Protein AF-0000000086768590 (afdb_homodimer)

Secondary structure (DSSP, 8-state):
--SSTTTS---HHHHHHHHS-S-SSTT--HHHHHHHHHHHHHHHHHHHH-HHHHHHHHHHHHHHHHHHHH--HHHHHHHHHHHHTS-HHHHHHHHHHHHHHHHHHHHHHHHHHHHHHHHHHHHT----HHHHHHH--HHHHHHHHHHTS---HHHHHHHHHT--EEEEE---S---S-HHHHHHHHHHHHHHHHHT-TT--HHHHHHHHHHHHHHHHHHHTB--S--SPPPHHHHHHHHHHHIIIIIHHHHHHHHHHHHHHHHHTT--SPPPTT--SEEEEE-TTTB-TT-TT--HHHHHHHHHHHHHHHHHHHHHHHHHHHHH--B----HHHHHHHHHHHHH--S--TT-SSS-SPPPTT-HHHHHHHHHHHHHHHHHHHHHHHHHHS--SS-GGGS--SHHHHHHHHHHHHHHHHHTT-HHHIIIIIHHHHHHHHHHTTTSSEEEEEEEHHHHHHHHHHHHHHHTS--GGGS-HHHHHHHHHHHHH--S-S--TT----HHHHHHHHHHHHHHHS-GGGEEEEEEET--SHHHHHHHHHHHHHTT-SSPPEEEEEE-SHHHHHHHHHHHHHHHH-HHHHHHHTT----EE-SHHHHHHH-HHHHHHHHHHHHTTS-THHHHHTS-TTS---HHHHHHHHHHHHHHHHSPPPPPPHHHHHHHHHHHHHHHHHHHHHHTS-TTHHHHHHHHS-TTTGGGG---SS-SBSSTT--TTTB-HHHHHHHHHHTT--HHHHTTHHHHHHHHHHH-THHHHHHHHHHHH-HHHHHHHHHHHHHHHH--HHHHHHHHHHHS-GGGHHHHHHHHHHHHHHHHHHHHHHT-SSTTTT-HHHHHHHHHHHHHHHHHHHHHHHHHHHHH-TT---PPPPP-S--SSSSTTHHHHHGGG-TT-SSSTTHHHHHHHHHHHHHHHHT---/--SSTTTS---HHHHHHHHS-S-SSTT--HHHHHHHHHHHHHHHHHHHH-HHHHHHHHHHHHHHHHHHHH--HHHHHHHHHHHHTS-HHHHHHHHHHHHHHHHHHHHHHHHHHHHHHHHHHHHT----HHHHHHH--HHHHHHHHHHTS---HHHHHHHHHT--EEEEE---S---S-HHHHHHHHHHHHHHHHHT-TT--HHHHHHHHHHHHHHHHHHHTB--S--SPPPHHHHHHHHHHHIIIIIHHHHHHHHHHHHHHHHHTT--SPPPTT--SEEEEE-TTTB-TT-TT--HHHHHHHHHHHHHHHHHHHHHHHHHHHHH--B----HHHHHHHHHHHHH--S--TT-SSS-SPPPTT-HHHHHHHHHHHHHHHHHHHHHHHHHHS--SS-GGGS--SHHHHHHHHHHHHHHHHHTT-HHHIIIIIHHHHHHHHHHTTTSSEEEEEEEHHHHHHHHHHHHHHTTS--GGGS-HHHHHHHHHHHHH--S-S--TT----HHHHHHHHHHHHHHHS-GGGEEEEEEET--SHHHHHHHHHHHHHTT-SSPPEEEEEE-SHHHHHHHHHHHHHHHH-HHHHHHHTT----EE-SHHHHHHH-HHHHHHHHHHHHTTS-THHHHHTS-TTS---HHHHHHHHHHHHHHHHSPPPPPPHHHHHHHHHHHHHHHHHHHHHHTSSTTHHHHHHHHS-STTGGGG---SS-SBSSTT--GGGB-HHHHHHHHHHTT--HHHHTTHHHHHHHHHHH-THHHHHHHHHHHH-HHHHHHHHHHHHHHHH--HHHHHHHHHHHS-GGGHHHHHHHHHHHHHHHHHHHHHHT-SSTTTT-HHHHHHHHHHHHHHHHHHHHHHHHHHHHH-TT---PPPPP-S--SSSSTTHHHHHGGG-TT-SSSTTHHHHHHHHHHHHHHHHT---

InterPro domains:
  IPR015813 Pyruvate/Phosphoenolpyruvate kinase-like domain superfamily [SSF51621] (33-918)
  IPR018129 Phosphoenolpyruvate carboxylase, Lys active site [PS00781] (168-179)
  IPR021135 Phosphoenolpyruvate carboxylase [PF00311] (34-620)
  IPR021135 Phosphoenolpyruvate carboxylase [PF00311] (636-918)
  IPR021135 Phosphoenolpyruvate carboxylase [PR00150] (167-180)
  IPR021135 Phosphoenolpyruvate carboxylase [PR00150] (220-236)
  IPR021135 Phosphoenolpyruvate carboxylase [PR00150] (280-295)
  IPR021135 Phosphoenolpyruvate carboxylase [PR00150] (440-460)
  IPR021135 Phosphoenolpyruvate carboxylase [PR00150] (589-609)
  IPR021135 Phosphoenolpyruvate carboxylase [PTHR30523] (4-619)
  IPR033129 Phosphoenolpyruvate carboxylase, His active site [PS00393] (591-603)

Nearest PDB structures (foldseek):
  8ojy-assembly2_C  TM=9.543E-01  e=1.061E-97  Arabidopsis thaliana
  8oj9-assembly2_C  TM=9.501E-01  e=6.037E-97  Arabidopsis thaliana
  8oj9-assembly1_A  TM=9.467E-01  e=6.816E-97  Arabidopsis thaliana
  5vyj-assembly1_C  TM=9.515E-01  e=1.323E-90  Zea mays
  6v3o-assembly2_F  TM=9.349E-01  e=2.746E-89  Zea mays

Foldseek 3Di:
DVVVVVVPPCDLLVLLCVLFPPDPDPLFCLSVQLRVLLVLVLVVQCVFFNDLLSVLLVVLLVLLSVCLVPVDLVSLVVSLQSLLQADLLSLLLSLLSLLLSLLSSVLSVVLRVVSVLVVCVVVVCPPPVLCCLQPPFLLVLLCCCCPVVVDALVVLLVLLLPDADEAEAEQDLWDLFDPVLVVLSVQLSVLSNQLPDPPADPVNNVVSSVSNSVSSSVNSPDDGFDQDFDALLRSLVVVCVLCVPFVVVQQLVLQVVNCVSSVVSPDNDGRPLLRNSYAYAYARLFACQLFPRSFLVSVLLSQLVLLLVLLVSLLVLLVVVLVLQQDQQWDPVLLVVLVVLLVVDPDQQCPDPPPSDRDDSSRSLNSLSVLLSQQSVLSNVQSVCCNVPVGDPRDCVSHDDWLCVSLVSLVRRLVTCVVRVNNVSSVPSSSSSSSSCSRCPSRRHAHEHEYALVLLQVLVQLLCVVVVNDGSVPDDLVVLVVVLVVLLPDDDASDDPPRDDDPSNCRVLSSLLSLQVDDVRNHEAHEYPQDAALSSQSSLVNSNVNSCRVDDHAYEYEQEAPNRLVCVVVRVVVQCPDPVSCVVCVNDHHYHYHQLNHLLHQFNLLSLLSVCVSCVVQPQQVSLVVNPPVDSDGSRNSSSSSSSSSCCVSPPDDDDDPVVNVLSVVLSVQLRVQVCCQCPVPPCNQVQLVQLWVLVLVVSSSSGSRDQFSDPPDTSNRGDRLSVQLRCLLQLNSCSHQRSQLRSLVVQCVVPVCVLVVLLVCLVPPPSSVVSLLVVLLSLLSGDLSSSLLSCVQGNDPVCNVVSVVSSVSSVSSNVSSCSSPVHPDRPPVPSPSSSSLSSLSSSLSSLSSSLSVLVSVFVPVPDDRNHDDHSTDNVPPPPCDSVVVQVVNPPDPGPGSSSSSNSSSSSSSCSSSVTSD/DVVVVVVVPCDLLVLLCVLFPPDPDPLFCLSVQLVLLLVLVLVVQCVFFNDLLSVLLRVLLVLLSVCLVPVDLVSLVVSLQSQLQADLLSLLLSLLSLLLSLLSSVLSVVLRVVSVLVVCVVVVCPPPVLCCLQPPFLLVLLCCCCPVVVDALVVLLVLLLPDADEAEAEQDLWDLFDPVLVVLSVQLSVLSNQLPDPPADPVNNVVSSVSNSVSSSVNSPDDGFDQDFDALLRSLVVVCVLCVPFVVVQQLVLQVVNCVSSVVSPDNDGRPLLRNSYAYAYARLFACQLFPRSFLVSVLLSQLVLLLVLLVSLLVLLVVVLVLQQDQQWDPVLLVVLVVLLVVDDDQQCPDPPPSDRDDSSRSLNSLSVLLSQQSVLSNVQSVCCNVPVGDPRDCVSHDDWLCVSLVSLVRRLVTCVVRVNNVSSVPSSSSSSSSCSRCPSRRHAHEHEYALVLLLVLVQLLCVVVVNDGSVPDDLVVLVVVLVVLLVDDDASDDPPRDDDPSNCRVLSSLLSLQVDDVRNHEAHEYPQDAALSSQSSLVNSNVNSCRVDDHAYEYEQEAPNRLVCVVVRVVVLCPDPVSCVVCVNDHHYHYHQLNHLLHQFNLLSLLSVCVSCVVPHQQVSLVVNPPPDSDGSRNSSSSSSSNSCCVSPPDDDDDPVVNVLSVVLSVQLRVQVCCQCPVPPCNQVQLVQLWVLVLVVSSSSGSRDQFSDPPDTSNRGDRLSVQLRCLLLLNSCSHQRSQLRSLVVQCVVPVCSLVVLLVCLVPPPSSVVSLLVVLLSLLSHDLSSSLLSCVQGNDPVCSVVSVVSSVSSVSSNVSSCSSPVHPDRPPVPSPSSSSLSSLSSSLSSLSSSLSVLVSVFVPVPDDRNHDDHSTDNVPPPPCDSVVVQVVNPPDPGPGSSSSSNSSSSSSSCSSSVTSD

pLDDT: mean 88.07, std 13.78, range [17.89, 98.38]

Radius of gyration: 39.83 Å; Cα contacts (8 Å, |Δi|>4): 2609; chains: 2; bounding box: 85×125×104 Å

Organism: NCBI:txid165716

Solvent-accessible surface area (backbone atoms only — not comparable to full-atom values): 96717 Å² total; per-residue (Å²): 124,78,72,60,70,62,62,76,57,69,38,78,49,53,55,50,55,69,71,29,78,73,54,90,47,92,84,47,52,45,62,59,46,34,41,51,56,49,52,53,46,51,52,49,43,28,69,56,26,24,64,58,41,44,50,48,53,51,50,47,40,51,36,26,42,50,21,75,72,67,68,42,69,65,37,53,52,52,43,42,54,58,58,51,21,45,38,45,28,56,40,35,51,51,32,45,49,41,29,50,52,42,52,51,43,52,43,25,48,53,53,40,53,54,52,50,50,57,53,36,67,69,67,65,66,66,70,58,59,85,51,26,77,60,57,44,47,46,48,56,48,51,49,41,41,39,63,78,64,63,40,52,59,65,56,53,51,52,52,49,57,70,36,68,45,72,49,67,45,66,64,66,54,59,56,74,71,47,68,56,49,51,52,34,51,50,50,36,43,50,34,56,54,54,68,70,40,90,87,62,45,72,69,56,46,54,52,40,51,52,47,36,53,21,34,53,48,47,46,68,54,29,73,73,70,47,88,60,61,43,48,44,65,51,50,32,53,58,57,48,48,48,40,72,74,39,36,62,67,18,52,45,57,32,53,50,50,50,36,52,38,39,39,75,63,69,38,82,70,65,74,61,53,75,44,52,46,54,40,47,30,28,28,44,32,28,49,33,62,53,21,87,75,48,36,47,67,44,33,52,48,46,48,39,48,31,26,28,51,28,28,49,55,49,39,57,51,46,60,54,45,45,51,67,39,49,36,50,80,60,36,71,70,54,47,53,52,22,52,53,51,58,71,64,58,79,76,72,48,77,85,41,94,67,80,28,56,81,67,56,82,68,27,32,55,31,40,48,47,49,51,52,42,53,26,32,50,42,34,25,51,32,32,50,28,32,70,70,68,69,52,55,91,60,58,68,84,57,26,74,84,47,57,63,72,60,44,47,63,55,49,49,53,38,51,22,28,42,65,66,72,35,41,60,48,30,65,35,68,58,38,39,47,48,28,47,46,58,48,29,43,61,22,42,40,19,38,22,37,30,38,41,39,64,60,54,44,51,40,49,22,49,51,30,47,72,69,67,78,44,53,55,79,75,48,50,70,67,55,45,39,51,51,48,53,55,53,62,74,46,85,72,80,86,75,66,93,80,61,82,64,53,74,70,41,43,47,56,54,48,36,40,40,48,55,35,69,46,67,60,70,38,46,44,42,35,34,26,38,72,31,75,50,51,50,56,58,50,49,53,56,42,49,37,57,72,47,52,28,81,64,67,57,53,68,24,49,25,25,29,42,60,70,28,48,70,43,40,66,59,33,53,51,52,45,60,68,34,67,68,50,40,64,70,45,69,83,57,83,61,75,42,75,44,65,58,48,9,21,73,65,31,16,33,68,33,28,53,50,50,47,50,62,65,31,64,82,73,58,52,53,48,62,40,47,66,41,71,69,88,49,80,63,38,36,63,52,53,33,32,53,50,36,30,48,47,45,34,72,76,52,62,77,82,78,78,52,70,68,57,51,53,48,49,59,52,32,27,55,46,14,25,50,50,27,38,49,46,70,69,61,33,83,59,35,62,60,50,50,57,41,46,26,61,51,84,56,51,69,71,48,27,52,34,62,58,60,66,37,56,46,89,86,50,63,76,85,24,42,36,50,40,57,56,45,29,22,31,48,65,40,24,55,40,52,67,64,53,46,20,52,38,61,17,52,50,49,45,32,72,74,37,66,66,41,47,58,49,47,31,48,37,40,74,70,32,68,70,53,28,52,55,50,50,52,49,43,52,50,56,64,67,36,36,65,70,56,34,47,49,30,38,70,65,48,34,58,78,88,50,48,64,57,53,51,50,52,51,49,50,50,54,51,25,52,54,53,50,30,61,37,71,68,41,93,48,79,52,68,88,36,61,66,61,48,44,55,50,58,70,41,44,30,47,33,47,45,32,42,49,50,35,44,54,47,49,32,47,71,75,32,86,82,58,80,70,68,62,48,80,85,58,62,42,38,71,52,84,62,90,42,56,47,56,46,59,36,60,74,54,79,82,56,95,54,66,76,28,50,60,58,28,41,46,36,18,53,51,25,36,28,60,60,66,70,48,56,77,122,79,71,60,68,63,62,75,54,71,35,78,50,51,54,50,55,69,72,29,79,72,54,90,46,92,83,48,51,43,63,60,44,35,41,52,55,48,52,53,47,51,53,50,43,28,70,57,26,22,62,59,40,44,50,47,55,51,48,46,41,51,35,27,42,51,20,75,72,67,68,41,69,63,36,54,52,54,44,42,54,58,58,50,21,42,38,45,28,55,39,33,50,52,32,48,47,42,29,51,51,42,52,51,42,52,43,25,47,52,53,41,53,54,52,50,49,59,52,36,67,68,67,66,67,67,71,56,60,84,52,26,77,60,57,44,47,45,47,56,47,51,48,39,40,38,63,77,65,62,40,52,58,65,56,52,51,53,53,50,59,70,38,70,45,75,50,67,45,68,63,66,54,59,56,72,69,47,67,56,50,52,53,34,51,50,51,36,43,51,35,54,56,53,67,71,40,89,85,62,45,73,67,54,46,54,53,38,50,51,48,36,52,22,34,54,49,48,48,70,53,28,75,72,72,47,89,60,60,43,49,44,66,51,50,32,54,58,56,48,49,48,39,72,74,38,37,63,67,19,51,44,56,32,52,50,51,50,37,51,37,39,38,74,63,70,38,81,72,64,74,60,52,74,45,52,47,55,40,47,32,29,27,45,34,29,50,32,62,53,20,86,74,46,37,46,68,44,33,52,49,46,47,41,49,31,25,27,51,30,28,49,55,50,39,58,49,47,60,56,44,45,50,68,40,48,36,50,80,62,35,70,70,52,48,54,52,23,50,52,50,57,69,63,58,78,75,72,47,78,84,41,92,68,80,28,54,81,68,54,80,68,27,33,55,31,38,47,48,48,52,51,43,52,26,32,49,43,35,24,51,32,32,48,29,33,73,68,67,69,52,55,91,60,59,68,86,57,26,73,85,46,56,64,71,62,45,46,64,55,48,50,53,39,53,23,28,42,67,65,72,34,41,61,50,31,65,36,69,57,37,40,47,47,29,46,47,57,47,27,45,60,24,43,41,19,37,23,37,29,38,39,39,64,61,55,43,52,39,48,22,48,49,30,46,72,68,67,77,44,54,55,79,76,46,51,71,68,55,46,40,50,50,49,52,55,53,61,73,46,86,73,81,87,75,66,92,80,60,82,66,55,74,70,43,41,45,56,54,46,36,40,40,48,54,35,68,47,68,57,70,38,46,44,39,35,33,25,39,71,28,76,50,50,49,54,57,48,48,53,55,42,50,38,58,72,47,53,29,81,64,68,60,52,70,26,48,24,24,28,43,59,70,27,46,70,42,39,65,59,32,52,50,52,42,60,69,34,66,70,52,40,63,71,44,69,83,57,82,62,75,43,75,44,66,58,48,10,20,74,65,34,15,33,66,34,29,54,50,50,47,50,63,64,29,61,84,73,58,54,53,48,63,41,46,66,43,70,69,87,50,79,64,39,34,65,51,52,33,32,52,49,36,30,47,46,45,34,72,76,52,63,76,81,78,77,53,69,69,57,52,52,49,48,58,53,31,29,54,46,13,25,50,51,28,39,48,44,70,69,60,33,83,60,35,62,60,48,48,58,41,47,27,59,50,83,57,52,71,70,49,27,53,33,60,57,61,66,36,57,45,87,88,50,62,75,86,25,43,38,50,40,57,57,42,28,22,30,47,63,40,24,56,41,50,67,64,54,46,21,51,38,60,17,51,52,50,45,33,71,74,36,67,65,40,47,59,49,47,32,49,38,42,75,73,32,69,69,53,28,51,54,51,51,53,51,44,51,50,57,65,65,36,37,64,70,58,34,48,50,29,37,69,65,47,34,58,78,88,49,48,64,57,53,49,50,51,49,50,50,49,53,52,26,52,54,52,51,31,61,38,70,69,42,95,50,80,52,68,88,36,61,66,61,47,44,55,51,59,69,39,44,29,46,35,47,45,32,44,50,51,35,43,55,47,50,32,46,69,75,31,85,82,60,80,70,68,63,48,80,83,58,61,41,39,71,53,86,62,86,42,56,47,58,47,59,36,60,75,55,78,81,55,94,55,66,74,26,50,61,58,29,40,45,37,19,54,51,25,34,28,59,59,66,70,47,56,75

Sequence (1836 aa):
MANRNLEKLQSIDAQLRLLVPGKVSEDDKLVEYDALLLDRFLDILQDLHGEDLRETVQECYELSAEYEGKHDPNKLDDLGSVLTSLDPGDSIVIAKSFSHMLNLANLAEEVQIAYRRRIKLKKGDFADENSATTESDIEETLKRLVGELKKSPEEVFDALKNQTVDLVFTAHPTQSVRRSLLQKHGRIRNCLTQLYAKDITPDDKQELDEALQREIQAAFRTDEIRRTPPTPQDEMRAGMSYFHETIWKGVPKFLRRVDTALKNIGINERVPYNAPLIQFSSWMGGDRDGNPRVTPEVTRDVCLLARMMASNLYYSQIEDLMFEMSMWRCSDELRVRADELHRSSKRDAKHYIEFWKQVPPSEPYRVILGDVRDKLYQTRERSRHLLANGISDIPEEATFANVEEFLEPLELCYRSLCACGDRPIADGSLLDFLRQVSTFGLSLVRLDIRQESDRHTDVLDAITKHLEIGSFREWSEEHRQEWLLSELSGKRPLFGPDLPKTEEIADVLDTLHVLAELPGDCFGAYIISMATAPSDVLAVELLQRECKVKQPLRVVPLFERLADLEAAPAAVARLFSIDWYRNRINGKQEVMIGYSDSGKDAGRLSAAWQLYKAQRGAHQSRKAIRCEVNHVPRPRTLQRFTAATLEHGMHPPVSPKPEWRALMDEIAVIATEEYRSIVFKEPRFVEYFRLATPELEYGRMNIGSRPSKRKPSGGIESLRAIPWIFAWTQTRFHLPVWLGFGAAFKYAIQKDIKNLHMLQEMYNAWPFFRVTIDLVEMVFAKGDPGIAALYDKLLVSDDLWSFGEHLRTNYEDTKGLLLQIAGHKDLLEGDPYLKQRLRLRDSYITTLNVLQAYTLKRIRDPNYHVKLRPHISKDYLESSKSAAELVKLNPTSEYAPGLEDTLILTMKGVAAGLQNTGMANRNLEKLQSIDAQLRLLVPGKVSEDDKLVEYDALLLDRFLDILQDLHGEDLRETVQECYELSAEYEGKHDPNKLDDLGSVLTSLDPGDSIVIAKSFSHMLNLANLAEEVQIAYRRRIKLKKGDFADENSATTESDIEETLKRLVGELKKSPEEVFDALKNQTVDLVFTAHPTQSVRRSLLQKHGRIRNCLTQLYAKDITPDDKQELDEALQREIQAAFRTDEIRRTPPTPQDEMRAGMSYFHETIWKGVPKFLRRVDTALKNIGINERVPYNAPLIQFSSWMGGDRDGNPRVTPEVTRDVCLLARMMASNLYYSQIEDLMFEMSMWRCSDELRVRADELHRSSKRDAKHYIEFWKQVPPSEPYRVILGDVRDKLYQTRERSRHLLANGISDIPEEATFANVEEFLEPLELCYRSLCACGDRPIADGSLLDFLRQVSTFGLSLVRLDIRQESDRHTDVLDAITKHLEIGSFREWSEEHRQEWLLSELSGKRPLFGPDLPKTEEIADVLDTLHVLAELPGDCFGAYIISMATAPSDVLAVELLQRECKVKQPLRVVPLFERLADLEAAPAAVARLFSIDWYRNRINGKQEVMIGYSDSGKDAGRLSAAWQLYKAQRGAHQSRKAIRCEVNHVPRPRTLQRFTAATLEHGMHPPVSPKPEWRALMDEIAVIATEEYRSIVFKEPRFVEYFRLATPELEYGRMNIGSRPSKRKPSGGIESLRAIPWIFAWTQTRFHLPVWLGFGAAFKYAIQKDIKNLHMLQEMYNAWPFFRVTIDLVEMVFAKGDPGIAALYDKLLVSDDLWSFGEHLRTNYEDTKGLLLQIAGHKDLLEGDPYLKQRLRLRDSYITTLNVLQAYTLKRIRDPNYHVKLRPHISKDYLESSKSAAELVKLNPTSEYAPGLEDTLILTMKGVAAGLQNTG

Structure (mmCIF, N/CA/C/O backbone):
data_AF-0000000086768590-model_v1
#
loop_
_entity.id
_entity.type
_entity.pdbx_description
1 polymer 'phosphoenolpyruvate carboxylase'
#
loop_
_atom_site.group_PDB
_atom_site.id
_atom_site.type_symbol
_atom_site.label_atom_id
_atom_site.label_alt_id
_atom_site.label_comp_id
_atom_site.label_asym_id
_atom_site.label_entity_id
_atom_site.label_seq_id
_atom_site.pdbx_PDB_ins_code
_atom_site.Cartn_x
_atom_site.Cartn_y
_atom_site.Cartn_z
_atom_site.occupancy
_atom_site.B_iso_or_equiv
_atom_site.auth_seq_id
_atom_site.auth_comp_id
_atom_site.auth_asym_id
_atom_site.auth_atom_id
_atom_site.pdbx_PDB_model_num
ATOM 1 N N . MET A 1 1 ? -40.125 22.797 -26.141 1 17.89 1 MET A N 1
ATOM 2 C CA . MET A 1 1 ? -40.125 23.562 -24.891 1 17.89 1 MET A CA 1
ATOM 3 C C . MET A 1 1 ? -38.875 23.234 -24.047 1 17.89 1 MET A C 1
ATOM 5 O O . MET A 1 1 ? -38.781 23.672 -22.906 1 17.89 1 MET A O 1
ATOM 9 N N . ALA A 1 2 ? -38.375 22.141 -24.297 1 23.55 2 ALA A N 1
ATOM 10 C CA . ALA A 1 2 ? -37.25 21.312 -23.812 1 23.55 2 ALA A CA 1
ATOM 11 C C . ALA A 1 2 ? -35.938 22.078 -23.891 1 23.55 2 ALA A C 1
ATOM 13 O O . ALA A 1 2 ? -35 21.781 -23.141 1 23.55 2 ALA A O 1
ATOM 14 N N . ASN A 1 3 ? -35.906 22.938 -24.969 1 23.97 3 ASN A N 1
ATOM 15 C CA . ASN A 1 3 ? -34.781 23.75 -25.391 1 23.97 3 ASN A CA 1
ATOM 16 C C . ASN A 1 3 ? -34.5 24.875 -24.406 1 23.97 3 ASN A C 1
ATOM 18 O O . ASN A 1 3 ? -33.5 25.578 -24.531 1 23.97 3 ASN A O 1
ATOM 22 N N . ARG A 1 4 ? -35.656 25.5 -23.891 1 25.14 4 ARG A N 1
ATOM 23 C CA . ARG A 1 4 ? -35.688 26.781 -23.203 1 25.14 4 ARG A CA 1
ATOM 24 C C . ARG A 1 4 ? -34.938 26.703 -21.875 1 25.14 4 ARG A C 1
ATOM 26 O O . ARG A 1 4 ? -34.531 27.734 -21.328 1 25.14 4 ARG A O 1
ATOM 33 N N . ASN A 1 5 ? -35.344 25.625 -21.234 1 25.42 5 ASN A N 1
ATOM 34 C CA . ASN A 1 5 ? -34.875 25.375 -19.875 1 25.42 5 ASN A CA 1
ATOM 35 C C . ASN A 1 5 ? -33.375 25.219 -19.812 1 25.42 5 ASN A C 1
ATOM 37 O O . ASN A 1 5 ? -32.812 25 -18.734 1 25.42 5 ASN A O 1
ATOM 41 N N . LEU A 1 6 ? -32.719 24.922 -20.922 1 31 6 LEU A N 1
ATOM 42 C CA . LEU A 1 6 ? -31.281 24.812 -21.156 1 31 6 LEU A CA 1
ATOM 43 C C . LEU A 1 6 ? -30.625 26.188 -21.094 1 31 6 LEU A C 1
ATOM 45 O O . LEU A 1 6 ? -29.406 26.281 -20.906 1 31 6 LEU A O 1
ATOM 49 N N . GLU A 1 7 ? -31.391 27.359 -21.5 1 32.66 7 GLU A N 1
ATOM 50 C CA . GLU A 1 7 ? -30.734 28.656 -21.562 1 32.66 7 GLU A CA 1
ATOM 51 C C . GLU A 1 7 ? -30.391 29.156 -20.156 1 32.66 7 GLU A C 1
ATOM 53 O O . GLU A 1 7 ? -29.438 29.938 -19.984 1 32.66 7 GLU A O 1
ATOM 58 N N . LYS A 1 8 ? -31.391 29.156 -19.328 1 35.19 8 LYS A N 1
ATOM 59 C CA . LYS A 1 8 ? -31.391 29.734 -17.984 1 35.19 8 LYS A CA 1
ATOM 60 C C . LYS A 1 8 ? -30.328 29.094 -17.109 1 35.19 8 LYS A C 1
ATOM 62 O O . LYS A 1 8 ? -30.203 29.422 -15.93 1 35.19 8 LYS A O 1
ATOM 67 N N . LEU A 1 9 ? -29.922 27.953 -17.234 1 34.34 9 LEU A N 1
ATOM 68 C CA . LEU A 1 9 ? -28.828 27.328 -16.5 1 34.34 9 LEU A CA 1
ATOM 69 C C . LEU A 1 9 ? -27.516 28.078 -16.734 1 34.34 9 LEU A C 1
ATOM 71 O O . LEU A 1 9 ? -26.594 27.562 -17.375 1 34.34 9 LEU A O 1
ATOM 75 N N . GLN A 1 10 ? -27.484 29.141 -17.062 1 42.28 10 GLN A N 1
ATOM 76 C CA . GLN A 1 10 ? -26.234 29.891 -17 1 42.28 10 GLN A CA 1
ATOM 77 C C . GLN A 1 10 ? -25.5 29.609 -15.703 1 42.28 10 GLN A C 1
ATOM 79 O O . GLN A 1 10 ? -25.828 30.172 -14.656 1 42.28 10 GLN A O 1
ATOM 84 N N . SER A 1 11 ? -25.016 28.344 -15.344 1 56.47 11 SER A N 1
ATOM 85 C CA . SER A 1 11 ? -24.438 27.422 -14.367 1 56.47 11 SER A CA 1
ATOM 86 C C . SER A 1 11 ? -23.266 28.062 -13.625 1 56.47 11 SER A C 1
ATOM 88 O O . SER A 1 11 ? -22.734 29.078 -14.07 1 56.47 11 SER A O 1
ATOM 90 N N . ILE A 1 12 ? -23.281 27.969 -12.266 1 64.88 12 ILE A N 1
ATOM 91 C CA . ILE A 1 12 ? -22.109 28.312 -11.445 1 64.88 12 ILE A CA 1
ATOM 92 C C . ILE A 1 12 ? -20.844 28.234 -12.289 1 64.88 12 ILE A C 1
ATOM 94 O O . ILE A 1 12 ? -19.969 29.094 -12.18 1 64.88 12 ILE A O 1
ATOM 98 N N . ASP A 1 13 ? -21.047 27.5 -13.305 1 62.84 13 ASP A N 1
ATOM 99 C CA . ASP A 1 13 ? -19.906 27.344 -14.195 1 62.84 13 ASP A CA 1
ATOM 100 C C . ASP A 1 13 ? -19.719 28.578 -15.07 1 62.84 13 ASP A C 1
ATOM 102 O O . ASP A 1 13 ? -18.609 29.078 -15.25 1 62.84 13 ASP A O 1
ATOM 106 N N . ALA A 1 14 ? -20.828 29.078 -15.57 1 65.69 14 ALA A N 1
ATOM 107 C CA . ALA A 1 14 ? -20.766 30.25 -16.438 1 65.69 14 ALA A CA 1
ATOM 108 C C . ALA A 1 14 ? -20.266 31.484 -15.68 1 65.69 14 ALA A C 1
ATOM 110 O O . ALA A 1 14 ? -19.469 32.25 -16.203 1 65.69 14 ALA A O 1
ATOM 111 N N . GLN A 1 15 ? -20.688 31.562 -14.523 1 66 15 GLN A N 1
ATOM 112 C CA . GLN A 1 15 ? -20.266 32.719 -13.703 1 66 15 GLN A CA 1
ATOM 113 C C . GLN A 1 15 ? -18.797 32.594 -13.336 1 66 15 GLN A C 1
ATOM 115 O O . GLN A 1 15 ? -18.078 33.625 -13.328 1 66 15 GLN A O 1
ATOM 120 N N . LEU A 1 16 ? -18.422 31.422 -13.055 1 67.81 16 LEU A N 1
ATOM 121 C CA . LEU A 1 16 ? -17.016 31.172 -12.734 1 67.81 16 LEU A CA 1
ATOM 122 C C . LEU A 1 16 ? -16.109 31.594 -13.898 1 67.81 16 LEU A C 1
ATOM 124 O O . LEU A 1 16 ? -15.062 32.219 -13.68 1 67.81 16 LEU A O 1
ATOM 128 N N . ARG A 1 17 ? -16.609 31.375 -15.102 1 67.38 17 ARG A N 1
ATOM 129 C CA . ARG A 1 17 ? -15.797 31.641 -16.281 1 67.38 17 ARG A CA 1
ATOM 130 C C . ARG A 1 17 ? -15.758 33.125 -16.594 1 67.38 17 ARG A C 1
ATOM 132 O O . ARG A 1 17 ? -14.852 33.625 -17.281 1 67.38 17 ARG A O 1
ATOM 139 N N . LEU A 1 18 ? -16.719 33.812 -15.984 1 65.88 18 LEU A N 1
ATOM 140 C CA . LEU A 1 18 ? -16.75 35.25 -16.188 1 65.88 18 LEU A CA 1
ATOM 141 C C . LEU A 1 18 ? -15.867 35.969 -15.172 1 65.88 18 LEU A C 1
ATOM 143 O O . LEU A 1 18 ? -15.352 37.062 -15.445 1 65.88 18 LEU A O 1
ATOM 147 N N . LEU A 1 19 ? -15.68 35.344 -14.094 1 65.56 19 LEU A N 1
ATOM 148 C CA . LEU A 1 19 ? -14.992 36 -13 1 65.56 19 LEU A CA 1
ATOM 149 C C . LEU A 1 19 ? -13.477 35.875 -13.133 1 65.56 19 LEU A C 1
ATOM 151 O O . LEU A 1 19 ? -12.719 36.719 -12.648 1 65.56 19 LEU A O 1
ATOM 155 N N . VAL A 1 20 ? -13.055 34.812 -13.82 1 70 20 VAL A N 1
ATOM 156 C CA . VAL A 1 20 ? -11.625 34.531 -13.852 1 70 20 VAL A CA 1
ATOM 157 C C . VAL A 1 20 ? -11.195 34.188 -15.273 1 70 20 VAL A C 1
ATOM 159 O O . VAL A 1 20 ? -11.992 33.656 -16.062 1 70 20 VAL A O 1
ATOM 162 N N . PRO A 1 21 ? -9.953 34.75 -15.547 1 68.75 21 PRO A N 1
ATOM 163 C CA . PRO A 1 21 ? -9.477 34.312 -16.859 1 68.75 21 PRO A CA 1
ATOM 164 C C . PRO A 1 21 ? -9.477 32.781 -17.016 1 68.75 21 PRO A C 1
ATOM 166 O O . PRO A 1 21 ? -9.109 32.062 -16.078 1 68.75 21 PRO A O 1
ATOM 169 N N . GLY A 1 22 ? -9.953 32.406 -18.078 1 65.56 22 GLY A N 1
ATOM 170 C CA . GLY A 1 22 ? -10.07 30.984 -18.344 1 65.56 22 GLY A CA 1
ATOM 171 C C . GLY A 1 22 ? -8.758 30.234 -18.188 1 65.56 22 GLY A C 1
ATOM 172 O O . GLY A 1 22 ? -8.727 29.125 -17.656 1 65.56 22 GLY A O 1
ATOM 173 N N . LYS A 1 23 ? -7.758 30.703 -18.672 1 73.88 23 LYS A N 1
ATOM 174 C CA . LYS A 1 23 ? -6.43 30.094 -18.578 1 73.88 23 LYS A CA 1
ATOM 175 C C . LYS A 1 23 ? -5.355 31.156 -18.359 1 73.88 23 LYS A C 1
ATOM 177 O O . LYS A 1 23 ? -5.289 32.156 -19.094 1 73.88 23 LYS A O 1
ATOM 182 N N . VAL A 1 24 ? -4.699 30.891 -17.25 1 74.81 24 VAL A N 1
ATOM 183 C CA . VAL A 1 24 ? -3.553 31.75 -16.984 1 74.81 24 VAL A CA 1
ATOM 184 C C . VAL A 1 24 ? -2.352 31.281 -17.812 1 74.81 24 VAL A C 1
ATOM 186 O O . VAL A 1 24 ? -1.525 32.094 -18.234 1 74.81 24 VAL A O 1
ATOM 189 N N . SER A 1 25 ? -2.305 29.938 -17.969 1 78.12 25 SER A N 1
ATOM 190 C CA . SER A 1 25 ? -1.304 29.312 -18.812 1 78.12 25 SER A CA 1
ATOM 191 C C . SER A 1 25 ? -1.91 28.156 -19.625 1 78.12 25 SER A C 1
ATOM 193 O O . SER A 1 25 ? -3.061 27.781 -19.391 1 78.12 25 SER A O 1
ATOM 195 N N . GLU A 1 26 ? -1.205 27.656 -20.516 1 74.5 26 GLU A N 1
ATOM 196 C CA . GLU A 1 26 ? -1.71 26.609 -21.391 1 74.5 26 GLU A CA 1
ATOM 197 C C . GLU A 1 26 ? -2.041 25.328 -20.625 1 74.5 26 GLU A C 1
ATOM 199 O O . GLU A 1 26 ? -2.998 24.625 -20.953 1 74.5 26 GLU A O 1
ATOM 204 N N . ASP A 1 27 ? -1.372 25.172 -19.656 1 78.88 27 ASP A N 1
ATOM 205 C CA . ASP A 1 27 ? -1.537 23.938 -18.906 1 78.88 27 ASP A CA 1
ATOM 206 C C . ASP A 1 27 ? -2.51 24.125 -17.75 1 78.88 27 ASP A C 1
ATOM 208 O O . ASP A 1 27 ? -2.711 23.219 -16.938 1 78.88 27 ASP A O 1
ATOM 212 N N . ASP A 1 28 ? -3.152 25.281 -17.719 1 83.69 28 ASP A N 1
ATOM 213 C CA . ASP A 1 28 ? -4.031 25.594 -16.594 1 83.69 28 ASP A CA 1
ATOM 214 C C . ASP A 1 28 ? -5.402 24.938 -16.766 1 83.69 28 ASP A C 1
ATOM 216 O O . ASP A 1 28 ? -6.121 25.25 -17.719 1 83.69 28 ASP A O 1
ATOM 220 N N . LYS A 1 29 ? -5.746 24 -15.883 1 87.94 29 LYS A N 1
ATOM 221 C CA . LYS A 1 29 ? -7.027 23.297 -15.93 1 87.94 29 LYS A CA 1
ATOM 222 C C . LYS A 1 29 ? -7.836 23.547 -14.656 1 87.94 29 LYS A C 1
ATOM 224 O O . LYS A 1 29 ? -8.75 22.781 -14.344 1 87.94 29 LYS A O 1
ATOM 229 N N . LEU A 1 30 ? -7.547 24.547 -13.906 1 90.31 30 LEU A N 1
ATOM 230 C CA . LEU A 1 30 ? -8.148 24.797 -12.594 1 90.31 30 LEU A CA 1
ATOM 231 C C . LEU A 1 30 ? -9.656 25.016 -12.719 1 90.31 30 LEU A C 1
ATOM 233 O O . LEU A 1 30 ? -10.438 24.406 -11.977 1 90.31 30 LEU A O 1
ATOM 237 N N . VAL A 1 31 ? -10.062 25.844 -13.695 1 89.19 31 VAL A N 1
ATOM 238 C CA . VAL A 1 31 ? -11.477 26.156 -13.875 1 89.19 31 VAL A CA 1
ATOM 239 C C . VAL A 1 31 ? -12.242 24.906 -14.281 1 89.19 31 VAL A C 1
ATOM 241 O O . VAL A 1 31 ? -13.383 24.703 -13.859 1 89.19 31 VAL A O 1
ATOM 244 N N . GLU A 1 32 ? -11.578 24.094 -15.07 1 88.94 32 GLU A N 1
ATOM 245 C CA . GLU A 1 32 ? -12.203 22.844 -15.5 1 88.94 32 GLU A CA 1
ATOM 246 C C . GLU A 1 32 ? -12.414 21.906 -14.312 1 88.94 32 GLU A C 1
ATOM 248 O O . GLU A 1 32 ? -13.477 21.297 -14.195 1 88.94 32 GLU A O 1
ATOM 253 N N . TYR A 1 33 ? -11.375 21.766 -13.469 1 92.25 33 TYR A N 1
ATOM 254 C CA . TYR A 1 33 ? -11.484 20.938 -12.281 1 92.25 33 TYR A CA 1
ATOM 255 C C . TYR A 1 33 ? -12.625 21.422 -11.383 1 92.25 33 TYR A C 1
ATOM 257 O O . TYR A 1 33 ? -13.438 20.625 -10.922 1 92.25 33 TYR A O 1
ATOM 265 N N . ASP A 1 34 ? -12.648 22.703 -11.18 1 91.31 34 ASP A N 1
ATOM 266 C CA . ASP A 1 34 ? -13.625 23.312 -10.281 1 91.31 34 ASP A CA 1
ATOM 267 C C . ASP A 1 34 ? -15.047 23.125 -10.812 1 91.31 34 ASP A C 1
ATOM 269 O O . ASP A 1 34 ? -15.961 22.812 -10.055 1 91.31 34 ASP A O 1
ATOM 273 N N . ALA A 1 35 ? -15.219 23.344 -12.078 1 90.25 35 ALA A N 1
ATOM 274 C CA . ALA A 1 35 ? -16.531 23.188 -12.703 1 90.25 35 ALA A CA 1
ATOM 275 C C . ALA A 1 35 ? -17.031 21.766 -12.602 1 90.25 35 ALA A C 1
ATOM 277 O O . ALA A 1 35 ? -18.219 21.531 -12.336 1 90.25 35 ALA A O 1
ATOM 278 N N . LEU A 1 36 ? -16.156 20.859 -12.789 1 93.12 36 LEU A N 1
ATOM 279 C CA . LEU A 1 36 ? -16.531 19.438 -12.727 1 93.12 36 LEU A CA 1
ATOM 280 C C . LEU A 1 36 ? -16.984 19.062 -11.32 1 93.12 36 LEU A C 1
ATOM 282 O O . LEU A 1 36 ? -18.016 18.422 -11.148 1 93.12 36 LEU A O 1
ATOM 286 N N . LEU A 1 37 ? -16.203 19.438 -10.297 1 95.06 37 LEU A N 1
ATOM 287 C CA . LEU A 1 37 ? -16.531 19.109 -8.914 1 95.06 37 LEU A CA 1
ATOM 288 C C . LEU A 1 37 ? -17.828 19.766 -8.484 1 95.06 37 LEU A C 1
ATOM 290 O O . LEU A 1 37 ? -18.641 19.156 -7.789 1 95.06 37 LEU A O 1
ATOM 294 N N . LEU A 1 38 ? -18.047 21 -8.953 1 93.5 38 LEU A N 1
ATOM 295 C CA . LEU A 1 38 ? -19.25 21.734 -8.602 1 93.5 38 LEU A CA 1
ATOM 296 C C . LEU A 1 38 ? -20.484 21.109 -9.242 1 93.5 38 LEU A C 1
ATOM 298 O O . LEU A 1 38 ? -21.531 21 -8.609 1 93.5 38 LEU A O 1
ATOM 302 N N . ASP A 1 39 ? -20.328 20.719 -10.453 1 92.75 39 ASP A N 1
ATOM 303 C CA . ASP A 1 39 ? -21.438 20.078 -11.156 1 92.75 39 ASP A CA 1
ATOM 304 C C . ASP A 1 39 ? -21.859 18.781 -10.461 1 92.75 39 ASP A C 1
ATOM 306 O O . ASP A 1 39 ? -23.047 18.516 -10.297 1 92.75 39 ASP A O 1
ATOM 310 N N . ARG A 1 40 ? -20.891 18.047 -10.133 1 95 40 ARG A N 1
ATOM 311 C CA . ARG A 1 40 ? -21.172 16.797 -9.445 1 95 40 ARG A CA 1
ATOM 312 C C . ARG A 1 40 ? -21.859 17.031 -8.102 1 95 40 ARG A C 1
ATOM 314 O O . ARG A 1 40 ? -22.781 16.328 -7.734 1 95 40 ARG A O 1
ATOM 321 N N . PHE A 1 41 ? -21.438 18.016 -7.391 1 96.62 41 PHE A N 1
ATOM 322 C CA . PHE A 1 41 ? -22.016 18.297 -6.078 1 96.62 41 PHE A CA 1
ATOM 323 C C . PHE A 1 41 ? -23.453 18.797 -6.215 1 96.62 41 PHE A C 1
ATOM 325 O O . PHE A 1 41 ? -24.328 18.406 -5.441 1 96.62 41 PHE A O 1
ATOM 332 N N . LEU A 1 42 ? -23.672 19.703 -7.145 1 94.69 42 LEU A N 1
ATOM 333 C CA . LEU A 1 42 ? -25.016 20.25 -7.324 1 94.69 42 LEU A CA 1
ATOM 334 C C . LEU A 1 42 ? -26 19.156 -7.688 1 94.69 42 LEU A C 1
ATOM 336 O O . LEU A 1 42 ? -27.172 19.203 -7.285 1 94.69 42 LEU A O 1
ATOM 340 N N . ASP A 1 43 ? -25.516 18.156 -8.414 1 94.06 43 ASP A N 1
ATOM 341 C CA . ASP A 1 43 ? -26.344 16.984 -8.703 1 94.06 43 ASP A CA 1
ATOM 342 C C . ASP A 1 43 ? -26.688 16.234 -7.426 1 94.06 43 ASP A C 1
ATOM 344 O O . ASP A 1 43 ? -27.828 15.789 -7.242 1 94.06 43 ASP A O 1
ATOM 348 N N . ILE A 1 44 ? -25.734 16.094 -6.59 1 95.25 44 ILE A N 1
ATOM 349 C CA . ILE A 1 44 ? -25.922 15.391 -5.32 1 95.25 44 ILE A CA 1
ATOM 350 C C . ILE A 1 44 ? -26.906 16.172 -4.441 1 95.25 44 ILE A C 1
ATOM 352 O O . ILE A 1 44 ? -27.797 15.586 -3.82 1 95.25 44 ILE A O 1
ATOM 356 N N . LEU A 1 45 ? -26.672 17.484 -4.395 1 94.38 45 LEU A N 1
ATOM 357 C CA . LEU A 1 45 ? -27.531 18.344 -3.582 1 94.38 45 LEU A CA 1
ATOM 358 C C . LEU A 1 45 ? -28.984 18.266 -4.043 1 94.38 45 LEU A C 1
ATOM 360 O O . LEU A 1 45 ? -29.891 18.203 -3.221 1 94.38 45 LEU A O 1
ATOM 364 N N . GLN A 1 46 ? -29.172 18.266 -5.348 1 93.06 46 GLN A N 1
ATOM 365 C CA . GLN A 1 46 ? -30.516 18.172 -5.914 1 93.06 46 GLN A CA 1
ATOM 366 C C . GLN A 1 46 ? -31.156 16.828 -5.562 1 93.06 46 GLN A C 1
ATOM 368 O O . GLN A 1 46 ? -32.344 16.781 -5.203 1 93.06 46 GLN A O 1
ATOM 373 N N . ASP A 1 47 ? -30.406 15.789 -5.625 1 91.38 47 ASP A N 1
ATOM 374 C CA . ASP A 1 47 ? -30.922 14.453 -5.34 1 91.38 47 ASP A CA 1
ATOM 375 C C . ASP A 1 47 ? -31.281 14.305 -3.861 1 91.38 47 ASP A C 1
ATOM 377 O O . ASP A 1 47 ? -32.281 13.664 -3.516 1 91.38 47 ASP A O 1
ATOM 381 N N . LEU A 1 48 ? -30.469 14.922 -2.984 1 90.56 48 LEU A N 1
ATOM 382 C CA . LEU A 1 48 ? -30.625 14.734 -1.547 1 90.56 48 LEU A CA 1
ATOM 383 C C . LEU A 1 48 ? -31.672 15.695 -0.987 1 90.56 48 LEU A C 1
ATOM 385 O O . LEU A 1 48 ? -32.438 15.336 -0.091 1 90.56 48 LEU A O 1
ATOM 389 N N . HIS A 1 49 ? -31.688 16.984 -1.508 1 90.44 49 HIS A N 1
ATOM 390 C CA . HIS A 1 49 ? -32.469 18.016 -0.832 1 90.44 49 HIS A CA 1
ATOM 391 C C . HIS A 1 49 ? -33.469 18.656 -1.779 1 90.44 49 HIS A C 1
ATOM 393 O O . HIS A 1 49 ? -34.25 19.5 -1.368 1 90.44 49 HIS A O 1
ATOM 399 N N . GLY A 1 50 ? -33.469 18.328 -3.053 1 89.31 50 GLY A N 1
ATOM 400 C CA . GLY A 1 50 ? -34.469 18.797 -3.986 1 89.31 50 GLY A CA 1
ATOM 401 C C . GLY A 1 50 ? -34 19.953 -4.844 1 89.31 50 GLY A C 1
ATOM 402 O O . GLY A 1 50 ? -32.938 20.531 -4.59 1 89.31 50 GLY A O 1
ATOM 403 N N . GLU A 1 51 ? -34.781 20.344 -5.77 1 90.75 51 GLU A N 1
ATOM 404 C CA . GLU A 1 51 ? -34.438 21.375 -6.754 1 90.75 51 GLU A CA 1
ATOM 405 C C . GLU A 1 51 ? -34.5 22.766 -6.137 1 90.75 51 GLU A C 1
ATOM 407 O O . GLU A 1 51 ? -33.719 23.641 -6.508 1 90.75 51 GLU A O 1
ATOM 412 N N . ASP A 1 52 ? -35.344 22.969 -5.215 1 90 52 ASP A N 1
ATOM 413 C CA . ASP A 1 52 ? -35.5 24.281 -4.609 1 90 52 ASP A CA 1
ATOM 414 C C . ASP A 1 52 ? -34.25 24.688 -3.842 1 90 52 ASP A C 1
ATOM 416 O O . ASP A 1 52 ? -33.844 25.844 -3.889 1 90 52 ASP A O 1
ATOM 420 N N . LEU A 1 53 ? -33.719 23.766 -3.178 1 91.44 53 LEU A N 1
ATOM 421 C CA . LEU A 1 53 ? -32.5 24.078 -2.436 1 91.44 53 LEU A CA 1
ATOM 422 C C . LEU A 1 53 ? -31.344 24.344 -3.387 1 91.44 53 LEU A C 1
ATOM 424 O O . LEU A 1 53 ? -30.516 25.219 -3.127 1 91.44 53 LEU A O 1
ATOM 428 N N . ARG A 1 54 ? -31.266 23.562 -4.426 1 92.81 54 ARG A N 1
ATOM 429 C CA . ARG A 1 54 ? -30.234 23.797 -5.441 1 92.81 54 ARG A CA 1
ATOM 430 C C . ARG A 1 54 ? -30.344 25.188 -6.027 1 92.81 54 ARG A C 1
ATOM 432 O O . ARG A 1 54 ? -29.344 25.875 -6.195 1 92.81 54 ARG A O 1
ATOM 439 N N . GLU A 1 55 ? -31.562 25.594 -6.266 1 92 55 GLU A N 1
ATOM 440 C CA . GLU A 1 55 ? -31.797 26.906 -6.836 1 92 55 GLU A CA 1
ATOM 441 C C . GLU A 1 55 ? -31.438 28.016 -5.84 1 92 55 GLU A C 1
ATOM 443 O O . GLU A 1 55 ? -30.969 29.078 -6.23 1 92 55 GLU A O 1
ATOM 448 N N . THR A 1 56 ? -31.719 27.734 -4.629 1 94 56 THR A N 1
ATOM 449 C CA . THR A 1 56 ? -31.375 28.719 -3.602 1 94 56 THR A CA 1
ATOM 450 C C . THR A 1 56 ? -29.859 28.891 -3.496 1 94 56 THR A C 1
ATOM 452 O O . THR A 1 56 ? -29.375 30 -3.342 1 94 56 THR A O 1
ATOM 455 N N . VAL A 1 57 ? -29.188 27.781 -3.492 1 94.56 57 VAL A N 1
ATOM 456 C CA . VAL A 1 57 ? -27.719 27.828 -3.467 1 94.56 57 VAL A CA 1
ATOM 457 C C . VAL A 1 57 ? -27.203 28.609 -4.676 1 94.56 57 VAL A C 1
ATOM 459 O O . VAL A 1 57 ? -26.297 29.422 -4.551 1 94.56 57 VAL A O 1
ATOM 462 N N . GLN A 1 58 ? -27.812 28.375 -5.816 1 91.38 58 GLN A N 1
ATOM 463 C CA . GLN A 1 58 ? -27.438 29.078 -7.035 1 91.38 58 GLN A CA 1
ATOM 464 C C . GLN A 1 58 ? -27.734 30.578 -6.918 1 91.38 58 GLN A C 1
ATOM 466 O O . GLN A 1 58 ? -26.922 31.406 -7.332 1 91.38 58 GLN A O 1
ATOM 471 N N . GLU A 1 59 ? -28.812 30.844 -6.379 1 93.38 59 GLU A N 1
ATOM 472 C CA . GLU A 1 59 ? -29.203 32.219 -6.195 1 93.38 59 GLU A CA 1
ATOM 473 C C . GLU A 1 59 ? -28.234 32.969 -5.277 1 93.38 59 GLU A C 1
ATOM 475 O O . GLU A 1 59 ? -27.812 34.094 -5.57 1 93.38 59 GLU A O 1
ATOM 480 N N . CYS A 1 60 ? -27.922 32.344 -4.188 1 95.25 60 CYS A N 1
ATOM 481 C CA . CYS A 1 60 ? -26.969 32.938 -3.256 1 95.25 60 CYS A CA 1
ATOM 482 C C . CYS A 1 60 ? -25.625 33.156 -3.928 1 95.25 60 CYS A C 1
ATOM 484 O O . CYS A 1 60 ? -25 34.219 -3.732 1 95.25 60 CYS A O 1
ATOM 486 N N . TYR A 1 61 ? -25.203 32.219 -4.688 1 93.56 61 TYR A N 1
ATOM 487 C CA . TYR A 1 61 ? -23.938 32.344 -5.395 1 93.56 61 TYR A CA 1
ATOM 488 C C . TYR A 1 61 ? -23.953 33.5 -6.371 1 93.56 61 TYR A C 1
ATOM 490 O O . TYR A 1 61 ? -23 34.281 -6.453 1 93.56 61 TYR A O 1
ATOM 498 N N . GLU A 1 62 ? -25.016 33.656 -7.117 1 91.25 62 GLU A N 1
ATOM 499 C CA . GLU A 1 62 ? -25.141 34.719 -8.117 1 91.25 62 GLU A CA 1
ATOM 500 C C . GLU A 1 62 ? -25.141 36.094 -7.473 1 91.25 62 GLU A C 1
ATOM 502 O O . GLU A 1 62 ? -24.5 37.031 -7.973 1 91.25 62 GLU A O 1
ATOM 507 N N . LEU A 1 63 ? -25.828 36.188 -6.422 1 94.31 63 LEU A N 1
ATOM 508 C CA . LEU A 1 63 ? -25.859 37.469 -5.703 1 94.31 63 LEU A CA 1
ATOM 509 C C . LEU A 1 63 ? -24.469 37.812 -5.184 1 94.31 63 LEU A C 1
ATOM 511 O O . LEU A 1 63 ? -24.047 38.969 -5.258 1 94.31 63 LEU A O 1
ATOM 515 N N . SER A 1 64 ? -23.828 36.875 -4.676 1 94.25 64 SER A N 1
ATOM 516 C CA . SER A 1 64 ? -22.469 37.094 -4.188 1 94.25 64 SER A CA 1
ATOM 517 C C . SER A 1 64 ? -21.516 37.438 -5.332 1 94.25 64 SER A C 1
ATOM 519 O O . SER A 1 64 ? -20.641 38.281 -5.172 1 94.25 64 SER A O 1
ATOM 521 N N . ALA A 1 65 ? -21.672 36.75 -6.441 1 91 65 ALA A N 1
ATOM 522 C CA . ALA A 1 65 ? -20.828 37.031 -7.609 1 91 65 ALA A CA 1
ATOM 523 C C . ALA A 1 65 ? -21.062 38.438 -8.117 1 91 65 ALA A C 1
ATOM 525 O O . ALA A 1 65 ? -20.109 39.094 -8.57 1 91 65 ALA A O 1
ATOM 526 N N . GLU A 1 66 ? -22.25 38.875 -8.086 1 90.69 66 GLU A N 1
ATOM 527 C CA . GLU A 1 66 ? -22.578 40.25 -8.5 1 90.69 66 GLU A CA 1
ATOM 528 C C . GLU A 1 66 ? -21.938 41.281 -7.57 1 90.69 66 GLU A C 1
ATOM 530 O O . GLU A 1 66 ? -21.438 42.312 -8.023 1 90.69 66 GLU A O 1
ATOM 535 N N . TYR A 1 67 ? -21.984 40.969 -6.387 1 93.62 67 TYR A N 1
ATOM 536 C CA . TYR A 1 67 ? -21.312 41.844 -5.434 1 93.62 67 TYR A CA 1
ATOM 537 C C . TYR A 1 67 ? -19.812 41.875 -5.715 1 93.62 67 TYR A C 1
ATOM 539 O O . TYR A 1 67 ? -19.219 42.969 -5.711 1 93.62 67 TYR A O 1
ATOM 547 N N . GLU A 1 68 ? -19.188 40.781 -5.918 1 89.19 68 GLU A N 1
ATOM 548 C CA . GLU A 1 68 ? -17.75 40.719 -6.125 1 89.19 68 GLU A CA 1
ATOM 549 C C . GLU A 1 68 ? -17.344 41.406 -7.426 1 89.19 68 GLU A C 1
ATOM 551 O O . GLU A 1 68 ? -16.203 41.875 -7.57 1 89.19 68 GLU A O 1
ATOM 556 N N . GLY A 1 69 ? -18.266 41.531 -8.352 1 84.81 69 GLY A N 1
ATOM 557 C CA . GLY A 1 69 ? -17.984 42.219 -9.594 1 84.81 69 GLY A CA 1
ATOM 558 C C . GLY A 1 69 ? -18.094 43.719 -9.469 1 84.81 69 GLY A C 1
ATOM 559 O O . GLY A 1 69 ? -17.203 44.438 -9.938 1 84.81 69 GLY A O 1
ATOM 560 N N . LYS A 1 70 ? -19.094 44.188 -8.711 1 87.19 70 LYS A N 1
ATOM 561 C CA . LYS A 1 70 ? -19.375 45.625 -8.672 1 87.19 70 LYS A CA 1
ATOM 562 C C . LYS A 1 70 ? -19.141 46.188 -7.281 1 87.19 70 LYS A C 1
ATOM 564 O O . LYS A 1 70 ? -19.031 47.406 -7.117 1 87.19 70 LYS A O 1
ATOM 569 N N . HIS A 1 71 ? -19.078 45.469 -6.289 1 90.31 71 HIS A N 1
ATOM 570 C CA . HIS A 1 71 ? -18.938 45.844 -4.891 1 90.31 71 HIS A CA 1
ATOM 571 C C . HIS A 1 71 ? -20.047 46.781 -4.453 1 90.31 71 HIS A C 1
ATOM 573 O O . HIS A 1 71 ? -19.781 47.812 -3.838 1 90.31 71 HIS A O 1
ATOM 579 N N . ASP A 1 72 ? -21.25 46.344 -4.883 1 91.5 72 ASP A N 1
ATOM 580 C CA . ASP A 1 72 ? -22.453 47.094 -4.496 1 91.5 72 ASP A CA 1
ATOM 581 C C . ASP A 1 72 ? -23.016 46.562 -3.184 1 91.5 72 ASP A C 1
ATOM 583 O O . ASP A 1 72 ? -23.453 45.406 -3.107 1 91.5 72 ASP A O 1
ATOM 587 N N . PRO A 1 73 ? -23.047 47.375 -2.139 1 92.62 73 PRO A N 1
ATOM 588 C CA . PRO A 1 73 ? -23.531 46.906 -0.833 1 92.62 73 PRO A CA 1
ATOM 589 C C . PRO A 1 73 ? -24.984 46.469 -0.868 1 92.62 73 PRO A C 1
ATOM 591 O O . PRO A 1 73 ? -25.406 45.656 -0.028 1 92.62 73 PRO A O 1
ATOM 594 N N . ASN A 1 74 ? -25.734 46.938 -1.865 1 93.38 74 ASN A N 1
ATOM 595 C CA . ASN A 1 74 ? -27.125 46.531 -1.96 1 93.38 74 ASN A CA 1
ATOM 596 C C . ASN A 1 74 ? -27.266 45.031 -2.244 1 93.38 74 ASN A C 1
ATOM 598 O O . ASN A 1 74 ? -28.266 44.406 -1.858 1 93.38 74 ASN A O 1
ATOM 602 N N . LYS A 1 75 ? -26.375 44.562 -2.93 1 94.56 75 LYS A N 1
ATOM 603 C CA . LYS A 1 75 ? -26.406 43.125 -3.24 1 94.56 75 LYS A CA 1
ATOM 604 C C . LYS A 1 75 ? -26.188 42.281 -1.984 1 94.56 75 LYS A C 1
ATOM 606 O O . LYS A 1 75 ? -26.688 41.156 -1.88 1 94.56 75 LYS A O 1
ATOM 611 N N . LEU A 1 76 ? -25.438 42.781 -1.038 1 96.38 76 LEU A N 1
ATOM 612 C CA . LEU A 1 76 ? -25.266 42.094 0.235 1 96.38 76 LEU A CA 1
ATOM 613 C C . LEU A 1 76 ? -26.562 42.094 1.023 1 96.38 76 LEU A C 1
ATOM 615 O O . LEU A 1 76 ? -26.875 41.094 1.68 1 96.38 76 LEU A O 1
ATOM 619 N N . ASP A 1 77 ? -27.328 43.188 0.881 1 94.56 77 ASP A N 1
ATOM 620 C CA . ASP A 1 77 ? -28.625 43.219 1.542 1 94.56 77 ASP A CA 1
ATOM 621 C C . ASP A 1 77 ? -29.609 42.219 0.919 1 94.56 77 ASP A C 1
ATOM 623 O O . ASP A 1 77 ? -30.391 41.594 1.629 1 94.56 77 ASP A O 1
ATOM 627 N N . ASP A 1 78 ? -29.5 42.156 -0.404 1 95.81 78 ASP A N 1
ATOM 628 C CA . ASP A 1 78 ? -30.328 41.188 -1.096 1 95.81 78 ASP A CA 1
ATOM 629 C C . ASP A 1 78 ? -30 39.75 -0.645 1 95.81 78 ASP A C 1
ATOM 631 O O . ASP A 1 78 ? -30.906 38.969 -0.399 1 95.81 78 ASP A O 1
ATOM 635 N N . LEU A 1 79 ? -28.75 39.531 -0.609 1 96.88 79 LEU A N 1
ATOM 636 C CA . LEU A 1 79 ? -28.281 38.219 -0.16 1 96.88 79 LEU A CA 1
ATOM 637 C C . LEU A 1 79 ? -28.719 37.938 1.278 1 96.88 79 LEU A C 1
ATOM 639 O O . LEU A 1 79 ? -29.156 36.844 1.604 1 96.88 79 LEU A O 1
ATOM 643 N N . GLY A 1 80 ? -28.578 38.938 2.156 1 96.31 80 GLY A N 1
ATOM 644 C CA . GLY A 1 80 ? -29.031 38.812 3.535 1 96.31 80 GLY A CA 1
ATOM 645 C C . GLY A 1 80 ? -30.516 38.5 3.654 1 96.31 80 GLY A C 1
ATOM 646 O O . GLY A 1 80 ? -30.906 37.688 4.508 1 96.31 80 GLY A O 1
ATOM 647 N N . SER A 1 81 ? -31.312 39.094 2.809 1 94.81 81 SER A N 1
ATOM 648 C CA . SER A 1 81 ? -32.75 38.844 2.832 1 94.81 81 SER A CA 1
ATOM 649 C C . SER A 1 81 ? -33.094 37.406 2.467 1 94.81 81 SER A C 1
ATOM 651 O O . SER A 1 81 ? -34 36.812 3.041 1 94.81 81 SER A O 1
ATOM 653 N N . VAL A 1 82 ? -32.375 36.906 1.525 1 95.19 82 VAL A N 1
ATOM 654 C CA . VAL A 1 82 ? -32.594 35.531 1.132 1 95.19 82 VAL A CA 1
ATOM 655 C C . VAL A 1 82 ? -32.188 34.594 2.275 1 95.19 82 VAL A C 1
ATOM 657 O O . VAL A 1 82 ? -32.938 33.688 2.641 1 95.19 82 VAL A O 1
ATOM 660 N N . LEU A 1 83 ? -31.109 34.844 2.877 1 95.88 83 LEU A N 1
ATOM 661 C CA . LEU A 1 83 ? -30.531 33.938 3.883 1 95.88 83 LEU A CA 1
ATOM 662 C C . LEU A 1 83 ? -31.328 34 5.18 1 95.88 83 LEU A C 1
ATOM 664 O O . LEU A 1 83 ? -31.469 33 5.875 1 95.88 83 LEU A O 1
ATOM 668 N N . THR A 1 84 ? -31.812 35.125 5.516 1 93.88 84 THR A N 1
ATOM 669 C CA . THR A 1 84 ? -32.562 35.281 6.762 1 93.88 84 THR A CA 1
ATOM 670 C C . THR A 1 84 ? -33.969 34.719 6.629 1 93.88 84 THR A C 1
ATOM 672 O O . THR A 1 84 ? -34.625 34.469 7.633 1 93.88 84 THR A O 1
ATOM 675 N N . SER A 1 85 ? -34.375 34.5 5.449 1 93 85 SER A N 1
ATOM 676 C CA . SER A 1 85 ? -35.719 33.938 5.227 1 93 85 SER A CA 1
ATOM 677 C C . SER A 1 85 ? -35.719 32.438 5.398 1 93 85 SER A C 1
ATOM 679 O O . SER A 1 85 ? -36.781 31.812 5.457 1 93 85 SER A O 1
ATOM 681 N N . LEU A 1 86 ? -34.594 31.875 5.578 1 91.56 86 LEU A N 1
ATOM 682 C CA . LEU A 1 86 ? -34.5 30.422 5.633 1 91.56 86 LEU A CA 1
ATOM 683 C C . LEU A 1 86 ? -34.75 29.906 7.047 1 91.56 86 LEU A C 1
ATOM 685 O O . LEU A 1 86 ? -34.375 30.562 8.023 1 91.56 86 LEU A O 1
ATOM 689 N N . ASP A 1 87 ? -35.375 28.75 7.184 1 88.75 87 ASP A N 1
ATOM 690 C CA . ASP A 1 87 ? -35.5 28.109 8.492 1 88.75 87 ASP A CA 1
ATOM 691 C C . ASP A 1 87 ? -34.156 27.516 8.953 1 88.75 87 ASP A C 1
ATOM 693 O O . ASP A 1 87 ? -33.219 27.375 8.156 1 88.75 87 ASP A O 1
ATOM 697 N N . PRO A 1 88 ? -34.062 27.125 10.234 1 86.69 88 PRO A N 1
ATOM 698 C CA . PRO A 1 88 ? -32.781 26.688 10.797 1 86.69 88 PRO A CA 1
ATOM 699 C C . PRO A 1 88 ? -32.188 25.484 10.062 1 86.69 88 PRO A C 1
ATOM 701 O O . PRO A 1 88 ? -30.984 25.422 9.852 1 86.69 88 PRO A O 1
ATOM 704 N N . GLY A 1 89 ? -33 24.594 9.719 1 88.31 89 GLY A N 1
ATOM 705 C CA . GLY A 1 89 ? -32.531 23.438 8.984 1 88.31 89 GLY A CA 1
ATOM 706 C C . GLY A 1 89 ? -31.938 23.781 7.629 1 88.31 89 GLY A C 1
ATOM 707 O O . GLY A 1 89 ? -30.859 23.312 7.27 1 88.31 89 GLY A O 1
ATOM 708 N N . ASP A 1 90 ? -32.625 24.578 6.91 1 91.19 90 ASP A N 1
ATOM 709 C CA . ASP A 1 90 ? -32.156 25 5.59 1 91.19 90 ASP A CA 1
ATOM 710 C C . ASP A 1 90 ? -30.906 25.875 5.695 1 91.19 90 ASP A C 1
ATOM 712 O O . ASP A 1 90 ? -30.031 25.828 4.828 1 91.19 90 ASP A O 1
ATOM 716 N N . SER A 1 91 ? -30.875 26.641 6.754 1 92.44 91 SER A N 1
ATOM 717 C CA . SER A 1 91 ? -29.703 27.469 6.965 1 92.44 91 SER A CA 1
ATOM 718 C C . SER A 1 91 ? -28.453 26.625 7.16 1 92.44 91 SER A C 1
ATOM 720 O O . SER A 1 91 ? -27.375 26.969 6.66 1 92.44 91 SER A O 1
ATOM 722 N N . ILE A 1 92 ? -28.625 25.594 7.852 1 93.31 92 ILE A N 1
ATOM 723 C CA . ILE A 1 92 ? -27.5 24.672 8.086 1 93.31 92 ILE A CA 1
ATOM 724 C C . ILE A 1 92 ? -27.062 24.047 6.766 1 93.31 92 ILE A C 1
ATOM 726 O O . ILE A 1 92 ? -25.859 23.984 6.473 1 93.31 92 ILE A O 1
ATOM 730 N N . VAL A 1 93 ? -27.984 23.656 5.965 1 93.69 93 VAL A N 1
ATOM 731 C CA . VAL A 1 93 ? -27.672 22.984 4.711 1 93.69 93 VAL A CA 1
ATOM 732 C C . VAL A 1 93 ? -26.984 23.969 3.758 1 93.69 93 VAL A C 1
ATOM 734 O O . VAL A 1 93 ? -26.047 23.594 3.051 1 93.69 93 VAL A O 1
ATOM 737 N N . ILE A 1 94 ? -27.438 25.172 3.729 1 94.81 94 ILE A N 1
ATOM 738 C CA . ILE A 1 94 ? -26.844 26.172 2.855 1 94.81 94 ILE A CA 1
ATOM 739 C C . ILE A 1 94 ? -25.422 26.469 3.299 1 94.81 94 ILE A C 1
ATOM 741 O O . ILE A 1 94 ? -24.5 26.516 2.473 1 94.81 94 ILE A O 1
ATOM 745 N N . ALA A 1 95 ? -25.234 26.641 4.629 1 96.06 95 ALA A N 1
ATOM 746 C CA . ALA A 1 95 ? -23.891 26.875 5.148 1 96.06 95 ALA A CA 1
ATOM 747 C C . ALA A 1 95 ? -22.969 25.703 4.816 1 96.06 95 ALA A C 1
ATOM 749 O O . ALA A 1 95 ? -21.828 25.906 4.383 1 96.06 95 ALA A O 1
ATOM 750 N N . LYS A 1 96 ? -23.484 24.578 5.004 1 95.5 96 LYS A N 1
ATOM 751 C CA . LYS A 1 96 ? -22.719 23.375 4.723 1 95.5 96 LYS A CA 1
ATOM 752 C C . LYS A 1 96 ? -22.391 23.266 3.238 1 95.5 96 LYS A C 1
ATOM 754 O O . LYS A 1 96 ? -21.297 22.828 2.873 1 95.5 96 LYS A O 1
ATOM 759 N N . SER A 1 97 ? -23.312 23.594 2.41 1 96.38 97 SER A N 1
ATOM 760 C CA . SER A 1 97 ? -23.109 23.516 0.966 1 96.38 97 SER A CA 1
ATOM 761 C C . SER A 1 97 ? -21.984 24.438 0.51 1 96.38 97 SER A C 1
ATOM 763 O O . SER A 1 97 ? -21.094 24.016 -0.241 1 96.38 97 SER A O 1
ATOM 765 N N . PHE A 1 98 ? -22.016 25.609 0.961 1 96.94 98 PHE A N 1
ATOM 766 C CA . PHE A 1 98 ? -20.984 26.562 0.543 1 96.94 98 PHE A CA 1
ATOM 767 C C . PHE A 1 98 ? -19.625 26.203 1.144 1 96.94 98 PHE A C 1
ATOM 769 O O . PHE A 1 98 ? -18.594 26.391 0.506 1 96.94 98 PHE A O 1
ATOM 776 N N . SER A 1 99 ? -19.609 25.734 2.383 1 96 99 SER A N 1
ATOM 777 C CA . SER A 1 99 ? -18.375 25.234 2.967 1 96 99 SER A CA 1
ATOM 778 C C . SER A 1 99 ? -17.812 24.062 2.162 1 96 99 SER A C 1
ATOM 780 O O . SER A 1 99 ? -16.609 24 1.897 1 96 99 SER A O 1
ATOM 782 N N . HIS A 1 100 ? -18.672 23.172 1.829 1 96.31 100 HIS A N 1
ATOM 783 C CA . HIS A 1 100 ? -18.281 22.016 1.043 1 96.31 100 HIS A CA 1
ATOM 784 C C . HIS A 1 100 ? -17.75 22.422 -0.327 1 96.31 100 HIS A C 1
ATOM 786 O O . HIS A 1 100 ? -16.75 21.891 -0.791 1 96.31 100 HIS A O 1
ATOM 792 N N . MET A 1 101 ? -18.469 23.344 -0.98 1 95.56 101 MET A N 1
ATOM 793 C CA . MET A 1 101 ? -18.031 23.828 -2.289 1 95.56 101 MET A CA 1
ATOM 794 C C . MET A 1 101 ? -16.656 24.484 -2.207 1 95.56 101 MET A C 1
ATOM 796 O O . MET A 1 101 ? -15.836 24.312 -3.105 1 95.56 101 MET A O 1
ATOM 800 N N . LEU A 1 102 ? -16.469 25.172 -1.193 1 95 102 LEU A N 1
ATOM 801 C CA . LEU A 1 102 ? -15.172 25.797 -0.981 1 95 102 LEU A CA 1
ATOM 802 C C . LEU A 1 102 ? -14.078 24.734 -0.822 1 95 102 LEU A C 1
ATOM 804 O O . LEU A 1 102 ? -12.977 24.891 -1.353 1 95 102 LEU A O 1
ATOM 808 N N . ASN A 1 103 ? -14.273 23.734 -0.05 1 95.06 103 ASN A N 1
ATOM 809 C CA . ASN A 1 103 ? -13.305 22.656 0.111 1 95.06 103 ASN A CA 1
ATOM 810 C C . ASN A 1 103 ? -13.016 21.969 -1.216 1 95.06 103 ASN A C 1
ATOM 812 O O . ASN A 1 103 ? -11.875 21.578 -1.485 1 95.06 103 ASN A O 1
ATOM 816 N N . LEU A 1 104 ? -14.031 21.766 -2.021 1 96.25 104 LEU A N 1
ATOM 817 C CA . LEU A 1 104 ? -13.836 21.172 -3.338 1 96.25 104 LEU A CA 1
ATOM 818 C C . LEU A 1 104 ? -12.953 22.047 -4.211 1 96.25 104 LEU A C 1
ATOM 820 O O . LEU A 1 104 ? -12.102 21.547 -4.949 1 96.25 104 LEU A O 1
ATOM 824 N N . ALA A 1 105 ? -13.164 23.375 -4.102 1 94.12 105 ALA A N 1
ATOM 825 C CA . ALA A 1 105 ? -12.328 24.312 -4.844 1 94.12 105 ALA A CA 1
ATOM 826 C C . ALA A 1 105 ? -10.875 24.219 -4.402 1 94.12 105 ALA A C 1
ATOM 828 O O . ALA A 1 105 ? -9.961 24.297 -5.23 1 94.12 105 ALA A O 1
ATOM 829 N N . ASN A 1 106 ? -10.688 24.094 -3.119 1 93 106 ASN A N 1
ATOM 830 C CA . ASN A 1 106 ? -9.336 23.922 -2.594 1 93 106 ASN A CA 1
ATOM 831 C C . ASN A 1 106 ? -8.68 22.656 -3.139 1 93 106 ASN A C 1
ATOM 833 O O . ASN A 1 106 ? -7.48 22.656 -3.434 1 93 106 ASN A O 1
ATOM 837 N N . LEU A 1 107 ? -9.414 21.609 -3.24 1 94.62 107 LEU A N 1
ATOM 838 C CA . LEU A 1 107 ? -8.883 20.359 -3.76 1 94.62 107 LEU A CA 1
ATOM 839 C C . LEU A 1 107 ? -8.508 20.484 -5.23 1 94.62 107 LEU A C 1
ATOM 841 O O . LEU A 1 107 ? -7.488 19.953 -5.668 1 94.62 107 LEU A O 1
ATOM 845 N N . ALA A 1 108 ? -9.328 21.172 -6 1 94.19 108 ALA A N 1
ATOM 846 C CA . ALA A 1 108 ? -9.016 21.438 -7.402 1 94.19 108 ALA A CA 1
ATOM 847 C C . ALA A 1 108 ? -7.691 22.203 -7.535 1 94.19 108 ALA A C 1
ATOM 849 O O . ALA A 1 108 ? -6.887 21.906 -8.422 1 94.19 108 ALA A O 1
ATOM 850 N N . GLU A 1 109 ? -7.539 23.141 -6.656 1 91.12 109 GLU A N 1
ATOM 851 C CA . GLU A 1 109 ? -6.309 23.922 -6.652 1 91.12 109 GLU A CA 1
ATOM 852 C C . GLU A 1 109 ? -5.094 23.047 -6.359 1 91.12 109 GLU A C 1
ATOM 854 O O . GLU A 1 109 ? -4.047 23.188 -6.992 1 91.12 109 GLU A O 1
ATOM 859 N N . GLU A 1 110 ? -5.234 22.219 -5.426 1 88.88 110 GLU A N 1
ATOM 860 C CA . GLU A 1 110 ? -4.133 21.312 -5.066 1 88.88 110 GLU A CA 1
ATOM 861 C C . GLU A 1 110 ? -3.746 20.422 -6.242 1 88.88 110 GLU A C 1
ATOM 863 O O . GLU A 1 110 ? -2.559 20.203 -6.496 1 88.88 110 GLU A O 1
ATOM 868 N N . VAL A 1 111 ? -4.715 19.906 -6.941 1 91.06 111 VAL A N 1
ATOM 869 C CA . VAL A 1 111 ? -4.461 19.031 -8.086 1 91.06 111 VAL A CA 1
ATOM 870 C C . VAL A 1 111 ? -3.785 19.828 -9.203 1 91.06 111 VAL A C 1
ATOM 872 O O . VAL A 1 111 ? -2.857 19.328 -9.844 1 91.06 111 VAL A O 1
ATOM 875 N N . GLN A 1 112 ? -4.223 21.062 -9.398 1 89.69 112 GLN A N 1
ATOM 876 C CA . GLN A 1 112 ? -3.641 21.922 -10.438 1 89.69 112 GLN A CA 1
ATOM 877 C C . GLN A 1 112 ? -2.186 22.25 -10.125 1 89.69 112 GLN A C 1
ATOM 879 O O . GLN A 1 112 ? -1.339 22.266 -11.023 1 89.69 112 GLN A O 1
ATOM 884 N N . ILE A 1 113 ? -1.924 22.547 -8.906 1 83.94 113 ILE A N 1
ATOM 885 C CA . ILE A 1 113 ? -0.563 22.875 -8.492 1 83.94 113 ILE A CA 1
ATOM 886 C C . ILE A 1 113 ? 0.346 21.672 -8.711 1 83.94 113 ILE A C 1
ATOM 888 O O . ILE A 1 113 ? 1.461 21.797 -9.219 1 83.94 113 ILE A O 1
ATOM 892 N N . ALA A 1 114 ? -0.095 20.516 -8.383 1 80.56 114 ALA A N 1
ATOM 893 C CA . ALA A 1 114 ? 0.678 19.297 -8.578 1 80.56 114 ALA A CA 1
ATOM 894 C C . ALA A 1 114 ? 0.912 19.016 -10.062 1 80.56 114 ALA A C 1
ATOM 896 O O . ALA A 1 114 ? 1.998 18.578 -10.453 1 80.56 114 ALA A O 1
ATOM 897 N N . TYR A 1 115 ? -0.071 19.234 -10.844 1 82.12 115 TYR A N 1
ATOM 898 C CA . TYR A 1 115 ? 0.024 19.031 -12.281 1 82.12 115 TYR A CA 1
ATOM 899 C C . TYR A 1 115 ? 1.055 19.969 -12.898 1 82.12 115 TYR A C 1
ATOM 901 O O . TYR A 1 115 ? 1.88 19.547 -13.711 1 82.12 115 TYR A O 1
ATOM 909 N N . ARG A 1 116 ? 1.031 21.156 -12.547 1 79.5 116 ARG A N 1
ATOM 910 C CA . ARG A 1 116 ? 1.951 22.156 -13.078 1 79.5 116 ARG A CA 1
ATOM 911 C C . ARG A 1 116 ? 3.393 21.828 -12.695 1 79.5 116 ARG A C 1
ATOM 913 O O . ARG A 1 116 ? 4.309 22.031 -13.5 1 79.5 116 ARG A O 1
ATOM 920 N N . ARG A 1 117 ? 3.561 21.422 -11.609 1 73.62 117 ARG A N 1
ATOM 921 C CA . ARG A 1 117 ? 4.895 21.094 -11.125 1 73.62 117 ARG A CA 1
ATOM 922 C C . ARG A 1 117 ? 5.488 19.938 -11.93 1 73.62 117 ARG A C 1
ATOM 924 O O . ARG A 1 117 ? 6.684 19.938 -12.234 1 73.62 117 ARG A O 1
ATOM 931 N N . ARG A 1 118 ? 4.754 19 -12.211 1 71.88 118 ARG A N 1
ATOM 932 C CA . ARG A 1 118 ? 5.219 17.844 -12.977 1 71.88 118 ARG A CA 1
ATOM 933 C C . ARG A 1 118 ? 5.633 18.25 -14.383 1 71.88 118 ARG A C 1
ATOM 935 O O . ARG A 1 118 ? 6.617 17.734 -14.922 1 71.88 118 ARG A O 1
ATOM 942 N N . ILE A 1 119 ? 4.941 19.172 -14.906 1 71.69 119 ILE A N 1
ATOM 943 C CA . ILE A 1 119 ? 5.227 19.625 -16.266 1 71.69 119 ILE A CA 1
ATOM 944 C C . ILE A 1 119 ? 6.492 20.484 -16.266 1 71.69 119 ILE A C 1
ATOM 946 O O . ILE A 1 119 ? 7.324 20.375 -17.172 1 71.69 119 ILE A O 1
ATOM 950 N N . LYS A 1 120 ? 6.637 21.281 -15.211 1 66.75 120 LYS A N 1
ATOM 951 C CA . LYS A 1 120 ? 7.797 22.156 -15.133 1 66.75 120 LYS A CA 1
ATOM 952 C C . LYS A 1 120 ? 9.086 21.359 -14.93 1 66.75 120 LYS A C 1
ATOM 954 O O . LYS A 1 120 ? 10.125 21.703 -15.492 1 66.75 120 LYS A O 1
ATOM 959 N N . LEU A 1 121 ? 9.008 20.516 -14.156 1 60.34 121 LEU A N 1
ATOM 960 C CA . LEU A 1 121 ? 10.18 19.672 -13.906 1 60.34 121 LEU A CA 1
ATOM 961 C C . LEU A 1 121 ? 10.633 18.969 -15.18 1 60.34 121 LEU A C 1
ATOM 963 O O . LEU A 1 121 ? 11.828 18.766 -15.391 1 60.34 121 LEU A O 1
ATOM 967 N N . LYS A 1 122 ? 9.695 18.781 -16.016 1 56.44 122 LYS A N 1
ATOM 968 C CA . LYS A 1 122 ? 10.008 18.141 -17.281 1 56.44 122 LYS A CA 1
ATOM 969 C C . LYS A 1 122 ? 10.672 19.125 -18.25 1 56.44 122 LYS A C 1
ATOM 971 O O . LYS A 1 122 ? 11.609 18.766 -18.953 1 56.44 122 LYS A O 1
ATOM 976 N N . LYS A 1 123 ? 10.203 20.391 -18.141 1 57.84 123 LYS A N 1
ATOM 977 C CA . LYS A 1 123 ? 10.695 21.391 -19.078 1 57.84 123 LYS A CA 1
ATOM 978 C C . LYS A 1 123 ? 11.914 22.125 -18.531 1 57.84 123 LYS A C 1
ATOM 980 O O . LYS A 1 123 ? 12.695 22.703 -19.281 1 57.84 123 LYS A O 1
ATOM 985 N N . GLY A 1 124 ? 12.297 21.984 -17.312 1 52.5 124 GLY A N 1
ATOM 986 C CA . GLY A 1 124 ? 13.43 22.656 -16.703 1 52.5 124 GLY A CA 1
ATOM 987 C C . GLY A 1 124 ? 13.219 24.156 -16.547 1 52.5 124 GLY A C 1
ATOM 988 O O . GLY A 1 124 ? 14.172 24.906 -16.344 1 52.5 124 GLY A O 1
ATOM 989 N N . ASP A 1 125 ? 12.125 24.797 -17 1 46.81 125 ASP A N 1
ATOM 990 C CA . ASP A 1 125 ? 11.93 26.234 -17.094 1 46.81 125 ASP A CA 1
ATOM 991 C C . ASP A 1 125 ? 11.508 26.812 -15.75 1 46.81 125 ASP A C 1
ATOM 993 O O . ASP A 1 125 ? 10.32 26.906 -15.445 1 46.81 125 ASP A O 1
ATOM 997 N N . PHE A 1 126 ? 12.406 26.844 -14.82 1 46.62 126 PHE A N 1
ATOM 998 C CA . PHE A 1 126 ? 12.031 27.469 -13.555 1 46.62 126 PHE A CA 1
ATOM 999 C C . PHE A 1 126 ? 12.273 28.969 -13.617 1 46.62 126 PHE A C 1
ATOM 1001 O O . PHE A 1 126 ? 13.219 29.484 -13.016 1 46.62 126 PHE A O 1
ATOM 1008 N N . ALA A 1 127 ? 12.125 29.625 -14.797 1 40.72 127 ALA A N 1
ATOM 1009 C CA . ALA A 1 127 ? 12.477 31.031 -14.992 1 40.72 127 ALA A CA 1
ATOM 1010 C C . ALA A 1 127 ? 11.875 31.906 -13.906 1 40.72 127 ALA A C 1
ATOM 1012 O O . ALA A 1 127 ? 12.234 33.094 -13.766 1 40.72 127 ALA A O 1
ATOM 1013 N N . ASP A 1 128 ? 10.703 31.781 -13.555 1 37.06 128 ASP A N 1
ATOM 1014 C CA . ASP A 1 128 ? 10.172 32.875 -12.766 1 37.06 128 ASP A CA 1
ATOM 1015 C C . ASP A 1 128 ? 10.805 32.906 -11.375 1 37.06 128 ASP A C 1
ATOM 1017 O O . ASP A 1 128 ? 10.742 31.938 -10.633 1 37.06 128 ASP A O 1
ATOM 1021 N N . GLU A 1 129 ? 11.758 33.719 -11.18 1 36.69 129 GLU A N 1
ATOM 1022 C CA . GLU A 1 129 ? 12.578 34 -10.016 1 36.69 129 GLU A CA 1
ATOM 1023 C C . GLU A 1 129 ? 11.766 33.938 -8.727 1 36.69 129 GLU A C 1
ATOM 1025 O O . GLU A 1 129 ? 12.266 33.469 -7.699 1 36.69 129 GLU A O 1
ATOM 1030 N N . ASN A 1 130 ? 10.766 34.656 -8.758 1 37.09 130 ASN A N 1
ATOM 1031 C CA . ASN A 1 130 ? 10.023 34.781 -7.512 1 37.09 130 ASN A CA 1
ATOM 1032 C C . ASN A 1 130 ? 9.578 33.406 -6.988 1 37.09 130 ASN A C 1
ATOM 1034 O O . ASN A 1 130 ? 9.484 33.188 -5.773 1 37.09 130 ASN A O 1
ATOM 1038 N N . SER A 1 131 ? 9.305 32.562 -7.957 1 41.19 131 SER A N 1
ATOM 1039 C CA . SER A 1 131 ? 8.883 31.203 -7.621 1 41.19 131 SER A CA 1
ATOM 1040 C C . SER A 1 131 ? 10.078 30.266 -7.5 1 41.19 131 SER A C 1
ATOM 1042 O O . SER A 1 131 ? 9.938 29.125 -7.055 1 41.19 131 SER A O 1
ATOM 1044 N N . ALA A 1 132 ? 11.133 30.672 -8.062 1 40.84 132 ALA A N 1
ATOM 1045 C CA . ALA A 1 132 ? 12.336 29.844 -8.125 1 40.84 132 ALA A CA 1
ATOM 1046 C C . ALA A 1 132 ? 12.844 29.5 -6.73 1 40.84 132 ALA A C 1
ATOM 1048 O O . ALA A 1 132 ? 13.219 28.359 -6.465 1 40.84 132 ALA A O 1
ATOM 1049 N N . THR A 1 133 ? 13.148 30.578 -5.973 1 40.56 133 THR A N 1
ATOM 1050 C CA . THR A 1 133 ? 13.703 30.359 -4.641 1 40.56 133 THR A CA 1
ATOM 1051 C C . THR A 1 133 ? 12.781 29.453 -3.824 1 40.56 133 THR A C 1
ATOM 1053 O O . THR A 1 133 ? 13.25 28.719 -2.945 1 40.56 133 THR A O 1
ATOM 1056 N N . THR A 1 134 ? 11.516 29.672 -4.172 1 45.56 134 THR A N 1
ATOM 1057 C CA . THR A 1 134 ? 10.539 28.906 -3.412 1 45.56 134 THR A CA 1
ATOM 1058 C C . THR A 1 134 ? 10.281 27.547 -4.07 1 45.56 134 THR A C 1
ATOM 1060 O O . THR A 1 134 ? 9.695 26.656 -3.457 1 45.56 134 THR A O 1
ATOM 1063 N N . GLU A 1 135 ? 10.734 27.547 -5.27 1 54.94 135 GLU A N 1
ATOM 1064 C CA . GLU A 1 135 ? 10.328 26.344 -5.98 1 54.94 135 GLU A CA 1
ATOM 1065 C C . GLU A 1 135 ? 11.539 25.469 -6.328 1 54.94 135 GLU A C 1
ATOM 1067 O O . GLU A 1 135 ? 11.391 24.391 -6.906 1 54.94 135 GLU A O 1
ATOM 1072 N N . SER A 1 136 ? 12.656 26 -5.789 1 59.97 136 SER A N 1
ATOM 1073 C CA . SER A 1 136 ? 13.805 25.234 -6.262 1 59.97 136 SER A CA 1
ATOM 1074 C C . SER A 1 136 ? 13.922 23.906 -5.531 1 59.97 136 SER A C 1
ATOM 1076 O O . SER A 1 136 ? 13.562 23.797 -4.359 1 59.97 136 SER A O 1
ATOM 1078 N N . ASP A 1 137 ? 14.289 23 -6.316 1 73.69 137 ASP A N 1
ATOM 1079 C CA . ASP A 1 137 ? 14.555 21.656 -5.801 1 73.69 137 ASP A CA 1
ATOM 1080 C C . ASP A 1 137 ? 16.016 21.516 -5.371 1 73.69 137 ASP A C 1
ATOM 1082 O O . ASP A 1 137 ? 16.828 22.422 -5.582 1 73.69 137 ASP A O 1
ATOM 1086 N N . ILE A 1 138 ? 16.391 20.625 -4.535 1 87.12 138 ILE A N 1
ATOM 1087 C CA . ILE A 1 138 ? 17.719 20.406 -3.953 1 87.12 138 ILE A CA 1
ATOM 1088 C C . ILE A 1 138 ? 18.766 20.312 -5.062 1 87.12 138 ILE A C 1
ATOM 1090 O O . ILE A 1 138 ? 19.875 20.797 -4.914 1 87.12 138 ILE A O 1
ATOM 1094 N N . GLU A 1 139 ? 18.375 19.781 -6.223 1 88 139 GLU A N 1
ATOM 1095 C CA . GLU A 1 139 ? 19.297 19.656 -7.336 1 88 139 GLU A CA 1
ATOM 1096 C C . GLU A 1 139 ? 19.672 21.016 -7.91 1 88 139 GLU A C 1
ATOM 1098 O O . GLU A 1 139 ? 20.844 21.297 -8.18 1 88 139 GLU A O 1
ATOM 1103 N N . GLU A 1 140 ? 18.688 21.766 -8.062 1 84.81 140 GLU A N 1
ATOM 1104 C CA . GLU A 1 140 ? 18.922 23.109 -8.602 1 84.81 140 GLU A CA 1
ATOM 1105 C C . GLU A 1 140 ? 19.781 23.938 -7.652 1 84.81 140 GLU A C 1
ATOM 1107 O O . GLU A 1 140 ? 20.625 24.719 -8.094 1 84.81 140 GLU A O 1
ATOM 1112 N N . THR A 1 141 ? 19.484 23.812 -6.398 1 88.38 141 THR A N 1
ATOM 1113 C CA . THR A 1 141 ? 20.234 24.562 -5.402 1 88.38 141 THR A CA 1
ATOM 1114 C C . THR A 1 141 ? 21.703 24.141 -5.402 1 88.38 141 THR A C 1
ATOM 1116 O O . THR A 1 141 ? 22.609 24.984 -5.348 1 88.38 141 THR A O 1
ATOM 1119 N N . LEU A 1 142 ? 21.984 22.891 -5.523 1 93.38 142 LEU A N 1
ATOM 1120 C CA . LEU A 1 142 ? 23.359 22.391 -5.527 1 93.38 142 LEU A CA 1
ATOM 1121 C C . LEU A 1 142 ? 24.094 22.844 -6.785 1 93.38 142 LEU A C 1
ATOM 1123 O O . LEU A 1 142 ? 25.266 23.234 -6.719 1 93.38 142 LEU A O 1
ATOM 1127 N N . LYS A 1 143 ? 23.438 22.844 -7.875 1 90.94 143 LYS A N 1
ATOM 1128 C CA . LYS A 1 143 ? 24.047 23.297 -9.125 1 90.94 143 LYS A CA 1
ATOM 1129 C C . LYS A 1 143 ? 24.375 24.781 -9.07 1 90.94 143 LYS A C 1
ATOM 1131 O O . LYS A 1 143 ? 25.422 25.203 -9.578 1 90.94 143 LYS A O 1
ATOM 1136 N N . ARG A 1 144 ? 23.453 25.453 -8.469 1 88.94 144 ARG A N 1
ATOM 1137 C CA . ARG A 1 144 ? 23.688 26.891 -8.328 1 88.94 144 ARG A CA 1
ATOM 1138 C C . ARG A 1 144 ? 24.859 27.172 -7.402 1 88.94 144 ARG A C 1
ATOM 1140 O O . ARG A 1 144 ? 25.672 28.062 -7.668 1 88.94 144 ARG A O 1
ATOM 1147 N N . LEU A 1 145 ? 25 26.438 -6.328 1 93.19 145 LEU A N 1
ATOM 1148 C CA . LEU A 1 145 ? 26.094 26.609 -5.379 1 93.19 145 LEU A CA 1
ATOM 1149 C C . LEU A 1 145 ? 27.438 26.312 -6.043 1 93.19 145 LEU A C 1
ATOM 1151 O O . LEU A 1 145 ? 28.391 27.062 -5.863 1 93.19 145 LEU A O 1
ATOM 1155 N N . VAL A 1 146 ? 27.469 25.312 -6.867 1 95 146 VAL A N 1
ATOM 1156 C CA . VAL A 1 146 ? 28.719 24.891 -7.5 1 95 146 VAL A CA 1
ATOM 1157 C C . VAL A 1 146 ? 28.969 25.75 -8.742 1 95 146 VAL A C 1
ATOM 1159 O O . VAL A 1 146 ? 30.109 26.141 -9.016 1 95 146 VAL A O 1
ATOM 1162 N N . GLY A 1 147 ? 28.016 26.016 -9.516 1 91.94 147 GLY A N 1
ATOM 1163 C CA . GLY A 1 147 ? 28.156 26.766 -10.758 1 91.94 147 GLY A CA 1
ATOM 1164 C C . GLY A 1 147 ? 28.266 28.266 -10.547 1 91.94 147 GLY A C 1
ATOM 1165 O O . GLY A 1 147 ? 29.344 28.844 -10.758 1 91.94 147 GLY A O 1
ATOM 1166 N N . GLU A 1 148 ? 27.203 28.797 -10.023 1 88.19 148 GLU A N 1
ATOM 1167 C CA . GLU A 1 148 ? 27.125 30.25 -9.922 1 88.19 148 GLU A CA 1
ATOM 1168 C C . GLU A 1 148 ? 27.938 30.766 -8.742 1 88.19 148 GLU A C 1
ATOM 1170 O O . GLU A 1 148 ? 28.578 31.828 -8.844 1 88.19 148 GLU A O 1
ATOM 1175 N N . LEU A 1 149 ? 27.953 30.047 -7.656 1 90.75 149 LEU A N 1
ATOM 1176 C CA . LEU A 1 149 ? 28.609 30.562 -6.457 1 90.75 149 LEU A CA 1
ATOM 1177 C C . LEU A 1 149 ? 30.016 29.969 -6.309 1 90.75 149 LEU A C 1
ATOM 1179 O O . LEU A 1 149 ? 30.719 30.25 -5.336 1 90.75 149 LEU A O 1
ATOM 1183 N N . LYS A 1 150 ? 30.406 29.109 -7.164 1 93 150 LYS A N 1
ATOM 1184 C CA . LYS A 1 150 ? 31.766 28.594 -7.324 1 93 150 LYS A CA 1
ATOM 1185 C C . LYS A 1 150 ? 32.219 27.875 -6.059 1 93 150 LYS A C 1
ATOM 1187 O O . LYS A 1 150 ? 33.375 27.984 -5.66 1 93 150 LYS A O 1
ATOM 1192 N N . LYS A 1 151 ? 31.297 27.312 -5.363 1 95.12 151 LYS A N 1
ATOM 1193 C CA . LYS A 1 151 ? 31.672 26.406 -4.27 1 95.12 151 LYS A CA 1
ATOM 1194 C C . LYS A 1 151 ? 32.125 25.047 -4.801 1 95.12 151 LYS A C 1
ATOM 1196 O O . LYS A 1 151 ? 31.656 24.609 -5.855 1 95.12 151 LYS A O 1
ATOM 1201 N N . SER A 1 152 ? 33.062 24.453 -4.133 1 96.19 152 SER A N 1
ATOM 1202 C CA . SER A 1 152 ? 33.438 23.109 -4.543 1 96.19 152 SER A CA 1
ATOM 1203 C C . SER A 1 152 ? 32.406 22.062 -4.09 1 96.19 152 SER A C 1
ATOM 1205 O O . SER A 1 152 ? 31.75 22.25 -3.066 1 96.19 152 SER A O 1
ATOM 1207 N N . PRO A 1 153 ? 32.25 21.016 -4.859 1 96.38 153 PRO A N 1
ATOM 1208 C CA . PRO A 1 153 ? 31.328 19.953 -4.461 1 96.38 153 PRO A CA 1
ATOM 1209 C C . PRO A 1 153 ? 31.625 19.391 -3.076 1 96.38 153 PRO A C 1
ATOM 1211 O O . PRO A 1 153 ? 30.719 19.062 -2.326 1 96.38 153 PRO A O 1
ATOM 1214 N N . GLU A 1 154 ? 32.844 19.344 -2.723 1 96.38 154 GLU A N 1
ATOM 1215 C CA . GLU A 1 154 ? 33.25 18.812 -1.421 1 96.38 154 GLU A CA 1
ATOM 1216 C C . GLU A 1 154 ? 32.812 19.75 -0.292 1 96.38 154 GLU A C 1
ATOM 1218 O O . GLU A 1 154 ? 32.406 19.281 0.779 1 96.38 154 GLU A O 1
ATOM 1223 N N . GLU A 1 155 ? 32.906 20.984 -0.606 1 95.88 155 GLU A N 1
ATOM 1224 C CA . GLU A 1 155 ? 32.438 21.953 0.377 1 95.88 155 GLU A CA 1
ATOM 1225 C C . GLU A 1 155 ? 30.938 21.844 0.609 1 95.88 155 GLU A C 1
ATOM 1227 O O . GLU A 1 155 ? 30.469 21.953 1.743 1 95.88 155 GLU A O 1
ATOM 1232 N N . VAL A 1 156 ? 30.266 21.688 -0.476 1 95.75 156 VAL A N 1
ATOM 1233 C CA . VAL A 1 156 ? 28.812 21.547 -0.408 1 95.75 156 VAL A CA 1
ATOM 1234 C C . VAL A 1 156 ? 28.453 20.281 0.377 1 95.75 156 VAL A C 1
ATOM 1236 O O . VAL A 1 156 ? 27.562 20.312 1.223 1 95.75 156 VAL A O 1
ATOM 1239 N N . PHE A 1 157 ? 29.141 19.234 0.113 1 96.44 157 PHE A N 1
ATOM 1240 C CA . PHE A 1 157 ? 28.891 17.953 0.782 1 96.44 157 PHE A CA 1
ATOM 1241 C C . PHE A 1 157 ? 29.156 18.078 2.279 1 96.44 157 PHE A C 1
ATOM 1243 O O . PHE A 1 157 ? 28.359 17.594 3.09 1 96.44 157 PHE A O 1
ATOM 1250 N N . ASP A 1 158 ? 30.172 18.719 2.619 1 95.5 158 ASP A N 1
ATOM 1251 C CA . ASP A 1 158 ? 30.547 18.875 4.02 1 95.5 158 ASP A CA 1
ATOM 1252 C C . ASP A 1 158 ? 29.547 19.766 4.754 1 95.5 158 ASP A C 1
ATOM 1254 O O . ASP A 1 158 ? 29.188 19.484 5.902 1 95.5 158 ASP A O 1
ATOM 1258 N N . ALA A 1 159 ? 29.109 20.812 4.082 1 94.62 159 ALA A N 1
ATOM 1259 C CA . ALA A 1 159 ? 28.109 21.688 4.68 1 94.62 159 ALA A CA 1
ATOM 1260 C C . ALA A 1 159 ? 26.797 20.953 4.91 1 94.62 159 ALA A C 1
ATOM 1262 O O . ALA A 1 159 ? 26.141 21.141 5.941 1 94.62 159 ALA A O 1
ATOM 1263 N N . LEU A 1 160 ? 26.5 20.188 3.939 1 94 160 LEU A N 1
ATOM 1264 C CA . LEU A 1 160 ? 25.234 19.453 3.994 1 94 160 LEU A CA 1
ATOM 1265 C C . LEU A 1 160 ? 25.25 18.422 5.125 1 94 160 LEU A C 1
ATOM 1267 O O . LEU A 1 160 ? 24.266 18.281 5.852 1 94 160 LEU A O 1
ATOM 1271 N N . LYS A 1 161 ? 26.281 17.734 5.289 1 92.19 161 LYS A N 1
ATOM 1272 C CA . LYS A 1 161 ? 26.375 16.688 6.289 1 92.19 161 LYS A CA 1
ATOM 1273 C C . LYS A 1 161 ? 26.406 17.25 7.703 1 92.19 161 LYS A C 1
ATOM 1275 O O . LYS A 1 161 ? 26.094 16.562 8.672 1 92.19 161 LYS A O 1
ATOM 1280 N N . ASN A 1 162 ? 26.688 18.531 7.836 1 91.5 162 ASN A N 1
ATOM 1281 C CA . ASN A 1 162 ? 26.844 19.125 9.156 1 91.5 162 ASN A CA 1
ATOM 1282 C C . ASN A 1 162 ? 25.672 20.047 9.508 1 91.5 162 ASN A C 1
ATOM 1284 O O . ASN A 1 162 ? 25.672 20.672 10.562 1 91.5 162 ASN A O 1
ATOM 1288 N N . GLN A 1 163 ? 24.734 20.078 8.648 1 92.56 163 GLN A N 1
ATOM 1289 C CA . GLN A 1 163 ? 23.547 20.859 8.969 1 92.56 163 GLN A CA 1
ATOM 1290 C C . GLN A 1 163 ? 22.422 19.969 9.484 1 92.56 163 GLN A C 1
ATOM 1292 O O . GLN A 1 163 ? 22.406 18.766 9.227 1 92.56 163 GLN A O 1
ATOM 1297 N N . THR A 1 164 ? 21.531 20.609 10.312 1 92.81 164 THR A N 1
ATOM 1298 C CA . THR A 1 164 ? 20.375 19.891 10.812 1 92.81 164 THR A CA 1
ATOM 1299 C C . THR A 1 164 ? 19.109 20.766 10.727 1 92.81 164 THR A C 1
ATOM 1301 O O . THR A 1 164 ? 19.141 21.938 11.086 1 92.81 164 THR A O 1
ATOM 1304 N N . VAL A 1 165 ? 18.094 20.234 10.102 1 91.94 165 VAL A N 1
ATOM 1305 C CA . VAL A 1 165 ? 16.781 20.859 10.125 1 91.94 165 VAL A CA 1
ATOM 1306 C C . VAL A 1 165 ? 15.844 20.062 11.031 1 91.94 165 VAL A C 1
ATOM 1308 O O . VAL A 1 165 ? 15.602 18.875 10.789 1 91.94 165 VAL A O 1
ATOM 1311 N N . ASP A 1 166 ? 15.336 20.672 12.07 1 92.38 166 ASP A N 1
ATOM 1312 C CA . ASP A 1 166 ? 14.398 20.031 12.992 1 92.38 166 ASP A CA 1
ATOM 1313 C C . ASP A 1 166 ? 12.984 20.562 12.789 1 92.38 166 ASP A C 1
ATOM 1315 O O . ASP A 1 166 ? 12.703 21.734 13.047 1 92.38 166 ASP A O 1
ATOM 1319 N N . LEU A 1 167 ? 12.117 19.703 12.273 1 91.56 167 LEU A N 1
ATOM 1320 C CA . LEU A 1 167 ? 10.719 20.078 12.078 1 91.56 167 LEU A CA 1
ATOM 1321 C C . LEU A 1 167 ? 9.891 19.719 13.312 1 91.56 167 LEU A C 1
ATOM 1323 O O . LEU A 1 167 ? 9.844 18.562 13.727 1 91.56 167 LEU A O 1
ATOM 1327 N N . VAL A 1 168 ? 9.281 20.703 13.922 1 92.38 168 VAL A N 1
ATOM 1328 C CA . VAL A 1 168 ? 8.539 20.484 15.164 1 92.38 168 VAL A CA 1
ATOM 1329 C C . VAL A 1 168 ? 7.039 20.547 14.891 1 92.38 168 VAL A C 1
ATOM 1331 O O . VAL A 1 168 ? 6.539 21.562 14.375 1 92.38 168 VAL A O 1
ATOM 1334 N N . PHE A 1 169 ? 6.32 19.484 15.18 1 89.56 169 PHE A N 1
ATOM 1335 C CA . PHE A 1 169 ? 4.863 19.484 15.109 1 89.56 169 PHE A CA 1
ATOM 1336 C C . PHE A 1 169 ? 4.254 20.141 16.344 1 89.56 169 PHE A C 1
ATOM 1338 O O . PHE A 1 169 ? 4.465 19.672 17.469 1 89.56 169 PHE A O 1
ATOM 1345 N N . THR A 1 170 ? 3.492 21.094 15.984 1 83.88 170 THR A N 1
ATOM 1346 C CA . THR A 1 170 ? 2.969 21.844 17.125 1 83.88 170 THR A CA 1
ATOM 1347 C C . THR A 1 170 ? 1.523 21.453 17.406 1 83.88 170 THR A C 1
ATOM 1349 O O . THR A 1 170 ? 0.868 20.828 16.578 1 83.88 170 THR A O 1
ATOM 1352 N N . ALA A 1 171 ? 0.999 21.594 18.562 1 72.38 171 ALA A N 1
ATOM 1353 C CA . ALA A 1 171 ? -0.352 21.266 19 1 72.38 171 ALA A CA 1
ATOM 1354 C C . ALA A 1 171 ? -1.341 22.359 18.625 1 72.38 171 ALA A C 1
ATOM 1356 O O . ALA A 1 171 ? -2.531 22.266 18.922 1 72.38 171 ALA A O 1
ATOM 1357 N N . HIS A 1 172 ? -0.827 23.281 17.781 1 67 172 HIS A N 1
ATOM 1358 C CA . HIS A 1 172 ? -1.643 24.453 17.516 1 67 172 HIS A CA 1
ATOM 1359 C C . HIS A 1 172 ? -2.865 24.094 16.672 1 67 172 HIS A C 1
ATOM 1361 O O . HIS A 1 172 ? -2.791 23.25 15.781 1 67 172 HIS A O 1
ATOM 1367 N N . PRO A 1 173 ? -3.977 24.656 17.094 1 67.06 173 PRO A N 1
ATOM 1368 C CA . PRO A 1 173 ? -5.25 24.391 16.422 1 67.06 173 PRO A CA 1
ATOM 1369 C C . PRO A 1 173 ? -5.34 25.031 15.039 1 67.06 173 PRO A C 1
ATOM 1371 O O . PRO A 1 173 ? -6.184 25.891 14.812 1 67.06 173 PRO A O 1
ATOM 1374 N N . THR A 1 174 ? -4.57 24.5 14.227 1 69.06 174 THR A N 1
ATOM 1375 C CA . THR A 1 174 ? -4.547 25.125 12.906 1 69.06 174 THR A CA 1
ATOM 1376 C C . THR A 1 174 ? -5.242 24.25 11.875 1 69.06 174 THR A C 1
ATOM 1378 O O . THR A 1 174 ? -5.496 24.688 10.75 1 69.06 174 THR A O 1
ATOM 1381 N N . GLN A 1 175 ? -5.641 23.156 12.367 1 75.31 175 GLN A N 1
ATOM 1382 C CA . GLN A 1 175 ? -6.395 22.281 11.469 1 75.31 175 GLN A CA 1
ATOM 1383 C C . GLN A 1 175 ? -7.855 22.188 11.906 1 75.31 175 GLN A C 1
ATOM 1385 O O . GLN A 1 175 ? -8.188 21.406 12.805 1 75.31 175 GLN A O 1
ATOM 1390 N N . SER A 1 176 ? -8.633 22.828 11.172 1 81.81 176 SER A N 1
ATOM 1391 C CA . SER A 1 176 ? -10.031 22.891 11.562 1 81.81 176 SER A CA 1
ATOM 1392 C C . SER A 1 176 ? -10.828 21.734 10.969 1 81.81 176 SER A C 1
ATOM 1394 O O . SER A 1 176 ? -11.938 21.438 11.414 1 81.81 176 SER A O 1
ATOM 1396 N N . VAL A 1 177 ? -10.227 21.047 10.031 1 87.25 177 VAL A N 1
ATOM 1397 C CA . VAL A 1 177 ? -10.953 19.969 9.352 1 87.25 177 VAL A CA 1
ATOM 1398 C C . VAL A 1 177 ? -10.758 18.656 10.109 1 87.25 177 VAL A C 1
ATOM 1400 O O . VAL A 1 177 ? -9.656 18.344 10.547 1 87.25 177 VAL A O 1
ATOM 1403 N N . ARG A 1 178 ? -11.82 17.938 10.289 1 87.94 178 ARG A N 1
ATOM 1404 C CA . ARG A 1 178 ? -11.781 16.641 10.961 1 87.94 178 ARG A CA 1
ATOM 1405 C C . ARG A 1 178 ? -11 15.625 10.133 1 87.94 178 ARG A C 1
ATOM 1407 O O . ARG A 1 178 ? -10.969 15.711 8.906 1 87.94 178 ARG A O 1
ATOM 1414 N N . ARG A 1 179 ? -10.508 14.664 10.828 1 84.69 179 ARG A N 1
ATOM 1415 C CA . ARG A 1 179 ? -9.664 13.656 10.203 1 84.69 179 ARG A CA 1
ATOM 1416 C C . ARG A 1 179 ? -10.445 12.859 9.164 1 84.69 179 ARG A C 1
ATOM 1418 O O . ARG A 1 179 ? -9.93 12.539 8.094 1 84.69 179 ARG A O 1
ATOM 1425 N N . SER A 1 180 ? -11.656 12.461 9.5 1 90.5 180 SER A N 1
ATOM 1426 C CA . SER A 1 180 ? -12.484 11.703 8.57 1 90.5 180 SER A CA 1
ATOM 1427 C C . SER A 1 180 ? -12.688 12.469 7.262 1 90.5 180 SER A C 1
ATOM 1429 O O . SER A 1 180 ? -12.68 11.875 6.184 1 90.5 180 SER A O 1
ATOM 1431 N N . LEU A 1 181 ? -12.836 13.75 7.355 1 93.19 181 LEU A N 1
ATOM 1432 C CA . LEU A 1 181 ? -13.031 14.578 6.168 1 93.19 181 LEU A CA 1
ATOM 1433 C C . LEU A 1 181 ? -11.727 14.727 5.391 1 93.19 181 LEU A C 1
ATOM 1435 O O . LEU A 1 181 ? -11.742 14.781 4.156 1 93.19 181 LEU A O 1
ATOM 1439 N N . LEU A 1 182 ? -10.641 14.82 6.137 1 89.5 182 LEU A N 1
ATOM 1440 C CA . LEU A 1 182 ? -9.352 14.898 5.469 1 89.5 182 LEU A CA 1
ATOM 1441 C C . LEU A 1 182 ? -9.102 13.672 4.605 1 89.5 182 LEU A C 1
ATOM 1443 O O . LEU A 1 182 ? -8.578 13.781 3.494 1 89.5 182 LEU A O 1
ATOM 1447 N N . GLN A 1 183 ? -9.445 12.562 5.109 1 89.88 183 GLN A N 1
ATOM 1448 C CA . GLN A 1 183 ? -9.289 11.328 4.355 1 89.88 183 GLN A CA 1
ATOM 1449 C C . GLN A 1 183 ? -10.172 11.32 3.111 1 89.88 183 GLN A C 1
ATOM 1451 O O . GLN A 1 183 ? -9.742 10.898 2.035 1 89.88 183 GLN A O 1
ATOM 1456 N N . LYS A 1 184 ? -11.406 11.703 3.264 1 95.25 184 LYS A N 1
ATOM 1457 C CA . LYS A 1 184 ? -12.32 11.75 2.127 1 95.25 184 LYS A CA 1
ATOM 1458 C C . LYS A 1 184 ? -11.852 12.766 1.085 1 95.25 184 LYS A C 1
ATOM 1460 O O . LYS A 1 184 ? -11.992 12.531 -0.118 1 95.25 184 LYS A O 1
ATOM 1465 N N . HIS A 1 185 ? -11.328 13.93 1.562 1 95.31 185 HIS A N 1
ATOM 1466 C CA . HIS A 1 185 ? -10.758 14.914 0.645 1 95.31 185 HIS A CA 1
ATOM 1467 C C . HIS A 1 185 ? -9.578 14.336 -0.129 1 95.31 185 HIS A C 1
ATOM 1469 O O . HIS A 1 185 ? -9.414 14.617 -1.317 1 95.31 185 HIS A O 1
ATOM 1475 N N . GLY A 1 186 ? -8.789 13.547 0.611 1 92.81 186 GLY A N 1
ATOM 1476 C CA . GLY A 1 186 ? -7.695 12.867 -0.064 1 92.81 186 GLY A CA 1
ATOM 1477 C C . GLY A 1 186 ? -8.164 11.938 -1.166 1 92.81 186 GLY A C 1
ATOM 1478 O O . GLY A 1 186 ? -7.543 11.867 -2.23 1 92.81 186 GLY A O 1
ATOM 1479 N N . ARG A 1 187 ? -9.211 11.25 -0.99 1 94.94 187 ARG A N 1
ATOM 1480 C CA . ARG A 1 187 ? -9.766 10.344 -1.986 1 94.94 187 ARG A CA 1
ATOM 1481 C C . ARG A 1 187 ? -10.305 11.109 -3.188 1 94.94 187 ARG A C 1
ATOM 1483 O O . ARG A 1 187 ? -10.18 10.656 -4.328 1 94.94 187 ARG A O 1
ATOM 1490 N N . ILE A 1 188 ? -10.953 12.234 -2.938 1 97.06 188 ILE A N 1
ATOM 1491 C CA . ILE A 1 188 ? -11.461 13.07 -4.02 1 97.06 188 ILE A CA 1
ATOM 1492 C C . ILE A 1 188 ? -10.297 13.555 -4.887 1 97.06 188 ILE A C 1
ATOM 1494 O O . ILE A 1 188 ? -10.367 13.492 -6.117 1 97.06 188 ILE A O 1
ATOM 1498 N N . ARG A 1 189 ? -9.273 14 -4.184 1 95.56 189 ARG A N 1
ATOM 1499 C CA . ARG A 1 189 ? -8.086 14.469 -4.906 1 95.56 189 ARG A CA 1
ATOM 1500 C C . ARG A 1 189 ? -7.508 13.359 -5.777 1 95.56 189 ARG A C 1
ATOM 1502 O O . ARG A 1 189 ? -7.16 13.594 -6.938 1 95.56 189 ARG A O 1
ATOM 1509 N N . ASN A 1 190 ? -7.465 12.211 -5.266 1 93.56 190 ASN A N 1
ATOM 1510 C CA . ASN A 1 190 ? -6.918 11.078 -6 1 93.56 190 ASN A CA 1
ATOM 1511 C C . ASN A 1 190 ? -7.785 10.719 -7.207 1 93.56 190 ASN A C 1
ATOM 1513 O O . ASN A 1 190 ? -7.262 10.414 -8.281 1 93.56 190 ASN A O 1
ATOM 1517 N N . CYS A 1 191 ? -9.078 10.695 -7.027 1 95.81 191 CYS A N 1
ATOM 1518 C CA . CYS A 1 191 ? -9.992 10.414 -8.125 1 95.81 191 CYS A CA 1
ATOM 1519 C C . CYS A 1 191 ? -9.828 11.438 -9.25 1 95.81 191 CYS A C 1
ATOM 1521 O O . CYS A 1 191 ? -9.773 11.07 -10.422 1 95.81 191 CYS A O 1
ATOM 1523 N N . LEU A 1 192 ? -9.719 12.695 -8.812 1 95.19 192 LEU A N 1
ATOM 1524 C CA . LEU A 1 192 ? -9.602 13.766 -9.789 1 95.19 192 LEU A CA 1
ATOM 1525 C C . LEU A 1 192 ? -8.289 13.648 -10.57 1 95.19 192 LEU A C 1
ATOM 1527 O O . LEU A 1 192 ? -8.266 13.828 -11.789 1 95.19 192 LEU A O 1
ATOM 1531 N N . THR A 1 193 ? -7.227 13.32 -9.914 1 92.5 193 THR A N 1
ATOM 1532 C CA . THR A 1 193 ? -5.922 13.148 -10.539 1 92.5 193 THR A CA 1
ATOM 1533 C C . THR A 1 193 ? -5.953 12 -11.547 1 92.5 193 THR A C 1
ATOM 1535 O O . THR A 1 193 ? -5.438 12.125 -12.656 1 92.5 193 THR A O 1
ATOM 1538 N N . GLN A 1 194 ? -6.574 10.914 -11.203 1 91.94 194 GLN A N 1
ATOM 1539 C CA . GLN A 1 194 ? -6.637 9.734 -12.055 1 91.94 194 GLN A CA 1
ATOM 1540 C C . GLN A 1 194 ? -7.551 9.977 -13.258 1 91.94 194 GLN A C 1
ATOM 1542 O O . GLN A 1 194 ? -7.312 9.445 -14.344 1 91.94 194 GLN A O 1
ATOM 1547 N N . LEU A 1 195 ? -8.602 10.711 -13.031 1 92.19 195 LEU A N 1
ATOM 1548 C CA . LEU A 1 195 ? -9.57 11 -14.094 1 92.19 195 LEU A CA 1
ATOM 1549 C C . LEU A 1 195 ? -8.914 11.766 -15.234 1 92.19 195 LEU A C 1
ATOM 1551 O O . LEU A 1 195 ? -9.32 11.633 -16.391 1 92.19 195 LEU A O 1
ATOM 1555 N N . TYR A 1 196 ? -7.891 12.555 -14.914 1 86.81 196 TYR A N 1
ATOM 1556 C CA . TYR A 1 196 ? -7.25 13.375 -15.938 1 86.81 196 TYR A CA 1
ATOM 1557 C C . TYR A 1 196 ? -5.91 12.773 -16.359 1 86.81 196 TYR A C 1
ATOM 1559 O O . TYR A 1 196 ? -5.102 13.438 -17.016 1 86.81 196 TYR A O 1
ATOM 1567 N N . ALA A 1 197 ? -5.703 11.492 -16 1 82.69 197 ALA A N 1
ATOM 1568 C CA . ALA A 1 197 ? -4.508 10.797 -16.469 1 82.69 197 ALA A CA 1
ATOM 1569 C C . ALA A 1 197 ? -4.57 10.555 -17.984 1 82.69 197 ALA A C 1
ATOM 1571 O O . ALA A 1 197 ? -5.648 10.336 -18.531 1 82.69 197 ALA A O 1
ATOM 1572 N N . LYS A 1 198 ? -3.482 10.531 -18.656 1 75.94 198 LYS A N 1
ATOM 1573 C CA . LYS A 1 198 ? -3.414 10.469 -20.125 1 75.94 198 LYS A CA 1
ATOM 1574 C C . LYS A 1 198 ? -3.826 9.086 -20.625 1 75.94 198 LYS A C 1
ATOM 1576 O O . LYS A 1 198 ? -4.426 8.969 -21.703 1 75.94 198 LYS A O 1
ATOM 1581 N N . ASP A 1 199 ? -3.553 7.996 -19.922 1 76.5 199 ASP A N 1
ATOM 1582 C CA . ASP A 1 199 ? -3.779 6.645 -20.438 1 76.5 199 ASP A CA 1
ATOM 1583 C C . ASP A 1 199 ? -4.984 6 -19.75 1 76.5 199 ASP A C 1
ATOM 1585 O O . ASP A 1 199 ? -5.055 4.773 -19.641 1 76.5 199 ASP A O 1
ATOM 1589 N N . ILE A 1 200 ? -6.039 6.801 -19.453 1 83.69 200 ILE A N 1
ATOM 1590 C CA . ILE A 1 200 ? -7.188 6.242 -18.766 1 83.69 200 ILE A CA 1
ATOM 1591 C C . ILE A 1 200 ? -8.125 5.566 -19.766 1 83.69 200 ILE A C 1
ATOM 1593 O O . ILE A 1 200 ? -8.305 6.059 -20.875 1 83.69 200 ILE A O 1
ATOM 1597 N N . THR A 1 201 ? -8.641 4.344 -19.5 1 82.62 201 THR A N 1
ATOM 1598 C CA . THR A 1 201 ? -9.594 3.625 -20.344 1 82.62 201 THR A CA 1
ATOM 1599 C C . THR A 1 201 ? -11.016 4.098 -20.062 1 82.62 201 THR A C 1
ATOM 1601 O O . THR A 1 201 ? -11.305 4.645 -19 1 82.62 201 THR A O 1
ATOM 1604 N N . PRO A 1 202 ? -11.883 3.936 -21.016 1 85.81 202 PRO A N 1
ATOM 1605 C CA . PRO A 1 202 ? -13.273 4.367 -20.828 1 85.81 202 PRO A CA 1
ATOM 1606 C C . PRO A 1 202 ? -13.93 3.695 -19.625 1 85.81 202 PRO A C 1
ATOM 1608 O O . PRO A 1 202 ? -14.68 4.34 -18.875 1 85.81 202 PRO A O 1
ATOM 1611 N N . ASP A 1 203 ? -13.648 2.428 -19.391 1 86.75 203 ASP A N 1
ATOM 1612 C CA . ASP A 1 203 ? -14.219 1.725 -18.234 1 86.75 203 ASP A CA 1
ATOM 1613 C C . ASP A 1 203 ? -13.68 2.295 -16.922 1 86.75 203 ASP A C 1
ATOM 1615 O O . ASP A 1 203 ? -14.43 2.467 -15.961 1 86.75 203 ASP A O 1
ATOM 1619 N N . ASP A 1 204 ? -12.398 2.594 -16.984 1 89 204 ASP A N 1
ATOM 1620 C CA . ASP A 1 204 ? -11.797 3.188 -15.789 1 89 204 ASP A CA 1
ATOM 1621 C C . ASP A 1 204 ? -12.398 4.566 -15.5 1 89 204 ASP A C 1
ATOM 1623 O O . ASP A 1 204 ? -12.586 4.938 -14.344 1 89 204 ASP A O 1
ATOM 1627 N N . LYS A 1 205 ? -12.633 5.285 -16.578 1 92.88 205 LYS A N 1
ATOM 1628 C CA . LYS A 1 205 ? -13.211 6.621 -16.438 1 92.88 205 LYS A CA 1
ATOM 1629 C C . LYS A 1 205 ? -14.594 6.559 -15.805 1 92.88 205 LYS A C 1
ATOM 1631 O O . LYS A 1 205 ? -14.914 7.359 -14.922 1 92.88 205 LYS A O 1
ATOM 1636 N N . GLN A 1 206 ? -15.367 5.617 -16.234 1 92.75 206 GLN A N 1
ATOM 1637 C CA . GLN A 1 206 ? -16.719 5.453 -15.695 1 92.75 206 GLN A CA 1
ATOM 1638 C C . GLN A 1 206 ? -16.672 5.07 -14.219 1 92.75 206 GLN A C 1
ATOM 1640 O O . GLN A 1 206 ? -17.438 5.598 -13.414 1 92.75 206 GLN A O 1
ATOM 1645 N N . GLU A 1 207 ? -15.812 4.184 -13.898 1 93.75 207 GLU A N 1
ATOM 1646 C CA . GLU A 1 207 ? -15.688 3.729 -12.516 1 93.75 207 GLU A CA 1
ATOM 1647 C C . GLU A 1 207 ? -15.148 4.836 -11.617 1 93.75 207 GLU A C 1
ATOM 1649 O O . GLU A 1 207 ? -15.57 4.973 -10.469 1 93.75 207 GLU A O 1
ATOM 1654 N N . LEU A 1 208 ? -14.234 5.629 -12.148 1 94.88 208 LEU A N 1
ATOM 1655 C CA . LEU A 1 208 ? -13.664 6.734 -11.391 1 94.88 208 LEU A CA 1
ATOM 1656 C C . LEU A 1 208 ? -14.688 7.844 -11.188 1 94.88 208 LEU A C 1
ATOM 1658 O O . LEU A 1 208 ? -14.688 8.523 -10.156 1 94.88 208 LEU A O 1
ATOM 1662 N N . ASP A 1 209 ? -15.469 8.055 -12.18 1 94.5 209 ASP A N 1
ATOM 1663 C CA . ASP A 1 209 ? -16.531 9.055 -12.062 1 94.5 209 ASP A CA 1
ATOM 1664 C C . ASP A 1 209 ? -17.516 8.664 -10.969 1 94.5 209 ASP A C 1
ATOM 1666 O O . ASP A 1 209 ? -17.969 9.523 -10.195 1 94.5 209 ASP A O 1
ATOM 1670 N N . GLU A 1 210 ? -17.828 7.43 -10.953 1 94.44 210 GLU A N 1
ATOM 1671 C CA . GLU A 1 210 ? -18.719 6.945 -9.906 1 94.44 210 GLU A CA 1
ATOM 1672 C C . GLU A 1 210 ? -18.078 7.086 -8.523 1 94.44 210 GLU A C 1
ATOM 1674 O O . GLU A 1 210 ? -18.75 7.43 -7.551 1 94.44 210 GLU A O 1
ATOM 1679 N N . ALA A 1 211 ? -16.828 6.77 -8.508 1 96.19 211 ALA A N 1
ATOM 1680 C CA . ALA A 1 211 ? -16.094 6.895 -7.25 1 96.19 211 ALA A CA 1
ATOM 1681 C C . ALA A 1 211 ? -16.031 8.352 -6.793 1 96.19 211 ALA A C 1
ATOM 1683 O O . ALA A 1 211 ? -16.172 8.641 -5.602 1 96.19 211 ALA A O 1
ATOM 1684 N N . LEU A 1 212 ? -15.812 9.234 -7.742 1 96.88 212 LEU A N 1
ATOM 1685 C CA . LEU A 1 212 ? -15.75 10.664 -7.438 1 96.88 212 LEU A CA 1
ATOM 1686 C C . LEU A 1 212 ? -17.078 11.148 -6.855 1 96.88 212 LEU A C 1
ATOM 1688 O O . LEU A 1 212 ? -17.094 11.867 -5.852 1 96.88 212 LEU A O 1
ATOM 1692 N N . GLN A 1 213 ? -18.172 10.734 -7.48 1 96.31 213 GLN A N 1
ATOM 1693 C CA . GLN A 1 213 ? -19.484 11.102 -6.992 1 96.31 213 GLN A CA 1
ATOM 1694 C C . GLN A 1 213 ? -19.719 10.578 -5.574 1 96.31 213 GLN A C 1
ATOM 1696 O O . GLN A 1 213 ? -20.25 11.297 -4.723 1 96.31 213 GLN A O 1
ATOM 1701 N N . ARG A 1 214 ? -19.297 9.406 -5.359 1 96.5 214 ARG A N 1
ATOM 1702 C CA . ARG A 1 214 ? -19.453 8.773 -4.055 1 96.5 214 ARG A CA 1
ATOM 1703 C C . ARG A 1 214 ? -18.656 9.516 -2.986 1 96.5 214 ARG A C 1
ATOM 1705 O O . ARG A 1 214 ? -19.188 9.797 -1.903 1 96.5 214 ARG A O 1
ATOM 1712 N N . GLU A 1 215 ? -17.422 9.867 -3.285 1 97 215 GLU A N 1
ATOM 1713 C CA . GLU A 1 215 ? -16.547 10.508 -2.305 1 97 215 GLU A CA 1
ATOM 1714 C C . GLU A 1 215 ? -17.016 11.922 -1.992 1 97 215 GLU A C 1
ATOM 1716 O O . GLU A 1 215 ? -16.922 12.383 -0.853 1 97 215 GLU A O 1
ATOM 1721 N N . ILE A 1 216 ? -17.516 12.633 -3.002 1 97.88 216 ILE A N 1
ATOM 1722 C CA . ILE A 1 216 ? -18.062 13.977 -2.789 1 97.88 216 ILE A CA 1
ATOM 1723 C C . ILE A 1 216 ? -19.281 13.898 -1.876 1 97.88 216 ILE A C 1
ATOM 1725 O O . ILE A 1 216 ? -19.422 14.695 -0.945 1 97.88 216 ILE A O 1
ATOM 1729 N N . GLN A 1 217 ? -20.109 12.961 -2.139 1 97.19 217 GLN A N 1
ATOM 1730 C CA . GLN A 1 217 ? -21.297 12.789 -1.319 1 97.19 217 GLN A CA 1
ATOM 1731 C C . GLN A 1 217 ? -20.938 12.383 0.105 1 97.19 217 GLN A C 1
ATOM 1733 O O . GLN A 1 217 ? -21.531 12.867 1.067 1 97.19 217 GLN A O 1
ATOM 1738 N N . ALA A 1 218 ? -20 11.453 0.18 1 96.56 218 ALA A N 1
ATOM 1739 C CA . ALA A 1 218 ? -19.578 10.992 1.498 1 96.56 218 ALA A CA 1
ATOM 1740 C C . ALA A 1 218 ? -19.031 12.148 2.33 1 96.56 218 ALA A C 1
ATOM 1742 O O . ALA A 1 218 ? -19.297 12.234 3.533 1 96.56 218 ALA A O 1
ATOM 1743 N N . ALA A 1 219 ? -18.281 12.992 1.749 1 96.75 219 ALA A N 1
ATOM 1744 C CA . ALA A 1 219 ? -17.734 14.156 2.449 1 96.75 219 ALA A CA 1
ATOM 1745 C C . ALA A 1 219 ? -18.859 15.094 2.902 1 96.75 219 ALA A C 1
ATOM 1747 O O . ALA A 1 219 ? -18.828 15.594 4.031 1 96.75 219 ALA A O 1
ATOM 1748 N N . PHE A 1 220 ? -19.844 15.305 2.039 1 96.38 220 PHE A N 1
ATOM 1749 C CA . PHE A 1 220 ? -20.953 16.203 2.342 1 96.38 220 PHE A CA 1
ATOM 1750 C C . PHE A 1 220 ? -21.828 15.641 3.445 1 96.38 220 PHE A C 1
ATOM 1752 O O . PHE A 1 220 ? -22.375 16.391 4.262 1 96.38 220 PHE A O 1
ATOM 1759 N N . ARG A 1 221 ? -21.922 14.289 3.449 1 94.19 221 ARG A N 1
ATOM 1760 C CA . ARG A 1 221 ? -22.812 13.617 4.375 1 94.19 221 ARG A CA 1
ATOM 1761 C C . ARG A 1 221 ? -22.141 13.367 5.719 1 94.19 221 ARG A C 1
ATOM 1763 O O . ARG A 1 221 ? -22.75 12.812 6.633 1 94.19 221 ARG A O 1
ATOM 1770 N N . THR A 1 222 ? -20.922 13.766 5.883 1 93.44 222 THR A N 1
ATOM 1771 C CA . THR A 1 222 ? -20.188 13.672 7.137 1 93.44 222 THR A CA 1
ATOM 1772 C C . THR A 1 222 ? -20.344 14.938 7.961 1 93.44 222 THR A C 1
ATOM 1774 O O . THR A 1 222 ? -20.344 16.047 7.418 1 93.44 222 THR A O 1
ATOM 1777 N N . ASP A 1 223 ? -20.531 14.75 9.203 1 91.81 223 ASP A N 1
ATOM 1778 C CA . ASP A 1 223 ? -20.609 15.906 10.094 1 91.81 223 ASP A CA 1
ATOM 1779 C C . ASP A 1 223 ? -19.281 16.656 10.148 1 91.81 223 ASP A C 1
ATOM 1781 O O . ASP A 1 223 ? -18.25 16.094 10.539 1 91.81 223 ASP A O 1
ATOM 1785 N N . GLU A 1 224 ? -19.344 17.875 9.812 1 91.56 224 GLU A N 1
ATOM 1786 C CA . GLU A 1 224 ? -18.125 18.688 9.758 1 91.56 224 GLU A CA 1
ATOM 1787 C C . GLU A 1 224 ? -17.766 19.219 11.141 1 91.56 224 GLU A C 1
ATOM 1789 O O . GLU A 1 224 ? -16.609 19.594 11.383 1 91.56 224 GLU A O 1
ATOM 1794 N N . ILE A 1 225 ? -18.75 19.297 11.984 1 91.31 225 ILE A N 1
ATOM 1795 C CA . ILE A 1 225 ? -18.562 19.953 13.281 1 91.31 225 ILE A CA 1
ATOM 1796 C C . ILE A 1 225 ? -18.031 18.953 14.289 1 91.31 225 ILE A C 1
ATOM 1798 O O . ILE A 1 225 ? -18.562 17.844 14.43 1 91.31 225 ILE A O 1
ATOM 1802 N N . ARG A 1 226 ? -16.938 19.344 14.945 1 88.62 226 ARG A N 1
ATOM 1803 C CA . ARG A 1 226 ? -16.453 18.578 16.094 1 88.62 226 ARG A CA 1
ATOM 1804 C C . ARG A 1 226 ? -17.312 18.812 17.312 1 88.62 226 ARG A C 1
ATOM 1806 O O . ARG A 1 226 ? -17.281 19.891 17.922 1 88.62 226 ARG A O 1
ATOM 1813 N N . ARG A 1 227 ? -17.984 17.828 17.719 1 86.44 227 ARG A N 1
ATOM 1814 C CA . ARG A 1 227 ? -18.969 18 18.781 1 86.44 227 ARG A CA 1
ATOM 1815 C C . ARG A 1 227 ? -18.297 17.953 20.156 1 86.44 227 ARG A C 1
ATOM 1817 O O . ARG A 1 227 ? -18.844 18.484 21.125 1 86.44 227 ARG A O 1
ATOM 1824 N N . THR A 1 228 ? -17.125 17.312 20.188 1 84.5 228 THR A N 1
ATOM 1825 C CA . THR A 1 228 ? -16.375 17.266 21.438 1 84.5 228 THR A CA 1
ATOM 1826 C C . THR A 1 228 ? -14.938 17.734 21.234 1 84.5 228 THR A C 1
ATOM 1828 O O . THR A 1 228 ? -14.312 17.422 20.219 1 84.5 228 THR A O 1
ATOM 1831 N N . PRO A 1 229 ? -14.492 18.531 22.172 1 85.69 229 PRO A N 1
ATOM 1832 C CA . PRO A 1 229 ? -13.102 18.969 22.031 1 85.69 229 PRO A CA 1
ATOM 1833 C C . PRO A 1 229 ? -12.109 17.812 22.094 1 85.69 229 PRO A C 1
ATOM 1835 O O . PRO A 1 229 ? -12.289 16.875 22.875 1 85.69 229 PRO A O 1
ATOM 1838 N N . PRO A 1 230 ? -11.07 17.875 21.375 1 88.19 230 PRO A N 1
ATOM 1839 C CA . PRO A 1 230 ? -10.062 16.812 21.438 1 88.19 230 PRO A CA 1
ATOM 1840 C C . PRO A 1 230 ? -9.211 16.875 22.688 1 88.19 230 PRO A C 1
ATOM 1842 O O . PRO A 1 230 ? -8.961 17.953 23.219 1 88.19 230 PRO A O 1
ATOM 1845 N N . THR A 1 231 ? -8.797 15.734 23.141 1 88.62 231 THR A N 1
ATOM 1846 C CA . THR A 1 231 ? -7.801 15.656 24.203 1 88.62 231 THR A CA 1
ATOM 1847 C C . THR A 1 231 ? -6.387 15.789 23.641 1 88.62 231 THR A C 1
ATOM 1849 O O . THR A 1 231 ? -6.184 15.633 22.438 1 88.62 231 THR A O 1
ATOM 1852 N N . PRO A 1 232 ? -5.441 16.125 24.5 1 90.31 232 PRO A N 1
ATOM 1853 C CA . PRO A 1 232 ? -4.062 16.172 24 1 90.31 232 PRO A CA 1
ATOM 1854 C C . PRO A 1 232 ? -3.6 14.859 23.391 1 90.31 232 PRO A C 1
ATOM 1856 O O . PRO A 1 232 ? -2.814 14.852 22.438 1 90.31 232 PRO A O 1
ATOM 1859 N N . GLN A 1 233 ? -4.109 13.773 23.906 1 87.88 233 GLN A N 1
ATOM 1860 C CA . GLN A 1 233 ? -3.775 12.469 23.344 1 87.88 233 GLN A CA 1
ATOM 1861 C C . GLN A 1 233 ? -4.332 12.32 21.938 1 87.88 233 GLN A C 1
ATOM 1863 O O . GLN A 1 233 ? -3.684 11.734 21.062 1 87.88 233 GLN A O 1
ATOM 1868 N N . ASP A 1 234 ? -5.523 12.852 21.719 1 86.25 234 ASP A N 1
ATOM 1869 C CA . ASP A 1 234 ? -6.125 12.82 20.391 1 86.25 234 ASP A CA 1
ATOM 1870 C C . ASP A 1 234 ? -5.289 13.617 19.391 1 86.25 234 ASP A C 1
ATOM 1872 O O . ASP A 1 234 ? -5.133 13.211 18.25 1 86.25 234 ASP A O 1
ATOM 1876 N N . GLU A 1 235 ? -4.852 14.742 19.922 1 87.62 235 GLU A N 1
ATOM 1877 C CA . GLU A 1 235 ? -4.023 15.594 19.078 1 87.62 235 GLU A CA 1
ATOM 1878 C C . GLU A 1 235 ? -2.738 14.883 18.656 1 87.62 235 GLU A C 1
ATOM 1880 O O . GLU A 1 235 ? -2.316 14.977 17.516 1 87.62 235 GLU A O 1
ATOM 1885 N N . MET A 1 236 ? -2.17 14.242 19.609 1 90.25 236 MET A N 1
ATOM 1886 C CA . MET A 1 236 ? -0.944 13.5 19.328 1 90.25 236 MET A CA 1
ATOM 1887 C C . MET A 1 236 ? -1.203 12.375 18.328 1 90.25 236 MET A C 1
ATOM 1889 O O . MET A 1 236 ? -0.41 12.164 17.406 1 90.25 236 MET A O 1
ATOM 1893 N N . ARG A 1 237 ? -2.254 11.633 18.453 1 85.62 237 ARG A N 1
ATOM 1894 C CA . ARG A 1 237 ? -2.58 10.547 17.531 1 85.62 237 ARG A CA 1
ATOM 1895 C C . ARG A 1 237 ? -2.834 11.078 16.125 1 85.62 237 ARG A C 1
ATOM 1897 O O . ARG A 1 237 ? -2.434 10.453 15.141 1 85.62 237 ARG A O 1
ATOM 1904 N N . ALA A 1 238 ? -3.5 12.188 16.062 1 84.12 238 ALA A N 1
ATOM 1905 C CA . ALA A 1 238 ? -3.73 12.828 14.773 1 84.12 238 ALA A CA 1
ATOM 1906 C C . ALA A 1 238 ? -2.412 13.25 14.125 1 84.12 238 ALA A C 1
ATOM 1908 O O . ALA A 1 238 ? -2.225 13.07 12.922 1 84.12 238 ALA A O 1
ATOM 1909 N N . GLY A 1 239 ? -1.56 13.812 14.93 1 86.44 239 GLY A N 1
ATOM 1910 C CA . GLY A 1 239 ? -0.253 14.203 14.422 1 86.44 239 GLY A CA 1
ATOM 1911 C C . GLY A 1 239 ? 0.583 13.023 13.961 1 86.44 239 GLY A C 1
ATOM 1912 O O . GLY A 1 239 ? 1.282 13.117 12.953 1 86.44 239 GLY A O 1
ATOM 1913 N N . MET A 1 240 ? 0.513 11.938 14.648 1 87.44 240 MET A N 1
ATOM 1914 C CA . MET A 1 240 ? 1.306 10.75 14.328 1 87.44 240 MET A CA 1
ATOM 1915 C C . MET A 1 240 ? 0.807 10.094 13.047 1 87.44 240 MET A C 1
ATOM 1917 O O . MET A 1 240 ? 1.559 9.383 12.375 1 87.44 240 MET A O 1
ATOM 1921 N N . SER A 1 241 ? -0.412 10.273 12.688 1 83.69 241 SER A N 1
ATOM 1922 C CA . SER A 1 241 ? -0.949 9.719 11.453 1 83.69 241 SER A CA 1
ATOM 1923 C C . SER A 1 241 ? -0.187 10.227 10.234 1 83.69 241 SER A C 1
ATOM 1925 O O . SER A 1 241 ? -0.071 9.523 9.234 1 83.69 241 SER A O 1
ATOM 1927 N N . TYR A 1 242 ? 0.385 11.438 10.32 1 85.81 242 TYR A N 1
ATOM 1928 C CA . TYR A 1 242 ? 1.187 11.984 9.227 1 85.81 242 TYR A CA 1
ATOM 1929 C C . TYR A 1 242 ? 2.479 11.188 9.055 1 85.81 242 TYR A C 1
ATOM 1931 O O . TYR A 1 242 ? 2.998 11.07 7.945 1 85.81 242 TYR A O 1
ATOM 1939 N N . PHE A 1 243 ? 2.975 10.68 10.156 1 89.19 243 PHE A N 1
ATOM 1940 C CA . PHE A 1 243 ? 4.184 9.875 10.078 1 89.19 243 PHE A CA 1
ATOM 1941 C C . PHE A 1 243 ? 3.906 8.547 9.375 1 89.19 243 PHE A C 1
ATOM 1943 O O . PHE A 1 243 ? 4.664 8.141 8.492 1 89.19 243 PHE A O 1
ATOM 1950 N N . HIS A 1 244 ? 2.846 8.023 9.711 1 84.81 244 HIS A N 1
ATOM 1951 C CA . HIS A 1 244 ? 2.49 6.723 9.148 1 84.81 244 HIS A CA 1
ATOM 1952 C C . HIS A 1 244 ? 2.164 6.832 7.664 1 84.81 244 HIS A C 1
ATOM 1954 O O . HIS A 1 244 ? 2.559 5.973 6.871 1 84.81 244 HIS A O 1
ATOM 1960 N N . GLU A 1 245 ? 1.537 7.84 7.297 1 80.75 245 GLU A N 1
ATOM 1961 C CA . GLU A 1 245 ? 0.988 7.93 5.949 1 80.75 245 GLU A CA 1
ATOM 1962 C C . GLU A 1 245 ? 2.002 8.531 4.98 1 80.75 245 GLU A C 1
ATOM 1964 O O . GLU A 1 245 ? 2.033 8.172 3.803 1 80.75 245 GLU A O 1
ATOM 1969 N N . THR A 1 246 ? 2.811 9.484 5.477 1 87.12 246 THR A N 1
ATOM 1970 C CA . THR A 1 246 ? 3.582 10.266 4.516 1 87.12 246 THR A CA 1
ATOM 1971 C C . THR A 1 246 ? 5.055 10.312 4.91 1 87.12 246 THR A C 1
ATOM 1973 O O . THR A 1 246 ? 5.93 9.961 4.117 1 87.12 246 THR A O 1
ATOM 1976 N N . ILE A 1 247 ? 5.398 10.625 6.105 1 93.5 247 ILE A N 1
ATOM 1977 C CA . ILE A 1 247 ? 6.758 10.969 6.516 1 93.5 247 ILE A CA 1
ATOM 1978 C C . ILE A 1 247 ? 7.629 9.719 6.52 1 93.5 247 ILE A C 1
ATOM 1980 O O . ILE A 1 247 ? 8.789 9.758 6.117 1 93.5 247 ILE A O 1
ATOM 1984 N N . TRP A 1 248 ? 7.059 8.594 6.945 1 94.62 248 TRP A N 1
ATOM 1985 C CA . TRP A 1 248 ? 7.805 7.352 7.07 1 94.62 248 TRP A CA 1
ATOM 1986 C C . TRP A 1 248 ? 8.406 6.938 5.73 1 94.62 248 TRP A C 1
ATOM 1988 O O . TRP A 1 248 ? 9.594 6.633 5.645 1 94.62 248 TRP A O 1
ATOM 1998 N N . LYS A 1 249 ? 7.648 7.016 4.723 1 92.88 249 LYS A N 1
ATOM 1999 C CA . LYS A 1 249 ? 8.125 6.641 3.395 1 92.88 249 LYS A CA 1
ATOM 2000 C C . LYS A 1 249 ? 8.789 7.828 2.695 1 92.88 249 LYS A C 1
ATOM 2002 O O . LYS A 1 249 ? 9.562 7.648 1.756 1 92.88 249 LYS A O 1
ATOM 2007 N N . GLY A 1 250 ? 8.508 9 3.15 1 93.62 250 GLY A N 1
ATOM 2008 C CA . GLY A 1 250 ? 9.016 10.211 2.527 1 93.62 250 GLY A CA 1
ATOM 2009 C C . GLY A 1 250 ? 10.484 10.477 2.842 1 93.62 250 GLY A C 1
ATOM 2010 O O . GLY A 1 250 ? 11.219 10.984 1.995 1 93.62 250 GLY A O 1
ATOM 2011 N N . VAL A 1 251 ? 10.969 10.055 3.986 1 95 251 VAL A N 1
ATOM 2012 C CA . VAL A 1 251 ? 12.312 10.375 4.434 1 95 251 VAL A CA 1
ATOM 2013 C C . VAL A 1 251 ? 13.336 9.648 3.568 1 95 251 VAL A C 1
ATOM 2015 O O . VAL A 1 251 ? 14.281 10.258 3.055 1 95 251 VAL A O 1
ATOM 2018 N N . PRO A 1 252 ? 13.117 8.32 3.34 1 95.31 252 PRO A N 1
ATOM 2019 C CA . PRO A 1 252 ? 14.078 7.648 2.465 1 95.31 252 PRO A CA 1
ATOM 2020 C C . PRO A 1 252 ? 14.055 8.188 1.037 1 95.31 252 PRO A C 1
ATOM 2022 O O . PRO A 1 252 ? 15.109 8.305 0.401 1 95.31 252 PRO A O 1
ATOM 2025 N N . LYS A 1 253 ? 12.961 8.516 0.496 1 93.75 253 LYS A N 1
ATOM 2026 C CA . LYS A 1 253 ? 12.859 9.078 -0.847 1 93.75 253 LYS A CA 1
ATOM 2027 C C . LYS A 1 253 ? 13.578 10.422 -0.938 1 93.75 253 LYS A C 1
ATOM 2029 O O . LYS A 1 253 ? 14.258 10.703 -1.926 1 93.75 253 LYS A O 1
ATOM 2034 N N . PHE A 1 254 ? 13.383 11.188 0.058 1 93.25 254 PHE A N 1
ATOM 2035 C CA . PHE A 1 254 ? 14.047 12.477 0.156 1 93.25 254 PHE A CA 1
ATOM 2036 C C . PHE A 1 254 ? 15.562 12.305 0.183 1 93.25 254 PHE A C 1
ATOM 2038 O O . PHE A 1 254 ? 16.281 12.945 -0.584 1 93.25 254 PHE A O 1
ATOM 2045 N N . LEU A 1 255 ? 16.078 11.43 1.005 1 95.81 255 LEU A N 1
ATOM 2046 C CA . LEU A 1 255 ? 17.516 11.242 1.161 1 95.81 255 LEU A CA 1
ATOM 2047 C C . LEU A 1 255 ? 18.125 10.656 -0.106 1 95.81 255 LEU A C 1
ATOM 2049 O O . LEU A 1 255 ? 19.266 10.961 -0.449 1 95.81 255 LEU A O 1
ATOM 2053 N N . ARG A 1 256 ? 17.375 9.805 -0.772 1 95.06 256 ARG A N 1
ATOM 2054 C CA . ARG A 1 256 ? 17.844 9.305 -2.061 1 95.06 256 ARG A CA 1
ATOM 2055 C C . ARG A 1 256 ? 17.969 10.43 -3.076 1 95.06 256 ARG A C 1
ATOM 2057 O O . ARG A 1 256 ? 18.922 10.445 -3.873 1 95.06 256 ARG A O 1
ATOM 2064 N N . ARG A 1 257 ? 17.031 11.312 -3.051 1 93.56 257 ARG A N 1
ATOM 2065 C CA . ARG A 1 257 ? 17.078 12.461 -3.947 1 93.56 257 ARG A CA 1
ATOM 2066 C C . ARG A 1 257 ? 18.312 13.328 -3.65 1 93.56 257 ARG A C 1
ATOM 2068 O O . ARG A 1 257 ? 18.906 13.891 -4.566 1 93.56 257 ARG A O 1
ATOM 2075 N N . VAL A 1 258 ? 18.625 13.445 -2.402 1 94.94 258 VAL A N 1
ATOM 2076 C CA . VAL A 1 258 ? 19.812 14.195 -2.002 1 94.94 258 VAL A CA 1
ATOM 2077 C C . VAL A 1 258 ? 21.062 13.516 -2.555 1 94.94 258 VAL A C 1
ATOM 2079 O O . VAL A 1 258 ? 21.953 14.18 -3.098 1 94.94 258 VAL A O 1
ATOM 2082 N N . ASP A 1 259 ? 21.109 12.203 -2.441 1 95.69 259 ASP A N 1
ATOM 2083 C CA . ASP A 1 259 ? 22.234 11.438 -2.975 1 95.69 259 ASP A CA 1
ATOM 2084 C C . ASP A 1 259 ? 22.359 11.648 -4.484 1 95.69 259 ASP A C 1
ATOM 2086 O O . ASP A 1 259 ? 23.469 11.805 -4.996 1 95.69 259 ASP A O 1
ATOM 2090 N N . THR A 1 260 ? 21.25 11.602 -5.129 1 95.12 260 THR A N 1
ATOM 2091 C CA . THR A 1 260 ? 21.234 11.766 -6.578 1 95.12 260 THR A CA 1
ATOM 2092 C C . THR A 1 260 ? 21.734 13.156 -6.969 1 95.12 260 THR A C 1
ATOM 2094 O O . THR A 1 260 ? 22.516 13.305 -7.906 1 95.12 260 THR A O 1
ATOM 2097 N N . ALA A 1 261 ? 21.25 14.148 -6.258 1 94.56 261 ALA A N 1
ATOM 2098 C CA . ALA A 1 261 ? 21.672 15.516 -6.52 1 94.56 261 ALA A CA 1
ATOM 2099 C C . ALA A 1 261 ? 23.188 15.672 -6.297 1 94.56 261 ALA A C 1
ATOM 2101 O O . ALA A 1 261 ? 23.859 16.391 -7.047 1 94.56 261 ALA A O 1
ATOM 2102 N N . LEU A 1 262 ? 23.75 15.055 -5.273 1 96 262 LEU A N 1
ATOM 2103 C CA . LEU A 1 262 ? 25.172 15.102 -4.977 1 96 262 LEU A CA 1
ATOM 2104 C C . LEU A 1 262 ? 25.984 14.414 -6.074 1 96 262 LEU A C 1
ATOM 2106 O O . LEU A 1 262 ? 27.031 14.914 -6.484 1 96 262 LEU A O 1
ATOM 2110 N N . LYS A 1 263 ? 25.5 13.305 -6.527 1 95.12 263 LYS A N 1
ATOM 2111 C CA . LYS A 1 263 ? 26.172 12.586 -7.609 1 95.12 263 LYS A CA 1
ATOM 2112 C C . LYS A 1 263 ? 26.234 13.438 -8.875 1 95.12 263 LYS A C 1
ATOM 2114 O O . LYS A 1 263 ? 27.234 13.406 -9.602 1 95.12 263 LYS A O 1
ATOM 2119 N N . ASN A 1 264 ? 25.219 14.156 -9.102 1 93.56 264 ASN A N 1
ATOM 2120 C CA . ASN A 1 264 ? 25.125 14.969 -10.305 1 93.56 264 ASN A CA 1
ATOM 2121 C C . ASN A 1 264 ? 26.125 16.125 -10.281 1 93.56 264 ASN A C 1
ATOM 2123 O O . ASN A 1 264 ? 26.453 16.688 -11.328 1 93.56 264 ASN A O 1
ATOM 2127 N N . ILE A 1 265 ? 26.609 16.453 -9.125 1 94.88 265 ILE A N 1
ATOM 2128 C CA . ILE A 1 265 ? 27.609 17.516 -9.062 1 94.88 265 ILE A CA 1
ATOM 2129 C C . ILE A 1 265 ? 29 16.906 -8.859 1 94.88 265 ILE A C 1
ATOM 2131 O O . ILE A 1 265 ? 29.969 17.625 -8.594 1 94.88 265 ILE A O 1
ATOM 2135 N N . GLY A 1 266 ? 29.047 15.594 -8.875 1 93.69 266 GLY A N 1
ATOM 2136 C CA . GLY A 1 266 ? 30.344 14.945 -8.906 1 93.69 266 GLY A CA 1
ATOM 2137 C C . GLY A 1 266 ? 30.703 14.258 -7.602 1 93.69 266 GLY A C 1
ATOM 2138 O O . GLY A 1 266 ? 31.828 13.789 -7.43 1 93.69 266 GLY A O 1
ATOM 2139 N N . ILE A 1 267 ? 29.828 14.227 -6.633 1 95.5 267 ILE A N 1
ATOM 2140 C CA . ILE A 1 267 ? 30.078 13.539 -5.371 1 95.5 267 ILE A CA 1
ATOM 2141 C C . ILE A 1 267 ? 29.484 12.141 -5.418 1 95.5 267 ILE A C 1
ATOM 2143 O O . ILE A 1 267 ? 28.266 11.977 -5.414 1 95.5 267 ILE A O 1
ATOM 2147 N N . ASN A 1 268 ? 30.281 11.188 -5.367 1 91 268 ASN A N 1
ATOM 2148 C CA . ASN A 1 268 ? 29.812 9.812 -5.477 1 91 268 ASN A CA 1
ATOM 2149 C C . ASN A 1 268 ? 29.562 9.195 -4.105 1 91 268 ASN A C 1
ATOM 2151 O O . ASN A 1 268 ? 28.906 8.156 -3.998 1 91 268 ASN A O 1
ATOM 2155 N N . GLU A 1 269 ? 30.031 9.898 -3.135 1 91.94 269 GLU A N 1
ATOM 2156 C CA . GLU A 1 269 ? 29.797 9.414 -1.776 1 91.94 269 GLU A CA 1
ATOM 2157 C C . GLU A 1 269 ? 28.375 9.727 -1.319 1 91.94 269 GLU A C 1
ATOM 2159 O O . GLU A 1 269 ? 27.875 10.828 -1.546 1 91.94 269 GLU A O 1
ATOM 2164 N N . ARG A 1 270 ? 27.719 8.742 -0.805 1 93.94 270 ARG A N 1
ATOM 2165 C CA . ARG A 1 270 ? 26.375 8.953 -0.274 1 93.94 270 ARG A CA 1
ATOM 2166 C C . ARG A 1 270 ? 26.422 9.641 1.084 1 93.94 270 ARG A C 1
ATOM 2168 O O . ARG A 1 270 ? 27.422 9.539 1.802 1 93.94 270 ARG A O 1
ATOM 2175 N N . VAL A 1 271 ? 25.344 10.328 1.4 1 94.56 271 VAL A N 1
ATOM 2176 C CA . VAL A 1 271 ? 25.234 10.938 2.723 1 94.56 271 VAL A CA 1
ATOM 2177 C C . VAL A 1 271 ? 25.25 9.844 3.793 1 94.56 271 VAL A C 1
ATOM 2179 O O . VAL A 1 271 ? 24.547 8.836 3.676 1 94.56 271 VAL A O 1
ATOM 2182 N N . PRO A 1 272 ? 26.141 10.055 4.793 1 94.81 272 PRO A N 1
ATOM 2183 C CA . PRO A 1 272 ? 26.125 9.055 5.867 1 94.81 272 PRO A CA 1
ATOM 2184 C C . PRO A 1 272 ? 24.719 8.828 6.441 1 94.81 272 PRO A C 1
ATOM 2186 O O . PRO A 1 272 ? 23.953 9.781 6.609 1 94.81 272 PRO A O 1
ATOM 2189 N N . TYR A 1 273 ? 24.391 7.531 6.715 1 94 273 TYR A N 1
ATOM 2190 C CA . TYR A 1 273 ? 23.031 7.191 7.121 1 94 273 TYR A CA 1
ATOM 2191 C C . TYR A 1 273 ? 22.672 7.871 8.438 1 94 273 TYR A C 1
ATOM 2193 O O . TYR A 1 273 ? 21.484 8.086 8.727 1 94 273 TYR A O 1
ATOM 2201 N N . ASN A 1 274 ? 23.672 8.188 9.242 1 92.56 274 ASN A N 1
ATOM 2202 C CA . ASN A 1 274 ? 23.422 8.758 10.562 1 92.56 274 ASN A CA 1
ATOM 2203 C C . ASN A 1 274 ? 23.547 10.281 10.555 1 92.56 274 ASN A C 1
ATOM 2205 O O . ASN A 1 274 ? 23.578 10.914 11.609 1 92.56 274 ASN A O 1
ATOM 2209 N N . ALA A 1 275 ? 23.719 10.859 9.281 1 92.25 275 ALA A N 1
ATOM 2210 C CA . ALA A 1 275 ? 23.719 12.32 9.203 1 92.25 275 ALA A CA 1
ATOM 2211 C C . ALA A 1 275 ? 22.359 12.883 9.594 1 92.25 275 ALA A C 1
ATOM 2213 O O . ALA A 1 275 ? 21.328 12.445 9.086 1 92.25 275 ALA A O 1
ATOM 2214 N N . PRO A 1 276 ? 22.375 13.75 10.516 1 90.38 276 PRO A N 1
ATOM 2215 C CA . PRO A 1 276 ? 21.094 14.273 11.016 1 90.38 276 PRO A CA 1
ATOM 2216 C C . PRO A 1 276 ? 20.547 15.406 10.148 1 90.38 276 PRO A C 1
ATOM 2218 O O . PRO A 1 276 ? 20.172 16.453 10.672 1 90.38 276 PRO A O 1
ATOM 2221 N N . LEU A 1 277 ? 20.406 15.18 8.812 1 92.38 277 LEU A N 1
ATOM 2222 C CA . LEU A 1 277 ? 19.938 16.219 7.891 1 92.38 277 LEU A CA 1
ATOM 2223 C C . LEU A 1 277 ? 18.547 16.703 8.281 1 92.38 277 LEU A C 1
ATOM 2225 O O . LEU A 1 277 ? 18.25 17.906 8.164 1 92.38 277 LEU A O 1
ATOM 2229 N N . ILE A 1 278 ? 17.703 15.773 8.68 1 93 278 ILE A N 1
ATOM 2230 C CA . ILE A 1 278 ? 16.344 16.109 9.062 1 93 278 ILE A CA 1
ATOM 2231 C C . ILE A 1 278 ? 15.969 15.367 10.344 1 93 278 ILE A C 1
ATOM 2233 O O . ILE A 1 278 ? 16.375 14.211 10.539 1 93 278 ILE A O 1
ATOM 2237 N N . GLN A 1 279 ? 15.367 16.062 11.266 1 93.81 279 GLN A N 1
ATOM 2238 C CA . GLN A 1 279 ? 14.852 15.492 12.508 1 93.81 279 GLN A CA 1
ATOM 2239 C C . GLN A 1 279 ? 13.422 15.969 12.773 1 93.81 279 GLN A C 1
ATOM 2241 O O . GLN A 1 279 ? 12.953 16.922 12.156 1 93.81 279 GLN A O 1
ATOM 2246 N N . PHE A 1 280 ? 12.719 15.195 13.625 1 93.75 280 PHE A N 1
ATOM 2247 C CA . PHE A 1 280 ? 11.328 15.523 13.922 1 93.75 280 PHE A CA 1
ATOM 2248 C C . PHE A 1 280 ? 11.109 15.641 15.43 1 93.75 280 PHE A C 1
ATOM 2250 O O . PHE A 1 280 ? 11.586 14.797 16.188 1 93.75 280 PHE A O 1
ATOM 2257 N N . SER A 1 281 ? 10.523 16.672 15.867 1 95 281 SER A N 1
ATOM 2258 C CA . SER A 1 281 ? 10.125 16.891 17.25 1 95 281 SER A CA 1
ATOM 2259 C C . SER A 1 281 ? 8.641 17.25 17.359 1 95 281 SER A C 1
ATOM 2261 O O . SER A 1 281 ? 7.98 17.453 16.344 1 95 281 SER A O 1
ATOM 2263 N N . SER A 1 282 ? 8.094 17.188 18.562 1 94.94 282 SER A N 1
ATOM 2264 C CA . SER A 1 282 ? 6.668 17.453 18.75 1 94.94 282 SER A CA 1
ATOM 2265 C C . SER A 1 282 ? 6.402 18.203 20.047 1 94.94 282 SER A C 1
ATOM 2267 O O . SER A 1 282 ? 7.145 18.031 21.016 1 94.94 282 SER A O 1
ATOM 2269 N N . TRP A 1 283 ? 5.371 19.031 20 1 94.94 283 TRP A N 1
ATOM 2270 C CA . TRP A 1 283 ? 4.871 19.688 21.203 1 94.94 283 TRP A CA 1
ATOM 2271 C C . TRP A 1 283 ? 3.598 19.016 21.703 1 94.94 283 TRP A C 1
ATOM 2273 O O . TRP A 1 283 ? 3.127 19.297 22.812 1 94.94 283 TRP A O 1
ATOM 2283 N N . MET A 1 284 ? 3.078 18.078 20.969 1 94 284 MET A N 1
ATOM 2284 C CA . MET A 1 284 ? 1.778 17.484 21.25 1 94 284 MET A CA 1
ATOM 2285 C C . MET A 1 284 ? 1.861 16.562 22.469 1 94 284 MET A C 1
ATOM 2287 O O . MET A 1 284 ? 2.312 15.422 22.359 1 94 284 MET A O 1
ATOM 2291 N N . GLY A 1 285 ? 1.342 17.031 23.5 1 94.31 285 GLY A N 1
ATOM 2292 C CA . GLY A 1 285 ? 1.434 16.328 24.766 1 94.31 285 GLY A CA 1
ATOM 2293 C C . GLY A 1 285 ? 2.525 16.859 25.672 1 94.31 285 GLY A C 1
ATOM 2294 O O . GLY A 1 285 ? 2.707 16.375 26.781 1 94.31 285 GLY A O 1
ATOM 2295 N N . GLY A 1 286 ? 3.25 17.875 25.219 1 96.19 286 GLY A N 1
ATOM 2296 C CA . GLY A 1 286 ? 4.312 18.484 26 1 96.19 286 GLY A CA 1
ATOM 2297 C C . GLY A 1 286 ? 4.125 19.984 26.203 1 96.19 286 GLY A C 1
ATOM 2298 O O . GLY A 1 286 ? 4.766 20.578 27.062 1 96.19 286 GLY A O 1
ATOM 2299 N N . ASP A 1 287 ? 3.258 20.547 25.5 1 93.88 287 ASP A N 1
ATOM 2300 C CA . ASP A 1 287 ? 3.016 21.984 25.578 1 93.88 287 ASP A CA 1
ATOM 2301 C C . ASP A 1 287 ? 2.008 22.312 26.672 1 93.88 287 ASP A C 1
ATOM 2303 O O . ASP A 1 287 ? 0.798 22.188 26.484 1 93.88 287 ASP A O 1
ATOM 2307 N N . ARG A 1 288 ? 2.424 22.844 27.781 1 92.81 288 ARG A N 1
ATOM 2308 C CA . ARG A 1 288 ? 1.593 23.141 28.938 1 92.81 288 ARG A CA 1
ATOM 2309 C C . ARG A 1 288 ? 1.363 24.641 29.078 1 92.81 288 ARG A C 1
ATOM 2311 O O . ARG A 1 288 ? 0.656 25.094 29.984 1 92.81 288 ARG A O 1
ATOM 2318 N N . ASP A 1 289 ? 1.863 25.391 28.203 1 88.94 289 ASP A N 1
ATOM 2319 C CA . ASP A 1 289 ? 1.705 26.844 28.297 1 88.94 289 ASP A CA 1
ATOM 2320 C C . ASP A 1 289 ? 0.233 27.234 28.203 1 88.94 289 ASP A C 1
ATOM 2322 O O . ASP A 1 289 ? -0.297 27.422 27.109 1 88.94 289 ASP A O 1
ATOM 2326 N N . GLY A 1 290 ? -0.342 27.438 29.328 1 82.31 290 GLY A N 1
ATOM 2327 C CA . GLY A 1 290 ? -1.733 27.844 29.406 1 82.31 290 GLY A CA 1
ATOM 2328 C C . GLY A 1 290 ? -2.707 26.734 29.094 1 82.31 290 GLY A C 1
ATOM 2329 O O . GLY A 1 290 ? -3.857 26.984 28.719 1 82.31 290 GLY A O 1
ATOM 2330 N N . ASN A 1 291 ? -2.264 25.516 29.094 1 89 291 ASN A N 1
ATOM 2331 C CA . ASN A 1 291 ? -3.131 24.375 28.812 1 89 291 ASN A CA 1
ATOM 2332 C C . ASN A 1 291 ? -3.156 23.406 29.984 1 89 291 ASN A C 1
ATOM 2334 O O . ASN A 1 291 ? -2.299 22.516 30.078 1 89 291 ASN A O 1
ATOM 2338 N N . PRO A 1 292 ? -4.172 23.438 30.781 1 90.31 292 PRO A N 1
ATOM 2339 C CA . PRO A 1 292 ? -4.234 22.562 31.969 1 90.31 292 PRO A CA 1
ATOM 2340 C C . PRO A 1 292 ? -4.5 21.109 31.609 1 90.31 292 PRO A C 1
ATOM 2342 O O . PRO A 1 292 ? -4.355 20.234 32.469 1 90.31 292 PRO A O 1
ATOM 2345 N N . ARG A 1 293 ? -4.812 20.844 30.391 1 91.94 293 ARG A N 1
ATOM 2346 C CA . ARG A 1 293 ? -5.172 19.484 30 1 91.94 293 ARG A CA 1
ATOM 2347 C C . ARG A 1 293 ? -3.928 18.656 29.703 1 91.94 293 ARG A C 1
ATOM 2349 O O . ARG A 1 293 ? -4.004 17.422 29.609 1 91.94 293 ARG A O 1
ATOM 2356 N N . VAL A 1 294 ? -2.857 19.312 29.562 1 95.19 294 VAL A N 1
ATOM 2357 C CA . VAL A 1 294 ? -1.605 18.578 29.391 1 95.19 294 VAL A CA 1
ATOM 2358 C C . VAL A 1 294 ? -0.998 18.266 30.75 1 95.19 294 VAL A C 1
ATOM 2360 O O . VAL A 1 294 ? -0.182 19.031 31.266 1 95.19 294 VAL A O 1
ATOM 2363 N N . THR A 1 295 ? -1.352 17.062 31.234 1 96.06 295 THR A N 1
ATOM 2364 C CA . THR A 1 295 ? -0.907 16.594 32.531 1 96.06 295 THR A CA 1
ATOM 2365 C C . THR A 1 295 ? 0.319 15.703 32.406 1 96.06 295 THR A C 1
ATOM 2367 O O . THR A 1 295 ? 0.683 15.297 31.312 1 96.06 295 THR A O 1
ATOM 2370 N N . PRO A 1 296 ? 0.981 15.477 33.531 1 96.69 296 PRO A N 1
ATOM 2371 C CA . PRO A 1 296 ? 2.115 14.547 33.5 1 96.69 296 PRO A CA 1
ATOM 2372 C C . PRO A 1 296 ? 1.735 13.172 32.938 1 96.69 296 PRO A C 1
ATOM 2374 O O . PRO A 1 296 ? 2.521 12.562 32.219 1 96.69 296 PRO A O 1
ATOM 2377 N N . GLU A 1 297 ? 0.558 12.719 33.281 1 93.88 297 GLU A N 1
ATOM 2378 C CA . GLU A 1 297 ? 0.084 11.438 32.75 1 93.88 297 GLU A CA 1
ATOM 2379 C C . GLU A 1 297 ? -0.054 11.469 31.234 1 93.88 297 GLU A C 1
ATOM 2381 O O . GLU A 1 297 ? 0.255 10.484 30.562 1 93.88 297 GLU A O 1
ATOM 2386 N N . VAL A 1 298 ? -0.535 12.609 30.719 1 94.25 298 VAL A N 1
ATOM 2387 C CA . VAL A 1 298 ? -0.666 12.773 29.281 1 94.25 298 VAL A CA 1
ATOM 2388 C C . VAL A 1 298 ? 0.712 12.703 28.625 1 94.25 298 VAL A C 1
ATOM 2390 O O . VAL A 1 298 ? 0.884 12.039 27.594 1 94.25 298 VAL A O 1
ATOM 2393 N N . THR A 1 299 ? 1.649 13.359 29.172 1 96.81 299 THR A N 1
ATOM 2394 C CA . THR A 1 299 ? 3.01 13.359 28.641 1 96.81 299 THR A CA 1
ATOM 2395 C C . THR A 1 299 ? 3.582 11.945 28.625 1 96.81 299 THR A C 1
ATOM 2397 O O . THR A 1 299 ? 4.207 11.539 27.641 1 96.81 299 THR A O 1
ATOM 2400 N N . ARG A 1 300 ? 3.342 11.219 29.703 1 94.62 300 ARG A N 1
ATOM 2401 C CA . ARG A 1 300 ? 3.787 9.828 29.781 1 94.62 300 ARG A CA 1
ATOM 2402 C C . ARG A 1 300 ? 3.133 8.984 28.688 1 94.62 300 ARG A C 1
ATOM 2404 O O . ARG A 1 300 ? 3.811 8.219 28 1 94.62 300 ARG A O 1
ATOM 2411 N N . ASP A 1 301 ? 1.896 9.164 28.5 1 91.06 301 ASP A N 1
ATOM 2412 C CA . ASP A 1 301 ? 1.122 8.398 27.516 1 91.06 301 ASP A CA 1
ATOM 2413 C C . ASP A 1 301 ? 1.606 8.672 26.094 1 91.06 301 ASP A C 1
ATOM 2415 O O . ASP A 1 301 ? 1.77 7.738 25.312 1 91.06 301 ASP A O 1
ATOM 2419 N N . VAL A 1 302 ? 1.779 9.914 25.781 1 93.5 302 VAL A N 1
ATOM 2420 C CA . VAL A 1 302 ? 2.121 10.289 24.406 1 93.5 302 VAL A CA 1
ATOM 2421 C C . VAL A 1 302 ? 3.514 9.766 24.062 1 93.5 302 VAL A C 1
ATOM 2423 O O . VAL A 1 302 ? 3.762 9.352 22.938 1 93.5 302 VAL A O 1
ATOM 2426 N N . CYS A 1 303 ? 4.395 9.719 25.016 1 95.06 303 CYS A N 1
ATOM 2427 C CA . CYS A 1 303 ? 5.734 9.195 24.781 1 95.06 303 CYS A CA 1
ATOM 2428 C C . CYS A 1 303 ? 5.695 7.691 24.531 1 95.06 303 CYS A C 1
ATOM 2430 O O . CYS A 1 303 ? 6.328 7.191 23.609 1 95.06 303 CYS A O 1
ATOM 2432 N N . LEU A 1 304 ? 4.961 7.004 25.406 1 92.19 304 LEU A N 1
ATOM 2433 C CA . LEU A 1 304 ? 4.859 5.555 25.266 1 92.19 304 LEU A CA 1
ATOM 2434 C C . LEU A 1 304 ? 4.16 5.172 23.969 1 92.19 304 LEU A C 1
ATOM 2436 O O . LEU A 1 304 ? 4.531 4.188 23.328 1 92.19 304 LEU A O 1
ATOM 2440 N N . LEU A 1 305 ? 3.207 5.926 23.641 1 91 305 LEU A N 1
ATOM 2441 C CA . LEU A 1 305 ? 2.508 5.68 22.375 1 91 305 LEU A CA 1
ATOM 2442 C C . LEU A 1 305 ? 3.443 5.867 21.188 1 91 305 LEU A C 1
ATOM 2444 O O . LEU A 1 305 ? 3.406 5.082 20.234 1 91 305 LEU A O 1
ATOM 2448 N N . ALA A 1 306 ? 4.191 6.898 21.188 1 93.06 306 ALA A N 1
ATOM 2449 C CA . ALA A 1 306 ? 5.148 7.148 20.125 1 93.06 306 ALA A CA 1
ATOM 2450 C C . ALA A 1 306 ? 6.152 6.008 20 1 93.06 306 ALA A C 1
ATOM 2452 O O . ALA A 1 306 ? 6.504 5.59 18.891 1 93.06 306 ALA A O 1
ATOM 2453 N N . ARG A 1 307 ? 6.605 5.5 21.094 1 93.31 307 ARG A N 1
ATOM 2454 C CA . ARG A 1 307 ? 7.539 4.379 21.109 1 93.31 307 ARG A CA 1
ATOM 2455 C C . ARG A 1 307 ? 6.895 3.125 20.531 1 93.31 307 ARG A C 1
ATOM 2457 O O . ARG A 1 307 ? 7.52 2.396 19.75 1 93.31 307 ARG A O 1
ATOM 2464 N N . MET A 1 308 ? 5.707 2.904 20.953 1 91.56 308 MET A N 1
ATOM 2465 C CA . MET A 1 308 ? 4.969 1.757 20.438 1 91.56 308 MET A CA 1
ATOM 2466 C C . MET A 1 308 ? 4.797 1.863 18.922 1 91.56 308 MET A C 1
ATOM 2468 O O . MET A 1 308 ? 4.98 0.881 18.203 1 91.56 308 MET A O 1
ATOM 2472 N N . MET A 1 309 ? 4.469 3.043 18.453 1 91.94 309 MET A N 1
ATOM 2473 C CA . MET A 1 309 ? 4.27 3.262 17.016 1 91.94 309 MET A CA 1
ATOM 2474 C C . MET A 1 309 ? 5.574 3.066 16.25 1 91.94 309 MET A C 1
ATOM 2476 O O . MET A 1 309 ? 5.582 2.463 15.18 1 91.94 309 MET A O 1
ATOM 2480 N N . ALA A 1 310 ? 6.625 3.553 16.797 1 94.75 310 ALA A N 1
ATOM 2481 C CA . ALA A 1 310 ? 7.93 3.369 16.156 1 94.75 310 ALA A CA 1
ATOM 2482 C C . ALA A 1 310 ? 8.266 1.887 16.016 1 94.75 310 ALA A C 1
ATOM 2484 O O . ALA A 1 310 ? 8.672 1.435 14.945 1 94.75 310 ALA A O 1
ATOM 2485 N N . SER A 1 311 ? 8.07 1.157 17.094 1 94.75 311 SER A N 1
ATOM 2486 C CA . SER A 1 311 ? 8.375 -0.269 17.078 1 94.75 311 SER A CA 1
ATOM 2487 C C . SER A 1 311 ? 7.52 -1.01 16.062 1 94.75 311 SER A C 1
ATOM 2489 O O . SER A 1 311 ? 7.992 -1.945 15.414 1 94.75 311 SER A O 1
ATOM 2491 N N . ASN A 1 312 ? 6.324 -0.568 15.953 1 91.44 312 ASN A N 1
ATOM 2492 C CA . ASN A 1 312 ? 5.434 -1.179 14.977 1 91.44 312 ASN A CA 1
ATOM 2493 C C . ASN A 1 312 ? 5.918 -0.926 13.547 1 91.44 312 ASN A C 1
ATOM 2495 O O . ASN A 1 312 ? 5.836 -1.812 12.695 1 91.44 312 ASN A O 1
ATOM 2499 N N . LEU A 1 313 ? 6.316 0.277 13.273 1 94.25 313 LEU A N 1
ATOM 2500 C CA . LEU A 1 313 ? 6.828 0.62 11.945 1 94.25 313 LEU A CA 1
ATOM 2501 C C . LEU A 1 313 ? 8.102 -0.162 11.641 1 94.25 313 LEU A C 1
ATOM 2503 O O . LEU A 1 313 ? 8.242 -0.705 10.539 1 94.25 313 LEU A O 1
ATOM 2507 N N . TYR A 1 314 ? 8.961 -0.298 12.641 1 96.88 314 TYR A N 1
ATOM 2508 C CA . TYR A 1 314 ? 10.203 -1.035 12.461 1 96.88 314 TYR A CA 1
ATOM 2509 C C . TYR A 1 314 ? 9.938 -2.52 12.25 1 96.88 314 TYR A C 1
ATOM 2511 O O . TYR A 1 314 ? 10.562 -3.158 11.406 1 96.88 314 TYR A O 1
ATOM 2519 N N . TYR A 1 315 ? 9.016 -2.986 13 1 93.44 315 TYR A N 1
ATOM 2520 C CA . TYR A 1 315 ? 8.641 -4.395 12.898 1 93.44 315 TYR A CA 1
ATOM 2521 C C . TYR A 1 315 ? 8.172 -4.734 11.492 1 93.44 315 TYR A C 1
ATOM 2523 O O . TYR A 1 315 ? 8.617 -5.723 10.906 1 93.44 315 TYR A O 1
ATOM 2531 N N . SER A 1 316 ? 7.367 -3.953 10.969 1 90.69 316 SER A N 1
ATOM 2532 C CA . SER A 1 316 ? 6.848 -4.172 9.625 1 90.69 316 SER A CA 1
ATOM 2533 C C . SER A 1 316 ? 7.957 -4.09 8.586 1 90.69 316 SER A C 1
ATOM 2535 O O . SER A 1 316 ? 7.969 -4.855 7.617 1 90.69 316 SER A O 1
ATOM 2537 N N . GLN A 1 317 ? 8.844 -3.197 8.766 1 94.56 317 GLN A N 1
ATOM 2538 C CA . GLN A 1 317 ? 9.922 -3.01 7.797 1 94.56 317 GLN A CA 1
ATOM 2539 C C . GLN A 1 317 ? 10.906 -4.176 7.844 1 94.56 317 GLN A C 1
ATOM 2541 O O . GLN A 1 317 ? 11.461 -4.559 6.812 1 94.56 317 GLN A O 1
ATOM 2546 N N . ILE A 1 318 ? 11.156 -4.719 8.992 1 95.06 318 ILE A N 1
ATOM 2547 C CA . ILE A 1 318 ? 12.094 -5.828 9.141 1 95.06 318 ILE A CA 1
ATOM 2548 C C . ILE A 1 318 ? 11.547 -7.059 8.414 1 95.06 318 ILE A C 1
ATOM 2550 O O . ILE A 1 318 ? 12.312 -7.836 7.84 1 95.06 318 ILE A O 1
ATOM 2554 N N . GLU A 1 319 ? 10.266 -7.258 8.422 1 88.44 319 GLU A N 1
ATOM 2555 C CA . GLU A 1 319 ? 9.664 -8.383 7.715 1 88.44 319 GLU A CA 1
ATOM 2556 C C . GLU A 1 319 ? 9.898 -8.281 6.211 1 88.44 319 GLU A C 1
ATOM 2558 O O . GLU A 1 319 ? 10.203 -9.281 5.555 1 88.44 319 GLU A O 1
ATOM 2563 N N . ASP A 1 320 ? 9.844 -7.145 5.707 1 89.31 320 ASP A N 1
ATOM 2564 C CA . ASP A 1 320 ? 10.133 -6.926 4.293 1 89.31 320 ASP A CA 1
ATOM 2565 C C . ASP A 1 320 ? 11.609 -7.145 3.992 1 89.31 320 ASP A C 1
ATOM 2567 O O . ASP A 1 320 ? 11.961 -7.734 2.967 1 89.31 320 ASP A O 1
ATOM 2571 N N . LEU A 1 321 ? 12.414 -6.672 4.918 1 94.56 321 LEU A N 1
ATOM 2572 C CA . LEU A 1 321 ? 13.852 -6.789 4.727 1 94.56 321 LEU A CA 1
ATOM 2573 C C . LEU A 1 321 ? 14.281 -8.25 4.734 1 94.56 321 LEU A C 1
ATOM 2575 O O . LEU A 1 321 ? 15.242 -8.625 4.051 1 94.56 321 LEU A O 1
ATOM 2579 N N . MET A 1 322 ? 13.609 -9.062 5.508 1 92.81 322 MET A N 1
ATOM 2580 C CA . MET A 1 322 ? 13.93 -10.484 5.578 1 92.81 322 MET A CA 1
ATOM 2581 C C . MET A 1 322 ? 13.711 -11.156 4.23 1 92.81 322 MET A C 1
ATOM 2583 O O . MET A 1 322 ? 14.414 -12.102 3.877 1 92.81 322 MET A O 1
ATOM 2587 N N . PHE A 1 323 ? 12.805 -10.656 3.406 1 87 323 PHE A N 1
ATOM 2588 C CA . PHE A 1 323 ? 12.594 -11.188 2.068 1 87 323 PHE A CA 1
ATOM 2589 C C . PHE A 1 323 ? 13.68 -10.711 1.113 1 87 323 PHE A C 1
ATOM 2591 O O . PHE A 1 323 ? 14.07 -11.438 0.194 1 87 323 PHE A O 1
ATOM 2598 N N . GLU A 1 324 ? 14.156 -9.617 1.399 1 91.56 324 GLU A N 1
ATOM 2599 C CA . GLU A 1 324 ? 15.117 -9.008 0.487 1 91.56 324 GLU A CA 1
ATOM 2600 C C . GLU A 1 324 ? 16.531 -9.531 0.746 1 91.56 324 GLU A C 1
ATOM 2602 O O . GLU A 1 324 ? 17.328 -9.648 -0.18 1 91.56 324 GLU A O 1
ATOM 2607 N N . MET A 1 325 ? 16.797 -9.836 1.977 1 94.69 325 MET A N 1
ATOM 2608 C CA . MET A 1 325 ? 18.156 -10.234 2.326 1 94.69 325 MET A CA 1
ATOM 2609 C C . MET A 1 325 ? 18.281 -11.758 2.365 1 94.69 325 MET A C 1
ATOM 2611 O O . MET A 1 325 ? 18.578 -12.336 3.414 1 94.69 325 MET A O 1
ATOM 2615 N N . SER A 1 326 ? 18.172 -12.328 1.246 1 92.94 326 SER A N 1
ATOM 2616 C CA . SER A 1 326 ? 18.203 -13.781 1.119 1 92.94 326 SER A CA 1
ATOM 2617 C C . SER A 1 326 ? 19.594 -14.266 0.745 1 92.94 326 SER A C 1
ATOM 2619 O O . SER A 1 326 ? 19.781 -15.438 0.405 1 92.94 326 SER A O 1
ATOM 2621 N N . MET A 1 327 ? 20.625 -13.414 0.807 1 92.88 327 MET A N 1
ATOM 2622 C CA . MET A 1 327 ? 22 -13.781 0.434 1 92.88 327 MET A CA 1
ATOM 2623 C C . MET A 1 327 ? 22.594 -14.75 1.448 1 92.88 327 MET A C 1
ATOM 2625 O O . MET A 1 327 ? 22.297 -14.664 2.641 1 92.88 327 MET A O 1
ATOM 2629 N N . TRP A 1 328 ? 23.469 -15.586 0.982 1 91.25 328 TRP A N 1
ATOM 2630 C CA . TRP A 1 328 ? 24.094 -16.578 1.862 1 91.25 328 TRP A CA 1
ATOM 2631 C C . TRP A 1 328 ? 25.547 -16.234 2.113 1 91.25 328 TRP A C 1
ATOM 2633 O O . TRP A 1 328 ? 26.125 -16.656 3.127 1 91.25 328 TRP A O 1
ATOM 2643 N N . ARG A 1 329 ? 26.203 -15.5 1.129 1 92.25 329 ARG A N 1
ATOM 2644 C CA . ARG A 1 329 ? 27.578 -15.086 1.326 1 92.25 329 ARG A CA 1
ATOM 2645 C C . ARG A 1 329 ? 27.672 -13.953 2.34 1 92.25 329 ARG A C 1
ATOM 2647 O O . ARG A 1 329 ? 26.969 -12.953 2.223 1 92.25 329 ARG A O 1
ATOM 2654 N N . CYS A 1 330 ? 28.438 -14.18 3.355 1 94.69 330 CYS A N 1
ATOM 2655 C CA . CYS A 1 330 ? 28.562 -13.148 4.379 1 94.69 330 CYS A CA 1
ATOM 2656 C C . CYS A 1 330 ? 29.984 -13.117 4.945 1 94.69 330 CYS A C 1
ATOM 2658 O O . CYS A 1 330 ? 30.781 -14.016 4.68 1 94.69 330 CYS A O 1
ATOM 2660 N N . SER A 1 331 ? 30.359 -12.094 5.586 1 95.88 331 SER A N 1
ATOM 2661 C CA . SER A 1 331 ? 31.656 -11.961 6.25 1 95.88 331 SER A CA 1
ATOM 2662 C C . SER A 1 331 ? 31.781 -12.938 7.418 1 95.88 331 SER A C 1
ATOM 2664 O O . SER A 1 331 ? 30.781 -13.484 7.887 1 95.88 331 SER A O 1
ATOM 2666 N N . ASP A 1 332 ? 33 -13.164 7.871 1 95.38 332 ASP A N 1
ATOM 2667 C CA . ASP A 1 332 ? 33.25 -14.062 8.992 1 95.38 332 ASP A CA 1
ATOM 2668 C C . ASP A 1 332 ? 32.594 -13.547 10.273 1 95.38 332 ASP A C 1
ATOM 2670 O O . ASP A 1 332 ? 32.031 -14.328 11.055 1 95.38 332 ASP A O 1
ATOM 2674 N N . GLU A 1 333 ? 32.656 -12.273 10.352 1 96.81 333 GLU A N 1
ATOM 2675 C CA . GLU A 1 333 ? 32.062 -11.664 11.539 1 96.81 333 GLU A CA 1
ATOM 2676 C C . GLU A 1 333 ? 30.562 -11.953 11.617 1 96.81 333 GLU A C 1
ATOM 2678 O O . GLU A 1 333 ? 30.062 -12.344 12.672 1 96.81 333 GLU A O 1
ATOM 2683 N N . LEU A 1 334 ? 29.875 -11.77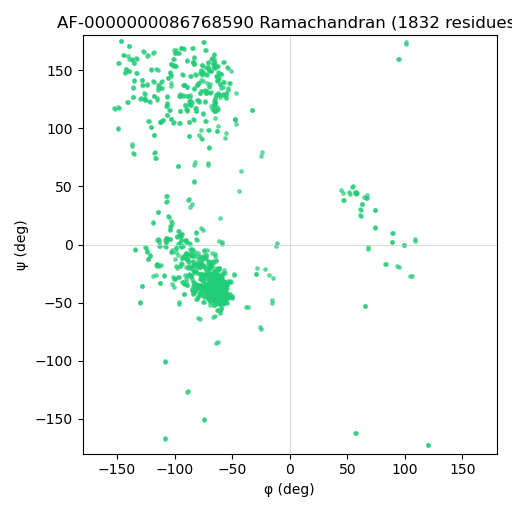3 10.539 1 97.31 334 LEU A N 1
ATOM 2684 C CA . LEU A 1 334 ? 28.438 -12.008 10.492 1 97.31 334 LEU A CA 1
ATOM 2685 C C . LEU A 1 334 ? 28.125 -13.492 10.648 1 97.31 334 LEU A C 1
ATOM 2687 O O . LEU A 1 334 ? 27.156 -13.859 11.312 1 97.31 334 LEU A O 1
ATOM 2691 N N . ARG A 1 335 ? 28.922 -14.344 10.117 1 95.81 335 ARG A N 1
ATOM 2692 C CA . ARG A 1 335 ? 28.734 -15.789 10.211 1 95.81 335 ARG A CA 1
ATOM 2693 C C . ARG A 1 335 ? 28.781 -16.25 11.664 1 95.81 335 ARG A C 1
ATOM 2695 O O . ARG A 1 335 ? 27.938 -17.031 12.094 1 95.81 335 ARG A O 1
ATOM 2702 N N . VAL A 1 336 ? 29.734 -15.766 12.328 1 96.69 336 VAL A N 1
ATOM 2703 C CA . VAL A 1 336 ? 29.891 -16.141 13.727 1 96.69 336 VAL A CA 1
ATOM 2704 C C . VAL A 1 336 ? 28.656 -15.711 14.523 1 96.69 336 VAL A C 1
ATOM 2706 O O . VAL A 1 336 ? 28.125 -16.484 15.312 1 96.69 336 VAL A O 1
ATOM 2709 N N . ARG A 1 337 ? 28.266 -14.508 14.266 1 96.75 337 ARG A N 1
ATOM 2710 C CA . ARG A 1 337 ? 27.094 -13.984 14.969 1 96.75 337 ARG A CA 1
ATOM 2711 C C . ARG A 1 337 ? 25.844 -14.781 14.617 1 96.75 337 ARG A C 1
ATOM 2713 O O . ARG A 1 337 ? 25.031 -15.086 15.492 1 96.75 337 ARG A O 1
ATOM 2720 N N . ALA A 1 338 ? 25.656 -15.055 13.406 1 96.19 338 ALA A N 1
ATOM 2721 C CA . ALA A 1 338 ? 24.5 -15.812 12.945 1 96.19 338 ALA A CA 1
ATOM 2722 C C . ALA A 1 338 ? 24.469 -17.203 13.57 1 96.19 338 ALA A C 1
ATOM 2724 O O . ALA A 1 338 ? 23.406 -17.703 13.969 1 96.19 338 ALA A O 1
ATOM 2725 N N . ASP A 1 339 ? 25.609 -17.828 13.648 1 95.06 339 ASP A N 1
ATOM 2726 C CA . ASP A 1 339 ? 25.688 -19.172 14.219 1 95.06 339 ASP A CA 1
ATOM 2727 C C . ASP A 1 339 ? 25.359 -19.156 15.711 1 95.06 339 ASP A C 1
ATOM 2729 O O . ASP A 1 339 ? 24.688 -20.047 16.219 1 95.06 339 ASP A O 1
ATOM 2733 N N . GLU A 1 340 ? 25.797 -18.172 16.281 1 95.06 340 GLU A N 1
ATOM 2734 C CA . GLU A 1 340 ? 25.5 -18.031 17.703 1 95.06 340 GLU A CA 1
ATOM 2735 C C . GLU A 1 340 ? 24 -17.844 17.938 1 95.06 340 GLU A C 1
ATOM 2737 O O . GLU A 1 340 ? 23.422 -18.484 18.828 1 95.06 340 GLU A O 1
ATOM 2742 N N . LEU A 1 341 ? 23.438 -17.047 17.172 1 93.38 341 LEU A N 1
ATOM 2743 C CA . LEU A 1 341 ? 22.016 -16.766 17.297 1 93.38 341 LEU A CA 1
ATOM 2744 C C . LEU A 1 341 ? 21.188 -18 16.938 1 93.38 341 LEU A C 1
ATOM 2746 O O . LEU A 1 341 ? 20.156 -18.266 17.547 1 93.38 341 LEU A O 1
ATOM 2750 N N . HIS A 1 342 ? 21.656 -18.656 15.93 1 91.06 342 HIS A N 1
ATOM 2751 C CA . HIS A 1 342 ? 20.938 -19.844 15.477 1 91.06 342 HIS A CA 1
ATOM 2752 C C . HIS A 1 342 ? 20.922 -20.922 16.547 1 91.06 342 HIS A C 1
ATOM 2754 O O . HIS A 1 342 ? 19.922 -21.625 16.719 1 91.06 342 HIS A O 1
ATOM 2760 N N . ARG A 1 343 ? 21.906 -21.031 17.281 1 88 343 ARG A N 1
ATOM 2761 C CA . ARG A 1 343 ? 22.031 -22.031 18.344 1 88 343 ARG A CA 1
ATOM 2762 C C . ARG A 1 343 ? 21.156 -21.656 19.547 1 88 343 ARG A C 1
ATOM 2764 O O . ARG A 1 343 ? 20.609 -22.531 20.203 1 88 343 ARG A O 1
ATOM 2771 N N . SER A 1 344 ? 21.031 -20.453 19.672 1 83 344 SER A N 1
ATOM 2772 C CA . SER A 1 344 ? 20.297 -19.969 20.828 1 83 344 SER A CA 1
ATOM 2773 C C . SER A 1 344 ? 18.797 -19.953 20.562 1 83 344 SER A C 1
ATOM 2775 O O . SER A 1 344 ? 17.984 -19.875 21.5 1 83 344 SER A O 1
ATOM 2777 N N . SER A 1 345 ? 18.484 -19.938 19.234 1 71.88 345 SER A N 1
ATOM 2778 C CA . SER A 1 345 ? 17.078 -19.75 18.875 1 71.88 345 SER A CA 1
ATOM 2779 C C . SER A 1 345 ? 16.297 -21.031 19.094 1 71.88 345 SER A C 1
ATOM 2781 O O . SER A 1 345 ? 16.719 -22.109 18.672 1 71.88 345 SER A O 1
ATOM 2783 N N . LYS A 1 346 ? 15.734 -21.188 20.297 1 60.81 346 LYS A N 1
ATOM 2784 C CA . LYS A 1 346 ? 15.023 -22.406 20.688 1 60.81 346 LYS A CA 1
ATOM 2785 C C . LYS A 1 346 ? 13.797 -22.625 19.797 1 60.81 346 LYS A C 1
ATOM 2787 O O . LYS A 1 346 ? 13.547 -23.75 19.359 1 60.81 346 LYS A O 1
ATOM 2792 N N . ARG A 1 347 ? 12.555 -21.969 20.094 1 58.66 347 ARG A N 1
ATOM 2793 C CA . ARG A 1 347 ? 11.195 -22.438 19.844 1 58.66 347 ARG A CA 1
ATOM 2794 C C . ARG A 1 347 ? 10.594 -21.75 18.641 1 58.66 347 ARG A C 1
ATOM 2796 O O . ARG A 1 347 ? 10.977 -20.625 18.297 1 58.66 347 ARG A O 1
ATOM 2803 N N . ASP A 1 348 ? 9.898 -22.562 17.75 1 58.34 348 ASP A N 1
ATOM 2804 C CA . ASP A 1 348 ? 9.016 -22.125 16.672 1 58.34 348 ASP A CA 1
ATOM 2805 C C . ASP A 1 348 ? 8.055 -21.047 17.156 1 58.34 348 ASP A C 1
ATOM 2807 O O . ASP A 1 348 ? 7.348 -21.234 18.141 1 58.34 348 ASP A O 1
ATOM 2811 N N . ALA A 1 349 ? 8.375 -19.75 16.75 1 61.25 349 ALA A N 1
ATOM 2812 C CA . ALA A 1 349 ? 7.484 -18.641 17.094 1 61.25 349 ALA A CA 1
ATOM 2813 C C . ALA A 1 349 ? 6.254 -18.625 16.188 1 61.25 349 ALA A C 1
ATOM 2815 O O . ALA A 1 349 ? 6.355 -18.328 15 1 61.25 349 ALA A O 1
ATOM 2816 N N . LYS A 1 350 ? 5.078 -19.156 16.594 1 61.84 350 LYS A N 1
ATOM 2817 C CA . LYS A 1 350 ? 3.857 -19.328 15.812 1 61.84 350 LYS A CA 1
ATOM 2818 C C . LYS A 1 350 ? 3.107 -18 15.656 1 61.84 350 LYS A C 1
ATOM 2820 O O . LYS A 1 350 ? 2.02 -17.969 15.078 1 61.84 350 LYS A O 1
ATOM 2825 N N . HIS A 1 351 ? 3.875 -16.875 16 1 66.19 351 HIS A N 1
ATOM 2826 C CA . HIS A 1 351 ? 3.125 -15.625 15.961 1 66.19 351 HIS A CA 1
ATOM 2827 C C . HIS A 1 351 ? 3.334 -14.898 14.633 1 66.19 351 HIS A C 1
ATOM 2829 O O . HIS A 1 351 ? 2.689 -13.883 14.375 1 66.19 351 HIS A O 1
ATOM 2835 N N . TYR A 1 352 ? 4.145 -15.539 13.773 1 70.31 352 TYR A N 1
ATOM 2836 C CA . TYR A 1 352 ? 4.449 -14.805 12.547 1 70.31 352 TYR A CA 1
ATOM 2837 C C . TYR A 1 352 ? 3.82 -15.484 11.336 1 70.31 352 TYR A C 1
ATOM 2839 O O . TYR A 1 352 ? 3.752 -16.719 11.273 1 70.31 352 TYR A O 1
ATOM 2847 N N . ILE A 1 353 ? 3.287 -14.625 10.406 1 65.81 353 ILE A N 1
ATOM 2848 C CA . ILE A 1 353 ? 2.715 -15.148 9.172 1 65.81 353 ILE A CA 1
ATOM 2849 C C . ILE A 1 353 ? 3.832 -15.641 8.258 1 65.81 353 ILE A C 1
ATOM 2851 O O . ILE A 1 353 ? 3.748 -16.734 7.699 1 65.81 353 ILE A O 1
ATOM 2855 N N . GLU A 1 354 ? 4.867 -14.773 8.219 1 66.62 354 GLU A N 1
ATOM 2856 C CA . GLU A 1 354 ? 6.023 -15.141 7.398 1 66.62 354 GLU A CA 1
ATOM 2857 C C . GLU A 1 354 ? 7.199 -15.57 8.266 1 66.62 354 GLU A C 1
ATOM 2859 O O . GLU A 1 354 ? 7.387 -15.055 9.367 1 66.62 354 GLU A O 1
ATOM 2864 N N . PHE A 1 355 ? 7.977 -16.531 7.867 1 67.19 355 PHE A N 1
ATOM 2865 C CA . PHE A 1 355 ? 9.188 -17 8.531 1 67.19 355 PHE A CA 1
ATOM 2866 C C . PHE A 1 355 ? 8.883 -17.453 9.953 1 67.19 355 PHE A C 1
ATOM 2868 O O . PHE A 1 355 ? 9.555 -17.047 10.898 1 67.19 355 PHE A O 1
ATOM 2875 N N . TRP A 1 356 ? 7.781 -18.203 10.102 1 70.44 356 TRP A N 1
ATOM 2876 C CA . TRP A 1 356 ? 7.332 -18.656 11.414 1 70.44 356 TRP A CA 1
ATOM 2877 C C . TRP A 1 356 ? 8.195 -19.812 11.922 1 70.44 356 TRP A C 1
ATOM 2879 O O . TRP A 1 356 ? 8.258 -20.062 13.125 1 70.44 356 TRP A O 1
ATOM 2889 N N . LYS A 1 357 ? 8.953 -20.484 10.875 1 75.81 357 LYS A N 1
ATOM 2890 C CA . LYS A 1 357 ? 9.891 -21.531 11.242 1 75.81 357 LYS A CA 1
ATOM 2891 C C . LYS A 1 357 ? 11.289 -20.969 11.461 1 75.81 357 LYS A C 1
ATOM 2893 O O . LYS A 1 357 ? 11.562 -19.812 11.125 1 75.81 357 LYS A O 1
ATOM 2898 N N . GLN A 1 358 ? 12.031 -21.812 12 1 81.69 358 GLN A N 1
ATOM 2899 C CA . GLN A 1 358 ? 13.43 -21.422 12.188 1 81.69 358 GLN A CA 1
ATOM 2900 C C . GLN A 1 358 ? 14.125 -21.203 10.844 1 81.69 358 GLN A C 1
ATOM 2902 O O . GLN A 1 358 ? 14.016 -22.047 9.945 1 81.69 358 GLN A O 1
ATOM 2907 N N . VAL A 1 359 ? 14.758 -20.094 10.688 1 87.88 359 VAL A N 1
ATOM 2908 C CA . VAL A 1 359 ? 15.508 -19.766 9.477 1 87.88 359 VAL A CA 1
ATOM 2909 C C . VAL A 1 359 ? 16.734 -20.656 9.367 1 87.88 359 VAL A C 1
ATOM 2911 O O . VAL A 1 359 ? 17.469 -20.859 10.344 1 87.88 359 VAL A O 1
ATOM 2914 N N . PRO A 1 360 ? 16.938 -21.234 8.258 1 87.06 360 PRO A N 1
ATOM 2915 C CA . PRO A 1 360 ? 18.109 -22.094 8.086 1 87.06 360 PRO A CA 1
ATOM 2916 C C . PRO A 1 360 ? 19.422 -21.328 8.25 1 87.06 360 PRO A C 1
ATOM 2918 O O . PRO A 1 360 ? 19.5 -20.141 7.887 1 87.06 360 PRO A O 1
ATOM 2921 N N . PRO A 1 361 ? 20.438 -22 8.75 1 88.88 361 PRO A N 1
ATOM 2922 C CA . PRO A 1 361 ? 21.734 -21.359 8.953 1 88.88 361 PRO A CA 1
ATOM 2923 C C . PRO A 1 361 ? 22.391 -20.906 7.637 1 88.88 361 PRO A C 1
ATOM 2925 O O . PRO A 1 361 ? 23.281 -20.062 7.641 1 88.88 361 PRO A O 1
ATOM 2928 N N . SER A 1 362 ? 21.891 -21.391 6.512 1 89.31 362 SER A N 1
ATOM 2929 C CA . SER A 1 362 ? 22.438 -21.031 5.211 1 89.31 362 SER A CA 1
ATOM 2930 C C . SER A 1 362 ? 22.031 -19.625 4.809 1 89.31 362 SER A C 1
ATOM 2932 O O . SER A 1 362 ? 22.578 -19.047 3.859 1 89.31 362 SER A O 1
ATOM 2934 N N . GLU A 1 363 ? 21.125 -19.078 5.555 1 92.5 363 GLU A N 1
ATOM 2935 C CA . GLU A 1 363 ? 20.703 -17.703 5.312 1 92.5 363 GLU A CA 1
ATOM 2936 C C . GLU A 1 363 ? 21.031 -16.797 6.5 1 92.5 363 GLU A C 1
ATOM 2938 O O . GLU A 1 363 ? 20.141 -16.359 7.219 1 92.5 363 GLU A O 1
ATOM 2943 N N . PRO A 1 364 ? 22.25 -16.484 6.625 1 95.75 364 PRO A N 1
ATOM 2944 C CA . PRO A 1 364 ? 22.75 -15.82 7.832 1 95.75 364 PRO A CA 1
ATOM 2945 C C . PRO A 1 364 ? 22.125 -14.445 8.062 1 95.75 364 PRO A C 1
ATOM 2947 O O . PRO A 1 364 ? 21.875 -14.07 9.211 1 95.75 364 PRO A O 1
ATOM 2950 N N . TYR A 1 365 ? 21.891 -13.633 7 1 97.12 365 TYR A N 1
ATOM 2951 C CA . TYR A 1 365 ? 21.297 -12.32 7.172 1 97.12 365 TYR A CA 1
ATOM 2952 C C . TYR A 1 365 ? 19.891 -12.43 7.766 1 97.12 365 TYR A C 1
ATOM 2954 O O . TYR A 1 365 ? 19.516 -11.656 8.648 1 97.12 365 TYR A O 1
ATOM 2962 N N . ARG A 1 366 ? 19.094 -13.5 7.328 1 94.88 366 ARG A N 1
ATOM 2963 C CA . ARG A 1 366 ? 17.75 -13.711 7.832 1 94.88 366 ARG A CA 1
ATOM 2964 C C . ARG A 1 366 ? 17.766 -14.148 9.289 1 94.88 366 ARG A C 1
ATOM 2966 O O . ARG A 1 366 ? 16.875 -13.797 10.062 1 94.88 366 ARG A O 1
ATOM 2973 N N . VAL A 1 367 ? 18.781 -14.867 9.633 1 95.25 367 VAL A N 1
ATOM 2974 C CA . VAL A 1 367 ? 18.922 -15.297 11.023 1 95.25 367 VAL A CA 1
ATOM 2975 C C . VAL A 1 367 ? 19.078 -14.07 11.922 1 95.25 367 VAL A C 1
ATOM 2977 O O . VAL A 1 367 ? 18.422 -13.961 12.961 1 95.25 367 VAL A O 1
ATOM 2980 N N . ILE A 1 368 ? 19.922 -13.172 11.477 1 96.88 368 ILE A N 1
ATOM 2981 C CA . ILE A 1 368 ? 20.172 -11.969 12.258 1 96.88 368 ILE A CA 1
ATOM 2982 C C . ILE A 1 368 ? 18.906 -11.109 12.312 1 96.88 368 ILE A C 1
ATOM 2984 O O . ILE A 1 368 ? 18.516 -10.648 13.391 1 96.88 368 ILE A O 1
ATOM 2988 N N . LEU A 1 369 ? 18.281 -10.93 11.18 1 96.19 369 LEU A N 1
ATOM 2989 C CA . LEU A 1 369 ? 17.078 -10.094 11.109 1 96.19 369 LEU A CA 1
ATOM 2990 C C . LEU A 1 369 ? 15.922 -10.734 11.875 1 96.19 369 LEU A C 1
ATOM 2992 O O . LEU A 1 369 ? 15.07 -10.023 12.414 1 96.19 369 LEU A O 1
ATOM 2996 N N . GLY A 1 370 ? 15.906 -12.109 11.883 1 93.12 370 GLY A N 1
ATOM 2997 C CA . GLY A 1 370 ? 14.906 -12.789 12.688 1 93.12 370 GLY A CA 1
ATOM 2998 C C . GLY A 1 370 ? 15 -12.461 14.172 1 93.12 370 GLY A C 1
ATOM 2999 O O . GLY A 1 370 ? 13.984 -12.281 14.844 1 93.12 370 GLY A O 1
ATOM 3000 N N . ASP A 1 371 ? 16.172 -12.375 14.617 1 93.38 371 ASP A N 1
ATOM 3001 C CA . ASP A 1 371 ? 16.391 -12.008 16.016 1 93.38 371 ASP A CA 1
ATOM 3002 C C . ASP A 1 371 ? 15.969 -10.57 16.281 1 93.38 371 ASP A C 1
ATOM 3004 O O . ASP A 1 371 ? 15.375 -10.273 17.312 1 93.38 371 ASP A O 1
ATOM 3008 N N . VAL A 1 372 ? 16.312 -9.68 15.359 1 95.5 372 VAL A N 1
ATOM 3009 C CA . VAL A 1 372 ? 15.914 -8.281 15.477 1 95.5 372 VAL A CA 1
ATOM 3010 C C . VAL A 1 372 ? 14.391 -8.172 15.508 1 95.5 372 VAL A C 1
ATOM 3012 O O . VAL A 1 372 ? 13.828 -7.406 16.297 1 95.5 372 VAL A O 1
ATOM 3015 N N . ARG A 1 373 ? 13.719 -8.906 14.617 1 93.25 373 ARG A N 1
ATOM 3016 C CA . ARG A 1 373 ? 12.266 -8.922 14.562 1 93.25 373 ARG A CA 1
ATOM 3017 C C . ARG A 1 373 ? 11.664 -9.352 15.898 1 93.25 373 ARG A C 1
ATOM 3019 O O . ARG A 1 373 ? 10.703 -8.75 16.375 1 93.25 373 ARG A O 1
ATOM 3026 N N . ASP A 1 374 ? 12.219 -10.367 16.547 1 91.56 374 ASP A N 1
ATOM 3027 C CA . ASP A 1 374 ? 11.727 -10.867 17.828 1 91.56 374 ASP A CA 1
ATOM 3028 C C . ASP A 1 374 ? 11.883 -9.828 18.922 1 91.56 374 ASP A C 1
ATOM 3030 O O . ASP A 1 374 ? 10.969 -9.625 19.734 1 91.56 374 ASP A O 1
ATOM 3034 N N . LYS A 1 375 ? 13.008 -9.219 18.938 1 93.38 375 LYS A N 1
ATOM 3035 C CA . LYS A 1 375 ? 13.25 -8.195 19.938 1 93.38 375 LYS A CA 1
ATOM 3036 C C . LYS A 1 375 ? 12.336 -6.988 19.734 1 93.38 375 LYS A C 1
ATOM 3038 O O . LYS A 1 375 ? 11.898 -6.367 20.719 1 93.38 375 LYS A O 1
ATOM 3043 N N . LEU A 1 376 ? 12.156 -6.621 18.5 1 94.62 376 LEU A N 1
ATOM 3044 C CA . LEU A 1 376 ? 11.242 -5.52 18.188 1 94.62 376 LEU A CA 1
ATOM 3045 C C . LEU A 1 376 ? 9.82 -5.863 18.609 1 94.62 376 LEU A C 1
ATOM 3047 O O . LEU A 1 376 ? 9.086 -4.996 19.094 1 94.62 376 LEU A O 1
ATOM 3051 N N . TYR A 1 377 ? 9.445 -7.121 18.391 1 90.94 377 TYR A N 1
ATOM 3052 C CA . TYR A 1 377 ? 8.133 -7.574 18.828 1 90.94 377 TYR A CA 1
ATOM 3053 C C . TYR A 1 377 ? 7.977 -7.41 20.344 1 90.94 377 TYR A C 1
ATOM 3055 O O . TYR A 1 377 ? 6.949 -6.918 20.812 1 90.94 377 TYR A O 1
ATOM 3063 N N . GLN A 1 378 ? 8.992 -7.777 21.078 1 92.62 378 GLN A N 1
ATOM 3064 C CA . GLN A 1 378 ? 8.969 -7.645 22.516 1 92.62 378 GLN A CA 1
ATOM 3065 C C . GLN A 1 378 ? 8.953 -6.176 22.938 1 92.62 378 GLN A C 1
ATOM 3067 O O . GLN A 1 378 ? 8.297 -5.809 23.922 1 92.62 378 GLN A O 1
ATOM 3072 N N . THR A 1 379 ? 9.711 -5.41 22.219 1 94.06 379 THR A N 1
ATOM 3073 C CA . THR A 1 379 ? 9.742 -3.98 22.5 1 94.06 379 THR A CA 1
ATOM 3074 C C . THR A 1 379 ? 8.352 -3.365 22.328 1 94.06 379 THR A C 1
ATOM 3076 O O . THR A 1 379 ? 7.906 -2.574 23.156 1 94.06 379 THR A O 1
ATOM 3079 N N . ARG A 1 380 ? 7.684 -3.703 21.266 1 90.56 380 ARG A N 1
ATOM 3080 C CA . ARG A 1 380 ? 6.336 -3.221 20.984 1 90.56 380 ARG A CA 1
ATOM 3081 C C . ARG A 1 380 ? 5.355 -3.672 22.062 1 90.56 380 ARG A C 1
ATOM 3083 O O . ARG A 1 380 ? 4.57 -2.869 22.562 1 90.56 380 ARG A O 1
ATOM 3090 N N . GLU A 1 381 ? 5.434 -4.957 22.453 1 88.31 381 GLU A N 1
ATOM 3091 C CA . GLU A 1 381 ? 4.516 -5.516 23.438 1 88.31 381 GLU A CA 1
ATOM 3092 C C . GLU A 1 381 ? 4.742 -4.898 24.812 1 88.31 381 GLU A C 1
ATOM 3094 O O . GLU A 1 381 ? 3.789 -4.652 25.562 1 88.31 381 GLU A O 1
ATOM 3099 N N . ARG A 1 382 ? 5.926 -4.668 25.141 1 91.75 382 ARG A N 1
ATOM 3100 C CA . ARG A 1 382 ? 6.219 -4.035 26.422 1 91.75 382 ARG A CA 1
ATOM 3101 C C . ARG A 1 382 ? 5.602 -2.643 26.5 1 91.75 382 ARG A C 1
ATOM 3103 O O . ARG A 1 382 ? 4.984 -2.285 27.5 1 91.75 382 ARG A O 1
ATOM 3110 N N . SER A 1 383 ? 5.824 -1.85 25.453 1 89.62 383 SER A N 1
ATOM 3111 C CA . SER A 1 383 ? 5.238 -0.514 25.422 1 89.62 383 SER A CA 1
ATOM 3112 C C . SER A 1 383 ? 3.717 -0.575 25.5 1 89.62 383 SER A C 1
ATOM 3114 O O . SER A 1 383 ? 3.094 0.252 26.172 1 89.62 383 SER A O 1
ATOM 3116 N N . ARG A 1 384 ? 3.135 -1.523 24.844 1 86.62 384 ARG A N 1
ATOM 3117 C CA . ARG A 1 384 ? 1.687 -1.697 24.875 1 86.62 384 ARG A CA 1
ATOM 3118 C C . ARG A 1 384 ? 1.204 -2.031 26.281 1 86.62 384 ARG A C 1
ATOM 3120 O O . ARG A 1 384 ? 0.201 -1.485 26.75 1 86.62 384 ARG A O 1
ATOM 3127 N N . HIS A 1 385 ? 1.939 -2.893 27.031 1 87.69 385 HIS A N 1
ATOM 3128 C CA . HIS A 1 385 ? 1.6 -3.264 28.406 1 87.69 385 HIS A CA 1
ATOM 3129 C C . HIS A 1 385 ? 1.679 -2.059 29.328 1 87.69 385 HIS A C 1
ATOM 3131 O O . HIS A 1 385 ? 0.787 -1.85 30.156 1 87.69 385 HIS A O 1
ATOM 3137 N N . LEU A 1 386 ? 2.658 -1.341 29.094 1 88 386 LEU A N 1
ATOM 3138 C CA . LEU A 1 386 ? 2.848 -0.17 29.938 1 88 386 LEU A CA 1
ATOM 3139 C C . LEU A 1 386 ? 1.741 0.854 29.719 1 88 386 LEU A C 1
ATOM 3141 O O . LEU A 1 386 ? 1.268 1.485 30.656 1 88 386 LEU A O 1
ATOM 3145 N N . LEU A 1 387 ? 1.344 1.025 28.5 1 84.12 387 LEU A N 1
ATOM 3146 C CA . LEU A 1 387 ? 0.285 1.966 28.156 1 84.12 387 LEU A CA 1
ATOM 3147 C C . LEU A 1 387 ? -1.062 1.489 28.688 1 84.12 387 LEU A C 1
ATOM 3149 O O . LEU A 1 387 ? -1.863 2.293 29.172 1 84.12 387 LEU A O 1
ATOM 3153 N N . ALA A 1 388 ? -1.272 0.184 28.625 1 79.56 388 ALA A N 1
ATOM 3154 C CA . ALA A 1 388 ? -2.574 -0.368 28.984 1 79.56 388 ALA A CA 1
ATOM 3155 C C . ALA A 1 388 ? -2.68 -0.569 30.5 1 79.56 388 ALA A C 1
ATOM 3157 O O . ALA A 1 388 ? -3.709 -0.256 31.109 1 79.56 388 ALA A O 1
ATOM 3158 N N . ASN A 1 389 ? -1.509 -1.102 31.125 1 82.56 389 ASN A N 1
ATOM 3159 C CA . ASN A 1 389 ? -1.61 -1.55 32.5 1 82.56 389 ASN A CA 1
ATOM 3160 C C . ASN A 1 389 ? -0.632 -0.806 33.406 1 82.56 389 ASN A C 1
ATOM 3162 O O . ASN A 1 389 ? -0.684 -0.943 34.656 1 82.56 389 ASN A O 1
ATOM 3166 N N . GLY A 1 390 ? 0.212 -0.086 32.875 1 84.19 390 GLY A N 1
ATOM 3167 C CA . GLY A 1 390 ? 1.215 0.608 33.656 1 84.19 390 GLY A CA 1
ATOM 3168 C C . GLY A 1 390 ? 2.412 -0.26 34 1 84.19 390 GLY A C 1
ATOM 3169 O O . GLY A 1 390 ? 3.463 0.25 34.406 1 84.19 390 GLY A O 1
ATOM 3170 N N . ILE A 1 391 ? 2.213 -1.661 33.844 1 89.06 391 ILE A N 1
ATOM 3171 C CA . ILE A 1 391 ? 3.289 -2.6 34.125 1 89.06 391 ILE A CA 1
ATOM 3172 C C . ILE A 1 391 ? 3.412 -3.621 33 1 89.06 391 ILE A C 1
ATOM 3174 O O . ILE A 1 391 ? 2.447 -3.873 32.281 1 89.06 391 ILE A O 1
ATOM 3178 N N . SER A 1 392 ? 4.68 -4.02 32.812 1 91 392 SER A N 1
ATOM 3179 C CA . SER A 1 392 ? 4.902 -5.059 31.812 1 91 392 SER A CA 1
ATOM 3180 C C . SER A 1 392 ? 5.715 -6.215 32.375 1 91 392 SER A C 1
ATOM 3182 O O . SER A 1 392 ? 6.652 -6 33.156 1 91 392 SER A O 1
ATOM 3184 N N . ASP A 1 393 ? 5.316 -7.473 31.938 1 90.56 393 ASP A N 1
ATOM 3185 C CA . ASP A 1 393 ? 6.035 -8.672 32.375 1 90.56 393 ASP A CA 1
ATOM 3186 C C . ASP A 1 393 ? 7.238 -8.938 31.469 1 90.56 393 ASP A C 1
ATOM 3188 O O . ASP A 1 393 ? 8.062 -9.805 31.766 1 90.56 393 ASP A O 1
ATOM 3192 N N . ILE A 1 394 ? 7.34 -8.227 30.438 1 92.06 394 ILE A N 1
ATOM 3193 C CA . ILE A 1 394 ? 8.469 -8.398 29.531 1 92.06 394 ILE A CA 1
ATOM 3194 C C . ILE A 1 394 ? 9.688 -7.652 30.078 1 92.06 394 ILE A C 1
ATOM 3196 O O . ILE A 1 394 ? 9.641 -6.438 30.266 1 92.06 394 ILE A O 1
ATOM 3200 N N . PRO A 1 395 ? 10.688 -8.453 30.359 1 91.69 395 PRO A N 1
ATOM 3201 C CA . PRO A 1 395 ? 11.875 -7.797 30.906 1 91.69 395 PRO A CA 1
ATOM 3202 C C . PRO A 1 395 ? 12.508 -6.809 29.938 1 91.69 395 PRO A C 1
ATOM 3204 O O . PRO A 1 395 ? 12.406 -6.98 28.719 1 91.69 395 PRO A O 1
ATOM 3207 N N . GLU A 1 396 ? 13.195 -5.812 30.375 1 88.56 396 GLU A N 1
ATOM 3208 C CA . GLU A 1 396 ? 13.82 -4.77 29.562 1 88.56 396 GLU A CA 1
ATOM 3209 C C . GLU A 1 396 ? 14.961 -5.336 28.719 1 88.56 396 GLU A C 1
ATOM 3211 O O . GLU A 1 396 ? 15.242 -4.836 27.625 1 88.56 396 GLU A O 1
ATOM 3216 N N . GLU A 1 397 ? 15.531 -6.406 29.203 1 89.44 397 GLU A N 1
ATOM 3217 C CA . GLU A 1 397 ? 16.656 -7.012 28.5 1 89.44 397 GLU A CA 1
ATOM 3218 C C . GLU A 1 397 ? 16.219 -7.672 27.203 1 89.44 397 GLU A C 1
ATOM 3220 O O . GLU A 1 397 ? 17.031 -7.852 26.297 1 89.44 397 GLU A O 1
ATOM 3225 N N . ALA A 1 398 ? 15.008 -7.953 27.188 1 91.62 398 ALA A N 1
ATOM 3226 C CA . ALA A 1 398 ? 14.469 -8.617 26 1 91.62 398 ALA A CA 1
ATOM 3227 C C . ALA A 1 398 ? 14.07 -7.594 24.938 1 91.62 398 ALA A C 1
ATOM 3229 O O . ALA A 1 398 ? 13.703 -7.965 23.828 1 91.62 398 ALA A O 1
ATOM 3230 N N . THR A 1 399 ? 14.172 -6.309 25.281 1 94.5 399 THR A N 1
ATOM 3231 C CA . THR A 1 399 ? 13.742 -5.242 24.375 1 94.5 399 THR A CA 1
ATOM 3232 C C . THR A 1 399 ? 14.914 -4.352 23.984 1 94.5 399 THR A C 1
ATOM 3234 O O . THR A 1 399 ? 16.031 -4.527 24.5 1 94.5 399 THR A O 1
ATOM 3237 N N . PHE A 1 400 ? 14.727 -3.574 22.984 1 95.12 400 PHE A N 1
ATOM 3238 C CA . PHE A 1 400 ? 15.711 -2.557 22.656 1 95.12 400 PHE A CA 1
ATOM 3239 C C . PHE A 1 400 ? 15.586 -1.352 23.578 1 95.12 400 PHE A C 1
ATOM 3241 O O . PHE A 1 400 ? 14.539 -0.699 23.609 1 95.12 400 PHE A O 1
ATOM 3248 N N . ALA A 1 401 ? 16.688 -1.06 24.219 1 89.62 401 ALA A N 1
ATOM 3249 C CA . ALA A 1 401 ? 16.688 0.054 25.156 1 89.62 401 ALA A CA 1
ATOM 3250 C C . ALA A 1 401 ? 17.297 1.308 24.531 1 89.62 401 ALA A C 1
ATOM 3252 O O . ALA A 1 401 ? 17 2.426 24.969 1 89.62 401 ALA A O 1
ATOM 3253 N N . ASN A 1 402 ? 18.188 1.124 23.641 1 92.12 402 ASN A N 1
ATOM 3254 C CA . ASN A 1 402 ? 18.828 2.24 22.953 1 92.12 402 ASN A CA 1
ATOM 3255 C C . ASN A 1 402 ? 18.922 1.984 21.453 1 92.12 402 ASN A C 1
ATOM 3257 O O . ASN A 1 402 ? 18.891 0.836 21.016 1 92.12 402 ASN A O 1
ATOM 3261 N N . VAL A 1 403 ? 19.016 3.068 20.75 1 94.12 403 VAL A N 1
ATOM 3262 C CA . VAL A 1 403 ? 18.953 2.998 19.281 1 94.12 403 VAL A CA 1
ATOM 3263 C C . VAL A 1 403 ? 20.219 2.336 18.75 1 94.12 403 VAL A C 1
ATOM 3265 O O . VAL A 1 403 ? 20.188 1.67 17.719 1 94.12 403 VAL A O 1
ATOM 3268 N N . GLU A 1 404 ? 21.344 2.473 19.438 1 95.06 404 GLU A N 1
ATOM 3269 C CA . GLU A 1 404 ? 22.609 1.896 18.984 1 95.06 404 GLU A CA 1
ATOM 3270 C C . GLU A 1 404 ? 22.547 0.372 18.969 1 95.06 404 GLU A C 1
ATOM 3272 O O . GLU A 1 404 ? 23.078 -0.267 18.078 1 95.06 404 GLU A O 1
ATOM 3277 N N . GLU A 1 405 ? 21.828 -0.147 20 1 95.25 405 GLU A N 1
ATOM 3278 C CA . GLU A 1 405 ? 21.641 -1.595 20.047 1 95.25 405 GLU A CA 1
ATOM 3279 C C . GLU A 1 405 ? 20.844 -2.09 18.859 1 95.25 405 GLU A C 1
ATOM 3281 O O . GLU A 1 405 ? 21.047 -3.213 18.391 1 95.25 405 GLU A O 1
ATOM 3286 N N . PHE A 1 406 ? 19.969 -1.307 18.453 1 96.5 406 PHE A N 1
ATOM 3287 C CA . PHE A 1 406 ? 19.109 -1.634 17.328 1 96.5 406 PHE A CA 1
ATOM 3288 C C . PHE A 1 406 ? 19.859 -1.474 16.016 1 96.5 406 PHE A C 1
ATOM 3290 O O . PHE A 1 406 ? 19.672 -2.277 15.094 1 96.5 406 PHE A O 1
ATOM 3297 N N . LEU A 1 407 ? 20.75 -0.475 15.906 1 97.62 407 LEU A N 1
ATOM 3298 C CA . LEU A 1 407 ? 21.484 -0.169 14.68 1 97.62 407 LEU A CA 1
ATOM 3299 C C . LEU A 1 407 ? 22.625 -1.159 14.461 1 97.62 407 LEU A C 1
ATOM 3301 O O . LEU A 1 407 ? 22.969 -1.459 13.32 1 97.62 407 LEU A O 1
ATOM 3305 N N . GLU A 1 408 ? 23.141 -1.707 15.484 1 97.56 408 GLU A N 1
ATOM 3306 C CA . GLU A 1 408 ? 24.359 -2.508 15.422 1 97.56 408 GLU A CA 1
ATOM 3307 C C . GLU A 1 408 ? 24.172 -3.709 14.492 1 97.56 408 GLU A C 1
ATOM 3309 O O . GLU A 1 408 ? 24.969 -3.92 13.578 1 97.56 408 GLU A O 1
ATOM 3314 N N . PRO A 1 409 ? 23.156 -4.551 14.719 1 97.88 409 PRO A N 1
ATOM 3315 C CA . PRO A 1 409 ? 22.984 -5.684 13.805 1 97.88 409 PRO A CA 1
ATOM 3316 C C . PRO A 1 409 ? 22.734 -5.25 12.359 1 97.88 409 PRO A C 1
ATOM 3318 O O . PRO A 1 409 ? 23.156 -5.934 11.43 1 97.88 409 PRO A O 1
ATOM 3321 N N . LEU A 1 410 ? 22.062 -4.168 12.141 1 98.12 410 LEU A N 1
ATOM 3322 C CA . LEU A 1 410 ? 21.797 -3.662 10.797 1 98.12 410 LEU A CA 1
ATOM 3323 C C . LEU A 1 410 ? 23.078 -3.191 10.133 1 98.12 410 LEU A C 1
ATOM 3325 O O . LEU A 1 410 ? 23.297 -3.434 8.945 1 98.12 410 LEU A O 1
ATOM 3329 N N . GLU A 1 411 ? 23.922 -2.559 10.938 1 98.19 411 GLU A N 1
ATOM 3330 C CA . GLU A 1 411 ? 25.219 -2.119 10.438 1 98.19 411 GLU A CA 1
ATOM 3331 C C . GLU A 1 411 ? 26.109 -3.311 10.094 1 98.19 411 GLU A C 1
ATOM 3333 O O . GLU A 1 411 ? 26.875 -3.26 9.125 1 98.19 411 GLU A O 1
ATOM 3338 N N . LEU A 1 412 ? 26.016 -4.285 10.922 1 98.31 412 LEU A N 1
ATOM 3339 C CA . LEU A 1 412 ? 26.75 -5.512 10.641 1 98.31 412 LEU A CA 1
ATOM 3340 C C . LEU A 1 412 ? 26.344 -6.094 9.289 1 98.31 412 LEU A C 1
ATOM 3342 O O . LEU A 1 412 ? 27.219 -6.48 8.492 1 98.31 412 LEU A O 1
ATOM 3346 N N . CYS A 1 413 ? 25.062 -6.191 9.031 1 98.31 413 CYS A N 1
ATOM 3347 C CA . CYS A 1 413 ? 24.562 -6.68 7.75 1 98.31 413 CYS A CA 1
ATOM 3348 C C . CYS A 1 413 ? 25.078 -5.812 6.605 1 98.31 413 CYS A C 1
ATOM 3350 O O . CYS A 1 413 ? 25.5 -6.324 5.566 1 98.31 413 CYS A O 1
ATOM 3352 N N . TYR A 1 414 ? 25.062 -4.469 6.828 1 98.12 414 TYR A N 1
ATOM 3353 C CA . TYR A 1 414 ? 25.5 -3.529 5.805 1 98.12 414 TYR A CA 1
ATOM 3354 C C . TYR A 1 414 ? 26.969 -3.738 5.469 1 98.12 414 TYR A C 1
ATOM 3356 O O . TYR A 1 414 ? 27.344 -3.857 4.297 1 98.12 414 TYR A O 1
ATOM 3364 N N . ARG A 1 415 ? 27.844 -3.834 6.445 1 97.62 415 ARG A N 1
ATOM 3365 C CA . ARG A 1 415 ? 29.281 -4.016 6.25 1 97.62 415 ARG A CA 1
ATOM 3366 C C . ARG A 1 415 ? 29.578 -5.355 5.586 1 97.62 415 ARG A C 1
ATOM 3368 O O . ARG A 1 415 ? 30.438 -5.441 4.711 1 97.62 415 ARG A O 1
ATOM 3375 N N . SER A 1 416 ? 28.844 -6.312 6.031 1 97.88 416 SER A N 1
ATOM 3376 C CA . SER A 1 416 ? 29.047 -7.641 5.465 1 97.88 416 SER A CA 1
ATOM 3377 C C . SER A 1 416 ? 28.688 -7.668 3.98 1 97.88 416 SER A C 1
ATOM 3379 O O . SER A 1 416 ? 29.438 -8.219 3.17 1 97.88 416 SER A O 1
ATOM 3381 N N . LEU A 1 417 ? 27.547 -7.109 3.631 1 97.12 417 LEU A N 1
ATOM 3382 C CA . LEU A 1 417 ? 27.141 -7.066 2.23 1 97.12 417 LEU A CA 1
ATOM 3383 C C . LEU A 1 417 ? 28.172 -6.312 1.392 1 97.12 417 LEU A C 1
ATOM 3385 O O . LEU A 1 417 ? 28.516 -6.75 0.292 1 97.12 417 LEU A O 1
ATOM 3389 N N . CYS A 1 418 ? 28.672 -5.223 1.911 1 95.88 418 CYS A N 1
ATOM 3390 C CA . CYS A 1 418 ? 29.688 -4.449 1.198 1 95.88 418 CYS A CA 1
ATOM 3391 C C . CYS A 1 418 ? 30.969 -5.254 1.025 1 95.88 418 CYS A C 1
ATOM 3393 O O . CYS A 1 418 ? 31.578 -5.246 -0.049 1 95.88 418 CYS A O 1
ATOM 3395 N N . ALA A 1 419 ? 31.344 -5.949 2.076 1 95.19 419 ALA A N 1
ATOM 3396 C CA . ALA A 1 419 ? 32.562 -6.73 2.051 1 95.19 419 ALA A CA 1
ATOM 3397 C C . ALA A 1 419 ? 32.469 -7.883 1.058 1 95.19 419 ALA A C 1
ATOM 3399 O O . ALA A 1 419 ? 33.469 -8.305 0.482 1 95.19 419 ALA A O 1
ATOM 3400 N N . CYS A 1 420 ? 31.281 -8.312 0.832 1 92.94 420 CYS A N 1
ATOM 3401 C CA . CYS A 1 420 ? 31.078 -9.477 -0.024 1 92.94 420 CYS A CA 1
ATOM 3402 C C . CYS A 1 420 ? 30.781 -9.055 -1.459 1 92.94 420 CYS A C 1
ATOM 3404 O O . CYS A 1 420 ? 30.406 -9.883 -2.289 1 92.94 420 CYS A O 1
ATOM 3406 N N . GLY A 1 421 ? 30.891 -7.785 -1.768 1 91.06 421 GLY A N 1
ATOM 3407 C CA . GLY A 1 421 ? 30.688 -7.301 -3.125 1 91.06 421 GLY A CA 1
ATOM 3408 C C . GLY A 1 421 ? 29.25 -6.953 -3.432 1 91.06 421 GLY A C 1
ATOM 3409 O O . GLY A 1 421 ? 28.891 -6.738 -4.59 1 91.06 421 GLY A O 1
ATOM 3410 N N . ASP A 1 422 ? 28.406 -6.914 -2.459 1 95.38 422 ASP A N 1
ATOM 3411 C CA . ASP A 1 422 ? 26.984 -6.637 -2.65 1 95.38 422 ASP A CA 1
ATOM 3412 C C . ASP A 1 422 ? 26.625 -5.234 -2.156 1 95.38 422 ASP A C 1
ATOM 3414 O O . ASP A 1 422 ? 25.578 -5.039 -1.53 1 95.38 422 ASP A O 1
ATOM 3418 N N . ARG A 1 423 ? 27.422 -4.316 -2.426 1 94.62 423 ARG A N 1
ATOM 3419 C CA . ARG A 1 423 ? 27.188 -2.938 -2.006 1 94.62 423 ARG A CA 1
ATOM 3420 C C . ARG A 1 423 ? 25.891 -2.395 -2.586 1 94.62 423 ARG A C 1
ATOM 3422 O O . ARG A 1 423 ? 25.125 -1.724 -1.891 1 94.62 423 ARG A O 1
ATOM 3429 N N . PRO A 1 424 ? 25.578 -2.656 -3.879 1 94.5 424 PRO A N 1
ATOM 3430 C CA . PRO A 1 424 ? 24.297 -2.16 -4.41 1 94.5 424 PRO A CA 1
ATOM 3431 C C . PRO A 1 424 ? 23.094 -2.656 -3.613 1 94.5 424 PRO A C 1
ATOM 3433 O O . PRO A 1 424 ? 22.109 -1.926 -3.455 1 94.5 424 PRO A O 1
ATOM 3436 N N . ILE A 1 425 ? 23.188 -3.854 -3.098 1 96.25 425 ILE A N 1
ATOM 3437 C CA . ILE A 1 425 ? 22.094 -4.414 -2.303 1 96.25 425 ILE A CA 1
ATOM 3438 C C . ILE A 1 425 ? 22.047 -3.723 -0.942 1 96.25 425 ILE A C 1
ATOM 3440 O O . ILE A 1 425 ? 20.953 -3.385 -0.453 1 96.25 425 ILE A O 1
ATOM 3444 N N . ALA A 1 426 ? 23.203 -3.551 -0.365 1 97.12 426 ALA A N 1
ATOM 3445 C CA . ALA A 1 426 ? 23.297 -2.865 0.92 1 97.12 426 ALA A CA 1
ATOM 3446 C C . ALA A 1 426 ? 22.734 -1.451 0.83 1 97.12 426 ALA A C 1
ATOM 3448 O O . ALA A 1 426 ? 22.094 -0.974 1.763 1 97.12 426 ALA A O 1
ATOM 3449 N N . ASP A 1 427 ? 22.922 -0.853 -0.319 1 96.12 427 ASP A N 1
ATOM 3450 C CA . ASP A 1 427 ? 22.516 0.53 -0.537 1 96.12 427 ASP A CA 1
ATOM 3451 C C . ASP A 1 427 ? 21.016 0.614 -0.857 1 96.12 427 ASP A C 1
ATOM 3453 O O . ASP A 1 427 ? 20.5 1.694 -1.149 1 96.12 427 ASP A O 1
ATOM 3457 N N . GLY A 1 428 ? 20.328 -0.482 -0.8 1 95.56 428 GLY A N 1
ATOM 3458 C CA . GLY A 1 428 ? 18.906 -0.5 -1.073 1 95.56 428 GLY A CA 1
ATOM 3459 C C . GLY A 1 428 ? 18.062 -0.257 0.161 1 95.56 428 GLY A C 1
ATOM 3460 O O . GLY A 1 428 ? 18.25 0.737 0.865 1 95.56 428 GLY A O 1
ATOM 3461 N N . SER A 1 429 ? 17.141 -1.124 0.433 1 96.12 429 SER A N 1
ATOM 3462 C CA . SER A 1 429 ? 16.188 -0.981 1.525 1 96.12 429 SER A CA 1
ATOM 3463 C C . SER A 1 429 ? 16.891 -0.973 2.879 1 96.12 429 SER A C 1
ATOM 3465 O O . SER A 1 429 ? 16.422 -0.339 3.824 1 96.12 429 SER A O 1
ATOM 3467 N N . LEU A 1 430 ? 18.016 -1.691 2.961 1 97.81 430 LEU A N 1
ATOM 3468 C CA . LEU A 1 430 ? 18.75 -1.728 4.227 1 97.81 430 LEU A CA 1
ATOM 3469 C C . LEU A 1 430 ? 19.281 -0.344 4.59 1 97.81 430 LEU A C 1
ATOM 3471 O O . LEU A 1 430 ? 19.125 0.101 5.73 1 97.81 430 LEU A O 1
ATOM 3475 N N . LEU A 1 431 ? 19.875 0.298 3.627 1 97.69 431 LEU A N 1
ATOM 3476 C CA . LEU A 1 431 ? 20.359 1.652 3.873 1 97.69 431 LEU A CA 1
ATOM 3477 C C . LEU A 1 431 ? 19.203 2.588 4.207 1 97.69 431 LEU A C 1
ATOM 3479 O O . LEU A 1 431 ? 19.312 3.416 5.117 1 97.69 431 LEU A O 1
ATOM 3483 N N . ASP A 1 432 ? 18.094 2.541 3.414 1 97.12 432 ASP A N 1
ATOM 3484 C CA . ASP A 1 432 ? 16.922 3.342 3.709 1 97.12 432 ASP A CA 1
ATOM 3485 C C . ASP A 1 432 ? 16.438 3.111 5.141 1 97.12 432 ASP A C 1
ATOM 3487 O O . ASP A 1 432 ? 16.047 4.055 5.828 1 97.12 432 ASP A O 1
ATOM 3491 N N . PHE A 1 433 ? 16.453 1.84 5.516 1 97.69 433 PHE A N 1
ATOM 3492 C CA . PHE A 1 433 ? 16 1.489 6.855 1 97.69 433 PHE A CA 1
ATOM 3493 C C . PHE A 1 433 ? 16.953 2.049 7.91 1 97.69 433 PHE A C 1
ATOM 3495 O O . PHE A 1 433 ? 16.516 2.559 8.945 1 97.69 433 PHE A O 1
ATOM 3502 N N . LEU A 1 434 ? 18.25 1.938 7.676 1 98.12 434 LEU A N 1
ATOM 3503 C CA . LEU A 1 434 ? 19.25 2.529 8.57 1 98.12 434 LEU A CA 1
ATOM 3504 C C . LEU A 1 434 ? 19 4.027 8.734 1 98.12 434 LEU A C 1
ATOM 3506 O O . LEU A 1 434 ? 19.062 4.551 9.844 1 98.12 434 LEU A O 1
ATOM 3510 N N . ARG A 1 435 ? 18.703 4.68 7.656 1 97.38 435 ARG A N 1
ATOM 3511 C CA . ARG A 1 435 ? 18.422 6.109 7.672 1 97.38 435 ARG A CA 1
ATOM 3512 C C . ARG A 1 435 ? 17.156 6.41 8.469 1 97.38 435 ARG A C 1
ATOM 3514 O O . ARG A 1 435 ? 17.109 7.379 9.234 1 97.38 435 ARG A O 1
ATOM 3521 N N . GLN A 1 436 ? 16.125 5.609 8.32 1 97.06 436 GLN A N 1
ATOM 3522 C CA . GLN A 1 436 ? 14.875 5.785 9.055 1 97.06 436 GLN A CA 1
ATOM 3523 C C . GLN A 1 436 ? 15.094 5.605 10.555 1 97.06 436 GLN A C 1
ATOM 3525 O O . GLN A 1 436 ? 14.602 6.398 11.359 1 97.06 436 GLN A O 1
ATOM 3530 N N . VAL A 1 437 ? 15.852 4.547 10.93 1 97.31 437 VAL A N 1
ATOM 3531 C CA . VAL A 1 437 ? 16.109 4.285 12.344 1 97.31 437 VAL A CA 1
ATOM 3532 C C . VAL A 1 437 ? 16.906 5.434 12.945 1 97.31 437 VAL A C 1
ATOM 3534 O O . VAL A 1 437 ? 16.656 5.848 14.078 1 97.31 437 VAL A O 1
ATOM 3537 N N . SER A 1 438 ? 17.828 5.926 12.172 1 96.25 438 SER A N 1
ATOM 3538 C CA . SER A 1 438 ? 18.641 7.035 12.656 1 96.25 438 SER A CA 1
ATOM 3539 C C . SER A 1 438 ? 17.812 8.305 12.797 1 96.25 438 SER A C 1
ATOM 3541 O O . SER A 1 438 ? 18.062 9.117 13.695 1 96.25 438 SER A O 1
ATOM 3543 N N . THR A 1 439 ? 16.859 8.516 11.906 1 96.06 439 THR A N 1
ATOM 3544 C CA . THR A 1 439 ? 16.062 9.727 11.898 1 96.06 439 THR A CA 1
ATOM 3545 C C . THR A 1 439 ? 14.984 9.664 12.977 1 96.06 439 THR A C 1
ATOM 3547 O O . THR A 1 439 ? 14.773 10.641 13.711 1 96.06 439 THR A O 1
ATOM 3550 N N . PHE A 1 440 ? 14.312 8.523 13.148 1 96.44 440 PHE A N 1
ATOM 3551 C CA . PHE A 1 440 ? 13.133 8.453 14 1 96.44 440 PHE A CA 1
ATOM 3552 C C . PHE A 1 440 ? 13.484 7.902 15.375 1 96.44 440 PHE A C 1
ATOM 3554 O O . PHE A 1 440 ? 12.742 8.102 16.344 1 96.44 440 PHE A O 1
ATOM 3561 N N . GLY A 1 441 ? 14.633 7.219 15.516 1 95.94 441 GLY A N 1
ATOM 3562 C CA . GLY A 1 441 ? 14.992 6.617 16.781 1 95.94 441 GLY A CA 1
ATOM 3563 C C . GLY A 1 441 ? 13.953 5.648 17.312 1 95.94 441 GLY A C 1
ATOM 3564 O O . GLY A 1 441 ? 13.125 5.145 16.547 1 95.94 441 GLY A O 1
ATOM 3565 N N . LEU A 1 442 ? 14.023 5.328 18.609 1 95.88 442 LEU A N 1
ATOM 3566 C CA . LEU A 1 442 ? 13.07 4.395 19.203 1 95.88 442 LEU A CA 1
ATOM 3567 C C . LEU A 1 442 ? 11.805 5.121 19.656 1 95.88 442 LEU A C 1
ATOM 3569 O O . LEU A 1 442 ? 10.797 4.484 19.953 1 95.88 442 LEU A O 1
ATOM 3573 N N . SER A 1 443 ? 11.883 6.477 19.609 1 94.88 443 SER A N 1
ATOM 3574 C CA . SER A 1 443 ? 10.758 7.262 20.109 1 94.88 443 SER A CA 1
ATOM 3575 C C . SER A 1 443 ? 9.984 7.91 18.953 1 94.88 443 SER A C 1
ATOM 3577 O O . SER A 1 443 ? 9.039 8.656 19.188 1 94.88 443 SER A O 1
ATOM 3579 N N . LEU A 1 444 ? 10.266 7.672 17.688 1 94.12 444 LEU A N 1
ATOM 3580 C CA . LEU A 1 444 ? 9.625 8.188 16.484 1 94.12 444 LEU A CA 1
ATOM 3581 C C . LEU A 1 444 ? 9.82 9.695 16.375 1 94.12 444 LEU A C 1
ATOM 3583 O O . LEU A 1 444 ? 10.219 10.188 15.312 1 94.12 444 LEU A O 1
ATOM 3587 N N . VAL A 1 445 ? 9.461 10.469 17.438 1 94.81 445 VAL A N 1
ATOM 3588 C CA . VAL A 1 445 ? 9.648 11.914 17.547 1 94.81 445 VAL A CA 1
ATOM 3589 C C . VAL A 1 445 ? 10.094 12.273 18.953 1 94.81 445 VAL A C 1
ATOM 3591 O O . VAL A 1 445 ? 9.797 11.555 19.906 1 94.81 445 VAL A O 1
ATOM 3594 N N . ARG A 1 446 ? 10.852 13.32 19.047 1 96.12 446 ARG A N 1
ATOM 3595 C CA . ARG A 1 446 ? 11.227 13.82 20.359 1 96.12 446 ARG A CA 1
ATOM 3596 C C . ARG A 1 446 ? 10.203 14.828 20.891 1 96.12 446 ARG A C 1
ATOM 3598 O O . ARG A 1 446 ? 9.828 15.766 20.172 1 96.12 446 ARG A O 1
ATOM 3605 N N . LEU A 1 447 ? 9.727 14.617 22.062 1 97.38 447 LEU A N 1
ATOM 3606 C CA . LEU A 1 447 ? 8.727 15.492 22.656 1 97.38 447 LEU A CA 1
ATOM 3607 C C . LEU A 1 447 ? 9.383 16.672 23.375 1 97.38 447 LEU A C 1
ATOM 3609 O O . LEU A 1 447 ? 10.219 16.484 24.25 1 97.38 447 LEU A O 1
ATOM 3613 N N . ASP A 1 448 ? 9.078 17.828 22.953 1 97 448 ASP A N 1
ATOM 3614 C CA . ASP A 1 448 ? 9.492 19.031 23.672 1 97 448 ASP A CA 1
ATOM 3615 C C . ASP A 1 448 ? 8.539 19.312 24.844 1 97 448 ASP A C 1
ATOM 3617 O O . ASP A 1 448 ? 7.344 19.031 24.75 1 97 448 ASP A O 1
ATOM 3621 N N . ILE A 1 449 ? 9.141 19.828 25.844 1 97.94 449 ILE A N 1
ATOM 3622 C CA . ILE A 1 449 ? 8.352 20.297 26.984 1 97.94 449 ILE A CA 1
ATOM 3623 C C . ILE A 1 449 ? 8.305 21.812 27 1 97.94 449 ILE A C 1
ATOM 3625 O O . ILE A 1 449 ? 9.336 22.484 26.844 1 97.94 449 ILE A O 1
ATOM 3629 N N . ARG A 1 450 ? 7.113 22.328 27.062 1 96.5 450 ARG A N 1
ATOM 3630 C CA . ARG A 1 450 ? 6.957 23.781 27.062 1 96.5 450 ARG A CA 1
ATOM 3631 C C . ARG A 1 450 ? 6.137 24.25 28.25 1 96.5 450 ARG A C 1
ATOM 3633 O O . ARG A 1 450 ? 5.062 23.719 28.516 1 96.5 450 ARG A O 1
ATOM 3640 N N . GLN A 1 451 ? 6.672 25.188 29.047 1 95.69 451 GLN A N 1
ATOM 3641 C CA . GLN A 1 451 ? 6.02 25.75 30.219 1 95.69 451 GLN A CA 1
ATOM 3642 C C . GLN A 1 451 ? 6.324 27.234 30.344 1 95.69 451 GLN A C 1
ATOM 3644 O O . GLN A 1 451 ? 7.363 27.703 29.875 1 95.69 451 GLN A O 1
ATOM 3649 N N . GLU A 1 452 ? 5.406 27.953 30.938 1 94 452 GLU A N 1
ATOM 3650 C CA . GLU A 1 452 ? 5.562 29.391 31.094 1 94 452 GLU A CA 1
ATOM 3651 C C . GLU A 1 452 ? 6.531 29.719 32.219 1 94 452 GLU A C 1
ATOM 3653 O O . GLU A 1 452 ? 6.582 29.016 33.219 1 94 452 GLU A O 1
ATOM 3658 N N . SER A 1 453 ? 7.258 30.859 32.125 1 95.38 453 SER A N 1
ATOM 3659 C CA . SER A 1 453 ? 8.266 31.266 33.094 1 95.38 453 SER A CA 1
ATOM 3660 C C . SER A 1 453 ? 7.641 31.5 34.469 1 95.38 453 SER A C 1
ATOM 3662 O O . SER A 1 453 ? 8.242 31.172 35.469 1 95.38 453 SER A O 1
ATOM 3664 N N . ASP A 1 454 ? 6.414 31.938 34.5 1 93.25 454 ASP A N 1
ATOM 3665 C CA . ASP A 1 454 ? 5.742 32.25 35.75 1 93.25 454 ASP A CA 1
ATOM 3666 C C . ASP A 1 454 ? 5.496 31 36.562 1 93.25 454 ASP A C 1
ATOM 3668 O O . ASP A 1 454 ? 5.531 31.031 37.812 1 93.25 454 ASP A O 1
ATOM 3672 N N . ARG A 1 455 ? 5.23 29.953 35.938 1 95.38 455 ARG A N 1
ATOM 3673 C CA . ARG A 1 455 ? 4.977 28.703 36.656 1 95.38 455 ARG A CA 1
ATOM 3674 C C . ARG A 1 455 ? 6.23 28.203 37.344 1 95.38 455 ARG A C 1
ATOM 3676 O O . ARG A 1 455 ? 6.148 27.656 38.438 1 95.38 455 ARG A O 1
ATOM 3683 N N . HIS A 1 456 ? 7.375 28.375 36.75 1 97.25 456 HIS A N 1
ATOM 3684 C CA . HIS A 1 456 ? 8.633 28.031 37.406 1 97.25 456 HIS A CA 1
ATOM 3685 C C . HIS A 1 456 ? 8.898 28.953 38.625 1 97.25 456 HIS A C 1
ATOM 3687 O O . HIS A 1 456 ? 9.367 28.484 39.656 1 97.25 456 HIS A O 1
ATOM 3693 N N . THR A 1 457 ? 8.57 30.172 38.406 1 96.94 457 THR A N 1
ATOM 3694 C CA . THR A 1 457 ? 8.719 31.125 39.469 1 96.94 457 THR A CA 1
ATOM 3695 C C . THR A 1 457 ? 7.852 30.75 40.688 1 96.94 457 THR A C 1
ATOM 3697 O O . THR A 1 457 ? 8.281 30.859 41.812 1 96.94 457 THR A O 1
ATOM 3700 N N . ASP A 1 458 ? 6.656 30.297 40.375 1 96.19 458 ASP A N 1
ATOM 3701 C CA . ASP A 1 458 ? 5.75 29.859 41.438 1 96.19 458 ASP A CA 1
ATOM 3702 C C . ASP A 1 458 ? 6.355 28.703 42.219 1 96.19 458 ASP A C 1
ATOM 3704 O O . ASP A 1 458 ? 6.262 28.672 43.469 1 96.19 458 ASP A O 1
ATOM 3708 N N . VAL A 1 459 ? 6.945 27.797 41.562 1 97.19 459 VAL A N 1
ATOM 3709 C CA . VAL A 1 459 ? 7.539 26.625 42.188 1 97.19 459 VAL A CA 1
ATOM 3710 C C . VAL A 1 459 ? 8.711 27.062 43.062 1 97.19 459 VAL A C 1
ATOM 3712 O O . VAL A 1 459 ? 8.812 26.656 44.219 1 97.19 459 VAL A O 1
ATOM 3715 N N . LEU A 1 460 ? 9.602 27.875 42.562 1 97.19 460 LEU A N 1
ATOM 3716 C CA . LEU A 1 460 ? 10.773 28.312 43.312 1 97.19 460 LEU A CA 1
ATOM 3717 C C . LEU A 1 460 ? 10.367 29.188 44.469 1 97.19 460 LEU A C 1
ATOM 3719 O O . LEU A 1 460 ? 11.016 29.172 45.531 1 97.19 460 LEU A O 1
ATOM 3723 N N . ASP A 1 461 ? 9.32 29.969 44.219 1 97.12 461 ASP A N 1
ATOM 3724 C CA . ASP A 1 461 ? 8.805 30.781 45.312 1 97.12 461 ASP A CA 1
ATOM 3725 C C . ASP A 1 461 ? 8.289 29.906 46.469 1 97.12 461 ASP A C 1
ATOM 3727 O O . ASP A 1 461 ? 8.531 30.203 47.625 1 97.12 461 ASP A O 1
ATOM 3731 N N . ALA A 1 462 ? 7.57 28.844 46.156 1 96.62 462 ALA A N 1
ATOM 3732 C CA . ALA A 1 462 ? 7.09 27.906 47.156 1 96.62 462 ALA A CA 1
ATOM 3733 C C . ALA A 1 462 ? 8.25 27.25 47.906 1 96.62 462 ALA A C 1
ATOM 3735 O O . ALA A 1 462 ? 8.188 27.047 49.094 1 96.62 462 ALA A O 1
ATOM 3736 N N . ILE A 1 463 ? 9.273 26.938 47.188 1 96.12 463 ILE A N 1
ATOM 3737 C CA . ILE A 1 463 ? 10.438 26.266 47.781 1 96.12 463 ILE A CA 1
ATOM 3738 C C . ILE A 1 463 ? 11.164 27.234 48.719 1 96.12 463 ILE A C 1
ATOM 3740 O O . ILE A 1 463 ? 11.492 26.875 49.844 1 96.12 463 ILE A O 1
ATOM 3744 N N . THR A 1 464 ? 11.422 28.484 48.25 1 96.44 464 THR A N 1
ATOM 3745 C CA . THR A 1 464 ? 12.164 29.453 49.062 1 96.44 464 THR A CA 1
ATOM 3746 C C . THR A 1 464 ? 11.359 29.844 50.312 1 96.44 464 THR A C 1
ATOM 3748 O O . THR A 1 464 ? 11.938 30.062 51.375 1 96.44 464 THR A O 1
ATOM 3751 N N . LYS A 1 465 ? 10.07 29.891 50.156 1 95.81 465 LYS A N 1
ATOM 3752 C CA . LYS A 1 465 ? 9.227 30.172 51.312 1 95.81 465 LYS A CA 1
ATOM 3753 C C . LYS A 1 465 ? 9.266 29.016 52.281 1 95.81 465 LYS A C 1
ATOM 3755 O O . LYS A 1 465 ? 9.312 29.219 53.5 1 95.81 465 LYS A O 1
ATOM 3760 N N . HIS A 1 466 ? 9.227 27.875 51.75 1 95.06 466 HIS A N 1
ATOM 3761 C CA . HIS A 1 466 ? 9.289 26.688 52.594 1 95.06 466 HIS A CA 1
ATOM 3762 C C . HIS A 1 466 ? 10.617 26.609 53.344 1 95.06 466 HIS A C 1
ATOM 3764 O O . HIS A 1 466 ? 10.664 26.156 54.5 1 95.06 466 HIS A O 1
ATOM 3770 N N . LEU A 1 467 ? 11.719 27.062 52.75 1 93.81 467 LEU A N 1
ATOM 3771 C CA . LEU A 1 467 ? 13.047 27.078 53.344 1 93.81 467 LEU A CA 1
ATOM 3772 C C . LEU A 1 467 ? 13.227 28.281 54.25 1 93.81 467 LEU A C 1
ATOM 3774 O O . LEU A 1 467 ? 14.242 28.406 54.938 1 93.81 467 LEU A O 1
ATOM 3778 N N . GLU A 1 468 ? 12.352 29.203 54.25 1 93.5 468 GLU A N 1
ATOM 3779 C CA . GLU A 1 468 ? 12.336 30.406 55.094 1 93.5 468 GLU A CA 1
ATOM 3780 C C . GLU A 1 468 ? 13.5 31.328 54.75 1 93.5 468 GLU A C 1
ATOM 3782 O O . GLU A 1 468 ? 14.141 31.875 55.656 1 93.5 468 GLU A O 1
ATOM 3787 N N . ILE A 1 469 ? 13.773 31.453 53.5 1 94.56 469 ILE A N 1
ATOM 3788 C CA . ILE A 1 469 ? 14.875 32.312 53.062 1 94.56 469 ILE A CA 1
ATOM 3789 C C . ILE A 1 469 ? 14.32 33.5 52.281 1 94.56 469 ILE A C 1
ATOM 3791 O O . ILE A 1 469 ? 15.086 34.25 51.656 1 94.56 469 ILE A O 1
ATOM 3795 N N . GLY A 1 470 ? 13.008 33.562 52.188 1 94.44 470 GLY A N 1
ATOM 3796 C CA . GLY A 1 470 ? 12.375 34.688 51.5 1 94.44 470 GLY A CA 1
ATOM 3797 C C . GLY A 1 470 ? 11.523 34.25 50.312 1 94.44 470 GLY A C 1
ATOM 3798 O O . GLY A 1 470 ? 11.227 33.062 50.156 1 94.44 470 GLY A O 1
ATOM 3799 N N . SER A 1 471 ? 11.078 35.281 49.594 1 95.81 471 SER A N 1
ATOM 3800 C CA . SER A 1 471 ? 10.227 35.062 48.438 1 95.81 471 SER A CA 1
ATOM 3801 C C . SER A 1 471 ? 11 35.25 47.156 1 95.81 471 SER A C 1
ATOM 3803 O O . SER A 1 471 ? 11.43 36.375 46.844 1 95.81 471 SER A O 1
ATOM 3805 N N . PHE A 1 472 ? 11.148 34.219 46.406 1 96.81 472 PHE A N 1
ATOM 3806 C CA . PHE A 1 472 ? 11.844 34.25 45.125 1 96.81 472 PHE A CA 1
ATOM 3807 C C . PHE A 1 472 ? 11.195 35.281 44.188 1 96.81 472 PHE A C 1
ATOM 3809 O O . PHE A 1 472 ? 11.891 35.938 43.438 1 96.81 472 PHE A O 1
ATOM 3816 N N . ARG A 1 473 ? 9.922 35.438 44.188 1 95.31 473 ARG A N 1
ATOM 3817 C CA . ARG A 1 473 ? 9.156 36.344 43.344 1 95.31 473 ARG A CA 1
ATOM 3818 C C . ARG A 1 473 ? 9.523 37.781 43.594 1 95.31 473 ARG A C 1
ATOM 3820 O O . ARG A 1 473 ? 9.523 38.594 42.656 1 95.31 473 ARG A O 1
ATOM 3827 N N . GLU A 1 474 ? 9.938 38.094 44.781 1 95.19 474 GLU A N 1
ATOM 3828 C CA . GLU A 1 474 ? 10.172 39.469 45.188 1 95.19 474 GLU A CA 1
ATOM 3829 C C . GLU A 1 474 ? 11.648 39.844 45.062 1 95.19 474 GLU A C 1
ATOM 3831 O O . GLU A 1 474 ? 12.016 41 45.156 1 95.19 474 GLU A O 1
ATOM 3836 N N . TRP A 1 475 ? 12.438 38.875 44.812 1 96.56 475 TRP A N 1
ATOM 3837 C CA . TRP A 1 475 ? 13.875 39.125 44.75 1 96.56 475 TRP A CA 1
ATOM 3838 C C . TRP A 1 475 ? 14.234 39.875 43.469 1 96.56 475 TRP A C 1
ATOM 3840 O O . TRP A 1 475 ? 13.508 39.812 42.469 1 96.56 475 TRP A O 1
ATOM 3850 N N . SER A 1 476 ? 15.297 40.594 43.562 1 96 476 SER A N 1
ATOM 3851 C CA . SER A 1 476 ? 15.852 41.188 42.344 1 96 476 SER A CA 1
ATOM 3852 C C . SER A 1 476 ? 16.469 40.156 41.438 1 96 476 SER A C 1
ATOM 3854 O O . SER A 1 476 ? 16.812 39.062 41.875 1 96 476 SER A O 1
ATOM 3856 N N . GLU A 1 477 ? 16.594 40.438 40.125 1 96.38 477 GLU A N 1
ATOM 3857 C CA . GLU A 1 477 ? 17.156 39.531 39.156 1 96.38 477 GLU A CA 1
ATOM 3858 C C . GLU A 1 477 ? 18.578 39.094 39.562 1 96.38 477 GLU A C 1
ATOM 3860 O O . GLU A 1 477 ? 18.938 37.938 39.406 1 96.38 477 GLU A O 1
ATOM 3865 N N . GLU A 1 478 ? 19.344 40.031 40.094 1 95.31 478 GLU A N 1
ATOM 3866 C CA . GLU A 1 478 ? 20.703 39.719 40.531 1 95.31 478 GLU A CA 1
ATOM 3867 C C . GLU A 1 478 ? 20.719 38.719 41.688 1 95.31 478 GLU A C 1
ATOM 3869 O O . GLU A 1 478 ? 21.5 37.75 41.656 1 95.31 478 GLU A O 1
ATOM 3874 N N . HIS A 1 479 ? 19.859 38.938 42.594 1 96.62 479 HIS A N 1
ATOM 3875 C CA . HIS A 1 479 ? 19.766 38.062 43.75 1 96.62 479 HIS A CA 1
ATOM 3876 C C . HIS A 1 479 ? 19.266 36.656 43.312 1 96.62 479 HIS A C 1
ATOM 3878 O O . HIS A 1 479 ? 19.75 35.656 43.844 1 96.62 479 HIS A O 1
ATOM 3884 N N . ARG A 1 480 ? 18.297 36.656 42.469 1 97.5 480 ARG A N 1
ATOM 3885 C CA . ARG A 1 480 ? 17.812 35.375 41.938 1 97.5 480 ARG A CA 1
ATOM 3886 C C . ARG A 1 480 ? 18.953 34.562 41.312 1 97.5 480 ARG A C 1
ATOM 3888 O O . ARG A 1 480 ? 19.109 33.375 41.625 1 97.5 480 ARG A O 1
ATOM 3895 N N . GLN A 1 481 ? 19.719 35.219 40.438 1 97.06 481 GLN A N 1
ATOM 3896 C CA . GLN A 1 481 ? 20.812 34.562 39.75 1 97.06 481 GLN A CA 1
ATOM 3897 C C . GLN A 1 481 ? 21.844 34.031 40.719 1 97.06 481 GLN A C 1
ATOM 3899 O O . GLN A 1 481 ? 22.312 32.906 40.594 1 97.06 481 GLN A O 1
ATOM 3904 N N . GLU A 1 482 ? 22.125 34.812 41.719 1 95.94 482 GLU A N 1
ATOM 3905 C CA . GLU A 1 482 ? 23.141 34.438 42.688 1 95.94 482 GLU A CA 1
ATOM 3906 C C . GLU A 1 482 ? 22.688 33.188 43.469 1 95.94 482 GLU A C 1
ATOM 3908 O O . GLU A 1 482 ? 23.484 32.281 43.688 1 95.94 482 GLU A O 1
ATOM 3913 N N . TRP A 1 483 ? 21.484 33.25 43.906 1 97 483 TRP A N 1
ATOM 3914 C CA . TRP A 1 483 ? 20.969 32.125 44.656 1 97 483 TRP A CA 1
ATOM 3915 C C . TRP A 1 483 ? 20.906 30.875 43.812 1 97 483 TRP A C 1
ATOM 3917 O O . TRP A 1 483 ? 21.297 29.797 44.25 1 97 483 TRP A O 1
ATOM 3927 N N . LEU A 1 484 ? 20.375 30.969 42.594 1 97.62 484 LEU A N 1
ATOM 3928 C CA . LEU A 1 484 ? 20.25 29.828 41.688 1 97.62 484 LEU A CA 1
ATOM 3929 C C . LEU A 1 484 ? 21.609 29.219 41.375 1 97.62 484 LEU A C 1
ATOM 3931 O O . LEU A 1 484 ? 21.75 28 41.375 1 97.62 484 LEU A O 1
ATOM 3935 N N . LEU A 1 485 ? 22.609 30.078 41.188 1 96.5 485 LEU A N 1
ATOM 3936 C CA . LEU A 1 485 ? 23.953 29.609 40.844 1 96.5 485 LEU A CA 1
ATOM 3937 C C . LEU A 1 485 ? 24.609 28.938 42.062 1 96.5 485 LEU A C 1
ATOM 3939 O O . LEU A 1 485 ? 25.328 27.953 41.906 1 96.5 485 LEU A O 1
ATOM 3943 N N . SER A 1 486 ? 24.297 29.469 43.25 1 95.38 486 SER A N 1
ATOM 3944 C CA . SER A 1 486 ? 24.812 28.859 44.469 1 95.38 486 SER A CA 1
ATOM 3945 C C . SER A 1 486 ? 24.25 27.453 44.656 1 95.38 486 SER A C 1
ATOM 3947 O O . SER A 1 486 ? 24.969 26.531 45.031 1 95.38 486 SER A O 1
ATOM 3949 N N . GLU A 1 487 ? 22.953 27.391 44.406 1 95.56 487 GLU A N 1
ATOM 3950 C CA . GLU A 1 487 ? 22.297 26.094 44.562 1 95.56 487 GLU A CA 1
ATOM 3951 C C . GLU A 1 487 ? 22.734 25.109 43.469 1 95.56 487 GLU A C 1
ATOM 3953 O O . GLU A 1 487 ? 22.875 23.922 43.75 1 95.56 487 GLU A O 1
ATOM 3958 N N . LEU A 1 488 ? 22.875 25.531 42.219 1 95.56 488 LEU A N 1
ATOM 3959 C CA . LEU A 1 488 ? 23.266 24.688 41.094 1 95.56 488 LEU A CA 1
ATOM 3960 C C . LEU A 1 488 ? 24.672 24.141 41.312 1 95.56 488 LEU A C 1
ATOM 3962 O O . LEU A 1 488 ? 24.984 23.031 40.844 1 95.56 488 LEU A O 1
ATOM 3966 N N . SER A 1 489 ? 25.469 24.859 42 1 92.12 489 SER A N 1
ATOM 3967 C CA . SER A 1 489 ? 26.844 24.438 42.25 1 92.12 489 SER A CA 1
ATOM 3968 C C . SER A 1 489 ? 26.922 23.469 43.406 1 92.12 489 SER A C 1
ATOM 3970 O O . SER A 1 489 ? 27.891 22.719 43.562 1 92.12 489 SER A O 1
ATOM 3972 N N . GLY A 1 490 ? 25.906 23.453 44.188 1 88.19 490 GLY A N 1
ATOM 3973 C CA . GLY A 1 490 ? 25.891 22.578 45.344 1 88.19 490 GLY A CA 1
ATOM 3974 C C . GLY A 1 490 ? 25.219 21.234 45.094 1 88.19 490 GLY A C 1
ATOM 3975 O O . GLY A 1 490 ? 24.594 21.047 44.031 1 88.19 490 GLY A O 1
ATOM 3976 N N . LYS A 1 491 ? 25.344 20.281 46 1 87.06 491 LYS A N 1
ATOM 3977 C CA . LYS A 1 491 ? 24.797 18.938 45.844 1 87.06 491 LYS A CA 1
ATOM 3978 C C . LYS A 1 491 ? 23.672 18.672 46.844 1 87.06 491 LYS A C 1
ATOM 3980 O O . LYS A 1 491 ? 22.984 17.641 46.75 1 87.06 491 LYS A O 1
ATOM 3985 N N . ARG A 1 492 ? 23.422 19.609 47.625 1 87.19 492 ARG A N 1
ATOM 3986 C CA . ARG A 1 492 ? 22.422 19.422 48.688 1 87.19 492 ARG A CA 1
ATOM 3987 C C . ARG A 1 492 ? 21.016 19.5 48.094 1 87.19 492 ARG A C 1
ATOM 3989 O O . ARG A 1 492 ? 20.703 20.406 47.312 1 87.19 492 ARG A O 1
ATOM 3996 N N . PRO A 1 493 ? 20.141 18.531 48.438 1 89.88 493 PRO A N 1
ATOM 3997 C CA . PRO A 1 493 ? 18.75 18.609 47.969 1 89.88 493 PRO A CA 1
ATOM 3998 C C . PRO A 1 493 ? 18.016 19.844 48.5 1 89.88 493 PRO A C 1
ATOM 4000 O O . PRO A 1 493 ? 18.219 20.234 49.656 1 89.88 493 PRO A O 1
ATOM 4003 N N . LEU A 1 494 ? 17.25 20.375 47.688 1 91.19 494 LEU A N 1
ATOM 4004 C CA . LEU A 1 494 ? 16.578 21.641 48 1 91.19 494 LEU A CA 1
ATOM 4005 C C . LEU A 1 494 ? 15.32 21.391 48.844 1 91.19 494 LEU A C 1
ATOM 4007 O O . LEU A 1 494 ? 14.953 22.234 49.656 1 91.19 494 LEU A O 1
ATOM 4011 N N . PHE A 1 495 ? 14.586 20.297 48.469 1 88.88 495 PHE A N 1
ATOM 4012 C CA . PHE A 1 495 ? 13.344 20.047 49.188 1 88.88 495 PHE A CA 1
ATOM 4013 C C . PHE A 1 495 ? 13.047 18.562 49.281 1 88.88 495 PHE A C 1
ATOM 4015 O O . PHE A 1 495 ? 13.625 17.766 48.531 1 88.88 495 PHE A O 1
ATOM 4022 N N . GLY A 1 496 ? 12.25 18.109 50.281 1 85.81 496 GLY A N 1
ATOM 4023 C CA . GLY A 1 496 ? 11.805 16.734 50.469 1 85.81 496 GLY A CA 1
ATOM 4024 C C . GLY A 1 496 ? 10.328 16.531 50.156 1 85.81 496 GLY A C 1
ATOM 4025 O O . GLY A 1 496 ? 9.711 17.391 49.531 1 85.81 496 GLY A O 1
ATOM 4026 N N . PRO A 1 497 ? 9.781 15.469 50.5 1 86 497 PRO A N 1
ATOM 4027 C CA . PRO A 1 497 ? 8.367 15.164 50.25 1 86 497 PRO A CA 1
ATOM 4028 C C . PRO A 1 497 ? 7.418 16.094 51 1 86 497 PRO A C 1
ATOM 4030 O O . PRO A 1 497 ? 6.227 16.141 50.688 1 86 497 PRO A O 1
ATOM 4033 N N . ASP A 1 498 ? 7.922 16.953 51.969 1 89 498 ASP A N 1
ATOM 4034 C CA . ASP A 1 498 ? 7.086 17.766 52.812 1 89 498 ASP A CA 1
ATOM 4035 C C . ASP A 1 498 ? 6.816 19.141 52.188 1 89 498 ASP A C 1
ATOM 4037 O O . ASP A 1 498 ? 6.137 19.984 52.781 1 89 498 ASP A O 1
ATOM 4041 N N . LEU A 1 499 ? 7.262 19.375 51.031 1 93.12 499 LEU A N 1
ATOM 4042 C CA . LEU A 1 499 ? 7.008 20.641 50.344 1 93.12 499 LEU A CA 1
ATOM 4043 C C . LEU A 1 499 ? 5.52 20.828 50.094 1 93.12 499 LEU A C 1
ATOM 4045 O O . LEU A 1 499 ? 4.875 19.969 49.469 1 93.12 499 LEU A O 1
ATOM 4049 N N . PRO A 1 500 ? 4.914 21.859 50.656 1 92 500 PRO A N 1
ATOM 4050 C CA . PRO A 1 500 ? 3.516 22.125 50.312 1 92 500 PRO A CA 1
ATOM 4051 C C . PRO A 1 500 ? 3.314 22.406 48.812 1 92 500 PRO A C 1
ATOM 4053 O O . PRO A 1 500 ? 4.016 23.25 48.25 1 92 500 PRO A O 1
ATOM 4056 N N . LYS A 1 501 ? 2.424 21.703 48.219 1 93.12 501 LYS A N 1
ATOM 4057 C CA . LYS A 1 501 ? 2.242 21.844 46.781 1 93.12 501 LYS A CA 1
ATOM 4058 C C . LYS A 1 501 ? 0.788 22.156 46.438 1 93.12 501 LYS A C 1
ATOM 4060 O O . LYS A 1 501 ? -0.128 21.516 46.969 1 93.12 501 LYS A O 1
ATOM 4065 N N . THR A 1 502 ? 0.607 23.266 45.719 1 94.06 502 THR A N 1
ATOM 4066 C CA . THR A 1 502 ? -0.669 23.438 45.031 1 94.06 502 THR A CA 1
ATOM 4067 C C . THR A 1 502 ? -0.748 22.531 43.812 1 94.06 502 THR A C 1
ATOM 4069 O O . THR A 1 502 ? 0.227 21.875 43.469 1 94.06 502 THR A O 1
ATOM 4072 N N . GLU A 1 503 ? -1.898 22.5 43.156 1 93.19 503 GLU A N 1
ATOM 4073 C CA . GLU A 1 503 ? -2.066 21.672 41.969 1 93.19 503 GLU A CA 1
ATOM 4074 C C . GLU A 1 503 ? -1.104 22.109 40.844 1 93.19 503 GLU A C 1
ATOM 4076 O O . GLU A 1 503 ? -0.561 21.266 40.125 1 93.19 503 GLU A O 1
ATOM 4081 N N . GLU A 1 504 ? -0.861 23.406 40.781 1 92.88 504 GLU A N 1
ATOM 4082 C CA . GLU A 1 504 ? 0.009 23.938 39.75 1 92.88 504 GLU A CA 1
ATOM 4083 C C . GLU A 1 504 ? 1.472 23.609 40 1 92.88 504 GLU A C 1
ATOM 4085 O O . GLU A 1 504 ? 2.219 23.266 39.094 1 92.88 504 GLU A O 1
ATOM 4090 N N . ILE A 1 505 ? 1.863 23.672 41.281 1 95.44 505 ILE A N 1
ATOM 4091 C CA . ILE A 1 505 ? 3.236 23.359 41.688 1 95.44 505 ILE A CA 1
ATOM 4092 C C . ILE A 1 505 ? 3.502 21.875 41.5 1 95.44 505 ILE A C 1
ATOM 4094 O O . ILE A 1 505 ? 4.551 21.484 40.969 1 95.44 505 ILE A O 1
ATOM 4098 N N . ALA A 1 506 ? 2.508 21.109 41.875 1 95.62 506 ALA A N 1
ATOM 4099 C CA . ALA A 1 506 ? 2.623 19.656 41.75 1 95.62 506 ALA A CA 1
ATOM 4100 C C . ALA A 1 506 ? 2.746 19.266 40.281 1 95.62 506 ALA A C 1
ATOM 4102 O O . ALA A 1 506 ? 3.482 18.344 39.938 1 95.62 506 ALA A O 1
ATOM 4103 N N . ASP A 1 507 ? 2.021 19.922 39.469 1 95.94 507 ASP A N 1
ATOM 4104 C CA . ASP A 1 507 ? 2.029 19.625 38.031 1 95.94 507 ASP A CA 1
ATOM 4105 C C . ASP A 1 507 ? 3.424 19.828 37.438 1 95.94 507 ASP A C 1
ATOM 4107 O O . ASP A 1 507 ? 3.893 19 36.656 1 95.94 507 ASP A O 1
ATOM 4111 N N . VAL A 1 508 ? 4.105 20.875 37.812 1 97 508 VAL A N 1
ATOM 4112 C CA . VAL A 1 508 ? 5.434 21.172 37.281 1 97 508 VAL A CA 1
ATOM 4113 C C . VAL A 1 508 ? 6.43 20.125 37.781 1 97 508 VAL A C 1
ATOM 4115 O O . VAL A 1 508 ? 7.195 19.562 37 1 97 508 VAL A O 1
ATOM 4118 N N . LEU A 1 509 ? 6.383 19.828 39.062 1 96.94 509 LEU A N 1
ATOM 4119 C CA . LEU A 1 509 ? 7.324 18.875 39.656 1 96.94 509 LEU A CA 1
ATOM 4120 C C . LEU A 1 509 ? 7.066 17.469 39.125 1 96.94 509 LEU A C 1
ATOM 4122 O O . LEU A 1 509 ? 8.008 16.719 38.844 1 96.94 509 LEU A O 1
ATOM 4126 N N . ASP A 1 510 ? 5.809 17.094 39.031 1 96.69 510 ASP A N 1
ATOM 4127 C CA . ASP A 1 510 ? 5.465 15.766 38.562 1 96.69 510 ASP A CA 1
ATOM 4128 C C . ASP A 1 510 ? 5.895 15.594 37.094 1 96.69 510 ASP A C 1
ATOM 4130 O O . ASP A 1 510 ? 6.25 14.492 36.688 1 96.69 510 ASP A O 1
ATOM 4134 N N . THR A 1 511 ? 5.746 16.656 36.25 1 97.69 511 THR A N 1
ATOM 4135 C CA . THR A 1 511 ? 6.223 16.609 34.875 1 97.69 511 THR A CA 1
ATOM 4136 C C . THR A 1 511 ? 7.723 16.312 34.844 1 97.69 511 THR A C 1
ATOM 4138 O O . THR A 1 511 ? 8.18 15.5 34.031 1 97.69 511 THR A O 1
ATOM 4141 N N . LEU A 1 512 ? 8.477 16.922 35.719 1 97.75 512 LEU A N 1
ATOM 4142 C CA . LEU A 1 512 ? 9.914 16.688 35.781 1 97.75 512 LEU A CA 1
ATOM 4143 C C . LEU A 1 512 ? 10.211 15.266 36.25 1 97.75 512 LEU A C 1
ATOM 4145 O O . LEU A 1 512 ? 11.195 14.656 35.812 1 97.75 512 LEU A O 1
ATOM 4149 N N . HIS A 1 513 ? 9.367 14.719 37.094 1 96.5 513 HIS A N 1
ATOM 4150 C CA . HIS A 1 513 ? 9.531 13.336 37.5 1 96.5 513 HIS A CA 1
ATOM 4151 C C . HIS A 1 513 ? 9.297 12.375 36.344 1 96.5 513 HIS A C 1
ATOM 4153 O O . HIS A 1 513 ? 9.945 11.328 36.25 1 96.5 513 HIS A O 1
ATOM 4159 N N . VAL A 1 514 ? 8.305 12.734 35.469 1 96.44 514 VAL A N 1
ATOM 4160 C CA . VAL A 1 514 ? 8.07 11.938 34.281 1 96.44 514 VAL A CA 1
ATOM 4161 C C . VAL A 1 514 ? 9.32 11.945 33.375 1 96.44 514 VAL A C 1
ATOM 4163 O O . VAL A 1 514 ? 9.695 10.922 32.812 1 96.44 514 VAL A O 1
ATOM 4166 N N . LEU A 1 515 ? 9.969 13.117 33.344 1 97.38 515 LEU A N 1
ATOM 4167 C CA . LEU A 1 515 ? 11.195 13.242 32.562 1 97.38 515 LEU A CA 1
ATOM 4168 C C . LEU A 1 515 ? 12.281 12.336 33.125 1 97.38 515 LEU A C 1
ATOM 4170 O O . LEU A 1 515 ? 13.109 11.82 32.344 1 97.38 515 LEU A O 1
ATOM 4174 N N . ALA A 1 516 ? 12.273 12.18 34.375 1 96.31 516 ALA A N 1
ATOM 4175 C CA . ALA A 1 516 ? 13.281 11.344 35.031 1 96.31 516 ALA A CA 1
ATOM 4176 C C . ALA A 1 516 ? 12.969 9.867 34.875 1 96.31 516 ALA A C 1
ATOM 4178 O O . ALA A 1 516 ? 13.875 9.031 34.844 1 96.31 516 ALA A O 1
ATOM 4179 N N . GLU A 1 517 ? 11.758 9.578 34.688 1 92.94 517 GLU A N 1
ATOM 4180 C CA . GLU A 1 517 ? 11.289 8.195 34.594 1 92.94 517 GLU A CA 1
ATOM 4181 C C . GLU A 1 517 ? 11.516 7.621 33.219 1 92.94 517 GLU A C 1
ATOM 4183 O O . GLU A 1 517 ? 11.977 6.488 33.062 1 92.94 517 GLU A O 1
ATOM 4188 N N . LEU A 1 518 ? 11.18 8.32 32.188 1 93.12 518 LEU A N 1
ATOM 4189 C CA . LEU A 1 518 ? 11.211 7.828 30.812 1 93.12 518 LEU A CA 1
ATOM 4190 C C . LEU A 1 518 ? 12.609 7.953 30.219 1 93.12 518 LEU A C 1
ATOM 4192 O O . LEU A 1 518 ? 13.414 8.758 30.688 1 93.12 518 LEU A O 1
ATOM 4196 N N . PRO A 1 519 ? 12.867 7.121 29.203 1 92.19 519 PRO A N 1
ATOM 4197 C CA . PRO A 1 519 ? 14.18 7.242 28.562 1 92.19 519 PRO A CA 1
ATOM 4198 C C . PRO A 1 519 ? 14.414 8.625 27.969 1 92.19 519 PRO A C 1
ATOM 4200 O O . PRO A 1 519 ? 13.484 9.25 27.453 1 92.19 519 PRO A O 1
ATOM 4203 N N . GLY A 1 520 ? 15.68 9.086 27.984 1 93.19 520 GLY A N 1
ATOM 4204 C CA . GLY A 1 520 ? 16.047 10.43 27.547 1 93.19 520 GLY A CA 1
ATOM 4205 C C . GLY A 1 520 ? 15.773 10.68 26.078 1 93.19 520 GLY A C 1
ATOM 4206 O O . GLY A 1 520 ? 15.547 11.82 25.672 1 93.19 520 GLY A O 1
ATOM 4207 N N . ASP A 1 521 ? 15.734 9.625 25.281 1 93.81 521 ASP A N 1
ATOM 4208 C CA . ASP A 1 521 ? 15.562 9.797 23.844 1 93.81 521 ASP A CA 1
ATOM 4209 C C . ASP A 1 521 ? 14.117 10.164 23.5 1 93.81 521 ASP A C 1
ATOM 4211 O O . ASP A 1 521 ? 13.82 10.508 22.359 1 93.81 521 ASP A O 1
ATOM 4215 N N . CYS A 1 522 ? 13.227 10.18 24.484 1 95.44 522 CYS A N 1
ATOM 4216 C CA . CYS A 1 522 ? 11.836 10.57 24.266 1 95.44 522 CYS A CA 1
ATOM 4217 C C . CYS A 1 522 ? 11.703 12.086 24.188 1 95.44 522 CYS A C 1
ATOM 4219 O O . CYS A 1 522 ? 10.688 12.594 23.703 1 95.44 522 CYS A O 1
ATOM 4221 N N . PHE A 1 523 ? 12.727 12.75 24.703 1 97.19 523 PHE A N 1
ATOM 4222 C CA . PHE A 1 523 ? 12.523 14.18 24.891 1 97.19 523 PHE A CA 1
ATOM 4223 C C . PHE A 1 523 ? 13.539 14.984 24.094 1 97.19 523 PHE A C 1
ATOM 4225 O O . PHE A 1 523 ? 14.625 14.492 23.781 1 97.19 523 PHE A O 1
ATOM 4232 N N . GLY A 1 524 ? 13.117 16.203 23.688 1 95.75 524 GLY A N 1
ATOM 4233 C CA . GLY A 1 524 ? 13.969 17.156 22.984 1 95.75 524 GLY A CA 1
ATOM 4234 C C . GLY A 1 524 ? 14.344 18.344 23.844 1 95.75 524 GLY A C 1
ATOM 4235 O O . GLY A 1 524 ? 15.141 18.234 24.781 1 95.75 524 GLY A O 1
ATOM 4236 N N . ALA A 1 525 ? 13.656 19.453 23.609 1 96.69 525 ALA A N 1
ATOM 4237 C CA . ALA A 1 525 ? 13.969 20.703 24.297 1 96.69 525 ALA A CA 1
ATOM 4238 C C . ALA A 1 525 ? 12.961 21 25.391 1 96.69 525 ALA A C 1
ATOM 4240 O O . ALA A 1 525 ? 11.844 20.484 25.375 1 96.69 525 ALA A O 1
ATOM 4241 N N . TYR A 1 526 ? 13.445 21.656 26.453 1 98.25 526 TYR A N 1
ATOM 4242 C CA . TYR A 1 526 ? 12.586 22.297 27.438 1 98.25 526 TYR A CA 1
ATOM 4243 C C . TYR A 1 526 ? 12.406 23.781 27.141 1 98.25 526 TYR A C 1
ATOM 4245 O O . TYR A 1 526 ? 13.305 24.578 27.391 1 98.25 526 TYR A O 1
ATOM 4253 N N . ILE A 1 527 ? 11.25 24.172 26.625 1 97.31 527 ILE A N 1
ATOM 4254 C CA . ILE A 1 527 ? 10.992 25.516 26.125 1 97.31 527 ILE A CA 1
ATOM 4255 C C . ILE A 1 527 ? 10.328 26.359 27.203 1 97.31 527 ILE A C 1
ATOM 4257 O O . ILE A 1 527 ? 9.352 25.922 27.828 1 97.31 527 ILE A O 1
ATOM 4261 N N . ILE A 1 528 ? 10.859 27.547 27.5 1 97.88 528 ILE A N 1
ATOM 4262 C CA . ILE A 1 528 ? 10.281 28.484 28.453 1 97.88 528 ILE A CA 1
ATOM 4263 C C . ILE A 1 528 ? 9.523 29.578 27.719 1 97.88 528 ILE A C 1
ATOM 4265 O O . ILE A 1 528 ? 10.125 30.5 27.156 1 97.88 528 ILE A O 1
ATOM 4269 N N . SER A 1 529 ? 8.25 29.469 27.781 1 93.06 529 SER A N 1
ATOM 4270 C CA . SER A 1 529 ? 7.441 30.516 27.156 1 93.06 529 SER A CA 1
ATOM 4271 C C . SER A 1 529 ? 7.492 31.812 27.969 1 93.06 529 SER A C 1
ATOM 4273 O O . SER A 1 529 ? 7.613 31.766 29.203 1 93.06 529 SER A O 1
ATOM 4275 N N . MET A 1 530 ? 7.441 32.938 27.375 1 89.88 530 MET A N 1
ATOM 4276 C CA . MET A 1 530 ? 7.461 34.25 27.969 1 89.88 530 MET A CA 1
ATOM 4277 C C . MET A 1 530 ? 8.711 34.469 28.812 1 89.88 530 MET A C 1
ATOM 4279 O O . MET A 1 530 ? 8.625 34.906 29.969 1 89.88 530 MET A O 1
ATOM 4283 N N . ALA A 1 531 ? 9.82 34.031 28.234 1 94.81 531 ALA A N 1
ATOM 4284 C CA . ALA A 1 531 ? 11.102 34.219 28.906 1 94.81 531 ALA A CA 1
ATOM 4285 C C . ALA A 1 531 ? 11.492 35.688 28.922 1 94.81 531 ALA A C 1
ATOM 4287 O O . ALA A 1 531 ? 11.281 36.406 27.922 1 94.81 531 ALA A O 1
ATOM 4288 N N . THR A 1 532 ? 12 36.156 30 1 93.06 532 THR A N 1
ATOM 4289 C CA . THR A 1 532 ? 12.336 37.594 30.125 1 93.06 532 THR A CA 1
ATOM 4290 C C . THR A 1 532 ? 13.773 37.75 30.609 1 93.06 532 THR A C 1
ATOM 4292 O O . THR A 1 532 ? 14.445 38.719 30.234 1 93.06 532 THR A O 1
ATOM 4295 N N . ALA A 1 533 ? 14.25 36.875 31.469 1 94.56 533 ALA A N 1
ATOM 4296 C CA . ALA A 1 533 ? 15.531 37.062 32.156 1 94.56 533 ALA A CA 1
ATOM 4297 C C . ALA A 1 533 ? 16.312 35.781 32.25 1 94.56 533 ALA A C 1
ATOM 4299 O O . ALA A 1 533 ? 15.758 34.688 32.062 1 94.56 533 ALA A O 1
ATOM 4300 N N . PRO A 1 534 ? 17.672 35.875 32.469 1 96.44 534 PRO A N 1
ATOM 4301 C CA . PRO A 1 534 ? 18.5 34.688 32.625 1 96.44 534 PRO A CA 1
ATOM 4302 C C . PRO A 1 534 ? 18.047 33.75 33.75 1 96.44 534 PRO A C 1
ATOM 4304 O O . PRO A 1 534 ? 18.234 32.531 33.656 1 96.44 534 PRO A O 1
ATOM 4307 N N . SER A 1 535 ? 17.469 34.344 34.812 1 97.5 535 SER A N 1
ATOM 4308 C CA . SER A 1 535 ? 17.016 33.531 35.969 1 97.5 535 SER A CA 1
ATOM 4309 C C . SER A 1 535 ? 15.969 32.5 35.531 1 97.5 535 SER A C 1
ATOM 4311 O O . SER A 1 535 ? 15.852 31.438 36.125 1 97.5 535 SER A O 1
ATOM 4313 N N . ASP A 1 536 ? 15.203 32.812 34.5 1 97.75 536 ASP A N 1
ATOM 4314 C CA . ASP A 1 536 ? 14.211 31.875 33.969 1 97.75 536 ASP A CA 1
ATOM 4315 C C . ASP A 1 536 ? 14.875 30.578 33.5 1 97.75 536 ASP A C 1
ATOM 4317 O O . ASP A 1 536 ? 14.352 29.5 33.719 1 97.75 536 ASP A O 1
ATOM 4321 N N . VAL A 1 537 ? 16 30.75 32.812 1 98 537 VAL A N 1
ATOM 4322 C CA . VAL A 1 537 ? 16.734 29.609 32.281 1 98 537 VAL A CA 1
ATOM 4323 C C . VAL A 1 537 ? 17.391 28.812 33.406 1 98 537 VAL A C 1
ATOM 4325 O O . VAL A 1 537 ? 17.281 27.578 33.469 1 98 537 VAL A O 1
ATOM 4328 N N . LEU A 1 538 ? 18.016 29.516 34.375 1 97.88 538 LEU A N 1
ATOM 4329 C CA . LEU A 1 538 ? 18.703 28.875 35.469 1 97.88 538 LEU A CA 1
ATOM 4330 C C . LEU A 1 538 ? 17.703 28.156 36.375 1 97.88 538 LEU A C 1
ATOM 4332 O O . LEU A 1 538 ? 18.031 27.109 36.969 1 97.88 538 LEU A O 1
ATOM 4336 N N . ALA A 1 539 ? 16.531 28.703 36.5 1 98 539 ALA A N 1
ATOM 4337 C CA . ALA A 1 539 ? 15.484 28.078 37.312 1 98 539 ALA A CA 1
ATOM 4338 C C . ALA A 1 539 ? 15.156 26.672 36.812 1 98 539 ALA A C 1
ATOM 4340 O O . ALA A 1 539 ? 15.047 25.734 37.594 1 98 539 ALA A O 1
ATOM 4341 N N . VAL A 1 540 ? 14.953 26.547 35.5 1 98.25 540 VAL A N 1
ATOM 4342 C CA . VAL A 1 540 ? 14.617 25.266 34.875 1 98.25 540 VAL A CA 1
ATOM 4343 C C . VAL A 1 540 ? 15.781 24.281 35.062 1 98.25 540 VAL A C 1
ATOM 4345 O O . VAL A 1 540 ? 15.57 23.094 35.312 1 98.25 540 VAL A O 1
ATOM 4348 N N . GLU A 1 541 ? 17.031 24.766 34.906 1 97.31 541 GLU A N 1
ATOM 4349 C CA . GLU A 1 541 ? 18.203 23.938 35.125 1 97.31 541 GLU A CA 1
ATOM 4350 C C . GLU A 1 541 ? 18.219 23.375 36.562 1 97.31 541 GLU A C 1
ATOM 4352 O O . GLU A 1 541 ? 18.531 22.203 36.75 1 97.31 541 GLU A O 1
ATOM 4357 N N . LEU A 1 542 ? 17.922 24.203 37.531 1 97.25 542 LEU A N 1
ATOM 4358 C CA . LEU A 1 542 ? 17.922 23.781 38.938 1 97.25 542 LEU A CA 1
ATOM 4359 C C . LEU A 1 542 ? 16.828 22.75 39.188 1 97.25 542 LEU A C 1
ATOM 4361 O O . LEU A 1 542 ? 17.047 21.766 39.875 1 97.25 542 LEU A O 1
ATOM 4365 N N . LEU A 1 543 ? 15.656 23 38.656 1 97.38 543 LEU A N 1
ATOM 4366 C CA . LEU A 1 543 ? 14.539 22.078 38.844 1 97.38 543 LEU A CA 1
ATOM 4367 C C . LEU A 1 543 ? 14.836 20.719 38.25 1 97.38 543 LEU A C 1
ATOM 4369 O O . LEU A 1 543 ? 14.453 19.688 38.812 1 97.38 543 LEU A O 1
ATOM 4373 N N . GLN A 1 544 ? 15.43 20.656 37 1 97.06 544 GLN A N 1
ATOM 4374 C CA . GLN A 1 544 ? 15.812 19.391 36.406 1 97.06 544 GLN A CA 1
ATOM 4375 C C . GLN A 1 544 ? 16.781 18.625 37.312 1 97.06 544 GLN A C 1
ATOM 4377 O O . GLN A 1 544 ? 16.672 17.406 37.438 1 97.06 544 GLN A O 1
ATOM 4382 N N . ARG A 1 545 ? 17.719 19.312 37.875 1 95 545 ARG A N 1
ATOM 4383 C CA . ARG A 1 545 ? 18.672 18.688 38.781 1 95 545 ARG A CA 1
ATOM 4384 C C . ARG A 1 545 ? 17.969 18.156 40.031 1 95 545 ARG A C 1
ATOM 4386 O O . ARG A 1 545 ? 18.219 17.016 40.469 1 95 545 ARG A O 1
ATOM 4393 N N . GLU A 1 546 ? 17.109 18.922 40.594 1 94.31 546 GLU A N 1
ATOM 4394 C CA . GLU A 1 546 ? 16.422 18.578 41.844 1 94.31 546 GLU A CA 1
ATOM 4395 C C . GLU A 1 546 ? 15.516 17.359 41.656 1 94.31 546 GLU A C 1
ATOM 4397 O O . GLU A 1 546 ? 15.312 16.578 42.562 1 94.31 546 GLU A O 1
ATOM 4402 N N . CYS A 1 547 ? 14.922 17.25 40.531 1 95.12 547 CYS A N 1
ATOM 4403 C CA . CYS A 1 547 ? 14.023 16.141 40.25 1 95.12 547 CYS A CA 1
ATOM 4404 C C . CYS A 1 547 ? 14.781 14.969 39.625 1 95.12 547 CYS A C 1
ATOM 4406 O O . CYS A 1 547 ? 14.18 13.992 39.188 1 95.12 547 CYS A O 1
ATOM 4408 N N . LYS A 1 548 ? 16.094 15.008 39.469 1 94.31 548 LYS A N 1
ATOM 4409 C CA . LYS A 1 548 ? 17.016 13.938 39.094 1 94.31 548 LYS A CA 1
ATOM 4410 C C . LYS A 1 548 ? 16.766 13.484 37.656 1 94.31 548 LYS A C 1
ATOM 4412 O O . LYS A 1 548 ? 16.672 12.281 37.375 1 94.31 548 LYS A O 1
ATOM 4417 N N . VAL A 1 549 ? 16.547 14.445 36.781 1 96.06 549 VAL A N 1
ATOM 4418 C CA . VAL A 1 549 ? 16.469 14.117 35.375 1 96.06 549 VAL A CA 1
ATOM 4419 C C . VAL A 1 549 ? 17.828 13.594 34.875 1 96.06 549 VAL A C 1
ATOM 4421 O O . VAL A 1 549 ? 18.828 14.305 34.938 1 96.06 549 VAL A O 1
ATOM 4424 N N . LYS A 1 550 ? 17.891 12.328 34.469 1 92.56 550 LYS A N 1
ATOM 4425 C CA . LYS A 1 550 ? 19.141 11.641 34.156 1 92.56 550 LYS A CA 1
ATOM 4426 C C . LYS A 1 550 ? 19.891 12.375 33.062 1 92.56 550 LYS A C 1
ATOM 4428 O O . LYS A 1 550 ? 21.109 12.578 33.156 1 92.56 550 LYS A O 1
ATOM 4433 N N . GLN A 1 551 ? 19.188 12.695 32 1 92.5 551 GLN A N 1
ATOM 4434 C CA . GLN A 1 551 ? 19.719 13.516 30.906 1 92.5 551 GLN A CA 1
ATOM 4435 C C . GLN A 1 551 ? 18.906 14.812 30.766 1 92.5 551 GLN A C 1
ATOM 4437 O O . GLN A 1 551 ? 17.938 14.859 30.016 1 92.5 551 GLN A O 1
ATOM 4442 N N . PRO A 1 552 ? 19.453 15.844 31.438 1 95 552 PRO A N 1
ATOM 4443 C CA . PRO A 1 552 ? 18.688 17.094 31.406 1 95 552 PRO A CA 1
ATOM 4444 C C . PRO A 1 552 ? 18.438 17.594 29.984 1 95 552 PRO A C 1
ATOM 4446 O O . PRO A 1 552 ? 19.312 17.5 29.125 1 95 552 PRO A O 1
ATOM 4449 N N . LEU A 1 553 ? 17.234 18.094 29.766 1 97.12 553 LEU A N 1
ATOM 4450 C CA . LEU A 1 553 ? 16.828 18.625 28.453 1 97.12 553 LEU A CA 1
ATOM 4451 C C . LEU A 1 553 ? 17.531 19.938 28.156 1 97.12 553 LEU A C 1
ATOM 4453 O O . LEU A 1 553 ? 17.969 20.641 29.078 1 97.12 553 LEU A O 1
ATOM 4457 N N . ARG A 1 554 ? 17.719 20.234 26.859 1 96.12 554 ARG A N 1
ATOM 4458 C CA . ARG A 1 554 ? 18.203 21.562 26.469 1 96.12 554 ARG A CA 1
ATOM 4459 C C . ARG A 1 554 ? 17.188 22.641 26.812 1 96.12 554 ARG A C 1
ATOM 4461 O O . ARG A 1 554 ? 16.031 22.578 26.375 1 96.12 554 ARG A O 1
ATOM 4468 N N . VAL A 1 555 ? 17.562 23.609 27.578 1 97.69 555 VAL A N 1
ATOM 4469 C CA . VAL A 1 555 ? 16.641 24.672 28 1 97.69 555 VAL A CA 1
ATOM 4470 C C . VAL A 1 555 ? 16.625 25.781 26.953 1 97.69 555 VAL A C 1
ATOM 4472 O O . VAL A 1 555 ? 17.672 26.344 26.625 1 97.69 555 VAL A O 1
ATOM 4475 N N . VAL A 1 556 ? 15.5 26.109 26.438 1 96.75 556 VAL A N 1
ATOM 4476 C CA . VAL A 1 556 ? 15.359 27.047 25.328 1 96.75 556 VAL A CA 1
ATOM 4477 C C . VAL A 1 556 ? 14.453 28.203 25.734 1 96.75 556 VAL A C 1
ATOM 4479 O O . VAL A 1 556 ? 13.227 28.031 25.812 1 96.75 556 VAL A O 1
ATOM 4482 N N . PRO A 1 557 ? 15.008 29.375 25.969 1 96.56 557 PRO A N 1
ATOM 4483 C CA . PRO A 1 557 ? 14.148 30.531 26.234 1 96.56 557 PRO A CA 1
ATOM 4484 C C . PRO A 1 557 ? 13.422 31.031 24.984 1 96.56 557 PRO A C 1
ATOM 4486 O O . PRO A 1 557 ? 14.039 31.156 23.922 1 96.56 557 PRO A O 1
ATOM 4489 N N . LEU A 1 558 ? 12.172 31.219 25.062 1 94.44 558 LEU A N 1
ATOM 4490 C CA . LEU A 1 558 ? 11.375 31.797 23.984 1 94.44 558 LEU A CA 1
ATOM 4491 C C . LEU A 1 558 ? 11.031 33.25 24.266 1 94.44 558 LEU A C 1
ATOM 4493 O O . LEU A 1 558 ? 10.242 33.531 25.188 1 94.44 558 LEU A O 1
ATOM 4497 N N . PHE A 1 559 ? 11.656 34.125 23.531 1 91.38 559 PHE A N 1
ATOM 4498 C CA . PHE A 1 559 ? 11.383 35.562 23.625 1 91.38 559 PHE A CA 1
ATOM 4499 C C . PHE A 1 559 ? 10.258 35.969 22.672 1 91.38 559 PHE A C 1
ATOM 4501 O O . PHE A 1 559 ? 10.398 35.844 21.453 1 91.38 559 PHE A O 1
ATOM 4508 N N . GLU A 1 560 ? 9.133 36.438 23.172 1 87.5 560 GLU A N 1
ATOM 4509 C CA . GLU A 1 560 ? 8 36.562 22.266 1 87.5 560 GLU A CA 1
ATOM 4510 C C . GLU A 1 560 ? 7.301 37.906 22.438 1 87.5 560 GLU A C 1
ATOM 4512 O O . GLU A 1 560 ? 6.332 38.188 21.734 1 87.5 560 GLU A O 1
ATOM 4517 N N . ARG A 1 561 ? 7.617 38.781 23.344 1 86.5 561 ARG A N 1
ATOM 4518 C CA . ARG A 1 561 ? 7.156 40.188 23.391 1 86.5 561 ARG A CA 1
ATOM 4519 C C . ARG A 1 561 ? 8.227 41.125 22.859 1 86.5 561 ARG A C 1
ATOM 4521 O O . ARG A 1 561 ? 9.414 40.781 22.859 1 86.5 561 ARG A O 1
ATOM 4528 N N . LEU A 1 562 ? 7.742 42.281 22.359 1 88.56 562 LEU A N 1
ATOM 4529 C CA . LEU A 1 562 ? 8.688 43.219 21.766 1 88.56 562 LEU A CA 1
ATOM 4530 C C . LEU A 1 562 ? 9.805 43.531 22.75 1 88.56 562 LEU A C 1
ATOM 4532 O O . LEU A 1 562 ? 10.984 43.531 22.375 1 88.56 562 LEU A O 1
ATOM 4536 N N . ALA A 1 563 ? 9.469 43.812 24 1 89.12 563 ALA A N 1
ATOM 4537 C CA . ALA A 1 563 ? 10.461 44.156 25.016 1 89.12 563 ALA A CA 1
ATOM 4538 C C . ALA A 1 563 ? 11.43 43 25.234 1 89.12 563 ALA A C 1
ATOM 4540 O O . ALA A 1 563 ? 12.625 43.219 25.453 1 89.12 563 ALA A O 1
ATOM 4541 N N . ASP A 1 564 ? 10.961 41.844 25.234 1 90.81 564 ASP A N 1
ATOM 4542 C CA . ASP A 1 564 ? 11.789 40.656 25.453 1 90.81 564 ASP A CA 1
ATOM 4543 C C . ASP A 1 564 ? 12.727 40.406 24.266 1 90.81 564 ASP A C 1
ATOM 4545 O O . ASP A 1 564 ? 13.859 39.969 24.438 1 90.81 564 ASP A O 1
ATOM 4549 N N . LEU A 1 565 ? 12.18 40.656 23.031 1 89 565 LEU A N 1
ATOM 4550 C CA . LEU A 1 565 ? 13 40.5 21.844 1 89 565 LEU A CA 1
ATOM 4551 C C . LEU A 1 565 ? 14.156 41.5 21.844 1 89 565 LEU A C 1
ATOM 4553 O O . LEU A 1 565 ? 15.273 41.156 21.453 1 89 565 LEU A O 1
ATOM 4557 N N . GLU A 1 566 ? 13.883 42.688 22.266 1 88.25 566 GLU A N 1
ATOM 4558 C CA . GLU A 1 566 ? 14.898 43.719 22.344 1 88.25 566 GLU A CA 1
ATOM 4559 C C . GLU A 1 566 ? 15.945 43.406 23.422 1 88.25 566 GLU A C 1
ATOM 4561 O O . GLU A 1 566 ? 17.125 43.688 23.25 1 88.25 566 GLU A O 1
ATOM 4566 N N . ALA A 1 567 ? 15.508 42.75 24.5 1 90.75 567 ALA A N 1
ATOM 4567 C CA . ALA A 1 567 ? 16.375 42.469 25.641 1 90.75 567 ALA A CA 1
ATOM 4568 C C . ALA A 1 567 ? 17.078 41.125 25.438 1 90.75 567 ALA A C 1
ATOM 4570 O O . ALA A 1 567 ? 18.031 40.781 26.141 1 90.75 567 ALA A O 1
ATOM 4571 N N . ALA A 1 568 ? 16.641 40.375 24.5 1 91.75 568 ALA A N 1
ATOM 4572 C CA . ALA A 1 568 ? 17.078 39 24.312 1 91.75 568 ALA A CA 1
ATOM 4573 C C . ALA A 1 568 ? 18.594 38.906 24.172 1 91.75 568 ALA A C 1
ATOM 4575 O O . ALA A 1 568 ? 19.234 38.062 24.812 1 91.75 568 ALA A O 1
ATOM 4576 N N . PRO A 1 569 ? 19.266 39.812 23.312 1 90.06 569 PRO A N 1
ATOM 4577 C CA . PRO A 1 569 ? 20.719 39.688 23.172 1 90.06 569 PRO A CA 1
ATOM 4578 C C . PRO A 1 569 ? 21.453 39.906 24.484 1 90.06 569 PRO A C 1
ATOM 4580 O O . PRO A 1 569 ? 22.406 39.156 24.781 1 90.06 569 PRO A O 1
ATOM 4583 N N . ALA A 1 570 ? 20.969 40.781 25.281 1 91.94 570 ALA A N 1
ATOM 4584 C CA . ALA A 1 570 ? 21.609 41.062 26.562 1 91.94 570 ALA A CA 1
ATOM 4585 C C . ALA A 1 570 ? 21.406 39.906 27.531 1 91.94 570 ALA A C 1
ATOM 4587 O O . ALA A 1 570 ? 22.328 39.562 28.297 1 91.94 570 ALA A O 1
ATOM 4588 N N . ALA A 1 571 ? 20.266 39.375 27.547 1 93.44 571 ALA A N 1
ATOM 4589 C CA . ALA A 1 571 ? 19.953 38.25 28.438 1 93.44 571 ALA A CA 1
ATOM 4590 C C . ALA A 1 571 ? 20.828 37.062 28.094 1 93.44 571 ALA A C 1
ATOM 4592 O O . ALA A 1 571 ? 21.375 36.406 29 1 93.44 571 ALA A O 1
ATOM 4593 N N . VAL A 1 572 ? 20.969 36.75 26.844 1 93.19 572 VAL A N 1
ATOM 4594 C CA . VAL A 1 572 ? 21.734 35.562 26.422 1 93.19 572 VAL A CA 1
ATOM 4595 C C . VAL A 1 572 ? 23.219 35.812 26.656 1 93.19 572 VAL A C 1
ATOM 4597 O O . VAL A 1 572 ? 23.953 34.906 27.047 1 93.19 572 VAL A O 1
ATOM 4600 N N . ALA A 1 573 ? 23.625 37.062 26.406 1 93.31 573 ALA A N 1
ATOM 4601 C CA . ALA A 1 573 ? 25.016 37.438 26.688 1 93.31 573 ALA A CA 1
ATOM 4602 C C . ALA A 1 573 ? 25.328 37.25 28.156 1 93.31 573 ALA A C 1
ATOM 4604 O O . ALA A 1 573 ? 26.438 36.812 28.516 1 93.31 573 ALA A O 1
ATOM 4605 N N . ARG A 1 574 ? 24.406 37.625 28.984 1 95.38 574 ARG A N 1
ATOM 4606 C CA . ARG A 1 574 ? 24.578 37.469 30.422 1 95.38 574 ARG A CA 1
ATOM 4607 C C . ARG A 1 574 ? 24.703 35.969 30.781 1 95.38 574 ARG A C 1
ATOM 4609 O O . ARG A 1 574 ? 25.562 35.594 31.578 1 95.38 574 ARG A O 1
ATOM 4616 N N . LEU A 1 575 ? 23.922 35.156 30.234 1 95.5 575 LEU A N 1
ATOM 4617 C CA . LEU A 1 575 ? 23.984 33.719 30.453 1 95.5 575 LEU A CA 1
ATOM 4618 C C . LEU A 1 575 ? 25.344 33.156 30.047 1 95.5 575 LEU A C 1
ATOM 4620 O O . LEU A 1 575 ? 25.906 32.312 30.75 1 95.5 575 LEU A O 1
ATOM 4624 N N . PHE A 1 576 ? 25.875 33.688 28.953 1 94.94 576 PHE A N 1
ATOM 4625 C CA . PHE A 1 576 ? 27.156 33.219 28.438 1 94.94 576 PHE A CA 1
ATOM 4626 C C . PHE A 1 576 ? 28.312 33.688 29.328 1 94.94 576 PHE A C 1
ATOM 4628 O O . PHE A 1 576 ? 29.406 33.125 29.266 1 94.94 576 PHE A O 1
ATOM 4635 N N . SER A 1 577 ? 28.078 34.719 30.078 1 94.31 577 SER A N 1
ATOM 4636 C CA . SER A 1 577 ? 29.109 35.219 30.953 1 94.31 577 SER A CA 1
ATOM 4637 C C . SER A 1 577 ? 29.219 34.406 32.219 1 94.31 577 SER A C 1
ATOM 4639 O O . SER A 1 577 ? 30.203 34.531 32.969 1 94.31 577 SER A O 1
ATOM 4641 N N . ILE A 1 578 ? 28.25 33.594 32.438 1 94.44 578 ILE A N 1
ATOM 4642 C CA . ILE A 1 578 ? 28.25 32.75 33.625 1 94.44 578 ILE A CA 1
ATOM 4643 C C . ILE A 1 578 ? 29.031 31.469 33.312 1 94.44 578 ILE A C 1
ATOM 4645 O O . ILE A 1 578 ? 28.625 30.672 32.469 1 94.44 578 ILE A O 1
ATOM 4649 N N . ASP A 1 579 ? 30.047 31.172 34.094 1 92.56 579 ASP A N 1
ATOM 4650 C CA . ASP A 1 579 ? 30.938 30.031 33.812 1 92.56 579 ASP A CA 1
ATOM 4651 C C . ASP A 1 579 ? 30.188 28.703 33.969 1 92.56 579 ASP A C 1
ATOM 4653 O O . ASP A 1 579 ? 30.359 27.797 33.156 1 92.56 579 ASP A O 1
ATOM 4657 N N . TRP A 1 580 ? 29.469 28.609 34.938 1 94.06 580 TRP A N 1
ATOM 4658 C CA . TRP A 1 580 ? 28.703 27.391 35.156 1 94.06 580 TRP A CA 1
ATOM 4659 C C . TRP A 1 580 ? 27.844 27.047 33.969 1 94.06 580 TRP A C 1
ATOM 4661 O O . TRP A 1 580 ? 27.797 25.891 33.531 1 94.06 580 TRP A O 1
ATOM 4671 N N . TYR A 1 581 ? 27.156 28.016 33.469 1 94.94 581 TYR A N 1
ATOM 4672 C CA . TYR A 1 581 ? 26.219 27.812 32.375 1 94.94 581 TYR A CA 1
ATOM 4673 C C . TYR A 1 581 ? 26.953 27.469 31.094 1 94.94 581 TYR A C 1
ATOM 4675 O O . TYR A 1 581 ? 26.516 26.625 30.312 1 94.94 581 TYR A O 1
ATOM 4683 N N . ARG A 1 582 ? 28.031 28.094 30.797 1 93.5 582 ARG A N 1
ATOM 4684 C CA . ARG A 1 582 ? 28.844 27.828 29.609 1 93.5 582 ARG A CA 1
ATOM 4685 C C . ARG A 1 582 ? 29.312 26.375 29.578 1 93.5 582 ARG A C 1
ATOM 4687 O O . ARG A 1 582 ? 29.344 25.75 28.516 1 93.5 582 ARG A O 1
ATOM 4694 N N . ASN A 1 583 ? 29.672 25.938 30.734 1 92.81 583 ASN A N 1
ATOM 4695 C CA . ASN A 1 583 ? 30.109 24.547 30.828 1 92.81 583 ASN A CA 1
ATOM 4696 C C . ASN A 1 583 ? 28.938 23.594 30.641 1 92.81 583 ASN A C 1
ATOM 4698 O O . ASN A 1 583 ? 29.094 22.516 30.062 1 92.81 583 ASN A O 1
ATOM 4702 N N . ARG A 1 584 ? 27.828 24.031 31.156 1 93.06 584 ARG A N 1
ATOM 4703 C CA . ARG A 1 584 ? 26.625 23.203 31.078 1 93.06 584 ARG A CA 1
ATOM 4704 C C . ARG A 1 584 ? 26.188 23.031 29.625 1 93.06 584 ARG A C 1
ATOM 4706 O O . ARG A 1 584 ? 25.812 21.922 29.219 1 93.06 584 ARG A O 1
ATOM 4713 N N . ILE A 1 585 ? 26.219 24.016 28.766 1 93.44 585 ILE A N 1
ATOM 4714 C CA . ILE A 1 585 ? 25.672 23.969 27.406 1 93.44 585 ILE A CA 1
ATOM 4715 C C . ILE A 1 585 ? 26.734 23.484 26.438 1 93.44 585 ILE A C 1
ATOM 4717 O O . ILE A 1 585 ? 26.422 23.156 25.281 1 93.44 585 ILE A O 1
ATOM 4721 N N . ASN A 1 586 ? 27.969 23.328 26.891 1 91.19 586 ASN A N 1
ATOM 4722 C CA . ASN A 1 586 ? 29.078 22.844 26.078 1 91.19 586 ASN A CA 1
ATOM 4723 C C . ASN A 1 586 ? 29.125 23.562 24.734 1 91.19 586 ASN A C 1
ATOM 4725 O O . ASN A 1 586 ? 29.188 22.906 23.688 1 91.19 586 ASN A O 1
ATOM 4729 N N . GLY A 1 587 ? 28.844 24.828 24.75 1 86.81 587 GLY A N 1
ATOM 4730 C CA . GLY A 1 587 ? 29.047 25.672 23.578 1 86.81 587 GLY A CA 1
ATOM 4731 C C . GLY A 1 587 ? 27.844 25.703 22.656 1 86.81 587 GLY A C 1
ATOM 4732 O O . GLY A 1 587 ? 27.891 26.328 21.594 1 86.81 587 GLY A O 1
ATOM 4733 N N . LYS A 1 588 ? 26.766 25.094 22.891 1 90.25 588 LYS A N 1
ATOM 4734 C CA . LYS A 1 588 ? 25.578 25.109 22.031 1 90.25 588 LYS A CA 1
ATOM 4735 C C . LYS A 1 588 ? 24.359 25.641 22.781 1 90.25 588 LYS A C 1
ATOM 4737 O O . LYS A 1 588 ? 24.016 25.141 23.844 1 90.25 588 LYS A O 1
ATOM 4742 N N . GLN A 1 589 ? 23.75 26.703 22.234 1 91.62 589 GLN A N 1
ATOM 4743 C CA . GLN A 1 589 ? 22.547 27.281 22.828 1 91.62 589 GLN A CA 1
ATOM 4744 C C . GLN A 1 589 ? 21.438 27.453 21.781 1 91.62 589 GLN A C 1
ATOM 4746 O O . GLN A 1 589 ? 21.688 27.984 20.703 1 91.62 589 GLN A O 1
ATOM 4751 N N . GLU A 1 590 ? 20.297 26.891 22.109 1 92.31 590 GLU A N 1
ATOM 4752 C CA . GLU A 1 590 ? 19.109 27.078 21.281 1 92.31 590 GLU A CA 1
ATOM 4753 C C . GLU A 1 590 ? 18.234 28.203 21.828 1 92.31 590 GLU A C 1
ATOM 4755 O O . GLU A 1 590 ? 18.031 28.297 23.031 1 92.31 590 GLU A O 1
ATOM 4760 N N . VAL A 1 591 ? 17.891 29.141 20.984 1 92.62 591 VAL A N 1
ATOM 4761 C CA . VAL A 1 591 ? 17.016 30.25 21.344 1 92.62 591 VAL A CA 1
ATOM 4762 C C . VAL A 1 591 ? 15.812 30.281 20.391 1 92.62 591 VAL A C 1
ATOM 4764 O O . VAL A 1 591 ? 15.953 30 19.203 1 92.62 591 VAL A O 1
ATOM 4767 N N . MET A 1 592 ? 14.648 30.5 20.969 1 91.56 592 MET A N 1
ATOM 4768 C CA . MET A 1 592 ? 13.43 30.594 20.172 1 91.56 592 MET A CA 1
ATOM 4769 C C . MET A 1 592 ? 12.883 32.031 20.172 1 91.56 592 MET A C 1
ATOM 4771 O O . MET A 1 592 ? 12.93 32.719 21.203 1 91.56 592 MET A O 1
ATOM 4775 N N . ILE A 1 593 ? 12.531 32.469 19.047 1 89.44 593 ILE A N 1
ATOM 4776 C CA . ILE A 1 593 ? 11.945 33.812 18.891 1 89.44 593 ILE A CA 1
ATOM 4777 C C . ILE A 1 593 ? 10.523 33.688 18.344 1 89.44 593 ILE A C 1
ATOM 4779 O O . ILE A 1 593 ? 10.273 32.938 17.406 1 89.44 593 ILE A O 1
ATOM 4783 N N . GLY A 1 594 ? 9.57 34.312 19 1 84.94 594 GLY A N 1
ATOM 4784 C CA . GLY A 1 594 ? 8.164 34.188 18.656 1 84.94 594 GLY A CA 1
ATOM 4785 C C . GLY A 1 594 ? 7.684 35.25 17.703 1 84.94 594 GLY A C 1
ATOM 4786 O O . GLY A 1 594 ? 7.832 36.438 17.969 1 84.94 594 GLY A O 1
ATOM 4787 N N . TYR A 1 595 ? 7.062 34.844 16.641 1 81 595 TYR A N 1
ATOM 4788 C CA . TYR A 1 595 ? 6.59 35.75 15.586 1 81 595 TYR A CA 1
ATOM 4789 C C . TYR A 1 595 ? 5.16 36.188 15.852 1 81 595 TYR A C 1
ATOM 4791 O O . TYR A 1 595 ? 4.848 37.375 15.742 1 81 595 TYR A O 1
ATOM 4799 N N . SER A 1 596 ? 4.285 35.375 16.25 1 82.88 596 SER A N 1
ATOM 4800 C CA . SER A 1 596 ? 2.855 35.656 16.344 1 82.88 596 SER A CA 1
ATOM 4801 C C . SER A 1 596 ? 2.551 36.562 17.531 1 82.88 596 SER A C 1
ATOM 4803 O O . SER A 1 596 ? 1.807 37.531 17.422 1 82.88 596 SER A O 1
ATOM 4805 N N . ASP A 1 597 ? 3.088 36.312 18.641 1 81.69 597 ASP A N 1
ATOM 4806 C CA . ASP A 1 597 ? 2.811 37.094 19.844 1 81.69 597 ASP A CA 1
ATOM 4807 C C . ASP A 1 597 ? 3.43 38.5 19.75 1 81.69 597 ASP A C 1
ATOM 4809 O O . ASP A 1 597 ? 2.879 39.469 20.281 1 81.69 597 ASP A O 1
ATOM 4813 N N . SER A 1 598 ? 4.555 38.594 19.125 1 85.38 598 SER A N 1
ATOM 4814 C CA . SER A 1 598 ? 5.148 39.906 18.906 1 85.38 598 SER A CA 1
ATOM 4815 C C . SER A 1 598 ? 4.297 40.75 17.984 1 85.38 598 SER A C 1
ATOM 4817 O O . SER A 1 598 ? 4.207 41.969 18.156 1 85.38 598 SER A O 1
ATOM 4819 N N . GLY A 1 599 ? 3.75 40.125 17.047 1 87.75 599 GLY A N 1
ATOM 4820 C CA . GLY A 1 599 ? 2.836 40.812 16.172 1 87.75 599 GLY A CA 1
ATOM 4821 C C . GLY A 1 599 ? 1.613 41.375 16.891 1 87.75 599 GLY A C 1
ATOM 4822 O O . GLY A 1 599 ? 1.152 42.469 16.609 1 87.75 599 GLY A O 1
ATOM 4823 N N . LYS A 1 600 ? 1.072 40.625 17.812 1 89.25 600 LYS A N 1
ATOM 4824 C CA . LYS A 1 600 ? -0.078 41.031 18.594 1 89.25 600 LYS A CA 1
ATOM 4825 C C . LYS A 1 600 ? 0.299 42.188 19.547 1 89.25 600 LYS A C 1
ATOM 4827 O O . LYS A 1 600 ? -0.508 43.062 19.797 1 89.25 600 LYS A O 1
ATOM 4832 N N . ASP A 1 601 ? 1.511 42.125 19.969 1 89.56 601 ASP A N 1
ATOM 4833 C CA . ASP A 1 601 ? 1.987 43.062 20.953 1 89.56 601 ASP A CA 1
ATOM 4834 C C . ASP A 1 601 ? 2.352 44.406 20.297 1 89.56 601 ASP A C 1
ATOM 4836 O O . ASP A 1 601 ? 2.037 45.469 20.844 1 89.56 601 ASP A O 1
ATOM 4840 N N . ALA A 1 602 ? 3.072 44.344 19.141 1 93.06 602 ALA A N 1
ATOM 4841 C CA . ALA A 1 602 ? 3.689 45.562 18.625 1 93.06 602 ALA A CA 1
ATOM 4842 C C . ALA A 1 602 ? 3.268 45.844 17.188 1 93.06 602 ALA A C 1
ATOM 4844 O O . ALA A 1 602 ? 3.582 46.875 16.625 1 93.06 602 ALA A O 1
ATOM 4845 N N . GLY A 1 603 ? 2.521 45 16.609 1 93.12 603 GLY A N 1
ATOM 4846 C CA . GLY A 1 603 ? 2.197 45.125 15.195 1 93.12 603 GLY A CA 1
ATOM 4847 C C . GLY A 1 603 ? 3.115 44.312 14.305 1 93.12 603 GLY A C 1
ATOM 4848 O O . GLY A 1 603 ? 4.27 44.031 14.656 1 93.12 603 GLY A O 1
ATOM 4849 N N . ARG A 1 604 ? 2.672 44.031 13.117 1 93.69 604 ARG A N 1
ATOM 4850 C CA . ARG A 1 604 ? 3.346 43.094 12.234 1 93.69 604 ARG A CA 1
ATOM 4851 C C . ARG A 1 604 ? 4.652 43.688 11.711 1 93.69 604 ARG A C 1
ATOM 4853 O O . ARG A 1 604 ? 5.66 42.969 11.625 1 93.69 604 ARG A O 1
ATOM 4860 N N . LEU A 1 605 ? 4.664 44.906 11.25 1 94.94 605 LEU A N 1
ATOM 4861 C CA . LEU A 1 605 ? 5.863 45.531 10.672 1 94.94 605 LEU A CA 1
ATOM 4862 C C . LEU A 1 605 ? 6.996 45.562 11.688 1 94.94 605 LEU A C 1
ATOM 4864 O O . LEU A 1 605 ? 8.117 45.125 11.391 1 94.94 605 LEU A O 1
ATOM 4868 N N . SER A 1 606 ? 6.73 46.094 12.898 1 93.62 606 SER A N 1
ATOM 4869 C CA . SER A 1 606 ? 7.727 46.188 13.953 1 93.62 606 SER A CA 1
ATOM 4870 C C . SER A 1 606 ? 8.188 44.812 14.414 1 93.62 606 SER A C 1
ATOM 4872 O O . SER A 1 606 ? 9.367 44.594 14.719 1 93.62 606 SER A O 1
ATOM 4874 N N . ALA A 1 607 ? 7.238 43.938 14.547 1 91.81 607 ALA A N 1
ATOM 4875 C CA . ALA A 1 607 ? 7.59 42.562 14.938 1 91.81 607 ALA A CA 1
ATOM 4876 C C . ALA A 1 607 ? 8.516 41.938 13.906 1 91.81 607 ALA A C 1
ATOM 4878 O O . ALA A 1 607 ? 9.523 41.312 14.273 1 91.81 607 ALA A O 1
ATOM 4879 N N . ALA A 1 608 ? 8.164 42 12.609 1 90.38 608 ALA A N 1
ATOM 4880 C CA . ALA A 1 608 ? 8.984 41.438 11.539 1 90.38 608 ALA A CA 1
ATOM 4881 C C . ALA A 1 608 ? 10.391 42.031 11.547 1 90.38 608 ALA A C 1
ATOM 4883 O O . ALA A 1 608 ? 11.375 41.312 11.352 1 90.38 608 ALA A O 1
ATOM 4884 N N . TRP A 1 609 ? 10.477 43.281 11.711 1 91.94 609 TRP A N 1
ATOM 4885 C CA . TRP A 1 609 ? 11.766 43.969 11.711 1 91.94 609 TRP A CA 1
ATOM 4886 C C . TRP A 1 609 ? 12.602 43.562 12.922 1 91.94 609 TRP A C 1
ATOM 4888 O O . TRP A 1 609 ? 13.805 43.312 12.797 1 91.94 609 TRP A O 1
ATOM 4898 N N . GLN A 1 610 ? 11.969 43.531 14.102 1 89.69 610 GLN A N 1
ATOM 4899 C CA . GLN A 1 610 ? 12.695 43.156 15.305 1 89.69 610 GLN A CA 1
ATOM 4900 C C . GLN A 1 610 ? 13.172 41.688 15.211 1 89.69 610 GLN A C 1
ATOM 4902 O O . GLN A 1 610 ? 14.234 41.344 15.727 1 89.69 610 GLN A O 1
ATOM 4907 N N . LEU A 1 611 ? 12.328 40.906 14.688 1 87.88 611 LEU A N 1
ATOM 4908 C CA . LEU A 1 611 ? 12.734 39.5 14.469 1 87.88 611 LEU A CA 1
ATOM 4909 C C . LEU A 1 611 ? 13.938 39.438 13.539 1 87.88 611 LEU A C 1
ATOM 4911 O O . LEU A 1 611 ? 14.844 38.625 13.758 1 87.88 611 LEU A O 1
ATOM 4915 N N . TYR A 1 612 ? 13.867 40.219 12.438 1 86.5 612 TYR A N 1
ATOM 4916 C CA . TYR A 1 612 ? 14.984 40.281 11.508 1 86.5 612 TYR A CA 1
ATOM 4917 C C . TYR A 1 612 ? 16.266 40.688 12.227 1 86.5 612 TYR A C 1
ATOM 4919 O O . TYR A 1 612 ? 17.328 40.062 12.008 1 86.5 612 TYR A O 1
ATOM 4927 N N . LYS A 1 613 ? 16.172 41.594 13.102 1 85.56 613 LYS A N 1
ATOM 4928 C CA . LYS A 1 613 ? 17.328 42.094 13.844 1 85.56 613 LYS A CA 1
ATOM 4929 C C . LYS A 1 613 ? 17.844 41.031 14.82 1 85.56 613 LYS A C 1
ATOM 4931 O O . LYS A 1 613 ? 19.047 40.844 14.977 1 85.56 613 LYS A O 1
ATOM 4936 N N . ALA A 1 614 ? 16.812 40.438 15.406 1 81.62 614 ALA A N 1
ATOM 4937 C CA . ALA A 1 614 ? 17.172 39.438 16.422 1 81.62 614 ALA A CA 1
ATOM 4938 C C . ALA A 1 614 ? 17.797 38.219 15.773 1 81.62 614 ALA A C 1
ATOM 4940 O O . ALA A 1 614 ? 18.672 37.562 16.359 1 81.62 614 ALA A O 1
ATOM 4941 N N . GLN A 1 615 ? 17.219 37.812 14.594 1 74.88 615 GLN A N 1
ATOM 4942 C CA . GLN A 1 615 ? 17.703 36.625 13.906 1 74.88 615 GLN A CA 1
ATOM 4943 C C . GLN A 1 615 ? 19.078 36.875 13.305 1 74.88 615 GLN A C 1
ATOM 4945 O O . GLN A 1 615 ? 19.812 35.938 13.023 1 74.88 615 GLN A O 1
ATOM 4950 N N . ARG A 1 616 ? 19.422 38.219 12.773 1 52.66 616 ARG A N 1
ATOM 4951 C CA . ARG A 1 616 ? 20.641 38.469 12.008 1 52.66 616 ARG A CA 1
ATOM 4952 C C . ARG A 1 616 ? 21.625 37.312 12.148 1 52.66 616 ARG A C 1
ATOM 4954 O O . ARG A 1 616 ? 22.469 37.125 11.266 1 52.66 616 ARG A O 1
ATOM 4961 N N . GLY A 1 617 ? 21.703 36.625 13.062 1 40.06 617 GLY A N 1
ATOM 4962 C CA . GLY A 1 617 ? 22.609 35.594 12.648 1 40.06 617 GLY A CA 1
ATOM 4963 C C . GLY A 1 617 ? 21.922 34.5 11.836 1 40.06 617 GLY A C 1
ATOM 4964 O O . GLY A 1 617 ? 22.594 33.75 11.109 1 40.06 617 GLY A O 1
ATOM 4965 N N . ALA A 1 618 ? 20.703 34 11.992 1 37.31 618 ALA A N 1
ATOM 4966 C CA . ALA A 1 618 ? 20.109 32.75 11.492 1 37.31 618 ALA A CA 1
ATOM 4967 C C . ALA A 1 618 ? 18.984 33.031 10.5 1 37.31 618 ALA A C 1
ATOM 4969 O O . ALA A 1 618 ? 17.828 32.719 10.766 1 37.31 618 ALA A O 1
ATOM 4970 N N . HIS A 1 619 ? 18.766 34.062 9.672 1 35.41 619 HIS A N 1
ATOM 4971 C CA . HIS A 1 619 ? 17.656 34.688 8.961 1 35.41 619 HIS A CA 1
ATOM 4972 C C . HIS A 1 619 ? 17.031 33.719 7.961 1 35.41 619 HIS A C 1
ATOM 4974 O O . HIS A 1 619 ? 15.859 33.844 7.621 1 35.41 619 HIS A O 1
ATOM 4980 N N . GLN A 1 620 ? 17.734 33.156 7.031 1 38.31 620 GLN A N 1
ATOM 4981 C CA . GLN A 1 620 ? 17.406 32.812 5.652 1 38.31 620 GLN A CA 1
ATOM 4982 C C . GLN A 1 620 ? 16.359 31.688 5.598 1 38.31 620 GLN A C 1
ATOM 4984 O O . GLN A 1 620 ? 15.93 31.281 4.516 1 38.31 620 GLN A O 1
ATOM 4989 N N . SER A 1 621 ? 16.016 31.109 6.688 1 38.47 621 SER A N 1
ATOM 4990 C CA . SER A 1 621 ? 15.109 29.969 6.562 1 38.47 621 SER A CA 1
ATOM 4991 C C . SER A 1 621 ? 13.695 30.406 6.211 1 38.47 621 SER A C 1
ATOM 4993 O O . SER A 1 621 ? 12.828 29.578 5.93 1 38.47 621 SER A O 1
ATOM 4995 N N . ARG A 1 622 ? 13.438 31.766 6.316 1 38.31 622 ARG A N 1
ATOM 4996 C CA . ARG A 1 622 ? 12.07 32.25 6.168 1 38.31 622 ARG A CA 1
ATOM 4997 C C . ARG A 1 622 ? 11.594 32.125 4.727 1 38.31 622 ARG A C 1
ATOM 4999 O O . ARG A 1 622 ? 10.414 31.859 4.48 1 38.31 622 ARG A O 1
ATOM 5006 N N . LYS A 1 623 ? 12.594 32.625 3.861 1 37.94 623 LYS A N 1
ATOM 5007 C CA . LYS A 1 623 ? 12.164 32.438 2.479 1 37.94 623 LYS A CA 1
ATOM 5008 C C . LYS A 1 623 ? 11.695 31.016 2.223 1 37.94 623 LYS A C 1
ATOM 5010 O O . LYS A 1 623 ? 10.727 30.797 1.493 1 37.94 623 LYS A O 1
ATOM 5015 N N . ALA A 1 624 ? 12.523 30.188 2.736 1 40.09 624 ALA A N 1
ATOM 5016 C CA . ALA A 1 624 ? 12.203 28.766 2.619 1 40.09 624 ALA A CA 1
ATOM 5017 C C . ALA A 1 624 ? 10.852 28.453 3.256 1 40.09 624 ALA A C 1
ATOM 5019 O O . ALA A 1 624 ? 10.141 27.547 2.816 1 40.09 624 ALA A O 1
ATOM 5020 N N . ILE A 1 625 ? 10.5 29.375 4.23 1 42.03 625 ILE A N 1
ATOM 5021 C CA . ILE A 1 625 ? 9.289 29.219 5.035 1 42.03 625 ILE A CA 1
ATOM 5022 C C . ILE A 1 625 ? 8.078 29.688 4.23 1 42.03 625 ILE A C 1
ATOM 5024 O O . ILE A 1 625 ? 6.941 29.328 4.547 1 42.03 625 ILE A O 1
ATOM 5028 N N . ARG A 1 626 ? 8.398 30.734 3.439 1 40.03 626 ARG A N 1
ATOM 5029 C CA . ARG A 1 626 ? 7.195 31.078 2.697 1 40.03 626 ARG A CA 1
ATOM 5030 C C . ARG A 1 626 ? 6.555 29.859 2.07 1 40.03 626 ARG A C 1
ATOM 5032 O O . ARG A 1 626 ? 5.469 29.938 1.49 1 40.03 626 ARG A O 1
ATOM 5039 N N . CYS A 1 627 ? 7.418 28.922 1.868 1 37.47 627 CYS A N 1
ATOM 5040 C CA . CYS A 1 627 ? 6.801 27.688 1.373 1 37.47 627 CYS A CA 1
ATOM 5041 C C . CYS A 1 627 ? 5.707 27.219 2.318 1 37.47 627 CYS A C 1
ATOM 5043 O O . CYS A 1 627 ? 5.934 27.094 3.525 1 37.47 627 CYS A O 1
ATOM 5045 N N . GLU A 1 628 ? 4.547 27.531 2.068 1 39.31 628 GLU A N 1
ATOM 5046 C CA . GLU A 1 628 ? 3.301 27.188 2.75 1 39.31 628 GLU A CA 1
ATOM 5047 C C . GLU A 1 628 ? 3.428 25.891 3.523 1 39.31 628 GLU A C 1
ATOM 5049 O O . GLU A 1 628 ? 3.549 24.812 2.928 1 39.31 628 GLU A O 1
ATOM 5054 N N . VAL A 1 629 ? 4.023 25.875 4.574 1 41 629 VAL A N 1
ATOM 5055 C CA . VAL A 1 629 ? 4.125 24.906 5.66 1 41 629 VAL A CA 1
ATOM 5056 C C . VAL A 1 629 ? 2.834 24.094 5.742 1 41 629 VAL A C 1
ATOM 5058 O O . VAL A 1 629 ? 2.721 23.188 6.57 1 41 629 VAL A O 1
ATOM 5061 N N . ASN A 1 630 ? 1.769 24.703 5.27 1 42.06 630 ASN A N 1
ATOM 5062 C CA . ASN A 1 630 ? 0.496 24.094 5.641 1 42.06 630 ASN A CA 1
ATOM 5063 C C . ASN A 1 630 ? 0.413 22.641 5.172 1 42.06 630 ASN A C 1
ATOM 5065 O O . ASN A 1 630 ? -0.626 22 5.32 1 42.06 630 ASN A O 1
ATOM 5069 N N . HIS A 1 631 ? 1.619 22.219 4.531 1 50.47 631 HIS A N 1
ATOM 5070 C CA . HIS A 1 631 ? 1.292 20.906 3.965 1 50.47 631 HIS A CA 1
ATOM 5071 C C . HIS A 1 631 ? 2.096 19.812 4.637 1 50.47 631 HIS A C 1
ATOM 5073 O O . HIS A 1 631 ? 3.156 20.062 5.211 1 50.47 631 HIS A O 1
ATOM 5079 N N . VAL A 1 632 ? 1.497 18.812 4.898 1 56.25 632 VAL A N 1
ATOM 5080 C CA . VAL A 1 632 ? 2.105 17.562 5.324 1 56.25 632 VAL A CA 1
ATOM 5081 C C . VAL A 1 632 ? 3.467 17.391 4.656 1 56.25 632 VAL A C 1
ATOM 5083 O O . VAL A 1 632 ? 3.605 17.609 3.449 1 56.25 632 VAL A O 1
ATOM 5086 N N . PRO A 1 633 ? 4.535 17.391 5.598 1 59.81 633 PRO A N 1
ATOM 5087 C CA . PRO A 1 633 ? 5.883 17.234 5.047 1 59.81 633 PRO A CA 1
ATOM 5088 C C . PRO A 1 633 ? 5.98 16.094 4.043 1 59.81 633 PRO A C 1
ATOM 5090 O O . PRO A 1 633 ? 5.824 14.922 4.414 1 59.81 633 PRO A O 1
ATOM 5093 N N . ARG A 1 634 ? 6.105 16.344 2.826 1 76.94 634 ARG A N 1
ATOM 5094 C CA . ARG A 1 634 ? 6.406 15.43 1.734 1 76.94 634 ARG A CA 1
ATOM 5095 C C . ARG A 1 634 ? 7.883 15.492 1.355 1 76.94 634 ARG A C 1
ATOM 5097 O O . ARG A 1 634 ? 8.617 16.359 1.836 1 76.94 634 ARG A O 1
ATOM 5104 N N . PRO A 1 635 ? 8.344 14.539 0.617 1 77 635 PRO A N 1
ATOM 5105 C CA . PRO A 1 635 ? 9.758 14.539 0.253 1 77 635 PRO A CA 1
ATOM 5106 C C . PRO A 1 635 ? 10.211 15.867 -0.355 1 77 635 PRO A C 1
ATOM 5108 O O . PRO A 1 635 ? 11.32 16.328 -0.068 1 77 635 PRO A O 1
ATOM 5111 N N . ARG A 1 636 ? 9.422 16.469 -0.962 1 79.62 636 ARG A N 1
ATOM 5112 C CA . ARG A 1 636 ? 9.781 17.734 -1.587 1 79.62 636 ARG A CA 1
ATOM 5113 C C . ARG A 1 636 ? 9.898 18.844 -0.547 1 79.62 636 ARG A C 1
ATOM 5115 O O . ARG A 1 636 ? 10.727 19.75 -0.684 1 79.62 636 ARG A O 1
ATOM 5122 N N . THR A 1 637 ? 8.984 18.766 0.397 1 83.56 637 THR A N 1
ATOM 5123 C CA . THR A 1 637 ? 9.047 19.734 1.488 1 83.56 637 THR A CA 1
ATOM 5124 C C . THR A 1 637 ? 10.359 19.594 2.258 1 83.56 637 THR A C 1
ATOM 5126 O O . THR A 1 637 ? 10.984 20.594 2.625 1 83.56 637 THR A O 1
ATOM 5129 N N . LEU A 1 638 ? 10.758 18.406 2.451 1 89.19 638 LEU A N 1
ATOM 5130 C CA . LEU A 1 638 ? 12.016 18.156 3.146 1 89.19 638 LEU A CA 1
ATOM 5131 C C . LEU A 1 638 ? 13.203 18.672 2.338 1 89.19 638 LEU A C 1
ATOM 5133 O O . LEU A 1 638 ? 14.141 19.234 2.898 1 89.19 638 LEU A O 1
ATOM 5137 N N . GLN A 1 639 ? 13.117 18.547 0.995 1 88.81 639 GLN A N 1
ATOM 5138 C CA . GLN A 1 639 ? 14.164 19.062 0.105 1 88.81 639 GLN A CA 1
ATOM 5139 C C . GLN A 1 639 ? 14.273 20.578 0.19 1 88.81 639 GLN A C 1
ATOM 5141 O O . GLN A 1 639 ? 15.375 21.125 0.241 1 88.81 639 GLN A O 1
ATOM 5146 N N . ARG A 1 640 ? 13.148 21.172 0.264 1 84.56 640 ARG A N 1
ATOM 5147 C CA . ARG A 1 640 ? 13.117 22.625 0.269 1 84.56 640 ARG A CA 1
ATOM 5148 C C . ARG A 1 640 ? 13.734 23.188 1.548 1 84.56 640 ARG A C 1
ATOM 5150 O O . ARG A 1 640 ? 14.539 24.125 1.5 1 84.56 640 ARG A O 1
ATOM 5157 N N . PHE A 1 641 ? 13.375 22.609 2.682 1 86.62 641 PHE A N 1
ATOM 5158 C CA . PHE A 1 641 ? 13.922 23.078 3.951 1 86.62 641 PHE A CA 1
ATOM 5159 C C . PHE A 1 641 ? 15.422 22.828 4.016 1 86.62 641 PHE A C 1
ATOM 5161 O O . PHE A 1 641 ? 16.188 23.672 4.492 1 86.62 641 PHE A O 1
ATOM 5168 N N . THR A 1 642 ? 15.82 21.719 3.516 1 90.19 642 THR A N 1
ATOM 5169 C CA . THR A 1 642 ? 17.234 21.344 3.535 1 90.19 6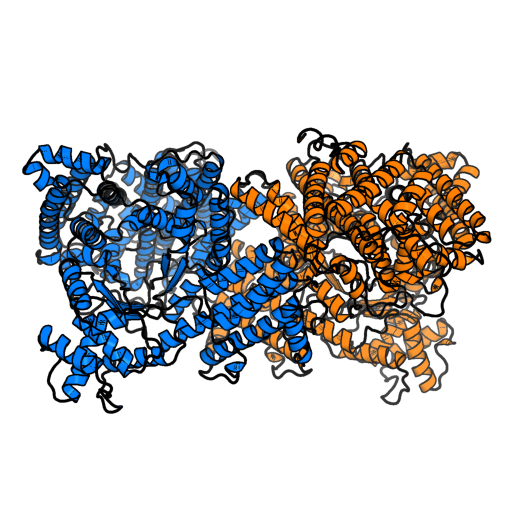42 THR A CA 1
ATOM 5170 C C . THR A 1 642 ? 18.031 22.234 2.598 1 90.19 642 THR A C 1
ATOM 5172 O O . THR A 1 642 ? 19.109 22.719 2.959 1 90.19 642 THR A O 1
ATOM 5175 N N . ALA A 1 643 ? 17.516 22.469 1.397 1 89.31 643 ALA A N 1
ATOM 5176 C CA . ALA A 1 643 ? 18.203 23.297 0.401 1 89.31 643 ALA A CA 1
ATOM 5177 C C . ALA A 1 643 ? 18.281 24.75 0.857 1 89.31 643 ALA A C 1
ATOM 5179 O O . ALA A 1 643 ? 19.312 25.406 0.681 1 89.31 643 ALA A O 1
ATOM 5180 N N . ALA A 1 644 ? 17.156 25.234 1.414 1 84.81 644 ALA A N 1
ATOM 5181 C CA . ALA A 1 644 ? 17.141 26.609 1.886 1 84.81 644 ALA A CA 1
ATOM 5182 C C . ALA A 1 644 ? 18.141 26.828 3.016 1 84.81 644 ALA A C 1
ATOM 5184 O O . ALA A 1 644 ? 18.812 27.859 3.072 1 84.81 644 ALA A O 1
ATOM 5185 N N . THR A 1 645 ? 18.25 25.906 3.963 1 87.81 645 THR A N 1
ATOM 5186 C CA . THR A 1 645 ? 19.203 25.984 5.07 1 87.81 645 THR A CA 1
ATOM 5187 C C . THR A 1 645 ? 20.641 25.938 4.559 1 87.81 645 THR A C 1
ATOM 5189 O O . THR A 1 645 ? 21.5 26.688 5.031 1 87.81 645 THR A O 1
ATOM 5192 N N . LEU A 1 646 ? 20.859 25.109 3.566 1 90.25 646 LEU A N 1
ATOM 5193 C CA . LEU A 1 646 ? 22.188 24.969 2.982 1 90.25 646 LEU A CA 1
ATOM 5194 C C . LEU A 1 646 ? 22.609 26.266 2.275 1 90.25 646 LEU A C 1
ATOM 5196 O O . LEU A 1 646 ? 23.734 26.734 2.469 1 90.25 646 LEU A O 1
ATOM 5200 N N . GLU A 1 647 ? 21.719 26.766 1.486 1 86.12 647 GLU A N 1
ATOM 5201 C CA . GLU A 1 647 ? 22.016 27.984 0.747 1 86.12 647 GLU A CA 1
ATOM 5202 C C . GLU A 1 647 ? 22.297 29.141 1.693 1 86.12 647 GLU A C 1
ATOM 5204 O O . GLU A 1 647 ? 23.234 29.922 1.474 1 86.12 647 GLU A O 1
ATOM 5209 N N . HIS A 1 648 ? 21.516 29.219 2.693 1 82.94 648 HIS A N 1
ATOM 5210 C CA . HIS A 1 648 ? 21.703 30.297 3.666 1 82.94 648 HIS A CA 1
ATOM 5211 C C . HIS A 1 648 ? 23.047 30.156 4.391 1 82.94 648 HIS A C 1
ATOM 5213 O O . HIS A 1 648 ? 23.688 31.141 4.719 1 82.94 648 HIS A O 1
ATOM 5219 N N . GLY A 1 649 ? 23.438 28.984 4.758 1 84.69 649 GLY A N 1
ATOM 5220 C CA . GLY A 1 649 ? 24.688 28.734 5.453 1 84.69 649 GLY A CA 1
ATOM 5221 C C . GLY A 1 649 ? 25.906 28.984 4.594 1 84.69 649 GLY A C 1
ATOM 5222 O O . GLY A 1 649 ? 26.922 29.469 5.082 1 84.69 649 GLY A O 1
ATOM 5223 N N . MET A 1 650 ? 25.781 28.75 3.334 1 89.44 650 MET A N 1
ATOM 5224 C CA . MET A 1 650 ? 26.938 28.828 2.451 1 89.44 650 MET A CA 1
ATOM 5225 C C . MET A 1 650 ? 27.016 30.188 1.756 1 89.44 650 MET A C 1
ATOM 5227 O O . MET A 1 650 ? 28.078 30.609 1.315 1 89.44 650 MET A O 1
ATOM 5231 N N . HIS A 1 651 ? 25.891 30.75 1.591 1 83.88 651 HIS A N 1
ATOM 5232 C CA . HIS A 1 651 ? 25.812 32.062 0.95 1 83.88 651 HIS A CA 1
ATOM 5233 C C . HIS A 1 651 ? 24.859 33 1.703 1 83.88 651 HIS A C 1
ATOM 5235 O O . HIS A 1 651 ? 23.734 33.25 1.242 1 83.88 651 HIS A O 1
ATOM 5241 N N . PRO A 1 652 ? 25.344 33.531 2.781 1 79.88 652 PRO A N 1
ATOM 5242 C CA . PRO A 1 652 ? 24.469 34.406 3.559 1 79.88 652 PRO A CA 1
ATOM 5243 C C . PRO A 1 652 ? 23.984 35.625 2.756 1 79.88 652 PRO A C 1
ATOM 5245 O O . PRO A 1 652 ? 24.734 36.156 1.936 1 79.88 652 PRO A O 1
ATOM 5248 N N . PRO A 1 653 ? 22.719 35.938 2.918 1 76.25 653 PRO A N 1
ATOM 5249 C CA . PRO A 1 653 ? 22.172 37.094 2.16 1 76.25 653 PRO A CA 1
ATOM 5250 C C . PRO A 1 653 ? 22.922 38.375 2.416 1 76.25 653 PRO A C 1
ATOM 5252 O O . PRO A 1 653 ? 23.547 38.531 3.471 1 76.25 653 PRO A O 1
ATOM 5255 N N . VAL A 1 654 ? 22.797 39.281 1.458 1 77.75 654 VAL A N 1
ATOM 5256 C CA . VAL A 1 654 ? 23.469 40.562 1.535 1 77.75 654 VAL A CA 1
ATOM 5257 C C . VAL A 1 654 ? 22.781 41.438 2.568 1 77.75 654 VAL A C 1
ATOM 5259 O O . VAL A 1 654 ? 21.547 41.469 2.631 1 77.75 654 VAL A O 1
ATOM 5262 N N . SER A 1 655 ? 23.625 42.031 3.42 1 83.94 655 SER A N 1
ATOM 5263 C CA . SER A 1 655 ? 23.094 42.969 4.418 1 83.94 655 SER A CA 1
ATOM 5264 C C . SER A 1 655 ? 22.453 44.188 3.762 1 83.94 655 SER A C 1
ATOM 5266 O O . SER A 1 655 ? 22.938 44.656 2.738 1 83.94 655 SER A O 1
ATOM 5268 N N . PRO A 1 656 ? 21.328 44.625 4.352 1 90.06 656 PRO A N 1
ATOM 5269 C CA . PRO A 1 656 ? 20.703 45.812 3.777 1 90.06 656 PRO A CA 1
ATOM 5270 C C . PRO A 1 656 ? 21.578 47.062 3.922 1 90.06 656 PRO A C 1
ATOM 5272 O O . PRO A 1 656 ? 22.438 47.125 4.805 1 90.06 656 PRO A O 1
ATOM 5275 N N . LYS A 1 657 ? 21.344 48.062 3.084 1 93.94 657 LYS A N 1
ATOM 5276 C CA . LYS A 1 657 ? 22.031 49.344 3.176 1 93.94 657 LYS A CA 1
ATOM 5277 C C . LYS A 1 657 ? 21.734 50.031 4.504 1 93.94 657 LYS A C 1
ATOM 5279 O O . LYS A 1 657 ? 20.625 49.938 5.031 1 93.94 657 LYS A O 1
ATOM 5284 N N . PRO A 1 658 ? 22.781 50.688 4.992 1 94.69 658 PRO A N 1
ATOM 5285 C CA . PRO A 1 658 ? 22.578 51.375 6.273 1 94.69 658 PRO A CA 1
ATOM 5286 C C . PRO A 1 658 ? 21.406 52.375 6.234 1 94.69 658 PRO A C 1
ATOM 5288 O O . PRO A 1 658 ? 20.688 52.5 7.227 1 94.69 658 PRO A O 1
ATOM 5291 N N . GLU A 1 659 ? 21.203 52.969 5.086 1 95.12 659 GLU A N 1
ATOM 5292 C CA . GLU A 1 659 ? 20.109 53.938 4.957 1 95.12 659 GLU A CA 1
ATOM 5293 C C . GLU A 1 659 ? 18.75 53.25 5.055 1 95.12 659 GLU A C 1
ATOM 5295 O O . GLU A 1 659 ? 17.797 53.781 5.594 1 95.12 659 GLU A O 1
ATOM 5300 N N . TRP A 1 660 ? 18.766 52.031 4.52 1 95.94 660 TRP A N 1
ATOM 5301 C CA . TRP A 1 660 ? 17.531 51.25 4.578 1 95.94 660 TRP A CA 1
ATOM 5302 C C . TRP A 1 660 ? 17.219 50.844 6.012 1 95.94 660 TRP A C 1
ATOM 5304 O O . TRP A 1 660 ? 16.062 50.906 6.449 1 95.94 660 TRP A O 1
ATOM 5314 N N . ARG A 1 661 ? 18.25 50.438 6.766 1 95.25 661 ARG A N 1
ATOM 5315 C CA . ARG A 1 661 ? 18.094 50.062 8.156 1 95.25 661 ARG A CA 1
ATOM 5316 C C . ARG A 1 661 ? 17.625 51.219 9.016 1 95.25 661 ARG A C 1
ATOM 5318 O O . ARG A 1 661 ? 16.781 51.062 9.898 1 95.25 661 ARG A O 1
ATOM 5325 N N . ALA A 1 662 ? 18.234 52.344 8.727 1 95.81 662 ALA A N 1
ATOM 5326 C CA . ALA A 1 662 ? 17.875 53.531 9.492 1 95.81 662 ALA A CA 1
ATOM 5327 C C . ALA A 1 662 ? 16.422 53.906 9.266 1 95.81 662 ALA A C 1
ATOM 5329 O O . ALA A 1 662 ? 15.719 54.281 10.203 1 95.81 662 ALA A O 1
ATOM 5330 N N . LEU A 1 663 ? 16.031 53.781 8.062 1 96.69 663 LEU A N 1
ATOM 5331 C CA . LEU A 1 663 ? 14.641 54.094 7.754 1 96.69 663 LEU A CA 1
ATOM 5332 C C . LEU A 1 663 ? 13.703 53.094 8.438 1 96.69 663 LEU A C 1
ATOM 5334 O O . LEU A 1 663 ? 12.672 53.5 8.984 1 96.69 663 LEU A O 1
ATOM 5338 N N . MET A 1 664 ? 14.062 51.844 8.398 1 96.5 664 MET A N 1
ATOM 5339 C CA . MET A 1 664 ? 13.234 50.812 9.023 1 96.5 664 MET A CA 1
ATOM 5340 C C . MET A 1 664 ? 13.148 51.031 10.531 1 96.5 664 MET A C 1
ATOM 5342 O O . MET A 1 664 ? 12.094 50.812 11.133 1 96.5 664 MET A O 1
ATOM 5346 N N . ASP A 1 665 ? 14.25 51.406 11.141 1 95.75 665 ASP A N 1
ATOM 5347 C CA . ASP A 1 665 ? 14.266 51.719 12.57 1 95.75 665 ASP A CA 1
ATOM 5348 C C . ASP A 1 665 ? 13.297 52.844 12.914 1 95.75 665 ASP A C 1
ATOM 5350 O O . ASP A 1 665 ? 12.609 52.781 13.938 1 95.75 665 ASP A O 1
ATOM 5354 N N . GLU A 1 666 ? 13.258 53.75 12.062 1 96.38 666 GLU A N 1
ATOM 5355 C CA . GLU A 1 666 ? 12.414 54.906 12.297 1 96.38 666 GLU A CA 1
ATOM 5356 C C . GLU A 1 666 ? 10.938 54.594 12.078 1 96.38 666 GLU A C 1
ATOM 5358 O O . GLU A 1 666 ? 10.094 54.875 12.914 1 96.38 666 GLU A O 1
ATOM 5363 N N . ILE A 1 667 ? 10.703 54 10.984 1 97.25 667 ILE A N 1
ATOM 5364 C CA . ILE A 1 667 ? 9.305 53.812 10.633 1 97.25 667 ILE A CA 1
ATOM 5365 C C . ILE A 1 667 ? 8.703 52.719 11.516 1 97.25 667 ILE A C 1
ATOM 5367 O O . ILE A 1 667 ? 7.484 52.688 11.719 1 97.25 667 ILE A O 1
ATOM 5371 N N . ALA A 1 668 ? 9.492 51.781 12.031 1 96.5 668 ALA A N 1
ATOM 5372 C CA . ALA A 1 668 ? 9 50.719 12.93 1 96.5 668 ALA A CA 1
ATOM 5373 C C . ALA A 1 668 ? 8.43 51.312 14.211 1 96.5 668 ALA A C 1
ATOM 5375 O O . ALA A 1 668 ? 7.43 50.844 14.742 1 96.5 668 ALA A O 1
ATOM 5376 N N . VAL A 1 669 ? 9.047 52.312 14.734 1 96.25 669 VAL A N 1
ATOM 5377 C CA . VAL A 1 669 ? 8.586 53 15.953 1 96.25 669 VAL A CA 1
ATOM 5378 C C . VAL A 1 669 ? 7.227 53.625 15.711 1 96.25 669 VAL A C 1
ATOM 5380 O O . VAL A 1 669 ? 6.32 53.531 16.531 1 96.25 669 VAL A O 1
ATOM 5383 N N . ILE A 1 670 ? 7.102 54.25 14.57 1 97.44 670 ILE A N 1
ATOM 5384 C CA . ILE A 1 670 ? 5.855 54.906 14.211 1 97.44 670 ILE A CA 1
ATOM 5385 C C . ILE A 1 670 ? 4.746 53.875 14.039 1 97.44 670 ILE A C 1
ATOM 5387 O O . ILE A 1 670 ? 3.615 54.094 14.484 1 97.44 670 ILE A O 1
ATOM 5391 N N . ALA A 1 671 ? 5.082 52.875 13.383 1 97.62 671 ALA A N 1
ATOM 5392 C CA . ALA A 1 671 ? 4.105 51.812 13.172 1 97.62 671 ALA A CA 1
ATOM 5393 C C . ALA A 1 671 ? 3.604 51.25 14.5 1 97.62 671 ALA A C 1
ATOM 5395 O O . ALA A 1 671 ? 2.408 51 14.656 1 97.62 671 ALA A O 1
ATOM 5396 N N . THR A 1 672 ? 4.484 51 15.461 1 97 672 THR A N 1
ATOM 5397 C CA . THR A 1 672 ? 4.121 50.469 16.766 1 97 672 THR A CA 1
ATOM 5398 C C . THR A 1 672 ? 3.225 51.438 17.516 1 97 672 THR A C 1
ATOM 5400 O O . THR A 1 672 ? 2.246 51.031 18.156 1 97 672 THR A O 1
ATOM 5403 N N . GLU A 1 673 ? 3.57 52.625 17.469 1 96.81 673 GLU A N 1
ATOM 5404 C CA . GLU A 1 673 ? 2.783 53.656 18.156 1 96.81 673 GLU A CA 1
ATOM 5405 C C . GLU A 1 673 ? 1.361 53.719 17.609 1 96.81 673 GLU A C 1
ATOM 5407 O O . GLU A 1 673 ? 0.399 53.812 18.375 1 96.81 673 GLU A O 1
ATOM 5412 N N . GLU A 1 674 ? 1.289 53.688 16.312 1 96.94 674 GLU A N 1
ATOM 5413 C CA . GLU A 1 674 ? -0.032 53.688 15.695 1 96.94 674 GLU A CA 1
ATOM 5414 C C . GLU A 1 674 ? -0.821 52.438 16.062 1 96.94 674 GLU A C 1
ATOM 5416 O O . GLU A 1 674 ? -2.002 52.531 16.406 1 96.94 674 GLU A O 1
ATOM 5421 N N . TYR A 1 675 ? -0.218 51.375 15.961 1 96.75 675 TYR A N 1
ATOM 5422 C CA . TYR A 1 675 ? -0.854 50.125 16.312 1 96.75 675 TYR A CA 1
ATOM 5423 C C . TYR A 1 675 ? -1.352 50.125 17.75 1 96.75 675 TYR A C 1
ATOM 5425 O O . TYR A 1 675 ? -2.512 49.812 18.016 1 96.75 675 TYR A O 1
ATOM 5433 N N . ARG A 1 676 ? -0.502 50.531 18.719 1 95.94 676 ARG A N 1
ATOM 5434 C CA . ARG A 1 676 ? -0.836 50.531 20.141 1 95.94 676 ARG A CA 1
ATOM 5435 C C . ARG A 1 676 ? -1.867 51.594 20.469 1 95.94 676 ARG A C 1
ATOM 5437 O O . ARG A 1 676 ? -2.66 51.438 21.406 1 95.94 676 ARG A O 1
ATOM 5444 N N . SER A 1 677 ? -1.825 52.688 19.734 1 96.56 677 SER A N 1
ATOM 5445 C CA . SER A 1 677 ? -2.795 53.75 19.938 1 96.56 677 SER A CA 1
ATOM 5446 C C . SER A 1 677 ? -4.219 53.25 19.703 1 96.56 677 SER A C 1
ATOM 5448 O O . SER A 1 677 ? -5.16 53.75 20.344 1 96.56 677 SER A O 1
ATOM 5450 N N . ILE A 1 678 ? -4.352 52.281 18.875 1 96.19 678 ILE A N 1
ATOM 5451 C CA . ILE A 1 678 ? -5.676 51.75 18.531 1 96.19 678 ILE A CA 1
ATOM 5452 C C . ILE A 1 678 ? -5.988 50.531 19.391 1 96.19 678 ILE A C 1
ATOM 5454 O O . ILE A 1 678 ? -7.016 50.5 20.062 1 96.19 678 ILE A O 1
ATOM 5458 N N . VAL A 1 679 ? -5.137 49.594 19.453 1 94.88 679 VAL A N 1
ATOM 5459 C CA . VAL A 1 679 ? -5.398 48.281 20.031 1 94.88 679 VAL A CA 1
ATOM 5460 C C . VAL A 1 679 ? -5.363 48.375 21.562 1 94.88 679 VAL A C 1
ATOM 5462 O O . VAL A 1 679 ? -6.16 47.719 22.234 1 94.88 679 VAL A O 1
ATOM 5465 N N . PHE A 1 680 ? -4.438 49.219 22.172 1 92.69 680 PHE A N 1
ATOM 5466 C CA . PHE A 1 680 ? -4.266 49.188 23.609 1 92.69 680 PHE A CA 1
ATOM 5467 C C . PHE A 1 680 ? -4.746 50.469 24.234 1 92.69 680 PHE A C 1
ATOM 5469 O O . PHE A 1 680 ? -5.277 50.5 25.344 1 92.69 680 PHE A O 1
ATOM 5476 N N . LYS A 1 681 ? -4.598 51.562 23.531 1 93.69 681 LYS A N 1
ATOM 5477 C CA . LYS A 1 681 ? -4.863 52.875 24.141 1 93.69 681 LYS A CA 1
ATOM 5478 C C . LYS A 1 681 ? -6.305 53.312 23.906 1 93.69 681 LYS A C 1
ATOM 5480 O O . LYS A 1 681 ? -6.871 54.062 24.719 1 93.69 681 LYS A O 1
ATOM 5485 N N . GLU A 1 682 ? -6.816 52.906 22.766 1 94.19 682 GLU A N 1
ATOM 5486 C CA . GLU A 1 682 ? -8.227 53.219 22.547 1 94.19 682 GLU A CA 1
ATOM 5487 C C . GLU A 1 682 ? -9.117 52.5 23.531 1 94.19 682 GLU A C 1
ATOM 5489 O O . GLU A 1 682 ? -9.211 51.25 23.484 1 94.19 682 GLU A O 1
ATOM 5494 N N . PRO A 1 683 ? -9.82 53.156 24.406 1 92 683 PRO A N 1
ATOM 5495 C CA . PRO A 1 683 ? -10.547 52.531 25.5 1 92 683 PRO A CA 1
ATOM 5496 C C . PRO A 1 683 ? -11.688 51.625 25.031 1 92 683 PRO A C 1
ATOM 5498 O O . PRO A 1 683 ? -12.016 50.625 25.688 1 92 683 PRO A O 1
ATOM 5501 N N . ARG A 1 684 ? -12.234 51.938 23.922 1 93.12 684 ARG A N 1
ATOM 5502 C CA . ARG A 1 684 ? -13.406 51.188 23.5 1 93.12 684 ARG A CA 1
ATOM 5503 C C . ARG A 1 684 ? -13.062 50.188 22.406 1 93.12 684 ARG A C 1
ATOM 5505 O O . ARG A 1 684 ? -13.945 49.625 21.766 1 93.12 684 ARG A O 1
ATOM 5512 N N . PHE A 1 685 ? -11.836 49.969 22.203 1 94.88 685 PHE A N 1
ATOM 5513 C CA . PHE A 1 685 ? -11.406 49.062 21.156 1 94.88 685 PHE A CA 1
ATOM 5514 C C . PHE A 1 685 ? -11.867 47.656 21.453 1 94.88 685 PHE A C 1
ATOM 5516 O O . PHE A 1 685 ? -12.336 46.938 20.562 1 94.88 685 PHE A O 1
ATOM 5523 N N . VAL A 1 686 ? -11.648 47.188 22.703 1 93.12 686 VAL A N 1
ATOM 5524 C CA . VAL A 1 686 ? -11.992 45.844 23.094 1 93.12 686 VAL A CA 1
ATOM 5525 C C . VAL A 1 686 ? -13.492 45.594 22.891 1 93.12 686 VAL A C 1
ATOM 5527 O O . VAL A 1 686 ? -13.906 44.531 22.453 1 93.12 686 VAL A O 1
ATOM 5530 N N . GLU A 1 687 ? -14.266 46.562 23.266 1 94.19 687 GLU A N 1
ATOM 5531 C CA . GLU A 1 687 ? -15.711 46.469 23.031 1 94.19 687 GLU A CA 1
ATOM 5532 C C . GLU A 1 687 ? -16.031 46.344 21.547 1 94.19 687 GLU A C 1
ATOM 5534 O O . GLU A 1 687 ? -16.828 45.5 21.156 1 94.19 687 GLU A O 1
ATOM 5539 N N . TYR A 1 688 ? -15.422 47.188 20.75 1 96.31 688 TYR A N 1
ATOM 5540 C CA . TYR A 1 688 ? -15.602 47.094 19.297 1 96.31 688 TYR A CA 1
ATOM 5541 C C . TYR A 1 688 ? -15.195 45.75 18.766 1 96.31 688 TYR A C 1
ATOM 5543 O O . TYR A 1 688 ? -15.922 45.125 17.969 1 96.31 688 TYR A O 1
ATOM 5551 N N . PHE A 1 689 ? -14.047 45.281 19.203 1 95.19 689 PHE A N 1
ATOM 5552 C CA . PHE A 1 689 ? -13.492 44 18.781 1 95.19 689 PHE A CA 1
ATOM 5553 C C . PHE A 1 689 ? -14.453 42.875 19.078 1 95.19 689 PHE A C 1
ATOM 5555 O O . PHE A 1 689 ? -14.734 42.031 18.219 1 95.19 689 PHE A O 1
ATOM 5562 N N . ARG A 1 690 ? -14.953 42.781 20.234 1 94.12 690 ARG A N 1
ATOM 5563 C CA . ARG A 1 690 ? -15.836 41.688 20.688 1 94.12 690 ARG A CA 1
ATOM 5564 C C . ARG A 1 690 ? -17.172 41.75 19.953 1 94.12 690 ARG A C 1
ATOM 5566 O O . ARG A 1 690 ? -17.781 40.719 19.688 1 94.12 690 ARG A O 1
ATOM 5573 N N . LEU A 1 691 ? -17.578 42.906 19.594 1 96 691 LEU A N 1
ATOM 5574 C CA . LEU A 1 691 ? -18.844 43.062 18.891 1 96 691 LEU A CA 1
ATOM 5575 C C . LEU A 1 691 ? -18.688 42.781 17.406 1 96 691 LEU A C 1
ATOM 5577 O O . LEU A 1 691 ? -19.516 42.094 16.797 1 96 691 LEU A O 1
ATOM 5581 N N . ALA A 1 692 ? -17.609 43.219 16.875 1 96.62 692 ALA A N 1
ATOM 5582 C CA . ALA A 1 692 ? -17.438 43.188 15.422 1 96.62 692 ALA A CA 1
ATOM 5583 C C . ALA A 1 692 ? -17 41.812 14.922 1 96.62 692 ALA A C 1
ATOM 5585 O O . ALA A 1 692 ? -17.156 41.5 13.742 1 96.62 692 ALA A O 1
ATOM 5586 N N . THR A 1 693 ? -16.391 40.969 15.758 1 96.38 693 THR A N 1
ATOM 5587 C CA . THR A 1 693 ? -15.82 39.719 15.32 1 96.38 693 THR A CA 1
ATOM 5588 C C . THR A 1 693 ? -16.422 38.531 16.125 1 96.38 693 THR A C 1
ATOM 5590 O O . THR A 1 693 ? -17.016 38.75 17.172 1 96.38 693 THR A O 1
ATOM 5593 N N . PRO A 1 694 ? -16.281 37.312 15.602 1 95.38 694 PRO A N 1
ATOM 5594 C CA . PRO A 1 694 ? -16.766 36.156 16.344 1 95.38 694 PRO A CA 1
ATOM 5595 C C . PRO A 1 694 ? -15.734 35.594 17.312 1 95.38 694 PRO A C 1
ATOM 5597 O O . PRO A 1 694 ? -15.609 34.375 17.453 1 95.38 694 PRO A O 1
ATOM 5600 N N . GLU A 1 695 ? -15 36.406 17.953 1 92.25 695 GLU A N 1
ATOM 5601 C CA . GLU A 1 695 ? -13.977 35.969 18.891 1 92.25 695 GLU A CA 1
ATOM 5602 C C . GLU A 1 695 ? -14.578 35.188 20.047 1 92.25 695 GLU A C 1
ATOM 5604 O O . GLU A 1 695 ? -14.023 34.188 20.484 1 92.25 695 GLU A O 1
ATOM 5609 N N . LEU A 1 696 ? -15.703 35.562 20.547 1 89.44 696 LEU A N 1
ATOM 5610 C CA . LEU A 1 696 ? -16.344 34.938 21.703 1 89.44 696 LEU A CA 1
ATOM 5611 C C . LEU A 1 696 ? -16.859 33.562 21.359 1 89.44 696 LEU A C 1
ATOM 5613 O O . LEU A 1 696 ? -17 32.719 22.234 1 89.44 696 LEU A O 1
ATOM 5617 N N . GLU A 1 697 ? -17.125 33.406 20.094 1 91.81 697 GLU A N 1
ATOM 5618 C CA . GLU A 1 697 ? -17.703 32.156 19.641 1 91.81 697 GLU A CA 1
ATOM 5619 C C . GLU A 1 697 ? -16.609 31.188 19.141 1 91.81 697 GLU A C 1
ATOM 5621 O O . GLU A 1 697 ? -16.906 30.047 18.797 1 91.81 697 GLU A O 1
ATOM 5626 N N . TYR A 1 698 ? -15.406 31.609 19.156 1 90.56 698 TYR A N 1
ATOM 5627 C CA . TYR A 1 698 ? -14.289 30.828 18.641 1 90.56 698 TYR A CA 1
ATOM 5628 C C . TYR A 1 698 ? -14.188 29.469 19.344 1 90.56 698 TYR A C 1
ATOM 5630 O O . TYR A 1 698 ? -13.938 28.453 18.703 1 90.56 698 TYR A O 1
ATOM 5638 N N . GLY A 1 699 ? -14.367 29.406 20.641 1 86.69 699 GLY A N 1
ATOM 5639 C CA . GLY A 1 699 ? -14.227 28.203 21.438 1 86.69 699 GLY A CA 1
ATOM 5640 C C . GLY A 1 699 ? -15.203 27.109 21.031 1 86.69 699 GLY A C 1
ATOM 5641 O O . GLY A 1 699 ? -14.938 25.922 21.25 1 86.69 699 GLY A O 1
ATOM 5642 N N . ARG A 1 700 ? -16.234 27.5 20.375 1 88.31 700 ARG A N 1
ATOM 5643 C CA . ARG A 1 700 ? -17.297 26.547 20.031 1 88.31 700 ARG A CA 1
ATOM 5644 C C . ARG A 1 700 ? -16.875 25.672 18.859 1 88.31 700 ARG A C 1
ATOM 5646 O O . ARG A 1 700 ? -17.469 24.625 18.609 1 88.31 700 ARG A O 1
ATOM 5653 N N . MET A 1 701 ? -15.844 25.984 18.188 1 89.5 701 MET A N 1
ATOM 5654 C CA . MET A 1 701 ? -15.375 25.234 17.031 1 89.5 701 MET A CA 1
ATOM 5655 C C . MET A 1 701 ? -14.633 23.969 17.469 1 89.5 701 MET A C 1
ATOM 5657 O O . MET A 1 701 ? -14.438 23.047 16.672 1 89.5 701 MET A O 1
ATOM 5661 N N . ASN A 1 702 ? -14.18 23.875 18.672 1 87.94 702 ASN A N 1
ATOM 5662 C CA . ASN A 1 702 ? -13.508 22.703 19.219 1 87.94 702 ASN A CA 1
ATOM 5663 C C . ASN A 1 702 ? -12.32 22.266 18.359 1 87.94 702 ASN A C 1
ATOM 5665 O O . ASN A 1 702 ? -12.195 21.094 18 1 87.94 702 ASN A O 1
ATOM 5669 N N . ILE A 1 703 ? -11.453 23.172 18.016 1 84.62 703 ILE A N 1
ATOM 5670 C CA . ILE A 1 703 ? -10.352 22.891 17.094 1 84.62 703 ILE A CA 1
ATOM 5671 C C . ILE A 1 703 ? -9.211 22.234 17.859 1 84.62 703 ILE A C 1
ATOM 5673 O O . ILE A 1 703 ? -8.484 21.391 17.312 1 84.62 703 ILE A O 1
ATOM 5677 N N . GLY A 1 704 ? -9.016 22.594 19.094 1 83.62 704 GLY A N 1
ATOM 5678 C CA . GLY A 1 704 ? -7.914 22.062 19.875 1 83.62 704 GLY A CA 1
ATOM 5679 C C . GLY A 1 704 ? -8.25 21.906 21.344 1 83.62 704 GLY A C 1
ATOM 5680 O O . GLY A 1 704 ? -9.336 22.281 21.781 1 83.62 704 GLY A O 1
ATOM 5681 N N . SER A 1 705 ? -7.285 21.328 22 1 83.44 705 SER A N 1
ATOM 5682 C CA . SER A 1 705 ? -7.473 21.094 23.438 1 83.44 705 SER A CA 1
ATOM 5683 C C . SER A 1 705 ? -7.195 22.344 24.25 1 83.44 705 SER A C 1
ATOM 5685 O O . SER A 1 705 ? -7.609 22.438 25.406 1 83.44 705 SER A O 1
ATOM 5687 N N . ARG A 1 706 ? -6.52 23.297 23.609 1 84.38 706 ARG A N 1
ATOM 5688 C CA . ARG A 1 706 ? -6.105 24.5 24.312 1 84.38 706 ARG A CA 1
ATOM 5689 C C . ARG A 1 706 ? -7.258 25.5 24.422 1 84.38 706 ARG A C 1
ATOM 5691 O O . ARG A 1 706 ? -8 25.703 23.469 1 84.38 706 ARG A O 1
ATOM 5698 N N . PRO A 1 707 ? -7.371 26.062 25.578 1 80.19 707 PRO A N 1
ATOM 5699 C CA . PRO A 1 707 ? -8.328 27.156 25.688 1 80.19 707 PRO A CA 1
ATOM 5700 C C . PRO A 1 707 ? -7.93 28.375 24.844 1 80.19 707 PRO A C 1
ATOM 5702 O O . PRO A 1 707 ? -6.75 28.547 24.531 1 80.19 707 PRO A O 1
ATOM 5705 N N . SER A 1 708 ? -8.867 29.156 24.469 1 79.69 708 SER A N 1
ATOM 5706 C CA . SER A 1 708 ? -8.625 30.328 23.625 1 79.69 708 SER A CA 1
ATOM 5707 C C . SER A 1 708 ? -7.875 31.406 24.375 1 79.69 708 SER A C 1
ATOM 5709 O O . SER A 1 708 ? -7.238 32.281 23.766 1 79.69 708 SER A O 1
ATOM 5711 N N . LYS A 1 709 ? -8.055 31.422 25.703 1 77.56 709 LYS A N 1
ATOM 5712 C CA . LYS A 1 709 ? -7.363 32.406 26.547 1 77.56 709 LYS A CA 1
ATOM 5713 C C . LYS A 1 709 ? -6.438 31.703 27.547 1 77.56 709 LYS A C 1
ATOM 5715 O O . LYS A 1 709 ? -6.766 30.625 28.062 1 77.56 709 LYS A O 1
ATOM 5720 N N . ARG A 1 710 ? -5.348 32.438 27.594 1 72.44 710 ARG A N 1
ATOM 5721 C CA . ARG A 1 710 ? -4.406 31.906 28.578 1 72.44 710 ARG A CA 1
ATOM 5722 C C . ARG A 1 710 ? -4.977 32.031 30 1 72.44 710 ARG A C 1
ATOM 5724 O O . ARG A 1 710 ? -4.898 31.062 30.766 1 72.44 710 ARG A O 1
ATOM 5731 N N . LYS A 1 711 ? -5.426 33.281 30.359 1 71.38 711 LYS A N 1
ATOM 5732 C CA . LYS A 1 711 ? -6.105 33.562 31.609 1 71.38 711 LYS A CA 1
ATOM 5733 C C . LYS A 1 711 ? -7.547 34 31.375 1 71.38 711 LYS A C 1
ATOM 5735 O O . LYS A 1 711 ? -7.801 34.938 30.609 1 71.38 711 LYS A O 1
ATOM 5740 N N . PRO A 1 712 ? -8.516 33.438 31.938 1 66.69 712 PRO A N 1
ATOM 5741 C CA . PRO A 1 712 ? -9.93 33.719 31.688 1 66.69 712 PRO A CA 1
ATOM 5742 C C . PRO A 1 712 ? -10.312 35.188 31.938 1 66.69 712 PRO A C 1
ATOM 5744 O O . PRO A 1 712 ? -11.164 35.719 31.234 1 66.69 712 PRO A O 1
ATOM 5747 N N . SER A 1 713 ? -9.742 35.812 32.844 1 61.22 713 SER A N 1
ATOM 5748 C CA . SER A 1 713 ? -10.172 37.156 33.25 1 61.22 713 SER A CA 1
ATOM 5749 C C . SER A 1 713 ? -9.383 38.219 32.531 1 61.22 713 SER A C 1
ATOM 5751 O O . SER A 1 713 ? -9.688 39.406 32.656 1 61.22 713 SER A O 1
ATOM 5753 N N . GLY A 1 714 ? -8.602 37.938 31.578 1 65.06 714 GLY A N 1
ATOM 5754 C CA . GLY A 1 714 ? -7.707 38.969 31.047 1 65.06 714 GLY A CA 1
ATOM 5755 C C . GLY A 1 714 ? -8.219 39.594 29.766 1 65.06 714 GLY A C 1
ATOM 5756 O O . GLY A 1 714 ? -9.211 39.156 29.203 1 65.06 714 GLY A O 1
ATOM 5757 N N . GLY A 1 715 ? -7.754 40.812 29.375 1 72.62 715 GLY A N 1
ATOM 5758 C CA . GLY A 1 715 ? -8.055 41.531 28.156 1 72.62 715 GLY A CA 1
ATOM 5759 C C . GLY A 1 715 ? -7.355 40.938 26.938 1 72.62 715 GLY A C 1
ATOM 5760 O O . GLY A 1 715 ? -7.227 39.719 26.812 1 72.62 715 GLY A O 1
ATOM 5761 N N . ILE A 1 716 ? -7.043 41.719 25.953 1 82.38 716 ILE A N 1
ATOM 5762 C CA . ILE A 1 716 ? -6.387 41.312 24.703 1 82.38 716 ILE A CA 1
ATOM 5763 C C . ILE A 1 716 ? -5.039 40.688 25.016 1 82.38 716 ILE A C 1
ATOM 5765 O O . ILE A 1 716 ? -4.594 39.781 24.281 1 82.38 716 ILE A O 1
ATOM 5769 N N . GLU A 1 717 ? -4.484 41.094 26.078 1 78.94 717 GLU A N 1
ATOM 5770 C CA . GLU A 1 717 ? -3.172 40.562 26.453 1 78.94 717 GLU A CA 1
ATOM 5771 C C . GLU A 1 717 ? -3.25 39.094 26.797 1 78.94 717 GLU A C 1
ATOM 5773 O O . GLU A 1 717 ? -2.291 38.344 26.578 1 78.94 717 GLU A O 1
ATOM 5778 N N . SER A 1 718 ? -4.383 38.656 27.188 1 80.31 718 SER A N 1
ATOM 5779 C CA . SER A 1 718 ? -4.543 37.281 27.594 1 80.31 718 SER A CA 1
ATOM 5780 C C . SER A 1 718 ? -5.035 36.406 26.438 1 80.31 718 SER A C 1
ATOM 5782 O O . SER A 1 718 ? -4.949 35.188 26.484 1 80.31 718 SER A O 1
ATOM 5784 N N . LEU A 1 719 ? -5.512 37.094 25.453 1 85.5 719 LEU A N 1
ATOM 5785 C CA . LEU A 1 719 ? -5.988 36.375 24.266 1 85.5 719 LEU A CA 1
ATOM 5786 C C . LEU A 1 719 ? -4.816 35.812 23.469 1 85.5 719 LEU A C 1
ATOM 5788 O O . LEU A 1 719 ? -3.824 36.5 23.25 1 85.5 719 LEU A O 1
ATOM 5792 N N . ARG A 1 720 ? -4.91 34.594 23.125 1 84.75 720 ARG A N 1
ATOM 5793 C CA . ARG A 1 720 ? -3.854 33.969 22.344 1 84.75 720 ARG A CA 1
ATOM 5794 C C . ARG A 1 720 ? -3.801 34.531 20.938 1 84.75 720 ARG A C 1
ATOM 5796 O O . ARG A 1 720 ? -4.789 35.094 20.438 1 84.75 720 ARG A O 1
ATOM 5803 N N . ALA A 1 721 ? -2.666 34.375 20.266 1 85.44 721 ALA A N 1
ATOM 5804 C CA . ALA A 1 721 ? -2.414 35 18.953 1 85.44 721 ALA A CA 1
ATOM 5805 C C . ALA A 1 721 ? -3.32 34.375 17.891 1 85.44 721 ALA A C 1
ATOM 5807 O O . ALA A 1 721 ? -3.818 35.094 17.016 1 85.44 721 ALA A O 1
ATOM 5808 N N . ILE A 1 722 ? -3.551 33.094 17.953 1 86.88 722 ILE A N 1
ATOM 5809 C CA . ILE A 1 722 ? -4.27 32.438 16.891 1 86.88 722 ILE A CA 1
ATOM 5810 C C . ILE A 1 722 ? -5.727 32.875 16.875 1 86.88 722 ILE A C 1
ATOM 5812 O O . ILE A 1 722 ? -6.238 33.312 15.844 1 86.88 722 ILE A O 1
ATOM 5816 N N . PRO A 1 723 ? -6.492 32.906 18.016 1 89.5 723 PRO A N 1
ATOM 5817 C CA . PRO A 1 723 ? -7.867 33.406 18 1 89.5 723 PRO A CA 1
ATOM 5818 C C . PRO A 1 723 ? -7.945 34.875 17.641 1 89.5 723 PRO A C 1
ATOM 5820 O O . PRO A 1 723 ? -8.922 35.312 17.031 1 89.5 723 PRO A O 1
ATOM 5823 N N . TRP A 1 724 ? -6.891 35.688 18.016 1 92.12 724 TRP A N 1
ATOM 5824 C CA . TRP A 1 724 ? -6.824 37.094 17.688 1 92.12 724 TRP A CA 1
ATOM 5825 C C . TRP A 1 724 ? -6.812 37.312 16.188 1 92.12 724 TRP A C 1
ATOM 5827 O O . TRP A 1 724 ? -7.609 38.094 15.648 1 92.12 724 TRP A O 1
ATOM 5837 N N . ILE A 1 725 ? -5.957 36.656 15.508 1 91.44 725 ILE A N 1
ATOM 5838 C CA . ILE A 1 725 ? -5.836 36.75 14.062 1 91.44 725 ILE A CA 1
ATOM 5839 C C . ILE A 1 725 ? -7.055 36.125 13.391 1 91.44 725 ILE A C 1
ATOM 5841 O O . ILE A 1 725 ? -7.59 36.688 12.422 1 91.44 725 ILE A O 1
ATOM 5845 N N . PHE A 1 726 ? -7.527 35.031 13.969 1 92.31 726 PHE A N 1
ATOM 5846 C CA . PHE A 1 726 ? -8.656 34.281 13.406 1 92.31 726 PHE A CA 1
ATOM 5847 C C . PHE A 1 726 ? -9.906 35.156 13.367 1 92.31 726 PHE A C 1
ATOM 5849 O O . PHE A 1 726 ? -10.602 35.219 12.352 1 92.31 726 PHE A O 1
ATOM 5856 N N . ALA A 1 727 ? -10.172 35.844 14.43 1 94.44 727 ALA A N 1
ATOM 5857 C CA . ALA A 1 727 ? -11.375 36.656 14.555 1 94.44 727 ALA A CA 1
ATOM 5858 C C . ALA A 1 727 ? -11.414 37.75 13.484 1 94.44 727 ALA A C 1
ATOM 5860 O O . ALA A 1 727 ? -12.445 37.969 12.844 1 94.44 727 ALA A O 1
ATOM 5861 N N . TRP A 1 728 ? -10.273 38.375 13.227 1 95.38 728 TRP A N 1
ATOM 5862 C CA . TRP A 1 728 ? -10.211 39.469 12.242 1 95.38 728 TRP A CA 1
ATOM 5863 C C . TRP A 1 728 ? -10.219 38.906 10.828 1 95.38 728 TRP A C 1
ATOM 5865 O O . TRP A 1 728 ? -10.68 39.562 9.891 1 95.38 728 TRP A O 1
ATOM 5875 N N . THR A 1 729 ? -9.695 37.688 10.711 1 94 729 THR A N 1
ATOM 5876 C CA . THR A 1 729 ? -9.711 37.031 9.414 1 94 729 THR A CA 1
ATOM 5877 C C . THR A 1 729 ? -11.141 36.656 9.008 1 94 729 THR A C 1
ATOM 5879 O O . THR A 1 729 ? -11.5 36.75 7.832 1 94 729 THR A O 1
ATOM 5882 N N . GLN A 1 730 ? -11.938 36.312 9.961 1 95.75 730 GLN A N 1
ATOM 5883 C CA . GLN A 1 730 ? -13.32 35.938 9.703 1 95.75 730 GLN A CA 1
ATOM 5884 C C . GLN A 1 730 ? -14.102 37.094 9.102 1 95.75 730 GLN A C 1
ATOM 5886 O O . GLN A 1 730 ? -14.984 36.906 8.266 1 95.75 730 GLN A O 1
ATOM 5891 N N . THR A 1 731 ? -13.766 38.312 9.461 1 96.88 731 THR A N 1
ATOM 5892 C CA . THR A 1 731 ? -14.5 39.469 8.984 1 96.88 731 THR A CA 1
ATOM 5893 C C . THR A 1 731 ? -13.836 40.062 7.746 1 96.88 731 THR A C 1
ATOM 5895 O O . THR A 1 731 ? -14.227 41.156 7.277 1 96.88 731 THR A O 1
ATOM 5898 N N . ARG A 1 732 ? -12.789 39.469 7.254 1 96.38 732 ARG A N 1
ATOM 5899 C CA . ARG A 1 732 ? -12.039 39.875 6.074 1 96.38 732 ARG A CA 1
ATOM 5900 C C . ARG A 1 732 ? -11.43 41.25 6.262 1 96.38 732 ARG A C 1
ATOM 5902 O O . ARG A 1 732 ? -11.297 42 5.301 1 96.38 732 ARG A O 1
ATOM 5909 N N . PHE A 1 733 ? -11.219 41.625 7.449 1 96.75 733 PHE A N 1
ATOM 5910 C CA . PHE A 1 733 ? -10.641 42.906 7.746 1 96.75 733 PHE A CA 1
ATOM 5911 C C . PHE A 1 733 ? -9.156 42.812 8.055 1 96.75 733 PHE A C 1
ATOM 5913 O O . PHE A 1 733 ? -8.391 43.719 7.816 1 96.75 733 PHE A O 1
ATOM 5920 N N . HIS A 1 734 ? -8.633 41.75 8.578 1 95.38 734 HIS A N 1
ATOM 5921 C CA . HIS A 1 734 ? -7.242 41.406 8.867 1 95.38 734 HIS A CA 1
ATOM 5922 C C . HIS A 1 734 ? -6.516 42.531 9.547 1 95.38 734 HIS A C 1
ATOM 5924 O O . HIS A 1 734 ? -5.379 42.875 9.188 1 95.38 734 HIS A O 1
ATOM 5930 N N . LEU A 1 735 ? -7.129 43.125 10.484 1 96.19 735 LEU A N 1
ATOM 5931 C CA . LEU A 1 735 ? -6.66 44.344 11.133 1 96.19 735 LEU A CA 1
ATOM 5932 C C . LEU A 1 735 ? -5.254 44.156 11.688 1 96.19 735 LEU A C 1
ATOM 5934 O O . LEU A 1 735 ? -4.383 45 11.469 1 96.19 735 LEU A O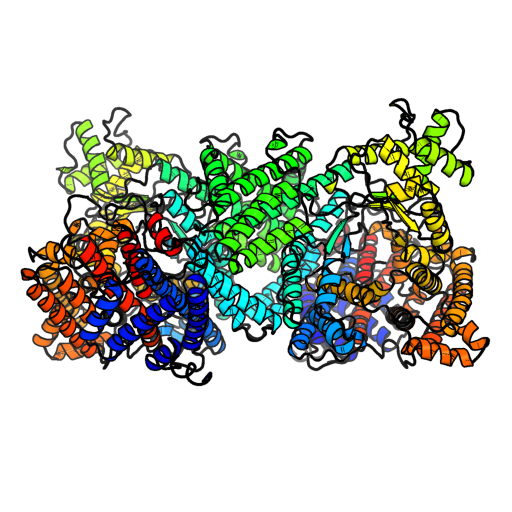 1
ATOM 5938 N N . PRO A 1 736 ? -4.965 43.062 12.352 1 93.56 736 PRO A N 1
ATOM 5939 C CA . PRO A 1 736 ? -3.654 42.938 12.992 1 93.56 736 PRO A CA 1
ATOM 5940 C C . PRO A 1 736 ? -2.506 42.875 11.992 1 93.56 736 PRO A C 1
ATOM 5942 O O . PRO A 1 736 ? -1.352 43.125 12.352 1 93.56 736 PRO A O 1
ATOM 5945 N N . VAL A 1 737 ? -2.785 42.625 10.781 1 93.25 737 VAL A N 1
ATOM 5946 C CA . VAL A 1 737 ? -1.73 42.344 9.812 1 93.25 737 VAL A CA 1
ATOM 5947 C C . VAL A 1 737 ? -1.28 43.656 9.141 1 93.25 737 VAL A C 1
ATOM 5949 O O . VAL A 1 737 ? -0.1 43.812 8.828 1 93.25 737 VAL A O 1
ATOM 5952 N N . TRP A 1 738 ? -2.178 44.562 8.945 1 96.38 738 TRP A N 1
ATOM 5953 C CA . TRP A 1 738 ? -1.793 45.719 8.156 1 96.38 738 TRP A CA 1
ATOM 5954 C C . TRP A 1 738 ? -1.752 47 9.016 1 96.38 738 TRP A C 1
ATOM 5956 O O . TRP A 1 738 ? -1.182 48 8.617 1 96.38 738 TRP A O 1
ATOM 5966 N N . LEU A 1 739 ? -2.414 46.969 10.219 1 97.25 739 LEU A N 1
ATOM 5967 C CA . LEU A 1 739 ? -2.482 48.156 11.047 1 97.25 739 LEU A CA 1
ATOM 5968 C C . LEU A 1 739 ? -1.085 48.656 11.406 1 97.25 739 LEU A C 1
ATOM 5970 O O . LEU A 1 739 ? -0.246 47.875 11.867 1 97.25 739 LEU A O 1
ATOM 5974 N N . GLY A 1 740 ? -0.789 49.875 11.227 1 97 740 GLY A N 1
ATOM 5975 C CA . GLY A 1 740 ? 0.499 50.5 11.523 1 97 740 GLY A CA 1
ATOM 5976 C C . GLY A 1 740 ? 1.329 50.781 10.281 1 97 740 GLY A C 1
ATOM 5977 O O . GLY A 1 740 ? 2.162 51.688 10.273 1 97 740 GLY A O 1
ATOM 5978 N N . PHE A 1 741 ? 1.159 50 9.172 1 97.69 741 PHE A N 1
ATOM 5979 C CA . PHE A 1 741 ? 1.92 50.156 7.938 1 97.69 741 PHE A CA 1
ATOM 5980 C C . PHE A 1 741 ? 1.653 51.531 7.309 1 97.69 741 PHE A C 1
ATOM 5982 O O . PHE A 1 741 ? 2.588 52.219 6.902 1 97.69 741 PHE A O 1
ATOM 5989 N N . GLY A 1 742 ? 0.371 51.844 7.207 1 97.31 742 GLY A N 1
ATOM 5990 C CA . GLY A 1 742 ? -0.009 53.125 6.586 1 97.31 742 GLY A CA 1
ATOM 5991 C C . GLY A 1 742 ? 0.613 54.312 7.258 1 97.31 742 GLY A C 1
ATOM 5992 O O . GLY A 1 742 ? 1.148 55.219 6.586 1 97.31 742 GLY A O 1
ATOM 5993 N N . ALA A 1 743 ? 0.541 54.375 8.555 1 97.5 743 ALA A N 1
ATOM 5994 C CA . ALA A 1 743 ? 1.12 55.469 9.32 1 97.5 743 ALA A CA 1
ATOM 5995 C C . ALA A 1 743 ? 2.631 55.531 9.125 1 97.5 743 ALA A C 1
ATOM 5997 O O . ALA A 1 743 ? 3.201 56.625 9.008 1 97.5 743 ALA A O 1
ATOM 5998 N N . ALA A 1 744 ? 3.26 54.406 9.117 1 98.06 744 ALA A N 1
ATOM 5999 C CA . ALA A 1 744 ? 4.707 54.344 8.938 1 98.06 744 ALA A CA 1
ATOM 6000 C C . ALA A 1 744 ? 5.117 54.875 7.562 1 98.06 744 ALA A C 1
ATOM 6002 O O . ALA A 1 744 ? 6.051 55.656 7.449 1 98.06 744 ALA A O 1
ATOM 6003 N N . PHE A 1 745 ? 4.461 54.5 6.512 1 97.88 745 PHE A N 1
ATOM 6004 C CA . PHE A 1 745 ? 4.781 54.906 5.148 1 97.88 745 PHE A CA 1
ATOM 6005 C C . PHE A 1 745 ? 4.488 56.375 4.949 1 97.88 745 PHE A C 1
ATOM 6007 O O . PHE A 1 745 ? 5.27 57.094 4.309 1 97.88 745 PHE A O 1
ATOM 6014 N N . LYS A 1 746 ? 3.346 56.812 5.43 1 96.69 746 LYS A N 1
ATOM 6015 C CA . LYS A 1 746 ? 2.984 58.219 5.32 1 96.69 746 LYS A CA 1
ATOM 6016 C C . LYS A 1 746 ? 4.031 59.094 5.988 1 96.69 746 LYS A C 1
ATOM 6018 O O . LYS A 1 746 ? 4.422 60.125 5.434 1 96.69 746 LYS A O 1
ATOM 6023 N N . TYR A 1 747 ? 4.465 58.656 7.141 1 97.06 747 TYR A N 1
ATOM 6024 C CA . TYR A 1 747 ? 5.496 59.406 7.859 1 97.06 747 TYR A CA 1
ATOM 6025 C C . TYR A 1 747 ? 6.781 59.5 7.043 1 97.06 747 TYR A C 1
ATOM 6027 O O . TYR A 1 747 ? 7.379 60.562 6.914 1 97.06 747 TYR A O 1
ATOM 6035 N N . ALA A 1 748 ? 7.199 58.375 6.512 1 97.25 748 ALA A N 1
ATOM 6036 C CA . ALA A 1 748 ? 8.445 58.312 5.742 1 97.25 748 ALA A CA 1
ATOM 6037 C C . ALA A 1 748 ? 8.367 59.219 4.516 1 97.25 748 ALA A C 1
ATOM 6039 O O . ALA A 1 748 ? 9.32 59.938 4.207 1 97.25 748 ALA A O 1
ATOM 6040 N N . ILE A 1 749 ? 7.289 59.219 3.852 1 95.75 749 ILE A N 1
ATOM 6041 C CA . ILE A 1 749 ? 7.133 59.969 2.615 1 95.75 749 ILE A CA 1
ATOM 6042 C C . ILE A 1 749 ? 6.996 61.469 2.936 1 95.75 749 ILE A C 1
ATOM 6044 O O . ILE A 1 749 ? 7.516 62.312 2.207 1 95.75 749 ILE A O 1
ATOM 6048 N N . GLN A 1 750 ? 6.27 61.844 3.982 1 95.5 750 GLN A N 1
ATOM 6049 C CA . GLN A 1 750 ? 6.074 63.219 4.367 1 95.5 750 GLN A CA 1
ATOM 6050 C C . GLN A 1 750 ? 7.375 63.844 4.875 1 95.5 750 GLN A C 1
ATOM 6052 O O . GLN A 1 750 ? 7.613 65.062 4.684 1 95.5 750 GLN A O 1
ATOM 6057 N N . LYS A 1 751 ? 8.117 63.031 5.52 1 95.44 751 LYS A N 1
ATOM 6058 C CA . LYS A 1 751 ? 9.406 63.5 6.008 1 95.44 751 LYS A CA 1
ATOM 6059 C C . LYS A 1 751 ? 10.32 63.875 4.848 1 95.44 751 LYS A C 1
ATOM 6061 O O . LYS A 1 751 ? 10.977 64.938 4.887 1 95.44 751 LYS A O 1
ATOM 6066 N N . ASP A 1 752 ? 10.461 63 3.906 1 94.38 752 ASP A N 1
ATOM 6067 C CA . ASP A 1 752 ? 11.258 63.25 2.701 1 94.38 752 ASP A CA 1
ATOM 6068 C C . ASP A 1 752 ? 10.672 62.5 1.507 1 94.38 752 ASP A C 1
ATOM 6070 O O . ASP A 1 752 ? 10.586 61.281 1.521 1 94.38 752 ASP A O 1
ATOM 6074 N N . ILE A 1 753 ? 10.266 63.219 0.572 1 90.88 753 ILE A N 1
ATOM 6075 C CA . ILE A 1 753 ? 9.633 62.656 -0.608 1 90.88 753 ILE A CA 1
ATOM 6076 C C . ILE A 1 753 ? 10.578 61.656 -1.258 1 90.88 753 ILE A C 1
ATOM 6078 O O . ILE A 1 753 ? 10.133 60.688 -1.919 1 90.88 753 ILE A O 1
ATOM 6082 N N . LYS A 1 754 ? 11.828 61.75 -1.016 1 94.12 754 LYS A N 1
ATOM 6083 C CA . LYS A 1 754 ? 12.828 60.844 -1.562 1 94.12 754 LYS A CA 1
ATOM 6084 C C . LYS A 1 754 ? 12.688 59.469 -0.953 1 94.12 754 LYS A C 1
ATOM 6086 O O . LYS A 1 754 ? 13.164 58.469 -1.522 1 94.12 754 LYS A O 1
ATOM 6091 N N . ASN A 1 755 ? 11.969 59.438 0.083 1 96.06 755 ASN A N 1
ATOM 6092 C CA . ASN A 1 755 ? 11.789 58.156 0.767 1 96.06 755 ASN A CA 1
ATOM 6093 C C . ASN A 1 755 ? 10.875 57.219 -0.02 1 96.06 755 ASN A C 1
ATOM 6095 O O . ASN A 1 755 ? 10.953 56 0.134 1 96.06 755 ASN A O 1
ATOM 6099 N N . LEU A 1 756 ? 10.031 57.75 -0.791 1 96.31 756 LEU A N 1
ATOM 6100 C CA . LEU A 1 756 ? 9.211 56.906 -1.639 1 96.31 756 LEU A CA 1
ATOM 6101 C C . LEU A 1 756 ? 10.078 56.125 -2.611 1 96.31 756 LEU A C 1
ATOM 6103 O O . LEU A 1 756 ? 9.867 54.906 -2.803 1 96.31 756 LEU A O 1
ATOM 6107 N N . HIS A 1 757 ? 11.008 56.812 -3.168 1 95.69 757 HIS A N 1
ATOM 6108 C CA . HIS A 1 757 ? 11.938 56.156 -4.07 1 95.69 757 HIS A CA 1
ATOM 6109 C C . HIS A 1 757 ? 12.797 55.125 -3.324 1 95.69 757 HIS A C 1
ATOM 6111 O O . HIS A 1 757 ? 13.141 54.094 -3.873 1 95.69 757 HIS A O 1
ATOM 6117 N N . MET A 1 758 ? 13.109 55.5 -2.178 1 96.88 758 MET A N 1
ATOM 6118 C CA . MET A 1 758 ? 13.906 54.562 -1.362 1 96.88 758 MET A CA 1
ATOM 6119 C C . MET A 1 758 ? 13.117 53.312 -1.041 1 96.88 758 MET A C 1
ATOM 6121 O O . MET A 1 758 ? 13.648 52.219 -1.104 1 96.88 758 MET A O 1
ATOM 6125 N N . LEU A 1 759 ? 11.875 53.469 -0.733 1 97.69 759 LEU A N 1
ATOM 6126 C CA . LEU A 1 759 ? 11.016 52.344 -0.435 1 97.69 759 LEU A CA 1
ATOM 6127 C C . LEU A 1 759 ? 10.828 51.469 -1.669 1 97.69 759 LEU A C 1
ATOM 6129 O O . LEU A 1 759 ? 10.789 50.219 -1.564 1 97.69 759 LEU A O 1
ATOM 6133 N N . GLN A 1 760 ? 10.727 52.031 -2.781 1 97.19 760 GLN A N 1
ATOM 6134 C CA . GLN A 1 760 ? 10.617 51.281 -4.031 1 97.19 760 GLN A CA 1
ATOM 6135 C C . GLN A 1 760 ? 11.906 50.531 -4.34 1 97.19 760 GLN A C 1
ATOM 6137 O O . GLN A 1 760 ? 11.867 49.406 -4.828 1 97.19 760 GLN A O 1
ATOM 6142 N N . GLU A 1 761 ? 12.992 51.125 -4.043 1 95.88 761 GLU A N 1
ATOM 6143 C CA . GLU A 1 761 ? 14.281 50.469 -4.199 1 95.88 761 GLU A CA 1
ATOM 6144 C C . GLU A 1 761 ? 14.414 49.281 -3.244 1 95.88 761 GLU A C 1
ATOM 6146 O O . GLU A 1 761 ? 14.93 48.219 -3.623 1 95.88 761 GLU A O 1
ATOM 6151 N N . MET A 1 762 ? 13.969 49.5 -2.047 1 95.81 762 MET A N 1
ATOM 6152 C CA . MET A 1 762 ? 13.992 48.406 -1.062 1 95.81 762 MET A CA 1
ATOM 6153 C C . MET A 1 762 ? 13.156 47.219 -1.532 1 95.81 762 MET A C 1
ATOM 6155 O O . MET A 1 762 ? 13.57 46.062 -1.398 1 95.81 762 MET A O 1
ATOM 6159 N N . TYR A 1 763 ? 12.039 47.469 -2.109 1 94.31 763 TYR A N 1
ATOM 6160 C CA . TYR A 1 763 ? 11.156 46.406 -2.594 1 94.31 763 TYR A CA 1
ATOM 6161 C C . TYR A 1 763 ? 11.812 45.625 -3.727 1 94.31 763 TYR A C 1
ATOM 6163 O O . TYR A 1 763 ? 11.68 44.406 -3.799 1 94.31 763 TYR A O 1
ATOM 6171 N N . ASN A 1 764 ? 12.516 46.25 -4.492 1 92.06 764 ASN A N 1
ATOM 6172 C CA . ASN A 1 764 ? 13.086 45.594 -5.672 1 92.06 764 ASN A CA 1
ATOM 6173 C C . ASN A 1 764 ? 14.391 44.875 -5.34 1 92.06 764 ASN A C 1
ATOM 6175 O O . ASN A 1 764 ? 14.719 43.875 -5.953 1 92.06 764 ASN A O 1
ATOM 6179 N N . ALA A 1 765 ? 15.07 45.438 -4.348 1 90.62 765 ALA A N 1
ATOM 6180 C CA . ALA A 1 765 ? 16.453 44.938 -4.199 1 90.62 765 ALA A CA 1
ATOM 6181 C C . ALA A 1 765 ? 16.625 44.219 -2.875 1 90.62 765 ALA A C 1
ATOM 6183 O O . ALA A 1 765 ? 17.609 43.5 -2.691 1 90.62 765 ALA A O 1
ATOM 6184 N N . TRP A 1 766 ? 15.734 44.406 -1.953 1 89.94 766 TRP A N 1
ATOM 6185 C CA . TRP A 1 766 ? 15.883 43.781 -0.636 1 89.94 766 TRP A CA 1
ATOM 6186 C C . TRP A 1 766 ? 14.852 42.688 -0.422 1 89.94 766 TRP A C 1
ATOM 6188 O O . TRP A 1 766 ? 13.688 42.969 -0.135 1 89.94 766 TRP A O 1
ATOM 6198 N N . PRO A 1 767 ? 15.289 41.406 -0.462 1 84.31 767 PRO A N 1
ATOM 6199 C CA . PRO A 1 767 ? 14.352 40.281 -0.397 1 84.31 767 PRO A CA 1
ATOM 6200 C C . PRO A 1 767 ? 13.469 40.312 0.849 1 84.31 767 PRO A C 1
ATOM 6202 O O . PRO A 1 767 ? 12.281 39.969 0.781 1 84.31 767 PRO A O 1
ATOM 6205 N N . PHE A 1 768 ? 14.023 40.688 1.999 1 86.25 768 PHE A N 1
ATOM 6206 C CA . PHE A 1 768 ? 13.234 40.75 3.223 1 86.25 768 PHE A CA 1
ATOM 6207 C C . PHE A 1 768 ? 12.055 41.688 3.061 1 86.25 768 PHE A C 1
ATOM 6209 O O . PHE A 1 768 ? 10.922 41.344 3.402 1 86.25 768 PHE A O 1
ATOM 6216 N N . PHE A 1 769 ? 12.352 42.875 2.566 1 92.44 769 PHE A N 1
ATOM 6217 C CA . PHE A 1 769 ? 11.32 43.875 2.4 1 92.44 769 PHE A CA 1
ATOM 6218 C C . PHE A 1 769 ? 10.305 43.469 1.343 1 92.44 769 PHE A C 1
ATOM 6220 O O . PHE A 1 769 ? 9.102 43.656 1.512 1 92.44 769 PHE A O 1
ATOM 6227 N N . ARG A 1 770 ? 10.789 42.938 0.358 1 89.5 770 ARG A N 1
ATOM 6228 C CA . ARG A 1 770 ? 9.906 42.469 -0.708 1 89.5 770 ARG A CA 1
ATOM 6229 C C . ARG A 1 770 ? 8.914 41.438 -0.181 1 89.5 770 ARG A C 1
ATOM 6231 O O . ARG A 1 770 ? 7.711 41.531 -0.448 1 89.5 770 ARG A O 1
ATOM 6238 N N . VAL A 1 771 ? 9.398 40.469 0.549 1 85.38 771 VAL A N 1
ATOM 6239 C CA . VAL A 1 771 ? 8.539 39.406 1.07 1 85.38 771 VAL A CA 1
ATOM 6240 C C . VAL A 1 771 ? 7.52 40 2.041 1 85.38 771 VAL A C 1
ATOM 6242 O O . VAL A 1 771 ? 6.367 39.562 2.072 1 85.38 771 VAL A O 1
ATOM 6245 N N . THR A 1 772 ? 7.906 40.875 2.861 1 90.56 772 THR A N 1
ATOM 6246 C CA . THR A 1 772 ? 7 41.5 3.812 1 90.56 772 THR A CA 1
ATOM 6247 C C . THR A 1 772 ? 5.867 42.219 3.086 1 90.56 772 THR A C 1
ATOM 6249 O O . THR A 1 772 ? 4.699 42.062 3.445 1 90.56 772 THR A O 1
ATOM 6252 N N . ILE A 1 773 ? 6.273 42.938 2.045 1 92.56 773 ILE A N 1
ATOM 6253 C CA . ILE A 1 773 ? 5.285 43.719 1.289 1 92.56 773 ILE A CA 1
ATOM 6254 C C . ILE A 1 773 ? 4.367 42.75 0.528 1 92.56 773 ILE A C 1
ATOM 6256 O O . ILE A 1 773 ? 3.152 42.969 0.481 1 92.56 773 ILE A O 1
ATOM 6260 N N . ASP A 1 774 ? 4.949 41.781 -0.029 1 88.69 774 ASP A N 1
ATOM 6261 C CA . ASP A 1 774 ? 4.16 40.812 -0.775 1 88.69 774 ASP A CA 1
ATOM 6262 C C . ASP A 1 774 ? 3.15 40.125 0.133 1 88.69 774 ASP A C 1
ATOM 6264 O O . ASP A 1 774 ? 2.027 39.844 -0.286 1 88.69 774 ASP A O 1
ATOM 6268 N N . LEU A 1 775 ? 3.537 39.812 1.305 1 88.75 775 LEU A N 1
ATOM 6269 C CA . LEU A 1 775 ? 2.646 39.125 2.254 1 88.75 775 LEU A CA 1
ATOM 6270 C C . LEU A 1 775 ? 1.474 40.031 2.617 1 88.75 775 LEU A C 1
ATOM 6272 O O . LEU A 1 775 ? 0.33 39.594 2.688 1 88.75 775 LEU A O 1
ATOM 6276 N N . VAL A 1 776 ? 1.76 41.25 2.852 1 93.56 776 VAL A N 1
ATOM 6277 C CA . VAL A 1 776 ? 0.702 42.188 3.217 1 93.56 776 VAL A CA 1
ATOM 6278 C C . VAL A 1 776 ? -0.215 42.438 2.018 1 93.56 776 VAL A C 1
ATOM 6280 O O . VAL A 1 776 ? -1.428 42.594 2.178 1 93.56 776 VAL A O 1
ATOM 6283 N N . GLU A 1 777 ? 0.424 42.5 0.84 1 93.69 777 GLU A N 1
ATOM 6284 C CA . GLU A 1 777 ? -0.377 42.625 -0.372 1 93.69 777 GLU A CA 1
ATOM 6285 C C . GLU A 1 777 ? -1.347 41.469 -0.531 1 93.69 777 GLU A C 1
ATOM 6287 O O . GLU A 1 777 ? -2.504 41.656 -0.91 1 93.69 777 GLU A O 1
ATOM 6292 N N . MET A 1 778 ? -0.897 40.312 -0.268 1 91.44 778 MET A N 1
ATOM 6293 C CA . MET A 1 778 ? -1.742 39.125 -0.326 1 91.44 778 MET A CA 1
ATOM 6294 C C . MET A 1 778 ? -2.896 39.219 0.665 1 91.44 778 MET A C 1
ATOM 6296 O O . MET A 1 778 ? -4.023 38.812 0.356 1 91.44 778 MET A O 1
ATOM 6300 N N . VAL A 1 779 ? -2.611 39.75 1.811 1 92.38 779 VAL A N 1
ATOM 6301 C CA . VAL A 1 779 ? -3.637 39.906 2.84 1 92.38 779 VAL A CA 1
ATOM 6302 C C . VAL A 1 779 ? -4.688 40.906 2.379 1 92.38 779 VAL A C 1
ATOM 6304 O O . VAL A 1 779 ? -5.883 40.719 2.605 1 92.38 779 VAL A O 1
ATOM 6307 N N . PHE A 1 780 ? -4.23 41.969 1.721 1 95.56 780 PHE A N 1
ATOM 6308 C CA . PHE A 1 780 ? -5.172 42.938 1.188 1 95.56 780 PHE A CA 1
ATOM 6309 C C . PHE A 1 780 ? -6.023 42.344 0.084 1 95.56 780 PHE A C 1
ATOM 6311 O O . PHE A 1 780 ? -7.188 42.688 -0.085 1 95.56 780 PHE A O 1
ATOM 6318 N N . ALA A 1 781 ? -5.445 41.406 -0.644 1 93.5 781 ALA A N 1
ATOM 6319 C CA . ALA A 1 781 ? -6.195 40.719 -1.692 1 93.5 781 ALA A CA 1
ATOM 6320 C C . ALA A 1 781 ? -7.285 39.844 -1.097 1 93.5 781 ALA A C 1
ATOM 6322 O O . ALA A 1 781 ? -8.352 39.656 -1.698 1 93.5 781 ALA A O 1
ATOM 6323 N N . LYS A 1 782 ? -7.078 39.312 0.056 1 93.94 782 LYS A N 1
ATOM 6324 C CA . LYS A 1 782 ? -8.047 38.469 0.742 1 93.94 782 LYS A CA 1
ATOM 6325 C C . LYS A 1 782 ? -9.062 39.312 1.51 1 93.94 782 LYS A C 1
ATOM 6327 O O . LYS A 1 782 ? -10.133 38.812 1.888 1 93.94 782 LYS A O 1
ATOM 6332 N N . GLY A 1 783 ? -8.727 40.531 1.734 1 94.5 783 GLY A N 1
ATOM 6333 C CA . GLY A 1 783 ? -9.562 41.406 2.537 1 94.5 783 GLY A CA 1
ATOM 6334 C C . GLY A 1 783 ? -10.688 42.062 1.741 1 94.5 783 GLY A C 1
ATOM 6335 O O . GLY A 1 783 ? -10.625 42.125 0.512 1 94.5 783 GLY A O 1
ATOM 6336 N N . ASP A 1 784 ? -11.812 42.5 2.482 1 95.56 784 ASP A N 1
ATOM 6337 C CA . ASP A 1 784 ? -12.969 43.188 1.897 1 95.56 784 ASP A CA 1
ATOM 6338 C C . ASP A 1 784 ? -13.594 44.156 2.891 1 95.56 784 ASP A C 1
ATOM 6340 O O . ASP A 1 784 ? -14.422 43.75 3.715 1 95.56 784 ASP A O 1
ATOM 6344 N N . PRO A 1 785 ? -13.258 45.406 2.721 1 94.94 785 PRO A N 1
ATOM 6345 C CA . PRO A 1 785 ? -13.797 46.406 3.656 1 94.94 785 PRO A CA 1
ATOM 6346 C C . PRO A 1 785 ? -15.32 46.5 3.598 1 94.94 785 PRO A C 1
ATOM 6348 O O . PRO A 1 785 ? -15.961 46.875 4.578 1 94.94 785 PRO A O 1
ATOM 6351 N N . GLY A 1 786 ? -15.914 46.156 2.389 1 95.31 786 GLY A N 1
ATOM 6352 C CA . GLY A 1 786 ? -17.359 46.125 2.299 1 95.31 786 GLY A CA 1
ATOM 6353 C C . GLY A 1 786 ? -18 45.094 3.221 1 95.31 786 GLY A C 1
ATOM 6354 O O . GLY A 1 786 ? -19.031 45.344 3.832 1 95.31 786 GLY A O 1
ATOM 6355 N N . ILE A 1 787 ? -17.438 44 3.307 1 96.94 787 ILE A N 1
ATOM 6356 C CA . ILE A 1 787 ? -17.922 42.938 4.199 1 96.94 787 ILE A CA 1
ATOM 6357 C C . ILE A 1 787 ? -17.719 43.375 5.652 1 96.94 787 ILE A C 1
ATOM 6359 O O . ILE A 1 787 ? -18.594 43.156 6.496 1 96.94 787 ILE A O 1
ATOM 6363 N N . ALA A 1 788 ? -16.547 43.969 5.973 1 97.06 788 ALA A N 1
ATOM 6364 C CA . ALA A 1 788 ? -16.312 44.469 7.32 1 97.06 788 ALA A CA 1
ATOM 6365 C C . ALA A 1 788 ? -17.375 45.5 7.719 1 97.06 788 ALA A C 1
ATOM 6367 O O . ALA A 1 788 ? -17.797 45.531 8.875 1 97.06 788 ALA A O 1
ATOM 6368 N N . ALA A 1 789 ? -17.734 46.312 6.801 1 97.06 789 ALA A N 1
ATOM 6369 C CA . ALA A 1 789 ? -18.766 47.312 7.043 1 97.06 789 ALA A CA 1
ATOM 6370 C C . ALA A 1 789 ? -20.109 46.656 7.371 1 97.06 789 ALA A C 1
ATOM 6372 O O . ALA A 1 789 ? -20.875 47.188 8.188 1 97.06 789 ALA A O 1
ATOM 6373 N N . LEU A 1 790 ? -20.391 45.594 6.684 1 96.81 790 LEU A N 1
ATOM 6374 C CA . LEU A 1 790 ? -21.625 44.875 6.965 1 96.81 790 LEU A CA 1
ATOM 6375 C C . LEU A 1 790 ? -21.641 44.344 8.398 1 96.81 790 LEU A C 1
ATOM 6377 O O . LEU A 1 790 ? -22.656 44.438 9.086 1 96.81 790 LEU A O 1
ATOM 6381 N N . TYR A 1 791 ? -20.562 43.781 8.867 1 97.94 791 TYR A N 1
ATOM 6382 C CA . TYR A 1 791 ? -20.469 43.312 10.242 1 97.94 791 TYR A CA 1
ATOM 6383 C C . TYR A 1 791 ? -20.688 44.469 11.227 1 97.94 791 TYR A C 1
ATOM 6385 O O . TYR A 1 791 ? -21.375 44.281 12.242 1 97.94 791 TYR A O 1
ATOM 6393 N N . ASP A 1 792 ? -20.109 45.625 10.922 1 96.81 792 ASP A N 1
ATOM 6394 C CA . ASP A 1 792 ? -20.266 46.781 11.773 1 96.81 792 ASP A CA 1
ATOM 6395 C C . ASP A 1 792 ? -21.734 47.188 11.852 1 96.81 792 ASP A C 1
ATOM 6397 O O . ASP A 1 792 ? -22.266 47.438 12.945 1 96.81 792 ASP A O 1
ATOM 6401 N N . LYS A 1 793 ? -22.328 47.219 10.75 1 95.69 793 LYS A N 1
ATOM 6402 C CA . LYS A 1 793 ? -23.719 47.688 10.656 1 95.69 793 LYS A CA 1
ATOM 6403 C C . LYS A 1 793 ? -24.641 46.781 11.445 1 95.69 793 LYS A C 1
ATOM 6405 O O . LYS A 1 793 ? -25.562 47.25 12.125 1 95.69 793 LYS A O 1
ATOM 6410 N N . LEU A 1 794 ? -24.375 45.531 11.406 1 96 794 LEU A N 1
ATOM 6411 C CA . LEU A 1 794 ? -25.312 44.562 11.984 1 96 794 LEU A CA 1
ATOM 6412 C C . LEU A 1 794 ? -24.984 44.312 13.461 1 96 794 LEU A C 1
ATOM 6414 O O . LEU A 1 794 ? -25.891 44.062 14.258 1 96 794 LEU A O 1
ATOM 6418 N N . LEU A 1 795 ? -23.734 44.375 13.852 1 97.25 795 LEU A N 1
ATOM 6419 C CA . LEU A 1 795 ? -23.359 43.812 15.141 1 97.25 795 LEU A CA 1
ATOM 6420 C C . LEU A 1 795 ? -22.844 44.875 16.094 1 97.25 795 LEU A C 1
ATOM 6422 O O . LEU A 1 795 ? -22.875 44.719 17.312 1 97.25 795 LEU A O 1
ATOM 6426 N N . VAL A 1 796 ? -22.312 45.938 15.547 1 97.19 796 VAL A N 1
ATOM 6427 C CA . VAL A 1 796 ? -21.672 46.938 16.375 1 97.19 796 VAL A CA 1
ATOM 6428 C C . VAL A 1 796 ? -22.672 48.031 16.734 1 97.19 796 VAL A C 1
ATOM 6430 O O . VAL A 1 796 ? -23.547 48.375 15.93 1 97.19 796 VAL A O 1
ATOM 6433 N N . SER A 1 797 ? -22.562 48.625 17.938 1 95 797 SER A N 1
ATOM 6434 C CA . SER A 1 797 ? -23.422 49.688 18.391 1 95 797 SER A CA 1
ATOM 6435 C C . SER A 1 797 ? -23.219 50.969 17.547 1 95 797 SER A C 1
ATOM 6437 O O . SER A 1 797 ? -22.094 51.219 17.109 1 95 797 SER A O 1
ATOM 6439 N N . ASP A 1 798 ? -24.219 51.781 17.453 1 93.88 798 ASP A N 1
ATOM 6440 C CA . ASP A 1 798 ? -24.203 52.938 16.578 1 93.88 798 ASP A CA 1
ATOM 6441 C C . ASP A 1 798 ? -23.141 53.938 17.016 1 93.88 798 ASP A C 1
ATOM 6443 O O . ASP A 1 798 ? -22.562 54.656 16.172 1 93.88 798 ASP A O 1
ATOM 6447 N N . ASP A 1 799 ? -22.875 54 18.25 1 94.44 799 ASP A N 1
ATOM 6448 C CA . ASP A 1 799 ? -21.906 54.969 18.766 1 94.44 799 ASP A CA 1
ATOM 6449 C C . ASP A 1 799 ? -20.484 54.625 18.344 1 94.44 799 ASP A C 1
ATOM 6451 O O . ASP A 1 799 ? -19.594 55.469 18.391 1 94.44 799 ASP A O 1
ATOM 6455 N N . LEU A 1 800 ? -20.281 53.406 17.875 1 96.75 800 LEU A N 1
ATOM 6456 C CA . LEU A 1 800 ? -18.938 52.969 17.516 1 96.75 800 LEU A CA 1
ATOM 6457 C C . LEU A 1 800 ? -18.797 52.875 15.992 1 96.75 800 LEU A C 1
ATOM 6459 O O . LEU A 1 800 ? -17.734 52.5 15.492 1 96.75 800 LEU A O 1
ATOM 6463 N N . TRP A 1 801 ? -19.766 53.281 15.227 1 96.38 801 TRP A N 1
ATOM 6464 C CA . TRP A 1 801 ? -19.734 53.219 13.766 1 96.38 801 TRP A CA 1
ATOM 6465 C C . TRP A 1 801 ? -18.641 54.125 13.203 1 96.38 801 TRP A C 1
ATOM 6467 O O . TRP A 1 801 ? -17.984 53.812 12.219 1 96.38 801 TRP A O 1
ATOM 6477 N N . SER A 1 802 ? -18.531 55.281 13.836 1 95.88 802 SER A N 1
ATOM 6478 C CA . SER A 1 802 ? -17.531 56.219 13.383 1 95.88 802 SER A CA 1
ATOM 6479 C C . SER A 1 802 ? -16.125 55.656 13.531 1 95.88 802 SER A C 1
ATOM 6481 O O . SER A 1 802 ? -15.25 55.906 12.695 1 95.88 802 SER A O 1
ATOM 6483 N N . PHE A 1 803 ? -15.992 54.938 14.594 1 96.69 803 PHE A N 1
ATOM 6484 C CA . PHE A 1 803 ? -14.711 54.281 14.82 1 96.69 803 PHE A CA 1
ATOM 6485 C C . PHE A 1 803 ? -14.422 53.25 13.734 1 96.69 803 PHE A C 1
ATOM 6487 O O . PHE A 1 803 ? -13.32 53.219 13.195 1 96.69 803 PHE A O 1
ATOM 6494 N N . GLY A 1 804 ? -15.383 52.438 13.391 1 97.06 804 GLY A N 1
ATOM 6495 C CA . GLY A 1 804 ? -15.242 51.469 12.312 1 97.06 804 GLY A CA 1
ATOM 6496 C C . GLY A 1 804 ? -14.945 52.125 10.969 1 97.06 804 GLY A C 1
ATOM 6497 O O . GLY A 1 804 ? -14.141 51.594 10.195 1 97.06 804 GLY A O 1
ATOM 6498 N N . GLU A 1 805 ? -15.578 53.156 10.711 1 96.81 805 GLU A N 1
ATOM 6499 C CA . GLU A 1 805 ? -15.352 53.906 9.469 1 96.81 805 GLU A CA 1
ATOM 6500 C C . GLU A 1 805 ? -13.938 54.438 9.398 1 96.81 805 GLU A C 1
ATOM 6502 O O . GLU A 1 805 ? -13.32 54.469 8.336 1 96.81 805 GLU A O 1
ATOM 6507 N N . HIS A 1 806 ? -13.469 54.906 10.5 1 96.56 806 HIS A N 1
ATOM 6508 C CA . HIS A 1 806 ? -12.102 55.406 10.578 1 96.56 806 HIS A CA 1
ATOM 6509 C C . HIS A 1 806 ? -11.102 54.312 10.25 1 96.56 806 HIS A C 1
ATOM 6511 O O . HIS A 1 806 ? -10.141 54.531 9.508 1 96.56 806 HIS A O 1
ATOM 6517 N N . LEU A 1 807 ? -11.352 53.188 10.797 1 97.5 807 LEU A N 1
ATOM 6518 C CA . LEU A 1 807 ? -10.461 52.062 10.539 1 97.5 807 LEU A CA 1
ATOM 6519 C C . LEU A 1 807 ? -10.516 51.625 9.078 1 97.5 807 LEU A C 1
ATOM 6521 O O . LEU A 1 807 ? -9.484 51.312 8.484 1 97.5 807 LEU A O 1
ATOM 6525 N N . ARG A 1 808 ? -11.688 51.594 8.453 1 97.5 808 ARG A N 1
ATOM 6526 C CA . ARG A 1 808 ? -11.828 51.219 7.051 1 97.5 808 ARG A CA 1
ATOM 6527 C C . ARG A 1 808 ? -11.172 52.25 6.133 1 97.5 808 ARG A C 1
ATOM 6529 O O . ARG A 1 808 ? -10.625 51.875 5.086 1 97.5 808 ARG A O 1
ATOM 6536 N N . THR A 1 809 ? -11.219 53.5 6.516 1 97.12 809 THR A N 1
ATOM 6537 C CA . THR A 1 809 ? -10.523 54.531 5.762 1 97.12 809 THR A CA 1
ATOM 6538 C C . THR A 1 809 ? -9.008 54.312 5.844 1 97.12 809 THR A C 1
ATOM 6540 O O . THR A 1 809 ? -8.305 54.438 4.836 1 97.12 809 THR A O 1
ATOM 6543 N N . ASN A 1 810 ? -8.555 54.062 7.043 1 97.12 810 ASN A N 1
ATOM 6544 C CA . ASN A 1 810 ? -7.141 53.75 7.227 1 97.12 810 ASN A CA 1
ATOM 6545 C C . ASN A 1 810 ? -6.719 52.562 6.371 1 97.12 810 ASN A C 1
ATOM 6547 O O . ASN A 1 810 ? -5.605 52.531 5.84 1 97.12 810 ASN A O 1
ATOM 6551 N N . TYR A 1 811 ? -7.633 51.562 6.273 1 97.44 811 TYR A N 1
ATOM 6552 C CA . TYR A 1 811 ? -7.41 50.375 5.449 1 97.44 811 TYR A CA 1
ATOM 6553 C C . TYR A 1 811 ? -7.16 50.781 3.998 1 97.44 811 TYR A C 1
ATOM 6555 O O . TYR A 1 811 ? -6.184 50.344 3.391 1 97.44 811 TYR A O 1
ATOM 6563 N N . GLU A 1 812 ? -7.949 51.594 3.43 1 96.88 812 GLU A N 1
ATOM 6564 C CA . GLU A 1 812 ? -7.848 52 2.029 1 96.88 812 GLU A CA 1
ATOM 6565 C C . GLU A 1 812 ? -6.617 52.875 1.789 1 96.88 812 GLU A C 1
ATOM 6567 O O . GLU A 1 812 ? -5.965 52.75 0.749 1 96.88 812 GLU A O 1
ATOM 6572 N N . ASP A 1 813 ? -6.312 53.688 2.744 1 96.75 813 ASP A N 1
ATOM 6573 C CA . ASP A 1 813 ? -5.117 54.531 2.639 1 96.75 813 ASP A CA 1
ATOM 6574 C C . ASP A 1 813 ? -3.852 53.688 2.631 1 96.75 813 ASP A C 1
ATOM 6576 O O . ASP A 1 813 ? -2.938 53.938 1.841 1 96.75 813 ASP A O 1
ATOM 6580 N N . THR A 1 814 ? -3.838 52.75 3.561 1 97.81 814 THR A N 1
ATOM 6581 C CA . THR A 1 814 ? -2.682 51.875 3.652 1 97.81 814 THR A CA 1
ATOM 6582 C C . THR A 1 814 ? -2.516 51.062 2.369 1 97.81 814 THR A C 1
ATOM 6584 O O . THR A 1 814 ? -1.399 50.875 1.878 1 97.81 814 THR A O 1
ATOM 6587 N N . LYS A 1 815 ? -3.609 50.562 1.832 1 97.25 815 LYS A N 1
ATOM 6588 C CA . LYS A 1 815 ? -3.607 49.812 0.581 1 97.25 815 LYS A CA 1
ATOM 6589 C C . LYS A 1 815 ? -3.035 50.625 -0.561 1 97.25 815 LYS A C 1
ATOM 6591 O O . LYS A 1 815 ? -2.205 50.156 -1.334 1 97.25 815 LYS A O 1
ATOM 6596 N N . GLY A 1 816 ? -3.443 51.875 -0.657 1 96.56 816 GLY A N 1
ATOM 6597 C CA . GLY A 1 816 ? -2.949 52.75 -1.696 1 96.56 816 GLY A CA 1
ATOM 6598 C C . GLY A 1 816 ? -1.455 53 -1.607 1 96.56 816 GLY A C 1
ATOM 6599 O O . GLY A 1 816 ? -0.755 53 -2.623 1 96.56 816 GLY A O 1
ATOM 6600 N N . LEU A 1 817 ? -0.964 53.25 -0.414 1 96.88 817 LEU A N 1
ATOM 6601 C CA . LEU A 1 817 ? 0.458 53.469 -0.202 1 96.88 817 LEU A CA 1
ATOM 6602 C C . LEU A 1 817 ? 1.279 52.25 -0.542 1 96.88 817 LEU A C 1
ATOM 6604 O O . LEU A 1 817 ? 2.355 52.344 -1.134 1 96.88 817 LEU A O 1
ATOM 6608 N N . LEU A 1 818 ? 0.749 51.094 -0.114 1 96.81 818 LEU A N 1
ATOM 6609 C CA . LEU A 1 818 ? 1.435 49.844 -0.384 1 96.81 818 LEU A CA 1
ATOM 6610 C C . LEU A 1 818 ? 1.584 49.594 -1.885 1 96.81 818 LEU A C 1
ATOM 6612 O O . LEU A 1 818 ? 2.645 49.188 -2.352 1 96.81 818 LEU A O 1
ATOM 6616 N N . LEU A 1 819 ? 0.557 49.875 -2.709 1 96.75 819 LEU A N 1
ATOM 6617 C CA . LEU A 1 819 ? 0.589 49.688 -4.156 1 96.75 819 LEU A CA 1
ATOM 6618 C C . LEU A 1 819 ? 1.587 50.656 -4.797 1 96.75 819 LEU A C 1
ATOM 6620 O O . LEU A 1 819 ? 2.279 50.281 -5.75 1 96.75 819 LEU A O 1
ATOM 6624 N N . GLN A 1 820 ? 1.704 51.781 -4.23 1 95.5 820 GLN A N 1
ATOM 6625 C CA . GLN A 1 820 ? 2.664 52.75 -4.734 1 95.5 820 GLN A CA 1
ATOM 6626 C C . GLN A 1 820 ? 4.098 52.281 -4.5 1 95.5 820 GLN A C 1
ATOM 6628 O O . GLN A 1 820 ? 4.957 52.438 -5.367 1 95.5 820 GLN A O 1
ATOM 6633 N N . ILE A 1 821 ? 4.27 51.75 -3.387 1 96.44 821 ILE A N 1
ATOM 6634 C CA . ILE A 1 821 ? 5.602 51.281 -3.025 1 96.44 821 ILE A CA 1
ATOM 6635 C C . ILE A 1 821 ? 5.973 50.062 -3.879 1 96.44 821 ILE A C 1
ATOM 6637 O O . ILE A 1 821 ? 7.105 49.969 -4.355 1 96.44 821 ILE A O 1
ATOM 6641 N N . ALA A 1 822 ? 5.094 49.156 -4.062 1 95.19 822 ALA A N 1
ATOM 6642 C CA . ALA A 1 822 ? 5.336 47.938 -4.855 1 95.19 822 ALA A CA 1
ATOM 6643 C C . ALA A 1 822 ? 5.359 48.25 -6.348 1 95.19 822 ALA A C 1
ATOM 6645 O O . ALA A 1 822 ? 5.871 47.469 -7.148 1 95.19 822 ALA A O 1
ATOM 6646 N N . GLY A 1 823 ? 4.84 49.312 -6.762 1 93.44 823 GLY A N 1
ATOM 6647 C CA . GLY A 1 823 ? 4.73 49.688 -8.164 1 93.44 823 GLY A CA 1
ATOM 6648 C C . GLY A 1 823 ? 3.66 48.906 -8.898 1 93.44 823 GLY A C 1
ATOM 6649 O O . GLY A 1 823 ? 3.809 48.594 -10.086 1 93.44 823 GLY A O 1
ATOM 6650 N N . HIS A 1 824 ? 2.652 48.5 -8.211 1 93.81 824 HIS A N 1
ATOM 6651 C CA . HIS A 1 824 ? 1.573 47.719 -8.805 1 93.81 824 HIS A CA 1
ATOM 6652 C C . HIS A 1 824 ? 0.339 48.562 -9.055 1 93.81 824 HIS A C 1
ATOM 6654 O O . HIS A 1 824 ? 0.031 49.469 -8.266 1 93.81 824 HIS A O 1
ATOM 6660 N N . LYS A 1 825 ? -0.377 48.281 -10.133 1 92.06 825 LYS A N 1
ATOM 6661 C CA . LYS A 1 825 ? -1.63 48.969 -10.422 1 92.06 825 LYS A CA 1
ATOM 6662 C C . LYS A 1 825 ? -2.793 48.344 -9.664 1 92.06 825 LYS A C 1
ATOM 6664 O O . LYS A 1 825 ? -3.77 49.031 -9.336 1 92.06 825 LYS A O 1
ATOM 6669 N N . ASP A 1 826 ? -2.617 47.062 -9.602 1 91.75 826 ASP A N 1
ATOM 6670 C CA . ASP A 1 826 ? -3.641 46.312 -8.891 1 91.75 826 ASP A CA 1
ATOM 6671 C C . ASP A 1 826 ? -3.012 45.25 -7.98 1 91.75 826 ASP A C 1
ATOM 6673 O O . ASP A 1 826 ? -1.829 44.938 -8.117 1 91.75 826 ASP A O 1
ATOM 6677 N N . LEU A 1 827 ? -3.844 44.875 -7.016 1 92.38 827 LEU A N 1
ATOM 6678 C CA . LEU A 1 827 ? -3.355 43.875 -6.066 1 92.38 827 LEU A CA 1
ATOM 6679 C C . LEU A 1 827 ? -2.945 42.594 -6.781 1 92.38 827 LEU A C 1
ATOM 6681 O O . LEU A 1 827 ? -3.639 42.125 -7.691 1 92.38 827 LEU A O 1
ATOM 6685 N N . LEU A 1 828 ? -1.84 42 -6.461 1 90.19 828 LEU A N 1
ATOM 6686 C CA . LEU A 1 828 ? -1.291 40.719 -6.922 1 90.19 828 LEU A CA 1
ATOM 6687 C C . LEU A 1 828 ? -1.02 40.75 -8.422 1 90.19 828 LEU A C 1
ATOM 6689 O O . LEU A 1 828 ? -1.239 39.75 -9.117 1 90.19 828 LEU A O 1
ATOM 6693 N N . GLU A 1 829 ? -0.648 41.781 -8.898 1 86.88 829 GLU A N 1
ATOM 6694 C CA . GLU A 1 829 ? -0.257 41.938 -10.305 1 86.88 829 GLU A CA 1
ATOM 6695 C C . GLU A 1 829 ? 0.92 41 -10.633 1 86.88 829 GLU A C 1
ATOM 6697 O O . GLU A 1 829 ? 1.022 40.5 -11.75 1 86.88 829 GLU A O 1
ATOM 6702 N N . GLY A 1 830 ? 1.669 40.781 -9.719 1 78.88 830 GLY A N 1
ATOM 6703 C CA . GLY A 1 830 ? 2.85 39.938 -9.914 1 78.88 830 GLY A CA 1
ATOM 6704 C C . GLY A 1 830 ? 2.568 38.469 -9.789 1 78.88 830 GLY A C 1
ATOM 6705 O O . GLY A 1 830 ? 3.426 37.625 -10.102 1 78.88 830 GLY A O 1
ATOM 6706 N N . ASP A 1 831 ? 1.422 38.062 -9.367 1 85.12 831 ASP A N 1
ATOM 6707 C CA . ASP A 1 831 ? 1.056 36.656 -9.172 1 85.12 831 ASP A CA 1
ATOM 6708 C C . ASP A 1 831 ? -0.351 36.406 -9.695 1 85.12 831 ASP A C 1
ATOM 6710 O O . ASP A 1 831 ? -1.283 36.188 -8.914 1 85.12 831 ASP A O 1
ATOM 6714 N N . PRO A 1 832 ? -0.405 36.125 -10.977 1 85.5 832 PRO A N 1
ATOM 6715 C CA . PRO A 1 832 ? -1.726 35.969 -11.578 1 85.5 832 PRO A CA 1
ATOM 6716 C C . PRO A 1 832 ? -2.395 34.656 -11.164 1 85.5 832 PRO A C 1
ATOM 6718 O O . PRO A 1 832 ? -3.625 34.562 -11.125 1 85.5 832 PRO A O 1
ATOM 6721 N N . TYR A 1 833 ? -1.575 33.625 -10.844 1 83.69 833 TYR A N 1
ATOM 6722 C CA . TYR A 1 833 ? -2.15 32.375 -10.43 1 83.69 833 TYR A CA 1
ATOM 6723 C C . TYR A 1 833 ? -2.867 32.5 -9.094 1 83.69 833 TYR A C 1
ATOM 6725 O O . TYR A 1 833 ? -3.988 32 -8.93 1 83.69 833 TYR A O 1
ATOM 6733 N N . LEU A 1 834 ? -2.189 33.188 -8.188 1 86.12 834 LEU A N 1
ATOM 6734 C CA . LEU A 1 834 ? -2.812 33.406 -6.887 1 86.12 834 LEU A CA 1
ATOM 6735 C C . LEU A 1 834 ? -4.059 34.281 -7.023 1 86.12 834 LEU A C 1
ATOM 6737 O O . LEU A 1 834 ? -5.062 34.031 -6.344 1 86.12 834 LEU A O 1
ATOM 6741 N N . LYS A 1 835 ? -3.967 35.281 -7.859 1 88.69 835 LYS A N 1
ATOM 6742 C CA . LYS A 1 835 ? -5.105 36.156 -8.109 1 88.69 835 LYS A CA 1
ATOM 6743 C C . LYS A 1 835 ? -6.305 35.375 -8.633 1 88.69 835 LYS A C 1
ATOM 6745 O O . LYS A 1 835 ? -7.438 35.594 -8.203 1 88.69 835 LYS A O 1
ATOM 6750 N N . GLN A 1 836 ? -6.082 34.406 -9.539 1 89.12 836 GLN A N 1
ATOM 6751 C CA . GLN A 1 836 ? -7.145 33.594 -10.094 1 89.12 836 GLN A CA 1
ATOM 6752 C C . GLN A 1 836 ? -7.781 32.719 -9.016 1 89.12 836 GLN A C 1
ATOM 6754 O O . GLN A 1 836 ? -9.008 32.594 -8.938 1 89.12 836 GLN A O 1
ATOM 6759 N N . ARG A 1 837 ? -6.973 32.156 -8.195 1 88.94 837 ARG A N 1
ATOM 6760 C CA . ARG A 1 837 ? -7.449 31.266 -7.148 1 88.94 837 ARG A CA 1
ATOM 6761 C C . ARG A 1 837 ? -8.32 32 -6.141 1 88.94 837 ARG A C 1
ATOM 6763 O O . ARG A 1 837 ? -9.367 31.5 -5.73 1 88.94 837 ARG A O 1
ATOM 6770 N N . LEU A 1 838 ? -7.902 33.188 -5.781 1 90.06 838 LEU A N 1
ATOM 6771 C CA . LEU A 1 838 ? -8.641 33.969 -4.793 1 90.06 838 LEU A CA 1
ATOM 6772 C C . LEU A 1 838 ? -9.977 34.406 -5.359 1 90.06 838 LEU A C 1
ATOM 6774 O O . LEU A 1 838 ? -11 34.375 -4.664 1 90.06 838 LEU A O 1
ATOM 6778 N N . ARG A 1 839 ? -9.977 34.812 -6.582 1 89.31 839 ARG A N 1
ATOM 6779 C CA . ARG A 1 839 ? -11.195 35.281 -7.219 1 89.31 839 ARG A CA 1
ATOM 6780 C C . ARG A 1 839 ? -12.227 34.156 -7.344 1 89.31 839 ARG A C 1
ATOM 6782 O O . ARG A 1 839 ? -13.43 34.406 -7.254 1 89.31 839 ARG A O 1
ATOM 6789 N N . LEU A 1 840 ? -11.75 33 -7.551 1 88.75 840 LEU A N 1
ATOM 6790 C CA . LEU A 1 840 ? -12.641 31.859 -7.688 1 88.75 840 LEU A CA 1
ATOM 6791 C C . LEU A 1 840 ? -13.328 31.547 -6.363 1 88.75 840 LEU A C 1
ATOM 6793 O O . LEU A 1 840 ? -14.461 31.047 -6.348 1 88.75 840 LEU A O 1
ATOM 6797 N N . ARG A 1 841 ? -12.742 31.906 -5.234 1 91.69 841 ARG A N 1
ATOM 6798 C CA . ARG A 1 841 ? -13.266 31.547 -3.922 1 91.69 841 ARG A CA 1
ATOM 6799 C C . ARG A 1 841 ? -14.133 32.656 -3.35 1 91.69 841 ARG A C 1
ATOM 6801 O O . ARG A 1 841 ? -14.945 32.406 -2.451 1 91.69 841 ARG A O 1
ATOM 6808 N N . ASP A 1 842 ? -13.984 33.812 -3.863 1 92.19 842 ASP A N 1
ATOM 6809 C CA . ASP A 1 842 ? -14.547 35 -3.242 1 92.19 842 ASP A CA 1
ATOM 6810 C C . ASP A 1 842 ? -16.062 34.875 -3.066 1 92.19 842 ASP A C 1
ATOM 6812 O O . ASP A 1 842 ? -16.594 35.219 -2.008 1 92.19 842 ASP A O 1
ATOM 6816 N N . SER A 1 843 ? -16.688 34.344 -4.086 1 91.75 843 SER A N 1
ATOM 6817 C CA . SER A 1 843 ? -18.156 34.281 -4.035 1 91.75 843 SER A CA 1
ATOM 6818 C C . SER A 1 843 ? -18.625 33.312 -2.953 1 91.75 843 SER A C 1
ATOM 6820 O O . SER A 1 843 ? -19.641 33.531 -2.312 1 91.75 843 SER A O 1
ATOM 6822 N N . TYR A 1 844 ? -17.891 32.25 -2.783 1 94.5 844 TYR A N 1
ATOM 6823 C CA . TYR A 1 844 ? -18.219 31.297 -1.729 1 94.5 844 TYR A CA 1
ATOM 6824 C C . TYR A 1 844 ? -18.047 31.922 -0.352 1 94.5 844 TYR A C 1
ATOM 6826 O O . TYR A 1 844 ? -18.906 31.797 0.517 1 94.5 844 TYR A O 1
ATOM 6834 N N . ILE A 1 845 ? -16.969 32.656 -0.178 1 96.56 845 ILE A N 1
ATOM 6835 C CA . ILE A 1 845 ? -16.625 33.219 1.111 1 96.56 845 ILE A CA 1
ATOM 6836 C C . ILE A 1 845 ? -17.625 34.344 1.466 1 96.56 845 ILE A C 1
ATOM 6838 O O . ILE A 1 845 ? -18.062 34.438 2.611 1 96.56 845 ILE A O 1
ATOM 6842 N N . THR A 1 846 ? -17.969 35.094 0.454 1 97.06 846 THR A N 1
ATOM 6843 C CA . THR A 1 846 ? -18.891 36.219 0.668 1 97.06 846 THR A CA 1
ATOM 6844 C C . THR A 1 846 ? -20.234 35.688 1.185 1 97.06 846 THR A C 1
ATOM 6846 O O . THR A 1 846 ? -20.797 36.25 2.123 1 97.06 846 THR A O 1
ATOM 6849 N N . THR A 1 847 ? -20.688 34.656 0.594 1 97.56 847 THR A N 1
ATOM 6850 C CA . THR A 1 847 ? -21.953 34.062 1.03 1 97.56 847 THR A CA 1
ATOM 6851 C C . THR A 1 847 ? -21.875 33.625 2.488 1 97.56 847 THR A C 1
ATOM 6853 O O . THR A 1 847 ? -22.797 33.844 3.271 1 97.56 847 THR A O 1
ATOM 6856 N N . LEU A 1 848 ? -20.812 33.031 2.818 1 98 848 LEU A N 1
ATOM 6857 C CA . LEU A 1 848 ? -20.625 32.531 4.176 1 98 848 LEU A CA 1
ATOM 6858 C C . LEU A 1 848 ? -20.469 33.688 5.16 1 98 848 LEU A C 1
ATOM 6860 O O . LEU A 1 848 ? -20.938 33.625 6.297 1 98 848 LEU A O 1
ATOM 6864 N N . ASN A 1 849 ? -19.812 34.75 4.715 1 98.12 849 ASN A N 1
ATOM 6865 C CA . ASN A 1 849 ? -19.641 35.906 5.574 1 98.12 849 ASN A CA 1
ATOM 6866 C C . ASN A 1 849 ? -20.984 36.562 5.898 1 98.12 849 ASN A C 1
ATOM 6868 O O . ASN A 1 849 ? -21.25 36.938 7.047 1 98.12 849 ASN A O 1
ATOM 6872 N N . VAL A 1 850 ? -21.812 36.719 4.887 1 98.19 850 VAL A N 1
ATOM 6873 C CA . VAL A 1 850 ? -23.125 37.344 5.082 1 98.19 850 VAL A CA 1
ATOM 6874 C C . VAL A 1 850 ? -23.969 36.469 6.008 1 98.19 850 VAL A C 1
ATOM 6876 O O . VAL A 1 850 ? -24.609 37 6.934 1 98.19 850 VAL A O 1
ATOM 6879 N N . LEU A 1 851 ? -23.906 35.219 5.742 1 97.94 851 LEU A N 1
ATOM 6880 C CA . LEU A 1 851 ? -24.656 34.281 6.594 1 97.94 851 LEU A CA 1
ATOM 6881 C C . LEU A 1 851 ? -24.141 34.344 8.031 1 97.94 851 LEU A C 1
ATOM 6883 O O . LEU A 1 851 ? -24.938 34.312 8.977 1 97.94 851 LEU A O 1
ATOM 6887 N N . GLN A 1 852 ? -22.875 34.406 8.234 1 98.06 852 GLN A N 1
ATOM 6888 C CA . GLN A 1 852 ? -22.25 34.469 9.555 1 98.06 852 GLN A CA 1
ATOM 6889 C C . GLN A 1 852 ? -22.688 35.75 10.289 1 98.06 852 GLN A C 1
ATOM 6891 O O . GLN A 1 852 ? -23.047 35.688 11.469 1 98.06 852 GLN A O 1
ATOM 6896 N N . ALA A 1 853 ? -22.688 36.875 9.602 1 97.75 853 ALA A N 1
ATOM 6897 C CA . ALA A 1 853 ? -23.047 38.156 10.203 1 97.75 853 ALA A CA 1
ATOM 6898 C C . ALA A 1 853 ? -24.5 38.156 10.672 1 97.75 853 ALA A C 1
ATOM 6900 O O . ALA A 1 853 ? -24.797 38.562 11.797 1 97.75 853 ALA A O 1
ATOM 6901 N N . TYR A 1 854 ? -25.406 37.688 9.867 1 96.5 854 TYR A N 1
ATOM 6902 C CA . TYR A 1 854 ? -26.828 37.656 10.211 1 96.5 854 TYR A CA 1
ATOM 6903 C C . TYR A 1 854 ? -27.109 36.625 11.305 1 96.5 854 TYR A C 1
ATOM 6905 O O . TYR A 1 854 ? -27.984 36.844 12.148 1 96.5 854 TYR A O 1
ATOM 6913 N N . THR A 1 855 ? -26.375 35.531 11.25 1 96 855 THR A N 1
ATOM 6914 C CA . THR A 1 855 ? -26.531 34.531 12.305 1 96 855 THR A CA 1
ATOM 6915 C C . THR A 1 855 ? -26.062 35.094 13.648 1 96 855 THR A C 1
ATOM 6917 O O . THR A 1 855 ? -26.719 34.875 14.672 1 96 855 THR A O 1
ATOM 6920 N N . LEU A 1 856 ? -24.938 35.781 13.664 1 96.75 856 LEU A N 1
ATOM 6921 C CA . LEU A 1 856 ? -24.453 36.406 14.883 1 96.75 856 LEU A CA 1
ATOM 6922 C C . LEU A 1 856 ? -25.453 37.438 15.406 1 96.75 856 LEU A C 1
ATOM 6924 O O . LEU A 1 856 ? -25.656 37.562 16.609 1 96.75 856 LEU A O 1
ATOM 6928 N N . LYS A 1 857 ? -26.031 38.219 14.492 1 96.38 857 LYS A N 1
ATOM 6929 C CA . LYS A 1 857 ? -27.047 39.188 14.883 1 96.38 857 LYS A CA 1
ATOM 6930 C C . LYS A 1 857 ? -28.219 38.531 15.586 1 96.38 857 LYS A C 1
ATOM 6932 O O . LYS A 1 857 ? -28.688 39 16.625 1 96.38 857 LYS A O 1
ATOM 6937 N N . ARG A 1 858 ? -28.609 37.406 15.094 1 93.25 858 ARG A N 1
ATOM 6938 C CA . ARG A 1 858 ? -29.734 36.656 15.68 1 93.25 858 ARG A CA 1
ATOM 6939 C C . ARG A 1 858 ? -29.359 36.125 17.047 1 93.25 858 ARG A C 1
ATOM 6941 O O . ARG A 1 858 ? -30.203 36.031 17.938 1 93.25 858 ARG A O 1
ATOM 6948 N N . ILE A 1 859 ? -28.172 35.719 17.203 1 92.94 859 ILE A N 1
ATOM 6949 C CA . ILE A 1 859 ? -27.703 35.125 18.453 1 92.94 859 ILE A CA 1
ATOM 6950 C C . ILE A 1 859 ? -27.547 36.219 19.516 1 92.94 859 ILE A C 1
ATOM 6952 O O . ILE A 1 859 ? -27.938 36.031 20.672 1 92.94 859 ILE A O 1
ATOM 6956 N N . ARG A 1 860 ? -27.047 37.344 19.188 1 93.75 860 ARG A N 1
ATOM 6957 C CA . ARG A 1 860 ? -26.641 38.375 20.141 1 93.75 860 ARG A CA 1
ATOM 6958 C C . ARG A 1 860 ? -27.797 39.312 20.453 1 93.75 860 ARG A C 1
ATOM 6960 O O . ARG A 1 860 ? -27.844 39.906 21.547 1 93.75 860 ARG A O 1
ATOM 6967 N N . ASP A 1 861 ? -28.703 39.438 19.5 1 92.38 861 ASP A N 1
ATOM 6968 C CA . ASP A 1 861 ? -29.844 40.344 19.688 1 92.38 861 ASP A CA 1
ATOM 6969 C C . ASP A 1 861 ? -31.141 39.562 19.797 1 92.38 861 ASP A C 1
ATOM 6971 O O . ASP A 1 861 ? -31.766 39.25 18.781 1 92.38 861 ASP A O 1
ATOM 6975 N N . PRO A 1 862 ? -31.688 39.438 20.922 1 86.38 862 PRO A N 1
ATOM 6976 C CA . PRO A 1 862 ? -32.938 38.688 21.094 1 86.38 862 PRO A CA 1
ATOM 6977 C C . PRO A 1 862 ? -34.125 39.375 20.438 1 86.38 862 PRO A C 1
ATOM 6979 O O . PRO A 1 862 ? -35.156 38.719 20.188 1 86.38 862 PRO A O 1
ATOM 6982 N N . ASN A 1 863 ? -34 40.625 20.141 1 86.88 863 ASN A N 1
ATOM 6983 C CA . ASN A 1 863 ? -35.125 41.375 19.578 1 86.88 863 ASN A CA 1
ATOM 6984 C C . ASN A 1 863 ? -35.094 41.375 18.062 1 86.88 863 ASN A C 1
ATOM 6986 O O . ASN A 1 863 ? -35.969 41.938 17.406 1 86.88 863 ASN A O 1
ATOM 6990 N N . TYR A 1 864 ? -34.094 40.75 17.562 1 89.69 864 TYR A N 1
ATOM 6991 C CA . TYR A 1 864 ? -34 40.656 16.109 1 89.69 864 TYR A CA 1
ATOM 6992 C C . TYR A 1 864 ? -34.812 39.5 15.57 1 89.69 864 TYR A C 1
ATOM 6994 O O . TYR A 1 864 ? -34.5 38.344 15.82 1 89.69 864 TYR A O 1
ATOM 7002 N N . HIS A 1 865 ? -35.969 39.844 14.891 1 84.94 865 HIS A N 1
ATOM 7003 C CA . HIS A 1 865 ? -36.875 38.812 14.375 1 84.94 865 HIS A CA 1
ATOM 7004 C C . HIS A 1 865 ? -36.906 38.844 12.852 1 84.94 865 HIS A C 1
ATOM 7006 O O . HIS A 1 865 ? -36.875 39.906 12.234 1 84.94 865 HIS A O 1
ATOM 7012 N N . VAL A 1 866 ? -36.812 37.656 12.312 1 84.56 866 VAL A N 1
ATOM 7013 C CA . VAL A 1 866 ? -36.812 37.531 10.859 1 84.56 866 VAL A CA 1
ATOM 7014 C C . VAL A 1 866 ? -38.062 36.75 10.422 1 84.56 866 VAL A C 1
ATOM 7016 O O . VAL A 1 866 ? -38.594 35.938 11.188 1 84.56 866 VAL A O 1
ATOM 7019 N N . LYS A 1 867 ? -38.531 37.031 9.234 1 84.5 867 LYS A N 1
ATOM 7020 C CA . LYS A 1 867 ? -39.656 36.281 8.641 1 84.5 867 LYS A CA 1
ATOM 7021 C C . LYS A 1 867 ? -39.125 35.062 7.891 1 84.5 867 LYS A C 1
ATOM 7023 O O . LYS A 1 867 ? -38.344 35.188 6.938 1 84.5 867 LYS A O 1
ATOM 7028 N N . LEU A 1 868 ? -39.594 33.969 8.352 1 85.75 868 LEU A N 1
ATOM 7029 C CA . LEU A 1 868 ? -39.094 32.719 7.758 1 85.75 868 LEU A CA 1
ATOM 7030 C C . LEU A 1 868 ? -40 32.281 6.609 1 85.75 868 LEU A C 1
ATOM 7032 O O . LEU A 1 868 ? -41.219 32.438 6.684 1 85.75 868 LEU A O 1
ATOM 7036 N N . ARG A 1 869 ? -39.438 31.859 5.57 1 84.62 869 ARG A N 1
ATOM 7037 C CA . ARG A 1 869 ? -40.188 31.219 4.496 1 84.62 869 ARG A CA 1
ATOM 7038 C C . ARG A 1 869 ? -40.406 29.734 4.781 1 84.62 869 ARG A C 1
ATOM 7040 O O . ARG A 1 869 ? -39.781 29.188 5.699 1 84.62 869 ARG A O 1
ATOM 7047 N N . PRO A 1 870 ? -41.281 29.109 3.971 1 76.88 870 PRO A N 1
ATOM 7048 C CA . PRO A 1 870 ? -41.5 27.672 4.176 1 76.88 870 PRO A CA 1
ATOM 7049 C C . PRO A 1 870 ? -40.25 26.844 3.893 1 76.88 870 PRO A C 1
ATOM 7051 O O . PRO A 1 870 ? -39.438 27.234 3.074 1 76.88 870 PRO A O 1
ATOM 7054 N N . HIS A 1 871 ? -40.219 25.719 4.582 1 79.75 871 HIS A N 1
ATOM 7055 C CA . HIS A 1 871 ? -39.125 24.781 4.438 1 79.75 871 HIS A CA 1
ATOM 7056 C C . HIS A 1 871 ? -38.938 24.359 2.982 1 79.75 871 HIS A C 1
ATOM 7058 O O . HIS A 1 871 ? -39.906 23.953 2.332 1 79.75 871 HIS A O 1
ATOM 7064 N N . ILE A 1 872 ? -37.688 24.453 2.469 1 77 872 ILE A N 1
ATOM 7065 C CA . ILE A 1 872 ? -37.438 24.281 1.043 1 77 872 ILE A CA 1
ATOM 7066 C C . ILE A 1 872 ? -36.906 22.875 0.784 1 77 872 ILE A C 1
ATOM 7068 O O . ILE A 1 872 ? -37.156 22.297 -0.279 1 77 872 ILE A O 1
ATOM 7072 N N . SER A 1 873 ? -36.125 22.281 1.574 1 71.69 873 SER A N 1
ATOM 7073 C CA . SER A 1 873 ? -35.469 21 1.337 1 71.69 873 SER A CA 1
ATOM 7074 C C . SER A 1 873 ? -36.5 19.859 1.27 1 71.69 873 SER A C 1
ATOM 7076 O O . SER A 1 873 ? -37.469 19.844 2.016 1 71.69 873 SER A O 1
ATOM 7078 N N . LYS A 1 874 ? -36.531 19.078 -0.069 1 64.06 874 LYS A N 1
ATOM 7079 C CA . LYS A 1 874 ? -37.375 17.906 -0.234 1 64.06 874 LYS A CA 1
ATOM 7080 C C . LYS A 1 874 ? -36.906 16.75 0.638 1 64.06 874 LYS A C 1
ATOM 7082 O O . LYS A 1 874 ? -35.688 16.562 0.818 1 64.06 874 LYS A O 1
ATOM 7087 N N . ASP A 1 875 ? -37.625 16.297 1.555 1 50 875 ASP A N 1
ATOM 7088 C CA . ASP A 1 875 ? -37.219 15.203 2.418 1 50 875 ASP A CA 1
ATOM 7089 C C . ASP A 1 875 ? -37.188 13.883 1.648 1 50 875 ASP A C 1
ATOM 7091 O O . ASP A 1 875 ? -38.188 13.492 1.029 1 50 875 ASP A O 1
ATOM 7095 N N . TYR A 1 876 ? -36.156 13.516 0.927 1 43.94 876 TYR A N 1
ATOM 7096 C CA . TYR A 1 876 ? -36.188 12.211 0.279 1 43.94 876 TYR A CA 1
ATOM 7097 C C . TYR A 1 876 ? -37.094 11.242 1.023 1 43.94 876 TYR A C 1
ATOM 7099 O O . TYR A 1 876 ? -37.812 10.453 0.402 1 43.94 876 TYR A O 1
ATOM 7107 N N . LEU A 1 877 ? -36.75 10.75 2.213 1 43.59 877 LEU A N 1
ATOM 7108 C CA . LEU A 1 877 ? -37.688 9.898 2.928 1 43.59 877 LEU A CA 1
ATOM 7109 C C . LEU A 1 877 ? -38.938 10.68 3.338 1 43.59 877 LEU A C 1
ATOM 7111 O O . LEU A 1 877 ? -38.844 11.891 3.564 1 43.59 877 LEU A O 1
ATOM 7115 N N . GLU A 1 878 ? -40.156 10.344 2.943 1 38.12 878 GLU A N 1
ATOM 7116 C CA . GLU A 1 878 ? -41.438 10.922 3.375 1 38.12 878 GLU A CA 1
ATOM 7117 C C . GLU A 1 878 ? -41.25 11.742 4.648 1 38.12 878 GLU A C 1
ATOM 7119 O O . GLU A 1 878 ? -42.219 12.336 5.152 1 38.12 878 GLU A O 1
ATOM 7124 N N . SER A 1 879 ? -40.688 11.352 5.629 1 35.25 879 SER A N 1
ATOM 7125 C CA . SER A 1 879 ? -40.812 12.117 6.863 1 35.25 879 SER A CA 1
ATOM 7126 C C . SER A 1 879 ? -40.156 13.5 6.711 1 35.25 879 SER A C 1
ATOM 7128 O O . SER A 1 879 ? -39.094 13.641 6.113 1 35.25 879 SER A O 1
ATOM 7130 N N . SER A 1 880 ? -40.781 14.75 6.633 1 37.12 880 SER A N 1
ATOM 7131 C CA . SER A 1 880 ? -40.625 16.188 6.836 1 37.12 880 SER A CA 1
ATOM 7132 C C . SER A 1 880 ? -39.344 16.5 7.578 1 37.12 880 SER A C 1
ATOM 7134 O O . SER A 1 880 ? -39.094 17.641 7.984 1 37.12 880 SER A O 1
ATOM 7136 N N . LYS A 1 881 ? -38.375 15.531 8.008 1 45.78 881 LYS A N 1
ATOM 7137 C CA . LYS A 1 881 ? -37.406 15.656 9.109 1 45.78 881 LYS A CA 1
ATOM 7138 C C . LYS A 1 881 ? -36.031 16.016 8.602 1 45.78 881 LYS A C 1
ATOM 7140 O O . LYS A 1 881 ? -35.094 16.234 9.391 1 45.78 881 LYS A O 1
ATOM 7145 N N . SER A 1 882 ? -35.656 15.977 7.301 1 54.81 882 SER A N 1
ATOM 7146 C CA . SER A 1 882 ? -34.25 15.805 7.031 1 54.81 882 SER A CA 1
ATOM 7147 C C . SER A 1 882 ? -33.438 17.016 7.496 1 54.81 882 SER A C 1
ATOM 7149 O O . SER A 1 882 ? -32.5 16.891 8.305 1 54.81 882 SER A O 1
ATOM 7151 N N . ALA A 1 883 ? -33.688 18.125 6.949 1 54.97 883 ALA A N 1
ATOM 7152 C CA . ALA A 1 883 ? -32.906 19.281 7.414 1 54.97 883 ALA A CA 1
ATOM 7153 C C . ALA A 1 883 ? -33.219 19.594 8.875 1 54.97 883 ALA A C 1
ATOM 7155 O O . ALA A 1 883 ? -32.375 20.062 9.609 1 54.97 883 ALA A O 1
ATOM 7156 N N . ALA A 1 884 ? -34.406 19.188 9.188 1 58.53 884 ALA A N 1
ATOM 7157 C CA . ALA A 1 884 ? -34.844 19.422 10.57 1 58.53 884 ALA A CA 1
ATOM 7158 C C . ALA A 1 884 ? -34.062 18.531 11.531 1 58.53 884 ALA A C 1
ATOM 7160 O O . ALA A 1 884 ? -33.844 18.891 12.695 1 58.53 884 ALA A O 1
ATOM 7161 N N . GLU A 1 885 ? -33.5 17.484 10.875 1 72.12 885 GLU A N 1
ATOM 7162 C CA . GLU A 1 885 ? -32.75 16.547 11.719 1 72.12 885 GLU A CA 1
ATOM 7163 C C . GLU A 1 885 ? -31.375 17.094 12.062 1 72.12 885 GLU A C 1
ATOM 7165 O O . GLU A 1 885 ? -30.797 16.703 13.078 1 72.12 885 GLU A O 1
ATOM 7170 N N . LEU A 1 886 ? -31 18.016 11.258 1 74.56 886 LEU A N 1
ATOM 7171 C CA . LEU A 1 886 ? -29.672 18.562 11.477 1 74.56 886 LEU A CA 1
ATOM 7172 C C . LEU A 1 886 ? -29.625 19.344 12.789 1 74.56 886 LEU A C 1
ATOM 7174 O O . LEU A 1 886 ? -28.578 19.391 13.453 1 74.56 886 LEU A O 1
ATOM 7178 N N . VAL A 1 887 ? -30.781 19.828 13.07 1 74 887 VAL A N 1
ATOM 7179 C CA . VAL A 1 887 ? -30.875 20.656 14.273 1 74 887 VAL A CA 1
ATOM 7180 C C . VAL A 1 887 ? -30.719 19.766 15.516 1 74 887 VAL A C 1
ATOM 7182 O O . VAL A 1 887 ? -30.281 20.234 16.562 1 74 887 VAL A O 1
ATOM 7185 N N . LYS A 1 888 ? -30.938 18.516 15.281 1 71.06 888 LYS A N 1
ATOM 7186 C CA . LYS A 1 888 ? -30.922 17.594 16.406 1 71.06 888 LYS A CA 1
ATOM 7187 C C . LYS A 1 888 ? -29.5 17.141 16.734 1 71.06 888 LYS A C 1
ATOM 7189 O O . LYS A 1 888 ? -29.266 16.531 17.766 1 71.06 888 LYS A O 1
ATOM 7194 N N . LEU A 1 889 ? -28.625 17.531 15.977 1 74.75 889 LEU A N 1
ATOM 7195 C CA . LEU A 1 889 ? -27.234 17.094 16.172 1 74.75 889 LEU A CA 1
ATOM 7196 C C . LEU A 1 889 ? -26.609 17.844 17.344 1 74.75 889 LEU A C 1
ATOM 7198 O O . LEU A 1 889 ? -25.609 17.391 17.906 1 74.75 889 LEU A O 1
ATOM 7202 N N . ASN A 1 890 ? -27.125 19.031 17.625 1 76.06 890 ASN A N 1
ATOM 7203 C CA . ASN A 1 890 ? -26.594 19.828 18.734 1 76.06 890 ASN A CA 1
ATOM 7204 C C . ASN A 1 890 ? -27.641 20.047 19.812 1 76.06 890 ASN A C 1
ATOM 7206 O O . ASN A 1 890 ? -28.219 21.141 19.922 1 76.06 890 ASN A O 1
ATOM 7210 N N . PRO A 1 891 ? -27.859 19.125 20.625 1 69.12 891 PRO A N 1
ATOM 7211 C CA . PRO A 1 891 ? -28.953 19.25 21.594 1 69.12 891 PRO A CA 1
ATOM 7212 C C . PRO A 1 891 ? -28.594 20.172 22.75 1 69.12 891 PRO A C 1
ATOM 7214 O O . PRO A 1 891 ? -29.484 20.688 23.438 1 69.12 891 PRO A O 1
ATOM 7217 N N . THR A 1 892 ? -27.406 20.438 22.938 1 69.56 892 THR A N 1
ATOM 7218 C CA . THR A 1 892 ? -26.984 21.125 24.156 1 69.56 892 THR A CA 1
ATOM 7219 C C . THR A 1 892 ? -26.703 22.594 23.875 1 69.56 892 THR A C 1
ATOM 7221 O O . THR A 1 892 ? -26.156 23.297 24.734 1 69.56 892 THR A O 1
ATOM 7224 N N . SER A 1 893 ? -27.25 23.062 22.797 1 75.75 893 SER A N 1
ATOM 7225 C CA . SER A 1 893 ? -26.906 24.453 22.484 1 75.75 893 SER A CA 1
ATOM 7226 C C . SER A 1 893 ? -27.719 25.438 23.328 1 75.75 893 SER A C 1
ATOM 7228 O O . SER A 1 893 ? -28.891 25.188 23.625 1 75.75 893 SER A O 1
ATOM 7230 N N . GLU A 1 894 ? -27.031 26.484 23.781 1 76.25 894 GLU A N 1
ATOM 7231 C CA . GLU A 1 894 ? -27.672 27.547 24.562 1 76.25 894 GLU A CA 1
ATOM 7232 C C . GLU A 1 894 ? -28.438 28.5 23.641 1 76.25 894 GLU A C 1
ATOM 7234 O O . GLU A 1 894 ? -29.266 29.297 24.125 1 76.25 894 GLU A O 1
ATOM 7239 N N . TYR A 1 895 ? -28.234 28.328 22.375 1 82.5 895 TYR A N 1
ATOM 7240 C CA . TYR A 1 895 ? -28.875 29.203 21.391 1 82.5 895 TYR A CA 1
ATOM 7241 C C . TYR A 1 895 ? -30.094 28.547 20.766 1 82.5 895 TYR A C 1
ATOM 7243 O O . TYR A 1 895 ? -30.344 27.359 21 1 82.5 895 TYR A O 1
ATOM 7251 N N . ALA A 1 896 ? -30.875 29.391 20.062 1 81.38 896 ALA A N 1
ATOM 7252 C CA . ALA A 1 896 ? -32 28.812 19.344 1 81.38 896 ALA A CA 1
ATOM 7253 C C . ALA A 1 896 ? -31.531 27.688 18.406 1 81.38 896 ALA A C 1
ATOM 7255 O O . ALA A 1 896 ? -30.391 27.672 17.969 1 81.38 896 ALA A O 1
ATOM 7256 N N . PRO A 1 897 ? -32.438 26.812 18.188 1 83 897 PRO A N 1
ATOM 7257 C CA . PRO A 1 897 ? -32.062 25.625 17.422 1 83 897 PRO A CA 1
ATOM 7258 C C . PRO A 1 897 ? -31.453 25.969 16.062 1 83 897 PRO A C 1
ATOM 7260 O O . PRO A 1 897 ? -31.984 26.812 15.336 1 83 897 PRO A O 1
ATOM 7263 N N . GLY A 1 898 ? -30.219 25.406 15.766 1 89.19 898 GLY A N 1
ATOM 7264 C CA . GLY A 1 898 ? -29.578 25.484 14.461 1 89.19 898 GLY A CA 1
ATOM 7265 C C . GLY A 1 898 ? -28.625 26.656 14.328 1 89.19 898 GLY A C 1
ATOM 7266 O O . GLY A 1 898 ? -27.766 26.672 13.445 1 89.19 898 GLY A O 1
ATOM 7267 N N . LEU A 1 899 ? -28.734 27.641 15.164 1 90.94 899 LEU A N 1
ATOM 7268 C CA . LEU A 1 899 ? -27.922 28.844 15.039 1 90.94 899 LEU A CA 1
ATOM 7269 C C . LEU A 1 899 ? -26.453 28.547 15.328 1 90.94 899 LEU A C 1
ATOM 7271 O O . LEU A 1 899 ? -25.578 29 14.609 1 90.94 899 LEU A O 1
ATOM 7275 N N . GLU A 1 900 ? -26.234 27.766 16.344 1 92.62 900 GLU A N 1
ATOM 7276 C CA . GLU A 1 900 ? -24.859 27.453 16.703 1 92.62 900 GLU A CA 1
ATOM 7277 C C . GLU A 1 900 ? -24.156 26.672 15.602 1 92.62 900 GLU A C 1
ATOM 7279 O O . GLU A 1 900 ? -23.016 26.969 15.25 1 92.62 900 GLU A O 1
ATOM 7284 N N . ASP A 1 901 ? -24.844 25.734 15.094 1 93.5 901 ASP A N 1
ATOM 7285 C CA . ASP A 1 901 ? -24.266 24.922 14.031 1 93.5 901 ASP A CA 1
ATOM 7286 C C . ASP A 1 901 ? -24 25.766 12.781 1 93.5 901 ASP A C 1
ATOM 7288 O O . ASP A 1 901 ? -22.953 25.609 12.141 1 93.5 901 ASP A O 1
ATOM 7292 N N . THR A 1 902 ? -24.969 26.594 12.453 1 95.25 902 THR A N 1
ATOM 7293 C CA . THR A 1 902 ? -24.797 27.469 11.305 1 95.25 902 THR A CA 1
ATOM 7294 C C . THR A 1 902 ? -23.578 28.375 11.5 1 95.25 902 THR A C 1
ATOM 7296 O O . THR A 1 902 ? -22.781 28.547 10.578 1 95.25 902 THR A O 1
ATOM 7299 N N . LEU A 1 903 ? -23.484 28.844 12.68 1 95.75 903 LEU A N 1
ATOM 7300 C CA . LEU A 1 903 ? -22.359 29.734 12.992 1 95.75 903 LEU A CA 1
ATOM 7301 C C . LEU A 1 903 ? -21.031 28.984 12.852 1 95.75 903 LEU A C 1
ATOM 7303 O O . LEU A 1 903 ? -20.094 29.484 12.219 1 95.75 903 LEU A O 1
ATOM 7307 N N . ILE A 1 904 ? -20.922 27.812 13.383 1 94.75 904 ILE A N 1
ATOM 7308 C CA . ILE A 1 904 ? -19.688 27.031 13.352 1 94.75 904 ILE A CA 1
ATOM 7309 C C . ILE A 1 904 ? -19.328 26.688 11.906 1 94.75 904 ILE A C 1
ATOM 7311 O O . ILE A 1 904 ? -18.172 26.781 11.508 1 94.75 904 ILE A O 1
ATOM 7315 N N . LEU A 1 905 ? -20.297 26.344 11.141 1 95.81 905 LEU A N 1
ATOM 7316 C CA . LEU A 1 905 ? -20.078 25.984 9.742 1 95.81 905 LEU A CA 1
ATOM 7317 C C . LEU A 1 905 ? -19.562 27.188 8.945 1 95.81 905 LEU A C 1
ATOM 7319 O O . LEU A 1 905 ? -18.688 27.047 8.094 1 95.81 905 LEU A O 1
ATOM 7323 N N . THR A 1 906 ? -20.156 28.328 9.219 1 97.19 906 THR A N 1
ATOM 7324 C CA . THR A 1 906 ? -19.703 29.531 8.523 1 97.19 906 THR A CA 1
ATOM 7325 C C . THR A 1 906 ? -18.266 29.891 8.93 1 97.19 906 THR A C 1
ATOM 7327 O O . THR A 1 906 ? -17.469 30.312 8.102 1 97.19 906 THR A O 1
ATOM 7330 N N . MET A 1 907 ? -17.984 29.719 10.203 1 95.75 907 MET A N 1
ATOM 7331 C CA . MET A 1 907 ? -16.625 30 10.664 1 95.75 907 MET A CA 1
ATOM 7332 C C . MET A 1 907 ? -15.617 29.062 10 1 95.75 907 MET A C 1
ATOM 7334 O O . MET A 1 907 ? -14.562 29.5 9.539 1 95.75 907 MET A O 1
ATOM 7338 N N . LYS A 1 908 ? -15.938 27.844 9.914 1 94 908 LYS A N 1
ATOM 7339 C CA . LYS A 1 908 ? -15.07 26.859 9.273 1 94 908 LYS A CA 1
ATOM 7340 C C . LYS A 1 908 ? -14.945 27.109 7.777 1 94 908 LYS A C 1
ATOM 7342 O O . LYS A 1 908 ? -13.859 26.984 7.207 1 94 908 LYS A O 1
ATOM 7347 N N . GLY A 1 909 ? -16.047 27.438 7.215 1 95.25 909 GLY A N 1
ATOM 7348 C CA . GLY A 1 909 ? -16.031 27.703 5.785 1 95.25 909 GLY A CA 1
ATOM 7349 C C . GLY A 1 909 ? -15.18 28.906 5.406 1 95.25 909 GLY A C 1
ATOM 7350 O O . GLY A 1 909 ? -14.406 28.844 4.449 1 95.25 909 GLY A O 1
ATOM 7351 N N . VAL A 1 910 ? -15.344 29.984 6.148 1 96 910 VAL A N 1
ATOM 7352 C CA . VAL A 1 910 ? -14.562 31.188 5.879 1 96 910 VAL A CA 1
ATOM 7353 C C . VAL A 1 910 ? -13.078 30.891 6.082 1 96 910 VAL A C 1
ATOM 7355 O O . VAL A 1 910 ? -12.242 31.328 5.289 1 96 910 VAL A O 1
ATOM 7358 N N . ALA A 1 911 ? -12.781 30.172 7.125 1 92.19 911 ALA A N 1
ATOM 7359 C CA . ALA A 1 911 ? -11.391 29.797 7.375 1 92.19 911 ALA A CA 1
ATOM 7360 C C . ALA A 1 911 ? -10.828 28.969 6.223 1 92.19 911 ALA A C 1
ATOM 7362 O O . ALA A 1 911 ? -9.68 29.156 5.812 1 92.19 911 ALA A O 1
ATOM 7363 N N . ALA A 1 912 ? -11.578 28.062 5.746 1 90.81 912 ALA A N 1
ATOM 7364 C CA . ALA A 1 912 ? -11.156 27.219 4.625 1 90.81 912 ALA A CA 1
ATOM 7365 C C . ALA A 1 912 ? -10.961 28.047 3.361 1 90.81 912 ALA A C 1
ATOM 7367 O O . ALA A 1 912 ? -10.039 27.797 2.582 1 90.81 912 ALA A O 1
ATOM 7368 N N . GLY A 1 913 ? -11.852 29 3.174 1 92.44 913 GLY A N 1
ATOM 7369 C CA . GLY A 1 913 ? -11.758 29.844 2 1 92.44 913 GLY A CA 1
ATOM 7370 C C . GLY A 1 913 ? -10.539 30.75 2.006 1 92.44 913 GLY A C 1
ATOM 7371 O O . GLY A 1 913 ? -9.906 30.953 0.966 1 92.44 913 GLY A O 1
ATOM 7372 N N . LEU A 1 914 ? -10.266 31.172 3.123 1 92 914 LEU A N 1
ATOM 7373 C CA . LEU A 1 914 ? -9.117 32.062 3.25 1 92 914 LEU A CA 1
ATOM 7374 C C . LEU A 1 914 ? -7.84 31.266 3.496 1 92 914 LEU A C 1
ATOM 7376 O O . LEU A 1 914 ? -6.738 31.828 3.436 1 92 914 LEU A O 1
ATOM 7380 N N . GLN A 1 915 ? -7.973 29.953 3.719 1 84.12 915 GLN A N 1
ATOM 7381 C CA . GLN A 1 915 ? -6.875 29.031 3.988 1 84.12 915 GLN A CA 1
ATOM 7382 C C . GLN A 1 915 ? -5.984 29.547 5.117 1 84.12 915 GLN A C 1
ATOM 7384 O O . GLN A 1 915 ? -4.762 29.594 4.98 1 84.12 915 GLN A O 1
ATOM 7389 N N . ASN A 1 916 ? -6.617 29.984 6.098 1 78.25 916 ASN A N 1
ATOM 7390 C CA . ASN A 1 916 ? -5.93 30.531 7.258 1 78.25 916 ASN A CA 1
ATOM 7391 C C . ASN A 1 916 ? -6.766 30.375 8.531 1 78.25 916 ASN A C 1
ATOM 7393 O O . ASN A 1 916 ? -7.883 30.891 8.609 1 78.25 916 ASN A O 1
ATOM 7397 N N . THR A 1 917 ? -6.273 29.672 9.414 1 68 917 THR A N 1
ATOM 7398 C CA . THR A 1 917 ? -6.973 29.516 10.68 1 68 917 THR A CA 1
ATOM 7399 C C . THR A 1 917 ? -6.285 30.312 11.781 1 68 917 THR A C 1
ATOM 7401 O O . THR A 1 917 ? -6.473 30.031 12.969 1 68 917 THR A O 1
ATOM 7404 N N . GLY A 1 918 ? -5.539 31.375 11.344 1 72.31 918 GLY A N 1
ATOM 7405 C CA . GLY A 1 918 ? -4.887 32.25 12.32 1 72.31 918 GLY A CA 1
ATOM 7406 C C . GLY A 1 918 ? -3.432 31.875 12.547 1 72.31 918 GLY A C 1
ATOM 7407 O O . GLY A 1 918 ? -2.602 32.75 12.812 1 72.31 918 GLY A O 1
ATOM 7408 N N . MET B 1 1 ? 43.188 3.564 -28.797 1 18.05 1 MET B N 1
ATOM 7409 C CA . MET B 1 1 ? 43.094 2.121 -28.594 1 18.05 1 MET B CA 1
ATOM 7410 C C . MET B 1 1 ? 41.719 1.741 -28.062 1 18.05 1 MET B C 1
ATOM 7412 O O . MET B 1 1 ? 41.469 0.583 -27.719 1 18.05 1 MET B O 1
ATOM 7416 N N . ALA B 1 2 ? 41.125 2.664 -27.469 1 24.22 2 ALA B N 1
ATOM 7417 C CA . ALA B 1 2 ? 39.844 2.844 -26.766 1 24.22 2 ALA B CA 1
ATOM 7418 C C . ALA B 1 2 ? 38.688 2.461 -27.656 1 24.22 2 ALA B C 1
ATOM 7420 O O . ALA B 1 2 ? 37.594 2.201 -27.172 1 24.22 2 ALA B O 1
ATOM 7421 N N . ASN B 1 3 ? 38.969 2.754 -28.984 1 24.81 3 ASN B N 1
ATOM 7422 C CA . ASN B 1 3 ? 38 2.615 -30.078 1 24.81 3 ASN B CA 1
ATOM 7423 C C . ASN B 1 3 ? 37.688 1.149 -30.375 1 24.81 3 ASN B C 1
ATOM 7425 O O . ASN B 1 3 ? 36.812 0.845 -31.172 1 24.81 3 ASN B O 1
ATOM 7429 N N . ARG B 1 4 ? 38.844 0.324 -30.312 1 25.73 4 ARG B N 1
ATOM 7430 C CA . ARG B 1 4 ? 38.875 -1.029 -30.859 1 25.73 4 ARG B CA 1
ATOM 7431 C C . ARG B 1 4 ? 37.969 -1.96 -30.094 1 25.73 4 ARG B C 1
ATOM 7433 O O . ARG B 1 4 ? 37.562 -3.016 -30.594 1 25.73 4 ARG B O 1
ATOM 7440 N N . ASN B 1 5 ? 38.094 -1.731 -28.797 1 25.69 5 ASN B N 1
ATOM 7441 C CA . ASN B 1 5 ? 37.406 -2.574 -27.828 1 25.69 5 ASN B CA 1
ATOM 7442 C C . ASN B 1 5 ? 35.906 -2.445 -27.938 1 25.69 5 ASN B C 1
ATOM 7444 O O . ASN B 1 5 ? 35.156 -3.1 -27.188 1 25.69 5 ASN B O 1
ATOM 7448 N N . LEU B 1 6 ? 35.375 -1.382 -28.531 1 31.75 6 LEU B N 1
ATOM 7449 C CA . LEU B 1 6 ? 33.969 -1.069 -28.844 1 31.75 6 LEU B CA 1
ATOM 7450 C C . LEU B 1 6 ? 33.469 -1.98 -29.953 1 31.75 6 LEU B C 1
ATOM 7452 O O . LEU B 1 6 ? 32.25 -2.184 -30.078 1 31.75 6 LEU B O 1
ATOM 7456 N N . GLU B 1 7 ? 34.438 -2.43 -30.969 1 33.25 7 GLU B N 1
ATOM 7457 C CA . GLU B 1 7 ? 33.938 -3.225 -32.094 1 33.25 7 GLU B CA 1
ATOM 7458 C C . GLU B 1 7 ? 33.469 -4.609 -31.625 1 33.25 7 GLU B C 1
ATOM 7460 O O . GLU B 1 7 ? 32.656 -5.242 -32.281 1 33.25 7 GLU B O 1
ATOM 7465 N N . LYS B 1 8 ? 34.344 -5.184 -30.875 1 35.38 8 LYS B N 1
ATOM 7466 C CA . LYS B 1 8 ? 34.219 -6.562 -30.422 1 35.38 8 LYS B CA 1
ATOM 7467 C C . LYS B 1 8 ? 32.969 -6.734 -29.547 1 35.38 8 LYS B C 1
ATOM 7469 O O . LYS B 1 8 ? 32.719 -7.832 -29.047 1 35.38 8 LYS B O 1
ATOM 7474 N N . LEU B 1 9 ? 32.406 -5.824 -28.984 1 35.16 9 LEU B N 1
ATOM 7475 C CA . LEU B 1 9 ? 31.109 -5.793 -28.297 1 35.16 9 LEU B CA 1
ATOM 7476 C C . LEU B 1 9 ? 29.969 -6.113 -29.25 1 35.16 9 LEU B C 1
ATOM 7478 O O . LEU B 1 9 ? 28.844 -5.637 -29.062 1 35.16 9 LEU B O 1
ATOM 7482 N N . GLN B 1 10 ? 30.141 -6.379 -30.312 1 42.19 10 GLN B N 1
ATOM 7483 C CA . GLN B 1 10 ? 29.109 -6.93 -31.172 1 42.19 10 GLN B CA 1
ATOM 7484 C C . GLN B 1 10 ? 28.312 -8.008 -30.453 1 42.19 10 GLN B C 1
ATOM 7486 O O . GLN B 1 10 ? 28.688 -9.18 -30.469 1 42.19 10 GLN B O 1
ATOM 7491 N N . SER B 1 11 ? 27.797 -7.82 -29.062 1 55.31 11 SER B N 1
ATOM 7492 C CA . SER B 1 11 ? 27.25 -8.18 -27.75 1 55.31 11 SER B CA 1
ATOM 7493 C C . SER B 1 11 ? 26.016 -9.047 -27.891 1 55.31 11 SER B C 1
ATOM 7495 O O . SER B 1 11 ? 25.469 -9.188 -29 1 55.31 11 SER B O 1
ATOM 7497 N N . ILE B 1 12 ? 25.812 -9.914 -26.922 1 64.62 12 ILE B N 1
ATOM 7498 C CA . ILE B 1 12 ? 24.594 -10.711 -26.797 1 64.62 12 ILE B CA 1
ATOM 7499 C C . ILE B 1 12 ? 23.422 -9.953 -27.406 1 64.62 12 ILE B C 1
ATOM 7501 O O . ILE B 1 12 ? 22.578 -10.547 -28.094 1 64.62 12 ILE B O 1
ATOM 7505 N N . ASP B 1 13 ? 23.672 -8.695 -27.484 1 62.28 13 ASP B N 1
ATOM 7506 C CA . ASP B 1 13 ? 22.609 -7.871 -28.062 1 62.28 13 ASP B CA 1
ATOM 7507 C C . ASP B 1 13 ? 22.594 -7.988 -29.578 1 62.28 13 ASP B C 1
ATOM 7509 O O . ASP B 1 13 ? 21.516 -8.109 -30.188 1 62.28 13 ASP B O 1
ATOM 7513 N N . ALA B 1 14 ? 23.781 -7.965 -30.172 1 65.62 14 ALA B N 1
ATOM 7514 C CA . ALA B 1 14 ? 23.859 -8.047 -31.625 1 65.62 14 ALA B CA 1
ATOM 7515 C C . ALA B 1 14 ? 23.359 -9.398 -32.125 1 65.62 14 ALA B C 1
ATOM 7517 O O . ALA B 1 14 ? 22.672 -9.469 -33.156 1 65.62 14 ALA B O 1
ATOM 7518 N N . GLN B 1 15 ? 23.672 -10.367 -31.391 1 66.19 15 GLN B N 1
ATOM 7519 C CA . GLN B 1 15 ? 23.234 -11.703 -31.781 1 66.19 15 GLN B CA 1
ATOM 7520 C C . GLN B 1 15 ? 21.719 -11.852 -31.625 1 66.19 15 GLN B C 1
ATOM 7522 O O . GLN B 1 15 ? 21.062 -12.469 -32.469 1 66.19 15 GLN B O 1
ATOM 7527 N N . LEU B 1 16 ? 21.25 -11.273 -30.578 1 67.94 16 LEU B N 1
ATOM 7528 C CA . LEU B 1 16 ? 19.812 -11.305 -30.344 1 67.94 16 LEU B CA 1
ATOM 7529 C C . LEU B 1 16 ? 19.062 -10.648 -31.5 1 67.94 16 LEU B C 1
ATOM 7531 O O . LEU B 1 16 ? 18.047 -11.164 -31.953 1 67.94 16 LEU B O 1
ATOM 7535 N N . ARG B 1 17 ? 19.656 -9.594 -32.031 1 67.62 17 ARG B N 1
ATOM 7536 C CA . ARG B 1 17 ? 19 -8.828 -33.094 1 67.62 17 ARG B CA 1
ATOM 7537 C C . ARG B 1 17 ? 19.062 -9.57 -34.438 1 67.62 17 ARG B C 1
ATOM 7539 O O . ARG B 1 17 ? 18.25 -9.32 -35.344 1 67.62 17 ARG B O 1
ATOM 7546 N N . LEU B 1 18 ? 20 -10.523 -34.469 1 66.5 18 LEU B N 1
ATOM 7547 C CA . LEU B 1 18 ? 20.141 -11.312 -35.688 1 66.5 18 LEU B CA 1
ATOM 7548 C C . LEU B 1 18 ? 19.172 -12.5 -35.656 1 66.5 18 LEU B C 1
ATOM 7550 O O . LEU B 1 18 ? 18.75 -12.969 -36.719 1 66.5 18 LEU B O 1
ATOM 7554 N N . LEU B 1 19 ? 18.844 -12.891 -34.5 1 66.19 19 LEU B N 1
ATOM 7555 C CA . LEU B 1 19 ? 18.078 -14.125 -34.375 1 66.19 19 LEU B CA 1
ATOM 7556 C C . LEU B 1 19 ? 16.578 -13.844 -34.5 1 66.19 19 LEU B C 1
ATOM 7558 O O . LEU B 1 19 ? 15.812 -14.719 -34.906 1 66.19 19 LEU B O 1
ATOM 7562 N N . VAL B 1 20 ? 16.203 -12.609 -34.156 1 69.81 20 VAL B N 1
ATOM 7563 C CA . VAL B 1 20 ? 14.766 -12.336 -34.094 1 69.81 20 VAL B CA 1
ATOM 7564 C C . VAL B 1 20 ? 14.469 -11 -34.781 1 69.81 20 VAL B C 1
ATOM 7566 O O . VAL B 1 20 ? 15.312 -10.109 -34.781 1 69.81 20 VAL B O 1
ATOM 7569 N N . PRO B 1 21 ? 13.289 -11.07 -35.5 1 69.38 21 PRO B N 1
ATOM 7570 C CA . PRO B 1 21 ? 12.922 -9.766 -36.031 1 69.38 21 PRO B CA 1
ATOM 7571 C C . PRO B 1 21 ? 12.867 -8.672 -34.969 1 69.38 21 PRO B C 1
ATOM 7573 O O . PRO B 1 21 ? 12.383 -8.906 -33.875 1 69.38 21 PRO B O 1
ATOM 7576 N N . GLY B 1 22 ? 13.445 -7.637 -35.312 1 67.12 22 GLY B N 1
ATOM 7577 C CA . GLY B 1 22 ? 13.516 -6.523 -34.406 1 67.12 22 GLY B CA 1
ATOM 7578 C C . GLY B 1 22 ? 12.164 -6.098 -33.875 1 67.12 22 GLY B C 1
ATOM 7579 O O . GLY B 1 22 ? 12.023 -5.793 -32.688 1 67.12 22 GLY B O 1
ATOM 7580 N N . LYS B 1 23 ? 11.234 -5.992 -34.625 1 74 23 LYS B N 1
ATOM 7581 C CA . LYS B 1 23 ? 9.883 -5.605 -34.25 1 74 23 LYS B CA 1
ATOM 7582 C C . LYS B 1 23 ? 8.844 -6.406 -35.031 1 74 23 LYS B C 1
ATOM 7584 O O . LYS B 1 23 ? 8.906 -6.484 -36.25 1 74 23 LYS B O 1
ATOM 7589 N N . VAL B 1 24 ? 8.055 -7.039 -34.188 1 75.31 24 VAL B N 1
ATOM 7590 C CA . VAL B 1 24 ? 6.926 -7.738 -34.812 1 75.31 24 VAL B CA 1
ATOM 7591 C C . VAL B 1 24 ? 5.797 -6.754 -35.094 1 75.31 24 VAL B C 1
ATOM 7593 O O . VAL B 1 24 ? 5.062 -6.906 -36.062 1 75.31 24 VAL B O 1
ATOM 7596 N N . SER B 1 25 ? 5.688 -5.777 -34.188 1 78.38 25 SER B N 1
ATOM 7597 C CA . SER B 1 25 ? 4.754 -4.668 -34.344 1 78.38 25 SER B CA 1
ATOM 7598 C C . SER B 1 25 ? 5.387 -3.348 -33.906 1 78.38 25 SER B C 1
ATOM 7600 O O . SER B 1 25 ? 6.488 -3.332 -33.344 1 78.38 25 SER B O 1
ATOM 7602 N N . GLU B 1 26 ? 4.75 -2.301 -34.156 1 74.81 26 GLU B N 1
ATOM 7603 C CA . GLU B 1 26 ? 5.293 -0.978 -33.875 1 74.81 26 GLU B CA 1
ATOM 7604 C C . GLU B 1 26 ? 5.48 -0.772 -32.375 1 74.81 26 GLU B C 1
ATOM 7606 O O . GLU B 1 26 ? 6.434 -0.119 -31.938 1 74.81 26 GLU B O 1
ATOM 7611 N N . ASP B 1 27 ? 4.707 -1.369 -31.688 1 78.81 27 ASP B N 1
ATOM 7612 C CA . ASP B 1 27 ? 4.734 -1.157 -30.25 1 78.81 27 ASP B CA 1
ATOM 7613 C C . ASP B 1 27 ? 5.59 -2.213 -29.562 1 78.81 27 ASP B C 1
ATOM 7615 O O . ASP B 1 27 ? 5.664 -2.25 -28.328 1 78.81 27 ASP B O 1
ATOM 7619 N N . ASP B 1 28 ? 6.281 -3.02 -30.375 1 83.81 28 ASP B N 1
ATOM 7620 C CA . ASP B 1 28 ? 7.055 -4.121 -29.797 1 83.81 28 ASP B CA 1
ATOM 7621 C C . ASP B 1 28 ? 8.398 -3.629 -29.281 1 83.81 28 ASP B C 1
ATOM 7623 O O . ASP B 1 28 ? 9.227 -3.125 -30.047 1 83.81 28 ASP B O 1
ATOM 7627 N N . LYS B 1 29 ? 8.609 -3.709 -27.953 1 87.88 29 LYS B N 1
ATOM 7628 C CA . LYS B 1 29 ? 9.852 -3.287 -27.312 1 87.88 29 LYS B CA 1
ATOM 7629 C C . LYS B 1 29 ? 10.539 -4.457 -26.609 1 87.88 29 LYS B C 1
ATOM 7631 O O . LYS B 1 29 ? 11.367 -4.254 -25.719 1 87.88 29 LYS B O 1
ATOM 7636 N N . LEU B 1 30 ? 10.219 -5.676 -26.938 1 90.25 30 LEU B N 1
ATOM 7637 C CA . LEU B 1 30 ? 10.695 -6.863 -26.234 1 90.25 30 LEU B CA 1
ATOM 7638 C C . LEU B 1 30 ? 12.211 -6.977 -26.328 1 90.25 30 LEU B C 1
ATOM 7640 O O . LEU B 1 30 ? 12.883 -7.191 -25.312 1 90.25 30 LEU B O 1
ATOM 7644 N N . VAL B 1 31 ? 12.766 -6.781 -27.531 1 89.19 31 VAL B N 1
ATOM 7645 C CA . VAL B 1 31 ? 14.203 -6.918 -27.734 1 89.19 31 VAL B CA 1
ATOM 7646 C C . VAL B 1 31 ? 14.945 -5.836 -26.953 1 89.19 31 VAL B C 1
ATOM 7648 O O . VAL B 1 31 ? 16.031 -6.086 -26.422 1 89.19 31 VAL B O 1
ATOM 7651 N N . GLU B 1 32 ? 14.328 -4.684 -26.906 1 88.88 32 GLU B N 1
ATOM 7652 C CA . GLU B 1 32 ? 14.93 -3.586 -26.156 1 88.88 32 GLU B CA 1
ATOM 7653 C C . GLU B 1 32 ? 14.977 -3.898 -24.672 1 88.88 32 GLU B C 1
ATOM 7655 O O . GLU B 1 32 ? 15.984 -3.646 -24 1 88.88 32 GLU B O 1
ATOM 7660 N N . TYR B 1 33 ? 13.844 -4.406 -24.125 1 92.19 33 TYR B N 1
ATOM 7661 C CA . TYR B 1 33 ? 13.797 -4.789 -22.719 1 92.19 33 TYR B CA 1
ATOM 7662 C C . TYR B 1 33 ? 14.852 -5.84 -22.406 1 92.19 33 TYR B C 1
ATOM 7664 O O . TYR B 1 33 ? 15.57 -5.723 -21.406 1 92.19 33 TYR B O 1
ATOM 7672 N N . ASP B 1 34 ? 14.914 -6.816 -23.266 1 91.38 34 ASP B N 1
ATOM 7673 C CA . ASP B 1 34 ? 15.82 -7.941 -23.047 1 91.38 34 ASP B CA 1
ATOM 7674 C C . ASP B 1 34 ? 17.281 -7.484 -23.094 1 91.38 34 ASP B C 1
ATOM 7676 O O . ASP B 1 34 ? 18.094 -7.906 -22.281 1 91.38 34 ASP B O 1
ATOM 7680 N N . ALA B 1 35 ? 17.594 -6.668 -24.047 1 90.19 35 ALA B N 1
ATOM 7681 C CA . ALA B 1 35 ? 18.953 -6.156 -24.203 1 90.19 35 ALA B CA 1
ATOM 7682 C C . ALA B 1 35 ? 19.375 -5.34 -22.984 1 90.19 35 ALA B C 1
ATOM 7684 O O . ALA B 1 35 ? 20.516 -5.449 -22.516 1 90.19 35 ALA B O 1
ATOM 7685 N N . LEU B 1 36 ? 18.484 -4.562 -22.5 1 93.06 36 LEU B N 1
ATOM 7686 C CA . LEU B 1 36 ? 18.781 -3.727 -21.344 1 93.06 36 LEU B CA 1
ATOM 7687 C C . LEU B 1 36 ? 19.062 -4.582 -20.109 1 93.06 36 LEU B C 1
ATOM 7689 O O . LEU B 1 36 ? 20.047 -4.352 -19.406 1 93.06 36 LEU B O 1
ATOM 7693 N N . LEU B 1 37 ? 18.203 -5.559 -19.828 1 95.06 37 LEU B N 1
ATOM 7694 C CA . LEU B 1 37 ? 18.359 -6.422 -18.656 1 95.06 37 LEU B CA 1
ATOM 7695 C C . LEU B 1 37 ? 19.641 -7.238 -18.75 1 95.06 37 LEU B C 1
ATOM 7697 O O . LEU B 1 37 ? 20.344 -7.414 -17.766 1 95.06 37 LEU B O 1
ATOM 7701 N N . LEU B 1 38 ? 19.969 -7.68 -19.969 1 93.5 38 LEU B N 1
ATOM 7702 C CA . LEU B 1 38 ? 21.172 -8.477 -20.188 1 93.5 38 LEU B CA 1
ATOM 7703 C C . LEU B 1 38 ? 22.422 -7.641 -19.984 1 93.5 38 LEU B C 1
ATOM 7705 O O . LEU B 1 38 ? 23.391 -8.102 -19.391 1 93.5 38 LEU B O 1
ATOM 7709 N N . ASP B 1 39 ? 22.375 -6.461 -20.469 1 92.81 39 ASP B N 1
ATOM 7710 C CA . ASP B 1 39 ? 23.531 -5.566 -20.312 1 92.81 39 ASP B CA 1
ATOM 7711 C C . ASP B 1 39 ? 23.797 -5.289 -18.828 1 92.81 39 ASP B C 1
ATOM 7713 O O . ASP B 1 39 ? 24.953 -5.305 -18.406 1 92.81 39 ASP B O 1
ATOM 7717 N N . ARG B 1 40 ? 22.781 -5.031 -18.172 1 95 40 ARG B N 1
ATOM 7718 C CA . ARG B 1 40 ? 22.922 -4.762 -16.75 1 95 40 ARG B CA 1
ATOM 7719 C C . ARG B 1 40 ? 23.469 -5.98 -16.016 1 95 40 ARG B C 1
ATOM 7721 O O . ARG B 1 40 ? 24.328 -5.855 -15.133 1 95 40 ARG B O 1
ATOM 7728 N N . PHE B 1 41 ? 23.031 -7.141 -16.344 1 96.62 41 PHE B N 1
ATOM 7729 C CA . PHE B 1 41 ? 23.484 -8.352 -15.672 1 96.62 41 PHE B CA 1
ATOM 7730 C C . PHE B 1 41 ? 24.953 -8.641 -15.992 1 96.62 41 PHE B C 1
ATOM 7732 O O . PHE B 1 41 ? 25.719 -9.023 -15.109 1 96.62 41 PHE B O 1
ATOM 7739 N N . LEU B 1 42 ? 25.297 -8.516 -17.25 1 94.69 42 LEU B N 1
ATOM 7740 C CA . LEU B 1 42 ? 26.688 -8.797 -17.641 1 94.69 42 LEU B CA 1
ATOM 7741 C C . LEU B 1 42 ? 27.656 -7.859 -16.938 1 94.69 42 LEU B C 1
ATOM 7743 O O . LEU B 1 42 ? 28.766 -8.258 -16.594 1 94.69 42 LEU B O 1
ATOM 7747 N N . ASP B 1 43 ? 27.203 -6.637 -16.688 1 94.12 43 ASP B N 1
ATOM 7748 C CA . ASP B 1 43 ? 28 -5.715 -15.891 1 94.12 43 ASP B CA 1
ATOM 7749 C C . ASP B 1 43 ? 28.172 -6.223 -14.461 1 94.12 43 ASP B C 1
ATOM 7751 O O . ASP B 1 43 ? 29.25 -6.141 -13.891 1 94.12 43 ASP B O 1
ATOM 7755 N N . ILE B 1 44 ? 27.125 -6.727 -13.922 1 95.31 44 ILE B N 1
ATOM 7756 C CA . ILE B 1 44 ? 27.141 -7.262 -12.562 1 95.31 44 ILE B CA 1
ATOM 7757 C C . ILE B 1 44 ? 28.062 -8.484 -12.5 1 95.31 44 ILE B C 1
ATOM 7759 O O . ILE B 1 44 ? 28.859 -8.617 -11.57 1 95.31 44 ILE B O 1
ATOM 7763 N N . LEU B 1 45 ? 27.906 -9.344 -13.508 1 94.5 45 LEU B N 1
ATOM 7764 C CA . LEU B 1 45 ? 28.703 -10.562 -13.562 1 94.5 45 LEU B CA 1
ATOM 7765 C C . LEU B 1 45 ? 30.188 -10.227 -13.648 1 94.5 45 LEU B C 1
ATOM 7767 O O . LEU B 1 45 ? 31.016 -10.859 -12.984 1 94.5 45 LEU B O 1
ATOM 7771 N N . GLN B 1 46 ? 30.516 -9.234 -14.461 1 93.12 46 GLN B N 1
ATOM 7772 C CA . GLN B 1 46 ? 31.906 -8.805 -14.602 1 93.12 46 GLN B CA 1
ATOM 7773 C C . GLN B 1 46 ? 32.438 -8.25 -13.289 1 93.12 46 GLN B C 1
ATOM 7775 O O . GLN B 1 46 ? 33.594 -8.547 -12.906 1 93.12 46 GLN B O 1
ATOM 7780 N N . ASP B 1 47 ? 31.672 -7.5 -12.602 1 91.5 47 ASP B N 1
ATOM 7781 C CA . ASP B 1 47 ? 32.062 -6.883 -11.344 1 91.5 47 ASP B CA 1
ATOM 7782 C C . ASP B 1 47 ? 32.281 -7.938 -10.25 1 91.5 47 ASP B C 1
ATOM 7784 O O . ASP B 1 47 ? 33.188 -7.84 -9.438 1 91.5 47 ASP B O 1
ATOM 7788 N N . LEU B 1 48 ? 31.406 -8.961 -10.25 1 90.81 48 LEU B N 1
ATOM 7789 C CA . LEU B 1 48 ? 31.422 -9.953 -9.18 1 90.81 48 LEU B CA 1
ATOM 7790 C C . LEU B 1 48 ? 32.438 -11.047 -9.461 1 90.81 48 LEU B C 1
ATOM 7792 O O . LEU B 1 48 ? 33.094 -11.547 -8.539 1 90.81 48 LEU B O 1
ATOM 7796 N N . HIS B 1 49 ? 32.562 -11.469 -10.781 1 90.69 49 HIS B N 1
ATOM 7797 C CA . HIS B 1 49 ? 33.312 -12.688 -11.062 1 90.69 49 HIS B CA 1
ATOM 7798 C C . HIS B 1 49 ? 34.438 -12.422 -12.047 1 90.69 49 HIS B C 1
ATOM 7800 O O . HIS B 1 49 ? 35.219 -13.328 -12.359 1 90.69 49 HIS B O 1
ATOM 7806 N N . GLY B 1 50 ? 34.531 -11.242 -12.602 1 89.44 50 GLY B N 1
ATOM 7807 C CA . GLY B 1 50 ? 35.656 -10.883 -13.453 1 89.44 50 GLY B CA 1
ATOM 7808 C C . GLY B 1 50 ? 35.344 -10.945 -14.93 1 89.44 50 GLY B C 1
ATOM 7809 O O . GLY B 1 50 ? 34.2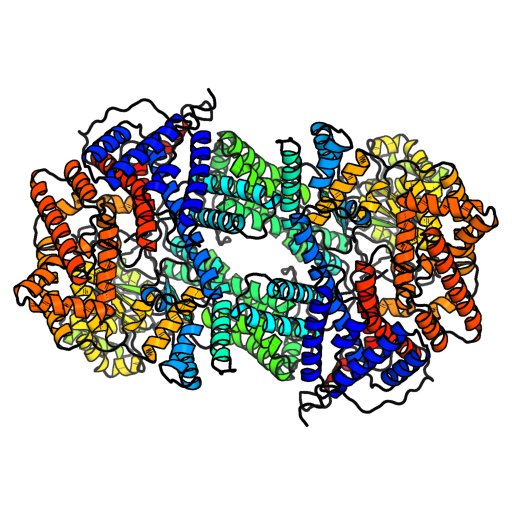81 -11.461 -15.32 1 89.44 50 GLY B O 1
ATOM 7810 N N . GLU B 1 51 ? 36.219 -10.516 -15.734 1 90.94 51 GLU B N 1
ATOM 7811 C CA . GLU B 1 51 ? 36.031 -10.406 -17.172 1 90.94 51 GLU B CA 1
ATOM 7812 C C . GLU B 1 51 ? 36.094 -11.773 -17.844 1 90.94 51 GLU B C 1
ATOM 7814 O O . GLU B 1 51 ? 35.406 -12.016 -18.844 1 90.94 51 GLU B O 1
ATOM 7819 N N . ASP B 1 52 ? 36.875 -12.648 -17.328 1 90.12 52 ASP B N 1
ATOM 7820 C CA . ASP B 1 52 ? 37.031 -13.969 -17.938 1 90.12 52 ASP B CA 1
ATOM 7821 C C . ASP B 1 52 ? 35.719 -14.758 -17.891 1 90.12 52 ASP B C 1
ATOM 7823 O O . ASP B 1 52 ? 35.375 -15.445 -18.859 1 90.12 52 ASP B O 1
ATOM 7827 N N . LEU B 1 53 ? 35.094 -14.648 -16.828 1 91.56 53 LEU B N 1
ATOM 7828 C CA . LEU B 1 53 ? 33.812 -15.352 -16.719 1 91.56 53 LEU B CA 1
ATOM 7829 C C . LEU B 1 53 ? 32.75 -14.734 -17.641 1 91.56 53 LEU B C 1
ATOM 7831 O O . LEU B 1 53 ? 31.953 -15.453 -18.234 1 91.56 53 LEU B O 1
ATOM 7835 N N . ARG B 1 54 ? 32.75 -13.438 -17.719 1 92.88 54 ARG B N 1
ATOM 7836 C CA . ARG B 1 54 ? 31.844 -12.758 -18.641 1 92.88 54 ARG B CA 1
ATOM 7837 C C . ARG B 1 54 ? 32.094 -13.211 -20.078 1 92.88 54 ARG B C 1
ATOM 7839 O O . ARG B 1 54 ? 31.141 -13.477 -20.812 1 92.88 54 ARG B O 1
ATOM 7846 N N . GLU B 1 55 ? 33.344 -13.344 -20.406 1 92.12 55 GLU B N 1
ATOM 7847 C CA . GLU B 1 55 ? 33.688 -13.766 -21.75 1 92.12 55 GLU B CA 1
ATOM 7848 C C . GLU B 1 55 ? 33.281 -15.219 -22 1 92.12 55 GLU B C 1
ATOM 7850 O O . GLU B 1 55 ? 32.906 -15.578 -23.109 1 92.12 55 GLU B O 1
ATOM 7855 N N . THR B 1 56 ? 33.438 -15.984 -21 1 94.06 56 THR B N 1
ATOM 7856 C CA . THR B 1 56 ? 33.031 -17.391 -21.125 1 94.06 56 THR B CA 1
ATOM 7857 C C . THR B 1 56 ? 31.516 -17.5 -21.344 1 94.06 56 THR B C 1
ATOM 7859 O O . THR B 1 56 ? 31.062 -18.312 -22.156 1 94.06 56 THR B O 1
ATOM 7862 N N . VAL B 1 57 ? 30.797 -16.75 -20.562 1 94.56 57 VAL B N 1
ATOM 7863 C CA . VAL B 1 57 ? 29.344 -16.734 -20.734 1 94.56 57 VAL B CA 1
ATOM 7864 C C . VAL B 1 57 ? 29 -16.281 -22.156 1 94.56 57 VAL B C 1
ATOM 7866 O O . VAL B 1 57 ? 28.125 -16.859 -22.797 1 94.56 57 VAL B O 1
ATOM 7869 N N . GLN B 1 58 ? 29.703 -15.281 -22.625 1 91.44 58 GLN B N 1
ATOM 7870 C CA . GLN B 1 58 ? 29.484 -14.789 -23.984 1 91.44 58 GLN B CA 1
ATOM 7871 C C . GLN B 1 58 ? 29.844 -15.844 -25.016 1 91.44 58 GLN B C 1
ATOM 7873 O O . GLN B 1 58 ? 29.125 -16.031 -26.016 1 91.44 58 GLN B O 1
ATOM 7878 N N . GLU B 1 59 ? 30.875 -16.484 -24.766 1 93.38 59 GLU B N 1
ATOM 7879 C CA . GLU B 1 59 ? 31.312 -17.547 -25.688 1 93.38 59 GLU B CA 1
ATOM 7880 C C . GLU B 1 59 ? 30.281 -18.672 -25.766 1 93.38 59 GLU B C 1
ATOM 7882 O O . GLU B 1 59 ? 29.938 -19.125 -26.844 1 93.38 59 GLU B O 1
ATOM 7887 N N . CYS B 1 60 ? 29.828 -19.078 -24.609 1 95.19 60 CYS B N 1
ATOM 7888 C CA . CYS B 1 60 ? 28.812 -20.125 -24.578 1 95.19 60 CYS B CA 1
ATOM 7889 C C . CYS B 1 60 ? 27.562 -19.703 -25.328 1 95.19 60 CYS B C 1
ATOM 7891 O O . CYS B 1 60 ? 26.969 -20.484 -26.062 1 95.19 60 CYS B O 1
ATOM 7893 N N . TYR B 1 61 ? 27.172 -18.484 -25.125 1 93.5 61 TYR B N 1
ATOM 7894 C CA . TYR B 1 61 ? 25.984 -17.969 -25.797 1 93.5 61 TYR B CA 1
ATOM 7895 C C . TYR B 1 61 ? 26.172 -17.969 -27.297 1 93.5 61 TYR B C 1
ATOM 7897 O O . TYR B 1 61 ? 25.266 -18.344 -28.047 1 93.5 61 TYR B O 1
ATOM 7905 N N . GLU B 1 62 ? 27.312 -17.547 -27.781 1 91.25 62 GLU B N 1
ATOM 7906 C CA . GLU B 1 62 ? 27.594 -17.453 -29.219 1 91.25 62 GLU B CA 1
ATOM 7907 C C . GLU B 1 62 ? 27.594 -18.828 -29.859 1 91.25 62 GLU B C 1
ATOM 7909 O O . GLU B 1 62 ? 27.062 -19.016 -30.953 1 91.25 62 GLU B O 1
ATOM 7914 N N . LEU B 1 63 ? 28.172 -19.734 -29.203 1 94.31 63 LEU B N 1
ATOM 7915 C CA . LEU B 1 63 ? 28.188 -21.109 -29.703 1 94.31 63 LEU B CA 1
ATOM 7916 C C . LEU B 1 63 ? 26.766 -21.672 -29.797 1 94.31 63 LEU B C 1
ATOM 7918 O O . LEU B 1 63 ? 26.406 -22.328 -30.781 1 94.31 63 LEU B O 1
ATOM 7922 N N . SER B 1 64 ? 26.016 -21.406 -28.812 1 94.25 64 SER B N 1
ATOM 7923 C CA . SER B 1 64 ? 24.625 -21.859 -28.812 1 94.25 64 SER B CA 1
ATOM 7924 C C . SER B 1 64 ? 23.828 -21.172 -29.906 1 94.25 64 SER B C 1
ATOM 7926 O O . SER B 1 64 ? 22.984 -21.797 -30.547 1 94.25 64 SER B O 1
ATOM 7928 N N . ALA B 1 65 ? 24.062 -19.875 -30.062 1 90.94 65 ALA B N 1
ATOM 7929 C CA . ALA B 1 65 ? 23.359 -19.125 -31.109 1 90.94 65 ALA B CA 1
ATOM 7930 C C . ALA B 1 65 ? 23.703 -19.656 -32.5 1 90.94 65 ALA B C 1
ATOM 7932 O O . ALA B 1 65 ? 22.844 -19.688 -33.375 1 90.94 65 ALA B O 1
ATOM 7933 N N . GLU B 1 66 ? 24.906 -20.016 -32.688 1 90.75 66 GLU B N 1
ATOM 7934 C CA . GLU B 1 66 ? 25.344 -20.594 -33.969 1 90.75 66 GLU B CA 1
ATOM 7935 C C . GLU B 1 66 ? 24.656 -21.938 -34.219 1 90.75 66 GLU B C 1
ATOM 7937 O O . GLU B 1 66 ? 24.266 -22.219 -35.344 1 90.75 66 GLU B O 1
ATOM 7942 N N . TYR B 1 67 ? 24.578 -22.641 -33.219 1 93.69 67 TYR B N 1
ATOM 7943 C CA . TYR B 1 67 ? 23.844 -23.891 -33.344 1 93.69 67 TYR B CA 1
ATOM 7944 C C . TYR B 1 67 ? 22.391 -23.641 -33.719 1 93.69 67 TYR B C 1
ATOM 7946 O O . TYR B 1 67 ? 21.844 -24.312 -34.625 1 93.69 67 TYR B O 1
ATOM 7954 N N . GLU B 1 68 ? 21.734 -22.75 -33.062 1 89.31 68 GLU B N 1
ATOM 7955 C CA . GLU B 1 68 ? 20.312 -22.484 -33.312 1 89.31 68 GLU B CA 1
ATOM 7956 C C . GLU B 1 68 ? 20.094 -21.906 -34.688 1 89.31 68 GLU B C 1
ATOM 7958 O O . GLU B 1 68 ? 19 -22.016 -35.25 1 89.31 68 GLU B O 1
ATOM 7963 N N . GLY B 1 69 ? 21.109 -21.297 -35.281 1 84.94 69 GLY B N 1
ATOM 7964 C CA . GLY B 1 69 ? 21 -20.781 -36.625 1 84.94 69 GLY B CA 1
ATOM 7965 C C . GLY B 1 69 ? 21.156 -21.844 -37.688 1 84.94 69 GLY B C 1
ATOM 7966 O O . GLY B 1 69 ? 20.359 -21.906 -38.625 1 84.94 69 GLY B O 1
ATOM 7967 N N . LYS B 1 70 ? 22.109 -22.781 -37.469 1 87.31 70 LYS B N 1
ATOM 7968 C CA . LYS B 1 70 ? 22.453 -23.734 -38.5 1 87.31 70 LYS B CA 1
ATOM 7969 C C . LYS B 1 70 ? 22.109 -25.156 -38.094 1 87.31 70 LYS B C 1
ATOM 7971 O O . LYS B 1 70 ? 22.047 -26.062 -38.938 1 87.31 70 LYS B O 1
ATOM 7976 N N . HIS B 1 71 ? 21.891 -25.438 -36.906 1 90.38 71 HIS B N 1
ATOM 7977 C CA . HIS B 1 71 ? 21.609 -26.75 -36.344 1 90.38 71 HIS B CA 1
ATOM 7978 C C . HIS B 1 71 ? 22.719 -27.75 -36.656 1 90.38 71 HIS B C 1
ATOM 7980 O O . HIS B 1 71 ? 22.453 -28.875 -37.094 1 90.38 71 HIS B O 1
ATOM 7986 N N . ASP B 1 72 ? 23.938 -27.203 -36.469 1 91.5 72 ASP B N 1
ATOM 7987 C CA . ASP B 1 72 ? 25.141 -28.031 -36.656 1 91.5 72 ASP B CA 1
ATOM 7988 C C . ASP B 1 72 ? 25.531 -28.719 -35.375 1 91.5 72 ASP B C 1
ATOM 7990 O O . ASP B 1 72 ? 25.906 -28.062 -34.406 1 91.5 72 ASP B O 1
ATOM 7994 N N . PRO B 1 73 ? 25.5 -30.047 -35.344 1 92.62 73 PRO B N 1
ATOM 7995 C CA . PRO B 1 73 ? 25.812 -30.781 -34.094 1 92.62 73 PRO B CA 1
ATOM 7996 C C . PRO B 1 73 ? 27.25 -30.531 -33.625 1 92.62 73 PRO B C 1
ATOM 7998 O O . PRO B 1 73 ? 27.531 -30.688 -32.438 1 92.62 73 PRO B O 1
ATOM 8001 N N . ASN B 1 74 ? 28.125 -30.094 -34.531 1 93.44 74 ASN B N 1
ATOM 8002 C CA . ASN B 1 74 ? 29.5 -29.844 -34.156 1 93.44 74 ASN B CA 1
ATOM 8003 C C . ASN B 1 74 ? 29.594 -28.672 -33.156 1 93.44 74 ASN B C 1
ATOM 8005 O O . ASN B 1 74 ? 30.516 -28.625 -32.344 1 93.44 74 ASN B O 1
ATOM 8009 N N . LYS B 1 75 ? 28.75 -27.797 -33.344 1 94.62 75 LYS B N 1
ATOM 8010 C CA . LYS B 1 75 ? 28.734 -26.656 -32.438 1 94.62 75 LYS B CA 1
ATOM 8011 C C . LYS B 1 75 ? 28.359 -27.062 -31.016 1 94.62 75 LYS B C 1
ATOM 8013 O O . LYS B 1 75 ? 28.797 -26.453 -30.047 1 94.62 75 LYS B O 1
ATOM 8018 N N . LEU B 1 76 ? 27.547 -28.078 -30.875 1 96.38 76 LEU B N 1
ATOM 8019 C CA . LEU B 1 76 ? 27.203 -28.594 -29.562 1 96.38 76 LEU B CA 1
ATOM 8020 C C . LEU B 1 76 ? 28.422 -29.25 -28.906 1 96.38 76 LEU B C 1
ATOM 8022 O O . LEU B 1 76 ? 28.609 -29.125 -27.688 1 96.38 76 LEU B O 1
ATOM 8026 N N . ASP B 1 77 ? 29.25 -29.875 -29.75 1 94.62 77 ASP B N 1
ATOM 8027 C CA . ASP B 1 77 ? 30.469 -30.484 -29.234 1 94.62 77 ASP B CA 1
ATOM 8028 C C . ASP B 1 77 ? 31.453 -29.422 -28.766 1 94.62 77 ASP B C 1
ATOM 8030 O O . ASP B 1 77 ? 32.125 -29.594 -27.75 1 94.62 77 ASP B O 1
ATOM 8034 N N . ASP B 1 78 ? 31.484 -28.359 -29.578 1 95.81 78 ASP B N 1
ATOM 8035 C CA . ASP B 1 78 ? 32.344 -27.234 -29.172 1 95.81 78 ASP B CA 1
ATOM 8036 C C . ASP B 1 78 ? 31.891 -26.656 -27.828 1 95.81 78 ASP B C 1
ATOM 8038 O O . ASP B 1 78 ? 32.719 -26.375 -26.969 1 95.81 78 ASP B O 1
ATOM 8042 N N . LEU B 1 79 ? 30.625 -26.469 -27.766 1 96.88 79 LEU B N 1
ATOM 8043 C CA . LEU B 1 79 ? 30.047 -25.953 -26.516 1 96.88 79 LEU B CA 1
ATOM 8044 C C . LEU B 1 79 ? 30.312 -26.906 -25.359 1 96.88 79 LEU B C 1
ATOM 8046 O O . LEU B 1 79 ? 30.672 -26.469 -24.266 1 96.88 79 LEU B O 1
ATOM 8050 N N . GLY B 1 80 ? 30.156 -28.203 -25.578 1 96.31 80 GLY B N 1
ATOM 8051 C CA . GLY B 1 80 ? 30.453 -29.203 -24.562 1 96.31 80 GLY B CA 1
ATOM 8052 C C . GLY B 1 80 ? 31.891 -29.156 -24.078 1 96.31 80 GLY B C 1
ATOM 8053 O O . GLY B 1 80 ? 32.156 -29.328 -22.891 1 96.31 80 GLY B O 1
ATOM 8054 N N . SER B 1 81 ? 32.812 -28.938 -24.984 1 94.81 81 SER B N 1
ATOM 8055 C CA . SER B 1 81 ? 34.219 -28.875 -24.641 1 94.81 81 SER B CA 1
ATOM 8056 C C . SER B 1 81 ? 34.531 -27.688 -23.734 1 94.81 81 SER B C 1
ATOM 8058 O O . SER B 1 81 ? 35.312 -27.781 -22.812 1 94.81 81 SER B O 1
ATOM 8060 N N . VAL B 1 82 ? 33.906 -26.609 -24.031 1 95.25 82 VAL B N 1
ATOM 8061 C CA . VAL B 1 82 ? 34.062 -25.422 -23.188 1 95.25 82 VAL B CA 1
ATOM 8062 C C . VAL B 1 82 ? 33.5 -25.688 -21.797 1 95.25 82 VAL B C 1
ATOM 8064 O O . VAL B 1 82 ? 34.156 -25.422 -20.781 1 95.25 82 VAL B O 1
ATOM 8067 N N . LEU B 1 83 ? 32.375 -26.25 -21.719 1 95.94 83 LEU B N 1
ATOM 8068 C CA . LEU B 1 83 ? 31.672 -26.422 -20.453 1 95.94 83 LEU B CA 1
ATOM 8069 C C . LEU B 1 83 ? 32.312 -27.5 -19.594 1 95.94 83 LEU B C 1
ATOM 8071 O O . LEU B 1 83 ? 32.344 -27.391 -18.375 1 95.94 83 LEU B O 1
ATOM 8075 N N . THR B 1 84 ? 32.812 -28.5 -20.203 1 94 84 THR B N 1
ATOM 8076 C CA . THR B 1 84 ? 33.438 -29.578 -19.453 1 94 84 THR B CA 1
ATOM 8077 C C . THR B 1 84 ? 34.812 -29.188 -18.938 1 94 84 THR B C 1
ATOM 8079 O O . THR B 1 84 ? 35.375 -29.828 -18.047 1 94 84 THR B O 1
ATOM 8082 N N . SER B 1 85 ? 35.344 -28.172 -19.5 1 93.12 85 SER B N 1
ATOM 8083 C CA . SER B 1 85 ? 36.656 -27.703 -19.078 1 93.12 85 SER B CA 1
ATOM 8084 C C . SER B 1 85 ? 36.562 -26.859 -17.797 1 93.12 85 SER B C 1
ATOM 8086 O O . SER B 1 85 ? 37.594 -26.562 -17.188 1 93.12 85 SER B O 1
ATOM 8088 N N . LEU B 1 86 ? 35.438 -26.578 -17.375 1 91.69 86 LEU B N 1
ATOM 8089 C CA . LEU B 1 86 ? 35.25 -25.688 -16.234 1 91.69 86 LEU B CA 1
ATOM 8090 C C . LEU B 1 86 ? 35.344 -26.453 -14.914 1 91.69 86 LEU B C 1
ATOM 8092 O O . LEU B 1 86 ? 34.875 -27.594 -14.836 1 91.69 86 LEU B O 1
ATOM 8096 N N . ASP B 1 87 ? 35.875 -25.844 -13.875 1 88.81 87 ASP B N 1
ATOM 8097 C CA . ASP B 1 87 ? 35.844 -26.438 -12.547 1 88.81 87 ASP B CA 1
ATOM 8098 C C . ASP B 1 87 ? 34.438 -26.359 -11.938 1 88.81 87 ASP B C 1
ATOM 8100 O O . ASP B 1 87 ? 33.594 -25.609 -12.43 1 88.81 87 ASP B O 1
ATOM 8104 N N . PRO B 1 88 ? 34.188 -27.078 -10.836 1 86.94 88 PRO B N 1
ATOM 8105 C CA . PRO B 1 88 ? 32.844 -27.156 -10.273 1 86.94 88 PRO B CA 1
ATOM 8106 C C . PRO B 1 88 ? 32.281 -25.797 -9.883 1 86.94 88 PRO B C 1
ATOM 8108 O O . PRO B 1 88 ? 31.094 -25.531 -10.094 1 86.94 88 PRO B O 1
ATOM 8111 N N . GLY B 1 89 ? 33.062 -25 -9.344 1 88.38 89 GLY B N 1
ATOM 8112 C CA . GLY B 1 89 ? 32.625 -23.672 -8.969 1 88.38 89 GLY B CA 1
ATOM 8113 C C . GLY B 1 89 ? 32.188 -22.828 -10.156 1 88.38 89 GLY B C 1
ATOM 8114 O O . GLY B 1 89 ? 31.125 -22.203 -10.133 1 88.38 89 GLY B O 1
ATOM 8115 N N . ASP B 1 90 ? 32.969 -22.844 -11.172 1 91.31 90 ASP B N 1
ATOM 8116 C CA . ASP B 1 90 ? 32.688 -22.078 -12.383 1 91.31 90 ASP B CA 1
ATOM 8117 C C . ASP B 1 90 ? 31.453 -22.656 -13.109 1 91.31 90 ASP B C 1
ATOM 8119 O O . ASP B 1 90 ? 30.672 -21.906 -13.703 1 91.31 90 ASP B O 1
ATOM 8123 N N . SER B 1 91 ? 31.344 -23.953 -13.016 1 92.56 91 SER B N 1
ATOM 8124 C CA . SER B 1 91 ? 30.203 -24.594 -13.641 1 92.56 91 SER B CA 1
ATOM 8125 C C . SER B 1 91 ? 28.891 -24.141 -12.992 1 92.56 91 SER B C 1
ATOM 8127 O O . SER B 1 91 ? 27.906 -23.906 -13.688 1 92.56 91 SER B O 1
ATOM 8129 N N . ILE B 1 92 ? 28.953 -24 -11.742 1 93.38 92 ILE B N 1
ATOM 8130 C CA . ILE B 1 92 ? 27.766 -23.547 -11.008 1 93.38 92 ILE B CA 1
ATOM 8131 C C . ILE B 1 92 ? 27.438 -22.109 -11.414 1 93.38 92 ILE B C 1
ATOM 8133 O O . ILE B 1 92 ? 26.281 -21.781 -11.688 1 93.38 92 ILE B O 1
ATOM 8137 N N . VAL B 1 93 ? 28.438 -21.281 -11.523 1 93.69 93 VAL B N 1
ATOM 8138 C CA . VAL B 1 93 ? 28.219 -19.875 -11.844 1 93.69 93 VAL B CA 1
ATOM 8139 C C . VAL B 1 93 ? 27.672 -19.75 -13.266 1 93.69 93 VAL B C 1
ATOM 8141 O O . VAL B 1 93 ? 26.797 -18.922 -13.523 1 93.69 93 VAL B O 1
ATOM 8144 N N . ILE B 1 94 ? 28.188 -20.516 -14.164 1 94.88 94 ILE B N 1
ATOM 8145 C CA . ILE B 1 94 ? 27.734 -20.469 -15.547 1 94.88 94 ILE B CA 1
ATOM 8146 C C . ILE B 1 94 ? 26.281 -20.922 -15.633 1 94.88 94 ILE B C 1
ATOM 8148 O O . ILE B 1 94 ? 25.469 -20.281 -16.297 1 94.88 94 ILE B O 1
ATOM 8152 N N . ALA B 1 95 ? 25.969 -22.047 -14.945 1 96.12 95 ALA B N 1
ATOM 8153 C CA . ALA B 1 95 ? 24.594 -22.531 -14.93 1 96.12 95 ALA B CA 1
ATOM 8154 C C . ALA B 1 95 ? 23.656 -21.484 -14.336 1 96.12 95 ALA B C 1
ATOM 8156 O O . ALA B 1 95 ? 22.578 -21.219 -14.891 1 96.12 95 ALA B O 1
ATOM 8157 N N . LYS B 1 96 ? 24.094 -20.922 -13.305 1 95.56 96 LYS B N 1
ATOM 8158 C CA . LYS B 1 96 ? 23.312 -19.891 -12.633 1 95.56 96 LYS B CA 1
ATOM 8159 C C . LYS B 1 96 ? 23.125 -18.672 -13.531 1 95.56 96 LYS B C 1
ATOM 8161 O O . LYS B 1 96 ? 22.062 -18.062 -13.539 1 95.56 96 LYS B O 1
ATOM 8166 N N . SER B 1 97 ? 24.141 -18.297 -14.219 1 96.44 97 SER B N 1
ATOM 8167 C CA . SER B 1 97 ? 24.094 -17.141 -15.086 1 96.44 97 SER B CA 1
ATOM 8168 C C . SER B 1 97 ? 23.062 -17.312 -16.203 1 96.44 97 SER B C 1
ATOM 8170 O O . SER B 1 97 ? 22.25 -16.438 -16.453 1 96.44 97 SER B O 1
ATOM 8172 N N . PHE B 1 98 ? 23.094 -18.422 -16.812 1 97 98 PHE B N 1
ATOM 8173 C CA . PHE B 1 98 ? 22.172 -18.656 -17.922 1 97 98 PHE B CA 1
ATOM 8174 C C . PHE B 1 98 ? 20.75 -18.812 -17.391 1 97 98 PHE B C 1
ATOM 8176 O O . PHE B 1 98 ? 19.797 -18.391 -18.047 1 97 98 PHE B O 1
ATOM 8183 N N . SER B 1 99 ? 20.578 -19.484 -16.25 1 96.06 99 SER B N 1
ATOM 8184 C CA . SER B 1 99 ? 19.266 -19.547 -15.633 1 96.06 99 SER B CA 1
ATOM 8185 C C . SER B 1 99 ? 18.734 -18.156 -15.297 1 96.06 99 SER B C 1
ATOM 8187 O O . SER B 1 99 ? 17.562 -17.844 -15.547 1 96.06 99 SER B O 1
ATOM 8189 N N . HIS B 1 100 ? 19.578 -17.359 -14.742 1 96.31 100 HIS B N 1
ATOM 8190 C CA . HIS B 1 100 ? 19.219 -15.992 -14.391 1 96.31 100 HIS B CA 1
ATOM 8191 C C . HIS B 1 100 ? 18.859 -15.18 -15.625 1 96.31 100 HIS B C 1
ATOM 8193 O O . HIS B 1 100 ? 17.875 -14.438 -15.617 1 96.31 100 HIS B O 1
ATOM 8199 N N . MET B 1 101 ? 19.672 -15.312 -16.672 1 95.56 101 MET B N 1
ATOM 8200 C CA . MET B 1 101 ? 19.406 -14.594 -17.922 1 95.56 101 MET B CA 1
ATOM 8201 C C . MET B 1 101 ? 18.062 -15.008 -18.516 1 95.56 101 MET B C 1
ATOM 8203 O O . MET B 1 101 ? 17.328 -14.172 -19.031 1 95.56 101 MET B O 1
ATOM 8207 N N . LEU B 1 102 ? 17.797 -16.219 -18.406 1 95 102 LEU B N 1
ATOM 8208 C CA . LEU B 1 102 ? 16.516 -16.719 -18.891 1 95 102 LEU B CA 1
ATOM 8209 C C . LEU B 1 102 ? 15.367 -16.109 -18.094 1 95 102 LEU B C 1
ATOM 8211 O O . LEU B 1 102 ? 14.336 -15.75 -18.672 1 95 102 LEU B O 1
ATOM 8215 N N . ASN B 1 103 ? 15.43 -16.062 -16.828 1 95.12 103 ASN B N 1
ATOM 8216 C CA . ASN B 1 103 ? 14.398 -15.453 -15.992 1 95.12 103 ASN B CA 1
ATOM 8217 C C . ASN B 1 103 ? 14.219 -13.977 -16.328 1 95.12 103 ASN B C 1
ATOM 8219 O O . ASN B 1 103 ? 13.094 -13.469 -16.328 1 95.12 103 ASN B O 1
ATOM 8223 N N . LEU B 1 104 ? 15.297 -13.281 -16.594 1 96.31 104 LEU B N 1
ATOM 8224 C CA . LEU B 1 104 ? 15.211 -11.883 -16.984 1 96.31 104 LEU B CA 1
ATOM 8225 C C . LEU B 1 104 ? 14.469 -11.734 -18.312 1 96.31 104 LEU B C 1
ATOM 8227 O O . LEU B 1 104 ? 13.672 -10.812 -18.484 1 96.31 104 LEU B O 1
ATOM 8231 N N . ALA B 1 105 ? 14.734 -12.688 -19.234 1 94.19 105 ALA B N 1
ATOM 8232 C CA . ALA B 1 105 ? 14.023 -12.68 -20.5 1 94.19 105 ALA B CA 1
ATOM 8233 C C . ALA B 1 105 ? 12.523 -12.891 -20.297 1 94.19 105 ALA B C 1
ATOM 8235 O O . ALA B 1 105 ? 11.711 -12.266 -20.984 1 94.19 105 ALA B O 1
ATOM 8236 N N . ASN B 1 106 ? 12.203 -13.773 -19.406 1 93.06 106 ASN B N 1
ATOM 8237 C CA . ASN B 1 106 ? 10.797 -14 -19.094 1 93.06 106 ASN B CA 1
ATOM 8238 C C . ASN B 1 106 ? 10.141 -12.742 -18.531 1 93.06 106 ASN B C 1
ATOM 8240 O O . ASN B 1 106 ? 8.984 -12.453 -18.844 1 93.06 106 ASN B O 1
ATOM 8244 N N . LEU B 1 107 ? 10.828 -12.023 -17.719 1 94.56 107 LEU B N 1
ATOM 8245 C CA . LEU B 1 107 ? 10.305 -10.797 -17.141 1 94.56 107 LEU B CA 1
ATOM 8246 C C . LEU B 1 107 ? 10.086 -9.742 -18.219 1 94.56 107 LEU B C 1
ATOM 8248 O O . LEU B 1 107 ? 9.094 -9.016 -18.188 1 94.56 107 LEU B O 1
ATOM 8252 N N . ALA B 1 108 ? 11.008 -9.633 -19.156 1 94.19 108 ALA B N 1
ATOM 8253 C CA . ALA B 1 108 ? 10.852 -8.719 -20.281 1 94.19 108 ALA B CA 1
ATOM 8254 C C . ALA B 1 108 ? 9.594 -9.039 -21.078 1 94.19 108 ALA B C 1
ATOM 8256 O O . ALA B 1 108 ? 8.875 -8.133 -21.5 1 94.19 108 ALA B O 1
ATOM 8257 N N . GLU B 1 109 ? 9.398 -10.305 -21.25 1 91.19 109 GLU B N 1
ATOM 8258 C CA . GLU B 1 109 ? 8.211 -10.75 -21.984 1 91.19 109 GLU B CA 1
ATOM 8259 C C . GLU B 1 109 ? 6.938 -10.352 -21.25 1 91.19 109 GLU B C 1
ATOM 8261 O O . GLU B 1 109 ? 5.969 -9.906 -21.859 1 91.19 109 GLU B O 1
ATOM 8266 N N . GLU B 1 110 ? 6.934 -10.547 -20 1 88.81 110 GLU B N 1
ATOM 8267 C CA . GLU B 1 110 ? 5.766 -10.195 -19.203 1 88.81 110 GLU B CA 1
ATOM 8268 C C . GLU B 1 110 ? 5.453 -8.703 -19.312 1 88.81 110 GLU B C 1
ATOM 8270 O O . GLU B 1 110 ? 4.289 -8.312 -19.422 1 88.81 110 GLU B O 1
ATOM 8275 N N . VAL B 1 111 ? 6.465 -7.879 -19.25 1 91.12 111 VAL B N 1
ATOM 8276 C CA . VAL B 1 111 ? 6.285 -6.434 -19.328 1 91.12 111 VAL B CA 1
ATOM 8277 C C . VAL B 1 111 ? 5.77 -6.051 -20.719 1 91.12 111 VAL B C 1
ATOM 8279 O O . VAL B 1 111 ? 4.887 -5.199 -20.844 1 91.12 111 VAL B O 1
ATOM 8282 N N . GLN B 1 112 ? 6.281 -6.715 -21.75 1 89.75 112 GLN B N 1
ATOM 8283 C CA . GLN B 1 112 ? 5.855 -6.434 -23.125 1 89.75 112 GLN B CA 1
ATOM 8284 C C . GLN B 1 112 ? 4.391 -6.816 -23.328 1 89.75 112 GLN B C 1
ATOM 8286 O O . GLN B 1 112 ? 3.645 -6.098 -23.984 1 89.75 112 GLN B O 1
ATOM 8291 N N . ILE B 1 113 ? 4.02 -7.938 -22.797 1 84.06 113 ILE B N 1
ATOM 8292 C CA . ILE B 1 113 ? 2.641 -8.398 -22.938 1 84.06 113 ILE B CA 1
ATOM 8293 C C . ILE B 1 113 ? 1.702 -7.41 -22.234 1 84.06 113 ILE B C 1
ATOM 8295 O O . ILE B 1 113 ? 0.656 -7.055 -22.781 1 84.06 113 ILE B O 1
ATOM 8299 N N . ALA B 1 114 ? 2.055 -6.949 -21.109 1 80.38 114 ALA B N 1
ATOM 8300 C CA . ALA B 1 114 ? 1.248 -5.98 -20.375 1 80.38 114 ALA B CA 1
ATOM 8301 C C . ALA B 1 114 ? 1.153 -4.656 -21.125 1 80.38 114 ALA B C 1
ATOM 8303 O O . ALA B 1 114 ? 0.094 -4.027 -21.156 1 80.38 114 ALA B O 1
ATOM 8304 N N . TYR B 1 115 ? 2.217 -4.246 -21.688 1 81.88 115 TYR B N 1
ATOM 8305 C CA . TYR B 1 115 ? 2.258 -3.008 -22.453 1 81.88 115 TYR B CA 1
ATOM 8306 C C . TYR B 1 115 ? 1.34 -3.086 -23.672 1 81.88 115 TYR B C 1
ATOM 8308 O O . TYR B 1 115 ? 0.583 -2.152 -23.953 1 81.88 115 TYR B O 1
ATOM 8316 N N . ARG B 1 116 ? 1.375 -4.121 -24.344 1 79.38 116 ARG B N 1
ATOM 8317 C CA . ARG B 1 116 ? 0.563 -4.312 -25.547 1 79.38 116 ARG B CA 1
ATOM 8318 C C . ARG B 1 116 ? -0.922 -4.332 -25.203 1 79.38 116 ARG B C 1
ATOM 8320 O O . ARG B 1 116 ? -1.743 -3.789 -25.953 1 79.38 116 ARG B O 1
ATOM 8327 N N . ARG B 1 117 ? -1.216 -4.895 -24.219 1 73.56 117 ARG B N 1
ATOM 8328 C CA . ARG B 1 117 ? -2.605 -4.98 -23.781 1 73.56 117 ARG B CA 1
ATOM 8329 C C . ARG B 1 117 ? -3.17 -3.602 -23.469 1 73.56 117 ARG B C 1
ATOM 8331 O O . ARG B 1 117 ? -4.324 -3.307 -23.781 1 73.56 117 ARG B O 1
ATOM 8338 N N . ARG B 1 118 ? -2.455 -2.816 -22.844 1 71.94 118 ARG B N 1
ATOM 8339 C CA . ARG B 1 118 ? -2.893 -1.469 -22.5 1 71.94 118 ARG B CA 1
ATOM 8340 C C . ARG B 1 118 ? -3.139 -0.629 -23.75 1 71.94 118 ARG B C 1
ATOM 8342 O O . ARG B 1 118 ? -4.09 0.156 -23.797 1 71.94 118 ARG B O 1
ATOM 8349 N N . ILE B 1 119 ? -2.355 -0.852 -24.719 1 71.31 119 ILE B N 1
ATOM 8350 C CA . ILE B 1 119 ? -2.479 -0.091 -25.953 1 71.31 119 ILE B CA 1
ATOM 8351 C C . ILE B 1 119 ? -3.697 -0.575 -26.734 1 71.31 119 ILE B C 1
ATOM 8353 O O . ILE B 1 119 ? -4.438 0.23 -27.312 1 71.31 119 ILE B O 1
ATOM 8357 N N . LYS B 1 120 ? -3.918 -1.879 -26.703 1 66.69 120 LYS B N 1
ATOM 8358 C CA . LYS B 1 120 ? -5.035 -2.453 -27.453 1 66.69 120 LYS B CA 1
ATOM 8359 C C . LYS B 1 120 ? -6.371 -2.033 -26.844 1 66.69 120 LYS B C 1
ATOM 8361 O O . LYS B 1 120 ? -7.336 -1.771 -27.562 1 66.69 120 LYS B O 1
ATOM 8366 N N . LEU B 1 121 ? -6.422 -2.072 -25.688 1 60.25 121 LEU B N 1
ATOM 8367 C CA . LEU B 1 121 ? -7.648 -1.667 -25 1 60.25 121 LEU B CA 1
ATOM 8368 C C . LEU B 1 121 ? -7.996 -0.217 -25.328 1 60.25 121 LEU B C 1
ATOM 8370 O O . LEU B 1 121 ? -9.172 0.139 -25.422 1 60.25 121 LEU B O 1
ATOM 8374 N N . LYS B 1 122 ? -6.98 0.495 -25.609 1 56.41 122 LYS B N 1
ATOM 8375 C CA . LYS B 1 122 ? -7.188 1.897 -25.953 1 56.41 122 LYS B CA 1
ATOM 8376 C C . LYS B 1 122 ? -7.695 2.041 -27.391 1 56.41 122 LYS B C 1
ATOM 8378 O O . LYS B 1 122 ? -8.57 2.865 -27.656 1 56.41 122 LYS B O 1
ATOM 8383 N N . LYS B 1 123 ? -7.184 1.128 -28.25 1 57.97 123 LYS B N 1
ATOM 8384 C CA . LYS B 1 123 ? -7.52 1.243 -29.656 1 57.97 123 LYS B CA 1
ATOM 8385 C C . LYS B 1 123 ? -8.75 0.413 -30 1 57.97 123 LYS B C 1
ATOM 8387 O O . LYS B 1 123 ? -9.422 0.669 -31 1 57.97 123 LYS B O 1
ATOM 8392 N N . GLY B 1 124 ? -9.273 -0.423 -29.172 1 52.44 124 GLY B N 1
ATOM 8393 C CA . GLY B 1 124 ? -10.43 -1.267 -29.422 1 52.44 124 GLY B CA 1
ATOM 8394 C C . GLY B 1 124 ? -10.164 -2.35 -30.453 1 52.44 124 GLY B C 1
ATOM 8395 O O . GLY B 1 124 ? -11.102 -2.943 -30.984 1 52.44 124 GLY B O 1
ATOM 8396 N N . ASP B 1 125 ? -8.984 -2.492 -31.109 1 46.97 125 ASP B N 1
ATOM 8397 C CA . ASP B 1 125 ? -8.711 -3.35 -32.25 1 46.97 125 ASP B CA 1
ATOM 8398 C C . ASP B 1 125 ? -8.414 -4.781 -31.812 1 46.97 125 ASP B C 1
ATOM 8400 O O . ASP B 1 125 ? -7.254 -5.133 -31.578 1 46.97 125 ASP B O 1
ATOM 8404 N N . PHE B 1 126 ? -9.391 -5.453 -31.312 1 46.66 126 PHE B N 1
ATOM 8405 C CA . PHE B 1 126 ? -9.117 -6.844 -30.969 1 46.66 126 PHE B CA 1
ATOM 8406 C C . PHE B 1 126 ? -9.289 -7.746 -32.188 1 46.66 126 PHE B C 1
ATOM 8408 O O . PHE B 1 126 ? -10.273 -8.484 -32.281 1 46.66 126 PHE B O 1
ATOM 8415 N N . ALA B 1 127 ? -8.961 -7.309 -33.438 1 40.59 127 ALA B N 1
ATOM 8416 C CA . ALA B 1 127 ? -9.234 -8.023 -34.688 1 40.59 127 ALA B CA 1
ATOM 8417 C C . ALA B 1 127 ? -8.711 -9.461 -34.625 1 40.59 127 ALA B C 1
ATOM 8419 O O . ALA B 1 127 ? -9.016 -10.281 -35.469 1 40.59 127 ALA B O 1
ATOM 8420 N N . ASP B 1 128 ? -7.574 -9.68 -34.125 1 37.44 128 ASP B N 1
ATOM 8421 C CA . ASP B 1 128 ? -7.074 -11.016 -34.406 1 37.44 128 ASP B CA 1
ATOM 8422 C C . ASP B 1 128 ? -7.855 -12.07 -33.625 1 37.44 128 ASP B C 1
ATOM 8424 O O . ASP B 1 128 ? -7.938 -12.016 -32.406 1 37.44 128 ASP B O 1
ATOM 8428 N N . GLU B 1 129 ? -8.766 -12.688 -34.219 1 36.69 129 GLU B N 1
ATOM 8429 C CA . GLU B 1 129 ? -9.688 -13.734 -33.812 1 36.69 129 GLU B CA 1
ATOM 8430 C C . GLU B 1 129 ? -9.016 -14.719 -32.844 1 36.69 129 GLU B C 1
ATOM 8432 O O . GLU B 1 129 ? -9.633 -15.195 -31.906 1 36.69 129 GLU B O 1
ATOM 8437 N N . ASN B 1 130 ? -7.965 -15.18 -33.312 1 37.28 130 ASN B N 1
ATOM 8438 C CA . ASN B 1 130 ? -7.348 -16.25 -32.531 1 37.28 130 ASN B CA 1
ATOM 8439 C C . ASN B 1 130 ? -7.031 -15.789 -31.094 1 37.28 130 ASN B C 1
ATOM 8441 O O . ASN B 1 130 ? -7.094 -16.594 -30.156 1 37.28 130 ASN B O 1
ATOM 8445 N N . SER B 1 131 ? -6.684 -14.523 -31.047 1 41.72 131 SER B N 1
ATOM 8446 C CA . SER B 1 131 ? -6.371 -13.93 -29.75 1 41.72 131 SER B CA 1
ATOM 8447 C C . SER B 1 131 ? -7.625 -13.367 -29.078 1 41.72 131 SER B C 1
ATOM 8449 O O . SER B 1 131 ? -7.594 -12.984 -27.906 1 41.72 131 SER B O 1
ATOM 8451 N N . ALA B 1 132 ? -8.594 -13.141 -29.875 1 41.12 132 ALA B N 1
ATOM 8452 C CA . ALA B 1 132 ? -9.82 -12.5 -29.406 1 41.12 132 ALA B CA 1
ATOM 8453 C C . ALA B 1 132 ? -10.5 -13.312 -28.312 1 41.12 132 ALA B C 1
ATOM 8455 O O . ALA B 1 132 ? -10.961 -12.766 -27.312 1 41.12 132 ALA B O 1
ATOM 8456 N N . THR B 1 133 ? -10.812 -14.586 -28.688 1 40.72 133 THR B N 1
ATOM 8457 C CA . THR B 1 133 ? -11.508 -15.43 -27.734 1 40.72 133 THR B CA 1
ATOM 8458 C C . THR B 1 133 ? -10.734 -15.5 -26.422 1 40.72 133 THR B C 1
ATOM 8460 O O . THR B 1 133 ? -11.32 -15.68 -25.344 1 40.72 133 THR B O 1
ATOM 8463 N N . THR B 1 134 ? -9.422 -15.453 -26.656 1 45.78 134 THR B N 1
ATOM 8464 C CA . THR B 1 134 ? -8.57 -15.586 -25.484 1 45.78 134 THR B CA 1
ATOM 8465 C C . THR B 1 134 ? -8.32 -14.227 -24.844 1 45.78 134 THR B C 1
ATOM 8467 O O . THR B 1 134 ? -7.859 -14.141 -23.703 1 45.78 134 THR B O 1
ATOM 8470 N N . GLU B 1 135 ? -8.672 -13.281 -25.641 1 55.09 135 GLU B N 1
ATOM 8471 C CA . GLU B 1 135 ? -8.266 -11.977 -25.141 1 55.09 135 GLU B CA 1
ATOM 8472 C C . GLU B 1 135 ? -9.477 -11.109 -24.812 1 55.09 135 GLU B C 1
ATOM 8474 O O . GLU B 1 135 ? -9.328 -9.977 -24.328 1 55.09 135 GLU B O 1
ATOM 8479 N N . SER B 1 136 ? -10.602 -11.812 -25 1 60.47 136 SER B N 1
ATOM 8480 C CA . SER B 1 136 ? -11.742 -10.922 -24.828 1 60.47 136 SER B CA 1
ATOM 8481 C C . SER B 1 136 ? -11.992 -10.617 -23.359 1 60.47 136 SER B C 1
ATOM 8483 O O . SER B 1 136 ? -11.758 -11.461 -22.484 1 60.47 136 SER B O 1
ATOM 8485 N N . ASP B 1 137 ? -12.32 -9.422 -23.203 1 73.69 137 ASP B N 1
ATOM 8486 C CA . ASP B 1 137 ? -12.695 -8.945 -21.875 1 73.69 137 ASP B CA 1
ATOM 8487 C C . ASP B 1 137 ? -14.195 -9.117 -21.641 1 73.69 137 ASP B C 1
ATOM 8489 O O . ASP B 1 137 ? -14.938 -9.5 -22.547 1 73.69 137 ASP B O 1
ATOM 8493 N N . ILE B 1 138 ? -14.703 -9.156 -20.453 1 87.12 138 ILE B N 1
ATOM 8494 C CA . ILE B 1 138 ? -16.078 -9.406 -20.062 1 87.12 138 ILE B CA 1
ATOM 8495 C C . ILE B 1 138 ? -17.016 -8.445 -20.797 1 87.12 138 ILE B C 1
ATOM 8497 O O . ILE B 1 138 ? -18.125 -8.82 -21.188 1 87.12 138 ILE B O 1
ATOM 8501 N N . GLU B 1 139 ? -16.531 -7.238 -21.094 1 88 139 GLU B N 1
ATOM 8502 C CA . GLU B 1 139 ? -17.359 -6.262 -21.797 1 88 139 GLU B CA 1
ATOM 8503 C C . GLU B 1 139 ? -17.594 -6.68 -23.25 1 88 139 GLU B C 1
ATOM 8505 O O . GLU B 1 139 ? -18.719 -6.594 -23.75 1 88 139 GLU B O 1
ATOM 8510 N N . GLU B 1 140 ? -16.562 -7.09 -23.812 1 84.94 140 GLU B N 1
ATOM 8511 C CA . GLU B 1 140 ? -16.688 -7.527 -25.203 1 84.94 140 GLU B CA 1
ATOM 8512 C C . GLU B 1 140 ? -17.594 -8.75 -25.328 1 84.94 140 GLU B C 1
ATOM 8514 O O . GLU B 1 140 ? -18.344 -8.875 -26.281 1 84.94 140 GLU B O 1
ATOM 8519 N N . THR B 1 141 ? -17.438 -9.633 -24.406 1 88.44 141 THR B N 1
ATOM 8520 C CA . THR B 1 141 ? -18.25 -10.844 -24.422 1 88.44 141 THR B CA 1
ATOM 8521 C C . THR B 1 141 ? -19.734 -10.5 -24.25 1 88.44 141 THR B C 1
ATOM 8523 O O . THR B 1 141 ? -20.578 -11.039 -24.953 1 88.44 141 THR B O 1
ATOM 8526 N N . LEU B 1 142 ? -20.062 -9.594 -23.391 1 93.38 142 LEU B N 1
ATOM 8527 C CA . LEU B 1 142 ? -21.453 -9.211 -23.156 1 93.38 142 LEU B CA 1
ATOM 8528 C C . LEU B 1 142 ? -22.031 -8.5 -24.375 1 93.38 142 LEU B C 1
ATOM 8530 O O . LEU B 1 142 ? -23.172 -8.75 -24.75 1 93.38 142 LEU B O 1
ATOM 8534 N N . LYS B 1 143 ? -21.266 -7.691 -25 1 91 143 LYS B N 1
ATOM 8535 C CA . LYS B 1 143 ? -21.719 -6.996 -26.203 1 91 143 LYS B CA 1
ATOM 8536 C C . LYS B 1 143 ? -21.969 -7.98 -27.344 1 91 143 LYS B C 1
ATOM 8538 O O . LYS B 1 143 ? -22.938 -7.82 -28.094 1 91 143 LYS B O 1
ATOM 8543 N N . ARG B 1 144 ? -21.078 -8.914 -27.375 1 89 144 ARG B N 1
ATOM 8544 C CA . ARG B 1 144 ? -21.25 -9.938 -28.406 1 89 144 ARG B CA 1
ATOM 8545 C C . ARG B 1 144 ? -22.5 -10.766 -28.156 1 89 144 ARG B C 1
ATOM 8547 O O . ARG B 1 144 ? -23.234 -11.102 -29.094 1 89 144 ARG B O 1
ATOM 8554 N N . LEU B 1 145 ? -22.781 -11.109 -26.938 1 93.25 145 LEU B N 1
ATOM 8555 C CA . LEU B 1 145 ? -23.969 -11.891 -26.578 1 93.25 145 LEU B CA 1
ATOM 8556 C C . LEU B 1 145 ? -25.25 -11.133 -26.922 1 93.25 145 LEU B C 1
ATOM 8558 O O . LEU B 1 145 ? -26.172 -11.703 -27.484 1 93.25 145 LEU B O 1
ATOM 8562 N N . VAL B 1 146 ? -25.234 -9.852 -26.672 1 95.06 146 VAL B N 1
ATOM 8563 C CA . VAL B 1 146 ? -26.438 -9.039 -26.891 1 95.06 146 VAL B CA 1
ATOM 8564 C C . VAL B 1 146 ? -26.516 -8.625 -28.359 1 95.06 146 VAL B C 1
ATOM 8566 O O . VAL B 1 146 ? -27.609 -8.617 -28.938 1 95.06 146 VAL B O 1
ATOM 8569 N N . GLY B 1 147 ? -25.469 -8.266 -28.953 1 92.12 147 GLY B N 1
ATOM 8570 C CA . GLY B 1 147 ? -25.453 -7.785 -30.328 1 92.12 147 GLY B CA 1
ATOM 8571 C C . GLY B 1 147 ? -25.5 -8.906 -31.359 1 92.12 147 GLY B C 1
ATOM 8572 O O . GLY B 1 147 ? -26.516 -9.078 -32.031 1 92.12 147 GLY B O 1
ATOM 8573 N N . GLU B 1 148 ? -24.484 -9.695 -31.328 1 88.19 148 GLU B N 1
ATOM 8574 C CA . GLU B 1 148 ? -24.328 -10.719 -32.344 1 88.19 148 GLU B CA 1
ATOM 8575 C C . GLU B 1 148 ? -25.25 -11.906 -32.094 1 88.19 148 GLU B C 1
ATOM 8577 O O . GLU B 1 148 ? -25.828 -12.469 -33.031 1 88.19 148 GLU B O 1
ATOM 8582 N N . LEU B 1 149 ? -25.406 -12.273 -30.859 1 90.81 149 LEU B N 1
ATOM 8583 C CA . LEU B 1 149 ? -26.156 -13.484 -30.547 1 90.81 149 LEU B CA 1
ATOM 8584 C C . LEU B 1 149 ? -27.594 -13.156 -30.141 1 90.81 149 LEU B C 1
ATOM 8586 O O . LEU B 1 149 ? -28.375 -14.047 -29.828 1 90.81 149 LEU B O 1
ATOM 8590 N N . LYS B 1 150 ? -27.938 -11.93 -30.062 1 93.06 150 LYS B N 1
ATOM 8591 C CA . LYS B 1 150 ? -29.297 -11.406 -29.906 1 93.06 150 LYS B CA 1
ATOM 8592 C C . LYS B 1 150 ? -29.922 -11.891 -28.609 1 93.06 150 LYS B C 1
ATOM 8594 O O . LYS B 1 150 ? -31.109 -12.219 -28.562 1 93.06 150 LYS B O 1
ATOM 8599 N N . LYS B 1 151 ? -29.109 -12.109 -27.641 1 95.25 151 LYS B N 1
ATOM 8600 C CA . LYS B 1 151 ? -29.641 -12.352 -26.297 1 95.25 151 LYS B CA 1
ATOM 8601 C C . LYS B 1 151 ? -30.094 -11.047 -25.641 1 95.25 151 LYS B C 1
ATOM 8603 O O . LYS B 1 151 ? -29.547 -9.984 -25.922 1 95.25 151 LYS B O 1
ATOM 8608 N N . SER B 1 152 ? -31.094 -11.125 -24.844 1 96.12 152 SER B N 1
ATOM 8609 C CA . SER B 1 152 ? -31.516 -9.93 -24.125 1 96.12 152 SER B CA 1
ATOM 8610 C C . SER B 1 152 ? -30.594 -9.656 -22.938 1 96.12 152 SER B C 1
ATOM 8612 O O . SER B 1 152 ? -30.031 -10.586 -22.359 1 96.12 152 SER B O 1
ATOM 8614 N N . PRO B 1 153 ? -30.406 -8.406 -22.609 1 96.44 153 PRO B N 1
ATOM 8615 C CA . PRO B 1 153 ? -29.578 -8.07 -21.438 1 96.44 153 PRO B CA 1
ATOM 8616 C C . PRO B 1 153 ? -30.047 -8.758 -20.172 1 96.44 153 PRO B C 1
ATOM 8618 O O . PRO B 1 153 ? -29.234 -9.164 -19.344 1 96.44 153 PRO B O 1
ATOM 8621 N N . GLU B 1 154 ? -31.297 -8.93 -20.016 1 96.44 154 GLU B N 1
ATOM 8622 C CA . GLU B 1 154 ? -31.844 -9.57 -18.828 1 96.44 154 GLU B CA 1
ATOM 8623 C C . GLU B 1 154 ? -31.484 -11.055 -18.781 1 96.44 154 GLU B C 1
ATOM 8625 O O . GLU B 1 154 ? -31.219 -11.602 -17.719 1 96.44 154 GLU B O 1
ATOM 8630 N N . GLU B 1 155 ? -31.484 -11.609 -19.938 1 95.88 155 GLU B N 1
ATOM 8631 C CA . GLU B 1 155 ? -31.078 -13.008 -20.016 1 95.88 155 GLU B CA 1
ATOM 8632 C C . GLU B 1 155 ? -29.625 -13.188 -19.625 1 95.88 155 GLU B C 1
ATOM 8634 O O . GLU B 1 155 ? -29.266 -14.148 -18.938 1 95.88 155 GLU B O 1
ATOM 8639 N N . VAL B 1 156 ? -28.859 -12.273 -20.125 1 95.75 156 VAL B N 1
ATOM 8640 C CA . VAL B 1 156 ? -27.422 -12.312 -19.828 1 95.75 156 VAL B CA 1
ATOM 8641 C C . VAL B 1 156 ? -27.203 -12.117 -18.328 1 95.75 156 VAL B C 1
ATOM 8643 O O . VAL B 1 156 ? -26.406 -12.828 -17.719 1 95.75 156 VAL B O 1
ATOM 8646 N N . PHE B 1 157 ? -27.922 -11.211 -17.75 1 96.44 157 PHE B N 1
ATOM 8647 C CA . PHE B 1 157 ? -27.812 -10.922 -16.328 1 96.44 157 PHE B CA 1
ATOM 8648 C C . PHE B 1 157 ? -28.219 -12.133 -15.5 1 96.44 157 PHE B C 1
ATOM 8650 O O . PHE B 1 157 ? -27.531 -12.484 -14.531 1 96.44 157 PHE B O 1
ATOM 8657 N N . ASP B 1 158 ? -29.234 -12.742 -15.883 1 95.5 158 ASP B N 1
ATOM 8658 C CA . ASP B 1 158 ? -29.734 -13.906 -15.156 1 95.5 158 ASP B CA 1
ATOM 8659 C C . ASP B 1 158 ? -28.766 -15.086 -15.266 1 95.5 158 ASP B C 1
ATOM 8661 O O . ASP B 1 158 ? -28.547 -15.805 -14.289 1 95.5 158 ASP B O 1
ATOM 8665 N N . ALA B 1 159 ? -28.219 -15.266 -16.438 1 94.69 159 ALA B N 1
ATOM 8666 C CA . ALA B 1 159 ? -27.25 -16.328 -16.625 1 94.69 159 ALA B CA 1
ATOM 8667 C C . ALA B 1 159 ? -26 -16.109 -15.773 1 94.69 159 ALA B C 1
ATOM 8669 O O . ALA B 1 159 ? -25.453 -17.047 -15.195 1 94.69 159 ALA B O 1
ATOM 8670 N N . LEU B 1 160 ? -25.641 -14.875 -15.781 1 94 160 LEU B N 1
ATOM 8671 C CA . LEU B 1 160 ? -24.438 -14.508 -15.047 1 94 160 LEU B CA 1
ATOM 8672 C C . LEU B 1 160 ? -24.625 -14.711 -13.547 1 94 160 LEU B C 1
ATOM 8674 O O . LEU B 1 160 ? -23.719 -15.219 -12.875 1 94 160 LEU B O 1
ATOM 8678 N N . LYS B 1 161 ? -25.688 -14.359 -13.023 1 92 161 LYS B N 1
ATOM 8679 C CA . LYS B 1 161 ? -25.938 -14.445 -11.586 1 92 161 LYS B CA 1
ATOM 8680 C C . LYS B 1 161 ? -26.078 -15.891 -11.133 1 92 161 LYS B C 1
ATOM 8682 O O . LYS B 1 161 ? -25.906 -16.203 -9.953 1 92 161 LYS B O 1
ATOM 8687 N N . ASN B 1 162 ? -26.312 -16.797 -12.055 1 91.5 162 ASN B N 1
ATOM 8688 C CA . ASN B 1 162 ? -26.578 -18.188 -11.695 1 91.5 162 ASN B CA 1
ATOM 8689 C C . ASN B 1 162 ? -25.406 -19.094 -12.039 1 91.5 162 ASN B C 1
ATOM 8691 O O . ASN B 1 162 ? -25.484 -20.297 -11.836 1 91.5 162 ASN B O 1
ATOM 8695 N N . GLN B 1 163 ? -24.391 -18.5 -12.516 1 92.56 163 GLN B N 1
ATOM 8696 C CA . GLN B 1 163 ? -23.203 -19.312 -12.797 1 92.56 163 GLN B CA 1
ATOM 8697 C C . GLN B 1 163 ? -22.188 -19.188 -11.672 1 92.56 163 GLN B C 1
ATOM 8699 O O . GLN B 1 163 ? -22.203 -18.219 -10.914 1 92.56 163 GLN B O 1
ATOM 8704 N N . THR B 1 164 ? -21.359 -20.281 -11.547 1 92.81 164 THR B N 1
ATOM 8705 C CA . THR B 1 164 ? -20.281 -20.25 -10.555 1 92.81 164 THR B CA 1
ATOM 8706 C C . THR B 1 164 ? -18.984 -20.797 -11.148 1 92.81 164 THR B C 1
ATOM 8708 O O . THR B 1 164 ? -19 -21.844 -11.812 1 92.81 164 THR B O 1
ATOM 8711 N N . VAL B 1 165 ? -17.938 -20.031 -11.031 1 91.94 165 VAL B N 1
ATOM 8712 C CA . VAL B 1 165 ? -16.609 -20.516 -11.367 1 91.94 165 VAL B CA 1
ATOM 8713 C C . VAL B 1 165 ? -15.805 -20.734 -10.086 1 91.94 165 VAL B C 1
ATOM 8715 O O . VAL B 1 165 ? -15.609 -19.812 -9.289 1 91.94 165 VAL B O 1
ATOM 8718 N N . ASP B 1 166 ? -15.375 -21.953 -9.844 1 92.38 166 ASP B N 1
ATOM 8719 C CA . ASP B 1 166 ? -14.57 -22.297 -8.68 1 92.38 166 ASP B CA 1
ATOM 8720 C C . ASP B 1 166 ? -13.117 -22.547 -9.07 1 92.38 166 ASP B C 1
ATOM 8722 O O . ASP B 1 166 ? -12.805 -23.5 -9.773 1 92.38 166 ASP B O 1
ATOM 8726 N N . LEU B 1 167 ? -12.25 -21.656 -8.641 1 91.5 167 LEU B N 1
ATOM 8727 C CA . LEU B 1 167 ? -10.82 -21.812 -8.898 1 91.5 167 LEU B CA 1
ATOM 8728 C C . LEU B 1 167 ? -10.141 -22.562 -7.762 1 91.5 167 LEU B C 1
ATOM 8730 O O . LEU B 1 167 ? -10.188 -22.125 -6.605 1 91.5 167 LEU B O 1
ATOM 8734 N N . VAL B 1 168 ? -9.547 -23.688 -8.055 1 92.31 168 VAL B N 1
ATOM 8735 C CA . VAL B 1 168 ? -8.953 -24.531 -7.027 1 92.31 168 VAL B CA 1
ATOM 8736 C C . VAL B 1 168 ? -7.43 -24.438 -7.094 1 92.31 168 VAL B C 1
ATOM 8738 O O . VAL B 1 168 ? -6.832 -24.719 -8.141 1 92.31 168 VAL B O 1
ATOM 8741 N N . PHE B 1 169 ? -6.801 -24.031 -6.023 1 89.56 169 PHE B N 1
ATOM 8742 C CA . PHE B 1 169 ? -5.348 -24.031 -5.914 1 89.56 169 PHE B CA 1
ATOM 8743 C C . PHE B 1 169 ? -4.836 -25.422 -5.57 1 89.56 169 PHE B C 1
ATOM 8745 O O . PHE B 1 169 ? -5.191 -25.984 -4.531 1 89.56 169 PHE B O 1
ATOM 8752 N N . THR B 1 170 ? -3.994 -25.781 -6.441 1 83.88 170 THR B N 1
ATOM 8753 C CA . THR B 1 170 ? -3.553 -27.156 -6.25 1 83.88 170 THR B CA 1
ATOM 8754 C C . THR B 1 170 ? -2.166 -27.203 -5.617 1 83.88 170 THR B C 1
ATOM 8756 O O . THR B 1 170 ? -1.464 -26.188 -5.582 1 83.88 170 THR B O 1
ATOM 8759 N N . ALA B 1 171 ? -1.754 -28.219 -4.93 1 72.81 171 ALA B N 1
ATOM 8760 C CA . ALA B 1 171 ? -0.475 -28.406 -4.254 1 72.81 171 ALA B CA 1
ATOM 8761 C C . ALA B 1 171 ? 0.602 -28.859 -5.234 1 72.81 171 ALA B C 1
ATOM 8763 O O . ALA B 1 171 ? 1.748 -29.094 -4.844 1 72.81 171 ALA B O 1
ATOM 8764 N N . HIS B 1 172 ? 0.211 -28.781 -6.535 1 67.25 172 HIS B N 1
ATOM 8765 C CA . HIS B 1 172 ? 1.106 -29.375 -7.523 1 67.25 172 HIS B CA 1
ATOM 8766 C C . HIS B 1 172 ? 2.391 -28.562 -7.656 1 67.25 172 HIS B C 1
ATOM 8768 O O . HIS B 1 172 ? 2.365 -27.328 -7.578 1 67.25 172 HIS B O 1
ATOM 8774 N N . PRO B 1 173 ? 3.482 -29.312 -7.695 1 67.12 173 PRO B N 1
ATOM 8775 C CA . PRO B 1 173 ? 4.801 -28.672 -7.781 1 67.12 173 PRO B CA 1
ATOM 8776 C C . PRO B 1 173 ? 5.062 -28.031 -9.141 1 67.12 173 PRO B C 1
ATOM 8778 O O . PRO B 1 173 ? 5.941 -28.484 -9.883 1 67.12 173 PRO B O 1
ATOM 8781 N N . THR B 1 174 ? 4.359 -27.016 -9.344 1 69.31 174 THR B N 1
ATOM 8782 C CA . THR B 1 174 ? 4.504 -26.422 -10.664 1 69.31 174 THR B CA 1
ATOM 8783 C C . THR B 1 174 ? 5.258 -25.094 -10.578 1 69.31 174 THR B C 1
ATOM 8785 O O . THR B 1 174 ? 5.652 -24.531 -11.602 1 69.31 174 THR B O 1
ATOM 8788 N N . GLN B 1 175 ? 5.559 -24.797 -9.383 1 75.44 175 GLN B N 1
ATOM 8789 C CA . GLN B 1 175 ? 6.355 -23.594 -9.211 1 75.44 175 GLN B CA 1
ATOM 8790 C C . GLN B 1 175 ? 7.754 -23.922 -8.695 1 75.44 175 GLN B C 1
ATOM 8792 O O . GLN B 1 175 ? 7.949 -24.141 -7.5 1 75.44 175 GLN B O 1
ATOM 8797 N N . SER B 1 176 ? 8.625 -23.812 -9.578 1 81.62 176 SER B N 1
ATOM 8798 C CA . SER B 1 176 ? 9.984 -24.219 -9.234 1 81.62 176 SER B CA 1
ATOM 8799 C C . SER B 1 176 ? 10.773 -23.062 -8.641 1 81.62 176 SER B C 1
ATOM 8801 O O . SER B 1 176 ? 11.82 -23.266 -8.023 1 81.62 176 SER B O 1
ATOM 8803 N N . VAL B 1 177 ? 10.25 -21.875 -8.766 1 87.31 177 VAL B N 1
ATOM 8804 C CA . VAL B 1 177 ? 10.984 -20.703 -8.305 1 87.31 177 VAL B CA 1
ATOM 8805 C C . VAL B 1 177 ? 10.648 -20.422 -6.836 1 87.31 177 VAL B C 1
ATOM 8807 O O . VAL B 1 177 ? 9.492 -20.5 -6.43 1 87.31 177 VAL B O 1
ATOM 8810 N N . ARG B 1 178 ? 11.648 -20.141 -6.059 1 88.06 178 ARG B N 1
ATOM 8811 C CA . ARG B 1 178 ? 11.477 -19.828 -4.648 1 88.06 178 ARG B CA 1
ATOM 8812 C C . ARG B 1 178 ? 10.734 -18.5 -4.473 1 88.06 178 ARG B C 1
ATOM 8814 O O . ARG B 1 178 ? 10.828 -17.609 -5.32 1 88.06 178 ARG B O 1
ATOM 8821 N N . ARG B 1 179 ? 10.125 -18.391 -3.355 1 84.94 179 ARG B N 1
ATOM 8822 C CA . ARG B 1 179 ? 9.305 -17.219 -3.07 1 84.94 179 ARG B CA 1
ATOM 8823 C C . ARG B 1 179 ? 10.156 -15.961 -3.031 1 84.94 179 ARG B C 1
ATOM 8825 O O . ARG B 1 179 ? 9.734 -14.906 -3.521 1 84.94 179 ARG B O 1
ATOM 8832 N N . SER B 1 180 ? 11.305 -16.016 -2.389 1 90.62 180 SER B N 1
ATOM 8833 C CA . SER B 1 180 ? 12.188 -14.859 -2.316 1 90.62 180 SER B CA 1
ATOM 8834 C C . SER B 1 180 ? 12.562 -14.367 -3.709 1 90.62 180 SER B C 1
ATOM 8836 O O . SER B 1 180 ? 12.641 -13.156 -3.939 1 90.62 180 SER B O 1
ATOM 8838 N N . LEU B 1 181 ? 12.758 -15.266 -4.621 1 93.25 181 LEU B N 1
ATOM 8839 C CA . LEU B 1 181 ? 13.117 -14.898 -5.992 1 93.25 181 LEU B CA 1
ATOM 8840 C C . LEU B 1 181 ? 11.906 -14.336 -6.73 1 93.25 181 LEU B C 1
ATOM 8842 O O . LEU B 1 181 ? 12.047 -13.43 -7.555 1 93.25 181 LEU B O 1
ATOM 8846 N N . LEU B 1 182 ? 10.758 -14.914 -6.441 1 89.62 182 LEU B N 1
ATOM 8847 C CA . LEU B 1 182 ? 9.547 -14.391 -7.062 1 89.62 182 LEU B CA 1
ATOM 8848 C C . LEU B 1 182 ? 9.328 -12.93 -6.695 1 89.62 182 LEU B C 1
ATOM 8850 O O . LEU B 1 182 ? 8.93 -12.125 -7.539 1 89.62 182 LEU B O 1
ATOM 8854 N N . GLN B 1 183 ? 9.57 -12.625 -5.492 1 89.94 183 GLN B N 1
ATOM 8855 C CA . GLN B 1 183 ? 9.43 -11.242 -5.039 1 89.94 183 GLN B CA 1
ATOM 8856 C C . GLN B 1 183 ? 10.438 -10.336 -5.73 1 89.94 183 GLN B C 1
ATOM 8858 O O . GLN B 1 183 ? 10.102 -9.219 -6.141 1 89.94 183 GLN B O 1
ATOM 8863 N N . LYS B 1 184 ? 11.664 -10.758 -5.809 1 95.31 184 LYS B N 1
ATOM 8864 C CA . LYS B 1 184 ? 12.695 -9.961 -6.473 1 95.31 184 LYS B CA 1
ATOM 8865 C C . LYS B 1 184 ? 12.383 -9.789 -7.957 1 95.31 184 LYS B C 1
ATOM 8867 O O . LYS B 1 184 ? 12.633 -8.727 -8.531 1 95.31 184 LYS B O 1
ATOM 8872 N N . HIS B 1 185 ? 11.867 -10.875 -8.602 1 95.38 185 HIS B N 1
ATOM 8873 C CA . HIS B 1 185 ? 11.445 -10.781 -9.992 1 95.38 185 HIS B CA 1
ATOM 8874 C C . HIS B 1 185 ? 10.328 -9.758 -10.164 1 95.38 185 HIS B C 1
ATOM 8876 O O . HIS B 1 185 ? 10.305 -9.016 -11.148 1 95.38 185 HIS B O 1
ATOM 8882 N N . GLY B 1 186 ? 9.422 -9.781 -9.172 1 92.88 186 GLY B N 1
ATOM 8883 C CA . GLY B 1 186 ? 8.375 -8.781 -9.188 1 92.88 186 GLY B CA 1
ATOM 8884 C C . GLY B 1 186 ? 8.906 -7.359 -9.125 1 92.88 186 GLY B C 1
ATOM 8885 O O . GLY B 1 186 ? 8.398 -6.473 -9.812 1 92.88 186 GLY B O 1
ATOM 8886 N N . ARG B 1 187 ? 9.898 -7.105 -8.383 1 95.06 187 ARG B N 1
ATOM 8887 C CA . ARG B 1 187 ? 10.508 -5.785 -8.258 1 95.06 187 ARG B CA 1
ATOM 8888 C C . ARG B 1 187 ? 11.203 -5.383 -9.555 1 95.06 187 ARG B C 1
ATOM 8890 O O . ARG B 1 187 ? 11.172 -4.215 -9.945 1 95.06 187 ARG B O 1
ATOM 8897 N N . ILE B 1 188 ? 11.875 -6.328 -10.188 1 97.19 188 ILE B N 1
ATOM 8898 C CA . ILE B 1 188 ? 12.531 -6.062 -11.461 1 97.19 188 ILE B CA 1
ATOM 8899 C C . ILE B 1 188 ? 11.492 -5.648 -12.5 1 97.19 188 ILE B C 1
ATOM 8901 O O . ILE B 1 188 ? 11.688 -4.672 -13.227 1 97.19 188 ILE B O 1
ATOM 8905 N N . ARG B 1 189 ? 10.422 -6.426 -12.508 1 95.62 189 ARG B N 1
ATOM 8906 C CA . ARG B 1 189 ? 9.344 -6.113 -13.445 1 95.62 189 ARG B CA 1
ATOM 8907 C C . ARG B 1 189 ? 8.805 -4.707 -13.211 1 95.62 189 ARG B C 1
ATOM 8909 O O . ARG B 1 189 ? 8.594 -3.951 -14.164 1 95.62 189 ARG B O 1
ATOM 8916 N N . ASN B 1 190 ? 8.648 -4.355 -12.008 1 93.56 190 ASN B N 1
ATOM 8917 C CA . ASN B 1 190 ? 8.133 -3.039 -11.656 1 93.56 190 ASN B CA 1
ATOM 8918 C C . ASN B 1 190 ? 9.102 -1.931 -12.062 1 93.56 190 ASN B C 1
ATOM 8920 O O . ASN B 1 190 ? 8.68 -0.885 -12.562 1 93.56 190 ASN B O 1
ATOM 8924 N N . CYS B 1 191 ? 10.359 -2.115 -11.797 1 95.94 191 CYS B N 1
ATOM 8925 C CA . CYS B 1 191 ? 11.375 -1.138 -12.188 1 95.94 191 CYS B CA 1
ATOM 8926 C C . CYS B 1 191 ? 11.375 -0.928 -13.695 1 95.94 191 CYS B C 1
ATOM 8928 O O . CYS B 1 191 ? 11.43 0.209 -14.172 1 95.94 191 CYS B O 1
ATOM 8930 N N . LEU B 1 192 ? 11.289 -2.068 -14.398 1 95.19 192 LEU B N 1
ATOM 8931 C CA . LEU B 1 192 ? 11.32 -1.997 -15.852 1 95.19 192 LEU B CA 1
ATOM 8932 C C . LEU B 1 192 ? 10.094 -1.263 -16.391 1 95.19 192 LEU B C 1
ATOM 8934 O O . LEU B 1 192 ? 10.211 -0.446 -17.297 1 95.19 192 LEU B O 1
ATOM 8938 N N . THR B 1 193 ? 8.953 -1.498 -15.828 1 92.44 193 THR B N 1
ATOM 8939 C CA . THR B 1 193 ? 7.711 -0.842 -16.234 1 92.44 193 THR B CA 1
ATOM 8940 C C . THR B 1 193 ? 7.789 0.662 -15.984 1 92.44 193 THR B C 1
ATOM 8942 O O . THR B 1 193 ? 7.402 1.457 -16.844 1 92.44 193 THR B O 1
ATOM 8945 N N . GLN B 1 194 ? 8.328 1.055 -14.875 1 91.88 194 GLN B N 1
ATOM 8946 C CA . GLN B 1 194 ? 8.422 2.465 -14.508 1 91.88 194 GLN B CA 1
ATOM 8947 C C . GLN B 1 194 ? 9.461 3.184 -15.359 1 91.88 194 GLN B C 1
ATOM 8949 O O . GLN B 1 194 ? 9.312 4.371 -15.664 1 91.88 194 GLN B O 1
ATOM 8954 N N . LEU B 1 195 ? 10.523 2.486 -15.68 1 92.25 195 LEU B N 1
ATOM 8955 C CA . LEU B 1 195 ? 11.602 3.066 -16.469 1 92.25 195 LEU B CA 1
ATOM 8956 C C . LEU B 1 195 ? 11.102 3.484 -17.844 1 92.25 195 LEU B C 1
ATOM 8958 O O . LEU B 1 195 ? 11.625 4.43 -18.438 1 92.25 195 LEU B O 1
ATOM 8962 N N . TYR B 1 196 ? 10.094 2.787 -18.359 1 86.88 196 TYR B N 1
ATOM 8963 C CA . TYR B 1 196 ? 9.594 3.074 -19.688 1 86.88 196 TYR B CA 1
ATOM 8964 C C . TYR B 1 196 ? 8.281 3.844 -19.641 1 86.88 196 TYR B C 1
ATOM 8966 O O . TYR B 1 196 ? 7.574 3.953 -20.641 1 86.88 196 TYR B O 1
ATOM 8974 N N . ALA B 1 197 ? 7.977 4.41 -18.453 1 82.62 197 ALA B N 1
ATOM 8975 C CA . ALA B 1 197 ? 6.805 5.277 -18.344 1 82.62 197 ALA B CA 1
ATOM 8976 C C . ALA B 1 197 ? 7.008 6.578 -19.109 1 82.62 197 ALA B C 1
ATOM 8978 O O . ALA B 1 197 ? 8.125 7.094 -19.172 1 82.62 197 ALA B O 1
ATOM 8979 N N . LYS B 1 198 ? 6.004 7.176 -19.641 1 75.81 198 LYS B N 1
ATOM 8980 C CA . LYS B 1 198 ? 6.086 8.336 -20.516 1 75.81 198 LYS B CA 1
ATOM 8981 C C . LYS B 1 198 ? 6.484 9.586 -19.734 1 75.81 198 LYS B C 1
ATOM 8983 O O . LYS B 1 198 ? 7.188 10.453 -20.266 1 75.81 198 LYS B O 1
ATOM 8988 N N . ASP B 1 199 ? 6.082 9.773 -18.5 1 76.44 199 ASP B N 1
ATOM 8989 C CA . ASP B 1 199 ? 6.301 11.016 -17.766 1 76.44 199 ASP B CA 1
ATOM 8990 C C . ASP B 1 199 ? 7.395 10.852 -16.703 1 76.44 199 ASP B C 1
ATOM 8992 O O . ASP B 1 199 ? 7.391 11.547 -15.695 1 76.44 199 ASP B O 1
ATOM 8996 N N . ILE B 1 200 ? 8.453 10.062 -17.031 1 83.62 200 ILE B N 1
ATOM 8997 C CA . ILE B 1 200 ? 9.5 9.828 -16.047 1 83.62 200 ILE B CA 1
ATOM 8998 C C . ILE B 1 200 ? 10.5 10.977 -16.062 1 83.62 200 ILE B C 1
ATOM 9000 O O . ILE B 1 200 ? 10.82 11.508 -17.125 1 83.62 200 ILE B O 1
ATOM 9004 N N . THR B 1 201 ? 10.922 11.531 -14.898 1 82.5 201 THR B N 1
ATOM 9005 C CA . THR B 1 201 ? 11.922 12.594 -14.789 1 82.5 201 THR B CA 1
ATOM 9006 C C . THR B 1 201 ? 13.336 12.016 -14.828 1 82.5 201 THR B C 1
ATOM 9008 O O . THR B 1 201 ? 13.531 10.828 -14.539 1 82.5 201 THR B O 1
ATOM 9011 N N . PRO B 1 202 ? 14.281 12.805 -15.227 1 85.81 202 PRO B N 1
ATOM 9012 C CA . PRO B 1 202 ? 15.656 12.305 -15.289 1 85.81 202 PRO B CA 1
ATOM 9013 C C . PRO B 1 202 ? 16.156 11.781 -13.945 1 85.81 202 PRO B C 1
ATOM 9015 O O . PRO B 1 202 ? 16.844 10.766 -13.891 1 85.81 202 PRO B O 1
ATOM 9018 N N . ASP B 1 203 ? 15.789 12.43 -12.844 1 86.81 203 ASP B N 1
ATOM 9019 C CA . ASP B 1 203 ? 16.188 11.977 -11.516 1 86.81 203 ASP B CA 1
ATOM 9020 C C . ASP B 1 203 ? 15.555 10.633 -11.18 1 86.81 203 ASP B C 1
ATOM 9022 O O . ASP B 1 203 ? 16.203 9.75 -10.625 1 86.81 203 ASP B O 1
ATOM 9026 N N . ASP B 1 204 ? 14.305 10.539 -11.578 1 89.12 204 ASP B N 1
ATOM 9027 C CA . ASP B 1 204 ? 13.617 9.281 -11.336 1 89.12 204 ASP B CA 1
ATOM 9028 C C . ASP B 1 204 ? 14.242 8.148 -12.148 1 89.12 204 ASP B C 1
ATOM 9030 O O . ASP B 1 204 ? 14.328 7.012 -11.68 1 89.12 204 ASP B O 1
ATOM 9034 N N . LYS B 1 205 ? 14.617 8.5 -13.359 1 92.94 205 LYS B N 1
ATOM 9035 C CA . LYS B 1 205 ? 15.242 7.508 -14.234 1 92.94 205 LYS B CA 1
ATOM 9036 C C . LYS B 1 205 ? 16.547 6.992 -13.641 1 92.94 205 LYS B C 1
ATOM 9038 O O . LYS B 1 205 ? 16.812 5.785 -13.656 1 92.94 205 LYS B O 1
ATOM 9043 N N . GLN B 1 206 ? 17.328 7.895 -13.109 1 92.81 206 GLN B N 1
ATOM 9044 C CA . GLN B 1 206 ? 18.594 7.516 -12.5 1 92.81 206 GLN B CA 1
ATOM 9045 C C . GLN B 1 206 ? 18.375 6.629 -11.281 1 92.81 206 GLN B C 1
ATOM 9047 O O . GLN B 1 206 ? 19.078 5.641 -11.086 1 92.81 206 GLN B O 1
ATOM 9052 N N . GLU B 1 207 ? 17.453 6.992 -10.484 1 93.88 207 GLU B N 1
ATOM 9053 C CA . GLU B 1 207 ? 17.172 6.234 -9.273 1 93.88 207 GLU B CA 1
ATOM 9054 C C . GLU B 1 207 ? 16.578 4.863 -9.602 1 93.88 207 GLU B C 1
ATOM 9056 O O . GLU B 1 207 ? 16.891 3.873 -8.938 1 93.88 207 GLU B O 1
ATOM 9061 N N . LEU B 1 208 ? 15.773 4.801 -10.641 1 94.94 208 LEU B N 1
ATOM 9062 C CA . LEU B 1 208 ? 15.18 3.539 -11.07 1 94.94 208 LEU B CA 1
ATOM 9063 C C . LEU B 1 208 ? 16.234 2.625 -11.68 1 94.94 208 LEU B C 1
ATOM 9065 O O . LEU B 1 208 ? 16.156 1.401 -11.539 1 94.94 208 LEU B O 1
ATOM 9069 N N . ASP B 1 209 ? 17.125 3.211 -12.391 1 94.56 209 ASP B N 1
ATOM 9070 C CA . ASP B 1 209 ? 18.203 2.43 -12.969 1 94.56 209 ASP B CA 1
ATOM 9071 C C . ASP B 1 209 ? 19.062 1.789 -11.875 1 94.56 209 ASP B C 1
ATOM 9073 O O . ASP B 1 209 ? 19.453 0.628 -11.992 1 94.56 209 ASP B O 1
ATOM 9077 N N . GLU B 1 210 ? 19.312 2.559 -10.891 1 94.44 210 GLU B N 1
ATOM 9078 C CA . GLU B 1 210 ? 20.062 2.021 -9.758 1 94.44 210 GLU B CA 1
ATOM 9079 C C . GLU B 1 210 ? 19.281 0.911 -9.055 1 94.44 210 GLU B C 1
ATOM 9081 O O . GLU B 1 210 ? 19.859 -0.093 -8.641 1 94.44 210 GLU B O 1
ATOM 9086 N N . ALA B 1 211 ? 18.031 1.158 -8.93 1 96.25 211 ALA B N 1
ATOM 9087 C CA . ALA B 1 211 ? 17.172 0.154 -8.305 1 96.25 211 ALA B CA 1
ATOM 9088 C C . ALA B 1 211 ? 17.141 -1.126 -9.133 1 96.25 211 ALA B C 1
ATOM 9090 O O . ALA B 1 211 ? 17.156 -2.23 -8.586 1 96.25 211 ALA B O 1
ATOM 9091 N N . LEU B 1 212 ? 17.047 -0.958 -10.445 1 97 212 LEU B N 1
ATOM 9092 C CA . LEU B 1 212 ? 17.031 -2.105 -11.344 1 97 212 LEU B CA 1
ATOM 9093 C C . LEU B 1 212 ? 18.312 -2.928 -11.211 1 97 212 LEU B C 1
ATOM 9095 O O . LEU B 1 212 ? 18.25 -4.156 -11.117 1 97 212 LEU B O 1
ATOM 9099 N N . GLN B 1 213 ? 19.438 -2.236 -11.18 1 96.38 213 GLN B N 1
ATOM 9100 C CA . GLN B 1 213 ? 20.719 -2.91 -11.008 1 96.38 213 GLN B CA 1
ATOM 9101 C C . GLN B 1 213 ? 20.766 -3.672 -9.688 1 96.38 213 GLN B C 1
ATOM 9103 O O . GLN B 1 213 ? 21.25 -4.809 -9.633 1 96.38 213 GLN B O 1
ATOM 9108 N N . ARG B 1 214 ? 20.281 -3.061 -8.695 1 96.5 214 ARG B N 1
ATOM 9109 C CA . ARG B 1 214 ? 20.266 -3.658 -7.363 1 96.5 214 ARG B CA 1
ATOM 9110 C C . ARG B 1 214 ? 19.406 -4.914 -7.336 1 96.5 214 ARG B C 1
ATOM 9112 O O . ARG B 1 214 ? 19.828 -5.949 -6.812 1 96.5 214 ARG B O 1
ATOM 9119 N N . GLU B 1 215 ? 18.219 -4.855 -7.926 1 97 215 GLU B N 1
ATOM 9120 C CA . GLU B 1 215 ? 17.281 -5.977 -7.887 1 97 215 GLU B CA 1
ATOM 9121 C C . GLU B 1 215 ? 17.781 -7.148 -8.719 1 97 215 GLU B C 1
ATOM 9123 O O . GLU B 1 215 ? 17.594 -8.312 -8.359 1 97 215 GLU B O 1
ATOM 9128 N N . ILE B 1 216 ? 18.422 -6.848 -9.852 1 97.94 216 ILE B N 1
ATOM 9129 C CA . ILE B 1 216 ? 19 -7.898 -10.688 1 97.94 216 ILE B CA 1
ATOM 9130 C C . ILE B 1 216 ? 20.109 -8.609 -9.922 1 97.94 216 ILE B C 1
ATOM 9132 O O . ILE B 1 216 ? 20.188 -9.836 -9.922 1 97.94 216 ILE B O 1
ATOM 9136 N N . GLN B 1 217 ? 20.922 -7.848 -9.281 1 97.25 217 GLN B N 1
ATOM 9137 C CA . GLN B 1 217 ? 22.016 -8.422 -8.508 1 97.25 217 GLN B CA 1
ATOM 9138 C C . GLN B 1 217 ? 21.484 -9.234 -7.328 1 97.25 217 GLN B C 1
ATOM 9140 O O . GLN B 1 217 ? 22 -10.312 -7.031 1 97.25 217 GLN B O 1
ATOM 9145 N N . ALA B 1 218 ? 20.5 -8.641 -6.668 1 96.62 218 ALA B N 1
ATOM 9146 C CA . ALA B 1 218 ? 19.922 -9.336 -5.523 1 96.62 218 ALA B CA 1
ATOM 9147 C C . ALA B 1 218 ? 19.344 -10.688 -5.938 1 96.62 218 ALA B C 1
ATOM 9149 O O . ALA B 1 218 ? 19.5 -11.68 -5.219 1 96.62 218 ALA B O 1
ATOM 9150 N N . ALA B 1 219 ? 18.703 -10.758 -7.035 1 96.81 219 ALA B N 1
ATOM 9151 C CA . ALA B 1 219 ? 18.141 -12.008 -7.535 1 96.81 219 ALA B CA 1
ATOM 9152 C C . ALA B 1 219 ? 19.25 -13.008 -7.848 1 96.81 219 ALA B C 1
ATOM 9154 O O . ALA B 1 219 ? 19.141 -14.195 -7.508 1 96.81 219 ALA B O 1
ATOM 9155 N N . PHE B 1 220 ? 20.344 -12.539 -8.461 1 96.44 220 PHE B N 1
ATOM 9156 C CA . PHE B 1 220 ? 21.453 -13.406 -8.852 1 96.44 220 PHE B CA 1
ATOM 9157 C C . PHE B 1 220 ? 22.188 -13.922 -7.621 1 96.44 220 PHE B C 1
ATOM 9159 O O . PHE B 1 220 ? 22.672 -15.055 -7.621 1 96.44 220 PHE B O 1
ATOM 9166 N N . ARG B 1 221 ? 22.203 -13.062 -6.578 1 94.31 221 ARG B N 1
ATOM 9167 C CA . ARG B 1 221 ? 22.969 -13.383 -5.383 1 94.31 221 ARG B CA 1
ATOM 9168 C C . ARG B 1 221 ? 22.141 -14.219 -4.406 1 94.31 221 ARG B C 1
ATOM 9170 O O . ARG B 1 221 ? 22.625 -14.586 -3.334 1 94.31 221 ARG B O 1
ATOM 9177 N N . THR B 1 222 ? 20.938 -14.547 -4.727 1 93.56 222 THR B N 1
ATOM 9178 C CA . THR B 1 222 ? 20.062 -15.414 -3.934 1 93.56 222 THR B CA 1
ATOM 9179 C C . THR B 1 222 ? 20.203 -16.875 -4.367 1 93.56 222 THR B C 1
ATOM 9181 O O . THR B 1 222 ? 20.312 -17.156 -5.562 1 93.56 222 THR B O 1
ATOM 9184 N N . ASP B 1 223 ? 20.25 -17.703 -3.416 1 91.81 223 ASP B N 1
ATOM 9185 C CA . ASP B 1 223 ? 20.297 -19.125 -3.719 1 91.81 223 ASP B CA 1
ATOM 9186 C C . ASP B 1 223 ? 19 -19.578 -4.398 1 91.81 223 ASP B C 1
ATOM 9188 O O . ASP B 1 223 ? 17.922 -19.469 -3.82 1 91.81 223 ASP B O 1
ATOM 9192 N N . GLU B 1 224 ? 19.156 -20.109 -5.547 1 91.62 224 GLU B N 1
ATOM 9193 C CA . GLU B 1 224 ? 18 -20.531 -6.32 1 91.62 224 GLU B CA 1
ATOM 9194 C C . GLU B 1 224 ? 17.516 -21.922 -5.895 1 91.62 224 GLU B C 1
ATOM 9196 O O . GLU B 1 224 ? 16.359 -22.297 -6.145 1 91.62 224 GLU B O 1
ATOM 9201 N N . ILE B 1 225 ? 18.406 -22.656 -5.312 1 91.38 225 ILE B N 1
ATOM 9202 C CA . ILE B 1 225 ? 18.141 -24.047 -5.008 1 91.38 225 ILE B CA 1
ATOM 9203 C C . ILE B 1 225 ? 17.453 -24.156 -3.65 1 91.38 225 ILE B C 1
ATOM 9205 O O . ILE B 1 225 ? 17.906 -23.594 -2.664 1 91.38 225 ILE B O 1
ATOM 9209 N N . ARG B 1 226 ? 16.312 -24.859 -3.648 1 88.75 226 ARG B N 1
ATOM 9210 C CA . ARG B 1 226 ? 15.672 -25.219 -2.387 1 88.75 226 ARG B CA 1
ATOM 9211 C C . ARG B 1 226 ? 16.422 -26.359 -1.701 1 88.75 226 ARG B C 1
ATOM 9213 O O . ARG B 1 226 ? 16.375 -27.5 -2.16 1 88.75 226 ARG B O 1
ATOM 9220 N N . ARG B 1 227 ? 17 -26.062 -0.626 1 86.56 227 ARG B N 1
ATOM 9221 C CA . ARG B 1 227 ? 17.875 -27.031 0.023 1 86.56 227 ARG B CA 1
ATOM 9222 C C . ARG B 1 227 ? 17.078 -28.031 0.848 1 86.56 227 ARG B C 1
ATOM 9224 O O . ARG B 1 227 ? 17.547 -29.141 1.11 1 86.56 227 ARG B O 1
ATOM 9231 N N . THR B 1 228 ? 15.867 -27.594 1.242 1 84.56 228 THR B N 1
ATOM 9232 C CA . THR B 1 228 ? 14.984 -28.484 1.995 1 84.56 228 THR B CA 1
ATOM 9233 C C . THR B 1 228 ? 13.609 -28.562 1.347 1 84.56 228 THR B C 1
ATOM 9235 O O . THR B 1 228 ? 13.078 -27.547 0.884 1 84.56 228 THR B O 1
ATOM 9238 N N . PRO B 1 229 ? 13.109 -29.766 1.299 1 85.81 229 PRO B N 1
ATOM 9239 C CA . PRO B 1 229 ? 11.766 -29.875 0.727 1 85.81 229 PRO B CA 1
ATOM 9240 C C . PRO B 1 229 ? 10.711 -29.141 1.549 1 85.81 229 PRO B C 1
ATOM 9242 O O . PRO B 1 229 ? 10.773 -29.141 2.781 1 85.81 229 PRO B O 1
ATOM 9245 N N . PRO B 1 230 ? 9.766 -28.578 0.945 1 88.31 230 PRO B N 1
ATOM 9246 C CA . PRO B 1 230 ? 8.711 -27.875 1.686 1 88.31 230 PRO B CA 1
ATOM 9247 C C . PRO B 1 230 ? 7.73 -28.844 2.355 1 88.31 230 PRO B C 1
ATOM 9249 O O . PRO B 1 230 ? 7.484 -29.938 1.84 1 88.31 230 PRO B O 1
ATOM 9252 N N . THR B 1 231 ? 7.223 -28.438 3.467 1 88.81 231 THR B N 1
ATOM 9253 C CA . THR B 1 231 ? 6.121 -29.156 4.098 1 88.81 231 THR B CA 1
ATOM 9254 C C . THR B 1 231 ? 4.781 -28.734 3.494 1 88.81 231 THR B C 1
ATOM 9256 O O . THR B 1 231 ? 4.695 -27.703 2.822 1 88.81 231 THR B O 1
ATOM 9259 N N . PRO B 1 232 ? 3.768 -29.547 3.678 1 90.44 232 PRO B N 1
ATOM 9260 C CA . PRO B 1 232 ? 2.449 -29.141 3.188 1 90.44 232 PRO B CA 1
ATOM 9261 C C . PRO B 1 232 ? 1.993 -27.812 3.768 1 90.44 232 PRO B C 1
ATOM 9263 O O . PRO B 1 232 ? 1.315 -27.031 3.086 1 90.44 232 PRO B O 1
ATOM 9266 N N . GLN B 1 233 ? 2.389 -27.531 4.977 1 87.94 233 GLN B N 1
ATOM 9267 C CA . GLN B 1 233 ? 2.055 -26.25 5.586 1 87.94 233 GLN B CA 1
ATOM 9268 C C . GLN B 1 233 ? 2.748 -25.094 4.863 1 87.94 233 GLN B C 1
ATOM 9270 O O . GLN B 1 233 ? 2.168 -24.016 4.695 1 87.94 233 GLN B O 1
ATOM 9275 N N . ASP B 1 234 ? 3.977 -25.328 4.438 1 86.38 234 ASP B N 1
ATOM 9276 C CA . ASP B 1 234 ? 4.711 -24.328 3.678 1 86.38 234 ASP B CA 1
ATOM 9277 C C . ASP B 1 234 ? 4.023 -24.031 2.346 1 86.38 234 ASP B C 1
ATOM 9279 O O . ASP B 1 234 ? 3.967 -22.891 1.91 1 86.38 234 ASP B O 1
ATOM 9283 N N . GLU B 1 235 ? 3.586 -25.141 1.78 1 87.81 235 GLU B N 1
ATOM 9284 C CA . GLU B 1 235 ? 2.895 -25 0.502 1 87.81 235 GLU B CA 1
ATOM 9285 C C . GLU B 1 235 ? 1.626 -24.156 0.651 1 87.81 235 GLU B C 1
ATOM 9287 O O . GLU B 1 235 ? 1.331 -23.312 -0.196 1 87.81 235 GLU B O 1
ATOM 9292 N N . MET B 1 236 ? 0.929 -24.453 1.681 1 90.38 236 MET B N 1
ATOM 9293 C CA . MET B 1 236 ? -0.295 -23.703 1.946 1 90.38 236 MET B CA 1
ATOM 9294 C C . MET B 1 236 ? 0.012 -22.219 2.191 1 90.38 236 MET B C 1
ATOM 9296 O O . MET B 1 236 ? -0.69 -21.344 1.688 1 90.38 236 MET B O 1
ATOM 9300 N N . ARG B 1 237 ? 1.005 -21.891 2.941 1 85.69 237 ARG B N 1
ATOM 9301 C CA . ARG B 1 237 ? 1.372 -20.5 3.225 1 85.69 237 ARG B CA 1
ATOM 9302 C C . ARG B 1 237 ? 1.797 -19.781 1.951 1 85.69 237 ARG B C 1
ATOM 9304 O O . ARG B 1 237 ? 1.473 -18.609 1.761 1 85.69 237 ARG B O 1
ATOM 9311 N N . ALA B 1 238 ? 2.518 -20.484 1.137 1 84.31 238 ALA B N 1
ATOM 9312 C CA . ALA B 1 238 ? 2.91 -19.922 -0.15 1 84.31 238 ALA B CA 1
ATOM 9313 C C . ALA B 1 238 ? 1.688 -19.625 -1.019 1 84.31 238 ALA B C 1
ATOM 9315 O O . ALA B 1 238 ? 1.616 -18.594 -1.671 1 84.31 238 ALA B O 1
ATOM 9316 N N . GLY B 1 239 ? 0.79 -20.562 -1.026 1 86.56 239 GLY B N 1
ATOM 9317 C CA . GLY B 1 239 ? -0.439 -20.375 -1.778 1 86.56 239 GLY B CA 1
ATOM 9318 C C . GLY B 1 239 ? -1.277 -19.219 -1.258 1 86.56 239 GLY B C 1
ATOM 9319 O O . GLY B 1 239 ? -1.857 -18.453 -2.039 1 86.56 239 GLY B O 1
ATOM 9320 N N . MET B 1 240 ? -1.33 -19.031 0.02 1 87.56 240 MET B N 1
ATOM 9321 C CA . MET B 1 240 ? -2.143 -18 0.643 1 87.56 240 MET B CA 1
ATOM 9322 C C . MET B 1 240 ? -1.548 -16.609 0.384 1 87.56 240 MET B C 1
ATOM 9324 O O . MET B 1 240 ? -2.262 -15.609 0.42 1 87.56 240 MET B O 1
ATOM 9328 N N . SER B 1 241 ? -0.288 -16.516 0.137 1 83.81 241 SER B N 1
ATOM 9329 C CA . SER B 1 241 ? 0.344 -15.242 -0.161 1 83.81 241 SER B CA 1
ATOM 9330 C C . SER B 1 241 ? -0.264 -14.602 -1.404 1 83.81 241 SER B C 1
ATOM 9332 O O . SER B 1 241 ? -0.314 -13.375 -1.516 1 83.81 241 SER B O 1
ATOM 9334 N N . TYR B 1 242 ? -0.783 -15.406 -2.334 1 85.88 242 TYR B N 1
ATOM 9335 C CA . TYR B 1 242 ? -1.44 -14.883 -3.525 1 85.88 242 TYR B CA 1
ATOM 9336 C C . TYR B 1 242 ? -2.744 -14.18 -3.162 1 85.88 242 TYR B C 1
ATOM 9338 O O . TYR B 1 242 ? -3.15 -13.227 -3.83 1 85.88 242 TYR B O 1
ATOM 9346 N N . PHE B 1 243 ? -3.381 -14.68 -2.127 1 89.19 243 PHE B N 1
ATOM 9347 C CA . PHE B 1 243 ? -4.613 -14.039 -1.679 1 89.19 243 PHE B CA 1
ATOM 9348 C C . PHE B 1 243 ? -4.324 -12.664 -1.084 1 89.19 243 PHE B C 1
ATOM 9350 O O . PHE B 1 243 ? -5.004 -11.688 -1.409 1 89.19 243 PHE B O 1
ATOM 9357 N N . HIS B 1 244 ? -3.334 -12.633 -0.36 1 84.88 244 HIS B N 1
ATOM 9358 C CA . HIS B 1 244 ? -2.988 -11.391 0.318 1 84.88 244 HIS B CA 1
ATOM 9359 C C . HIS B 1 244 ? -2.504 -10.336 -0.675 1 84.88 244 HIS B C 1
ATOM 9361 O O . HIS B 1 244 ? -2.854 -9.164 -0.56 1 84.88 244 HIS B O 1
ATOM 9367 N N . GLU B 1 245 ? -1.793 -10.734 -1.621 1 81 245 GLU B N 1
ATOM 9368 C CA . GLU B 1 245 ? -1.104 -9.789 -2.492 1 81 245 GLU B CA 1
ATOM 9369 C C . GLU B 1 245 ? -1.982 -9.383 -3.674 1 81 245 GLU B C 1
ATOM 9371 O O . GLU B 1 245 ? -1.908 -8.25 -4.152 1 81 245 GLU B O 1
ATOM 9376 N N . THR B 1 246 ? -2.795 -10.336 -4.168 1 87.19 246 THR B N 1
ATOM 9377 C CA . THR B 1 246 ? -3.424 -10.062 -5.457 1 87.19 246 THR B CA 1
ATOM 9378 C C . THR B 1 246 ? -4.926 -10.32 -5.387 1 87.19 246 THR B C 1
ATOM 9380 O O . THR B 1 246 ? -5.727 -9.445 -5.711 1 87.19 246 THR B O 1
ATOM 9383 N N . ILE B 1 247 ? -5.379 -11.414 -4.91 1 93.5 247 ILE B N 1
ATOM 9384 C CA . ILE B 1 247 ? -6.75 -11.883 -5.051 1 93.5 247 ILE B CA 1
ATOM 9385 C C . ILE B 1 247 ? -7.676 -11.039 -4.176 1 93.5 247 ILE B C 1
ATOM 9387 O O . ILE B 1 247 ? -8.789 -10.703 -4.586 1 93.5 247 ILE B O 1
ATOM 9391 N N . TRP B 1 248 ? -7.203 -10.672 -2.998 1 94.62 248 TRP B N 1
ATOM 9392 C CA . TRP B 1 248 ? -8.023 -9.93 -2.041 1 94.62 248 TRP B CA 1
ATOM 9393 C C . TRP B 1 248 ? -8.5 -8.609 -2.639 1 94.62 248 TRP B C 1
ATOM 9395 O O . TRP B 1 248 ? -9.688 -8.297 -2.592 1 94.62 248 TRP B O 1
ATOM 9405 N N . LYS B 1 249 ? -7.637 -7.93 -3.256 1 92.94 249 LYS B N 1
ATOM 9406 C CA . LYS B 1 249 ? -7.996 -6.652 -3.863 1 92.94 249 LYS B CA 1
ATOM 9407 C C . LYS B 1 249 ? -8.516 -6.848 -5.281 1 92.94 249 LYS B C 1
ATOM 9409 O O . LYS B 1 249 ? -9.203 -5.973 -5.82 1 92.94 249 LYS B O 1
ATOM 9414 N N . GLY B 1 250 ? -8.234 -7.961 -5.863 1 93.62 250 GLY B N 1
ATOM 9415 C CA . GLY B 1 250 ? -8.617 -8.242 -7.238 1 93.62 250 GLY B CA 1
ATOM 9416 C C . GLY B 1 250 ? -10.086 -8.578 -7.391 1 93.62 250 GLY B C 1
ATOM 9417 O O . GLY B 1 250 ? -10.711 -8.219 -8.391 1 93.62 250 GLY B O 1
ATOM 9418 N N . VAL B 1 251 ? -10.703 -9.164 -6.395 1 95.06 251 VAL B N 1
ATOM 9419 C CA . VAL B 1 251 ? -12.078 -9.648 -6.492 1 95.06 251 VAL B CA 1
ATOM 9420 C C . VAL B 1 251 ? -13.039 -8.469 -6.586 1 95.06 251 VAL B C 1
ATOM 9422 O O . VAL B 1 251 ? -13.891 -8.422 -7.48 1 95.06 251 VAL B O 1
ATOM 9425 N N . PRO B 1 252 ? -12.859 -7.453 -5.688 1 95.38 252 PRO B N 1
ATOM 9426 C CA . PRO B 1 252 ? -13.766 -6.309 -5.828 1 95.38 252 PRO B CA 1
ATOM 9427 C C . PRO B 1 252 ? -13.57 -5.562 -7.148 1 95.38 252 PRO B C 1
ATOM 9429 O O . PRO B 1 252 ? -14.539 -5.102 -7.75 1 95.38 252 PRO B O 1
ATOM 9432 N N . LYS B 1 253 ? -12.406 -5.418 -7.633 1 93.81 253 LYS B N 1
ATOM 9433 C CA . LYS B 1 253 ? -12.133 -4.754 -8.906 1 93.81 253 LYS B CA 1
ATOM 9434 C C . LYS B 1 253 ? -12.773 -5.512 -10.062 1 93.81 253 LYS B C 1
ATOM 9436 O O . LYS B 1 253 ? -13.336 -4.902 -10.977 1 93.81 253 LYS B O 1
ATOM 9441 N N . PHE B 1 254 ? -12.648 -6.77 -9.992 1 93.31 254 PHE B N 1
ATOM 9442 C CA . PHE B 1 254 ? -13.258 -7.641 -10.992 1 93.31 254 PHE B CA 1
ATOM 9443 C C . PHE B 1 254 ? -14.773 -7.477 -11 1 93.31 254 PHE B C 1
ATOM 9445 O O . PHE B 1 254 ? -15.375 -7.266 -12.047 1 93.31 254 PHE B O 1
ATOM 9452 N N . LEU B 1 255 ? -15.406 -7.523 -9.859 1 95.88 255 LEU B N 1
ATOM 9453 C CA . LEU B 1 255 ? -16.859 -7.453 -9.766 1 95.88 255 LEU B CA 1
ATOM 9454 C C . LEU B 1 255 ? -17.359 -6.078 -10.18 1 95.88 255 LEU B C 1
ATOM 9456 O O . LEU B 1 255 ? -18.453 -5.957 -10.758 1 95.88 255 LEU B O 1
ATOM 9460 N N . ARG B 1 256 ? -16.594 -5.059 -9.883 1 95.06 256 ARG B N 1
ATOM 9461 C CA . ARG B 1 256 ? -16.953 -3.725 -10.359 1 95.06 256 ARG B CA 1
ATOM 9462 C C . ARG B 1 256 ? -16.922 -3.662 -11.883 1 95.06 256 ARG B C 1
ATOM 9464 O O . ARG B 1 256 ? -17.766 -3.018 -12.5 1 95.06 256 ARG B O 1
ATOM 9471 N N . ARG B 1 257 ? -15.945 -4.297 -12.445 1 93.62 257 ARG B N 1
ATOM 9472 C CA . ARG B 1 257 ? -15.852 -4.344 -13.898 1 93.62 257 ARG B CA 1
ATOM 9473 C C . ARG B 1 257 ? -17.047 -5.066 -14.5 1 93.62 257 ARG B C 1
ATOM 9475 O O . ARG B 1 257 ? -17.531 -4.695 -15.578 1 93.62 257 ARG B O 1
ATOM 9482 N N . VAL B 1 258 ? -17.5 -6.078 -13.828 1 95 258 VAL B N 1
ATOM 9483 C CA . VAL B 1 258 ? -18.672 -6.805 -14.273 1 95 258 VAL B CA 1
ATOM 9484 C C . VAL B 1 258 ? -19.891 -5.887 -14.234 1 95 258 VAL B C 1
ATOM 9486 O O . VAL B 1 258 ? -20.688 -5.852 -15.18 1 95 258 VAL B O 1
ATOM 9489 N N . ASP B 1 259 ? -20.016 -5.137 -13.164 1 95.69 259 ASP B N 1
ATOM 9490 C CA . ASP B 1 259 ? -21.109 -4.184 -13.031 1 95.69 259 ASP B CA 1
ATOM 9491 C C . ASP B 1 259 ? -21.094 -3.156 -14.164 1 95.69 259 ASP B C 1
ATOM 9493 O O . ASP B 1 259 ? -22.125 -2.816 -14.727 1 95.69 259 ASP B O 1
ATOM 9497 N N . THR B 1 260 ? -19.906 -2.686 -14.422 1 95.12 260 THR B N 1
ATOM 9498 C CA . THR B 1 260 ? -19.75 -1.682 -15.469 1 95.12 260 THR B CA 1
ATOM 9499 C C . THR B 1 260 ? -20.125 -2.254 -16.828 1 95.12 260 THR B C 1
ATOM 9501 O O . THR B 1 260 ? -20.812 -1.593 -17.625 1 95.12 260 THR B O 1
ATOM 9504 N N . ALA B 1 261 ? -19.672 -3.451 -17.094 1 94.56 261 ALA B N 1
ATOM 9505 C CA . ALA B 1 261 ? -20 -4.109 -18.359 1 94.56 261 ALA B CA 1
ATOM 9506 C C . ALA B 1 261 ? -21.516 -4.309 -18.484 1 94.56 261 ALA B C 1
ATOM 9508 O O . ALA B 1 261 ? -22.078 -4.152 -19.578 1 94.56 261 ALA B O 1
ATOM 9509 N N . LEU B 1 262 ? -22.203 -4.672 -17.422 1 96.06 262 LEU B N 1
ATOM 9510 C CA . LEU B 1 262 ? -23.641 -4.859 -17.422 1 96.06 262 LEU B CA 1
ATOM 9511 C C . LEU B 1 262 ? -24.375 -3.541 -17.672 1 96.06 262 LEU B C 1
ATOM 9513 O O . LEU B 1 262 ? -25.344 -3.496 -18.422 1 96.06 262 LEU B O 1
ATOM 9517 N N . LYS B 1 263 ? -23.906 -2.508 -17.047 1 95.19 263 LYS B N 1
ATOM 9518 C CA . LYS B 1 263 ? -24.5 -1.187 -17.25 1 95.19 263 LYS B CA 1
ATOM 9519 C C . LYS B 1 263 ? -24.391 -0.759 -18.719 1 95.19 263 LYS B C 1
ATOM 9521 O O . LYS B 1 263 ? -25.312 -0.135 -19.25 1 95.19 263 LYS B O 1
ATOM 9526 N N . ASN B 1 264 ? -23.312 -1.093 -19.297 1 93.69 264 ASN B N 1
ATOM 9527 C CA . ASN B 1 264 ? -23.062 -0.697 -20.688 1 93.69 264 ASN B CA 1
ATOM 9528 C C . ASN B 1 264 ? -24 -1.408 -21.656 1 93.69 264 ASN B C 1
ATOM 9530 O O . ASN B 1 264 ? -24.188 -0.957 -22.781 1 93.69 264 ASN B O 1
ATOM 9534 N N . ILE B 1 265 ? -24.594 -2.482 -21.234 1 94.88 265 ILE B N 1
ATOM 9535 C CA . ILE B 1 265 ? -25.531 -3.164 -22.109 1 94.88 265 ILE B CA 1
ATOM 9536 C C . ILE B 1 265 ? -26.969 -2.865 -21.656 1 94.88 265 ILE B C 1
ATOM 9538 O O . ILE B 1 265 ? -27.922 -3.484 -22.141 1 94.88 265 ILE B O 1
ATOM 9542 N N . GLY B 1 266 ? -27.062 -2.012 -20.672 1 93.75 266 GLY B N 1
ATOM 9543 C CA . GLY B 1 266 ? -28.391 -1.512 -20.328 1 93.75 266 GLY B CA 1
ATOM 9544 C C . GLY B 1 266 ? -28.906 -2.053 -19 1 93.75 266 GLY B C 1
ATOM 9545 O O . GLY B 1 266 ? -30.078 -1.82 -18.656 1 93.75 266 GLY B O 1
ATOM 9546 N N . ILE B 1 267 ? -28.156 -2.816 -18.281 1 95.56 267 ILE B N 1
ATOM 9547 C CA . ILE B 1 267 ? -28.578 -3.33 -16.984 1 95.56 267 ILE B CA 1
ATOM 9548 C C . ILE B 1 267 ? -28.047 -2.42 -15.875 1 95.56 267 ILE B C 1
ATOM 9550 O O . ILE B 1 267 ? -26.844 -2.383 -15.617 1 95.56 267 ILE B O 1
ATOM 9554 N N . ASN B 1 268 ? -28.875 -1.81 -15.195 1 91.19 268 ASN B N 1
ATOM 9555 C CA . ASN B 1 268 ? -28.469 -0.866 -14.164 1 91.19 268 ASN B CA 1
ATOM 9556 C C . ASN B 1 268 ? -28.391 -1.533 -12.789 1 91.19 268 ASN B C 1
ATOM 9558 O O . ASN B 1 268 ? -27.797 -0.982 -11.859 1 91.19 268 ASN B O 1
ATOM 9562 N N . GLU B 1 269 ? -28.922 -2.705 -12.766 1 92 269 GLU B N 1
ATOM 9563 C CA . GLU B 1 269 ? -28.859 -3.449 -11.508 1 92 269 GLU B CA 1
ATOM 9564 C C . GLU B 1 269 ? -27.469 -4.066 -11.305 1 92 269 GLU B C 1
ATOM 9566 O O . GLU B 1 269 ? -26.891 -4.629 -12.242 1 92 269 GLU B O 1
ATOM 9571 N N . ARG B 1 270 ? -26.922 -3.857 -10.164 1 93.94 270 ARG B N 1
ATOM 9572 C CA . ARG B 1 270 ? -25.641 -4.465 -9.844 1 93.94 270 ARG B CA 1
ATOM 9573 C C . ARG B 1 270 ? -25.797 -5.945 -9.516 1 93.94 270 ARG B C 1
ATOM 9575 O O . ARG B 1 270 ? -26.859 -6.379 -9.078 1 93.94 270 ARG B O 1
ATOM 9582 N N . VAL B 1 271 ? -24.719 -6.676 -9.727 1 94.62 271 VAL B N 1
ATOM 9583 C CA . VAL B 1 271 ? -24.719 -8.086 -9.336 1 94.62 271 VAL B CA 1
ATOM 9584 C C . VAL B 1 271 ? -24.906 -8.203 -7.828 1 94.62 271 VAL B C 1
ATOM 9586 O O . VAL B 1 271 ? -24.25 -7.496 -7.059 1 94.62 271 VAL B O 1
ATOM 9589 N N . PRO B 1 272 ? -25.859 -9.055 -7.441 1 94.81 272 PRO B N 1
ATOM 9590 C CA . PRO B 1 272 ? -26.016 -9.242 -5.996 1 94.81 272 PRO B CA 1
ATOM 9591 C C . PRO B 1 272 ? -24.688 -9.602 -5.312 1 94.81 272 PRO B C 1
ATOM 9593 O O . PRO B 1 272 ? -23.891 -10.375 -5.855 1 94.81 272 PRO B O 1
ATOM 9596 N N . TYR B 1 273 ? -24.469 -8.992 -4.117 1 94 273 TYR B N 1
ATOM 9597 C CA . TYR B 1 273 ? -23.172 -9.148 -3.459 1 94 273 TYR B CA 1
ATOM 9598 C C . TYR B 1 273 ? -22.906 -10.609 -3.105 1 94 273 TYR B C 1
ATOM 9600 O O . TYR B 1 273 ? -21.75 -11.016 -2.961 1 94 273 TYR B O 1
ATOM 9608 N N . ASN B 1 274 ? -23.969 -11.383 -2.936 1 92.56 274 ASN B N 1
ATOM 9609 C CA . ASN B 1 274 ? -23.828 -12.766 -2.508 1 92.56 274 ASN B CA 1
ATOM 9610 C C . ASN B 1 274 ? -23.875 -13.727 -3.691 1 92.56 274 ASN B C 1
ATOM 9612 O O . ASN B 1 274 ? -23.984 -14.945 -3.508 1 92.56 274 ASN B O 1
ATOM 9616 N N . ALA B 1 275 ? -23.891 -13.125 -4.957 1 92.31 275 ALA B N 1
ATOM 9617 C CA . ALA B 1 275 ? -23.812 -14 -6.125 1 92.31 275 ALA B CA 1
ATOM 9618 C C . ALA B 1 275 ? -22.469 -14.727 -6.168 1 92.31 275 ALA B C 1
ATOM 9620 O O . ALA B 1 275 ? -21.406 -14.102 -6.047 1 92.31 275 ALA B O 1
ATOM 9621 N N . PRO B 1 276 ? -22.531 -15.992 -6.246 1 90.44 276 PRO B N 1
ATOM 9622 C CA . PRO B 1 276 ? -21.297 -16.766 -6.203 1 90.44 276 PRO B CA 1
ATOM 9623 C C . PRO B 1 276 ? -20.609 -16.859 -7.562 1 90.44 276 PRO B C 1
ATOM 9625 O O . PRO B 1 276 ? -20.234 -17.953 -7.996 1 90.44 276 PRO B O 1
ATOM 9628 N N . LEU B 1 277 ? -20.328 -15.695 -8.219 1 92.38 277 LEU B N 1
ATOM 9629 C CA . LEU B 1 277 ? -19.734 -15.664 -9.547 1 92.38 277 LEU B CA 1
ATOM 9630 C C . LEU B 1 277 ? -18.375 -16.359 -9.539 1 92.38 277 LEU B C 1
ATOM 9632 O O . LEU B 1 277 ? -18.016 -17.047 -10.5 1 92.38 277 LEU B O 1
ATOM 9636 N N . ILE B 1 278 ? -17.625 -16.109 -8.484 1 92.94 278 ILE B N 1
ATOM 9637 C CA . ILE B 1 278 ? -16.297 -16.688 -8.359 1 92.94 278 ILE B CA 1
ATOM 9638 C C . ILE B 1 278 ? -16.094 -17.203 -6.941 1 92.94 278 ILE B C 1
ATOM 9640 O O . ILE B 1 278 ? -16.562 -16.609 -5.977 1 92.94 278 ILE B O 1
ATOM 9644 N N . GLN B 1 279 ? -15.547 -18.375 -6.824 1 93.75 279 GLN B N 1
ATOM 9645 C CA . GLN B 1 279 ? -15.195 -18.984 -5.547 1 93.75 279 GLN B CA 1
ATOM 9646 C C . GLN B 1 279 ? -13.781 -19.562 -5.594 1 93.75 279 GLN B C 1
ATOM 9648 O O . GLN B 1 279 ? -13.211 -19.734 -6.672 1 93.75 279 GLN B O 1
ATOM 9653 N N . PHE B 1 280 ? -13.203 -19.766 -4.391 1 93.69 280 PHE B N 1
ATOM 9654 C CA . PHE B 1 280 ? -11.844 -20.266 -4.312 1 93.69 280 PHE B CA 1
ATOM 9655 C C . PHE B 1 280 ? -11.773 -21.5 -3.418 1 93.69 280 PHE B C 1
ATOM 9657 O O . PHE B 1 280 ? -12.367 -21.516 -2.338 1 93.69 280 PHE B O 1
ATOM 9664 N N . SER B 1 281 ? -11.172 -22.531 -3.865 1 94.94 281 SER B N 1
ATOM 9665 C CA . SER B 1 281 ? -10.914 -23.75 -3.111 1 94.94 281 SER B CA 1
ATOM 9666 C C . SER B 1 281 ? -9.438 -24.125 -3.164 1 94.94 281 SER B C 1
ATOM 9668 O O . SER B 1 281 ? -8.656 -23.516 -3.906 1 94.94 281 SER B O 1
ATOM 9670 N N . SER B 1 282 ? -9.023 -25.047 -2.291 1 95 282 SER B N 1
ATOM 9671 C CA . SER B 1 282 ? -7.617 -25.422 -2.238 1 95 282 SER B CA 1
ATOM 9672 C C . SER B 1 282 ? -7.453 -26.906 -1.953 1 95 282 SER B C 1
ATOM 9674 O O . SER B 1 282 ? -8.297 -27.516 -1.294 1 95 282 SER B O 1
ATOM 9676 N N . TRP B 1 283 ? -6.379 -27.453 -2.512 1 94.94 283 TRP B N 1
ATOM 9677 C CA . TRP B 1 283 ? -5.973 -28.812 -2.195 1 94.94 283 TRP B CA 1
ATOM 9678 C C . TRP B 1 283 ? -4.793 -28.828 -1.23 1 94.94 283 TRP B C 1
ATOM 9680 O O . TRP B 1 283 ? -4.422 -29.875 -0.699 1 94.94 283 TRP B O 1
ATOM 9690 N N . MET B 1 284 ? -4.246 -27.703 -0.931 1 94.06 284 MET B N 1
ATOM 9691 C CA . MET B 1 284 ? -3.016 -27.609 -0.153 1 94.06 284 MET B CA 1
ATOM 9692 C C . MET B 1 284 ? -3.268 -27.938 1.312 1 94.06 284 MET B C 1
ATOM 9694 O O . MET B 1 284 ? -3.764 -27.109 2.07 1 94.06 284 MET B O 1
ATOM 9698 N N . GLY B 1 285 ? -2.836 -29.047 1.657 1 94.44 285 GLY B N 1
ATOM 9699 C CA . GLY B 1 285 ? -3.092 -29.562 2.992 1 94.44 285 GLY B CA 1
ATOM 9700 C C . GLY B 1 285 ? -4.242 -30.547 3.039 1 94.44 285 GLY B C 1
ATOM 9701 O O . GLY B 1 285 ? -4.57 -31.078 4.102 1 94.44 285 GLY B O 1
ATOM 9702 N N . GLY B 1 286 ? -4.863 -30.812 1.905 1 96.25 286 GLY B N 1
ATOM 9703 C CA . GLY B 1 286 ? -5.969 -31.75 1.823 1 96.25 286 GLY B CA 1
ATOM 9704 C C . GLY B 1 286 ? -5.727 -32.875 0.829 1 96.25 286 GLY B C 1
ATOM 9705 O O . GLY B 1 286 ? -6.43 -33.875 0.844 1 96.25 286 GLY B O 1
ATOM 9706 N N . ASP B 1 287 ? -4.77 -32.75 0.046 1 93.94 287 ASP B N 1
ATOM 9707 C CA . ASP B 1 287 ? -4.461 -33.75 -0.984 1 93.94 287 ASP B CA 1
ATOM 9708 C C . ASP B 1 287 ? -3.561 -34.844 -0.436 1 93.94 287 ASP B C 1
ATOM 9710 O O . ASP B 1 287 ? -2.342 -34.688 -0.352 1 93.94 287 ASP B O 1
ATOM 9714 N N . ARG B 1 288 ? -4.062 -36 -0.19 1 92.88 288 ARG B N 1
ATOM 9715 C CA . ARG B 1 288 ? -3.34 -37.125 0.405 1 92.88 288 ARG B CA 1
ATOM 9716 C C . ARG B 1 288 ? -3.059 -38.219 -0.633 1 92.88 288 ARG B C 1
ATOM 9718 O O . ARG B 1 288 ? -2.434 -39.219 -0.324 1 92.88 288 ARG B O 1
ATOM 9725 N N . ASP B 1 289 ? -3.426 -38 -1.801 1 89 289 ASP B N 1
ATOM 9726 C CA . ASP B 1 289 ? -3.209 -39 -2.84 1 89 289 ASP B CA 1
ATOM 9727 C C . ASP B 1 289 ? -1.719 -39.25 -3.055 1 89 289 ASP B C 1
ATOM 9729 O O . ASP B 1 289 ? -1.072 -38.562 -3.846 1 89 289 ASP B O 1
ATOM 9733 N N . GLY B 1 290 ? -1.26 -40.281 -2.434 1 82.56 290 GLY B N 1
ATOM 9734 C CA . GLY B 1 290 ? 0.135 -40.656 -2.561 1 82.56 290 GLY B CA 1
ATOM 9735 C C . GLY B 1 290 ? 1.082 -39.75 -1.803 1 82.56 290 GLY B C 1
ATOM 9736 O O . GLY B 1 290 ? 2.273 -39.688 -2.111 1 82.56 290 GLY B O 1
ATOM 9737 N N . ASN B 1 291 ? 0.582 -38.938 -0.917 1 89.12 291 ASN B N 1
ATOM 9738 C CA . ASN B 1 291 ? 1.416 -38.062 -0.129 1 89.12 291 ASN B CA 1
ATOM 9739 C C . ASN B 1 291 ? 1.273 -38.312 1.366 1 89.12 291 ASN B C 1
ATOM 9741 O O . ASN B 1 291 ? 0.363 -37.781 2.012 1 89.12 291 ASN B O 1
ATOM 9745 N N . PRO B 1 292 ? 2.203 -39 1.963 1 90.5 292 PRO B N 1
ATOM 9746 C CA . PRO B 1 292 ? 2.1 -39.344 3.381 1 90.5 292 PRO B CA 1
ATOM 9747 C C . PRO B 1 292 ? 2.33 -38.156 4.305 1 90.5 292 PRO B C 1
ATOM 9749 O O . PRO B 1 292 ? 2.061 -38.25 5.504 1 90.5 292 PRO B O 1
ATOM 9752 N N . ARG B 1 293 ? 2.754 -37.062 3.764 1 92.06 293 ARG B N 1
ATOM 9753 C CA . ARG B 1 293 ? 3.09 -35.906 4.578 1 92.06 293 ARG B CA 1
ATOM 9754 C C . ARG B 1 293 ? 1.844 -35.094 4.902 1 92.06 293 ARG B C 1
ATOM 9756 O O . ARG B 1 293 ? 1.873 -34.219 5.781 1 92.06 293 ARG B O 1
ATOM 9763 N N . VAL B 1 294 ? 0.819 -35.344 4.203 1 95.19 294 VAL B N 1
ATOM 9764 C CA . VAL B 1 294 ? -0.441 -34.688 4.523 1 95.19 294 VAL B CA 1
ATOM 9765 C C . VAL B 1 294 ? -1.201 -35.5 5.57 1 95.19 294 VAL B C 1
ATOM 9767 O O . VAL B 1 294 ? -2.018 -36.344 5.23 1 95.19 294 VAL B O 1
ATOM 9770 N N . THR B 1 295 ? -0.952 -35.094 6.824 1 96.12 295 THR B N 1
ATOM 9771 C CA . THR B 1 295 ? -1.548 -35.781 7.961 1 96.12 295 THR B CA 1
ATOM 9772 C C . THR B 1 295 ? -2.797 -35.062 8.445 1 96.12 295 THR B C 1
ATOM 9774 O O . THR B 1 295 ? -3.07 -33.938 8.008 1 96.12 295 THR B O 1
ATOM 9777 N N . PRO B 1 296 ? -3.586 -35.75 9.266 1 96.69 296 PRO B N 1
ATOM 9778 C CA . PRO B 1 296 ? -4.754 -35.094 9.836 1 96.69 296 PRO B CA 1
ATOM 9779 C C . PRO B 1 296 ? -4.391 -33.781 10.578 1 96.69 296 PRO B C 1
ATOM 9781 O O . PRO B 1 296 ? -5.125 -32.812 10.5 1 96.69 296 PRO B O 1
ATOM 9784 N N . GLU B 1 297 ? -3.271 -33.781 11.242 1 93.94 297 GLU B N 1
ATOM 9785 C CA . GLU B 1 297 ? -2.811 -32.594 11.945 1 93.94 297 GLU B CA 1
ATOM 9786 C C . GLU B 1 297 ? -2.514 -31.469 10.969 1 93.94 297 GLU B C 1
ATOM 9788 O O . GLU B 1 297 ? -2.799 -30.297 11.266 1 93.94 297 GLU B O 1
ATOM 9793 N N . VAL B 1 298 ? -1.934 -31.828 9.828 1 94.25 298 VAL B N 1
ATOM 9794 C CA . VAL B 1 298 ? -1.646 -30.844 8.797 1 94.25 298 VAL B CA 1
ATOM 9795 C C . VAL B 1 298 ? -2.949 -30.219 8.289 1 94.25 298 VAL B C 1
ATOM 9797 O O . VAL B 1 298 ? -3.047 -29 8.125 1 94.25 298 VAL B O 1
ATOM 9800 N N . THR B 1 299 ? -3.902 -31.016 8.047 1 96.81 299 THR B N 1
ATOM 9801 C CA . THR B 1 299 ? -5.199 -30.547 7.574 1 96.81 299 THR B CA 1
ATOM 9802 C C . THR B 1 299 ? -5.836 -29.609 8.586 1 96.81 299 THR B C 1
ATOM 9804 O O . THR B 1 299 ? -6.371 -28.562 8.211 1 96.81 299 THR B O 1
ATOM 9807 N N . ARG B 1 300 ? -5.742 -29.969 9.852 1 94.62 300 ARG B N 1
ATOM 9808 C CA . ARG B 1 300 ? -6.258 -29.109 10.914 1 94.62 300 ARG B CA 1
ATOM 9809 C C . ARG B 1 300 ? -5.539 -27.766 10.938 1 94.62 300 ARG B C 1
ATOM 9811 O O . ARG B 1 300 ? -6.176 -26.719 11.016 1 94.62 300 ARG B O 1
ATOM 9818 N N . ASP B 1 301 ? -4.277 -27.797 10.805 1 91.06 301 ASP B N 1
ATOM 9819 C CA . ASP B 1 301 ? -3.445 -26.609 10.852 1 91.06 301 ASP B CA 1
ATOM 9820 C C . ASP B 1 301 ? -3.768 -25.656 9.695 1 91.06 301 ASP B C 1
ATOM 9822 O O . ASP B 1 301 ? -3.893 -24.453 9.891 1 91.06 301 ASP B O 1
ATOM 9826 N N . VAL B 1 302 ? -3.844 -26.203 8.516 1 93.62 302 VAL B N 1
ATOM 9827 C CA . VAL B 1 302 ? -4.023 -25.375 7.324 1 93.62 302 VAL B CA 1
ATOM 9828 C C . VAL B 1 302 ? -5.395 -24.719 7.363 1 93.62 302 VAL B C 1
ATOM 9830 O O . VAL B 1 302 ? -5.543 -23.562 6.938 1 93.62 302 VAL B O 1
ATOM 9833 N N . CYS B 1 303 ? -6.367 -25.359 7.906 1 95.06 303 CYS B N 1
ATOM 9834 C CA . CYS B 1 303 ? -7.699 -24.781 8.023 1 95.06 303 CYS B CA 1
ATOM 9835 C C . CYS B 1 303 ? -7.711 -23.641 9.023 1 95.06 303 CYS B C 1
ATOM 9837 O O . CYS B 1 303 ? -8.266 -22.562 8.75 1 95.06 303 CYS B O 1
ATOM 9839 N N . LEU B 1 304 ? -7.102 -23.891 10.172 1 92.19 304 LEU B N 1
ATOM 9840 C CA . LEU B 1 304 ? -7.059 -22.875 11.211 1 92.19 304 LEU B CA 1
ATOM 9841 C C . LEU B 1 304 ? -6.246 -21.656 10.758 1 92.19 304 LEU B C 1
ATOM 9843 O O . LEU B 1 304 ? -6.598 -20.516 11.062 1 92.19 304 LEU B O 1
ATOM 9847 N N . LEU B 1 305 ? -5.23 -21.938 10.062 1 91.06 305 LEU B N 1
ATOM 9848 C CA . LEU B 1 305 ? -4.418 -20.844 9.523 1 91.06 305 LEU B CA 1
ATOM 9849 C C . LEU B 1 305 ? -5.211 -20.016 8.531 1 91.06 305 LEU B C 1
ATOM 9851 O O . LEU B 1 305 ? -5.113 -18.781 8.531 1 91.06 305 LEU B O 1
ATOM 9855 N N . ALA B 1 306 ? -5.906 -20.641 7.664 1 93.12 306 ALA B N 1
ATOM 9856 C CA . ALA B 1 306 ? -6.73 -19.938 6.688 1 93.12 306 ALA B CA 1
ATOM 9857 C C . ALA B 1 306 ? -7.773 -19.062 7.383 1 93.12 306 ALA B C 1
ATOM 9859 O O . ALA B 1 306 ? -8.023 -17.922 6.961 1 93.12 306 ALA B O 1
ATOM 9860 N N . ARG B 1 307 ? -8.359 -19.547 8.422 1 93.31 307 ARG B N 1
ATOM 9861 C CA . ARG B 1 307 ? -9.344 -18.797 9.188 1 93.31 307 ARG B CA 1
ATOM 9862 C C . ARG B 1 307 ? -8.703 -17.578 9.844 1 93.31 307 ARG B C 1
ATOM 9864 O O . ARG B 1 307 ? -9.281 -16.484 9.844 1 93.31 307 ARG B O 1
ATOM 9871 N N . MET B 1 308 ? -7.574 -17.828 10.414 1 91.56 308 MET B N 1
ATOM 9872 C CA . MET B 1 308 ? -6.844 -16.719 11.039 1 91.56 308 MET B CA 1
ATOM 9873 C C . MET B 1 308 ? -6.512 -15.641 10.016 1 91.56 308 MET B C 1
ATOM 9875 O O . MET B 1 308 ? -6.668 -14.453 10.289 1 91.56 308 MET B O 1
ATOM 9879 N N . MET B 1 309 ? -6.086 -16.062 8.844 1 91.94 309 MET B N 1
ATOM 9880 C CA . MET B 1 309 ? -5.73 -15.109 7.785 1 91.94 309 MET B CA 1
ATOM 9881 C C . MET B 1 309 ? -6.953 -14.336 7.312 1 91.94 309 MET B C 1
ATOM 9883 O O . MET B 1 309 ? -6.879 -13.125 7.09 1 91.94 309 MET B O 1
ATOM 9887 N N . ALA B 1 310 ? -8.039 -15 7.172 1 94.75 310 ALA B N 1
ATOM 9888 C CA . ALA B 1 310 ? -9.273 -14.336 6.781 1 94.75 310 ALA B CA 1
ATOM 9889 C C . ALA B 1 310 ? -9.664 -13.266 7.793 1 94.75 310 ALA B C 1
ATOM 9891 O O . ALA B 1 310 ? -9.977 -12.133 7.414 1 94.75 310 ALA B O 1
ATOM 9892 N N . SER B 1 311 ? -9.617 -13.625 9.055 1 94.69 311 SER B N 1
ATOM 9893 C CA . SER B 1 311 ? -9.984 -12.688 10.109 1 94.69 311 SER B CA 1
ATOM 9894 C C . SER B 1 311 ? -9.062 -11.469 10.117 1 94.69 311 SER B C 1
ATOM 9896 O O . SER B 1 311 ? -9.508 -10.352 10.367 1 94.69 311 SER B O 1
ATOM 9898 N N . ASN B 1 312 ? -7.84 -11.727 9.828 1 91.5 312 ASN B N 1
ATOM 9899 C CA . ASN B 1 312 ? -6.883 -10.633 9.766 1 91.5 312 ASN B CA 1
ATOM 9900 C C . ASN B 1 312 ? -7.207 -9.68 8.617 1 91.5 312 ASN B C 1
ATOM 9902 O O . ASN B 1 312 ? -7.094 -8.461 8.766 1 91.5 312 ASN B O 1
ATOM 9906 N N . LEU B 1 313 ? -7.523 -10.219 7.484 1 94.25 313 LEU B N 1
ATOM 9907 C CA . LEU B 1 313 ? -7.879 -9.406 6.328 1 94.25 313 LEU B CA 1
ATOM 9908 C C . LEU B 1 313 ? -9.148 -8.602 6.602 1 94.25 313 LEU B C 1
ATOM 9910 O O . LEU B 1 313 ? -9.203 -7.406 6.309 1 94.25 313 LEU B O 1
ATOM 9914 N N . TYR B 1 314 ? -10.109 -9.242 7.25 1 96.94 314 TYR B N 1
ATOM 9915 C CA . TYR B 1 314 ? -11.367 -8.57 7.57 1 96.94 314 TYR B CA 1
ATOM 9916 C C . TYR B 1 314 ? -11.148 -7.469 8.602 1 96.94 314 TYR B C 1
ATOM 9918 O O . TYR B 1 314 ? -11.711 -6.383 8.492 1 96.94 314 TYR B O 1
ATOM 9926 N N . TYR B 1 315 ? -10.336 -7.785 9.531 1 93.44 315 TYR B N 1
ATOM 9927 C CA . TYR B 1 315 ? -10.016 -6.828 10.586 1 93.44 315 TYR B CA 1
ATOM 9928 C C . TYR B 1 315 ? -9.422 -5.551 10 1 93.44 315 TYR B C 1
ATOM 9930 O O . TYR B 1 315 ? -9.852 -4.445 10.336 1 93.44 315 TYR B O 1
ATOM 9938 N N . SER B 1 316 ? -8.531 -5.699 9.148 1 90.69 316 SER B N 1
ATOM 9939 C CA . SER B 1 316 ? -7.887 -4.555 8.516 1 90.69 316 SER B CA 1
ATOM 9940 C C . SER B 1 316 ? -8.875 -3.756 7.676 1 90.69 316 SER B C 1
ATOM 9942 O O . SER B 1 316 ? -8.828 -2.523 7.648 1 90.69 316 SER B O 1
ATOM 9944 N N . GLN B 1 317 ? -9.742 -4.422 7.02 1 94.62 317 GLN B N 1
ATOM 9945 C CA . GLN B 1 317 ? -10.711 -3.756 6.156 1 94.62 317 GLN B CA 1
ATOM 9946 C C . GLN B 1 317 ? -11.742 -2.992 6.977 1 94.62 317 GLN B C 1
ATOM 9948 O O . GLN B 1 317 ? -12.219 -1.932 6.559 1 94.62 317 GLN B O 1
ATOM 9953 N N . ILE B 1 318 ? -12.133 -3.5 8.102 1 95.06 318 ILE B N 1
ATOM 9954 C CA . ILE B 1 318 ? -13.125 -2.852 8.945 1 95.06 318 ILE B CA 1
ATOM 9955 C C . ILE B 1 318 ? -12.57 -1.535 9.484 1 95.06 318 ILE B C 1
ATOM 9957 O O . ILE B 1 318 ? -13.305 -0.559 9.641 1 95.06 318 ILE B O 1
ATOM 9961 N N . GLU B 1 319 ? -11.312 -1.476 9.758 1 88.5 319 GLU B N 1
ATOM 9962 C CA . GLU B 1 319 ? -10.688 -0.243 10.234 1 88.5 319 GLU B CA 1
ATOM 9963 C C . GLU B 1 319 ? -10.766 0.855 9.172 1 88.5 319 GLU B C 1
ATOM 9965 O O . GLU B 1 319 ? -11.039 2.014 9.492 1 88.5 319 GLU B O 1
ATOM 9970 N N . ASP B 1 320 ? -10.617 0.503 7.988 1 89.44 320 ASP B N 1
ATOM 9971 C CA . ASP B 1 320 ? -10.742 1.457 6.891 1 89.44 320 ASP B CA 1
ATOM 9972 C C . ASP B 1 320 ? -12.195 1.901 6.719 1 89.44 320 ASP B C 1
ATOM 9974 O O . ASP B 1 320 ? -12.469 3.08 6.484 1 89.44 320 ASP B O 1
ATOM 9978 N N . LEU B 1 321 ? -13.062 0.927 6.871 1 94.69 321 LEU B N 1
ATOM 9979 C CA . LEU B 1 321 ? -14.477 1.219 6.691 1 94.69 321 LEU B CA 1
ATOM 9980 C C . LEU B 1 321 ? -14.977 2.172 7.773 1 94.69 321 LEU B C 1
ATOM 9982 O O . LEU B 1 321 ? -15.875 2.979 7.527 1 94.69 321 LEU B O 1
ATOM 9986 N N . MET B 1 322 ? -14.422 2.068 8.953 1 92.88 322 MET B N 1
ATOM 9987 C CA . MET B 1 322 ? -14.82 2.941 10.055 1 92.88 322 MET B CA 1
ATOM 9988 C C . MET B 1 322 ? -14.492 4.395 9.742 1 92.88 322 MET B C 1
ATOM 9990 O O . MET B 1 322 ? -15.203 5.305 10.172 1 92.88 322 MET B O 1
ATOM 9994 N N . PHE B 1 323 ? -13.484 4.664 8.914 1 87.12 323 PHE B N 1
ATOM 9995 C CA . PHE B 1 323 ? -13.164 6.02 8.492 1 87.12 323 PHE B CA 1
ATOM 9996 C C . PHE B 1 323 ? -14.125 6.492 7.406 1 87.12 323 PHE B C 1
ATOM 9998 O O . PHE B 1 323 ? -14.445 7.68 7.328 1 87.12 323 PHE B O 1
ATOM 10005 N N . GLU B 1 324 ? -14.562 5.59 6.703 1 91.69 324 GLU B N 1
ATOM 10006 C CA . GLU B 1 324 ? -15.398 5.938 5.559 1 91.69 324 GLU B CA 1
ATOM 10007 C C . GLU B 1 324 ? -16.844 6.145 5.977 1 91.69 324 GLU B C 1
ATOM 10009 O O . GLU B 1 324 ? -17.562 6.969 5.395 1 91.69 324 GLU B O 1
ATOM 10014 N N . MET B 1 325 ? -17.266 5.418 6.961 1 94.81 325 MET B N 1
ATOM 10015 C CA . MET B 1 325 ? -18.672 5.477 7.348 1 94.81 325 MET B CA 1
ATOM 10016 C C . MET B 1 325 ? -18.875 6.426 8.523 1 94.81 325 MET B C 1
ATOM 10018 O O . MET B 1 325 ? -19.297 6.004 9.602 1 94.81 325 MET B O 1
ATOM 10022 N N . SER B 1 326 ? -18.672 7.641 8.258 1 93 326 SER B N 1
ATOM 10023 C CA . SER B 1 326 ? -18.766 8.672 9.289 1 93 326 SER B CA 1
ATOM 10024 C C . SER B 1 326 ? -20.141 9.336 9.289 1 93 326 SER B C 1
ATOM 10026 O O . SER B 1 326 ? -20.344 10.352 9.953 1 93 326 SER B O 1
ATOM 10028 N N . MET B 1 327 ? -21.125 8.789 8.57 1 92.88 327 MET B N 1
ATOM 10029 C CA . MET B 1 327 ? -22.469 9.367 8.469 1 92.88 327 MET B CA 1
ATOM 10030 C C . MET B 1 327 ? -23.219 9.242 9.789 1 92.88 327 MET B C 1
ATOM 10032 O O . MET B 1 327 ? -23.031 8.273 10.523 1 92.88 327 MET B O 1
ATOM 10036 N N . TRP B 1 328 ? -24.078 10.18 10.039 1 91.25 328 TRP B N 1
ATOM 10037 C CA . TRP B 1 328 ? -24.828 10.172 11.289 1 91.25 328 TRP B CA 1
ATOM 10038 C C . TRP B 1 328 ? -26.297 9.836 11.047 1 91.25 328 TRP B C 1
ATOM 10040 O O . TRP B 1 328 ? -26.984 9.344 11.938 1 91.25 328 TRP B O 1
ATOM 10050 N N . ARG B 1 329 ? -26.797 10.156 9.789 1 92.19 329 ARG B N 1
ATOM 10051 C CA . ARG B 1 329 ? -28.188 9.805 9.461 1 92.19 329 ARG B CA 1
ATOM 10052 C C . ARG B 1 329 ? -28.328 8.305 9.227 1 92.19 329 ARG B C 1
ATOM 10054 O O . ARG B 1 329 ? -27.562 7.719 8.445 1 92.19 329 ARG B O 1
ATOM 10061 N N . CYS B 1 330 ? -29.188 7.707 9.977 1 94.69 330 CYS B N 1
ATOM 10062 C CA . CYS B 1 330 ? -29.375 6.27 9.82 1 94.69 330 CYS B CA 1
ATOM 10063 C C . CYS B 1 330 ? -30.844 5.883 10.016 1 94.69 330 CYS B C 1
ATOM 10065 O O . CYS B 1 330 ? -31.641 6.699 10.461 1 94.69 330 CYS B O 1
ATOM 10067 N N . SER B 1 331 ? -31.219 4.754 9.602 1 95.88 331 SER B N 1
ATOM 10068 C CA . SER B 1 331 ? -32.562 4.223 9.789 1 95.88 331 SER B CA 1
ATOM 10069 C C . SER B 1 331 ? -32.875 3.961 11.266 1 95.88 331 SER B C 1
ATOM 10071 O O . SER B 1 331 ? -31.938 3.902 12.078 1 95.88 331 SER B O 1
ATOM 10073 N N . ASP B 1 332 ? -34.125 3.803 11.586 1 95.38 332 ASP B N 1
ATOM 10074 C CA . ASP B 1 332 ? -34.531 3.533 12.961 1 95.38 332 ASP B CA 1
ATOM 10075 C C . ASP B 1 332 ? -33.969 2.195 13.453 1 95.38 332 ASP B C 1
ATOM 10077 O O . ASP B 1 332 ? -33.562 2.076 14.602 1 95.38 332 ASP B O 1
ATOM 10081 N N . GLU B 1 333 ? -34 1.323 12.523 1 96.81 333 GLU B N 1
ATOM 10082 C CA . GLU B 1 333 ? -33.5 -0.002 12.867 1 96.81 333 GLU B CA 1
ATOM 10083 C C . GLU B 1 333 ? -32.031 0.059 13.297 1 96.81 333 GLU B C 1
ATOM 10085 O O . GLU B 1 333 ? -31.656 -0.521 14.32 1 96.81 333 GLU B O 1
ATOM 10090 N N . LEU B 1 334 ? -31.234 0.73 12.539 1 97.38 334 LEU B N 1
ATOM 10091 C CA . LEU B 1 334 ? -29.812 0.847 12.844 1 97.38 334 LEU B CA 1
ATOM 10092 C C . LEU B 1 334 ? -29.594 1.665 14.109 1 97.38 334 LEU B C 1
ATOM 10094 O O . LEU B 1 334 ? -28.719 1.35 14.914 1 97.38 334 LEU B O 1
ATOM 10098 N N . ARG B 1 335 ? -30.375 2.658 14.344 1 95.88 335 ARG B N 1
ATOM 10099 C CA . ARG B 1 335 ? -30.266 3.504 15.523 1 95.88 335 ARG B CA 1
ATOM 10100 C C . ARG B 1 335 ? -30.484 2.695 16.797 1 95.88 335 ARG B C 1
ATOM 10102 O O . ARG B 1 335 ? -29.734 2.82 17.766 1 95.88 335 ARG B O 1
ATOM 10109 N N . VAL B 1 336 ? -31.469 1.911 16.75 1 96.75 336 VAL B N 1
ATOM 10110 C CA . VAL B 1 336 ? -31.781 1.093 17.906 1 96.75 336 VAL B CA 1
ATOM 10111 C C . VAL B 1 336 ? -30.625 0.145 18.219 1 96.75 336 VAL B C 1
ATOM 10113 O O . VAL B 1 336 ? -30.219 0.01 19.359 1 96.75 336 VAL B O 1
ATOM 10116 N N . ARG B 1 337 ? -30.141 -0.446 17.172 1 96.75 337 ARG B N 1
ATOM 10117 C CA . ARG B 1 337 ? -29.031 -1.37 17.344 1 96.75 337 ARG B CA 1
ATOM 10118 C C . ARG B 1 337 ? -27.797 -0.647 17.859 1 96.75 337 ARG B C 1
ATOM 10120 O O . ARG B 1 337 ? -27.094 -1.161 18.734 1 96.75 337 ARG B O 1
ATOM 10127 N N . ALA B 1 338 ? -27.5 0.447 17.312 1 96.19 338 ALA B N 1
ATOM 10128 C CA . ALA B 1 338 ? -26.344 1.23 17.719 1 96.19 338 ALA B CA 1
ATOM 10129 C C . ALA B 1 338 ? -26.453 1.653 19.188 1 96.19 338 ALA B C 1
ATOM 10131 O O . ALA B 1 338 ? -25.453 1.614 19.922 1 96.19 338 ALA B O 1
ATOM 10132 N N . ASP B 1 339 ? -27.609 2.033 19.594 1 95.06 339 ASP B N 1
ATOM 10133 C CA . ASP B 1 339 ? -27.828 2.459 20.969 1 95.06 339 ASP B CA 1
ATOM 10134 C C . ASP B 1 339 ? -27.641 1.295 21.938 1 95.06 339 ASP B C 1
ATOM 10136 O O . ASP B 1 339 ? -27.062 1.46 23.016 1 95.06 339 ASP B O 1
ATOM 10140 N N . GLU B 1 340 ? -28.094 0.241 21.516 1 95.06 340 GLU B N 1
ATOM 10141 C CA . GLU B 1 340 ? -27.922 -0.953 22.344 1 95.06 340 GLU B CA 1
ATOM 10142 C C . GLU B 1 340 ? -26.453 -1.312 22.5 1 95.06 340 GLU B C 1
ATOM 10144 O O . GLU B 1 340 ? -26 -1.611 23.609 1 95.06 340 GLU B O 1
ATOM 10149 N N . LEU B 1 341 ? -25.781 -1.27 21.453 1 93.44 341 LEU B N 1
ATOM 10150 C CA . LEU B 1 341 ? -24.359 -1.609 21.469 1 93.44 341 LEU B CA 1
ATOM 10151 C C . LEU B 1 341 ? -23.562 -0.576 22.266 1 93.44 341 LEU B C 1
ATOM 10153 O O . LEU B 1 341 ? -22.625 -0.925 22.969 1 93.44 341 LEU B O 1
ATOM 10157 N N . HIS B 1 342 ? -23.969 0.643 22.078 1 91.19 342 HIS B N 1
ATOM 10158 C CA . HIS B 1 342 ? -23.266 1.717 22.781 1 91.19 342 HIS B CA 1
ATOM 10159 C C . HIS B 1 342 ? -23.422 1.584 24.297 1 91.19 342 HIS B C 1
ATOM 10161 O O . HIS B 1 342 ? -22.484 1.854 25.047 1 91.19 342 HIS B O 1
ATOM 10167 N N . ARG B 1 343 ? -24.469 1.142 24.75 1 88.19 343 ARG B N 1
ATOM 10168 C CA . ARG B 1 343 ? -24.734 0.972 26.172 1 88.19 343 ARG B CA 1
ATOM 10169 C C . ARG B 1 343 ? -23.984 -0.223 26.734 1 88.19 343 ARG B C 1
ATOM 10171 O O . ARG B 1 343 ? -23.547 -0.199 27.891 1 88.19 343 ARG B O 1
ATOM 10178 N N . SER B 1 344 ? -23.797 -1.098 25.906 1 83.06 344 SER B N 1
ATOM 10179 C CA . SER B 1 344 ? -23.156 -2.328 26.344 1 83.06 344 SER B CA 1
ATOM 10180 C C . SER B 1 344 ? -21.641 -2.207 26.312 1 83.06 344 SER B C 1
ATOM 10182 O O . SER B 1 344 ? -20.938 -3.002 26.938 1 83.06 344 SER B O 1
ATOM 10184 N N . SER B 1 345 ? -21.203 -1.214 25.5 1 71.94 345 SER B N 1
ATOM 10185 C CA . SER B 1 345 ? -19.766 -1.115 25.266 1 71.94 345 SER B CA 1
ATOM 10186 C C . SER B 1 345 ? -19.062 -0.487 26.469 1 71.94 345 SER B C 1
ATOM 10188 O O . SER B 1 345 ? -19.516 0.537 27 1 71.94 345 SER B O 1
ATOM 10190 N N . LYS B 1 346 ? -18.609 -1.305 27.391 1 61.16 346 LYS B N 1
ATOM 10191 C CA . LYS B 1 346 ? -18.016 -0.829 28.625 1 61.16 346 LYS B CA 1
ATOM 10192 C C . LYS B 1 346 ? -16.719 -0.053 28.344 1 61.16 346 LYS B C 1
ATOM 10194 O O . LYS B 1 346 ? -16.5 1.021 28.906 1 61.16 346 LYS B O 1
ATOM 10199 N N . ARG B 1 347 ? -15.477 -0.764 28.188 1 59.38 347 ARG B N 1
ATOM 10200 C CA . ARG B 1 347 ? -14.141 -0.306 28.547 1 59.38 347 ARG B CA 1
ATOM 10201 C C . ARG B 1 347 ? -13.375 0.136 27.297 1 59.38 347 ARG B C 1
ATOM 10203 O O . ARG B 1 347 ? -13.664 -0.309 26.188 1 59.38 347 ARG B O 1
ATOM 10210 N N . ASP B 1 348 ? -12.609 1.295 27.422 1 58.75 348 ASP B N 1
ATOM 10211 C CA . ASP B 1 348 ? -11.609 1.788 26.484 1 58.75 348 ASP B CA 1
ATOM 10212 C C . ASP B 1 348 ? -10.656 0.669 26.062 1 58.75 348 ASP B C 1
ATOM 10214 O O . ASP B 1 348 ? -10.102 -0.039 26.906 1 58.75 348 ASP B O 1
ATOM 10218 N N . ALA B 1 349 ? -10.828 0.207 24.766 1 61.31 349 ALA B N 1
ATOM 10219 C CA . ALA B 1 349 ? -9.938 -0.815 24.203 1 61.31 349 ALA B CA 1
ATOM 10220 C C . ALA B 1 349 ? -8.609 -0.21 23.766 1 61.31 349 ALA B C 1
ATOM 10222 O O . ALA B 1 349 ? -8.523 0.417 22.719 1 61.31 349 ALA B O 1
ATOM 10223 N N . LYS B 1 350 ? -7.527 -0.212 24.594 1 61.62 350 LYS B N 1
ATOM 10224 C CA . LYS B 1 350 ? -6.246 0.447 24.359 1 61.62 350 LYS B CA 1
ATOM 10225 C C . LYS B 1 350 ? -5.406 -0.315 23.344 1 61.62 350 LYS B C 1
ATOM 10227 O O . LYS B 1 350 ? -4.273 0.072 23.047 1 61.62 350 LYS B O 1
ATOM 10232 N N . HIS B 1 351 ? -6.129 -1.309 22.656 1 66 351 HIS B N 1
ATOM 10233 C CA . HIS B 1 351 ? -5.301 -2.104 21.75 1 66 351 HIS B CA 1
ATOM 10234 C C . HIS B 1 351 ? -5.379 -1.581 20.328 1 66 351 HIS B C 1
ATOM 10236 O O . HIS B 1 351 ? -4.68 -2.078 19.438 1 66 351 HIS B O 1
ATOM 10242 N N . TYR B 1 352 ? -6.152 -0.501 20.156 1 70.94 352 TYR B N 1
ATOM 10243 C CA . TYR B 1 352 ? -6.305 -0.026 18.781 1 70.94 352 TYR B CA 1
ATOM 10244 C C . TYR B 1 352 ? -5.602 1.311 18.594 1 70.94 352 TYR B C 1
ATOM 10246 O O . TYR B 1 352 ? -5.586 2.15 19.484 1 70.94 352 TYR B O 1
ATOM 10254 N N . ILE B 1 353 ? -4.941 1.453 17.391 1 66.06 353 ILE B N 1
ATOM 10255 C CA . ILE B 1 353 ? -4.281 2.711 17.062 1 66.06 353 ILE B CA 1
ATOM 10256 C C . ILE B 1 353 ? -5.332 3.775 16.75 1 66.06 353 ILE B C 1
ATOM 10258 O O . ILE B 1 353 ? -5.25 4.902 17.234 1 66.06 353 ILE B O 1
ATOM 10262 N N . GLU B 1 354 ? -6.309 3.297 15.945 1 67.31 354 GLU B N 1
ATOM 10263 C CA . GLU B 1 354 ? -7.398 4.203 15.578 1 67.31 354 GLU B CA 1
ATOM 10264 C C . GLU B 1 354 ? -8.68 3.859 16.344 1 67.31 354 GLU B C 1
ATOM 10266 O O . GLU B 1 354 ? -8.938 2.689 16.625 1 67.31 354 GLU B O 1
ATOM 10271 N N . PHE B 1 355 ? -9.461 4.812 16.734 1 67.31 355 PHE B N 1
ATOM 10272 C CA . PHE B 1 355 ? -10.75 4.645 17.391 1 67.31 355 PHE B CA 1
ATOM 10273 C C . PHE B 1 355 ? -10.609 3.83 18.672 1 67.31 355 PHE B C 1
ATOM 10275 O O . PHE B 1 355 ? -11.344 2.865 18.891 1 67.31 355 PHE B O 1
ATOM 10282 N N . TRP B 1 356 ? -9.57 4.172 19.453 1 70.81 356 TRP B N 1
ATOM 10283 C CA . TRP B 1 356 ? -9.266 3.438 20.672 1 70.81 356 TRP B CA 1
ATOM 10284 C C . TRP B 1 356 ? -10.227 3.818 21.797 1 70.81 356 TRP B C 1
ATOM 10286 O O . TRP B 1 356 ? -10.414 3.062 22.75 1 70.81 356 TRP B O 1
ATOM 10296 N N . LYS B 1 357 ? -10.914 5.078 21.578 1 76.19 357 LYS B N 1
ATOM 10297 C CA . LYS B 1 357 ? -11.938 5.508 22.531 1 76.19 357 LYS B CA 1
ATOM 10298 C C . LYS B 1 357 ? -13.32 5.047 22.094 1 76.19 357 LYS B C 1
ATOM 10300 O O . LYS B 1 357 ? -13.5 4.578 20.969 1 76.19 357 LYS B O 1
ATOM 10305 N N . GLN B 1 358 ? -14.164 5.219 23.016 1 82.19 358 GLN B N 1
ATOM 10306 C CA . GLN B 1 358 ? -15.547 4.891 22.688 1 82.19 358 GLN B CA 1
ATOM 10307 C C . GLN B 1 358 ? -16.094 5.812 21.594 1 82.19 358 GLN B C 1
ATOM 10309 O O . GLN B 1 358 ? -15.93 7.035 21.672 1 82.19 358 GLN B O 1
ATOM 10314 N N . VAL B 1 359 ? -16.656 5.242 20.578 1 88 359 VAL B N 1
ATOM 10315 C CA . VAL B 1 359 ? -17.25 5.988 19.469 1 88 359 VAL B CA 1
ATOM 10316 C C . VAL B 1 359 ? -18.516 6.711 19.953 1 88 359 VAL B C 1
ATOM 10318 O O . VAL B 1 359 ? -19.344 6.121 20.656 1 88 359 VAL B O 1
ATOM 10321 N N . PRO B 1 360 ? -18.609 7.941 19.672 1 87.19 360 PRO B N 1
ATOM 10322 C CA . PRO B 1 360 ? -19.812 8.68 20.094 1 87.19 360 PRO B CA 1
ATOM 10323 C C . PRO B 1 360 ? -21.094 8.125 19.469 1 87.19 360 PRO B C 1
ATOM 10325 O O . PRO B 1 360 ? -21.078 7.652 18.344 1 87.19 360 PRO B O 1
ATOM 10328 N N . PRO B 1 361 ? -22.188 8.227 20.219 1 88.94 361 PRO B N 1
ATOM 10329 C CA . PRO B 1 361 ? -23.469 7.723 19.703 1 88.94 361 PRO B CA 1
ATOM 10330 C C . PRO B 1 361 ? -23.953 8.477 18.469 1 88.94 361 PRO B C 1
ATOM 10332 O O . PRO B 1 361 ? -24.797 7.969 17.719 1 88.94 361 PRO B O 1
ATOM 10335 N N . SER B 1 362 ? -23.375 9.609 18.172 1 89.44 362 SER B N 1
ATOM 10336 C CA . SER B 1 362 ? -23.766 10.398 17.016 1 89.44 362 SER B CA 1
ATOM 10337 C C . SER B 1 362 ? -23.234 9.781 15.719 1 89.44 362 SER B C 1
ATOM 10339 O O . SER B 1 362 ? -23.656 10.164 14.625 1 89.44 362 SER B O 1
ATOM 10341 N N . GLU B 1 363 ? -22.391 8.82 15.867 1 92.56 363 GLU B N 1
ATOM 10342 C CA . GLU B 1 363 ? -21.859 8.102 14.711 1 92.56 363 GLU B CA 1
ATOM 10343 C C . GLU B 1 363 ? -22.281 6.629 14.742 1 92.56 363 GLU B C 1
ATOM 10345 O O . GLU B 1 363 ? -21.438 5.75 14.945 1 92.56 363 GLU B O 1
ATOM 10350 N N . PRO B 1 364 ? -23.484 6.395 14.445 1 95.81 364 PRO B N 1
ATOM 10351 C CA . PRO B 1 364 ? -24.078 5.07 14.656 1 95.81 364 PRO B CA 1
ATOM 10352 C C . PRO B 1 364 ? -23.406 3.984 13.812 1 95.81 364 PRO B C 1
ATOM 10354 O O . PRO B 1 364 ? -23.25 2.852 14.273 1 95.81 364 PRO B O 1
ATOM 10357 N N . TYR B 1 365 ? -23.031 4.262 12.539 1 97.19 365 TYR B N 1
ATOM 10358 C CA . TYR B 1 365 ? -22.391 3.256 11.703 1 97.19 365 TYR B CA 1
ATOM 10359 C C . TYR B 1 365 ? -21.062 2.809 12.312 1 97.19 365 TYR B C 1
ATOM 10361 O O . TYR B 1 365 ? -20.75 1.616 12.32 1 97.19 365 TYR B O 1
ATOM 10369 N N . ARG B 1 366 ? -20.281 3.795 12.93 1 94.94 366 ARG B N 1
ATOM 10370 C CA . ARG B 1 366 ? -19 3.482 13.547 1 94.94 366 ARG B CA 1
ATOM 10371 C C . ARG B 1 366 ? -19.188 2.646 14.812 1 94.94 366 ARG B C 1
ATOM 10373 O O . ARG B 1 366 ? -18.359 1.79 15.125 1 94.94 366 ARG B O 1
ATOM 10380 N N . VAL B 1 367 ? -20.266 2.885 15.477 1 95.31 367 VAL B N 1
ATOM 10381 C CA . VAL B 1 367 ? -20.562 2.102 16.672 1 95.31 367 VAL B CA 1
ATOM 10382 C C . VAL B 1 367 ? -20.766 0.637 16.297 1 95.31 367 VAL B C 1
ATOM 10384 O O . VAL B 1 367 ? -20.203 -0.258 16.938 1 95.31 367 VAL B O 1
ATOM 10387 N N . ILE B 1 368 ? -21.516 0.446 15.234 1 96.88 368 ILE B N 1
ATOM 10388 C CA . ILE B 1 368 ? -21.781 -0.915 14.789 1 96.88 368 ILE B CA 1
ATOM 10389 C C . ILE B 1 368 ? -20.484 -1.565 14.297 1 96.88 368 ILE B C 1
ATOM 10391 O O . ILE B 1 368 ? -20.188 -2.701 14.664 1 96.88 368 ILE B O 1
ATOM 10395 N N . LEU B 1 369 ? -19.734 -0.85 13.5 1 96.25 369 LEU B N 1
ATOM 10396 C CA . LEU B 1 369 ? -18.5 -1.383 12.938 1 96.25 369 LEU B CA 1
ATOM 10397 C C . LEU B 1 369 ? -17.469 -1.618 14.031 1 96.25 369 LEU B C 1
ATOM 10399 O O . LEU B 1 369 ? -16.625 -2.521 13.922 1 96.25 369 LEU B O 1
ATOM 10403 N N . GLY B 1 370 ? -17.516 -0.741 15.094 1 93.25 370 GLY B N 1
ATOM 10404 C CA . GLY B 1 370 ? -16.641 -0.969 16.234 1 93.25 370 GLY B CA 1
ATOM 10405 C C . GLY B 1 370 ? -16.875 -2.305 16.906 1 93.25 370 GLY B C 1
ATOM 10406 O O . GLY B 1 370 ? -15.922 -2.984 17.297 1 93.25 370 GLY B O 1
ATOM 10407 N N . ASP B 1 371 ? -18.078 -2.643 17 1 93.38 371 ASP B N 1
ATOM 10408 C CA . ASP B 1 371 ? -18.422 -3.936 17.594 1 93.38 371 ASP B CA 1
ATOM 10409 C C . ASP B 1 371 ? -17.953 -5.082 16.703 1 93.38 371 ASP B C 1
ATOM 10411 O O . ASP B 1 371 ? -17.453 -6.094 17.188 1 93.38 371 ASP B O 1
ATOM 10415 N N . VAL B 1 372 ? -18.141 -4.941 15.406 1 95.5 372 VAL B N 1
ATOM 10416 C CA . VAL B 1 372 ? -17.688 -5.949 14.445 1 95.5 372 VAL B CA 1
ATOM 10417 C C . VAL B 1 372 ? -16.172 -6.113 14.547 1 95.5 372 VAL B C 1
ATOM 10419 O O . VAL B 1 372 ? -15.664 -7.238 14.516 1 95.5 372 VAL B O 1
ATOM 10422 N N . ARG B 1 373 ? -15.461 -4.988 14.609 1 93.31 373 ARG B N 1
ATOM 10423 C CA . ARG B 1 373 ? -14.008 -5 14.734 1 93.31 373 ARG B CA 1
ATOM 10424 C C . ARG B 1 373 ? -13.57 -5.777 15.969 1 93.31 373 ARG B C 1
ATOM 10426 O O . ARG B 1 373 ? -12.641 -6.578 15.906 1 93.31 373 ARG B O 1
ATOM 10433 N N . ASP B 1 374 ? -14.234 -5.598 17.109 1 91.56 374 ASP B N 1
ATOM 10434 C CA . ASP B 1 374 ? -13.898 -6.277 18.344 1 91.56 374 ASP B CA 1
ATOM 10435 C C . ASP B 1 374 ? -14.117 -7.785 18.234 1 91.56 374 ASP B C 1
ATOM 10437 O O . ASP B 1 374 ? -13.289 -8.578 18.688 1 91.56 374 ASP B O 1
ATOM 10441 N N . LYS B 1 375 ? -15.211 -8.133 17.656 1 93.38 375 LYS B N 1
ATOM 10442 C CA . LYS B 1 375 ? -15.508 -9.547 17.5 1 93.38 375 LYS B CA 1
ATOM 10443 C C . LYS B 1 375 ? -14.523 -10.211 16.547 1 93.38 375 LYS B C 1
ATOM 10445 O O . LYS B 1 375 ? -14.156 -11.375 16.734 1 93.38 375 LYS B O 1
ATOM 10450 N N . LEU B 1 376 ? -14.195 -9.516 15.484 1 94.62 376 LEU B N 1
ATOM 10451 C CA . LEU B 1 376 ? -13.211 -10.031 14.547 1 94.62 376 LEU B CA 1
ATOM 10452 C C . LEU B 1 376 ? -11.852 -10.203 15.227 1 94.62 376 LEU B C 1
ATOM 10454 O O . LEU B 1 376 ? -11.133 -11.164 14.945 1 94.62 376 LEU B O 1
ATOM 10458 N N . TYR B 1 377 ? -11.516 -9.234 16.078 1 90.94 377 TYR B N 1
ATOM 10459 C CA . TYR B 1 377 ? -10.281 -9.344 16.844 1 90.94 377 TYR B CA 1
ATOM 10460 C C . TYR B 1 377 ? -10.273 -10.609 17.688 1 90.94 377 TYR B C 1
ATOM 10462 O O . TYR B 1 377 ? -9.273 -11.336 17.719 1 90.94 377 TYR B O 1
ATOM 10470 N N . GLN B 1 378 ? -11.375 -10.891 18.328 1 92.62 378 GLN B N 1
ATOM 10471 C CA . GLN B 1 378 ? -11.492 -12.086 19.156 1 92.62 378 GLN B CA 1
ATOM 10472 C C . GLN B 1 378 ? -11.453 -13.352 18.297 1 92.62 378 GLN B C 1
ATOM 10474 O O . GLN B 1 378 ? -10.883 -14.367 18.703 1 92.62 378 GLN B O 1
ATOM 10479 N N . THR B 1 379 ? -12.094 -13.258 17.172 1 94.06 379 THR B N 1
ATOM 10480 C CA . THR B 1 379 ? -12.078 -14.391 16.266 1 94.06 379 THR B CA 1
ATOM 10481 C C . THR B 1 379 ? -10.656 -14.719 15.82 1 94.06 379 THR B C 1
ATOM 10483 O O . THR B 1 379 ? -10.258 -15.891 15.797 1 94.06 379 THR B O 1
ATOM 10486 N N . ARG B 1 380 ? -9.898 -13.727 15.477 1 90.5 380 ARG B N 1
ATOM 10487 C CA . ARG B 1 380 ? -8.5 -13.883 15.062 1 90.5 380 ARG B CA 1
ATOM 10488 C C . ARG B 1 380 ? -7.66 -14.461 16.203 1 90.5 380 ARG B C 1
ATOM 10490 O O . ARG B 1 380 ? -6.902 -15.406 15.992 1 90.5 380 ARG B O 1
ATOM 10497 N N . GLU B 1 381 ? -7.848 -13.93 17.422 1 88.12 381 GLU B N 1
ATOM 10498 C CA . GLU B 1 381 ? -7.062 -14.367 18.562 1 88.12 381 GLU B CA 1
ATOM 10499 C C . GLU B 1 381 ? -7.402 -15.805 18.953 1 88.12 381 GLU B C 1
ATOM 10501 O O . GLU B 1 381 ? -6.52 -16.578 19.328 1 88.12 381 GLU B O 1
ATOM 10506 N N . ARG B 1 382 ? -8.602 -16.141 18.844 1 91.56 382 ARG B N 1
ATOM 10507 C CA . ARG B 1 382 ? -8.992 -17.516 19.156 1 91.56 382 ARG B CA 1
ATOM 10508 C C . ARG B 1 382 ? -8.32 -18.5 18.203 1 91.56 382 ARG B C 1
ATOM 10510 O O . ARG B 1 382 ? -7.785 -19.531 18.625 1 91.56 382 ARG B O 1
ATOM 10517 N N . SER B 1 383 ? -8.391 -18.219 16.922 1 89.56 383 SER B N 1
ATOM 10518 C CA . SER B 1 383 ? -7.738 -19.062 15.93 1 89.56 383 SER B CA 1
ATOM 10519 C C . SER B 1 383 ? -6.238 -19.172 16.188 1 89.56 383 SER B C 1
ATOM 10521 O O . SER B 1 383 ? -5.648 -20.234 16.047 1 89.56 383 SER B O 1
ATOM 10523 N N . ARG B 1 384 ? -5.648 -18.094 16.562 1 86.31 384 ARG B N 1
ATOM 10524 C CA . ARG B 1 384 ? -4.219 -18.078 16.859 1 86.31 384 ARG B CA 1
ATOM 10525 C C . ARG B 1 384 ? -3.904 -18.953 18.062 1 86.31 384 ARG B C 1
ATOM 10527 O O . ARG B 1 384 ? -2.93 -19.719 18.047 1 86.31 384 ARG B O 1
ATOM 10534 N N . HIS B 1 385 ? -4.758 -18.938 19.125 1 87.56 385 HIS B N 1
ATOM 10535 C CA . HIS B 1 385 ? -4.582 -19.766 20.312 1 87.56 385 HIS B CA 1
ATOM 10536 C C . HIS B 1 385 ? -4.699 -21.25 19.969 1 87.56 385 HIS B C 1
ATOM 10538 O O . HIS B 1 385 ? -3.893 -22.047 20.438 1 87.56 385 HIS B O 1
ATOM 10544 N N . LEU B 1 386 ? -5.605 -21.469 19.156 1 87.88 386 LEU B N 1
ATOM 10545 C CA . LEU B 1 386 ? -5.824 -22.859 18.781 1 87.88 386 LEU B CA 1
ATOM 10546 C C . LEU B 1 386 ? -4.648 -23.391 17.969 1 87.88 386 LEU B C 1
ATOM 10548 O O . LEU B 1 386 ? -4.242 -24.547 18.141 1 87.88 386 LEU B O 1
ATOM 10552 N N . LEU B 1 387 ? -4.113 -22.609 17.125 1 84.12 387 LEU B N 1
ATOM 10553 C CA . LEU B 1 387 ? -2.979 -23 16.297 1 84.12 387 LEU B CA 1
ATOM 10554 C C . LEU B 1 387 ? -1.719 -23.156 17.141 1 84.12 387 LEU B C 1
ATOM 10556 O O . LEU B 1 387 ? -0.939 -24.094 16.922 1 84.12 387 LEU B O 1
ATOM 10560 N N . ALA B 1 388 ? -1.57 -22.281 18.109 1 79.31 388 ALA B N 1
ATOM 10561 C CA . ALA B 1 388 ? -0.342 -22.266 18.906 1 79.31 388 ALA B CA 1
ATOM 10562 C C . ALA B 1 388 ? -0.403 -23.297 20.031 1 79.31 388 ALA B C 1
ATOM 10564 O O . ALA B 1 388 ? 0.571 -24 20.266 1 79.31 388 ALA B O 1
ATOM 10565 N N . ASN B 1 389 ? -1.655 -23.391 20.719 1 82.5 389 ASN B N 1
ATOM 10566 C CA . ASN B 1 389 ? -1.722 -24.172 21.953 1 82.5 389 ASN B CA 1
ATOM 10567 C C . ASN B 1 389 ? -2.748 -25.297 21.844 1 82.5 389 ASN B C 1
ATOM 10569 O O . ASN B 1 389 ? -2.828 -26.141 22.734 1 82.5 389 ASN B O 1
ATOM 10573 N N . GLY B 1 390 ? -3.498 -25.297 20.859 1 84.06 390 GLY B N 1
ATOM 10574 C CA . GLY B 1 390 ? -4.539 -26.297 20.719 1 84.06 390 GLY B CA 1
ATOM 10575 C C . GLY B 1 390 ? -5.812 -25.938 21.469 1 84.06 390 GLY B C 1
ATOM 10576 O O . GLY B 1 390 ? -6.867 -26.531 21.219 1 84.06 390 GLY B O 1
ATOM 10577 N N . ILE B 1 391 ? -5.652 -24.922 22.453 1 89 391 ILE B N 1
ATOM 10578 C CA . ILE B 1 391 ? -6.801 -24.484 23.25 1 89 391 ILE B CA 1
ATOM 10579 C C . ILE B 1 391 ? -6.859 -22.969 23.297 1 89 391 ILE B C 1
ATOM 10581 O O . ILE B 1 391 ? -5.84 -22.297 23.125 1 89 391 ILE B O 1
ATOM 10585 N N . SER B 1 392 ? -8.125 -22.516 23.359 1 90.94 392 SER B N 1
ATOM 10586 C CA . SER B 1 392 ? -8.289 -21.062 23.5 1 90.94 392 SER B CA 1
ATOM 10587 C C . SER B 1 392 ? -9.211 -20.719 24.656 1 90.94 392 SER B C 1
ATOM 10589 O O . SER B 1 392 ? -10.211 -21.406 24.891 1 90.94 392 SER B O 1
ATOM 10591 N N . ASP B 1 393 ? -8.82 -19.594 25.375 1 90.56 393 ASP B N 1
ATOM 10592 C CA . ASP B 1 393 ? -9.641 -19.109 26.484 1 90.56 393 ASP B CA 1
ATOM 10593 C C . ASP B 1 393 ? -10.758 -18.188 26 1 90.56 393 ASP B C 1
ATOM 10595 O O . ASP B 1 393 ? -11.641 -17.828 26.766 1 90.56 393 ASP B O 1
ATOM 10599 N N . ILE B 1 394 ? -10.719 -17.859 24.797 1 92 394 ILE B N 1
ATOM 10600 C CA . ILE B 1 394 ? -11.758 -17 24.234 1 92 394 ILE B CA 1
ATOM 10601 C C . ILE B 1 394 ? -12.984 -17.844 23.875 1 92 394 ILE B C 1
ATOM 10603 O O . ILE B 1 394 ? -12.906 -18.766 23.078 1 92 394 ILE B O 1
ATOM 10607 N N . PRO B 1 395 ? -14.039 -17.484 24.562 1 91.75 395 PRO B N 1
ATOM 10608 C CA . PRO B 1 395 ? -15.242 -18.266 24.281 1 91.75 395 PRO B CA 1
ATOM 10609 C C . PRO B 1 395 ? -15.719 -18.125 22.844 1 91.75 395 PRO B C 1
ATOM 10611 O O . PRO B 1 395 ? -15.508 -17.094 22.219 1 91.75 395 PRO B O 1
ATOM 10614 N N . GLU B 1 396 ? -16.406 -19.078 22.281 1 88.56 396 GLU B N 1
ATOM 10615 C CA . GLU B 1 396 ? -16.891 -19.094 20.906 1 88.56 396 GLU B CA 1
ATOM 10616 C C . GLU B 1 396 ? -17.969 -18.031 20.688 1 88.56 396 GLU B C 1
ATOM 10618 O O . GLU B 1 396 ? -18.109 -17.5 19.578 1 88.56 396 GLU B O 1
ATOM 10623 N N . GLU B 1 397 ? -18.641 -17.688 21.75 1 89.38 397 GLU B N 1
ATOM 10624 C CA . GLU B 1 397 ? -19.719 -16.703 21.656 1 89.38 397 GLU B CA 1
ATOM 10625 C C . GLU B 1 397 ? -19.188 -15.305 21.391 1 89.38 397 GLU B C 1
ATOM 10627 O O . GLU B 1 397 ? -19.906 -14.453 20.859 1 89.38 397 GLU B O 1
ATOM 10632 N N . ALA B 1 398 ? -17.984 -15.172 21.719 1 91.69 398 ALA B N 1
ATOM 10633 C CA . ALA B 1 398 ? -17.359 -13.867 21.516 1 91.69 398 ALA B CA 1
ATOM 10634 C C . ALA B 1 398 ? -16.797 -13.727 20.109 1 91.69 398 ALA B C 1
ATOM 10636 O O . ALA B 1 398 ? -16.344 -12.648 19.719 1 91.69 398 ALA B O 1
ATOM 10637 N N . THR B 1 399 ? -16.891 -14.805 19.328 1 94.5 399 THR B N 1
ATOM 10638 C CA . THR B 1 399 ? -16.312 -14.82 17.984 1 94.5 399 THR B CA 1
ATOM 10639 C C . THR B 1 399 ? -17.406 -15.039 16.938 1 94.5 399 THR B C 1
ATOM 10641 O O . THR B 1 399 ? -18.562 -15.273 17.281 1 94.5 399 THR B O 1
ATOM 10644 N N . PHE B 1 400 ? -17.062 -14.773 15.727 1 95.06 400 PHE B N 1
ATOM 10645 C CA . PHE B 1 400 ? -17.953 -15.117 14.633 1 95.06 400 PHE B CA 1
ATOM 10646 C C . PHE B 1 400 ? -17.859 -16.609 14.305 1 95.06 400 PHE B C 1
ATOM 10648 O O . PHE B 1 400 ? -16.797 -17.109 13.938 1 95.06 400 PHE B O 1
ATOM 10655 N N . ALA B 1 401 ? -19.016 -17.234 14.383 1 89.56 401 ALA B N 1
ATOM 10656 C CA . ALA B 1 401 ? -19.047 -18.672 14.133 1 89.56 401 ALA B CA 1
ATOM 10657 C C . ALA B 1 401 ? -19.531 -18.969 12.719 1 89.56 401 ALA B C 1
ATOM 10659 O O . ALA B 1 401 ? -19.234 -20.031 12.164 1 89.56 401 ALA B O 1
ATOM 10660 N N . ASN B 1 402 ? -20.344 -18.125 12.203 1 92.12 402 ASN B N 1
ATOM 10661 C CA . ASN B 1 402 ? -20.859 -18.281 10.852 1 92.12 402 ASN B CA 1
ATOM 10662 C C . ASN B 1 402 ? -20.812 -16.969 10.078 1 92.12 402 ASN B C 1
ATOM 10664 O O . ASN B 1 402 ? -20.781 -15.898 10.68 1 92.12 402 ASN B O 1
ATOM 10668 N N . VAL B 1 403 ? -20.781 -17.125 8.789 1 94.19 403 VAL B N 1
ATOM 10669 C CA . VAL B 1 403 ? -20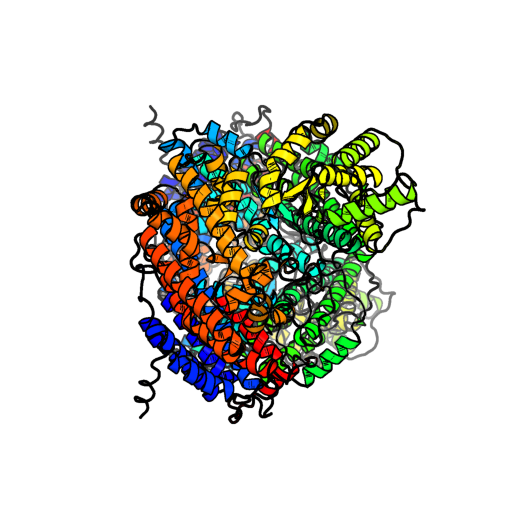.578 -15.977 7.918 1 94.19 403 VAL B CA 1
ATOM 10670 C C . VAL B 1 403 ? -21.812 -15.078 7.953 1 94.19 403 VAL B C 1
ATOM 10672 O O . VAL B 1 403 ? -21.703 -13.852 7.809 1 94.19 403 VAL B O 1
ATOM 10675 N N . GLU B 1 404 ? -22.984 -15.625 8.172 1 95.06 404 GLU B N 1
ATOM 10676 C CA . GLU B 1 404 ? -24.219 -14.859 8.195 1 95.06 404 GLU B CA 1
ATOM 10677 C C . GLU B 1 404 ? -24.234 -13.867 9.359 1 95.06 404 GLU B C 1
ATOM 10679 O O . GLU B 1 404 ? -24.703 -12.742 9.219 1 95.06 404 GLU B O 1
ATOM 10684 N N . GLU B 1 405 ? -23.656 -14.352 10.477 1 95.25 405 GLU B N 1
ATOM 10685 C CA . GLU B 1 405 ? -23.531 -13.469 11.641 1 95.25 405 GLU B CA 1
ATOM 10686 C C . GLU B 1 405 ? -22.641 -12.273 11.336 1 95.25 405 GLU B C 1
ATOM 10688 O O . GLU B 1 405 ? -22.844 -11.188 11.883 1 95.25 405 GLU B O 1
ATOM 10693 N N . PHE B 1 406 ? -21.703 -12.523 10.578 1 96.5 406 PHE B N 1
ATOM 10694 C CA . PHE B 1 406 ? -20.75 -11.492 10.203 1 96.5 406 PHE B CA 1
ATOM 10695 C C . PHE B 1 406 ? -21.344 -10.547 9.164 1 96.5 406 PHE B C 1
ATOM 10697 O O . PHE B 1 406 ? -21.109 -9.336 9.211 1 96.5 406 PHE B O 1
ATOM 10704 N N . LEU B 1 407 ? -22.172 -11.062 8.242 1 97.62 407 LEU B N 1
ATOM 10705 C CA . LEU B 1 407 ? -22.766 -10.281 7.152 1 97.62 407 LEU B CA 1
ATOM 10706 C C . LEU B 1 407 ? -23.922 -9.43 7.656 1 97.62 407 LEU B C 1
ATOM 10708 O O . LEU B 1 407 ? -24.172 -8.344 7.125 1 97.62 407 LEU B O 1
ATOM 10712 N N . GLU B 1 408 ? -24.562 -9.836 8.672 1 97.56 408 GLU B N 1
ATOM 10713 C CA . GLU B 1 408 ? -25.797 -9.211 9.117 1 97.56 408 GLU B CA 1
ATOM 10714 C C . GLU B 1 408 ? -25.594 -7.746 9.469 1 97.56 408 GLU B C 1
ATOM 10716 O O . GLU B 1 408 ? -26.297 -6.871 8.961 1 97.56 408 GLU B O 1
ATOM 10721 N N . PRO B 1 409 ? -24.641 -7.426 10.359 1 97.88 409 PRO B N 1
ATOM 10722 C CA . PRO B 1 409 ? -24.438 -6.008 10.672 1 97.88 409 PRO B CA 1
ATOM 10723 C C . PRO B 1 409 ? -24.016 -5.191 9.445 1 97.88 409 PRO B C 1
ATOM 10725 O O . PRO B 1 409 ? -24.375 -4.016 9.328 1 97.88 409 PRO B O 1
ATOM 10728 N N . LEU B 1 410 ? -23.266 -5.75 8.547 1 98.19 410 LEU B N 1
ATOM 10729 C CA . LEU B 1 410 ? -22.844 -5.059 7.332 1 98.19 410 LEU B CA 1
ATOM 10730 C C . LEU B 1 410 ? -24.031 -4.793 6.414 1 98.19 410 LEU B C 1
ATOM 10732 O O . LEU B 1 410 ? -24.141 -3.717 5.82 1 98.19 410 LEU B O 1
ATOM 10736 N N . GLU B 1 411 ? -24.922 -5.766 6.355 1 98.19 411 GLU B N 1
ATOM 10737 C CA . GLU B 1 411 ? -26.141 -5.605 5.57 1 98.19 411 GLU B CA 1
ATOM 10738 C C . GLU B 1 411 ? -27.047 -4.531 6.168 1 98.19 411 GLU B C 1
ATOM 10740 O O . GLU B 1 411 ? -27.703 -3.785 5.438 1 98.19 411 GLU B O 1
ATOM 10745 N N . LEU B 1 412 ? -27.078 -4.555 7.453 1 98.38 412 LEU B N 1
ATOM 10746 C CA . LEU B 1 412 ? -27.844 -3.52 8.141 1 98.38 412 LEU B CA 1
ATOM 10747 C C . LEU B 1 412 ? -27.328 -2.131 7.766 1 98.38 412 LEU B C 1
ATOM 10749 O O . LEU B 1 412 ? -28.125 -1.233 7.469 1 98.38 412 LEU B O 1
ATOM 10753 N N . CYS B 1 413 ? -26.016 -1.933 7.809 1 98.38 413 CYS B N 1
ATOM 10754 C CA . CYS B 1 413 ? -25.422 -0.661 7.418 1 98.38 413 CYS B CA 1
ATOM 10755 C C . CYS B 1 413 ? -25.766 -0.319 5.973 1 98.38 413 CYS B C 1
ATOM 10757 O O . CYS B 1 413 ? -26.109 0.826 5.664 1 98.38 413 CYS B O 1
ATOM 10759 N N . TYR B 1 414 ? -25.719 -1.349 5.094 1 98.12 414 TYR B N 1
ATOM 10760 C CA . TYR B 1 414 ? -26 -1.149 3.676 1 98.12 414 TYR B CA 1
ATOM 10761 C C . TYR B 1 414 ? -27.438 -0.691 3.471 1 98.12 414 TYR B C 1
ATOM 10763 O O . TYR B 1 414 ? -27.688 0.301 2.781 1 98.12 414 TYR B O 1
ATOM 10771 N N . ARG B 1 415 ? -28.422 -1.348 4.07 1 97.62 415 ARG B N 1
ATOM 10772 C CA . ARG B 1 415 ? -29.828 -1.015 3.939 1 97.62 415 ARG B CA 1
ATOM 10773 C C . ARG B 1 415 ? -30.125 0.368 4.512 1 97.62 415 ARG B C 1
ATOM 10775 O O . ARG B 1 415 ? -30.891 1.134 3.932 1 97.62 415 ARG B O 1
ATOM 10782 N N . SER B 1 416 ? -29.469 0.615 5.598 1 97.88 416 SER B N 1
ATOM 10783 C CA . SER B 1 416 ? -29.688 1.911 6.234 1 97.88 416 SER B CA 1
ATOM 10784 C C . SER B 1 416 ? -29.188 3.049 5.352 1 97.88 416 SER B C 1
ATOM 10786 O O . SER B 1 416 ? -29.875 4.059 5.18 1 97.88 416 SER B O 1
ATOM 10788 N N . LEU B 1 417 ? -27.984 2.902 4.82 1 97.19 417 LEU B N 1
ATOM 10789 C CA . LEU B 1 417 ? -27.438 3.928 3.941 1 97.19 417 LEU B CA 1
ATOM 10790 C C . LEU B 1 417 ? -28.344 4.137 2.725 1 97.19 417 LEU B C 1
ATOM 10792 O O . LEU B 1 417 ? -28.594 5.273 2.324 1 97.19 417 LEU B O 1
ATOM 10796 N N . CYS B 1 418 ? -28.844 3.07 2.17 1 95.88 418 CYS B N 1
ATOM 10797 C CA . CYS B 1 418 ? -29.734 3.166 1.021 1 95.88 418 CYS B CA 1
ATOM 10798 C C . CYS B 1 418 ? -31.031 3.875 1.393 1 95.88 418 CYS B C 1
ATOM 10800 O O . CYS B 1 418 ? -31.516 4.719 0.641 1 95.88 418 CYS B O 1
ATOM 10802 N N . ALA B 1 419 ? -31.547 3.535 2.551 1 95.19 419 ALA B N 1
ATOM 10803 C CA . ALA B 1 419 ? -32.812 4.113 3.004 1 95.19 419 ALA B CA 1
ATOM 10804 C C . ALA B 1 419 ? -32.656 5.609 3.266 1 95.19 419 ALA B C 1
ATOM 10806 O O . ALA B 1 419 ? -33.625 6.371 3.117 1 95.19 419 ALA B O 1
ATOM 10807 N N . CYS B 1 420 ? -31.469 6 3.58 1 92.94 420 CYS B N 1
ATOM 10808 C CA . CYS B 1 420 ? -31.234 7.391 3.949 1 92.94 420 CYS B CA 1
ATOM 10809 C C . CYS B 1 420 ? -30.781 8.211 2.746 1 92.94 420 CYS B C 1
ATOM 10811 O O . CYS B 1 420 ? -30.359 9.359 2.893 1 92.94 420 CYS B O 1
ATOM 10813 N N . GLY B 1 421 ? -30.781 7.633 1.561 1 91 421 GLY B N 1
ATOM 10814 C CA . GLY B 1 421 ? -30.438 8.359 0.35 1 91 421 GLY B CA 1
ATOM 10815 C C . GLY B 1 421 ? -28.953 8.305 0.039 1 91 421 GLY B C 1
ATOM 10816 O O . GLY B 1 421 ? -28.453 9.031 -0.826 1 91 421 GLY B O 1
ATOM 10817 N N . ASP B 1 422 ? -28.203 7.496 0.711 1 95.31 422 ASP B N 1
ATOM 10818 C CA . ASP B 1 422 ? -26.766 7.398 0.523 1 95.31 422 ASP B CA 1
ATOM 10819 C C . ASP B 1 422 ? -26.391 6.105 -0.197 1 95.31 422 ASP B C 1
ATOM 10821 O O . ASP B 1 422 ? -25.406 5.453 0.16 1 95.31 422 ASP B O 1
ATOM 10825 N N . ARG B 1 423 ? -27.109 5.762 -1.155 1 94.62 423 ARG B N 1
ATOM 10826 C CA . ARG B 1 423 ? -26.859 4.543 -1.92 1 94.62 423 ARG B CA 1
ATOM 10827 C C . ARG B 1 423 ? -25.484 4.578 -2.568 1 94.62 423 ARG B C 1
ATOM 10829 O O . ARG B 1 423 ? -24.766 3.576 -2.562 1 94.62 423 ARG B O 1
ATOM 10836 N N . PRO B 1 424 ? -25.031 5.711 -3.156 1 94.5 424 PRO B N 1
ATOM 10837 C CA . PRO B 1 424 ? -23.703 5.734 -3.74 1 94.5 424 PRO B CA 1
ATOM 10838 C C . PRO B 1 424 ? -22.609 5.383 -2.73 1 94.5 424 PRO B C 1
ATOM 10840 O O . PRO B 1 424 ? -21.609 4.746 -3.086 1 94.5 424 PRO B O 1
ATOM 10843 N N . ILE B 1 425 ? -22.797 5.77 -1.494 1 96.25 425 ILE B N 1
ATOM 10844 C CA . ILE B 1 425 ? -21.828 5.469 -0.447 1 96.25 425 ILE B CA 1
ATOM 10845 C C . ILE B 1 425 ? -21.875 3.982 -0.105 1 96.25 425 ILE B C 1
ATOM 10847 O O . ILE B 1 425 ? -20.844 3.34 0.061 1 96.25 425 ILE B O 1
ATOM 10851 N N . ALA B 1 426 ? -23.094 3.492 0.002 1 97.19 426 ALA B N 1
ATOM 10852 C CA . ALA B 1 426 ? -23.281 2.072 0.285 1 97.19 426 ALA B CA 1
ATOM 10853 C C . ALA B 1 426 ? -22.641 1.207 -0.796 1 97.19 426 ALA B C 1
ATOM 10855 O O . ALA B 1 426 ? -22.062 0.156 -0.5 1 97.19 426 ALA B O 1
ATOM 10856 N N . ASP B 1 427 ? -22.688 1.697 -2 1 96.19 427 ASP B N 1
ATOM 10857 C CA . ASP B 1 427 ? -22.188 0.955 -3.152 1 96.19 427 ASP B CA 1
ATOM 10858 C C . ASP B 1 427 ? -20.672 1.072 -3.266 1 96.19 427 ASP B C 1
ATOM 10860 O O . ASP B 1 427 ? -20.062 0.571 -4.219 1 96.19 427 ASP B O 1
ATOM 10864 N N . GLY B 1 428 ? -20.031 1.713 -2.33 1 95.69 428 GLY B N 1
ATOM 10865 C CA . GLY B 1 428 ? -18.594 1.867 -2.342 1 95.69 428 GLY B CA 1
ATOM 10866 C C . GLY B 1 428 ? -17.859 0.725 -1.657 1 95.69 428 GLY B C 1
ATOM 10867 O O . GLY B 1 428 ? -18.078 -0.442 -1.994 1 95.69 428 GLY B O 1
ATOM 10868 N N . SER B 1 429 ? -17.031 1.026 -0.724 1 96.19 429 SER B N 1
ATOM 10869 C CA . SER B 1 429 ? -16.188 0.053 -0.041 1 96.19 429 SER B CA 1
ATOM 10870 C C . SER B 1 429 ? -17.016 -0.957 0.737 1 96.19 429 SER B C 1
ATOM 10872 O O . SER B 1 429 ? -16.625 -2.111 0.897 1 96.19 429 SER B O 1
ATOM 10874 N N . LEU B 1 430 ? -18.188 -0.501 1.227 1 97.88 430 LEU B N 1
ATOM 10875 C CA . LEU B 1 430 ? -19.031 -1.413 1.981 1 97.88 430 LEU B CA 1
ATOM 10876 C C . LEU B 1 430 ? -19.531 -2.553 1.098 1 97.88 430 LEU B C 1
ATOM 10878 O O . LEU B 1 430 ? -19.484 -3.719 1.495 1 97.88 430 LEU B O 1
ATOM 10882 N N . LEU B 1 431 ? -20 -2.199 -0.064 1 97.75 431 LEU B N 1
ATOM 10883 C CA . LEU B 1 431 ? -20.438 -3.234 -0.994 1 97.75 431 LEU B CA 1
ATOM 10884 C C . LEU B 1 431 ? -19.281 -4.148 -1.374 1 97.75 431 LEU B C 1
ATOM 10886 O O . LEU B 1 431 ? -19.438 -5.367 -1.44 1 97.75 431 LEU B O 1
ATOM 10890 N N . ASP B 1 432 ? -18.109 -3.57 -1.736 1 97.12 432 ASP B N 1
ATOM 10891 C CA . ASP B 1 432 ? -16.922 -4.371 -2.041 1 97.12 432 ASP B CA 1
ATOM 10892 C C . ASP B 1 432 ? -16.609 -5.34 -0.906 1 97.12 432 ASP B C 1
ATOM 10894 O O . ASP B 1 432 ? -16.25 -6.492 -1.149 1 97.12 432 ASP B O 1
ATOM 10898 N N . PHE B 1 433 ? -16.719 -4.801 0.314 1 97.69 433 PHE B N 1
ATOM 10899 C CA . PHE B 1 433 ? -16.438 -5.625 1.48 1 97.69 433 PHE B CA 1
ATOM 10900 C C . PHE B 1 433 ? -17.453 -6.746 1.622 1 97.69 433 PHE B C 1
ATOM 10902 O O . PHE B 1 433 ? -17.094 -7.883 1.934 1 97.69 433 PHE B O 1
ATOM 10909 N N . LEU B 1 434 ? -18.734 -6.426 1.42 1 98.12 434 LEU B N 1
ATOM 10910 C CA . LEU B 1 434 ? -19.766 -7.441 1.435 1 98.12 434 LEU B CA 1
ATOM 10911 C C . LEU B 1 434 ? -19.484 -8.539 0.415 1 98.12 434 LEU B C 1
ATOM 10913 O O . LEU B 1 434 ? -19.625 -9.727 0.714 1 98.12 434 LEU B O 1
ATOM 10917 N N . ARG B 1 435 ? -19.047 -8.156 -0.739 1 97.38 435 ARG B N 1
ATOM 10918 C CA . ARG B 1 435 ? -18.688 -9.094 -1.795 1 97.38 435 ARG B CA 1
ATOM 10919 C C . ARG B 1 435 ? -17.5 -9.961 -1.384 1 97.38 435 ARG B C 1
ATOM 10921 O O . ARG B 1 435 ? -17.5 -11.172 -1.635 1 97.38 435 ARG B O 1
ATOM 10928 N N . GLN B 1 436 ? -16.5 -9.375 -0.763 1 97.06 436 GLN B N 1
ATOM 10929 C CA . GLN B 1 436 ? -15.336 -10.117 -0.298 1 97.06 436 GLN B CA 1
ATOM 10930 C C . GLN B 1 436 ? -15.711 -11.141 0.767 1 97.06 436 GLN B C 1
ATOM 10932 O O . GLN B 1 436 ? -15.266 -12.289 0.72 1 97.06 436 GLN B O 1
ATOM 10937 N N . VAL B 1 437 ? -16.547 -10.703 1.739 1 97.31 437 VAL B N 1
ATOM 10938 C CA . VAL B 1 437 ? -16.969 -11.602 2.809 1 97.31 437 VAL B CA 1
ATOM 10939 C C . VAL B 1 437 ? -17.766 -12.766 2.227 1 97.31 437 VAL B C 1
ATOM 10941 O O . VAL B 1 437 ? -17.609 -13.914 2.656 1 97.31 437 VAL B O 1
ATOM 10944 N N . SER B 1 438 ? -18.578 -12.453 1.268 1 96.19 438 SER B N 1
ATOM 10945 C CA . SER B 1 438 ? -19.375 -13.492 0.639 1 96.19 438 SER B CA 1
ATOM 10946 C C . SER B 1 438 ? -18.516 -14.461 -0.159 1 96.19 438 SER B C 1
ATOM 10948 O O . SER B 1 438 ? -18.797 -15.656 -0.227 1 96.19 438 SER B O 1
ATOM 10950 N N . THR B 1 439 ? -17.469 -13.961 -0.785 1 96 439 THR B N 1
ATOM 10951 C CA . THR B 1 439 ? -16.594 -14.766 -1.634 1 96 439 THR B CA 1
ATOM 10952 C C . THR B 1 439 ? -15.648 -15.609 -0.789 1 96 439 THR B C 1
ATOM 10954 O O . THR B 1 439 ? -15.477 -16.812 -1.045 1 96 439 THR B O 1
ATOM 10957 N N . PHE B 1 440 ? -15.055 -15.039 0.26 1 96.44 440 PHE B N 1
ATOM 10958 C CA . PHE B 1 440 ? -13.977 -15.695 0.977 1 96.44 440 PHE B CA 1
ATOM 10959 C C . PHE B 1 440 ? -14.492 -16.391 2.234 1 96.44 440 PHE B C 1
ATOM 10961 O O . PHE B 1 440 ? -13.852 -17.297 2.768 1 96.44 440 PHE B O 1
ATOM 10968 N N . GLY B 1 441 ? -15.672 -15.992 2.738 1 95.94 441 GLY B N 1
ATOM 10969 C CA . GLY B 1 441 ? -16.203 -16.562 3.969 1 95.94 441 GLY B CA 1
ATOM 10970 C C . GLY B 1 441 ? -15.266 -16.391 5.152 1 95.94 441 GLY B C 1
ATOM 10971 O O . GLY B 1 441 ? -14.391 -15.523 5.141 1 95.94 441 GLY B O 1
ATOM 10972 N N . LEU B 1 442 ? -15.492 -17.188 6.207 1 95.88 442 LEU B N 1
ATOM 10973 C CA . LEU B 1 442 ? -14.648 -17.094 7.398 1 95.88 442 LEU B CA 1
ATOM 10974 C C . LEU B 1 442 ? -13.406 -17.953 7.254 1 95.88 442 LEU B C 1
ATOM 10976 O O . LEU B 1 442 ? -12.469 -17.844 8.047 1 95.88 442 LEU B O 1
ATOM 10980 N N . SER B 1 443 ? -13.406 -18.797 6.188 1 94.88 443 SER B N 1
ATOM 10981 C CA . SER B 1 443 ? -12.305 -19.734 6.016 1 94.88 443 SER B CA 1
ATOM 10982 C C . SER B 1 443 ? -11.391 -19.297 4.871 1 94.88 443 SER B C 1
ATOM 10984 O O . SER B 1 443 ? -10.43 -20 4.543 1 94.88 443 SER B O 1
ATOM 10986 N N . LEU B 1 444 ? -11.547 -18.172 4.227 1 94.12 444 LEU B N 1
ATOM 10987 C CA . LEU B 1 444 ? -10.758 -17.609 3.137 1 94.12 444 LEU B CA 1
ATOM 10988 C C . LEU B 1 444 ? -10.867 -18.484 1.886 1 94.12 444 LEU B C 1
ATOM 10990 O O . LEU B 1 444 ? -11.141 -17.969 0.796 1 94.12 444 LEU B O 1
ATOM 10994 N N . VAL B 1 445 ? -10.586 -19.797 2.01 1 94.75 445 VAL B N 1
ATOM 10995 C CA . VAL B 1 445 ? -10.703 -20.797 0.954 1 94.75 445 VAL B CA 1
ATOM 10996 C C . VAL B 1 445 ? -11.281 -22.094 1.528 1 94.75 445 VAL B C 1
ATOM 10998 O O . VAL B 1 445 ? -11.109 -22.375 2.715 1 94.75 445 VAL B O 1
ATOM 11001 N N . ARG B 1 446 ? -11.992 -22.797 0.707 1 96.06 446 ARG B N 1
ATOM 11002 C CA . ARG B 1 446 ? -12.484 -24.109 1.114 1 96.06 446 ARG B CA 1
ATOM 11003 C C . ARG B 1 446 ? -11.469 -25.203 0.776 1 96.06 446 ARG B C 1
ATOM 11005 O O . ARG B 1 446 ? -10.977 -25.266 -0.35 1 96.06 446 ARG B O 1
ATOM 11012 N N . LEU B 1 447 ? -11.133 -26 1.74 1 97.38 447 LEU B N 1
ATOM 11013 C CA . LEU B 1 447 ? -10.156 -27.062 1.54 1 97.38 447 LEU B CA 1
ATOM 11014 C C . LEU B 1 447 ? -10.828 -28.328 1.022 1 97.38 447 LEU B C 1
ATOM 11016 O O . LEU B 1 447 ? -11.758 -28.844 1.647 1 97.38 447 LEU B O 1
ATOM 11020 N N . ASP B 1 448 ? -10.422 -28.766 -0.103 1 97 448 ASP B N 1
ATOM 11021 C CA . ASP B 1 448 ? -10.852 -30.062 -0.596 1 97 448 ASP B CA 1
ATOM 11022 C C . ASP B 1 448 ? -10.008 -31.188 0.018 1 97 448 ASP B C 1
ATOM 11024 O O . ASP B 1 448 ? -8.828 -31 0.309 1 97 448 ASP B O 1
ATOM 11028 N N . ILE B 1 449 ? -10.68 -32.281 0.204 1 97.94 449 ILE B N 1
ATOM 11029 C CA . ILE B 1 449 ? -9.992 -33.469 0.654 1 97.94 449 ILE B CA 1
ATOM 11030 C C . ILE B 1 449 ? -9.875 -34.469 -0.503 1 97.94 449 ILE B C 1
ATOM 11032 O O . ILE B 1 449 ? -10.852 -34.719 -1.211 1 97.94 449 ILE B O 1
ATOM 11036 N N . ARG B 1 450 ? -8.68 -34.906 -0.734 1 96.5 450 ARG B N 1
ATOM 11037 C CA . ARG B 1 450 ? -8.453 -35.844 -1.836 1 96.5 450 ARG B CA 1
ATOM 11038 C C . ARG B 1 450 ? -7.734 -37.094 -1.353 1 96.5 450 ARG B C 1
ATOM 11040 O O . ARG B 1 450 ? -6.719 -37 -0.657 1 96.5 450 ARG B O 1
ATOM 11047 N N . GLN B 1 451 ? -8.305 -38.25 -1.614 1 95.75 451 GLN B N 1
ATOM 11048 C CA . GLN B 1 451 ? -7.758 -39.562 -1.232 1 95.75 451 GLN B CA 1
ATOM 11049 C C . GLN B 1 451 ? -8 -40.594 -2.32 1 95.75 451 GLN B C 1
ATOM 11051 O O . GLN B 1 451 ? -8.969 -40.5 -3.082 1 95.75 451 GLN B O 1
ATOM 11056 N N . GLU B 1 452 ? -7.105 -41.562 -2.398 1 94 452 GLU B N 1
ATOM 11057 C CA . GLU B 1 452 ? -7.211 -42.594 -3.416 1 94 452 GLU B CA 1
ATOM 11058 C C . GLU B 1 452 ? -8.273 -43.625 -3.047 1 94 452 GLU B C 1
ATOM 11060 O O . GLU B 1 452 ? -8.461 -43.938 -1.868 1 94 452 GLU B O 1
ATOM 11065 N N . SER B 1 453 ? -8.93 -44.219 -4.055 1 95.38 453 SER B N 1
ATOM 11066 C CA . SER B 1 453 ? -10.008 -45.188 -3.861 1 95.38 453 SER B CA 1
ATOM 11067 C C . SER B 1 453 ? -9.523 -46.406 -3.105 1 95.38 453 SER B C 1
ATOM 11069 O O . SER B 1 453 ? -10.242 -46.969 -2.258 1 95.38 453 SER B O 1
ATOM 11071 N N . ASP B 1 454 ? -8.289 -46.781 -3.293 1 93.38 454 ASP B N 1
ATOM 11072 C CA . ASP B 1 454 ? -7.738 -48 -2.664 1 93.38 454 ASP B CA 1
ATOM 11073 C C . ASP B 1 454 ? -7.637 -47.812 -1.15 1 93.38 454 ASP B C 1
ATOM 11075 O O . ASP B 1 454 ? -7.801 -48.781 -0.401 1 93.38 454 ASP B O 1
ATOM 11079 N N . ARG B 1 455 ? -7.355 -46.688 -0.732 1 95.44 455 ARG B N 1
ATOM 11080 C CA . ARG B 1 455 ? -7.234 -46.438 0.699 1 95.44 455 ARG B CA 1
ATOM 11081 C C . ARG B 1 455 ? -8.578 -46.594 1.399 1 95.44 455 ARG B C 1
ATOM 11083 O O . ARG B 1 455 ? -8.641 -47.094 2.529 1 95.44 455 ARG B O 1
ATOM 11090 N N . HIS B 1 456 ? -9.648 -46.188 0.777 1 97.25 456 HIS B N 1
ATOM 11091 C CA . HIS B 1 456 ? -10.984 -46.406 1.321 1 97.25 456 HIS B CA 1
ATOM 11092 C C . HIS B 1 456 ? -11.328 -47.906 1.363 1 97.25 456 HIS B C 1
ATOM 11094 O O . HIS B 1 456 ? -11.914 -48.375 2.336 1 97.25 456 HIS B O 1
ATOM 11100 N N . THR B 1 457 ? -10.906 -48.531 0.323 1 96.94 457 THR B N 1
ATOM 11101 C CA . THR B 1 457 ? -11.125 -49.969 0.26 1 96.94 457 THR B CA 1
ATOM 11102 C C . THR B 1 457 ? -10.406 -50.688 1.404 1 96.94 457 THR B C 1
ATOM 11104 O O . THR B 1 457 ? -10.945 -51.594 2.006 1 96.94 457 THR B O 1
ATOM 11107 N N . ASP B 1 458 ? -9.211 -50.219 1.681 1 96.25 458 ASP B N 1
ATOM 11108 C CA . ASP B 1 458 ? -8.438 -50.781 2.785 1 96.25 458 ASP B CA 1
ATOM 11109 C C . ASP B 1 458 ? -9.18 -50.625 4.109 1 96.25 458 ASP B C 1
ATOM 11111 O O . ASP B 1 458 ? -9.211 -51.562 4.93 1 96.25 458 ASP B O 1
ATOM 11115 N N . VAL B 1 459 ? -9.742 -49.5 4.312 1 97.19 459 VAL B N 1
ATOM 11116 C CA . VAL B 1 459 ? -10.453 -49.219 5.551 1 97.19 459 VAL B CA 1
ATOM 11117 C C . VAL B 1 459 ? -11.695 -50.094 5.656 1 97.19 459 VAL B C 1
ATOM 11119 O O . VAL B 1 459 ? -11.93 -50.719 6.695 1 97.19 459 VAL B O 1
ATOM 11122 N N . LEU B 1 460 ? -12.484 -50.188 4.613 1 97.25 460 LEU B N 1
ATOM 11123 C CA . LEU B 1 460 ? -13.703 -51 4.629 1 97.25 460 LEU B CA 1
ATOM 11124 C C . LEU B 1 460 ? -13.383 -52.469 4.75 1 97.25 460 LEU B C 1
ATOM 11126 O O . LEU B 1 460 ? -14.125 -53.219 5.375 1 97.25 460 LEU B O 1
ATOM 11130 N N . ASP B 1 461 ? -12.273 -52.812 4.109 1 97.12 461 ASP B N 1
ATOM 11131 C CA . ASP B 1 461 ? -11.828 -54.219 4.234 1 97.12 461 ASP B CA 1
ATOM 11132 C C . ASP B 1 461 ? -11.484 -54.531 5.684 1 97.12 461 ASP B C 1
ATOM 11134 O O . ASP B 1 461 ? -11.836 -55.625 6.176 1 97.12 461 ASP B O 1
ATOM 11138 N N . ALA B 1 462 ? -10.789 -53.656 6.363 1 96.69 462 ALA B N 1
ATOM 11139 C CA . ALA B 1 462 ? -10.461 -53.844 7.773 1 96.69 462 ALA B CA 1
ATOM 11140 C C . ALA B 1 462 ? -11.727 -53.938 8.625 1 96.69 462 ALA B C 1
ATOM 11142 O O . ALA B 1 462 ? -11.797 -54.75 9.547 1 96.69 462 ALA B O 1
ATOM 11143 N N . ILE B 1 463 ? -12.688 -53.156 8.32 1 96.12 463 ILE B N 1
ATOM 11144 C CA . ILE B 1 463 ? -13.938 -53.125 9.07 1 96.12 463 ILE B CA 1
ATOM 11145 C C . ILE B 1 463 ? -14.703 -54.406 8.852 1 96.12 463 ILE B C 1
ATOM 11147 O O . ILE B 1 463 ? -15.156 -55.031 9.812 1 96.12 463 ILE B O 1
ATOM 11151 N N . THR B 1 464 ? -14.852 -54.844 7.578 1 96.44 464 THR B N 1
ATOM 11152 C CA . THR B 1 464 ? -15.625 -56.062 7.281 1 96.44 464 THR B CA 1
ATOM 11153 C C . THR B 1 464 ? -14.938 -57.281 7.844 1 96.44 464 THR B C 1
ATOM 11155 O O . THR B 1 464 ? -15.602 -58.219 8.297 1 96.44 464 THR B O 1
ATOM 11158 N N . LYS B 1 465 ? -13.633 -57.25 7.836 1 95.88 465 LYS B N 1
ATOM 11159 C CA . LYS B 1 465 ? -12.898 -58.375 8.453 1 95.88 465 LYS B CA 1
ATOM 11160 C C . LYS B 1 465 ? -13.094 -58.375 9.969 1 95.88 465 LYS B C 1
ATOM 11162 O O . LYS B 1 465 ? -13.25 -59.438 10.57 1 95.88 465 LYS B O 1
ATOM 11167 N N . HIS B 1 466 ? -13.055 -57.219 10.508 1 95.12 466 HIS B N 1
ATOM 11168 C CA . HIS B 1 466 ? -13.266 -57.125 11.945 1 95.12 466 HIS B CA 1
ATOM 11169 C C . HIS B 1 466 ? -14.664 -57.562 12.336 1 95.12 466 HIS B C 1
ATOM 11171 O O . HIS B 1 466 ? -14.852 -58.156 13.406 1 95.12 466 HIS B O 1
ATOM 11177 N N . LEU B 1 467 ? -15.672 -57.375 11.484 1 93.81 467 LEU B N 1
ATOM 11178 C CA . LEU B 1 467 ? -17.062 -57.75 11.719 1 93.81 467 LEU B CA 1
ATOM 11179 C C . LEU B 1 467 ? -17.266 -59.219 11.352 1 93.81 467 LEU B C 1
ATOM 11181 O O . LEU B 1 467 ? -18.344 -59.781 11.578 1 93.81 467 LEU B O 1
ATOM 11185 N N . GLU B 1 468 ? -16.359 -59.875 10.75 1 93.56 468 GLU B N 1
ATOM 11186 C CA . GLU B 1 468 ? -16.359 -61.281 10.359 1 93.56 468 GLU B CA 1
ATOM 11187 C C . GLU B 1 468 ? -17.438 -61.562 9.32 1 93.56 468 GLU B C 1
ATOM 11189 O O . GLU B 1 468 ? -18.141 -62.562 9.398 1 93.56 468 GLU B O 1
ATOM 11194 N N . ILE B 1 469 ? -17.578 -60.656 8.383 1 94.62 469 ILE B N 1
ATOM 11195 C CA . ILE B 1 469 ? -18.578 -60.844 7.344 1 94.62 469 ILE B CA 1
ATOM 11196 C C . ILE B 1 469 ? -17.891 -61.031 5.992 1 94.62 469 ILE B C 1
ATOM 11198 O O . ILE B 1 469 ? -18.547 -61 4.945 1 94.62 469 ILE B O 1
ATOM 11202 N N . GLY B 1 470 ? -16.578 -61.062 6.031 1 94.44 470 GLY B N 1
ATOM 11203 C CA . GLY B 1 470 ? -15.82 -61.281 4.809 1 94.44 470 GLY B CA 1
ATOM 11204 C C . GLY B 1 470 ? -14.883 -60.125 4.477 1 94.44 470 GLY B C 1
ATOM 11205 O O . GLY B 1 470 ? -14.648 -59.25 5.309 1 94.44 470 GLY B O 1
ATOM 11206 N N . SER B 1 471 ? -14.305 -60.281 3.258 1 95.88 471 SER B N 1
ATOM 11207 C CA . SER B 1 471 ? -13.359 -59.281 2.789 1 95.88 471 SER B CA 1
ATOM 11208 C C . SER B 1 471 ? -13.984 -58.375 1.735 1 95.88 471 SER B C 1
ATOM 11210 O O . SER B 1 471 ? -14.32 -58.812 0.641 1 95.88 471 SER B O 1
ATOM 11212 N N . PHE B 1 472 ? -14.102 -57.125 2.043 1 96.88 472 PHE B N 1
ATOM 11213 C CA . PHE B 1 472 ? -14.664 -56.125 1.131 1 96.88 472 PHE B CA 1
ATOM 11214 C C . PHE B 1 472 ? -13.883 -56.094 -0.177 1 96.88 472 PHE B C 1
ATOM 11216 O O . PHE B 1 472 ? -14.469 -55.938 -1.25 1 96.88 472 PHE B O 1
ATOM 11223 N N . ARG B 1 473 ? -12.602 -56.281 -0.175 1 95.38 473 ARG B N 1
ATOM 11224 C CA . ARG B 1 473 ? -11.711 -56.219 -1.326 1 95.38 473 ARG B CA 1
ATOM 11225 C C . ARG B 1 473 ? -12.031 -57.344 -2.324 1 95.38 473 ARG B C 1
ATOM 11227 O O . ARG B 1 473 ? -11.898 -57.156 -3.535 1 95.38 473 ARG B O 1
ATOM 11234 N N . GLU B 1 474 ? -12.562 -58.438 -1.824 1 95.25 474 GLU B N 1
ATOM 11235 C CA . GLU B 1 474 ? -12.773 -59.594 -2.66 1 95.25 474 GLU B CA 1
ATOM 11236 C C . GLU B 1 474 ? -14.211 -59.688 -3.158 1 95.25 474 GLU B C 1
ATOM 11238 O O . GLU B 1 474 ? -14.531 -60.469 -4.039 1 95.25 474 GLU B O 1
ATOM 11243 N N . TRP B 1 475 ? -15.016 -58.844 -2.674 1 96.56 475 TRP B N 1
ATOM 11244 C CA . TRP B 1 475 ? -16.422 -58.844 -3.053 1 96.56 475 TRP B CA 1
ATOM 11245 C C . TRP B 1 475 ? -16.609 -58.344 -4.477 1 96.56 475 TRP B C 1
ATOM 11247 O O . TRP B 1 475 ? -15.789 -57.562 -4.98 1 96.56 475 TRP B O 1
ATOM 11257 N N . SER B 1 476 ? -17.625 -58.812 -5.066 1 96.06 476 SER B N 1
ATOM 11258 C CA . SER B 1 476 ? -18.031 -58.281 -6.359 1 96.06 476 SER B CA 1
ATOM 11259 C C . SER B 1 476 ? -18.594 -56.875 -6.207 1 96.06 476 SER B C 1
ATOM 11261 O O . SER B 1 476 ? -19.031 -56.5 -5.121 1 96.06 476 SER B O 1
ATOM 11263 N N . GLU B 1 477 ? -18.562 -56.062 -7.273 1 96.38 477 GLU B N 1
ATOM 11264 C CA . GLU B 1 477 ? -19.078 -54.688 -7.246 1 96.38 477 GLU B CA 1
ATOM 11265 C C . GLU B 1 477 ? -20.547 -54.656 -6.82 1 96.38 477 GLU B C 1
ATOM 11267 O O . GLU B 1 477 ? -20.953 -53.781 -6.051 1 96.38 477 GLU B O 1
ATOM 11272 N N . GLU B 1 478 ? -21.328 -55.625 -7.254 1 95.31 478 GLU B N 1
ATOM 11273 C CA . GLU B 1 478 ? -22.734 -55.688 -6.891 1 95.31 478 GLU B CA 1
ATOM 11274 C C . GLU B 1 478 ? -22.906 -55.938 -5.395 1 95.31 478 GLU B C 1
ATOM 11276 O O . GLU B 1 478 ? -23.734 -55.281 -4.75 1 95.31 478 GLU B O 1
ATOM 11281 N N . HIS B 1 479 ? -22.141 -56.844 -4.895 1 96.62 479 HIS B N 1
ATOM 11282 C CA . HIS B 1 479 ? -22.203 -57.125 -3.471 1 96.62 479 HIS B CA 1
ATOM 11283 C C . HIS B 1 479 ? -21.734 -55.938 -2.635 1 96.62 479 HIS B C 1
ATOM 11285 O O . HIS B 1 479 ? -22.312 -55.656 -1.579 1 96.62 479 HIS B O 1
ATOM 11291 N N . ARG B 1 480 ? -20.688 -55.312 -3.064 1 97.5 480 ARG B N 1
ATOM 11292 C CA . ARG B 1 480 ? -20.219 -54.125 -2.375 1 97.5 480 ARG B CA 1
ATOM 11293 C C . ARG B 1 480 ? -21.328 -53.062 -2.27 1 97.5 480 ARG B C 1
ATOM 11295 O O . ARG B 1 480 ? -21.578 -52.531 -1.187 1 97.5 480 ARG B O 1
ATOM 11302 N N . GLN B 1 481 ? -21.969 -52.781 -3.404 1 97.06 481 GLN B N 1
ATOM 11303 C CA . GLN B 1 481 ? -23.016 -51.781 -3.449 1 97.06 481 GLN B CA 1
ATOM 11304 C C . GLN B 1 481 ? -24.172 -52.156 -2.523 1 97.06 481 GLN B C 1
ATOM 11306 O O . GLN B 1 481 ? -24.672 -51.281 -1.782 1 97.06 481 GLN B O 1
ATOM 11311 N N . GLU B 1 482 ? -24.5 -53.406 -2.535 1 95.94 482 GLU B N 1
ATOM 11312 C CA . GLU B 1 482 ? -25.625 -53.844 -1.712 1 95.94 482 GLU B CA 1
ATOM 11313 C C . GL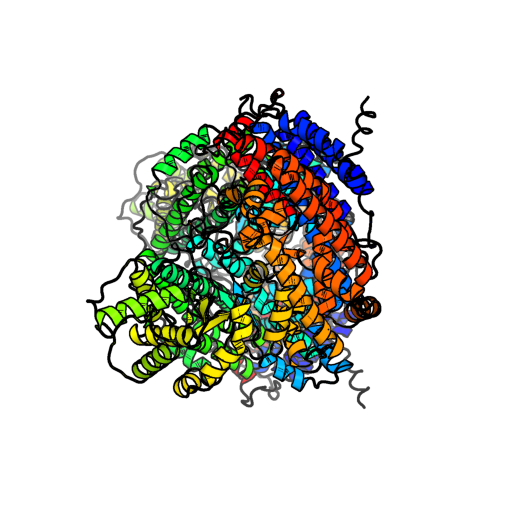U B 1 482 ? -25.312 -53.688 -0.226 1 95.94 482 GLU B C 1
ATOM 11315 O O . GLU B 1 482 ? -26.172 -53.188 0.529 1 95.94 482 GLU B O 1
ATOM 11320 N N . TRP B 1 483 ? -24.172 -54.094 0.104 1 97 483 TRP B N 1
ATOM 11321 C CA . TRP B 1 483 ? -23.797 -54 1.509 1 97 483 TRP B CA 1
ATOM 11322 C C . TRP B 1 483 ? -23.703 -52.531 1.938 1 97 483 TRP B C 1
ATOM 11324 O O . TRP B 1 483 ? -24.188 -52.156 3.012 1 97 483 TRP B O 1
ATOM 11334 N N . LEU B 1 484 ? -23.047 -51.688 1.163 1 97.62 484 LEU B N 1
ATOM 11335 C CA . LEU B 1 484 ? -22.875 -50.281 1.466 1 97.62 484 LEU B CA 1
ATOM 11336 C C . LEU B 1 484 ? -24.219 -49.594 1.598 1 97.62 484 LEU B C 1
ATOM 11338 O O . LEU B 1 484 ? -24.438 -48.781 2.518 1 97.62 484 LEU B O 1
ATOM 11342 N N . LEU B 1 485 ? -25.172 -49.906 0.709 1 96.5 485 LEU B N 1
ATOM 11343 C CA . LEU B 1 485 ? -26.484 -49.312 0.727 1 96.5 485 LEU B CA 1
ATOM 11344 C C . LEU B 1 485 ? -27.281 -49.781 1.938 1 96.5 485 LEU B C 1
ATOM 11346 O O . LEU B 1 485 ? -28.047 -49 2.523 1 96.5 485 LEU B O 1
ATOM 11350 N N . SER B 1 486 ? -27.078 -51.031 2.314 1 95.44 486 SER B N 1
ATOM 11351 C CA . SER B 1 486 ? -27.734 -51.562 3.506 1 95.44 486 SER B CA 1
ATOM 11352 C C . SER B 1 486 ? -27.25 -50.844 4.762 1 95.44 486 SER B C 1
ATOM 11354 O O . SER B 1 486 ? -28.047 -50.469 5.633 1 95.44 486 SER B O 1
ATOM 11356 N N . GLU B 1 487 ? -25.953 -50.656 4.785 1 95.62 487 GLU B N 1
ATOM 11357 C CA . GLU B 1 487 ? -25.375 -49.969 5.941 1 95.62 487 GLU B CA 1
ATOM 11358 C C . GLU B 1 487 ? -25.75 -48.5 5.953 1 95.62 487 GLU B C 1
ATOM 11360 O O . GLU B 1 487 ? -25.984 -47.906 7.016 1 95.62 487 GLU B O 1
ATOM 11365 N N . LEU B 1 488 ? -25.734 -47.812 4.844 1 95.56 488 LEU B N 1
ATOM 11366 C CA . LEU B 1 488 ? -26.047 -46.375 4.734 1 95.56 488 LEU B CA 1
ATOM 11367 C C . LEU B 1 488 ? -27.5 -46.125 5.133 1 95.56 488 LEU B C 1
ATOM 11369 O O . LEU B 1 488 ? -27.812 -45.031 5.656 1 95.56 488 LEU B O 1
ATOM 11373 N N . SER B 1 489 ? -28.328 -47.062 4.93 1 92.12 489 SER B N 1
ATOM 11374 C CA . SER B 1 489 ? -29.75 -46.906 5.273 1 92.12 489 SER B CA 1
ATOM 11375 C C . SER B 1 489 ? -29.984 -47.188 6.754 1 92.12 489 SER B C 1
ATOM 11377 O O . SER B 1 489 ? -31 -46.781 7.312 1 92.12 489 SER B O 1
ATOM 11379 N N . GLY B 1 490 ? -29.047 -47.812 7.363 1 88.31 490 GLY B N 1
ATOM 11380 C CA . GLY B 1 490 ? -29.188 -48.156 8.773 1 88.31 490 GLY B CA 1
ATOM 11381 C C . GLY B 1 490 ? -28.562 -47.125 9.695 1 88.31 490 GLY B C 1
ATOM 11382 O O . GLY B 1 490 ? -27.844 -46.25 9.242 1 88.31 490 GLY B O 1
ATOM 11383 N N . LYS B 1 491 ? -28.828 -47.219 11.008 1 87.12 491 LYS B N 1
ATOM 11384 C CA . LYS B 1 491 ? -28.328 -46.25 11.992 1 87.12 491 LYS B CA 1
ATOM 11385 C C . LYS B 1 491 ? -27.328 -46.906 12.938 1 87.12 491 LYS B C 1
ATOM 11387 O O . LYS B 1 491 ? -26.703 -46.219 13.75 1 87.12 491 LYS B O 1
ATOM 11392 N N . ARG B 1 492 ? -27.125 -48.125 12.75 1 87.19 492 ARG B N 1
ATOM 11393 C CA . ARG B 1 492 ? -26.25 -48.844 13.664 1 87.19 492 ARG B CA 1
ATOM 11394 C C . ARG B 1 492 ? -24.781 -48.531 13.375 1 87.19 492 ARG B C 1
ATOM 11396 O O . ARG B 1 492 ? -24.359 -48.531 12.219 1 87.19 492 ARG B O 1
ATOM 11403 N N . PRO B 1 493 ? -24 -48.219 14.422 1 89.94 493 PRO B N 1
ATOM 11404 C CA . PRO B 1 493 ? -22.578 -47.969 14.211 1 89.94 493 PRO B CA 1
ATOM 11405 C C . PRO B 1 493 ? -21.844 -49.188 13.68 1 89.94 493 PRO B C 1
ATOM 11407 O O . PRO B 1 493 ? -22.141 -50.312 14.078 1 89.94 493 PRO B O 1
ATOM 11410 N N . LEU B 1 494 ? -20.953 -48.969 12.844 1 91.12 494 LEU B N 1
ATOM 11411 C CA . LEU B 1 494 ? -20.266 -50.031 12.156 1 91.12 494 LEU B CA 1
ATOM 11412 C C . LEU B 1 494 ? -19.109 -50.594 13.008 1 91.12 494 LEU B C 1
ATOM 11414 O O . LEU B 1 494 ? -18.812 -51.781 12.953 1 91.12 494 LEU B O 1
ATOM 11418 N N . PHE B 1 495 ? -18.391 -49.625 13.703 1 88.94 495 PHE B N 1
ATOM 11419 C CA . PHE B 1 495 ? -17.234 -50.094 14.469 1 88.94 495 PHE B CA 1
ATOM 11420 C C . PHE B 1 495 ? -17.031 -49.219 15.695 1 88.94 495 PHE B C 1
ATOM 11422 O O . PHE B 1 495 ? -17.562 -48.094 15.773 1 88.94 495 PHE B O 1
ATOM 11429 N N . GLY B 1 496 ? -16.375 -49.719 16.75 1 86 496 GLY B N 1
ATOM 11430 C CA . GLY B 1 496 ? -16.016 -48.969 17.953 1 86 496 GLY B CA 1
ATOM 11431 C C . GLY B 1 496 ? -14.531 -48.688 18.062 1 86 496 GLY B C 1
ATOM 11432 O O . GLY B 1 496 ? -13.805 -48.75 17.062 1 86 496 GLY B O 1
ATOM 11433 N N . PRO B 1 497 ? -14.07 -48.281 19.172 1 86.06 497 PRO B N 1
ATOM 11434 C CA . PRO B 1 497 ? -12.656 -47.969 19.375 1 86.06 497 PRO B CA 1
ATOM 11435 C C . PRO B 1 497 ? -11.742 -49.188 19.25 1 86.06 497 PRO B C 1
ATOM 11437 O O . PRO B 1 497 ? -10.523 -49.062 19.125 1 86.06 497 PRO B O 1
ATOM 11440 N N . ASP B 1 498 ? -12.305 -50.438 19.141 1 89.06 498 ASP B N 1
ATOM 11441 C CA . ASP B 1 498 ? -11.523 -51.688 19.141 1 89.06 498 ASP B CA 1
ATOM 11442 C C . ASP B 1 498 ? -11.125 -52.094 17.719 1 89.06 498 ASP B C 1
ATOM 11444 O O . ASP B 1 498 ? -10.477 -53.125 17.516 1 89.06 498 ASP B O 1
ATOM 11448 N N . LEU B 1 499 ? -11.438 -51.344 16.75 1 93.06 499 LEU B N 1
ATOM 11449 C CA . LEU B 1 499 ? -11.055 -51.625 15.375 1 93.06 499 LEU B CA 1
ATOM 11450 C C . LEU B 1 499 ? -9.539 -51.625 15.211 1 93.06 499 LEU B C 1
ATOM 11452 O O . LEU B 1 499 ? -8.875 -50.625 15.555 1 93.06 499 LEU B O 1
ATOM 11456 N N . PRO B 1 500 ? -8.945 -52.75 14.844 1 92 500 PRO B N 1
ATOM 11457 C CA . PRO B 1 500 ? -7.508 -52.719 14.57 1 92 500 PRO B CA 1
ATOM 11458 C C . PRO B 1 500 ? -7.141 -51.781 13.43 1 92 500 PRO B C 1
ATOM 11460 O O . PRO B 1 500 ? -7.746 -51.844 12.352 1 92 500 PRO B O 1
ATOM 11463 N N . LYS B 1 501 ? -6.23 -50.938 13.68 1 93.12 501 LYS B N 1
ATOM 11464 C CA . LYS B 1 501 ? -5.895 -49.906 12.672 1 93.12 501 LYS B CA 1
ATOM 11465 C C . LYS B 1 501 ? -4.402 -49.938 12.367 1 93.12 501 LYS B C 1
ATOM 11467 O O . LYS B 1 501 ? -3.576 -49.938 13.289 1 93.12 501 LYS B O 1
ATOM 11472 N N . THR B 1 502 ? -4.086 -50.094 11.078 1 94.12 502 THR B N 1
ATOM 11473 C CA . THR B 1 502 ? -2.74 -49.75 10.648 1 94.12 502 THR B CA 1
ATOM 11474 C C . THR B 1 502 ? -2.58 -48.219 10.562 1 94.12 502 THR B C 1
ATOM 11476 O O . THR B 1 502 ? -3.545 -47.5 10.75 1 94.12 502 THR B O 1
ATOM 11479 N N . GLU B 1 503 ? -1.374 -47.75 10.297 1 93.25 503 GLU B N 1
ATOM 11480 C CA . GLU B 1 503 ? -1.122 -46.312 10.18 1 93.25 503 GLU B CA 1
ATOM 11481 C C . GLU B 1 503 ? -1.944 -45.688 9.047 1 93.25 503 GLU B C 1
ATOM 11483 O O . GLU B 1 503 ? -2.453 -44.594 9.18 1 93.25 503 GLU B O 1
ATOM 11488 N N . GLU B 1 504 ? -2.113 -46.469 7.988 1 92.88 504 GLU B N 1
ATOM 11489 C CA . GLU B 1 504 ? -2.846 -45.969 6.824 1 92.88 504 GLU B CA 1
ATOM 11490 C C . GLU B 1 504 ? -4.344 -45.906 7.105 1 92.88 504 GLU B C 1
ATOM 11492 O O . GLU B 1 504 ? -5.008 -44.938 6.703 1 92.88 504 GLU B O 1
ATOM 11497 N N . ILE B 1 505 ? -4.863 -46.906 7.82 1 95.5 505 ILE B N 1
ATOM 11498 C CA . ILE B 1 505 ? -6.281 -46.938 8.164 1 95.5 505 ILE B CA 1
ATOM 11499 C C . ILE B 1 505 ? -6.598 -45.812 9.156 1 95.5 505 ILE B C 1
ATOM 11501 O O . ILE B 1 505 ? -7.598 -45.125 9.016 1 95.5 505 ILE B O 1
ATOM 11505 N N . ALA B 1 506 ? -5.688 -45.688 10.109 1 95.69 506 ALA B N 1
ATOM 11506 C CA . ALA B 1 506 ? -5.855 -44.625 11.109 1 95.69 506 ALA B CA 1
ATOM 11507 C C . ALA B 1 506 ? -5.844 -43.25 10.461 1 95.69 506 ALA B C 1
ATOM 11509 O O . ALA B 1 506 ? -6.59 -42.344 10.875 1 95.69 506 ALA B O 1
ATOM 11510 N N . ASP B 1 507 ? -5.008 -43.094 9.523 1 96 507 ASP B N 1
ATOM 11511 C CA . ASP B 1 507 ? -4.883 -41.812 8.844 1 96 507 ASP B CA 1
ATOM 11512 C C . ASP B 1 507 ? -6.195 -41.406 8.172 1 96 507 ASP B C 1
ATOM 11514 O O . ASP B 1 507 ? -6.621 -40.25 8.258 1 96 507 ASP B O 1
ATOM 11518 N N . VAL B 1 508 ? -6.863 -42.312 7.527 1 97.06 508 VAL B N 1
ATOM 11519 C CA . VAL B 1 508 ? -8.117 -42.062 6.832 1 97.06 508 VAL B CA 1
ATOM 11520 C C . VAL B 1 508 ? -9.203 -41.719 7.844 1 97.06 508 VAL B C 1
ATOM 11522 O O . VAL B 1 508 ? -9.914 -40.719 7.691 1 97.06 508 VAL B O 1
ATOM 11525 N N . LEU B 1 509 ? -9.297 -42.5 8.891 1 97 509 LEU B N 1
ATOM 11526 C CA . LEU B 1 509 ? -10.336 -42.312 9.891 1 97 509 LEU B CA 1
ATOM 11527 C C . LEU B 1 509 ? -10.094 -41.031 10.672 1 97 509 LEU B C 1
ATOM 11529 O O . LEU B 1 509 ? -11.039 -40.281 10.953 1 97 509 LEU B O 1
ATOM 11533 N N . ASP B 1 510 ? -8.859 -40.781 11.031 1 96.75 510 ASP B N 1
ATOM 11534 C CA . ASP B 1 510 ? -8.531 -39.562 11.766 1 96.75 510 ASP B CA 1
ATOM 11535 C C . ASP B 1 510 ? -8.812 -38.312 10.93 1 96.75 510 ASP B C 1
ATOM 11537 O O . ASP B 1 510 ? -9.18 -37.281 11.469 1 96.75 510 ASP B O 1
ATOM 11541 N N . THR B 1 511 ? -8.539 -38.375 9.594 1 97.69 511 THR B N 1
ATOM 11542 C CA . THR B 1 511 ? -8.875 -37.25 8.719 1 97.69 511 THR B CA 1
ATOM 11543 C C . THR B 1 511 ? -10.375 -36.969 8.758 1 97.69 511 THR B C 1
ATOM 11545 O O . THR B 1 511 ? -10.781 -35.812 8.828 1 97.69 511 THR B O 1
ATOM 11548 N N . LEU B 1 512 ? -11.18 -37.969 8.781 1 97.75 512 LEU B N 1
ATOM 11549 C CA . LEU B 1 512 ? -12.625 -37.812 8.852 1 97.75 512 LEU B CA 1
ATOM 11550 C C . LEU B 1 512 ? -13.039 -37.25 10.211 1 97.75 512 LEU B C 1
ATOM 11552 O O . LEU B 1 512 ? -14 -36.469 10.305 1 97.75 512 LEU B O 1
ATOM 11556 N N . HIS B 1 513 ? -12.312 -37.562 11.242 1 96.5 513 HIS B N 1
ATOM 11557 C CA . HIS B 1 513 ? -12.586 -37 12.547 1 96.5 513 HIS B CA 1
ATOM 11558 C C . HIS B 1 513 ? -12.281 -35.5 12.57 1 96.5 513 HIS B C 1
ATOM 11560 O O . HIS B 1 513 ? -12.961 -34.75 13.25 1 96.5 513 HIS B O 1
ATOM 11566 N N . VAL B 1 514 ? -11.188 -35.125 11.844 1 96.38 514 VAL B N 1
ATOM 11567 C CA . VAL B 1 514 ? -10.875 -33.688 11.719 1 96.38 514 VAL B CA 1
ATOM 11568 C C . VAL B 1 514 ? -12.016 -32.969 11.016 1 96.38 514 VAL B C 1
ATOM 11570 O O . VAL B 1 514 ? -12.383 -31.859 11.398 1 96.38 514 VAL B O 1
ATOM 11573 N N . LEU B 1 515 ? -12.594 -33.656 10.023 1 97.44 515 LEU B N 1
ATOM 11574 C CA . LEU B 1 515 ? -13.727 -33.062 9.305 1 97.44 515 LEU B CA 1
ATOM 11575 C C . LEU B 1 515 ? -14.914 -32.875 10.242 1 97.44 515 LEU B C 1
ATOM 11577 O O . LEU B 1 515 ? -15.688 -31.922 10.07 1 97.44 515 LEU B O 1
ATOM 11581 N N . ALA B 1 516 ? -15.039 -33.75 11.172 1 96.31 516 ALA B N 1
ATOM 11582 C CA . ALA B 1 516 ? -16.156 -33.656 12.117 1 96.31 516 ALA B CA 1
ATOM 11583 C C . ALA B 1 516 ? -15.898 -32.594 13.172 1 96.31 516 ALA B C 1
ATOM 11585 O O . ALA B 1 516 ? -16.844 -32 13.711 1 96.31 516 ALA B O 1
ATOM 11586 N N . GLU B 1 517 ? -14.688 -32.344 13.406 1 92.88 517 GLU B N 1
ATOM 11587 C CA . GLU B 1 517 ? -14.281 -31.406 14.453 1 92.88 517 GLU B CA 1
ATOM 11588 C C . GLU B 1 517 ? -14.391 -29.953 13.984 1 92.88 517 GLU B C 1
ATOM 11590 O O . GLU B 1 517 ? -14.891 -29.094 14.719 1 92.88 517 GLU B O 1
ATOM 11595 N N . LEU B 1 518 ? -13.914 -29.641 12.836 1 93.06 518 LEU B N 1
ATOM 11596 C CA . LEU B 1 518 ? -13.828 -28.266 12.328 1 93.06 518 LEU B CA 1
ATOM 11597 C C . LEU B 1 518 ? -15.156 -27.828 11.711 1 93.06 518 LEU B C 1
ATOM 11599 O O . LEU B 1 518 ? -15.969 -28.672 11.32 1 93.06 518 LEU B O 1
ATOM 11603 N N . PRO B 1 519 ? -15.344 -26.5 11.688 1 92.19 519 PRO B N 1
ATOM 11604 C CA . PRO B 1 519 ? -16.578 -26.016 11.055 1 92.19 519 PRO B CA 1
ATOM 11605 C C . PRO B 1 519 ? -16.688 -26.438 9.586 1 92.19 519 PRO B C 1
ATOM 11607 O O . PRO B 1 519 ? -15.672 -26.484 8.875 1 92.19 519 PRO B O 1
ATOM 11610 N N . GLY B 1 520 ? -17.922 -26.688 9.117 1 93.12 520 GLY B N 1
ATOM 11611 C CA . GLY B 1 520 ? -18.172 -27.203 7.781 1 93.12 520 GLY B CA 1
ATOM 11612 C C . GLY B 1 520 ? -17.75 -26.25 6.68 1 93.12 520 GLY B C 1
ATOM 11613 O O . GLY B 1 520 ? -17.422 -26.672 5.57 1 93.12 520 GLY B O 1
ATOM 11614 N N . ASP B 1 521 ? -17.672 -24.969 6.988 1 93.81 521 ASP B N 1
ATOM 11615 C CA . ASP B 1 521 ? -17.344 -23.984 5.961 1 93.81 521 ASP B CA 1
ATOM 11616 C C . ASP B 1 521 ? -15.867 -24.031 5.605 1 93.81 521 ASP B C 1
ATOM 11618 O O . ASP B 1 521 ? -15.438 -23.391 4.641 1 93.81 521 ASP B O 1
ATOM 11622 N N . CYS B 1 522 ? -15.078 -24.828 6.297 1 95.44 522 CYS B N 1
ATOM 11623 C CA . CYS B 1 522 ? -13.656 -24.984 6.008 1 95.44 522 CYS B CA 1
ATOM 11624 C C . CYS B 1 522 ? -13.438 -25.891 4.812 1 95.44 522 CYS B C 1
ATOM 11626 O O . CYS B 1 522 ? -12.359 -25.906 4.219 1 95.44 522 CYS B O 1
ATOM 11628 N N . PHE B 1 523 ? -14.477 -26.672 4.52 1 97.19 523 PHE B N 1
ATOM 11629 C CA . PHE B 1 523 ? -14.227 -27.75 3.572 1 97.19 523 PHE B CA 1
ATOM 11630 C C . PHE B 1 523 ? -15.117 -27.609 2.342 1 97.19 523 PHE B C 1
ATOM 11632 O O . PHE B 1 523 ? -16.188 -27.016 2.414 1 97.19 523 PHE B O 1
ATOM 11639 N N . GLY B 1 524 ? -14.586 -28.094 1.188 1 95.75 524 GLY B N 1
ATOM 11640 C CA . GLY B 1 524 ? -15.32 -28.125 -0.068 1 95.75 524 GLY B CA 1
ATOM 11641 C C . GLY B 1 524 ? -15.719 -29.531 -0.483 1 95.75 524 GLY B C 1
ATOM 11642 O O . GLY B 1 524 ? -16.609 -30.125 0.124 1 95.75 524 GLY B O 1
ATOM 11643 N N . ALA B 1 525 ? -14.953 -30.094 -1.399 1 96.69 525 ALA B N 1
ATOM 11644 C CA . ALA B 1 525 ? -15.281 -31.406 -1.957 1 96.69 525 ALA B CA 1
ATOM 11645 C C . ALA B 1 525 ? -14.375 -32.5 -1.377 1 96.69 525 ALA B C 1
ATOM 11647 O O . ALA B 1 525 ? -13.289 -32.188 -0.88 1 96.69 525 ALA B O 1
ATOM 11648 N N . TYR B 1 526 ? -14.938 -33.688 -1.258 1 98.25 526 TYR B N 1
ATOM 11649 C CA . TYR B 1 526 ? -14.156 -34.906 -1.026 1 98.25 526 TYR B CA 1
ATOM 11650 C C . TYR B 1 526 ? -13.875 -35.625 -2.336 1 98.25 526 TYR B C 1
ATOM 11652 O O . TYR B 1 526 ? -14.758 -36.281 -2.881 1 98.25 526 TYR B O 1
ATOM 11660 N N . ILE B 1 527 ? -12.656 -35.531 -2.842 1 97.31 527 ILE B N 1
ATOM 11661 C CA . ILE B 1 527 ? -12.289 -36.031 -4.164 1 97.31 527 ILE B CA 1
ATOM 11662 C C . ILE B 1 527 ? -11.695 -37.438 -4.051 1 97.31 527 ILE B C 1
ATOM 11664 O O . ILE B 1 527 ? -10.812 -37.688 -3.227 1 97.31 527 ILE B O 1
ATOM 11668 N N . ILE B 1 528 ? -12.195 -38.375 -4.836 1 97.88 528 ILE B N 1
ATOM 11669 C CA . ILE B 1 528 ? -11.672 -39.75 -4.887 1 97.88 528 ILE B CA 1
ATOM 11670 C C . ILE B 1 528 ? -10.789 -39.938 -6.117 1 97.88 528 ILE B C 1
ATOM 11672 O O . ILE B 1 528 ? -11.289 -40.031 -7.238 1 97.88 528 ILE B O 1
ATOM 11676 N N . SER B 1 529 ? -9.539 -39.969 -5.863 1 93.19 529 SER B N 1
ATOM 11677 C CA . SER B 1 529 ? -8.625 -40.219 -6.973 1 93.19 529 SER B CA 1
ATOM 11678 C C . SER B 1 529 ? -8.695 -41.656 -7.453 1 93.19 529 SER B C 1
ATOM 11680 O O . SER B 1 529 ? -8.953 -42.562 -6.66 1 93.19 529 SER B O 1
ATOM 11682 N N . MET B 1 530 ? -8.531 -41.906 -8.688 1 89.94 530 MET B N 1
ATOM 11683 C CA . MET B 1 530 ? -8.547 -43.219 -9.328 1 89.94 530 MET B CA 1
ATOM 11684 C C . MET B 1 530 ? -9.875 -43.938 -9.062 1 89.94 530 MET B C 1
ATOM 11686 O O . MET B 1 530 ? -9.883 -45.094 -8.656 1 89.94 530 MET B O 1
ATOM 11690 N N . ALA B 1 531 ? -10.938 -43.156 -9.227 1 94.81 531 ALA B N 1
ATOM 11691 C CA . ALA B 1 531 ? -12.266 -43.75 -9.078 1 94.81 531 ALA B CA 1
ATOM 11692 C C . ALA B 1 531 ? -12.586 -44.656 -10.242 1 94.81 531 ALA B C 1
ATOM 11694 O O . ALA B 1 531 ? -12.242 -44.375 -11.391 1 94.81 531 ALA B O 1
ATOM 11695 N N . THR B 1 532 ? -13.188 -45.781 -9.961 1 93 532 THR B N 1
ATOM 11696 C CA . THR B 1 532 ? -13.469 -46.781 -10.992 1 93 532 THR B CA 1
ATOM 11697 C C . THR B 1 532 ? -14.938 -47.188 -10.969 1 93 532 THR B C 1
ATOM 11699 O O . THR B 1 532 ? -15.516 -47.469 -12.016 1 93 532 THR B O 1
ATOM 11702 N N . ALA B 1 533 ? -15.531 -47.25 -9.789 1 94.56 533 ALA B N 1
ATOM 11703 C CA . ALA B 1 533 ? -16.859 -47.812 -9.656 1 94.56 533 ALA B CA 1
ATOM 11704 C C . ALA B 1 533 ? -17.719 -47.031 -8.68 1 94.56 533 ALA B C 1
ATOM 11706 O O . ALA B 1 533 ? -17.203 -46.219 -7.898 1 94.56 533 ALA B O 1
ATOM 11707 N N . PRO B 1 534 ? -19.078 -47.219 -8.742 1 96.44 534 PRO B N 1
ATOM 11708 C CA . PRO B 1 534 ? -19.984 -46.5 -7.824 1 96.44 534 PRO B CA 1
ATOM 11709 C C . PRO B 1 534 ? -19.688 -46.812 -6.355 1 96.44 534 PRO B C 1
ATOM 11711 O O . PRO B 1 534 ? -19.922 -45.969 -5.492 1 96.44 534 PRO B O 1
ATOM 11714 N N . SER B 1 535 ? -19.188 -48.031 -6.051 1 97.56 535 SER B N 1
ATOM 11715 C CA . SER B 1 535 ? -18.891 -48.406 -4.672 1 97.56 535 SER B CA 1
ATOM 11716 C C . SER B 1 535 ? -17.844 -47.469 -4.059 1 97.56 535 SER B C 1
ATOM 11718 O O . SER B 1 535 ? -17.844 -47.25 -2.846 1 97.56 535 SER B O 1
ATOM 11720 N N . ASP B 1 536 ? -16.984 -46.906 -4.875 1 97.75 536 ASP B N 1
ATOM 11721 C CA . ASP B 1 536 ? -15.992 -45.969 -4.383 1 97.75 536 ASP B CA 1
ATOM 11722 C C . ASP B 1 536 ? -16.672 -44.75 -3.764 1 97.75 536 ASP B C 1
ATOM 11724 O O . ASP B 1 536 ? -16.219 -44.219 -2.736 1 97.75 536 ASP B O 1
ATOM 11728 N N . VAL B 1 537 ? -17.719 -44.281 -4.43 1 98.06 537 VAL B N 1
ATOM 11729 C CA . VAL B 1 537 ? -18.438 -43.094 -3.975 1 98.06 537 VAL B CA 1
ATOM 11730 C C . VAL B 1 537 ? -19.234 -43.438 -2.715 1 98.06 537 VAL B C 1
ATOM 11732 O O . VAL B 1 537 ? -19.203 -42.688 -1.734 1 98.06 537 VAL B O 1
ATOM 11735 N N . LEU B 1 538 ? -19.906 -44.562 -2.709 1 97.94 538 LEU B N 1
ATOM 11736 C CA . LEU B 1 538 ? -20.734 -44.969 -1.581 1 97.94 538 LEU B CA 1
ATOM 11737 C C . LEU B 1 538 ? -19.891 -45.25 -0.35 1 97.94 538 LEU B C 1
ATOM 11739 O O . LEU B 1 538 ? -20.312 -45.031 0.78 1 97.94 538 LEU B O 1
ATOM 11743 N N . ALA B 1 539 ? -18.703 -45.75 -0.578 1 98.06 539 ALA B N 1
ATOM 11744 C CA . ALA B 1 539 ? -17.781 -46.031 0.519 1 98.06 539 ALA B CA 1
ATOM 11745 C C . ALA B 1 539 ? -17.469 -44.75 1.308 1 98.06 539 ALA B C 1
ATOM 11747 O O . ALA B 1 539 ? -17.484 -44.781 2.541 1 98.06 539 ALA B O 1
ATOM 11748 N N . VAL B 1 540 ? -17.141 -43.688 0.591 1 98.25 540 VAL B N 1
ATOM 11749 C CA . VAL B 1 540 ? -16.797 -42.406 1.229 1 98.25 540 VAL B CA 1
ATOM 11750 C C . VAL B 1 540 ? -18.016 -41.844 1.966 1 98.25 540 VAL B C 1
ATOM 11752 O O . VAL B 1 540 ? -17.891 -41.312 3.062 1 98.25 540 VAL B O 1
ATOM 11755 N N . GLU B 1 541 ? -19.219 -42 1.374 1 97.38 541 GLU B N 1
ATOM 11756 C CA . GLU B 1 541 ? -20.453 -41.562 2.033 1 97.38 541 GLU B CA 1
ATOM 11757 C C . GLU B 1 541 ? -20.641 -42.281 3.361 1 97.38 541 GLU B C 1
ATOM 11759 O O . GLU B 1 541 ? -21.031 -41.688 4.363 1 97.38 541 GLU B O 1
ATOM 11764 N N . LEU B 1 542 ? -20.406 -43.594 3.371 1 97.25 542 LEU B N 1
ATOM 11765 C CA . LEU B 1 542 ? -20.562 -44.375 4.586 1 97.25 542 LEU B CA 1
ATOM 11766 C C . LEU B 1 542 ? -19.547 -43.969 5.648 1 97.25 542 LEU B C 1
ATOM 11768 O O . LEU B 1 542 ? -19.891 -43.875 6.828 1 97.25 542 LEU B O 1
ATOM 11772 N N . LEU B 1 543 ? -18.328 -43.781 5.25 1 97.38 543 LEU B N 1
ATOM 11773 C CA . LEU B 1 543 ? -17.281 -43.406 6.191 1 97.38 543 LEU B CA 1
ATOM 11774 C C . LEU B 1 543 ? -17.578 -42.062 6.824 1 97.38 543 LEU B C 1
ATOM 11776 O O . LEU B 1 543 ? -17.312 -41.844 8.008 1 97.38 543 LEU B O 1
ATOM 11780 N N . GLN B 1 544 ? -18.047 -41.031 6.016 1 97.06 544 GLN B N 1
ATOM 11781 C CA . GLN B 1 544 ? -18.422 -39.75 6.566 1 97.06 544 GLN B CA 1
ATOM 11782 C C . GLN B 1 544 ? -19.516 -39.906 7.617 1 97.06 544 GLN B C 1
ATOM 11784 O O . GLN B 1 544 ? -19.484 -39.219 8.656 1 97.06 544 GLN B O 1
ATOM 11789 N N . ARG B 1 545 ? -20.469 -40.719 7.367 1 95 545 ARG B N 1
ATOM 11790 C CA . ARG B 1 545 ? -21.547 -40.969 8.328 1 95 545 ARG B CA 1
ATOM 11791 C C . ARG B 1 545 ? -21 -41.625 9.602 1 95 545 ARG B C 1
ATOM 11793 O O . ARG B 1 545 ? -21.359 -41.219 10.703 1 95 545 ARG B O 1
ATOM 11800 N N . GLU B 1 546 ? -20.156 -42.594 9.453 1 94.31 546 GLU B N 1
ATOM 11801 C CA . GLU B 1 546 ? -19.625 -43.344 10.586 1 94.31 546 GLU B CA 1
ATOM 11802 C C . GLU B 1 546 ? -18.766 -42.469 11.477 1 94.31 546 GLU B C 1
ATOM 11804 O O . GLU B 1 546 ? -18.688 -42.656 12.695 1 94.31 546 GLU B O 1
ATOM 11809 N N . CYS B 1 547 ? -18.062 -41.562 10.906 1 95.12 547 CYS B N 1
ATOM 11810 C CA . CYS B 1 547 ? -17.203 -40.688 11.672 1 95.12 547 CYS B CA 1
ATOM 11811 C C . CYS B 1 547 ? -17.953 -39.406 12.109 1 95.12 547 CYS B C 1
ATOM 11813 O O . CYS B 1 547 ? -17.344 -38.469 12.633 1 95.12 547 CYS B O 1
ATOM 11815 N N . LYS B 1 548 ? -19.234 -39.25 11.836 1 94.31 548 LYS B N 1
ATOM 11816 C CA . LYS B 1 548 ? -20.156 -38.219 12.328 1 94.31 548 LYS B CA 1
ATOM 11817 C C . LYS B 1 548 ? -19.797 -36.844 11.789 1 94.31 548 LYS B C 1
ATOM 11819 O O . LYS B 1 548 ? -19.719 -35.875 12.547 1 94.31 548 LYS B O 1
ATOM 11824 N N . VAL B 1 549 ? -19.422 -36.844 10.523 1 96.06 549 VAL B N 1
ATOM 11825 C CA . VAL B 1 549 ? -19.234 -35.531 9.875 1 96.06 549 VAL B CA 1
ATOM 11826 C C . VAL B 1 549 ? -20.547 -34.781 9.836 1 96.06 549 VAL B C 1
ATOM 11828 O O . VAL B 1 549 ? -21.516 -35.219 9.219 1 96.06 549 VAL B O 1
ATOM 11831 N N . LYS B 1 550 ? -20.641 -33.625 10.547 1 92.56 550 LYS B N 1
ATOM 11832 C CA . LYS B 1 550 ? -21.875 -32.875 10.727 1 92.56 550 LYS B CA 1
ATOM 11833 C C . LYS B 1 550 ? -22.469 -32.469 9.383 1 92.56 550 LYS B C 1
ATOM 11835 O O . LYS B 1 550 ? -23.672 -32.625 9.164 1 92.56 550 LYS B O 1
ATOM 11840 N N . GLN B 1 551 ? -21.656 -31.906 8.539 1 92.5 551 GLN B N 1
ATOM 11841 C CA . GLN B 1 551 ? -22.016 -31.578 7.168 1 92.5 551 GLN B CA 1
ATOM 11842 C C . GLN B 1 551 ? -21.141 -32.344 6.172 1 92.5 551 GLN B C 1
ATOM 11844 O O . GLN B 1 551 ? -20.078 -31.859 5.773 1 92.5 551 GLN B O 1
ATOM 11849 N N . PRO B 1 552 ? -21.703 -33.5 5.754 1 95 552 PRO B N 1
ATOM 11850 C CA . PRO B 1 552 ? -20.875 -34.312 4.855 1 95 552 PRO B CA 1
ATOM 11851 C C . PRO B 1 552 ? -20.453 -33.562 3.6 1 95 552 PRO B C 1
ATOM 11853 O O . PRO B 1 552 ? -21.234 -32.781 3.041 1 95 552 PRO B O 1
ATOM 11856 N N . LEU B 1 553 ? -19.219 -33.75 3.186 1 97.19 553 LEU B N 1
ATOM 11857 C CA . LEU B 1 553 ? -18.656 -33.125 2 1 97.19 553 LEU B CA 1
ATOM 11858 C C . LEU B 1 553 ? -19.266 -33.688 0.729 1 97.19 553 LEU B C 1
ATOM 11860 O O . LEU B 1 553 ? -19.766 -34.812 0.739 1 97.19 553 LEU B O 1
ATOM 11864 N N . ARG B 1 554 ? -19.297 -32.875 -0.343 1 96.12 554 ARG B N 1
ATOM 11865 C CA . ARG B 1 554 ? -19.672 -33.406 -1.651 1 96.12 554 ARG B CA 1
ATOM 11866 C C . ARG B 1 554 ? -18.641 -34.406 -2.156 1 96.12 554 ARG B C 1
ATOM 11868 O O . ARG B 1 554 ? -17.453 -34.094 -2.277 1 96.12 554 ARG B O 1
ATOM 11875 N N . VAL B 1 555 ? -19.062 -35.594 -2.453 1 97.69 555 VAL B N 1
ATOM 11876 C CA . VAL B 1 555 ? -18.141 -36.656 -2.902 1 97.69 555 VAL B CA 1
ATOM 11877 C C . VAL B 1 555 ? -17.969 -36.562 -4.418 1 97.69 555 VAL B C 1
ATOM 11879 O O . VAL B 1 555 ? -18.953 -36.625 -5.164 1 97.69 555 VAL B O 1
ATOM 11882 N N . VAL B 1 556 ? -16.781 -36.438 -4.883 1 96.81 556 VAL B N 1
ATOM 11883 C CA . VAL B 1 556 ? -16.469 -36.188 -6.289 1 96.81 556 VAL B CA 1
ATOM 11884 C C . VAL B 1 556 ? -15.562 -37.281 -6.816 1 96.81 556 VAL B C 1
ATOM 11886 O O . VAL B 1 556 ? -14.359 -37.312 -6.52 1 96.81 556 VAL B O 1
ATOM 11889 N N . PRO B 1 557 ? -16.062 -38.188 -7.637 1 96.62 557 PRO B N 1
ATOM 11890 C CA . PRO B 1 557 ? -15.188 -39.188 -8.266 1 96.62 557 PRO B CA 1
ATOM 11891 C C . PRO B 1 557 ? -14.32 -38.562 -9.367 1 96.62 557 PRO B C 1
ATOM 11893 O O . PRO B 1 557 ? -14.82 -37.812 -10.211 1 96.62 557 PRO B O 1
ATOM 11896 N N . LEU B 1 558 ? -13.078 -38.812 -9.336 1 94.44 558 LEU B N 1
ATOM 11897 C CA . LEU B 1 558 ? -12.148 -38.406 -10.375 1 94.44 558 LEU B CA 1
ATOM 11898 C C . LEU B 1 558 ? -11.773 -39.562 -11.273 1 94.44 558 LEU B C 1
ATOM 11900 O O . LEU B 1 558 ? -11.078 -40.5 -10.844 1 94.44 558 LEU B O 1
ATOM 11904 N N . PHE B 1 559 ? -12.273 -39.531 -12.484 1 91.56 559 PHE B N 1
ATOM 11905 C CA . PHE B 1 559 ? -11.945 -40.531 -13.492 1 91.56 559 PHE B CA 1
ATOM 11906 C C . PHE B 1 559 ? -10.711 -40.125 -14.289 1 91.56 559 PHE B C 1
ATOM 11908 O O . PHE B 1 559 ? -10.734 -39.094 -14.977 1 91.56 559 PHE B O 1
ATOM 11915 N N . GLU B 1 560 ? -9.617 -40.844 -14.211 1 87.69 560 GLU B N 1
ATOM 11916 C CA . GLU B 1 560 ? -8.398 -40.281 -14.773 1 87.69 560 GLU B CA 1
ATOM 11917 C C . GLU B 1 560 ? -7.648 -41.312 -15.617 1 87.69 560 GLU B C 1
ATOM 11919 O O . GLU B 1 560 ? -6.602 -41 -16.188 1 87.69 560 GLU B O 1
ATOM 11924 N N . ARG B 1 561 ? -8.016 -42.562 -15.758 1 86.88 561 ARG B N 1
ATOM 11925 C CA . ARG B 1 561 ? -7.496 -43.5 -16.734 1 86.88 561 ARG B CA 1
ATOM 11926 C C . ARG B 1 561 ? -8.461 -43.656 -17.906 1 86.88 561 ARG B C 1
ATOM 11928 O O . ARG B 1 561 ? -9.648 -43.375 -17.781 1 86.88 561 ARG B O 1
ATOM 11935 N N . LEU B 1 562 ? -7.871 -44.031 -19.062 1 88.81 562 LEU B N 1
ATOM 11936 C CA . LEU B 1 562 ? -8.695 -44.156 -20.25 1 88.81 562 LEU B CA 1
ATOM 11937 C C . LEU B 1 562 ? -9.898 -45.062 -20 1 88.81 562 LEU B C 1
ATOM 11939 O O . LEU B 1 562 ? -11.031 -44.719 -20.328 1 88.81 562 LEU B O 1
ATOM 11943 N N . ALA B 1 563 ? -9.688 -46.188 -19.375 1 89.5 563 ALA B N 1
ATOM 11944 C CA . ALA B 1 563 ? -10.758 -47.156 -19.094 1 89.5 563 ALA B CA 1
ATOM 11945 C C . ALA B 1 563 ? -11.805 -46.531 -18.156 1 89.5 563 ALA B C 1
ATOM 11947 O O . ALA B 1 563 ? -13 -46.781 -18.312 1 89.5 563 ALA B O 1
ATOM 11948 N N . ASP B 1 564 ? -11.391 -45.812 -17.219 1 91 564 ASP B N 1
ATOM 11949 C CA . ASP B 1 564 ? -12.289 -45.188 -16.266 1 91 564 ASP B CA 1
ATOM 11950 C C . ASP B 1 564 ? -13.109 -44.062 -16.938 1 91 564 ASP B C 1
ATOM 11952 O O . ASP B 1 564 ? -14.281 -43.875 -16.609 1 91 564 ASP B O 1
ATOM 11956 N N . LEU B 1 565 ? -12.43 -43.312 -17.844 1 89.25 565 LEU B N 1
ATOM 11957 C CA . LEU B 1 565 ? -13.133 -42.281 -18.562 1 89.25 565 LEU B CA 1
ATOM 11958 C C . LEU B 1 565 ? -14.227 -42.875 -19.453 1 89.25 565 LEU B C 1
ATOM 11960 O O . LEU B 1 565 ? -15.312 -42.281 -19.562 1 89.25 565 LEU B O 1
ATOM 11964 N N . GLU B 1 566 ? -13.938 -43.969 -20.062 1 88.56 566 GLU B N 1
ATOM 11965 C CA . GLU B 1 566 ? -14.906 -44.625 -20.922 1 88.56 566 GLU B CA 1
ATOM 11966 C C . GLU B 1 566 ? -16.062 -45.188 -20.094 1 88.56 566 GLU B C 1
ATOM 11968 O O . GLU B 1 566 ? -17.219 -45.188 -20.547 1 88.56 566 GLU B O 1
ATOM 11973 N N . ALA B 1 567 ? -15.781 -45.625 -18.875 1 90.88 567 ALA B N 1
ATOM 11974 C CA . ALA B 1 567 ? -16.781 -46.25 -18.016 1 90.88 567 ALA B CA 1
ATOM 11975 C C . ALA B 1 567 ? -17.516 -45.219 -17.172 1 90.88 567 ALA B C 1
ATOM 11977 O O . ALA B 1 567 ? -18.547 -45.5 -16.578 1 90.88 567 ALA B O 1
ATOM 11978 N N . ALA B 1 568 ? -17.031 -44.062 -17.156 1 91.75 568 ALA B N 1
ATOM 11979 C CA . ALA B 1 568 ? -17.5 -43 -16.266 1 91.75 568 ALA B CA 1
ATOM 11980 C C . ALA B 1 568 ? -19 -42.75 -16.438 1 91.75 568 ALA B C 1
ATOM 11982 O O . ALA B 1 568 ? -19.734 -42.688 -15.453 1 91.75 568 ALA B O 1
ATOM 11983 N N . PRO B 1 569 ? -19.547 -42.656 -17.734 1 90.19 569 PRO B N 1
ATOM 11984 C CA . PRO B 1 569 ? -20.984 -42.406 -17.891 1 90.19 569 PRO B CA 1
ATOM 11985 C C . PRO B 1 569 ? -21.844 -43.5 -17.281 1 90.19 569 PRO B C 1
ATOM 11987 O O . PRO B 1 569 ? -22.844 -43.219 -16.641 1 90.19 569 PRO B O 1
ATOM 11990 N N . ALA B 1 570 ? -21.375 -44.719 -17.422 1 92 570 ALA B N 1
ATOM 11991 C CA . ALA B 1 570 ? -22.125 -45.844 -16.891 1 92 570 ALA B CA 1
ATOM 11992 C C . ALA B 1 570 ? -22.094 -45.844 -15.359 1 92 570 ALA B C 1
ATOM 11994 O O . ALA B 1 570 ? -23.094 -46.156 -14.703 1 92 570 ALA B O 1
ATOM 11995 N N . ALA B 1 571 ? -20.969 -45.562 -14.836 1 93.38 571 ALA B N 1
ATOM 11996 C CA . ALA B 1 571 ? -20.812 -45.531 -13.383 1 93.38 571 ALA B CA 1
ATOM 11997 C C . ALA B 1 571 ? -21.703 -44.469 -12.758 1 93.38 571 ALA B C 1
ATOM 11999 O O . ALA B 1 571 ? -22.375 -44.719 -11.75 1 93.38 571 ALA B O 1
ATOM 12000 N N . VAL B 1 572 ? -21.734 -43.312 -13.32 1 93.25 572 VAL B N 1
ATOM 12001 C CA . VAL B 1 572 ? -22.5 -42.188 -12.789 1 93.25 572 VAL B CA 1
ATOM 12002 C C . VAL B 1 572 ? -24 -42.469 -12.977 1 93.25 572 VAL B C 1
ATOM 12004 O O . VAL B 1 572 ? -24.812 -42.156 -12.102 1 93.25 572 VAL B O 1
ATOM 12007 N N . ALA B 1 573 ? -24.312 -43.031 -14.125 1 93.31 573 ALA B N 1
ATOM 12008 C CA . ALA B 1 573 ? -25.703 -43.406 -14.359 1 93.31 573 ALA B CA 1
ATOM 12009 C C . ALA B 1 573 ? -26.188 -44.438 -13.32 1 93.31 573 ALA B C 1
ATOM 12011 O O . ALA B 1 573 ? -27.328 -44.344 -12.867 1 93.31 573 ALA B O 1
ATOM 12012 N N . ARG B 1 574 ? -25.328 -45.344 -13.008 1 95.44 574 ARG B N 1
ATOM 12013 C CA . ARG B 1 574 ? -25.656 -46.344 -11.969 1 95.44 574 ARG B CA 1
ATOM 12014 C C . ARG B 1 574 ? -25.891 -45.656 -10.625 1 95.44 574 ARG B C 1
ATOM 12016 O O . ARG B 1 574 ? -26.844 -45.969 -9.914 1 95.44 574 ARG B O 1
ATOM 12023 N N . LEU B 1 575 ? -25.094 -44.75 -10.258 1 95.5 575 LEU B N 1
ATOM 12024 C CA . LEU B 1 575 ? -25.25 -44 -9.016 1 95.5 575 LEU B CA 1
ATOM 12025 C C . LEU B 1 575 ? -26.578 -43.25 -8.992 1 95.5 575 LEU B C 1
ATOM 12027 O O . LEU B 1 575 ? -27.266 -43.219 -7.961 1 95.5 575 LEU B O 1
ATOM 12031 N N . PHE B 1 576 ? -26.984 -42.719 -10.156 1 94.94 576 PHE B N 1
ATOM 12032 C CA . PHE B 1 576 ? -28.219 -41.969 -10.25 1 94.94 576 PHE B CA 1
ATOM 12033 C C . PHE B 1 576 ? -29.438 -42.875 -10.164 1 94.94 576 PHE B C 1
ATOM 12035 O O . PHE B 1 576 ? -30.547 -42.438 -9.883 1 94.94 576 PHE B O 1
ATOM 12042 N N . SER B 1 577 ? -29.219 -44.125 -10.445 1 94.31 577 SER B N 1
ATOM 12043 C CA . SER B 1 577 ? -30.312 -45.094 -10.391 1 94.31 577 SER B CA 1
ATOM 12044 C C . SER B 1 577 ? -30.594 -45.531 -8.961 1 94.31 577 SER B C 1
ATOM 12046 O O . SER B 1 577 ? -31.641 -46.125 -8.68 1 94.31 577 SER B O 1
ATOM 12048 N N . ILE B 1 578 ? -29.688 -45.25 -8.109 1 94.38 578 ILE B N 1
ATOM 12049 C CA . ILE B 1 578 ? -29.859 -45.594 -6.699 1 94.38 578 ILE B CA 1
ATOM 12050 C C . ILE B 1 578 ? -30.656 -44.5 -5.992 1 94.38 578 ILE B C 1
ATOM 12052 O O . ILE B 1 578 ? -30.203 -43.344 -5.891 1 94.38 578 ILE B O 1
ATOM 12056 N N . ASP B 1 579 ? -31.766 -44.844 -5.383 1 92.56 579 ASP B N 1
ATOM 12057 C CA . ASP B 1 579 ? -32.688 -43.875 -4.77 1 92.56 579 ASP B CA 1
ATOM 12058 C C . ASP B 1 579 ? -32 -43.156 -3.586 1 92.56 579 ASP B C 1
ATOM 12060 O O . ASP B 1 579 ? -32.125 -41.938 -3.428 1 92.56 579 ASP B O 1
ATOM 12064 N N . TRP B 1 580 ? -31.391 -43.906 -2.818 1 94.06 580 TRP B N 1
ATOM 12065 C CA . TRP B 1 580 ? -30.719 -43.312 -1.662 1 94.06 580 TRP B CA 1
ATOM 12066 C C . TRP B 1 580 ? -29.75 -42.219 -2.092 1 94.06 580 TRP B C 1
ATOM 12068 O O . TRP B 1 580 ? -29.719 -41.125 -1.491 1 94.06 580 TRP B O 1
ATOM 12078 N N . TYR B 1 581 ? -28.969 -42.5 -3.059 1 94.94 581 TYR B N 1
ATOM 12079 C CA . TYR B 1 581 ? -27.938 -41.562 -3.51 1 94.94 581 TYR B CA 1
ATOM 12080 C C . TYR B 1 581 ? -28.562 -40.344 -4.148 1 94.94 581 TYR B C 1
ATOM 12082 O O . TYR B 1 581 ? -28.078 -39.219 -3.955 1 94.94 581 TYR B O 1
ATOM 12090 N N . ARG B 1 582 ? -29.578 -40.438 -4.922 1 93.5 582 ARG B N 1
ATOM 12091 C CA . ARG B 1 582 ? -30.281 -39.344 -5.555 1 93.5 582 ARG B CA 1
ATOM 12092 C C . ARG B 1 582 ? -30.812 -38.344 -4.512 1 93.5 582 ARG B C 1
ATOM 12094 O O . ARG B 1 582 ? -30.75 -37.156 -4.719 1 93.5 582 ARG B O 1
ATOM 12101 N N . ASN B 1 583 ? -31.297 -38.938 -3.477 1 92.75 583 ASN B N 1
ATOM 12102 C CA . ASN B 1 583 ? -31.812 -38.094 -2.402 1 92.75 583 ASN B CA 1
ATOM 12103 C C . ASN B 1 583 ? -30.672 -37.406 -1.665 1 92.75 583 ASN B C 1
ATOM 12105 O O . ASN B 1 583 ? -30.812 -36.25 -1.23 1 92.75 583 ASN B O 1
ATOM 12109 N N . ARG B 1 584 ? -29.609 -38.125 -1.561 1 93.06 584 ARG B N 1
ATOM 12110 C CA . ARG B 1 584 ? -28.438 -37.594 -0.865 1 93.06 584 ARG B CA 1
ATOM 12111 C C . ARG B 1 584 ? -27.859 -36.406 -1.602 1 93.06 584 ARG B C 1
ATOM 12113 O O . ARG B 1 584 ? -27.5 -35.406 -0.979 1 93.06 584 ARG B O 1
ATOM 12120 N N . ILE B 1 585 ? -27.766 -36.375 -2.914 1 93.38 585 ILE B N 1
ATOM 12121 C CA . ILE B 1 585 ? -27.094 -35.344 -3.68 1 93.38 585 ILE B CA 1
ATOM 12122 C C . ILE B 1 585 ? -28.078 -34.219 -4.031 1 93.38 585 ILE B C 1
ATOM 12124 O O . ILE B 1 585 ? -27.672 -33.156 -4.484 1 93.38 585 ILE B O 1
ATOM 12128 N N . ASN B 1 586 ? -29.344 -34.406 -3.75 1 91.12 586 ASN B N 1
ATOM 12129 C CA . ASN B 1 586 ? -30.375 -33.438 -4.008 1 91.12 586 ASN B CA 1
ATOM 12130 C C . ASN B 1 586 ? -30.266 -32.844 -5.414 1 91.12 586 ASN B C 1
ATOM 12132 O O . ASN B 1 586 ? -30.266 -31.625 -5.582 1 91.12 586 ASN B O 1
ATOM 12136 N N . GLY B 1 587 ? -29.922 -33.688 -6.344 1 86.88 587 GLY B N 1
ATOM 12137 C CA . GLY B 1 587 ? -29.953 -33.312 -7.75 1 86.88 587 GLY B CA 1
ATOM 12138 C C . GLY B 1 587 ? -28.672 -32.688 -8.242 1 86.88 587 GLY B C 1
ATOM 12139 O O . GLY B 1 587 ? -28.578 -32.25 -9.391 1 86.88 587 GLY B O 1
ATOM 12140 N N . LYS B 1 588 ? -27.641 -32.531 -7.527 1 90.25 588 LYS B N 1
ATOM 12141 C CA . LYS B 1 588 ? -26.391 -31.938 -7.957 1 90.25 588 LYS B CA 1
ATOM 12142 C C . LYS B 1 588 ? -25.219 -32.906 -7.77 1 90.25 588 LYS B C 1
ATOM 12144 O O . LYS B 1 588 ? -25.016 -33.438 -6.668 1 90.25 588 LYS B O 1
ATOM 12149 N N . GLN B 1 589 ? -24.5 -33.188 -8.859 1 91.69 589 GLN B N 1
ATOM 12150 C CA . GLN B 1 589 ? -23.344 -34.062 -8.805 1 91.69 589 GLN B CA 1
ATOM 12151 C C . GLN B 1 589 ? -22.125 -33.438 -9.484 1 91.69 589 GLN B C 1
ATOM 12153 O O . GLN B 1 589 ? -22.234 -32.938 -10.602 1 91.69 589 GLN B O 1
ATOM 12158 N N . GLU B 1 590 ? -21.062 -33.375 -8.734 1 92.31 590 GLU B N 1
ATOM 12159 C CA . GLU B 1 590 ? -19.781 -32.938 -9.289 1 92.31 590 GLU B CA 1
ATOM 12160 C C . GLU B 1 590 ? -18.922 -34.125 -9.711 1 92.31 590 GLU B C 1
ATOM 12162 O O . GLU B 1 590 ? -18.828 -35.125 -8.992 1 92.31 590 GLU B O 1
ATOM 12167 N N . VAL B 1 591 ? -18.453 -34.094 -10.922 1 92.62 591 VAL B N 1
ATOM 12168 C CA . VAL B 1 591 ? -17.547 -35.125 -11.453 1 92.62 591 VAL B CA 1
ATOM 12169 C C . VAL B 1 591 ? -16.266 -34.469 -11.953 1 92.62 591 VAL B C 1
ATOM 12171 O O . VAL B 1 591 ? -16.297 -33.375 -12.531 1 92.62 591 VAL B O 1
ATOM 12174 N N . MET B 1 592 ? -15.156 -35.125 -11.633 1 91.56 592 MET B N 1
ATOM 12175 C CA . MET B 1 592 ? -13.859 -34.625 -12.094 1 91.56 592 MET B CA 1
ATOM 12176 C C . MET B 1 592 ? -13.25 -35.562 -13.125 1 91.56 592 MET B C 1
ATOM 12178 O O . MET B 1 592 ? -13.367 -36.781 -13 1 91.56 592 MET B O 1
ATOM 12182 N N . ILE B 1 593 ? -12.758 -35 -14.148 1 89.56 593 ILE B N 1
ATOM 12183 C CA . ILE B 1 593 ? -12.102 -35.75 -15.203 1 89.56 593 ILE B CA 1
ATOM 12184 C C . ILE B 1 593 ? -10.641 -35.312 -15.312 1 89.56 593 ILE B C 1
ATOM 12186 O O . ILE B 1 593 ? -10.328 -34.125 -15.305 1 89.56 593 ILE B O 1
ATOM 12190 N N . GLY B 1 594 ? -9.734 -36.281 -15.281 1 85.19 594 GLY B N 1
ATOM 12191 C CA . GLY B 1 594 ? -8.305 -36 -15.25 1 85.19 594 GLY B CA 1
ATOM 12192 C C . GLY B 1 594 ? -7.676 -35.969 -16.625 1 85.19 594 GLY B C 1
ATOM 12193 O O . GLY B 1 594 ? -7.793 -36.938 -17.391 1 85.19 594 GLY B O 1
ATOM 12194 N N . TYR B 1 595 ? -6.961 -34.938 -16.938 1 81.38 595 TYR B N 1
ATOM 12195 C CA . TYR B 1 595 ? -6.344 -34.75 -18.234 1 81.38 595 TYR B CA 1
ATOM 12196 C C . TYR B 1 595 ? -4.922 -35.312 -18.266 1 81.38 595 TYR B C 1
ATOM 12198 O O . TYR B 1 595 ? -4.539 -36 -19.203 1 81.38 595 TYR B O 1
ATOM 12206 N N . SER B 1 596 ? -4.141 -35.125 -17.297 1 83.12 596 SER B N 1
ATOM 12207 C CA . SER B 1 596 ? -2.715 -35.438 -17.297 1 83.12 596 SER B CA 1
ATOM 12208 C C . SER B 1 596 ? -2.49 -36.938 -17.188 1 83.12 596 SER B C 1
ATOM 12210 O O . SER B 1 596 ? -1.689 -37.5 -17.938 1 83.12 596 SER B O 1
ATOM 12212 N N . ASP B 1 597 ? -3.156 -37.625 -16.359 1 81.88 597 ASP B N 1
ATOM 12213 C CA . ASP B 1 597 ? -2.963 -39.062 -16.172 1 81.88 597 ASP B CA 1
ATOM 12214 C C . ASP B 1 597 ? -3.498 -39.844 -17.359 1 81.88 597 ASP B C 1
ATOM 12216 O O . ASP B 1 597 ? -2.955 -40.875 -17.719 1 81.88 597 ASP B O 1
ATOM 12220 N N . SER B 1 598 ? -4.543 -39.344 -17.938 1 85.44 598 SER B N 1
ATOM 12221 C CA . SER B 1 598 ? -5.047 -40 -19.141 1 85.44 598 SER B CA 1
ATOM 12222 C C . SER B 1 598 ? -4.062 -39.875 -20.297 1 85.44 598 SER B C 1
ATOM 12224 O O . SER B 1 598 ? -3.93 -40.781 -21.109 1 85.44 598 SER B O 1
ATOM 12226 N N . GLY B 1 599 ? -3.453 -38.781 -20.344 1 87.94 599 GLY B N 1
ATOM 12227 C CA . GLY B 1 599 ? -2.42 -38.625 -21.359 1 87.94 599 GLY B CA 1
ATOM 12228 C C . GLY B 1 599 ? -1.255 -39.594 -21.172 1 87.94 599 GLY B C 1
ATOM 12229 O O . GLY B 1 599 ? -0.716 -40.094 -22.156 1 87.94 599 GLY B O 1
ATOM 12230 N N . LYS B 1 600 ? -0.844 -39.812 -19.969 1 89.44 600 LYS B N 1
ATOM 12231 C CA . LYS B 1 600 ? 0.237 -40.75 -19.688 1 89.44 600 LYS B CA 1
ATOM 12232 C C . LYS B 1 600 ? -0.182 -42.188 -19.984 1 89.44 600 LYS B C 1
ATOM 12234 O O . LYS B 1 600 ? 0.638 -43 -20.422 1 89.44 600 LYS B O 1
ATOM 12239 N N . ASP B 1 601 ? -1.44 -42.406 -19.781 1 89.69 601 ASP B N 1
ATOM 12240 C CA . ASP B 1 601 ? -1.971 -43.75 -19.938 1 89.69 601 ASP B CA 1
ATOM 12241 C C . ASP B 1 601 ? -2.199 -44.094 -21.406 1 89.69 601 ASP B C 1
ATOM 12243 O O . ASP B 1 601 ? -1.875 -45.219 -21.859 1 89.69 601 ASP B O 1
ATOM 12247 N N . ALA B 1 602 ? -2.801 -43.125 -22.188 1 93.12 602 ALA B N 1
ATOM 12248 C CA . ALA B 1 602 ? -3.303 -43.5 -23.516 1 93.12 602 ALA B CA 1
ATOM 12249 C C . ALA B 1 602 ? -2.719 -42.594 -24.578 1 93.12 602 ALA B C 1
ATOM 12251 O O . ALA B 1 602 ? -2.928 -42.812 -25.781 1 93.12 602 ALA B O 1
ATOM 12252 N N . GLY B 1 603 ? -1.959 -41.656 -24.219 1 93.25 603 GLY B N 1
ATOM 12253 C CA . GLY B 1 603 ? -1.484 -40.656 -25.188 1 93.25 603 GLY B CA 1
ATOM 12254 C C . GLY B 1 603 ? -2.344 -39.406 -25.234 1 93.25 603 GLY B C 1
ATOM 12255 O O . GLY B 1 603 ? -3.537 -39.469 -24.938 1 93.25 603 GLY B O 1
ATOM 12256 N N . ARG B 1 604 ? -1.784 -38.375 -25.734 1 93.75 604 ARG B N 1
ATOM 12257 C CA . ARG B 1 604 ? -2.406 -37.031 -25.641 1 93.75 604 ARG B CA 1
ATOM 12258 C C . ARG B 1 604 ? -3.625 -36.938 -26.562 1 93.75 604 ARG B C 1
ATOM 12260 O O . ARG B 1 604 ? -4.652 -36.375 -26.172 1 93.75 604 ARG B O 1
ATOM 12267 N N . LEU B 1 605 ? -3.531 -37.406 -27.797 1 95 605 LEU B N 1
ATOM 12268 C CA . LEU B 1 605 ? -4.633 -37.281 -28.75 1 95 605 LEU B CA 1
ATOM 12269 C C . LEU B 1 605 ? -5.863 -38.031 -28.25 1 95 605 LEU B C 1
ATOM 12271 O O . LEU B 1 605 ? -6.965 -37.469 -28.234 1 95 605 LEU B O 1
ATOM 12275 N N . SER B 1 606 ? -5.699 -39.312 -27.859 1 93.81 606 SER B N 1
ATOM 12276 C CA . SER B 1 606 ? -6.793 -40.125 -27.375 1 93.81 606 SER B CA 1
ATOM 12277 C C . SER B 1 606 ? -7.371 -39.562 -26.062 1 93.81 606 SER B C 1
ATOM 12279 O O . SER B 1 606 ? -8.578 -39.625 -25.859 1 93.81 606 SER B O 1
ATOM 12281 N N . ALA B 1 607 ? -6.48 -39.156 -25.219 1 91.94 607 ALA B N 1
ATOM 12282 C CA . ALA B 1 607 ? -6.934 -38.562 -23.969 1 91.94 607 ALA B CA 1
ATOM 12283 C C . ALA B 1 607 ? -7.781 -37.312 -24.219 1 91.94 607 ALA B C 1
ATOM 12285 O O . ALA B 1 607 ? -8.852 -37.156 -23.625 1 91.94 607 ALA B O 1
ATOM 12286 N N . ALA B 1 608 ? -7.293 -36.406 -25.062 1 90.44 608 ALA B N 1
ATOM 12287 C CA . ALA B 1 608 ? -8.023 -35.156 -25.391 1 90.44 608 ALA B CA 1
ATOM 12288 C C . ALA B 1 608 ? -9.391 -35.5 -25.984 1 90.44 608 ALA B C 1
ATOM 12290 O O . ALA B 1 608 ? -10.383 -34.844 -25.672 1 90.44 608 ALA B O 1
ATOM 12291 N N . TRP B 1 609 ? -9.438 -36.406 -26.859 1 91.94 609 TRP B N 1
ATOM 12292 C CA . TRP B 1 609 ? -10.68 -36.781 -27.531 1 91.94 609 TRP B CA 1
ATOM 12293 C C . TRP B 1 609 ? -11.648 -37.406 -26.531 1 91.94 609 TRP B C 1
ATOM 12295 O O . TRP B 1 609 ? -12.844 -37.094 -26.547 1 91.94 609 TRP B O 1
ATOM 12305 N N . GLN B 1 610 ? -11.148 -38.344 -25.688 1 89.88 610 GLN B N 1
ATOM 12306 C CA . GLN B 1 610 ? -12.016 -38.969 -24.703 1 89.88 610 GLN B CA 1
ATOM 12307 C C . GLN B 1 610 ? -12.547 -37.969 -23.703 1 89.88 610 GLN B C 1
ATOM 12309 O O . GLN B 1 610 ? -13.68 -38.094 -23.234 1 89.88 610 GLN B O 1
ATOM 12314 N N . LEU B 1 611 ? -11.703 -37.062 -23.328 1 88 611 LEU B N 1
ATOM 12315 C CA . LEU B 1 611 ? -12.141 -36 -22.453 1 88 611 LEU B CA 1
ATOM 12316 C C . LEU B 1 611 ? -13.242 -35.188 -23.109 1 88 611 LEU B C 1
ATOM 12318 O O . LEU B 1 611 ? -14.211 -34.781 -22.438 1 88 611 LEU B O 1
ATOM 12322 N N . TYR B 1 612 ? -13.016 -34.844 -24.406 1 86.69 612 TYR B N 1
ATOM 12323 C CA . TYR B 1 612 ? -14.031 -34.125 -25.172 1 86.69 612 TYR B CA 1
ATOM 12324 C C . TYR B 1 612 ? -15.367 -34.844 -25.141 1 86.69 612 TYR B C 1
ATOM 12326 O O . TYR B 1 612 ? -16.422 -34.25 -24.922 1 86.69 612 TYR B O 1
ATOM 12334 N N . LYS B 1 613 ? -15.312 -36.125 -25.281 1 85.75 613 LYS B N 1
ATOM 12335 C CA . LYS B 1 613 ? -16.516 -36.938 -25.312 1 85.75 613 LYS B CA 1
ATOM 12336 C C . LYS B 1 613 ? -17.172 -37 -23.922 1 85.75 613 LYS B C 1
ATOM 12338 O O . LYS B 1 613 ? -18.391 -36.938 -23.812 1 85.75 613 LYS B O 1
ATOM 12343 N N . ALA B 1 614 ? -16.25 -37.125 -23 1 82.06 614 ALA B N 1
ATOM 12344 C CA . ALA B 1 614 ? -16.75 -37.25 -21.641 1 82.06 614 ALA B CA 1
ATOM 12345 C C . ALA B 1 614 ? -17.359 -35.906 -21.156 1 82.06 614 ALA B C 1
ATOM 12347 O O . ALA B 1 614 ? -18.328 -35.906 -20.375 1 82.06 614 ALA B O 1
ATOM 12348 N N . GLN B 1 615 ? -16.672 -34.781 -21.547 1 75.12 615 GLN B N 1
ATOM 12349 C CA . GLN B 1 615 ? -17.156 -33.469 -21.125 1 75.12 615 GLN B CA 1
ATOM 12350 C C . GLN B 1 615 ? -18.453 -33.094 -21.828 1 75.12 615 GLN B C 1
ATOM 12352 O O . GLN B 1 615 ? -19.219 -32.281 -21.344 1 75.12 615 GLN B O 1
ATOM 12357 N N . ARG B 1 616 ? -18.656 -33.469 -23.234 1 52.88 616 ARG B N 1
ATOM 12358 C CA . ARG B 1 616 ? -19.781 -33 -24.031 1 52.88 616 ARG B CA 1
ATOM 12359 C C . ARG B 1 616 ? -20.891 -32.469 -23.141 1 52.88 616 ARG B C 1
ATOM 12361 O O . ARG B 1 616 ? -21.656 -31.578 -23.562 1 52.88 616 ARG B O 1
ATOM 12368 N N . GLY B 1 617 ? -21.078 -32.781 -22.078 1 40.03 617 GLY B N 1
ATOM 12369 C CA . GLY B 1 617 ? -22.016 -31.766 -21.594 1 40.03 617 GLY B CA 1
ATOM 12370 C C . GLY B 1 617 ? -21.344 -30.469 -21.203 1 40.03 617 GLY B C 1
ATOM 12371 O O . GLY B 1 617 ? -22 -29.422 -21.141 1 40.03 617 GLY B O 1
ATOM 12372 N N . ALA B 1 618 ? -20.125 -30.312 -20.594 1 37.34 618 ALA B N 1
ATOM 12373 C CA . ALA B 1 618 ? -19.547 -29.172 -19.891 1 37.34 618 ALA B CA 1
ATOM 12374 C C . ALA B 1 618 ? -18.328 -28.625 -20.641 1 37.34 618 ALA B C 1
ATOM 12376 O O . ALA B 1 618 ? -17.203 -28.703 -20.141 1 37.34 618 ALA B O 1
ATOM 12377 N N . HIS B 1 619 ? -18 -28.641 -21.938 1 35.38 619 HIS B N 1
ATOM 12378 C CA . HIS B 1 619 ? -16.797 -28.547 -22.766 1 35.38 619 HIS B CA 1
ATOM 12379 C C . HIS B 1 619 ? -16.109 -27.188 -22.594 1 35.38 619 HIS B C 1
ATOM 12381 O O . HIS B 1 619 ? -14.883 -27.094 -22.734 1 35.38 619 HIS B O 1
ATOM 12387 N N . GLN B 1 620 ? -16.703 -26.047 -22.797 1 38.53 620 GLN B N 1
ATOM 12388 C CA . GLN B 1 620 ? -16.234 -24.797 -23.391 1 38.53 620 GLN B CA 1
ATOM 12389 C C . GLN B 1 620 ? -15.25 -24.094 -22.453 1 38.53 620 GLN B C 1
ATOM 12391 O O . GLN B 1 620 ? -14.711 -23.047 -22.797 1 38.53 620 GLN B O 1
ATOM 12396 N N . SER B 1 621 ? -15.016 -24.578 -21.297 1 38.59 621 SER B N 1
ATOM 12397 C CA . SER B 1 621 ? -14.156 -23.797 -20.406 1 38.59 621 SER B CA 1
ATOM 12398 C C . SER B 1 621 ? -12.695 -23.859 -20.844 1 38.59 621 SER B C 1
ATOM 12400 O O . SER B 1 621 ? -11.844 -23.156 -20.297 1 38.59 621 SER B O 1
ATOM 12402 N N . ARG B 1 622 ? -12.383 -24.797 -21.812 1 38.44 622 ARG B N 1
ATOM 12403 C CA . ARG B 1 622 ? -10.984 -25.047 -22.141 1 38.44 622 ARG B CA 1
ATOM 12404 C C . ARG B 1 622 ? -10.383 -23.859 -22.891 1 38.44 622 ARG B C 1
ATOM 12406 O O . ARG B 1 622 ? -9.203 -23.547 -22.719 1 38.44 622 ARG B O 1
ATOM 12413 N N . LYS B 1 623 ? -11.273 -23.438 -23.906 1 38.34 623 LYS B N 1
ATOM 12414 C CA . LYS B 1 623 ? -10.719 -22.281 -24.594 1 38.34 623 LYS B CA 1
ATOM 12415 C C . LYS B 1 623 ? -10.281 -21.203 -23.594 1 38.34 623 LYS B C 1
ATOM 12417 O O . LYS B 1 623 ? -9.25 -20.562 -23.781 1 38.34 623 LYS B O 1
ATOM 12422 N N . ALA B 1 624 ? -11.172 -21.047 -22.703 1 40.28 624 ALA B N 1
ATOM 12423 C CA . ALA B 1 624 ? -10.891 -20.078 -21.641 1 40.28 624 ALA B CA 1
ATOM 12424 C C . ALA B 1 624 ? -9.609 -20.453 -20.891 1 40.28 624 ALA B C 1
ATOM 12426 O O . ALA B 1 624 ? -8.898 -19.578 -20.406 1 40.28 624 ALA B O 1
ATOM 12427 N N . ILE B 1 625 ? -9.328 -21.797 -20.969 1 42.12 625 ILE B N 1
ATOM 12428 C CA . ILE B 1 625 ? -8.203 -22.391 -20.25 1 42.12 625 ILE B CA 1
ATOM 12429 C C . ILE B 1 625 ? -6.902 -22.109 -20.984 1 42.12 625 ILE B C 1
ATOM 12431 O O . ILE B 1 625 ? -5.82 -22.156 -20.406 1 42.12 625 ILE B O 1
ATOM 12435 N N . ARG B 1 626 ? -7.105 -22.141 -22.328 1 40.16 626 ARG B N 1
ATOM 12436 C CA . ARG B 1 626 ? -5.82 -21.859 -22.953 1 40.16 626 ARG B CA 1
ATOM 12437 C C . ARG B 1 626 ? -5.168 -20.625 -22.328 1 40.16 626 ARG B C 1
ATOM 12439 O O . ARG B 1 626 ? -4.023 -20.297 -22.641 1 40.16 626 ARG B O 1
ATOM 12446 N N . CYS B 1 627 ? -6.039 -19.828 -21.828 1 37.66 627 CYS B N 1
ATOM 12447 C CA . CYS B 1 627 ? -5.426 -18.703 -21.125 1 37.66 627 CYS B CA 1
ATOM 12448 C C . CYS B 1 627 ? -4.477 -19.188 -20.047 1 37.66 627 CYS B C 1
ATOM 12450 O O . CYS B 1 627 ? -4.859 -20 -19.188 1 37.66 627 CYS B O 1
ATOM 12452 N N . GLU B 1 628 ? -3.293 -19.344 -20.328 1 39.69 628 GLU B N 1
ATOM 12453 C CA . GLU B 1 628 ? -2.158 -19.75 -19.516 1 39.69 628 GLU B CA 1
ATOM 12454 C C . GLU B 1 628 ? -2.408 -19.453 -18.031 1 39.69 628 GLU B C 1
ATOM 12456 O O . GLU B 1 628 ? -2.508 -18.297 -17.641 1 39.69 628 GLU B O 1
ATOM 12461 N N . VAL B 1 629 ? -3.1 -20.219 -17.375 1 41.03 629 VAL B N 1
ATOM 12462 C CA . VAL B 1 629 ? -3.348 -20.406 -15.953 1 41.03 629 VAL B CA 1
ATOM 12463 C C . VAL B 1 629 ? -2.119 -19.984 -15.148 1 41.03 629 VAL B C 1
ATOM 12465 O O . VAL B 1 629 ? -2.129 -20.031 -13.922 1 41.03 629 VAL B O 1
ATOM 12468 N N . ASN B 1 630 ? -0.988 -20.047 -15.812 1 42.12 630 ASN B N 1
ATOM 12469 C CA . ASN B 1 630 ? 0.207 -19.969 -14.977 1 42.12 630 ASN B CA 1
ATOM 12470 C C . ASN B 1 630 ? 0.25 -18.688 -14.164 1 42.12 630 ASN B C 1
ATOM 12472 O O . ASN B 1 630 ? 1.229 -18.422 -13.469 1 42.12 630 ASN B O 1
ATOM 12476 N N . HIS B 1 631 ? -0.891 -17.859 -14.391 1 50.12 631 HIS B N 1
ATOM 12477 C CA . HIS B 1 631 ? -0.582 -16.609 -13.727 1 50.12 631 HIS B CA 1
ATOM 12478 C C . HIS B 1 631 ? -1.5 -16.375 -12.539 1 50.12 631 HIS B C 1
ATOM 12480 O O . HIS B 1 631 ? -2.598 -16.922 -12.469 1 50.12 631 HIS B O 1
ATOM 12486 N N . VAL B 1 632 ? -0.982 -15.953 -11.547 1 56.19 632 VAL B N 1
ATOM 12487 C CA . VAL B 1 632 ? -1.687 -15.438 -10.383 1 56.19 632 VAL B CA 1
ATOM 12488 C C . VAL B 1 632 ? -2.979 -14.75 -10.812 1 56.19 632 VAL B C 1
ATOM 12490 O O . VAL B 1 632 ? -2.982 -13.969 -11.766 1 56.19 632 VAL B O 1
ATOM 12493 N N . PRO B 1 633 ? -4.125 -15.422 -10.32 1 59.84 633 PRO B N 1
ATOM 12494 C CA . PRO B 1 633 ? -5.418 -14.836 -10.688 1 59.84 633 PRO B CA 1
ATOM 12495 C C . PRO B 1 633 ? -5.465 -13.328 -10.453 1 59.84 633 PRO B C 1
ATOM 12497 O O . PRO B 1 633 ? -5.418 -12.875 -9.312 1 59.84 633 PRO B O 1
ATOM 12500 N N . ARG B 1 634 ? -5.449 -12.547 -11.445 1 76.81 634 ARG B N 1
ATOM 12501 C CA . ARG B 1 634 ? -5.68 -11.102 -11.461 1 76.81 634 ARG B CA 1
ATOM 12502 C C . ARG B 1 634 ? -7.105 -10.781 -11.906 1 76.81 634 ARG B C 1
ATOM 12504 O O . ARG B 1 634 ? -7.84 -11.672 -12.336 1 76.81 634 ARG B O 1
ATOM 12511 N N . PRO B 1 635 ? -7.531 -9.594 -11.68 1 77.06 635 PRO B N 1
ATOM 12512 C CA . PRO B 1 635 ? -8.906 -9.242 -12.062 1 77.06 635 PRO B CA 1
ATOM 12513 C C . PRO B 1 635 ? -9.227 -9.609 -13.508 1 77.06 635 PRO B C 1
ATOM 12515 O O . PRO B 1 635 ? -10.328 -10.078 -13.805 1 77.06 635 PRO B O 1
ATOM 12518 N N . ARG B 1 636 ? -8.352 -9.562 -14.281 1 79.75 636 ARG B N 1
ATOM 12519 C CA . ARG B 1 636 ? -8.578 -9.883 -15.688 1 79.75 636 ARG B CA 1
ATOM 12520 C C . ARG B 1 636 ? -8.75 -11.383 -15.891 1 79.75 636 ARG B C 1
ATOM 12522 O O . ARG B 1 636 ? -9.516 -11.82 -16.75 1 79.75 636 ARG B O 1
ATOM 12529 N N . THR B 1 637 ? -7.934 -12.109 -15.141 1 83.44 637 THR B N 1
ATOM 12530 C CA . THR B 1 637 ? -8.07 -13.555 -15.203 1 83.44 637 THR B CA 1
ATOM 12531 C C . THR B 1 637 ? -9.453 -13.992 -14.734 1 83.44 637 THR B C 1
ATOM 12533 O O . THR B 1 637 ? -10.07 -14.883 -15.328 1 83.44 637 THR B O 1
ATOM 12536 N N . LEU B 1 638 ? -9.93 -13.359 -13.742 1 89.06 638 LEU B N 1
ATOM 12537 C CA . LEU B 1 638 ? -11.266 -13.672 -13.234 1 89.06 638 LEU B CA 1
ATOM 12538 C C . LEU B 1 638 ? -12.336 -13.328 -14.266 1 89.06 638 LEU B C 1
ATOM 12540 O O . LEU B 1 638 ? -13.297 -14.07 -14.438 1 89.06 638 LEU B O 1
ATOM 12544 N N . GLN B 1 639 ? -12.117 -12.219 -15.008 1 88.75 639 GLN B N 1
ATOM 12545 C CA . GLN B 1 639 ? -13.039 -11.805 -16.062 1 88.75 639 GLN B CA 1
ATOM 12546 C C . GLN B 1 639 ? -13.086 -12.844 -17.188 1 88.75 639 GLN B C 1
ATOM 12548 O O . GLN B 1 639 ? -14.164 -13.18 -17.688 1 88.75 639 GLN B O 1
ATOM 12553 N N . ARG B 1 640 ? -11.945 -13.336 -17.484 1 84.44 640 ARG B N 1
ATOM 12554 C CA . ARG B 1 640 ? -11.852 -14.281 -18.594 1 84.44 640 ARG B CA 1
ATOM 12555 C C . ARG B 1 640 ? -12.57 -15.586 -18.281 1 84.44 640 ARG B C 1
ATOM 12557 O O . ARG B 1 640 ? -13.32 -16.109 -19.094 1 84.44 640 ARG B O 1
ATOM 12564 N N . PHE B 1 641 ? -12.367 -16.109 -17.078 1 86.5 641 PHE B N 1
ATOM 12565 C CA . PHE B 1 641 ? -13.016 -17.344 -16.672 1 86.5 641 PHE B CA 1
ATOM 12566 C C . PHE B 1 641 ? -14.531 -17.172 -16.594 1 86.5 641 PHE B C 1
ATOM 12568 O O . PHE B 1 641 ? -15.289 -18.047 -17.031 1 86.5 641 PHE B O 1
ATOM 12575 N N . THR B 1 642 ? -14.922 -16.047 -16.109 1 90.12 642 THR B N 1
ATOM 12576 C CA . THR B 1 642 ? -16.344 -15.758 -15.961 1 90.12 642 THR B CA 1
ATOM 12577 C C . THR B 1 642 ? -17 -15.578 -17.328 1 90.12 642 THR B C 1
ATOM 12579 O O . THR B 1 642 ? -18.094 -16.109 -17.578 1 90.12 642 THR B O 1
ATOM 12582 N N . ALA B 1 643 ? -16.359 -14.828 -18.219 1 89.25 643 ALA B N 1
ATOM 12583 C CA . ALA B 1 643 ? -16.891 -14.562 -19.562 1 89.25 643 ALA B CA 1
ATOM 12584 C C . ALA B 1 643 ? -16.938 -15.836 -20.391 1 89.25 643 ALA B C 1
ATOM 12586 O O . ALA B 1 643 ? -17.922 -16.078 -21.109 1 89.25 643 ALA B O 1
ATOM 12587 N N . ALA B 1 644 ? -15.859 -16.625 -20.281 1 84.75 644 ALA B N 1
ATOM 12588 C CA . ALA B 1 644 ? -15.82 -17.875 -21.047 1 84.75 644 ALA B CA 1
ATOM 12589 C C . ALA B 1 644 ? -16.922 -18.828 -20.594 1 84.75 644 ALA B C 1
ATOM 12591 O O . ALA B 1 644 ? -17.547 -19.5 -21.422 1 84.75 644 ALA B O 1
ATOM 12592 N N . THR B 1 645 ? -17.172 -18.953 -19.297 1 87.81 645 THR B N 1
ATOM 12593 C CA . THR B 1 645 ? -18.234 -19.812 -18.75 1 87.81 645 THR B CA 1
ATOM 12594 C C . THR B 1 645 ? -19.609 -19.312 -19.188 1 87.81 645 THR B C 1
ATOM 12596 O O . THR B 1 645 ? -20.469 -20.125 -19.547 1 87.81 645 THR B O 1
ATOM 12599 N N . LEU B 1 646 ? -19.766 -18.016 -19.203 1 90.25 646 LEU B N 1
ATOM 12600 C CA . LEU B 1 646 ? -21.031 -17.422 -19.609 1 90.25 646 LEU B CA 1
ATOM 12601 C C . LEU B 1 646 ? -21.312 -17.672 -21.078 1 90.25 646 LEU B C 1
ATOM 12603 O O . LEU B 1 646 ? -22.422 -18.078 -21.438 1 90.25 646 LEU B O 1
ATOM 12607 N N . GLU B 1 647 ? -20.328 -17.438 -21.891 1 86.19 647 GLU B N 1
ATOM 12608 C CA . GLU B 1 647 ? -20.484 -17.641 -23.328 1 86.19 647 GLU B CA 1
ATOM 12609 C C . GLU B 1 647 ? -20.812 -19.094 -23.641 1 86.19 647 GLU B C 1
ATOM 12611 O O . GLU B 1 647 ? -21.672 -19.391 -24.469 1 86.19 647 GLU B O 1
ATOM 12616 N N . HIS B 1 648 ? -20.125 -19.953 -22.984 1 83.06 648 HIS B N 1
ATOM 12617 C CA . HIS B 1 648 ? -20.359 -21.375 -23.203 1 83.06 648 HIS B CA 1
ATOM 12618 C C . HIS B 1 648 ? -21.766 -21.781 -22.781 1 83.06 648 HIS B C 1
ATOM 12620 O O . HIS B 1 648 ? -22.391 -22.625 -23.406 1 83.06 648 HIS B O 1
ATOM 12626 N N . GLY B 1 649 ? -22.234 -21.297 -21.688 1 84.69 649 GLY B N 1
ATOM 12627 C CA . GLY B 1 649 ? -23.562 -21.609 -21.188 1 84.69 649 GLY B CA 1
ATOM 12628 C C . GLY B 1 649 ? -24.688 -21.062 -22.047 1 84.69 649 GLY B C 1
ATOM 12629 O O . GLY B 1 649 ? -25.719 -21.703 -22.219 1 84.69 649 GLY B O 1
ATOM 12630 N N . MET B 1 650 ? -24.453 -19.938 -22.656 1 89.44 650 MET B N 1
ATOM 12631 C CA . MET B 1 650 ? -25.5 -19.266 -23.391 1 89.44 650 MET B CA 1
ATOM 12632 C C . MET B 1 650 ? -25.438 -19.594 -24.875 1 89.44 650 MET B C 1
ATOM 12634 O O . MET B 1 650 ? -26.438 -19.469 -25.594 1 89.44 650 MET B O 1
ATOM 12638 N N . HIS B 1 651 ? -24.266 -19.891 -25.312 1 84 651 HIS B N 1
ATOM 12639 C CA . HIS B 1 651 ? -24.062 -20.234 -26.703 1 84 651 HIS B CA 1
ATOM 12640 C C . HIS B 1 651 ? -23.141 -21.453 -26.828 1 84 651 HIS B C 1
ATOM 12642 O O . HIS B 1 651 ? -21.984 -21.328 -27.203 1 84 651 HIS B O 1
ATOM 12648 N N . PRO B 1 652 ? -23.719 -22.609 -26.609 1 79.88 652 PRO B N 1
ATOM 12649 C CA . PRO B 1 652 ? -22.891 -23.812 -26.703 1 79.88 652 PRO B CA 1
ATOM 12650 C C . PRO B 1 652 ? -22.266 -24 -28.078 1 79.88 652 PRO B C 1
ATOM 12652 O O . PRO B 1 652 ? -22.891 -23.672 -29.094 1 79.88 652 PRO B O 1
ATOM 12655 N N . PRO B 1 653 ? -21.016 -24.391 -28.109 1 76.31 653 PRO B N 1
ATOM 12656 C CA . PRO B 1 653 ? -20.328 -24.547 -29.391 1 76.31 653 PRO B CA 1
ATOM 12657 C C . PRO B 1 653 ? -21.031 -25.547 -30.312 1 76.31 653 PRO B C 1
ATOM 12659 O O . PRO B 1 653 ? -21.75 -26.438 -29.828 1 76.31 653 PRO B O 1
ATOM 12662 N N . VAL B 1 654 ? -20.766 -25.391 -31.578 1 77.88 654 VAL B N 1
ATOM 12663 C CA . VAL B 1 654 ? -21.375 -26.25 -32.594 1 77.88 654 VAL B CA 1
ATOM 12664 C C . VAL B 1 654 ? -20.75 -27.641 -32.531 1 77.88 654 VAL B C 1
ATOM 12666 O O . VAL B 1 654 ? -19.531 -27.781 -32.375 1 77.88 654 VAL B O 1
ATOM 12669 N N . SER B 1 655 ? -21.656 -28.625 -32.531 1 83.94 655 SER B N 1
ATOM 12670 C CA . SER B 1 655 ? -21.188 -30 -32.562 1 83.94 655 SER B CA 1
ATOM 12671 C C . SER B 1 655 ? -20.422 -30.328 -33.844 1 83.94 655 SER B C 1
ATOM 12673 O O . SER B 1 655 ? -20.781 -29.812 -34.906 1 83.94 655 SER B O 1
ATOM 12675 N N . PRO B 1 656 ? -19.359 -31.125 -33.688 1 90.06 656 PRO B N 1
ATOM 12676 C CA . PRO B 1 656 ? -18.625 -31.484 -34.906 1 90.06 656 PRO B CA 1
ATOM 12677 C C . PRO B 1 656 ? -19.453 -32.344 -35.844 1 90.06 656 PRO B C 1
ATOM 12679 O O . PRO B 1 656 ? -20.391 -33 -35.406 1 90.06 656 PRO B O 1
ATOM 12682 N N . LYS B 1 657 ? -19.078 -32.375 -37.125 1 93.94 657 LYS B N 1
ATOM 12683 C CA . LYS B 1 657 ? -19.719 -33.219 -38.125 1 93.94 657 LYS B CA 1
ATOM 12684 C C . LYS B 1 657 ? -19.531 -34.688 -37.781 1 93.94 657 LYS B C 1
ATOM 12686 O O . LYS B 1 657 ? -18.5 -35.094 -37.25 1 93.94 657 LYS B O 1
ATOM 12691 N N . PRO B 1 658 ? -20.578 -35.438 -38.094 1 94.81 658 PRO B N 1
ATOM 12692 C CA . PRO B 1 658 ? -20.484 -36.875 -37.781 1 94.81 658 PRO B CA 1
ATOM 12693 C C . PRO B 1 658 ? -19.266 -37.531 -38.438 1 94.81 658 PRO B C 1
ATOM 12695 O O . PRO B 1 658 ? -18.656 -38.406 -37.844 1 94.81 658 PRO B O 1
ATOM 12698 N N . GLU B 1 659 ? -18.922 -37.062 -39.625 1 95.19 659 GLU B N 1
ATOM 12699 C CA . GLU B 1 659 ? -17.766 -37.625 -40.312 1 95.19 659 GLU B CA 1
ATOM 12700 C C . GLU B 1 659 ? -16.469 -37.312 -39.562 1 95.19 659 GLU B C 1
ATOM 12702 O O . GLU B 1 659 ? -15.547 -38.125 -39.562 1 95.19 659 GLU B O 1
ATOM 12707 N N . TRP B 1 660 ? -16.469 -36.125 -39 1 95.94 660 TRP B N 1
ATOM 12708 C CA . TRP B 1 660 ? -15.297 -35.719 -38.219 1 95.94 660 TRP B CA 1
ATOM 12709 C C . TRP B 1 660 ? -15.156 -36.562 -36.969 1 95.94 660 TRP B C 1
ATOM 12711 O O . TRP B 1 660 ? -14.055 -37 -36.625 1 95.94 660 TRP B O 1
ATOM 12721 N N . ARG B 1 661 ? -16.281 -36.844 -36.312 1 95.38 661 ARG B N 1
ATOM 12722 C CA . ARG B 1 661 ? -16.281 -37.656 -35.094 1 95.38 661 ARG B CA 1
ATOM 12723 C C . ARG B 1 661 ? -15.859 -39.094 -35.406 1 95.38 661 ARG B C 1
ATOM 12725 O O . ARG B 1 661 ? -15.109 -39.719 -34.625 1 95.38 661 ARG B O 1
ATOM 12732 N N . ALA B 1 662 ? -16.375 -39.562 -36.469 1 95.94 662 ALA B N 1
ATOM 12733 C CA . ALA B 1 662 ? -16.031 -40.938 -36.875 1 95.94 662 ALA B CA 1
ATOM 12734 C C . ALA B 1 662 ? -14.547 -41.062 -37.156 1 95.94 662 ALA B C 1
ATOM 12736 O O . ALA B 1 662 ? -13.93 -42.062 -36.781 1 95.94 662 ALA B O 1
ATOM 12737 N N . LEU B 1 663 ? -14.047 -40.094 -37.812 1 96.75 663 LEU B N 1
ATOM 12738 C CA . LEU B 1 663 ? -12.617 -40.125 -38.094 1 96.75 663 LEU B CA 1
ATOM 12739 C C . LEU B 1 663 ? -11.805 -40.062 -36.781 1 96.75 663 LEU B C 1
ATOM 12741 O O . LEU B 1 663 ? -10.82 -40.781 -36.625 1 96.75 663 LEU B O 1
ATOM 12745 N N . MET B 1 664 ? -12.227 -39.188 -35.906 1 96.56 664 MET B N 1
ATOM 12746 C CA . MET B 1 664 ? -11.523 -39.062 -34.625 1 96.56 664 MET B CA 1
ATOM 12747 C C . MET B 1 664 ? -11.578 -40.344 -33.812 1 96.56 664 MET B C 1
ATOM 12749 O O . MET B 1 664 ? -10.609 -40.719 -33.156 1 96.56 664 MET B O 1
ATOM 12753 N N . ASP B 1 665 ? -12.719 -41 -33.844 1 95.81 665 ASP B N 1
ATOM 12754 C CA . ASP B 1 665 ? -12.867 -42.281 -33.156 1 95.81 665 ASP B CA 1
ATOM 12755 C C . ASP B 1 665 ? -11.883 -43.312 -33.688 1 95.81 665 ASP B C 1
ATOM 12757 O O . ASP B 1 665 ? -11.305 -44.094 -32.938 1 95.81 665 ASP B O 1
ATOM 12761 N N . GLU B 1 666 ? -11.711 -43.281 -34.938 1 96.5 666 GLU B N 1
ATOM 12762 C CA . GLU B 1 666 ? -10.836 -44.25 -35.594 1 96.5 666 GLU B CA 1
ATOM 12763 C C . GLU B 1 666 ? -9.367 -43.938 -35.344 1 96.5 666 GLU B C 1
ATOM 12765 O O . GLU B 1 666 ? -8.594 -44.812 -34.938 1 96.5 666 GLU B O 1
ATOM 12770 N N . ILE B 1 667 ? -9.047 -42.719 -35.562 1 97.31 667 ILE B N 1
ATOM 12771 C CA . ILE B 1 667 ? -7.629 -42.406 -35.469 1 97.31 667 ILE B CA 1
ATOM 12772 C C . ILE B 1 667 ? -7.176 -42.406 -34.031 1 97.31 667 ILE B C 1
ATOM 12774 O O . ILE B 1 667 ? -5.992 -42.594 -33.719 1 97.31 667 ILE B O 1
ATOM 12778 N N . ALA B 1 668 ? -8.062 -42.156 -33.062 1 96.56 668 ALA B N 1
ATOM 12779 C CA . ALA B 1 668 ? -7.723 -42.188 -31.625 1 96.56 668 ALA B CA 1
ATOM 12780 C C . ALA B 1 668 ? -7.266 -43.594 -31.203 1 96.56 668 ALA B C 1
ATOM 12782 O O . ALA B 1 668 ? -6.344 -43.719 -30.406 1 96.56 668 ALA B O 1
ATOM 12783 N N . VAL B 1 669 ? -7.875 -44.594 -31.719 1 96.31 669 VAL B N 1
ATOM 12784 C CA . VAL B 1 669 ? -7.516 -45.969 -31.391 1 96.31 669 VAL B CA 1
ATOM 12785 C C . VAL B 1 669 ? -6.109 -46.25 -31.906 1 96.31 669 VAL B C 1
ATOM 12787 O O . VAL B 1 669 ? -5.301 -46.875 -31.203 1 96.31 669 VAL B O 1
ATOM 12790 N N . ILE B 1 670 ? -5.836 -45.812 -33.094 1 97.44 670 ILE B N 1
ATOM 12791 C CA . ILE B 1 670 ? -4.527 -46.031 -33.688 1 97.44 670 ILE B CA 1
ATOM 12792 C C . ILE B 1 670 ? -3.459 -45.281 -32.906 1 97.44 670 ILE B C 1
ATOM 12794 O O . ILE B 1 670 ? -2.373 -45.812 -32.656 1 97.44 670 ILE B O 1
ATOM 12798 N N . ALA B 1 671 ? -3.777 -44.094 -32.562 1 97.62 671 ALA B N 1
ATOM 12799 C CA . ALA B 1 671 ? -2.84 -43.312 -31.797 1 97.62 671 ALA B CA 1
ATOM 12800 C C . ALA B 1 671 ? -2.504 -44 -30.469 1 97.62 671 ALA B C 1
ATOM 12802 O O . ALA B 1 671 ? -1.345 -44 -30.047 1 97.62 671 ALA B O 1
ATOM 12803 N N . THR B 1 672 ? -3.494 -44.5 -29.75 1 97.06 672 THR B N 1
ATOM 12804 C CA . THR B 1 672 ? -3.297 -45.188 -28.484 1 97.06 672 THR B CA 1
ATOM 12805 C C . THR B 1 672 ? -2.436 -46.438 -28.656 1 97.06 672 THR B C 1
ATOM 12807 O O . THR B 1 672 ? -1.544 -46.719 -27.859 1 97.06 672 THR B O 1
ATOM 12810 N N . GLU B 1 673 ? -2.711 -47.156 -29.656 1 96.88 673 GLU B N 1
ATOM 12811 C CA . GLU B 1 673 ? -1.951 -48.375 -29.906 1 96.88 673 GLU B CA 1
ATOM 12812 C C . GLU B 1 673 ? -0.479 -48.062 -30.156 1 96.88 673 GLU B C 1
ATOM 12814 O O . GLU B 1 673 ? 0.403 -48.75 -29.641 1 96.88 673 GLU B O 1
ATOM 12819 N N . GLU B 1 674 ? -0.275 -47.062 -30.953 1 97 674 GLU B N 1
ATOM 12820 C CA . GLU B 1 674 ? 1.103 -46.656 -31.219 1 97 674 GLU B CA 1
ATOM 12821 C C . GLU B 1 674 ? 1.788 -46.156 -29.938 1 97 674 GLU B C 1
ATOM 12823 O O . GLU B 1 674 ? 2.932 -46.531 -29.672 1 97 674 GLU B O 1
ATOM 12828 N N . TYR B 1 675 ? 1.145 -45.375 -29.25 1 96.81 675 TYR B N 1
ATOM 12829 C CA . TYR B 1 675 ? 1.68 -44.875 -28 1 96.81 675 TYR B CA 1
ATOM 12830 C C . TYR B 1 675 ? 2.025 -46 -27.047 1 96.81 675 TYR B C 1
ATOM 12832 O O . TYR B 1 675 ? 3.137 -46.062 -26.516 1 96.81 675 TYR B O 1
ATOM 12840 N N . ARG B 1 676 ? 1.104 -46.938 -26.812 1 96 676 ARG B N 1
ATOM 12841 C CA . ARG B 1 676 ? 1.289 -48.031 -25.859 1 96 676 ARG B CA 1
ATOM 12842 C C . ARG B 1 676 ? 2.332 -49.031 -26.375 1 96 676 ARG B C 1
ATOM 12844 O O . ARG B 1 676 ? 3.018 -49.688 -25.578 1 96 676 ARG B O 1
ATOM 12851 N N . SER B 1 677 ? 2.416 -49.156 -27.672 1 96.56 677 SER B N 1
ATOM 12852 C CA . SER B 1 677 ? 3.408 -50.062 -28.25 1 96.56 677 SER B CA 1
ATOM 12853 C C . SER B 1 677 ? 4.824 -49.625 -27.875 1 96.56 677 SER B C 1
ATOM 12855 O O . SER B 1 677 ? 5.715 -50.469 -27.75 1 96.56 677 SER B O 1
ATOM 12857 N N . ILE B 1 678 ? 4.996 -48.375 -27.656 1 96.19 678 ILE B N 1
ATOM 12858 C CA . ILE B 1 678 ? 6.32 -47.844 -27.344 1 96.19 678 ILE B CA 1
ATOM 12859 C C . ILE B 1 678 ? 6.484 -47.719 -25.828 1 96.19 678 ILE B C 1
ATOM 12861 O O . ILE B 1 678 ? 7.434 -48.281 -25.25 1 96.19 678 ILE B O 1
ATOM 12865 N N . VAL B 1 679 ? 5.59 -47.156 -25.156 1 94.88 679 VAL B N 1
ATOM 12866 C CA . VAL B 1 679 ? 5.73 -46.75 -23.75 1 94.88 679 VAL B CA 1
ATOM 12867 C C . VAL B 1 679 ? 5.543 -47.969 -22.844 1 94.88 679 VAL B C 1
ATOM 12869 O O . VAL B 1 679 ? 6.23 -48.125 -21.844 1 94.88 679 VAL B O 1
ATOM 12872 N N . PHE B 1 680 ? 4.598 -48.938 -23.203 1 92.69 680 PHE B N 1
ATOM 12873 C CA . PHE B 1 680 ? 4.281 -50.031 -22.281 1 92.69 680 PHE B CA 1
ATOM 12874 C C . PHE B 1 680 ? 4.754 -51.344 -22.844 1 92.69 680 PHE B C 1
ATOM 12876 O O . PHE B 1 680 ? 5.164 -52.25 -22.078 1 92.69 680 PHE B O 1
ATOM 12883 N N . LYS B 1 681 ? 4.734 -51.5 -24.141 1 93.62 681 LYS B N 1
ATOM 12884 C CA . LYS B 1 681 ? 4.996 -52.812 -24.703 1 93.62 681 LYS B CA 1
ATOM 12885 C C . LYS B 1 681 ? 6.473 -52.969 -25.047 1 93.62 681 LYS B C 1
ATOM 12887 O O . LYS B 1 681 ? 6.996 -54.094 -25.047 1 93.62 681 LYS B O 1
ATOM 12892 N N . GLU B 1 682 ? 7.078 -51.875 -25.422 1 94.19 682 GLU B N 1
ATOM 12893 C CA . GLU B 1 682 ? 8.516 -51.969 -25.672 1 94.19 682 GLU B CA 1
ATOM 12894 C C . GLU B 1 682 ? 9.273 -52.281 -24.375 1 94.19 682 GLU B C 1
ATOM 12896 O O . GLU B 1 682 ? 9.312 -51.469 -23.453 1 94.19 682 GLU B O 1
ATOM 12901 N N . PRO B 1 683 ? 9.906 -53.438 -24.266 1 92 683 PRO B N 1
ATOM 12902 C CA . PRO B 1 683 ? 10.484 -53.906 -23 1 92 683 PRO B CA 1
ATOM 12903 C C . PRO B 1 683 ? 11.617 -53.031 -22.5 1 92 683 PRO B C 1
ATOM 12905 O O . PRO B 1 683 ? 11.836 -52.906 -21.297 1 92 683 PRO B O 1
ATOM 12908 N N . ARG B 1 684 ? 12.297 -52.406 -23.391 1 93.25 684 ARG B N 1
ATOM 12909 C CA . ARG B 1 684 ? 13.469 -51.656 -22.953 1 93.25 684 ARG B CA 1
ATOM 12910 C C . ARG B 1 684 ? 13.188 -50.156 -22.922 1 93.25 684 ARG B C 1
ATOM 12912 O O . ARG B 1 684 ? 14.109 -49.344 -22.828 1 93.25 684 ARG B O 1
ATOM 12919 N N . PHE B 1 685 ? 11.984 -49.812 -23.016 1 94.88 685 PHE B N 1
ATOM 12920 C CA . PHE B 1 685 ? 11.625 -48.375 -23.031 1 94.88 685 PHE B CA 1
ATOM 12921 C C . PHE B 1 685 ? 11.977 -47.719 -21.703 1 94.88 685 PHE B C 1
ATOM 12923 O O . PHE B 1 685 ? 12.5 -46.625 -21.672 1 94.88 685 PHE B O 1
ATOM 12930 N N . VAL B 1 686 ? 11.609 -48.406 -20.594 1 93.12 686 VAL B N 1
ATOM 12931 C CA . VAL B 1 686 ? 11.836 -47.844 -19.266 1 93.12 686 VAL B CA 1
ATOM 12932 C C . VAL B 1 686 ? 13.336 -47.594 -19.047 1 93.12 686 VAL B C 1
ATOM 12934 O O . VAL B 1 686 ? 13.734 -46.594 -18.469 1 93.12 686 VAL B O 1
ATOM 12937 N N . GLU B 1 687 ? 14.109 -48.562 -19.484 1 94.19 687 GLU B N 1
ATOM 12938 C CA . GLU B 1 687 ? 15.562 -48.375 -19.406 1 94.19 687 GLU B CA 1
ATOM 12939 C C . GLU B 1 687 ? 16.031 -47.188 -20.219 1 94.19 687 GLU B C 1
ATOM 12941 O O . GLU B 1 687 ? 16.828 -46.375 -19.734 1 94.19 687 GLU B O 1
ATOM 12946 N N . TYR B 1 688 ? 15.562 -47.062 -21.422 1 96.31 688 TYR B N 1
ATOM 12947 C CA . TYR B 1 688 ? 15.883 -45.938 -22.266 1 96.31 688 TYR B CA 1
ATOM 12948 C C . TYR B 1 688 ? 15.469 -44.625 -21.609 1 96.31 688 TYR B C 1
ATOM 12950 O O . TYR B 1 688 ? 16.25 -43.656 -21.562 1 96.31 688 TYR B O 1
ATOM 12958 N N . PHE B 1 689 ? 14.258 -44.625 -21.094 1 95.12 689 PHE B N 1
ATOM 12959 C CA . PHE B 1 689 ? 13.688 -43.438 -20.453 1 95.12 689 PHE B CA 1
ATOM 12960 C C . PHE B 1 689 ? 14.562 -43 -19.281 1 95.12 689 PHE B C 1
ATOM 12962 O O . PHE B 1 689 ? 14.898 -41.812 -19.172 1 95.12 689 PHE B O 1
ATOM 12969 N N . ARG B 1 690 ? 14.93 -43.844 -18.422 1 94.12 690 ARG B N 1
ATOM 12970 C CA . ARG B 1 690 ? 15.703 -43.531 -17.219 1 94.12 690 ARG B CA 1
ATOM 12971 C C . ARG B 1 690 ? 17.109 -43.062 -17.594 1 94.12 690 ARG B C 1
ATOM 12973 O O . ARG B 1 690 ? 17.688 -42.219 -16.891 1 94.12 690 ARG B O 1
ATOM 12980 N N . LEU B 1 691 ? 17.609 -43.562 -18.672 1 95.94 691 LEU B N 1
ATOM 12981 C CA . LEU B 1 691 ? 18.953 -43.188 -19.094 1 95.94 691 LEU B CA 1
ATOM 12982 C C . LEU B 1 691 ? 18.922 -41.875 -19.844 1 95.94 691 LEU B C 1
ATOM 12984 O O . LEU B 1 691 ? 19.781 -41 -19.609 1 95.94 691 LEU B O 1
ATOM 12988 N N . ALA B 1 692 ? 17.938 -41.688 -20.625 1 96.69 692 ALA B N 1
ATOM 12989 C CA . ALA B 1 692 ? 17.906 -40.562 -21.562 1 96.69 692 ALA B CA 1
ATOM 12990 C C . ALA B 1 692 ? 17.469 -39.281 -20.859 1 96.69 692 ALA B C 1
ATOM 12992 O O . ALA B 1 692 ? 17.734 -38.156 -21.359 1 96.69 692 ALA B O 1
ATOM 12993 N N . THR B 1 693 ? 16.734 -39.344 -19.75 1 96.44 693 THR B N 1
ATOM 12994 C CA . THR B 1 693 ? 16.156 -38.156 -19.109 1 96.44 693 THR B CA 1
ATOM 12995 C C . THR B 1 693 ? 16.609 -38.031 -17.656 1 96.44 693 THR B C 1
ATOM 12997 O O . THR B 1 693 ? 17.094 -39.031 -17.094 1 96.44 693 THR B O 1
ATOM 13000 N N . PRO B 1 694 ? 16.453 -36.844 -17.062 1 95.38 694 PRO B N 1
ATOM 13001 C CA . PRO B 1 694 ? 16.812 -36.688 -15.656 1 95.38 694 PRO B CA 1
ATOM 13002 C C . PRO B 1 694 ? 15.664 -37.031 -14.711 1 95.38 694 PRO B C 1
ATOM 13004 O O . PRO B 1 694 ? 15.469 -36.344 -13.703 1 95.38 694 PRO B O 1
ATOM 13007 N N . GLU B 1 695 ? 14.906 -38.031 -15.016 1 92.31 695 GLU B N 1
ATOM 13008 C CA . GLU B 1 695 ? 13.766 -38.406 -14.188 1 92.31 695 GLU B CA 1
ATOM 13009 C C . GLU B 1 695 ? 14.211 -38.844 -12.789 1 92.31 695 GLU B C 1
ATOM 13011 O O . GLU B 1 695 ? 13.562 -38.5 -11.797 1 92.31 695 GLU B O 1
ATOM 13016 N N . LEU B 1 696 ? 15.305 -39.5 -12.648 1 89.56 696 LEU B N 1
ATOM 13017 C CA . LEU B 1 696 ? 15.781 -40 -11.375 1 89.56 696 LEU B CA 1
ATOM 13018 C C . LEU B 1 696 ? 16.266 -38.875 -10.477 1 89.56 696 LEU B C 1
ATOM 13020 O O . LEU B 1 696 ? 16.266 -39 -9.25 1 89.56 696 LEU B O 1
ATOM 13024 N N . GLU B 1 697 ? 16.656 -37.812 -11.125 1 91.94 697 GLU B N 1
ATOM 13025 C CA . GLU B 1 697 ? 17.219 -36.688 -10.391 1 91.94 697 GLU B CA 1
ATOM 13026 C C . GLU B 1 697 ? 16.141 -35.656 -10.086 1 91.94 697 GLU B C 1
ATOM 13028 O O . GLU B 1 697 ? 16.422 -34.656 -9.406 1 91.94 697 GLU B O 1
ATOM 13033 N N . TYR B 1 698 ? 14.953 -35.875 -10.516 1 90.69 698 TYR B N 1
ATOM 13034 C CA . TYR B 1 698 ? 13.859 -34.906 -10.359 1 90.69 698 TYR B CA 1
ATOM 13035 C C . TYR B 1 698 ? 13.625 -34.594 -8.891 1 90.69 698 TYR B C 1
ATOM 13037 O O . TYR B 1 698 ? 13.391 -33.438 -8.539 1 90.69 698 TYR B O 1
ATOM 13045 N N . GLY B 1 699 ? 13.672 -35.531 -8.008 1 87 699 GLY B N 1
ATOM 13046 C CA . GLY B 1 699 ? 13.391 -35.375 -6.586 1 87 699 GLY B CA 1
ATOM 13047 C C . GLY B 1 699 ? 14.352 -34.406 -5.902 1 87 699 GLY B C 1
ATOM 13048 O O . GLY B 1 699 ? 14.008 -33.812 -4.883 1 87 699 GLY B O 1
ATOM 13049 N N . ARG B 1 700 ? 15.469 -34.219 -6.52 1 88.5 700 ARG B N 1
ATOM 13050 C CA . ARG B 1 700 ? 16.5 -33.375 -5.918 1 88.5 700 ARG B CA 1
ATOM 13051 C C . ARG B 1 700 ? 16.156 -31.891 -6.035 1 88.5 700 ARG B C 1
ATOM 13053 O O . ARG B 1 700 ? 16.734 -31.062 -5.332 1 88.5 700 ARG B O 1
ATOM 13060 N N . MET B 1 701 ? 15.219 -31.547 -6.801 1 89.69 701 MET B N 1
ATOM 13061 C CA . MET B 1 701 ? 14.836 -30.156 -7.004 1 89.69 701 MET B CA 1
ATOM 13062 C C . MET B 1 701 ? 13.992 -29.641 -5.836 1 89.69 701 MET B C 1
ATOM 13064 O O . MET B 1 701 ? 13.828 -28.438 -5.664 1 89.69 701 MET B O 1
ATOM 13068 N N . ASN B 1 702 ? 13.414 -30.469 -5.047 1 88.06 702 ASN B N 1
ATOM 13069 C CA . ASN B 1 702 ? 12.641 -30.109 -3.869 1 88.06 702 ASN B CA 1
ATOM 13070 C C . ASN B 1 702 ? 11.531 -29.125 -4.211 1 88.06 702 ASN B C 1
ATOM 13072 O O . ASN B 1 702 ? 11.383 -28.094 -3.547 1 88.06 702 ASN B O 1
ATOM 13076 N N . ILE B 1 703 ? 10.734 -29.406 -5.207 1 84.94 703 ILE B N 1
ATOM 13077 C CA . ILE B 1 703 ? 9.727 -28.469 -5.68 1 84.94 703 ILE B CA 1
ATOM 13078 C C . ILE B 1 703 ? 8.477 -28.578 -4.805 1 84.94 703 ILE B C 1
ATOM 13080 O O . ILE B 1 703 ? 7.773 -27.578 -4.594 1 84.94 703 ILE B O 1
ATOM 13084 N N . GLY B 1 704 ? 8.18 -29.734 -4.328 1 83.94 704 GLY B N 1
ATOM 13085 C CA . GLY B 1 704 ? 6.977 -29.938 -3.537 1 83.94 704 GLY B CA 1
ATOM 13086 C C . GLY B 1 704 ? 7.145 -30.984 -2.451 1 83.94 704 GLY B C 1
ATOM 13087 O O . GLY B 1 704 ? 8.203 -31.609 -2.346 1 83.94 704 GLY B O 1
ATOM 13088 N N . SER B 1 705 ? 6.094 -31.078 -1.687 1 83.62 705 SER B N 1
ATOM 13089 C CA . SER B 1 705 ? 6.117 -32.031 -0.575 1 83.62 705 SER B CA 1
ATOM 13090 C C . SER B 1 705 ? 5.82 -33.438 -1.048 1 83.62 705 SER B C 1
ATOM 13092 O O . SER B 1 705 ? 6.117 -34.406 -0.348 1 83.62 705 SER B O 1
ATOM 13094 N N . ARG B 1 706 ? 5.262 -33.531 -2.252 1 84.44 706 ARG B N 1
ATOM 13095 C CA . ARG B 1 706 ? 4.836 -34.812 -2.773 1 84.44 706 ARG B CA 1
ATOM 13096 C C . ARG B 1 706 ? 6.02 -35.594 -3.34 1 84.44 706 ARG B C 1
ATOM 13098 O O . ARG B 1 706 ? 6.863 -35.031 -4.039 1 84.44 706 ARG B O 1
ATOM 13105 N N . PRO B 1 707 ? 6.039 -36.844 -3.031 1 80.12 707 PRO B N 1
ATOM 13106 C CA . PRO B 1 707 ? 7.035 -37.688 -3.709 1 80.12 707 PRO B CA 1
ATOM 13107 C C . PRO B 1 707 ? 6.785 -37.781 -5.211 1 80.12 707 PRO B C 1
ATOM 13109 O O . PRO B 1 707 ? 5.656 -37.594 -5.668 1 80.12 707 PRO B O 1
ATOM 13112 N N . SER B 1 708 ? 7.793 -38.062 -5.945 1 79.88 708 SER B N 1
ATOM 13113 C CA . SER B 1 708 ? 7.691 -38.125 -7.402 1 79.88 708 SER B CA 1
ATOM 13114 C C . SER B 1 708 ? 6.922 -39.375 -7.836 1 79.88 708 SER B C 1
ATOM 13116 O O . SER B 1 708 ? 6.402 -39.438 -8.953 1 79.88 708 SER B O 1
ATOM 13118 N N . LYS B 1 709 ? 6.961 -40.406 -6.973 1 77.88 709 LYS B N 1
ATOM 13119 C CA . LYS B 1 709 ? 6.234 -41.625 -7.25 1 77.88 709 LYS B CA 1
ATOM 13120 C C . LYS B 1 709 ? 5.176 -41.906 -6.184 1 77.88 709 LYS B C 1
ATOM 13122 O O . LYS B 1 709 ? 5.402 -41.656 -5 1 77.88 709 LYS B O 1
ATOM 13127 N N . ARG B 1 710 ? 4.117 -42.375 -6.832 1 72.62 710 ARG B N 1
ATOM 13128 C CA . ARG B 1 710 ? 3.055 -42.75 -5.902 1 72.62 710 ARG B CA 1
ATOM 13129 C C . ARG B 1 710 ? 3.48 -43.938 -5.027 1 72.62 710 ARG B C 1
ATOM 13131 O O . ARG B 1 710 ? 3.285 -43.906 -3.811 1 72.62 710 ARG B O 1
ATOM 13138 N N . LYS B 1 711 ? 3.965 -45.031 -5.707 1 72.06 711 LYS B N 1
ATOM 13139 C CA . LYS B 1 711 ? 4.523 -46.219 -5.07 1 72.06 711 LYS B CA 1
ATOM 13140 C C . LYS B 1 711 ? 6.004 -46.375 -5.406 1 72.06 711 LYS B C 1
ATOM 13142 O O . LYS B 1 711 ? 6.379 -46.406 -6.582 1 72.06 711 LYS B O 1
ATOM 13147 N N . PRO B 1 712 ? 6.91 -46.469 -4.523 1 66.94 712 PRO B N 1
ATOM 13148 C CA . PRO B 1 712 ? 8.352 -46.5 -4.754 1 66.94 712 PRO B CA 1
ATOM 13149 C C . PRO B 1 712 ? 8.781 -47.656 -5.664 1 66.94 712 PRO B C 1
ATOM 13151 O O . PRO B 1 712 ? 9.727 -47.531 -6.441 1 66.94 712 PRO B O 1
ATOM 13154 N N . SER B 1 713 ? 8.148 -48.75 -5.625 1 61.66 713 SER B N 1
ATOM 13155 C CA . SER B 1 713 ? 8.609 -49.938 -6.34 1 61.66 713 SER B CA 1
ATOM 13156 C C . SER B 1 713 ? 7.949 -50.031 -7.711 1 61.66 713 SER B C 1
ATOM 13158 O O . SER B 1 713 ? 8.289 -50.938 -8.5 1 61.66 713 SER B O 1
ATOM 13160 N N . GLY B 1 714 ? 7.254 -49.094 -8.195 1 65.12 714 GLY B N 1
ATOM 13161 C CA . GLY B 1 714 ? 6.465 -49.312 -9.398 1 65.12 714 GLY B CA 1
ATOM 13162 C C . GLY B 1 714 ? 7.125 -48.75 -10.648 1 65.12 714 GLY B C 1
ATOM 13163 O O . GLY B 1 714 ? 8.141 -48.062 -10.562 1 65.12 714 GLY B O 1
ATOM 13164 N N . GLY B 1 715 ? 6.754 -49.219 -11.859 1 72.88 715 GLY B N 1
ATOM 13165 C CA . GLY B 1 715 ? 7.207 -48.75 -13.156 1 72.88 715 GLY B CA 1
ATOM 13166 C C . GLY B 1 715 ? 6.609 -47.438 -13.562 1 72.88 715 GLY B C 1
ATOM 13167 O O . GLY B 1 715 ? 6.434 -46.531 -12.727 1 72.88 715 GLY B O 1
ATOM 13168 N N . ILE B 1 716 ? 6.43 -47.156 -14.789 1 82.5 716 ILE B N 1
ATOM 13169 C CA . ILE B 1 716 ? 5.891 -45.906 -15.359 1 82.5 716 ILE B CA 1
ATOM 13170 C C . ILE B 1 716 ? 4.492 -45.656 -14.805 1 82.5 716 ILE B C 1
ATOM 13172 O O . ILE B 1 716 ? 4.086 -44.5 -14.625 1 82.5 716 ILE B O 1
ATOM 13176 N N . GLU B 1 717 ? 3.846 -46.719 -14.492 1 78.94 717 GLU B N 1
ATOM 13177 C CA . GLU B 1 717 ? 2.482 -46.594 -13.984 1 78.94 717 GLU B CA 1
ATOM 13178 C C . GLU B 1 717 ? 2.455 -45.906 -12.625 1 78.94 717 GLU B C 1
ATOM 13180 O O . GLU B 1 717 ? 1.489 -45.219 -12.281 1 78.94 717 GLU B O 1
ATOM 13185 N N . SER B 1 718 ? 3.52 -46 -11.938 1 80.44 718 SER B N 1
ATOM 13186 C CA . SER B 1 718 ? 3.576 -45.438 -10.602 1 80.44 718 SER B CA 1
ATOM 13187 C C . SER B 1 718 ? 4.137 -44 -10.633 1 80.44 718 SER B C 1
ATOM 13189 O O . SER B 1 718 ? 3.986 -43.25 -9.664 1 80.44 718 SER B O 1
ATOM 13191 N N . LEU B 1 719 ? 4.746 -43.719 -11.734 1 85.5 719 LEU B N 1
ATOM 13192 C CA . LEU B 1 719 ? 5.301 -42.375 -11.891 1 85.5 719 LEU B CA 1
ATOM 13193 C C . LEU B 1 719 ? 4.191 -41.344 -12.086 1 85.5 719 LEU B C 1
ATOM 13195 O O . LEU B 1 719 ? 3.262 -41.562 -12.867 1 85.5 719 LEU B O 1
ATOM 13199 N N . ARG B 1 720 ? 4.258 -40.312 -11.359 1 84.94 720 ARG B N 1
ATOM 13200 C CA . ARG B 1 720 ? 3.256 -39.25 -11.492 1 84.94 720 ARG B CA 1
ATOM 13201 C C . ARG B 1 720 ? 3.377 -38.562 -12.836 1 84.94 720 ARG B C 1
ATOM 13203 O O . ARG B 1 720 ? 4.438 -38.562 -13.461 1 84.94 720 ARG B O 1
ATOM 13210 N N . ALA B 1 721 ? 2.309 -37.875 -13.242 1 85.62 721 ALA B N 1
ATOM 13211 C CA . ALA B 1 721 ? 2.221 -37.25 -14.57 1 85.62 721 ALA B CA 1
ATOM 13212 C C . ALA B 1 721 ? 3.203 -36.094 -14.703 1 85.62 721 ALA B C 1
ATOM 13214 O O . ALA B 1 721 ? 3.834 -35.906 -15.742 1 85.62 721 ALA B O 1
ATOM 13215 N N . ILE B 1 722 ? 3.363 -35.344 -13.656 1 87.06 722 ILE B N 1
ATOM 13216 C CA . ILE B 1 722 ? 4.152 -34.125 -13.742 1 87.06 722 ILE B CA 1
ATOM 13217 C C . ILE B 1 722 ? 5.625 -34.469 -13.945 1 87.06 722 ILE B C 1
ATOM 13219 O O . ILE B 1 722 ? 6.258 -34 -14.898 1 87.06 722 ILE B O 1
ATOM 13223 N N . PRO B 1 723 ? 6.281 -35.375 -13.156 1 89.56 723 PRO B N 1
ATOM 13224 C CA . PRO B 1 723 ? 7.672 -35.781 -13.406 1 89.56 723 PRO B CA 1
ATOM 13225 C C . PRO B 1 723 ? 7.859 -36.438 -14.766 1 89.56 723 PRO B C 1
ATOM 13227 O O . PRO B 1 723 ? 8.914 -36.312 -15.383 1 89.56 723 PRO B O 1
ATOM 13230 N N . TRP B 1 724 ? 6.797 -37.188 -15.234 1 92.12 724 TRP B N 1
ATOM 13231 C CA . TRP B 1 724 ? 6.832 -37.844 -16.547 1 92.12 724 TRP B CA 1
ATOM 13232 C C . TRP B 1 724 ? 6.988 -36.844 -17.656 1 92.12 724 TRP B C 1
ATOM 13234 O O . TRP B 1 724 ? 7.879 -36.969 -18.5 1 92.12 724 TRP B O 1
ATOM 13244 N N . ILE B 1 725 ? 6.18 -35.844 -17.672 1 91.44 725 ILE B N 1
ATOM 13245 C CA . ILE B 1 725 ? 6.219 -34.812 -18.688 1 91.44 725 ILE B CA 1
ATOM 13246 C C . ILE B 1 725 ? 7.469 -33.938 -18.5 1 91.44 725 ILE B C 1
ATOM 13248 O O . ILE B 1 725 ? 8.125 -33.594 -19.484 1 91.44 725 ILE B O 1
ATOM 13252 N N . PHE B 1 726 ? 7.828 -33.719 -17.234 1 92.25 726 PHE B N 1
ATOM 13253 C CA . PHE B 1 726 ? 8.969 -32.875 -16.922 1 92.25 726 PHE B CA 1
ATOM 13254 C C . PHE B 1 726 ? 10.258 -33.438 -17.484 1 92.25 726 PHE B C 1
ATOM 13256 O O . PHE B 1 726 ? 11.055 -32.75 -18.094 1 92.25 726 PHE B O 1
ATOM 13263 N N . ALA B 1 727 ? 10.445 -34.719 -17.312 1 94.5 727 ALA B N 1
ATOM 13264 C CA . ALA B 1 727 ? 11.672 -35.406 -17.734 1 94.5 727 ALA B CA 1
ATOM 13265 C C . ALA B 1 727 ? 11.867 -35.281 -19.25 1 94.5 727 ALA B C 1
ATOM 13267 O O . ALA B 1 727 ? 12.969 -34.969 -19.719 1 94.5 727 ALA B O 1
ATOM 13268 N N . TRP B 1 728 ? 10.797 -35.438 -20 1 95.44 728 TRP B N 1
ATOM 13269 C CA . TRP B 1 728 ? 10.891 -35.344 -21.453 1 95.44 728 TRP B CA 1
ATOM 13270 C C . TRP B 1 728 ? 11.016 -33.906 -21.922 1 95.44 728 TRP B C 1
ATOM 13272 O O . TRP B 1 728 ? 11.586 -33.656 -22.984 1 95.44 728 TRP B O 1
ATOM 13282 N N . THR B 1 729 ? 10.438 -33.031 -21.125 1 94 729 THR B N 1
ATOM 13283 C CA . THR B 1 729 ? 10.562 -31.609 -21.438 1 94 729 THR B CA 1
ATOM 13284 C C . THR B 1 729 ? 12.008 -31.141 -21.281 1 94 729 THR B C 1
ATOM 13286 O O . THR B 1 729 ? 12.484 -30.328 -22.062 1 94 729 THR B O 1
ATOM 13289 N N . GLN B 1 730 ? 12.68 -31.688 -20.328 1 95.81 730 GLN B N 1
ATOM 13290 C CA . GLN B 1 730 ? 14.062 -31.312 -20.062 1 95.81 730 GLN B CA 1
ATOM 13291 C C . GLN B 1 730 ? 14.961 -31.641 -21.25 1 95.81 730 GLN B C 1
ATOM 13293 O O . GLN B 1 730 ? 15.914 -30.922 -21.531 1 95.81 730 GLN B O 1
ATOM 13298 N N . THR B 1 731 ? 14.648 -32.688 -21.984 1 96.94 731 THR B N 1
ATOM 13299 C CA . THR B 1 731 ? 15.484 -33.094 -23.094 1 96.94 731 THR B CA 1
ATOM 13300 C C . THR B 1 731 ? 14.984 -32.5 -24.406 1 96.94 731 THR B C 1
ATOM 13302 O O . THR B 1 731 ? 15.469 -32.844 -25.484 1 96.94 731 THR B O 1
ATOM 13305 N N . ARG B 1 732 ? 13.969 -31.672 -24.359 1 96.38 732 ARG B N 1
ATOM 13306 C CA . ARG B 1 732 ? 13.359 -30.984 -25.5 1 96.38 732 ARG B CA 1
ATOM 13307 C C . ARG B 1 732 ? 12.805 -31.984 -26.5 1 96.38 732 ARG B C 1
ATOM 13309 O O . ARG B 1 732 ? 12.82 -31.734 -27.719 1 96.38 732 ARG B O 1
ATOM 13316 N N . PHE B 1 733 ? 12.484 -33.125 -26.047 1 96.75 733 PHE B N 1
ATOM 13317 C CA . PHE B 1 733 ? 11.945 -34.156 -26.922 1 96.75 733 PHE B CA 1
ATOM 13318 C C . PHE B 1 733 ? 10.43 -34.25 -26.781 1 96.75 733 PHE B C 1
ATOM 13320 O O . PHE B 1 733 ? 9.734 -34.625 -27.734 1 96.75 733 PHE B O 1
ATOM 13327 N N . HIS B 1 734 ? 9.797 -33.938 -25.703 1 95.44 734 HIS B N 1
ATOM 13328 C CA . HIS B 1 734 ? 8.375 -33.875 -25.391 1 95.44 734 HIS B CA 1
ATOM 13329 C C . HIS B 1 734 ? 7.637 -35.094 -25.922 1 95.44 734 HIS B C 1
ATOM 13331 O O . HIS B 1 734 ? 6.562 -34.969 -26.516 1 95.44 734 HIS B O 1
ATOM 13337 N N . LEU B 1 735 ? 8.18 -36.219 -25.688 1 96.19 735 LEU B N 1
ATOM 13338 C CA . LEU B 1 735 ? 7.711 -37.469 -26.266 1 96.19 735 LEU B CA 1
ATOM 13339 C C . LEU B 1 735 ? 6.246 -37.719 -25.922 1 96.19 735 LEU B C 1
ATOM 13341 O O . LEU B 1 735 ? 5.445 -38.062 -26.797 1 96.19 735 LEU B O 1
ATOM 13345 N N . PRO B 1 736 ? 5.84 -37.5 -24.688 1 93.56 736 PRO B N 1
ATOM 13346 C CA . PRO B 1 736 ? 4.465 -37.844 -24.328 1 93.56 736 PRO B CA 1
ATOM 13347 C C . PRO B 1 736 ? 3.426 -37 -25.031 1 93.56 736 PRO B C 1
ATOM 13349 O O . PRO B 1 736 ? 2.254 -37.375 -25.125 1 93.56 736 PRO B O 1
ATOM 13352 N N . VAL B 1 737 ? 3.809 -35.938 -25.594 1 93.25 737 VAL B N 1
ATOM 13353 C CA . VAL B 1 737 ? 2.85 -34.938 -26.094 1 93.25 737 VAL B CA 1
ATOM 13354 C C . VAL B 1 737 ? 2.533 -35.25 -27.562 1 93.25 737 VAL B C 1
ATOM 13356 O O . VAL B 1 737 ? 1.399 -35.062 -28.016 1 93.25 737 VAL B O 1
ATOM 13359 N N . TRP B 1 738 ? 3.5 -35.75 -28.297 1 96.38 738 TRP B N 1
ATOM 13360 C CA . TRP B 1 738 ? 3.254 -35.844 -29.734 1 96.38 738 TRP B CA 1
ATOM 13361 C C . TRP B 1 738 ? 3.186 -37.312 -30.141 1 96.38 738 TRP B C 1
ATOM 13363 O O . TRP B 1 738 ? 2.713 -37.625 -31.234 1 96.38 738 TRP B O 1
ATOM 13373 N N . LEU B 1 739 ? 3.715 -38.25 -29.297 1 97.25 739 LEU B N 1
ATOM 13374 C CA . LEU B 1 739 ? 3.754 -39.656 -29.672 1 97.25 739 LEU B CA 1
ATOM 13375 C C . LEU B 1 739 ? 2.354 -40.188 -29.969 1 97.25 739 LEU B C 1
ATOM 13377 O O . LEU B 1 739 ? 1.435 -40 -29.172 1 97.25 739 LEU B O 1
ATOM 13381 N N . GLY B 1 740 ? 2.137 -40.812 -31.062 1 97 740 GLY B N 1
ATOM 13382 C CA . GLY B 1 740 ? 0.855 -41.375 -31.469 1 97 740 GLY B CA 1
ATOM 13383 C C . GLY B 1 740 ? 0.173 -40.562 -32.562 1 97 740 GLY B C 1
ATOM 13384 O O . GLY B 1 740 ? -0.608 -41.094 -33.344 1 97 740 GLY B O 1
ATOM 13385 N N . PHE B 1 741 ? 0.424 -39.25 -32.656 1 97.69 741 PHE B N 1
ATOM 13386 C CA . PHE B 1 741 ? -0.197 -38.375 -33.656 1 97.69 741 PHE B CA 1
ATOM 13387 C C . PHE B 1 741 ? 0.198 -38.781 -35.062 1 97.69 741 PHE B C 1
ATOM 13389 O O . PHE B 1 741 ? -0.654 -38.875 -35.938 1 97.69 741 PHE B O 1
ATOM 13396 N N . GLY B 1 742 ? 1.496 -38.969 -35.25 1 97.38 742 GLY B N 1
ATOM 13397 C CA . GLY B 1 742 ? 1.998 -39.312 -36.562 1 97.38 742 GLY B CA 1
ATOM 13398 C C . GLY B 1 742 ? 1.369 -40.562 -37.125 1 97.38 742 GLY B C 1
ATOM 13399 O O . GLY B 1 742 ? 0.943 -40.594 -38.281 1 97.38 742 GLY B O 1
ATOM 13400 N N . ALA B 1 743 ? 1.311 -41.594 -36.312 1 97.56 743 ALA B N 1
ATOM 13401 C CA . ALA B 1 743 ? 0.709 -42.844 -36.719 1 97.56 743 ALA B CA 1
ATOM 13402 C C . ALA B 1 743 ? -0.77 -42.688 -37.062 1 97.56 743 ALA B C 1
ATOM 13404 O O . ALA B 1 743 ? -1.271 -43.25 -38.031 1 97.56 743 ALA B O 1
ATOM 13405 N N . ALA B 1 744 ? -1.451 -41.938 -36.281 1 98.06 744 ALA B N 1
ATOM 13406 C CA . ALA B 1 744 ? -2.873 -41.656 -36.5 1 98.06 744 ALA B CA 1
ATOM 13407 C C . ALA B 1 744 ? -3.109 -40.938 -37.812 1 98.06 744 ALA B C 1
ATOM 13409 O O . ALA B 1 744 ? -3.982 -41.312 -38.594 1 98.06 744 ALA B O 1
ATOM 13410 N N . PHE B 1 745 ? -2.361 -39.906 -38.125 1 97.88 745 PHE B N 1
ATOM 13411 C CA . PHE B 1 745 ? -2.518 -39.125 -39.344 1 97.88 745 PHE B CA 1
ATOM 13412 C C . PHE B 1 745 ? -2.135 -39.938 -40.562 1 97.88 745 PHE B C 1
ATOM 13414 O O . PHE B 1 745 ? -2.811 -39.875 -41.594 1 97.88 745 PHE B O 1
ATOM 13421 N N . LYS B 1 746 ? -1.028 -40.625 -40.469 1 96.75 746 LYS B N 1
ATOM 13422 C CA . LYS B 1 746 ? -0.591 -41.469 -41.562 1 96.75 746 LYS B CA 1
ATOM 13423 C C . LYS B 1 746 ? -1.658 -42.5 -41.938 1 96.75 746 LYS B C 1
ATOM 13425 O O . LYS B 1 746 ? -1.942 -42.719 -43.125 1 96.75 746 LYS B O 1
ATOM 13430 N N . TYR B 1 747 ? -2.227 -43.094 -40.906 1 97.06 747 TYR B N 1
ATOM 13431 C CA . TYR B 1 747 ? -3.293 -44.062 -41.125 1 97.06 747 TYR B CA 1
ATOM 13432 C C . TYR B 1 747 ? -4.477 -43.438 -41.844 1 97.06 747 TYR B C 1
ATOM 13434 O O . TYR B 1 747 ? -5 -43.969 -42.812 1 97.06 747 TYR B O 1
ATOM 13442 N N . ALA B 1 748 ? -4.898 -42.281 -41.375 1 97.25 748 ALA B N 1
ATOM 13443 C CA . ALA B 1 748 ? -6.055 -41.594 -41.938 1 97.25 748 ALA B CA 1
ATOM 13444 C C . ALA B 1 748 ? -5.809 -41.219 -43.406 1 97.25 748 ALA B C 1
ATOM 13446 O O . ALA B 1 748 ? -6.688 -41.406 -44.25 1 97.25 748 ALA B O 1
ATOM 13447 N N . ILE B 1 749 ? -4.66 -40.781 -43.719 1 95.81 749 ILE B N 1
ATOM 13448 C CA . ILE B 1 749 ? -4.336 -40.312 -45.062 1 95.81 749 ILE B CA 1
ATOM 13449 C C . ILE B 1 749 ? -4.16 -41.531 -45.969 1 95.81 749 ILE B C 1
ATOM 13451 O O . ILE B 1 749 ? -4.566 -41.5 -47.156 1 95.81 749 ILE B O 1
ATOM 13455 N N . GLN B 1 750 ? -3.529 -42.625 -45.531 1 95.56 750 GLN B N 1
ATOM 13456 C CA . GLN B 1 750 ? -3.305 -43.812 -46.344 1 95.56 750 GLN B CA 1
ATOM 13457 C C . GLN B 1 750 ? -4.617 -44.531 -46.625 1 95.56 750 GLN B C 1
ATOM 13459 O O . GLN B 1 750 ? -4.777 -45.156 -47.688 1 95.56 750 GLN B O 1
ATOM 13464 N N . LYS B 1 751 ? -5.469 -44.469 -45.656 1 95.5 751 LYS B N 1
ATOM 13465 C CA . LYS B 1 751 ? -6.773 -45.094 -45.844 1 95.5 751 LYS B CA 1
ATOM 13466 C C . LYS B 1 751 ? -7.547 -44.406 -46.969 1 95.5 751 LYS B C 1
ATOM 13468 O O . LYS B 1 751 ? -8.141 -45.062 -47.812 1 95.5 751 LYS B O 1
ATOM 13473 N N . ASP B 1 752 ? -7.625 -43.094 -46.906 1 94.5 752 ASP B N 1
ATOM 13474 C CA . ASP B 1 752 ? -8.273 -42.312 -47.938 1 94.5 752 ASP B CA 1
ATOM 13475 C C . ASP B 1 752 ? -7.609 -40.938 -48.062 1 94.5 752 ASP B C 1
ATOM 13477 O O . ASP B 1 752 ? -7.598 -40.156 -47.125 1 94.5 752 ASP B O 1
ATOM 13481 N N . ILE B 1 753 ? -7.07 -40.688 -49.188 1 90.94 753 ILE B N 1
ATOM 13482 C CA . ILE B 1 753 ? -6.348 -39.438 -49.438 1 90.94 753 ILE B CA 1
ATOM 13483 C C . ILE B 1 753 ? -7.27 -38.25 -49.156 1 90.94 753 ILE B C 1
ATOM 13485 O O . ILE B 1 753 ? -6.805 -37.156 -48.812 1 90.94 753 ILE B O 1
ATOM 13489 N N . LYS B 1 754 ? -8.547 -38.469 -49.25 1 94.12 754 LYS B N 1
ATOM 13490 C CA . LYS B 1 754 ? -9.523 -37.406 -48.969 1 94.12 754 LYS B CA 1
ATOM 13491 C C . LYS B 1 754 ? -9.516 -37 -47.531 1 94.12 754 LYS B C 1
ATOM 13493 O O . LYS B 1 754 ? -9.977 -35.906 -47.188 1 94.12 754 LYS B O 1
ATOM 13498 N N . ASN B 1 755 ? -8.906 -37.812 -46.781 1 96.12 755 ASN B N 1
ATOM 13499 C CA . ASN B 1 755 ? -8.867 -37.531 -45.344 1 96.12 755 ASN B CA 1
ATOM 13500 C C . ASN B 1 755 ? -7.922 -36.375 -45.031 1 96.12 755 ASN B C 1
ATOM 13502 O O . ASN B 1 755 ? -8.07 -35.688 -44 1 96.12 755 ASN B O 1
ATOM 13506 N N . LEU B 1 756 ? -6.973 -36.156 -45.844 1 96.38 756 LEU B N 1
ATOM 13507 C CA . LEU B 1 756 ? -6.113 -35 -45.656 1 96.38 756 LEU B CA 1
ATOM 13508 C C . LEU B 1 756 ? -6.914 -33.719 -45.75 1 96.38 756 LEU B C 1
ATOM 13510 O O . LEU B 1 756 ? -6.746 -32.812 -44.938 1 96.38 756 LEU B O 1
ATOM 13514 N N . HIS B 1 757 ? -7.746 -33.688 -46.75 1 95.69 757 HIS B N 1
ATOM 13515 C CA . HIS B 1 757 ? -8.609 -32.531 -46.906 1 95.69 757 HIS B CA 1
ATOM 13516 C C . HIS B 1 757 ? -9.586 -32.406 -45.75 1 95.69 757 HIS B C 1
ATOM 13518 O O . HIS B 1 757 ? -9.93 -31.297 -45.312 1 95.69 757 HIS B O 1
ATOM 13524 N N . MET B 1 758 ? -10 -33.5 -45.312 1 96.88 758 MET B N 1
ATOM 13525 C CA . MET B 1 758 ? -10.922 -33.5 -44.156 1 96.88 758 MET B CA 1
ATOM 13526 C C . MET B 1 758 ? -10.227 -32.969 -42.906 1 96.88 758 MET B C 1
ATOM 13528 O O . MET B 1 758 ? -10.812 -32.188 -42.156 1 96.88 758 MET B O 1
ATOM 13532 N N . LEU B 1 759 ? -9.023 -33.375 -42.719 1 97.69 759 LEU B N 1
ATOM 13533 C CA . LEU B 1 759 ? -8.258 -32.906 -41.562 1 97.69 759 LEU B CA 1
ATOM 13534 C C . LEU B 1 759 ? -7.984 -31.406 -41.656 1 97.69 759 LEU B C 1
ATOM 13536 O O . LEU B 1 759 ? -8.016 -30.703 -40.656 1 97.69 759 LEU B O 1
ATOM 13540 N N . GLN B 1 760 ? -7.742 -30.922 -42.781 1 97.19 760 GLN B N 1
ATOM 13541 C CA . GLN B 1 760 ? -7.535 -29.5 -43 1 97.19 760 GLN B CA 1
ATOM 13542 C C . GLN B 1 760 ? -8.82 -28.719 -42.75 1 97.19 760 GLN B C 1
ATOM 13544 O O . GLN B 1 760 ? -8.789 -27.609 -42.188 1 97.19 760 GLN B O 1
ATOM 13549 N N . GLU B 1 761 ? -9.914 -29.266 -43.156 1 95.88 761 GLU B N 1
ATOM 13550 C CA . GLU B 1 761 ? -11.203 -28.656 -42.875 1 95.88 761 GLU B CA 1
ATOM 13551 C C . GLU B 1 761 ? -11.492 -28.625 -41.375 1 95.88 761 GLU B C 1
ATOM 13553 O O . GLU B 1 761 ? -12.008 -27.641 -40.844 1 95.88 761 GLU B O 1
ATOM 13558 N N . MET B 1 762 ? -11.164 -29.703 -40.719 1 95.81 762 MET B N 1
ATOM 13559 C CA . MET B 1 762 ? -11.336 -29.766 -39.281 1 95.81 762 MET B CA 1
ATOM 13560 C C . MET B 1 762 ? -10.516 -28.672 -38.562 1 95.81 762 MET B C 1
ATOM 13562 O O . MET B 1 762 ? -11 -28.016 -37.656 1 95.81 762 MET B O 1
ATOM 13566 N N . TYR B 1 763 ? -9.336 -28.438 -39 1 94.31 763 TYR B N 1
ATOM 13567 C CA . TYR B 1 763 ? -8.461 -27.438 -38.406 1 94.31 763 TYR B CA 1
ATOM 13568 C C . TYR B 1 763 ? -9.031 -26.047 -38.594 1 94.31 763 TYR B C 1
ATOM 13570 O O . TYR B 1 763 ? -8.961 -25.203 -37.688 1 94.31 763 TYR B O 1
ATOM 13578 N N . ASN B 1 764 ? -9.625 -25.797 -39.625 1 92.12 764 ASN B N 1
ATOM 13579 C CA . ASN B 1 764 ? -10.102 -24.469 -39.938 1 92.12 764 ASN B CA 1
ATOM 13580 C C . ASN B 1 764 ? -11.469 -24.188 -39.344 1 92.12 764 ASN B C 1
ATOM 13582 O O . ASN B 1 764 ? -11.789 -23.047 -39 1 92.12 764 ASN B O 1
ATOM 13586 N N . ALA B 1 765 ? -12.219 -25.266 -39.188 1 90.62 765 ALA B N 1
ATOM 13587 C CA . ALA B 1 765 ? -13.617 -25.016 -38.875 1 90.62 765 ALA B CA 1
ATOM 13588 C C . ALA B 1 765 ? -13.977 -25.547 -37.469 1 90.62 765 ALA B C 1
ATOM 13590 O O . ALA B 1 765 ? -15.008 -25.172 -36.906 1 90.62 765 ALA B O 1
ATOM 13591 N N . TRP B 1 766 ? -13.164 -26.422 -36.938 1 89.88 766 TRP B N 1
ATOM 13592 C CA . TRP B 1 766 ? -13.484 -27.031 -35.656 1 89.88 766 TRP B CA 1
ATOM 13593 C C . TRP B 1 766 ? -12.531 -26.531 -34.562 1 89.88 766 TRP B C 1
ATOM 13595 O O . TRP B 1 766 ? -11.391 -27 -34.469 1 89.88 766 TRP B O 1
ATOM 13605 N N . PRO B 1 767 ? -13.023 -25.672 -33.656 1 84.38 767 PRO B N 1
ATOM 13606 C CA . PRO B 1 767 ? -12.156 -25.047 -32.656 1 84.38 767 PRO B CA 1
ATOM 13607 C C . PRO B 1 767 ? -11.414 -26.062 -31.797 1 84.38 767 PRO B C 1
ATOM 13609 O O . PRO B 1 767 ? -10.242 -25.859 -31.469 1 84.38 767 PRO B O 1
ATOM 13612 N N . PHE B 1 768 ? -12.062 -27.156 -31.406 1 86.12 768 PHE B N 1
ATOM 13613 C CA . PHE B 1 768 ? -11.406 -28.172 -30.594 1 86.12 768 PHE B CA 1
ATOM 13614 C C . PHE B 1 768 ? -10.172 -28.719 -31.312 1 86.12 768 PHE B C 1
ATOM 13616 O O . PHE B 1 768 ? -9.094 -28.812 -30.719 1 86.12 768 PHE B O 1
ATOM 13623 N N . PHE B 1 769 ? -10.352 -29.062 -32.562 1 92.44 769 PHE B N 1
ATOM 13624 C CA . PHE B 1 769 ? -9.258 -29.641 -33.312 1 92.44 769 PHE B CA 1
ATOM 13625 C C . PHE B 1 769 ? -8.164 -28.609 -33.562 1 92.44 769 PHE B C 1
ATOM 13627 O O . PHE B 1 769 ? -6.977 -28.922 -33.5 1 92.44 769 PHE B O 1
ATO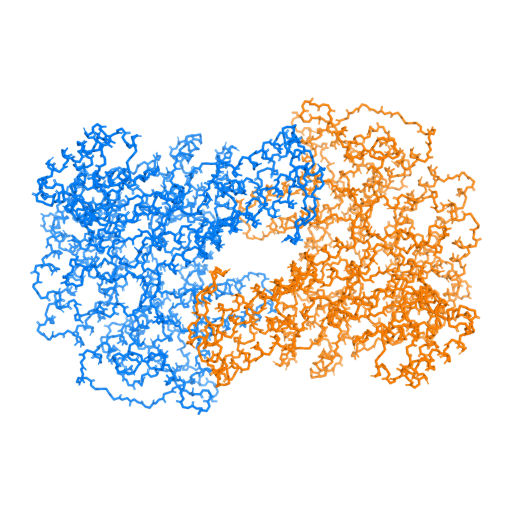M 13634 N N . ARG B 1 770 ? -8.562 -27.484 -33.844 1 89.44 770 ARG B N 1
ATOM 13635 C CA . ARG B 1 770 ? -7.602 -26.422 -34.062 1 89.44 770 ARG B CA 1
ATOM 13636 C C . ARG B 1 770 ? -6.719 -26.203 -32.844 1 89.44 770 ARG B C 1
ATOM 13638 O O . ARG B 1 770 ? -5.496 -26.125 -32.969 1 89.44 770 ARG B O 1
ATOM 13645 N N . VAL B 1 771 ? -7.328 -26.125 -31.703 1 85.44 771 VAL B N 1
ATOM 13646 C CA . VAL B 1 771 ? -6.582 -25.875 -30.469 1 85.44 771 VAL B CA 1
ATOM 13647 C C . VAL B 1 771 ? -5.641 -27.047 -30.203 1 85.44 771 VAL B C 1
ATOM 13649 O O . VAL B 1 771 ? -4.512 -26.859 -29.734 1 85.44 771 VAL B O 1
ATOM 13652 N N . THR B 1 772 ? -6.062 -28.219 -30.375 1 90.56 772 THR B N 1
ATOM 13653 C CA . THR B 1 772 ? -5.234 -29.406 -30.172 1 90.56 772 THR B CA 1
ATOM 13654 C C . THR B 1 772 ? -3.998 -29.359 -31.062 1 90.56 772 THR B C 1
ATOM 13656 O O . THR B 1 772 ? -2.881 -29.594 -30.594 1 90.56 772 THR B O 1
ATOM 13659 N N . ILE B 1 773 ? -4.258 -29 -32.312 1 92.62 773 ILE B N 1
ATOM 13660 C CA . ILE B 1 773 ? -3.162 -28.969 -33.281 1 92.62 773 ILE B CA 1
ATOM 13661 C C . ILE B 1 773 ? -2.221 -27.812 -32.938 1 92.62 773 ILE B C 1
ATOM 13663 O O . ILE B 1 773 ? -0.998 -27.969 -33 1 92.62 773 ILE B O 1
ATOM 13667 N N . ASP B 1 774 ? -2.791 -26.75 -32.625 1 88.75 774 ASP B N 1
ATOM 13668 C CA . ASP B 1 774 ? -1.979 -25.578 -32.25 1 88.75 774 ASP B CA 1
ATOM 13669 C C . ASP B 1 774 ? -1.104 -25.875 -31.031 1 88.75 774 ASP B C 1
ATOM 13671 O O . ASP B 1 774 ? 0.042 -25.422 -30.969 1 88.75 774 ASP B O 1
ATOM 13675 N N . LEU B 1 775 ? -1.62 -26.547 -30.094 1 88.62 775 LEU B N 1
ATOM 13676 C CA . LEU B 1 775 ? -0.866 -26.891 -28.891 1 88.62 775 LEU B CA 1
ATOM 13677 C C . LEU B 1 775 ? 0.304 -27.812 -29.234 1 88.62 775 LEU B C 1
ATOM 13679 O O . LEU B 1 775 ? 1.411 -27.625 -28.719 1 88.62 775 LEU B O 1
ATOM 13683 N N . VAL B 1 776 ? 0.056 -28.75 -30.047 1 93.62 776 VAL B N 1
ATOM 13684 C CA . VAL B 1 776 ? 1.114 -29.688 -30.422 1 93.62 776 VAL B CA 1
ATOM 13685 C C . VAL B 1 776 ? 2.16 -28.969 -31.266 1 93.62 776 VAL B C 1
ATOM 13687 O O . VAL B 1 776 ? 3.357 -29.25 -31.156 1 93.62 776 VAL B O 1
ATOM 13690 N N . GLU B 1 777 ? 1.648 -28.062 -32.125 1 93.75 777 GLU B N 1
ATOM 13691 C CA . GLU B 1 777 ? 2.576 -27.266 -32.906 1 93.75 777 GLU B CA 1
ATOM 13692 C C . GLU B 1 777 ? 3.498 -26.438 -32.031 1 93.75 777 GLU B C 1
ATOM 13694 O O . GLU B 1 777 ? 4.695 -26.328 -32.281 1 93.75 777 GLU B O 1
ATOM 13699 N N . MET B 1 778 ? 2.961 -25.875 -31.031 1 91.5 778 MET B N 1
ATOM 13700 C CA . MET B 1 778 ? 3.748 -25.109 -30.062 1 91.5 778 MET B CA 1
ATOM 13701 C C . MET B 1 778 ? 4.801 -26 -29.391 1 91.5 778 MET B C 1
ATOM 13703 O O . MET B 1 778 ? 5.93 -25.562 -29.172 1 91.5 778 MET B O 1
ATOM 13707 N N . VAL B 1 779 ? 4.434 -27.188 -29.094 1 92.38 779 VAL B N 1
ATOM 13708 C CA . VAL B 1 779 ? 5.352 -28.125 -28.453 1 92.38 779 VAL B CA 1
ATOM 13709 C C . VAL B 1 779 ? 6.492 -28.469 -29.406 1 92.38 779 VAL B C 1
ATOM 13711 O O . VAL B 1 779 ? 7.648 -28.578 -28.984 1 92.38 779 VAL B O 1
ATOM 13714 N N . PHE B 1 780 ? 6.16 -28.625 -30.688 1 95.62 780 PHE B N 1
ATOM 13715 C CA . PHE B 1 780 ? 7.199 -28.891 -31.688 1 95.62 780 PHE B CA 1
ATOM 13716 C C . PHE B 1 780 ? 8.133 -27.703 -31.828 1 95.62 780 PHE B C 1
ATOM 13718 O O . PHE B 1 780 ? 9.32 -27.859 -32.094 1 95.62 780 PHE B O 1
ATOM 13725 N N . ALA B 1 781 ? 7.586 -26.516 -31.641 1 93.62 781 ALA B N 1
ATOM 13726 C CA . ALA B 1 781 ? 8.406 -25.312 -31.703 1 93.62 781 ALA B CA 1
ATOM 13727 C C . ALA B 1 781 ? 9.383 -25.25 -30.531 1 93.62 781 ALA B C 1
ATOM 13729 O O . ALA B 1 781 ? 10.492 -24.719 -30.656 1 93.62 781 ALA B O 1
ATOM 13730 N N . LYS B 1 782 ? 9.031 -25.797 -29.422 1 93.94 782 LYS B N 1
ATOM 13731 C CA . LYS B 1 782 ? 9.875 -25.828 -28.234 1 93.94 782 LYS B CA 1
ATOM 13732 C C . LYS B 1 782 ? 10.852 -27 -28.281 1 93.94 782 LYS B C 1
ATOM 13734 O O . LYS B 1 782 ? 11.836 -27.016 -27.531 1 93.94 782 LYS B O 1
ATOM 13739 N N . GLY B 1 783 ? 10.555 -27.953 -29.125 1 94.62 783 GLY B N 1
ATOM 13740 C CA . GLY B 1 783 ? 11.344 -29.156 -29.203 1 94.62 783 GLY B CA 1
ATOM 13741 C C . GLY B 1 783 ? 12.578 -29.016 -30.078 1 94.62 783 GLY B C 1
ATOM 13742 O O . GLY B 1 783 ? 12.648 -28.109 -30.906 1 94.62 783 GLY B O 1
ATOM 13743 N N . ASP B 1 784 ? 13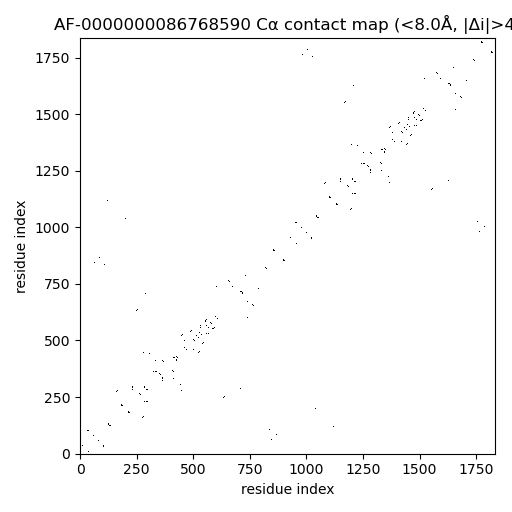.633 -29.922 -29.828 1 95.56 784 ASP B N 1
ATOM 13744 C CA . ASP B 1 784 ? 14.875 -29.969 -30.594 1 95.56 784 ASP B CA 1
ATOM 13745 C C . ASP B 1 784 ? 15.445 -31.375 -30.641 1 95.56 784 ASP B C 1
ATOM 13747 O O . ASP B 1 784 ? 16.172 -31.797 -29.734 1 95.56 784 ASP B O 1
ATOM 13751 N N . PRO B 1 785 ? 15.188 -32.031 -31.75 1 95 785 PRO B N 1
ATOM 13752 C CA . PRO B 1 785 ? 15.68 -33.406 -31.859 1 95 785 PRO B CA 1
ATOM 13753 C C . PRO B 1 785 ? 17.203 -33.5 -31.797 1 95 785 PRO B C 1
ATOM 13755 O O . PRO B 1 785 ? 17.75 -34.531 -31.406 1 95 785 PRO B O 1
ATOM 13758 N N . GLY B 1 786 ? 17.906 -32.375 -32.25 1 95.31 786 GLY B N 1
ATOM 13759 C CA . GLY B 1 786 ? 19.344 -32.375 -32.125 1 95.31 786 GLY B CA 1
ATOM 13760 C C . GLY B 1 786 ? 19.828 -32.438 -30.703 1 95.31 786 GLY B C 1
ATOM 13761 O O . GLY B 1 786 ? 20.812 -33.125 -30.406 1 95.31 786 GLY B O 1
ATOM 13762 N N . ILE B 1 787 ? 19.219 -31.781 -29.859 1 96.94 787 ILE B N 1
ATOM 13763 C CA . ILE B 1 787 ? 19.547 -31.812 -28.438 1 96.94 787 ILE B CA 1
ATOM 13764 C C . ILE B 1 787 ? 19.219 -33.188 -27.859 1 96.94 787 ILE B C 1
ATOM 13766 O O . ILE B 1 787 ? 19.984 -33.75 -27.062 1 96.94 787 ILE B O 1
ATOM 13770 N N . ALA B 1 788 ? 18.062 -33.781 -28.234 1 97.12 788 ALA B N 1
ATOM 13771 C CA . ALA B 1 788 ? 17.703 -35.125 -27.797 1 97.12 788 ALA B CA 1
ATOM 13772 C C . ALA B 1 788 ? 18.766 -36.125 -28.219 1 97.12 788 ALA B C 1
ATOM 13774 O O . ALA B 1 788 ? 19.078 -37.062 -27.469 1 97.12 788 ALA B O 1
ATOM 13775 N N . ALA B 1 789 ? 19.266 -35.969 -29.375 1 97.06 789 ALA B N 1
ATOM 13776 C CA . ALA B 1 789 ? 20.312 -36.844 -29.891 1 97.06 789 ALA B CA 1
ATOM 13777 C C . ALA B 1 789 ? 21.578 -36.719 -29.031 1 97.06 789 ALA B C 1
ATOM 13779 O O . ALA B 1 789 ? 22.281 -37.719 -28.828 1 97.06 789 ALA B O 1
ATOM 13780 N N . LEU B 1 790 ? 21.875 -35.562 -28.625 1 96.81 790 LEU B N 1
ATOM 13781 C CA . LEU B 1 790 ? 23.031 -35.344 -27.766 1 96.81 790 LEU B CA 1
ATOM 13782 C C . LEU B 1 790 ? 22.875 -36.125 -26.453 1 96.81 790 LEU B C 1
ATOM 13784 O O . LEU B 1 790 ? 23.812 -36.75 -25.984 1 96.81 790 LEU B O 1
ATOM 13788 N N . TYR B 1 791 ? 21.719 -36.062 -25.844 1 97.94 791 TYR B N 1
ATOM 13789 C CA . TYR B 1 791 ? 21.453 -36.812 -24.609 1 97.94 791 TYR B CA 1
ATOM 13790 C C . TYR B 1 791 ? 21.641 -38.312 -24.844 1 97.94 791 TYR B C 1
ATOM 13792 O O . TYR B 1 791 ? 22.219 -39 -24 1 97.94 791 TYR B O 1
ATOM 13800 N N . ASP B 1 792 ? 21.156 -38.781 -25.969 1 96.81 792 ASP B N 1
ATOM 13801 C CA . ASP B 1 792 ? 21.281 -40.188 -26.312 1 96.81 792 ASP B CA 1
ATOM 13802 C C . ASP B 1 792 ? 22.75 -40.594 -26.422 1 96.81 792 ASP B C 1
ATOM 13804 O O . ASP B 1 792 ? 23.188 -41.594 -25.844 1 96.81 792 ASP B O 1
ATOM 13808 N N . LYS B 1 793 ? 23.453 -39.812 -27.094 1 95.69 793 LYS B N 1
ATOM 13809 C CA . LYS B 1 793 ? 24.859 -40.094 -27.359 1 95.69 793 LYS B CA 1
ATOM 13810 C C . LYS B 1 793 ? 25.656 -40.156 -26.062 1 95.69 793 LYS B C 1
ATOM 13812 O O . LYS B 1 793 ? 26.516 -41.031 -25.891 1 95.69 793 LYS B O 1
ATOM 13817 N N . LEU B 1 794 ? 25.344 -39.312 -25.156 1 96.06 794 LEU B N 1
ATOM 13818 C CA . LEU B 1 794 ? 26.156 -39.188 -23.953 1 96.06 794 LEU B CA 1
ATOM 13819 C C . LEU B 1 794 ? 25.672 -40.125 -22.859 1 96.06 794 LEU B C 1
ATOM 13821 O O . LEU B 1 794 ? 26.469 -40.625 -22.062 1 96.06 794 LEU B O 1
ATOM 13825 N N . LEU B 1 795 ? 24.375 -40.438 -22.812 1 97.25 795 LEU B N 1
ATOM 13826 C CA . LEU B 1 795 ? 23.844 -41.031 -21.594 1 97.25 795 LEU B CA 1
ATOM 13827 C C . LEU B 1 795 ? 23.297 -42.406 -21.859 1 97.25 795 LEU B C 1
ATOM 13829 O O . LEU B 1 795 ? 23.203 -43.25 -20.953 1 97.25 795 LEU B O 1
ATOM 13833 N N . VAL B 1 796 ? 22.875 -42.656 -23.062 1 97.12 796 VAL B N 1
ATOM 13834 C CA . VAL B 1 796 ? 22.203 -43.906 -23.375 1 97.12 796 VAL B CA 1
ATOM 13835 C C . VAL B 1 796 ? 23.219 -44.938 -23.875 1 97.12 796 VAL B C 1
ATOM 13837 O O . VAL B 1 796 ? 24.188 -44.562 -24.562 1 97.12 796 VAL B O 1
ATOM 13840 N N . SER B 1 797 ? 23 -46.188 -23.562 1 94.94 797 SER B N 1
ATOM 13841 C CA . SER B 1 797 ? 23.875 -47.281 -24.016 1 94.94 797 SER B CA 1
ATOM 13842 C C . SER B 1 797 ? 23.812 -47.438 -25.531 1 94.94 797 SER B C 1
ATOM 13844 O O . SER B 1 797 ? 22.766 -47.219 -26.141 1 94.94 797 SER B O 1
ATOM 13846 N N . ASP B 1 798 ? 24.859 -47.938 -26.125 1 93.81 798 ASP B N 1
ATOM 13847 C CA . ASP B 1 798 ? 25 -48.031 -27.578 1 93.81 798 ASP B CA 1
ATOM 13848 C C . ASP B 1 798 ? 23.938 -48.938 -28.188 1 93.81 798 ASP B C 1
ATOM 13850 O O . ASP B 1 798 ? 23.484 -48.719 -29.312 1 93.81 798 ASP B O 1
ATOM 13854 N N . ASP B 1 799 ? 23.531 -49.906 -27.469 1 94.31 799 ASP B N 1
ATOM 13855 C CA . ASP B 1 799 ? 22.578 -50.875 -27.984 1 94.31 799 ASP B CA 1
ATOM 13856 C C . ASP B 1 799 ? 21.188 -50.25 -28.125 1 94.31 799 ASP B C 1
ATOM 13858 O O . ASP B 1 799 ? 20.328 -50.781 -28.844 1 94.31 799 ASP B O 1
ATOM 13862 N N . LEU B 1 800 ? 20.984 -49.094 -27.5 1 96.75 800 LEU B N 1
ATOM 13863 C CA . LEU B 1 800 ? 19.672 -48.469 -27.531 1 96.75 800 LEU B CA 1
ATOM 13864 C C . LEU B 1 800 ? 19.672 -47.25 -28.453 1 96.75 800 LEU B C 1
ATOM 13866 O O . LEU B 1 800 ? 18.656 -46.594 -28.594 1 96.75 800 LEU B O 1
ATOM 13870 N N . TRP B 1 801 ? 20.734 -46.969 -29.156 1 96.38 801 TRP B N 1
ATOM 13871 C CA . TRP B 1 801 ? 20.844 -45.812 -30.031 1 96.38 801 TRP B CA 1
ATOM 13872 C C . TRP B 1 801 ? 19.875 -45.906 -31.203 1 96.38 801 TRP B C 1
ATOM 13874 O O . TRP B 1 801 ? 19.312 -44.906 -31.641 1 96.38 801 TRP B O 1
ATOM 13884 N N . SER B 1 802 ? 19.75 -47.125 -31.672 1 95.88 802 SER B N 1
ATOM 13885 C CA . SER B 1 802 ? 18.844 -47.344 -32.781 1 95.88 802 SER B CA 1
ATOM 13886 C C . SER B 1 802 ? 17.406 -47.031 -32.406 1 95.88 802 SER B C 1
ATOM 13888 O O . SER B 1 802 ? 16.641 -46.5 -33.219 1 95.88 802 SER B O 1
ATOM 13890 N N . PHE B 1 803 ? 17.125 -47.375 -31.203 1 96.69 803 PHE B N 1
ATOM 13891 C CA . PHE B 1 803 ? 15.797 -47.062 -30.703 1 96.69 803 PHE B CA 1
ATOM 13892 C C . PHE B 1 803 ? 15.578 -45.531 -30.641 1 96.69 803 PHE B C 1
ATOM 13894 O O . PHE B 1 803 ? 14.539 -45.031 -31.062 1 96.69 803 PHE B O 1
ATOM 13901 N N . GLY B 1 804 ? 16.531 -44.812 -30.125 1 97.06 804 GLY B N 1
ATOM 13902 C CA . GLY B 1 804 ? 16.453 -43.344 -30.094 1 97.06 804 GLY B CA 1
ATOM 13903 C C . GLY B 1 804 ? 16.328 -42.719 -31.469 1 97.06 804 GLY B C 1
ATOM 13904 O O . GLY B 1 804 ? 15.586 -41.781 -31.656 1 97.06 804 GLY B O 1
ATOM 13905 N N . GLU B 1 805 ? 17.031 -43.25 -32.375 1 96.81 805 GLU B N 1
ATOM 13906 C CA . GLU B 1 805 ? 16.984 -42.75 -33.75 1 96.81 805 GLU B CA 1
ATOM 13907 C C . GLU B 1 805 ? 15.602 -42.969 -34.344 1 96.81 805 GLU B C 1
ATOM 13909 O O . GLU B 1 805 ? 15.102 -42.125 -35.094 1 96.81 805 GLU B O 1
ATOM 13914 N N . HIS B 1 806 ? 15.047 -44.094 -34.062 1 96.62 806 HIS B N 1
ATOM 13915 C CA . HIS B 1 806 ? 13.703 -44.406 -34.531 1 96.62 806 HIS B CA 1
ATOM 13916 C C . HIS B 1 806 ? 12.688 -43.406 -34 1 96.62 806 HIS B C 1
ATOM 13918 O O . HIS B 1 806 ? 11.828 -42.938 -34.75 1 96.62 806 HIS B O 1
ATOM 13924 N N . LEU B 1 807 ? 12.836 -43.094 -32.75 1 97.56 807 LEU B N 1
ATOM 13925 C CA . LEU B 1 807 ? 11.922 -42.156 -32.156 1 97.56 807 LEU B CA 1
ATOM 13926 C C . LEU B 1 807 ? 12.102 -40.75 -32.75 1 97.56 807 LEU B C 1
ATOM 13928 O O . LEU B 1 807 ? 11.125 -40.062 -33 1 97.56 807 LEU B O 1
ATOM 13932 N N . ARG B 1 808 ? 13.328 -40.312 -33 1 97.56 808 ARG B N 1
ATOM 13933 C CA . ARG B 1 808 ? 13.594 -39 -33.594 1 97.56 808 ARG B CA 1
ATOM 13934 C C . ARG B 1 808 ? 13.086 -38.938 -35.031 1 97.56 808 ARG B C 1
ATOM 13936 O O . ARG B 1 808 ? 12.633 -37.875 -35.469 1 97.56 808 ARG B O 1
ATOM 13943 N N . THR B 1 809 ? 13.156 -40.031 -35.719 1 97.12 809 THR B N 1
ATOM 13944 C CA . THR B 1 809 ? 12.586 -40.094 -37.062 1 97.12 809 THR B CA 1
ATOM 13945 C C . THR B 1 809 ? 11.07 -39.938 -37.031 1 97.12 809 THR B C 1
ATOM 13947 O O . THR B 1 809 ? 10.484 -39.219 -37.812 1 97.12 809 THR B O 1
ATOM 13950 N N . ASN B 1 810 ? 10.484 -40.688 -36.125 1 97.12 810 ASN B N 1
ATOM 13951 C CA . ASN B 1 810 ? 9.047 -40.562 -35.906 1 97.12 810 ASN B CA 1
ATOM 13952 C C . ASN B 1 810 ? 8.656 -39.125 -35.562 1 97.12 810 ASN B C 1
ATOM 13954 O O . ASN B 1 810 ? 7.609 -38.625 -36 1 97.12 810 ASN B O 1
ATOM 13958 N N . TYR B 1 811 ? 9.523 -38.438 -34.781 1 97.5 811 TYR B N 1
ATOM 13959 C CA . TYR B 1 811 ? 9.328 -37.031 -34.438 1 97.5 811 TYR B CA 1
ATOM 13960 C C . TYR B 1 811 ? 9.25 -36.156 -35.656 1 97.5 811 TYR B C 1
ATOM 13962 O O . TYR B 1 811 ? 8.32 -35.375 -35.812 1 97.5 811 TYR B O 1
ATOM 13970 N N . GLU B 1 812 ? 10.133 -36.312 -36.594 1 96.88 812 GLU B N 1
ATOM 13971 C CA . GLU B 1 812 ? 10.203 -35.469 -37.781 1 96.88 812 GLU B CA 1
ATOM 13972 C C . GLU B 1 812 ? 9.047 -35.781 -38.75 1 96.88 812 GLU B C 1
ATOM 13974 O O . GLU B 1 812 ? 8.5 -34.906 -39.375 1 96.88 812 GLU B O 1
ATOM 13979 N N . ASP B 1 813 ? 8.688 -37.031 -38.781 1 96.75 813 ASP B N 1
ATOM 13980 C CA . ASP B 1 813 ? 7.551 -37.438 -39.625 1 96.75 813 ASP B CA 1
ATOM 13981 C C . ASP B 1 813 ? 6.25 -36.844 -39.125 1 96.75 813 ASP B C 1
ATOM 13983 O O . ASP B 1 813 ? 5.438 -36.344 -39.906 1 96.75 813 ASP B O 1
ATOM 13987 N N . THR B 1 814 ? 6.094 -36.938 -37.812 1 97.81 814 THR B N 1
ATOM 13988 C CA . THR B 1 814 ? 4.891 -36.375 -37.188 1 97.81 814 THR B CA 1
ATOM 13989 C C . THR B 1 814 ? 4.82 -34.875 -37.406 1 97.81 814 THR B C 1
ATOM 13991 O O . THR B 1 814 ? 3.756 -34.344 -37.688 1 97.81 814 THR B O 1
ATOM 13994 N N . LYS B 1 815 ? 5.941 -34.188 -37.25 1 97.31 815 LYS B N 1
ATOM 13995 C CA . LYS B 1 815 ? 6.031 -32.75 -37.469 1 97.31 815 LYS B CA 1
ATOM 13996 C C . LYS B 1 815 ? 5.621 -32.375 -38.875 1 97.31 815 LYS B C 1
ATOM 13998 O O . LYS B 1 815 ? 4.848 -31.453 -39.094 1 97.31 815 LYS B O 1
ATOM 14003 N N . GLY B 1 816 ? 6.098 -33.125 -39.844 1 96.56 816 GLY B N 1
ATOM 14004 C CA . GLY B 1 816 ? 5.758 -32.875 -41.25 1 96.56 816 GLY B CA 1
ATOM 14005 C C . GLY B 1 816 ? 4.277 -33.031 -41.531 1 96.56 816 GLY B C 1
ATOM 14006 O O . GLY B 1 816 ? 3.688 -32.219 -42.25 1 96.56 816 GLY B O 1
ATOM 14007 N N . LEU B 1 817 ? 3.672 -34.062 -41 1 96.94 817 LEU B N 1
ATOM 14008 C CA . LEU B 1 817 ? 2.25 -34.312 -41.188 1 96.94 817 LEU B CA 1
ATOM 14009 C C . LEU B 1 817 ? 1.409 -33.219 -40.562 1 96.94 817 LEU B C 1
ATOM 14011 O O . LEU B 1 817 ? 0.408 -32.781 -41.125 1 96.94 817 LEU B O 1
ATOM 14015 N N . LEU B 1 818 ? 1.837 -32.844 -39.344 1 96.88 818 LEU B N 1
ATOM 14016 C CA . LEU B 1 818 ? 1.123 -31.797 -38.625 1 96.88 818 LEU B CA 1
ATOM 14017 C C . LEU B 1 818 ? 1.121 -30.484 -39.438 1 96.88 818 LEU B C 1
ATOM 14019 O O . LEU B 1 818 ? 0.096 -29.812 -39.5 1 96.88 818 LEU B O 1
ATOM 14023 N N . LEU B 1 819 ? 2.244 -30.078 -40.031 1 96.81 819 LEU B N 1
ATOM 14024 C CA . LEU B 1 819 ? 2.354 -28.859 -40.812 1 96.81 819 LEU B CA 1
ATOM 14025 C C . LEU B 1 819 ? 1.476 -28.922 -42.062 1 96.81 819 LEU B C 1
ATOM 14027 O O . LEU B 1 819 ? 0.863 -27.938 -42.469 1 96.81 819 LEU B O 1
ATOM 14031 N N . GLN B 1 820 ? 1.358 -30.094 -42.594 1 95.56 820 GLN B N 1
ATOM 14032 C CA . GLN B 1 820 ? 0.504 -30.297 -43.75 1 95.56 820 GLN B CA 1
ATOM 14033 C C . GLN B 1 820 ? -0.967 -30.094 -43.406 1 95.56 820 GLN B C 1
ATOM 14035 O O . GLN B 1 820 ? -1.723 -29.484 -44.156 1 95.56 820 GLN B O 1
ATOM 14040 N N . ILE B 1 821 ? -1.284 -30.594 -42.312 1 96.5 821 ILE B N 1
ATOM 14041 C CA . ILE B 1 821 ? -2.67 -30.5 -41.875 1 96.5 821 ILE B CA 1
ATOM 14042 C C . ILE B 1 821 ? -3.01 -29.062 -41.531 1 96.5 821 ILE B C 1
ATOM 14044 O O . ILE B 1 821 ? -4.09 -28.578 -41.875 1 96.5 821 ILE B O 1
ATOM 14048 N N . ALA B 1 822 ? -2.156 -28.359 -40.844 1 95.19 822 ALA B N 1
ATOM 14049 C CA . ALA B 1 822 ? -2.375 -26.969 -40.438 1 95.19 822 ALA B CA 1
ATOM 14050 C C . ALA B 1 822 ? -2.227 -26.031 -41.625 1 95.19 822 ALA B C 1
ATOM 14052 O O . ALA B 1 822 ? -2.691 -24.891 -41.594 1 95.19 822 ALA B O 1
ATOM 14053 N N . GLY B 1 823 ? -1.617 -26.422 -42.656 1 93.5 823 GLY B N 1
ATOM 14054 C CA . GLY B 1 823 ? -1.342 -25.594 -43.812 1 93.5 823 GLY B CA 1
ATOM 14055 C C . GLY B 1 823 ? -0.24 -24.578 -43.562 1 93.5 823 GLY B C 1
ATOM 14056 O O . GLY B 1 823 ? -0.281 -23.469 -44.094 1 93.5 823 GLY B O 1
ATOM 14057 N N . HIS B 1 824 ? 0.674 -24.891 -42.719 1 93.94 824 HIS B N 1
ATOM 14058 C CA . HIS B 1 824 ? 1.768 -23.984 -42.375 1 93.94 824 HIS B CA 1
ATOM 14059 C C . HIS B 1 824 ? 3.061 -24.406 -43.062 1 93.94 824 HIS B C 1
ATOM 14061 O O . HIS B 1 824 ? 3.324 -25.594 -43.219 1 93.94 824 HIS B O 1
ATOM 14067 N N . LYS B 1 825 ? 3.877 -23.422 -43.438 1 92.25 825 LYS B N 1
ATOM 14068 C CA . LYS B 1 825 ? 5.188 -23.703 -44.031 1 92.25 825 LYS B CA 1
ATOM 14069 C C . LYS B 1 825 ? 6.23 -23.938 -42.938 1 92.25 825 LYS B C 1
ATOM 14071 O O . LYS B 1 825 ? 7.199 -24.672 -43.156 1 92.25 825 LYS B O 1
ATOM 14076 N N . ASP B 1 826 ? 5.977 -23.172 -41.938 1 91.94 826 ASP B N 1
ATOM 14077 C CA . ASP B 1 826 ? 6.883 -23.281 -40.781 1 91.94 826 ASP B CA 1
ATOM 14078 C C . ASP B 1 826 ? 6.113 -23.266 -39.469 1 91.94 826 ASP B C 1
ATOM 14080 O O . ASP B 1 826 ? 4.934 -22.906 -39.438 1 91.94 826 ASP B O 1
ATOM 14084 N N . LEU B 1 827 ? 6.82 -23.781 -38.5 1 92.62 827 LEU B N 1
ATOM 14085 C CA . LEU B 1 827 ? 6.191 -23.844 -37.188 1 92.62 827 LEU B CA 1
ATOM 14086 C C . LEU B 1 827 ? 5.797 -22.453 -36.688 1 92.62 827 LEU B C 1
ATOM 14088 O O . LEU B 1 827 ? 6.555 -21.5 -36.844 1 92.62 827 LEU B O 1
ATOM 14092 N N . LEU B 1 828 ? 4.629 -22.266 -36.156 1 90.56 828 LEU B N 1
ATOM 14093 C CA . LEU B 1 828 ? 4.07 -21.062 -35.531 1 90.56 828 LEU B CA 1
ATOM 14094 C C . LEU B 1 828 ? 3.955 -19.922 -36.531 1 90.56 828 LEU B C 1
ATOM 14096 O O . LEU B 1 828 ? 4.195 -18.766 -36.188 1 90.56 828 LEU B O 1
ATOM 14100 N N . GLU B 1 829 ? 3.686 -20.219 -37.656 1 87.25 829 GLU B N 1
ATOM 14101 C CA . GLU B 1 829 ? 3.447 -19.219 -38.688 1 87.25 829 GLU B CA 1
ATOM 14102 C C . GLU B 1 829 ? 2.266 -18.312 -38.344 1 87.25 829 GLU B C 1
ATOM 14104 O O . GLU B 1 829 ? 2.25 -17.125 -38.656 1 87.25 829 GLU B O 1
ATOM 14109 N N . GLY B 1 830 ? 1.419 -18.828 -37.625 1 79.19 830 GLY B N 1
ATOM 14110 C CA . GLY B 1 830 ? 0.226 -18.094 -37.25 1 79.19 830 GLY B CA 1
ATOM 14111 C C . GLY B 1 830 ? 0.421 -17.25 -36 1 79.19 830 GLY B C 1
ATOM 14112 O O . GLY B 1 830 ? -0.444 -16.453 -35.656 1 79.19 830 GLY B O 1
ATOM 14113 N N . ASP B 1 831 ? 1.501 -17.375 -35.312 1 85.31 831 ASP B N 1
ATOM 14114 C CA . ASP B 1 831 ? 1.778 -16.641 -34.094 1 85.31 831 ASP B CA 1
ATOM 14115 C C . ASP B 1 831 ? 3.217 -16.141 -34.062 1 85.31 831 ASP B C 1
ATOM 14117 O O . ASP B 1 831 ? 4.047 -16.641 -33.312 1 85.31 831 ASP B O 1
ATOM 14121 N N . PRO B 1 832 ? 3.385 -15 -34.688 1 85.75 832 PRO B N 1
ATOM 14122 C CA . PRO B 1 832 ? 4.75 -14.484 -34.812 1 85.75 832 PRO B CA 1
ATOM 14123 C C . PRO B 1 832 ? 5.309 -13.992 -33.469 1 85.75 832 PRO B C 1
ATOM 14125 O O . PRO B 1 832 ? 6.523 -14.031 -33.25 1 85.75 832 PRO B O 1
ATOM 14128 N N . TYR B 1 833 ? 4.414 -13.547 -32.562 1 83.88 833 TYR B N 1
ATOM 14129 C CA . TYR B 1 833 ? 4.883 -13.078 -31.266 1 83.88 833 TYR B CA 1
ATOM 14130 C C . TYR B 1 833 ? 5.465 -14.219 -30.453 1 83.88 833 TYR B C 1
ATOM 14132 O O . TYR B 1 833 ? 6.535 -14.086 -29.859 1 83.88 833 TYR B O 1
ATOM 14140 N N . LEU B 1 834 ? 4.73 -15.312 -30.469 1 86.38 834 LEU B N 1
ATOM 14141 C CA . LEU B 1 834 ? 5.227 -16.484 -29.75 1 86.38 834 LEU B CA 1
ATOM 14142 C C . LEU B 1 834 ? 6.52 -17 -30.375 1 86.38 834 LEU B C 1
ATOM 14144 O O . LEU B 1 834 ? 7.434 -17.422 -29.656 1 86.38 834 LEU B O 1
ATOM 14148 N N . LYS B 1 835 ? 6.562 -17 -31.672 1 88.88 835 LYS B N 1
ATOM 14149 C CA . LYS B 1 835 ? 7.762 -17.422 -32.375 1 88.88 835 LYS B CA 1
ATOM 14150 C C . LYS B 1 835 ? 8.969 -16.578 -32 1 88.88 835 LYS B C 1
ATOM 14152 O O . LYS B 1 835 ? 10.062 -17.109 -31.766 1 88.88 835 LYS B O 1
ATOM 14157 N N . GLN B 1 836 ? 8.797 -15.266 -31.875 1 89.38 836 GLN B N 1
ATOM 14158 C CA . GLN B 1 836 ? 9.867 -14.352 -31.469 1 89.38 836 GLN B CA 1
ATOM 14159 C C . GLN B 1 836 ? 10.344 -14.656 -30.062 1 89.38 836 GLN B C 1
ATOM 14161 O O . GLN B 1 836 ? 11.555 -14.703 -29.797 1 89.38 836 GLN B O 1
ATOM 14166 N N . ARG B 1 837 ? 9.43 -14.891 -29.203 1 89.06 837 ARG B N 1
ATOM 14167 C CA . ARG B 1 837 ? 9.75 -15.133 -27.797 1 89.06 837 ARG B CA 1
ATOM 14168 C C . ARG B 1 837 ? 10.547 -16.422 -27.625 1 89.06 837 ARG B C 1
ATOM 14170 O O . ARG B 1 837 ? 11.516 -16.469 -26.875 1 89.06 837 ARG B O 1
ATOM 14177 N N . LEU B 1 838 ? 10.148 -17.422 -28.344 1 90.19 838 LEU B N 1
ATOM 14178 C CA . LEU B 1 838 ? 10.82 -18.719 -28.234 1 90.19 838 LEU B CA 1
ATOM 14179 C C . LEU B 1 838 ? 12.234 -18.656 -28.812 1 90.19 838 LEU B C 1
ATOM 14181 O O . LEU B 1 838 ? 13.172 -19.203 -28.234 1 90.19 838 LEU B O 1
ATOM 14185 N N . ARG B 1 839 ? 12.375 -17.953 -29.875 1 89.38 839 ARG B N 1
ATOM 14186 C CA . ARG B 1 839 ? 13.68 -17.844 -30.516 1 89.38 839 ARG B CA 1
ATOM 14187 C C . ARG B 1 839 ? 14.656 -17.078 -29.641 1 89.38 839 ARG B C 1
ATOM 14189 O O . ARG B 1 839 ? 15.859 -17.359 -29.641 1 89.38 839 ARG B O 1
ATOM 14196 N N . LEU B 1 840 ? 14.148 -16.156 -28.922 1 88.81 840 LEU B N 1
ATOM 14197 C CA . LEU B 1 840 ? 14.992 -15.352 -28.047 1 88.81 840 LEU B CA 1
ATOM 14198 C C . LEU B 1 840 ? 15.523 -16.203 -26.891 1 88.81 840 LEU B C 1
ATOM 14200 O O . LEU B 1 840 ? 16.625 -15.953 -26.391 1 88.81 840 LEU B O 1
ATOM 14204 N N . ARG B 1 841 ? 14.844 -17.266 -26.516 1 91.69 841 ARG B N 1
ATOM 14205 C CA . ARG B 1 841 ? 15.203 -18.062 -25.344 1 91.69 841 ARG B CA 1
ATOM 14206 C C . ARG B 1 841 ? 16.062 -19.266 -25.75 1 91.69 841 ARG B C 1
ATOM 14208 O O . ARG B 1 841 ? 16.766 -19.844 -24.922 1 91.69 841 ARG B O 1
ATOM 14215 N N . ASP B 1 842 ? 16.031 -19.594 -26.969 1 92.25 842 ASP B N 1
ATOM 14216 C CA . ASP B 1 842 ? 16.578 -20.859 -27.438 1 92.25 842 ASP B CA 1
ATOM 14217 C C . ASP B 1 842 ? 18.062 -20.984 -27.062 1 92.25 842 ASP B C 1
ATOM 14219 O O . ASP B 1 842 ? 18.5 -22.047 -26.594 1 92.25 842 ASP B O 1
ATOM 14223 N N . SER B 1 843 ? 18.766 -19.891 -27.25 1 91.81 843 SER B N 1
ATOM 14224 C CA . SER B 1 843 ? 20.203 -19.969 -27 1 91.81 843 SER B CA 1
ATOM 14225 C C . SER B 1 843 ? 20.516 -20.203 -25.531 1 91.81 843 SER B C 1
ATOM 14227 O O . SER B 1 843 ? 21.484 -20.891 -25.188 1 91.81 843 SER B O 1
ATOM 14229 N N . TYR B 1 844 ? 19.703 -19.625 -24.688 1 94.44 844 TYR B N 1
ATOM 14230 C CA . TYR B 1 844 ? 19.891 -19.828 -23.266 1 94.44 844 TYR B CA 1
ATOM 14231 C C . TYR B 1 844 ? 19.594 -21.281 -22.891 1 94.44 844 TYR B C 1
ATOM 14233 O O . TYR B 1 844 ? 20.359 -21.906 -22.141 1 94.44 844 TYR B O 1
ATOM 14241 N N . ILE B 1 845 ? 18.562 -21.812 -23.438 1 96.62 845 ILE B N 1
ATOM 14242 C CA . ILE B 1 845 ? 18.109 -23.156 -23.109 1 96.62 845 ILE B CA 1
ATOM 14243 C C . ILE B 1 845 ? 19.109 -24.188 -23.625 1 96.62 845 ILE B C 1
ATOM 14245 O O . ILE B 1 845 ? 19.438 -25.156 -22.922 1 96.62 845 ILE B O 1
ATOM 14249 N N . THR B 1 846 ? 19.594 -23.922 -24.812 1 97.12 846 THR B N 1
ATOM 14250 C CA . THR B 1 846 ? 20.547 -24.844 -25.422 1 97.12 846 THR B CA 1
ATOM 14251 C C . THR B 1 846 ? 21.797 -24.969 -24.562 1 97.12 846 THR B C 1
ATOM 14253 O O . THR B 1 846 ? 22.297 -26.078 -24.344 1 97.12 846 THR B O 1
ATOM 14256 N N . THR B 1 847 ? 22.266 -23.875 -24.094 1 97.62 847 THR B N 1
ATOM 14257 C CA . THR B 1 847 ? 23.453 -23.891 -23.234 1 97.62 847 THR B CA 1
ATOM 14258 C C . THR B 1 847 ? 23.188 -24.719 -21.984 1 97.62 847 THR B C 1
ATOM 14260 O O . THR B 1 847 ? 24.031 -25.516 -21.578 1 97.62 847 THR B O 1
ATOM 14263 N N . LEU B 1 848 ? 22.078 -24.547 -21.438 1 98 848 LEU B N 1
ATOM 14264 C CA . LEU B 1 848 ? 21.734 -25.266 -20.219 1 98 848 LEU B CA 1
ATOM 14265 C C . LEU B 1 848 ? 21.516 -26.75 -20.5 1 98 848 LEU B C 1
ATOM 14267 O O . LEU B 1 848 ? 21.875 -27.594 -19.672 1 98 848 LEU B O 1
ATOM 14271 N N . ASN B 1 849 ? 20.969 -27.047 -21.641 1 98.12 849 ASN B N 1
ATOM 14272 C CA . ASN B 1 849 ? 20.766 -28.453 -22.016 1 98.12 849 ASN B CA 1
ATOM 14273 C C . ASN B 1 849 ? 22.109 -29.172 -22.172 1 98.12 849 ASN B C 1
ATOM 14275 O O . ASN B 1 849 ? 22.266 -30.297 -21.688 1 98.12 849 ASN B O 1
ATOM 14279 N N . VAL B 1 850 ? 23.031 -28.547 -22.844 1 98.19 850 VAL B N 1
ATOM 14280 C CA . VAL B 1 850 ? 24.344 -29.156 -23.062 1 98.19 850 VAL B CA 1
ATOM 14281 C C . VAL B 1 850 ? 25.047 -29.344 -21.719 1 98.19 850 VAL B C 1
ATOM 14283 O O . VAL B 1 850 ? 25.609 -30.422 -21.453 1 98.19 850 VAL B O 1
ATOM 14286 N N . LEU B 1 851 ? 24.953 -28.328 -20.938 1 97.94 851 LEU B N 1
ATOM 14287 C CA . LEU B 1 851 ? 25.562 -28.422 -19.609 1 97.94 851 LEU B CA 1
ATOM 14288 C C . LEU B 1 851 ? 24.922 -29.547 -18.797 1 97.94 851 LEU B C 1
ATOM 14290 O O . LEU B 1 851 ? 25.609 -30.281 -18.078 1 97.94 851 LEU B O 1
ATOM 14294 N N . GLN B 1 852 ? 23.625 -29.672 -18.828 1 98.06 852 GLN B N 1
ATOM 14295 C CA . GLN B 1 852 ? 22.891 -30.703 -18.109 1 98.06 852 GLN B CA 1
ATOM 14296 C C . GLN B 1 852 ? 23.312 -32.094 -18.562 1 98.06 852 GLN B C 1
ATOM 14298 O O . GLN B 1 852 ? 23.547 -32.969 -17.734 1 98.06 852 GLN B O 1
ATOM 14303 N N . ALA B 1 853 ? 23.422 -32.312 -19.875 1 97.81 853 ALA B N 1
ATOM 14304 C CA . ALA B 1 853 ? 23.781 -33.594 -20.438 1 97.81 853 ALA B CA 1
ATOM 14305 C C . ALA B 1 853 ? 25.172 -34.031 -19.984 1 97.81 853 ALA B C 1
ATOM 14307 O O . ALA B 1 853 ? 25.375 -35.156 -19.547 1 97.81 853 ALA B O 1
ATOM 14308 N N . TYR B 1 854 ? 26.141 -33.125 -20.031 1 96.56 854 TYR B N 1
ATOM 14309 C CA . TYR B 1 854 ? 27.516 -33.469 -19.656 1 96.56 854 TYR B CA 1
ATOM 14310 C C . TYR B 1 854 ? 27.625 -33.656 -18.141 1 96.56 854 TYR B C 1
ATOM 14312 O O . TYR B 1 854 ? 28.422 -34.469 -17.672 1 96.56 854 TYR B O 1
ATOM 14320 N N . THR B 1 855 ? 26.859 -32.875 -17.406 1 96.06 855 THR B N 1
ATOM 14321 C CA . THR B 1 855 ? 26.844 -33.031 -15.961 1 96.06 855 THR B CA 1
ATOM 14322 C C . THR B 1 855 ? 26.266 -34.406 -15.578 1 96.06 855 THR B C 1
ATOM 14324 O O . THR B 1 855 ? 26.797 -35.094 -14.703 1 96.06 855 THR B O 1
ATOM 14327 N N . LEU B 1 856 ? 25.188 -34.812 -16.219 1 96.81 856 LEU B N 1
ATOM 14328 C CA . LEU B 1 856 ? 24.609 -36.125 -15.984 1 96.81 856 LEU B CA 1
ATOM 14329 C C . LEU B 1 856 ? 25.594 -37.219 -16.328 1 96.81 856 LEU B C 1
ATOM 14331 O O . LEU B 1 856 ? 25.688 -38.25 -15.633 1 96.81 856 LEU B O 1
ATOM 14335 N N . LYS B 1 857 ? 26.312 -37.062 -17.453 1 96.44 857 LYS B N 1
ATOM 14336 C CA . LYS B 1 857 ? 27.312 -38.031 -17.844 1 96.44 857 LYS B CA 1
ATOM 14337 C C . LYS B 1 857 ? 28.375 -38.219 -16.766 1 96.44 857 LYS B C 1
ATOM 14339 O O . LYS B 1 857 ? 28.766 -39.344 -16.422 1 96.44 857 LYS B O 1
ATOM 14344 N N . ARG B 1 858 ? 28.766 -37.125 -16.188 1 93.31 858 ARG B N 1
ATOM 14345 C CA . ARG B 1 858 ? 29.781 -37.156 -15.133 1 93.31 858 ARG B CA 1
ATOM 14346 C C . ARG B 1 858 ? 29.234 -37.812 -13.875 1 93.31 858 ARG B C 1
ATOM 14348 O O . ARG B 1 858 ? 29.984 -38.5 -13.148 1 93.31 858 ARG B O 1
ATOM 14355 N N . ILE B 1 859 ? 28.031 -37.625 -13.594 1 93 859 ILE B N 1
ATOM 14356 C CA . ILE B 1 859 ? 27.406 -38.188 -12.398 1 93 859 ILE B CA 1
ATOM 14357 C C . ILE B 1 859 ? 27.203 -39.688 -12.57 1 93 859 ILE B C 1
ATOM 14359 O O . ILE B 1 859 ? 27.469 -40.469 -11.648 1 93 859 ILE B O 1
ATOM 14363 N N . ARG B 1 860 ? 26.797 -40.156 -13.711 1 93.81 860 ARG B N 1
ATOM 14364 C CA . ARG B 1 860 ? 26.344 -41.531 -13.914 1 93.81 860 ARG B CA 1
ATOM 14365 C C . ARG B 1 860 ? 27.5 -42.406 -14.328 1 93.81 860 ARG B C 1
ATOM 14367 O O . ARG B 1 860 ? 27.469 -43.625 -14.094 1 93.81 860 ARG B O 1
ATOM 14374 N N . ASP B 1 861 ? 28.516 -41.781 -14.945 1 92.38 861 ASP B N 1
ATOM 14375 C CA . ASP B 1 861 ? 29.656 -42.562 -15.398 1 92.38 861 ASP B CA 1
ATOM 14376 C C . ASP B 1 861 ? 30.906 -42.219 -14.594 1 92.38 861 ASP B C 1
ATOM 14378 O O . ASP B 1 861 ? 31.625 -41.25 -14.93 1 92.38 861 ASP B O 1
ATOM 14382 N N . PRO B 1 862 ? 31.328 -43.031 -13.727 1 86.38 862 PRO B N 1
ATOM 14383 C CA . PRO B 1 862 ? 32.5 -42.719 -12.914 1 86.38 862 PRO B CA 1
ATOM 14384 C C . PRO B 1 862 ? 33.812 -42.75 -13.727 1 86.38 862 PRO B C 1
ATOM 14386 O O . PRO B 1 862 ? 34.812 -42.188 -13.289 1 86.38 862 PRO B O 1
ATOM 14389 N N . ASN B 1 863 ? 33.75 -43.312 -14.891 1 86.94 863 ASN B N 1
ATOM 14390 C CA . ASN B 1 863 ? 34.969 -43.406 -15.703 1 86.94 863 ASN B CA 1
ATOM 14391 C C . ASN B 1 863 ? 35.094 -42.219 -16.672 1 86.94 863 ASN B C 1
ATOM 14393 O O . ASN B 1 863 ? 36.062 -42.156 -17.422 1 86.94 863 ASN B O 1
ATOM 14397 N N . TYR B 1 864 ? 34.125 -41.406 -16.609 1 89.69 864 TYR B N 1
ATOM 14398 C CA . TYR B 1 864 ? 34.156 -40.25 -17.484 1 89.69 864 TYR B CA 1
ATOM 14399 C C . TYR B 1 864 ? 35 -39.125 -16.859 1 89.69 864 TYR B C 1
ATOM 14401 O O . TYR B 1 864 ? 34.594 -38.531 -15.844 1 89.69 864 TYR B O 1
ATOM 14409 N N . HIS B 1 865 ? 36.25 -38.875 -17.422 1 85.12 865 HIS B N 1
ATOM 14410 C CA . HIS B 1 865 ? 37.125 -37.875 -16.859 1 85.12 865 HIS B CA 1
ATOM 14411 C C . HIS B 1 865 ? 37.344 -36.719 -17.828 1 85.12 865 HIS B C 1
ATOM 14413 O O . HIS B 1 865 ? 37.406 -36.938 -19.047 1 85.12 865 HIS B O 1
ATOM 14419 N N . VAL B 1 866 ? 37.219 -35.562 -17.297 1 84.56 866 VAL B N 1
ATOM 14420 C CA . VAL B 1 866 ? 37.406 -34.344 -18.125 1 84.56 866 VAL B CA 1
ATOM 14421 C C . VAL B 1 866 ? 38.625 -33.562 -17.656 1 84.56 866 VAL B C 1
ATOM 14423 O O . VAL B 1 866 ? 39 -33.656 -16.484 1 84.56 866 VAL B O 1
ATOM 14426 N N . LYS B 1 867 ? 39.25 -32.875 -18.578 1 84.62 867 LYS B N 1
ATOM 14427 C CA . LYS B 1 867 ? 40.344 -32 -18.266 1 84.62 867 LYS B CA 1
ATOM 14428 C C . LYS B 1 867 ? 39.844 -30.609 -17.859 1 84.62 867 LYS B C 1
ATOM 14430 O O . LYS B 1 867 ? 39.188 -29.938 -18.656 1 84.62 867 LYS B O 1
ATOM 14435 N N . LEU B 1 868 ? 40.188 -30.281 -16.688 1 85.94 868 LEU B N 1
ATOM 14436 C CA . LEU B 1 868 ? 39.719 -29.016 -16.172 1 85.94 868 LEU B CA 1
ATOM 14437 C C . LEU B 1 868 ? 40.719 -27.891 -16.469 1 85.94 868 LEU B C 1
ATOM 14439 O O . LEU B 1 868 ? 41.906 -28.094 -16.406 1 85.94 868 LEU B O 1
ATOM 14443 N N . ARG B 1 869 ? 40.219 -26.797 -16.859 1 84.88 869 ARG B N 1
ATOM 14444 C CA . ARG B 1 869 ? 41.062 -25.594 -16.969 1 84.88 869 ARG B CA 1
ATOM 14445 C C . ARG B 1 869 ? 41.156 -24.875 -15.633 1 84.88 869 ARG B C 1
ATOM 14447 O O . ARG B 1 869 ? 40.438 -25.188 -14.688 1 84.88 869 ARG B O 1
ATOM 14454 N N . PRO B 1 870 ? 42.094 -23.891 -15.562 1 77.44 870 PRO B N 1
ATOM 14455 C CA . PRO B 1 870 ? 42.219 -23.141 -14.312 1 77.44 870 PRO B CA 1
ATOM 14456 C C . PRO B 1 870 ? 40.969 -22.328 -13.992 1 77.44 870 PRO B C 1
ATOM 14458 O O . PRO B 1 870 ? 40.25 -21.922 -14.898 1 77.44 870 PRO B O 1
ATOM 14461 N N . HIS B 1 871 ? 40.812 -22.156 -12.695 1 80.25 871 HIS B N 1
ATOM 14462 C CA . HIS B 1 871 ? 39.688 -21.391 -12.195 1 80.25 871 HIS B CA 1
ATOM 14463 C C . HIS B 1 871 ? 39.656 -20 -12.812 1 80.25 871 HIS B C 1
ATOM 14465 O O . HIS B 1 871 ? 40.656 -19.281 -12.82 1 80.25 871 HIS B O 1
ATOM 14471 N N . ILE B 1 872 ? 38.469 -19.609 -13.336 1 77.75 872 ILE B N 1
ATOM 14472 C CA . ILE B 1 872 ? 38.375 -18.391 -14.133 1 77.75 872 ILE B CA 1
ATOM 14473 C C . ILE B 1 872 ? 37.781 -17.266 -13.289 1 77.75 872 ILE B C 1
ATOM 14475 O O . ILE B 1 872 ? 38.094 -16.094 -13.492 1 77.75 872 ILE B O 1
ATOM 14479 N N . SER B 1 873 ? 36.906 -17.453 -12.406 1 72 873 SER B N 1
ATOM 14480 C CA . SER B 1 873 ? 36.188 -16.422 -11.648 1 72 873 SER B CA 1
ATOM 14481 C C . SER B 1 873 ? 37.156 -15.703 -10.703 1 72 873 SER B C 1
ATOM 14483 O O . SER B 1 873 ? 38.062 -16.312 -10.117 1 72 873 SER B O 1
ATOM 14485 N N . LYS B 1 874 ? 37.312 -14.188 -10.953 1 64.81 874 LYS B N 1
ATOM 14486 C CA . LYS B 1 874 ? 38.094 -13.359 -10.055 1 64.81 874 LYS B CA 1
ATOM 14487 C C . LYS B 1 874 ? 37.469 -13.281 -8.664 1 64.81 874 LYS B C 1
ATOM 14489 O O . LYS B 1 874 ? 36.25 -13.234 -8.531 1 64.81 874 LYS B O 1
ATOM 14494 N N . ASP B 1 875 ? 38.125 -13.75 -7.676 1 51.12 875 ASP B N 1
ATOM 14495 C CA . ASP B 1 875 ? 37.562 -13.688 -6.328 1 51.12 875 ASP B CA 1
ATOM 14496 C C . ASP B 1 875 ? 37.531 -12.25 -5.805 1 51.12 875 ASP B C 1
ATOM 14498 O O . ASP B 1 875 ? 38.562 -11.578 -5.785 1 51.12 875 ASP B O 1
ATOM 14502 N N . TYR B 1 876 ? 36.594 -11.414 -6.09 1 44.81 876 TYR B N 1
ATOM 14503 C CA . TYR B 1 876 ? 36.594 -10.078 -5.516 1 44.81 876 TYR B CA 1
ATOM 14504 C C . TYR B 1 876 ? 37.375 -10.055 -4.203 1 44.81 876 TYR B C 1
ATOM 14506 O O . TYR B 1 876 ? 38.094 -9.102 -3.92 1 44.81 876 TYR B O 1
ATOM 14514 N N . LEU B 1 877 ? 36.875 -10.617 -3.098 1 43.81 877 LEU B N 1
ATOM 14515 C CA . LEU B 1 877 ? 37.656 -10.633 -1.882 1 43.81 877 LEU B CA 1
ATOM 14516 C C . LEU B 1 877 ? 38.906 -11.523 -2.057 1 43.81 877 LEU B C 1
ATOM 14518 O O . LEU B 1 877 ? 38.875 -12.484 -2.832 1 43.81 877 LEU B O 1
ATOM 14522 N N . GLU B 1 878 ? 40.125 -11.031 -1.918 1 38.78 878 GLU B N 1
ATOM 14523 C CA . GLU B 1 878 ? 41.375 -11.805 -1.904 1 38.78 878 GLU B CA 1
ATOM 14524 C C . GLU B 1 878 ? 41.094 -13.289 -1.697 1 38.78 878 GLU B C 1
ATOM 14526 O O . GLU B 1 878 ? 42.031 -14.094 -1.65 1 38.78 878 GLU B O 1
ATOM 14531 N N . SER B 1 879 ? 40.344 -13.703 -0.823 1 35.59 879 SER B N 1
ATOM 14532 C CA . SER B 1 879 ? 40.281 -15.141 -0.577 1 35.59 879 SER B CA 1
ATOM 14533 C C . SER B 1 879 ? 39.781 -15.898 -1.799 1 35.59 879 SER B C 1
ATOM 14535 O O . SER B 1 879 ? 38.781 -15.484 -2.418 1 35.59 879 SER B O 1
ATOM 14537 N N . SER B 1 880 ? 40.5 -16.625 -2.723 1 37.12 880 SER B N 1
ATOM 14538 C CA . SER B 1 880 ? 40.438 -17.656 -3.748 1 37.12 880 SER B CA 1
ATOM 14539 C C . SER B 1 880 ? 39.094 -18.391 -3.717 1 37.12 880 SER B C 1
ATOM 14541 O O . SER B 1 880 ? 38.906 -19.391 -4.414 1 37.12 880 SER B O 1
ATOM 14543 N N . LYS B 1 881 ? 38.031 -18.141 -2.805 1 45.62 881 LYS B N 1
ATOM 14544 C CA . LYS B 1 881 ? 37 -19.109 -2.396 1 45.62 881 LYS B CA 1
ATOM 14545 C C . LYS B 1 881 ? 35.688 -18.844 -3.117 1 45.62 881 LYS B C 1
ATOM 14547 O O . LYS B 1 881 ? 34.688 -19.531 -2.863 1 45.62 881 LYS B O 1
ATOM 14552 N N . SER B 1 882 ? 35.5 -17.797 -3.922 1 53.75 882 SER B N 1
ATOM 14553 C CA . SER B 1 882 ? 34.094 -17.422 -4.117 1 53.75 882 SER B CA 1
ATOM 14554 C C . SER B 1 882 ? 33.312 -18.516 -4.836 1 53.75 882 SER B C 1
ATOM 14556 O O . SER B 1 882 ? 32.312 -19.016 -4.324 1 53.75 882 SER B O 1
ATOM 14558 N N . ALA B 1 883 ? 33.719 -18.797 -6.023 1 54.38 883 ALA B N 1
ATOM 14559 C CA . ALA B 1 883 ? 32.969 -19.859 -6.695 1 54.38 883 ALA B CA 1
ATOM 14560 C C . ALA B 1 883 ? 33.156 -21.188 -5.969 1 54.38 883 ALA B C 1
ATOM 14562 O O . ALA B 1 883 ? 32.25 -22.031 -5.961 1 54.38 883 ALA B O 1
ATOM 14563 N N . ALA B 1 884 ? 34.281 -21.234 -5.344 1 58.19 884 ALA B N 1
ATOM 14564 C CA . ALA B 1 884 ? 34.562 -22.453 -4.594 1 58.19 884 ALA B CA 1
ATOM 14565 C C . ALA B 1 884 ? 33.656 -22.578 -3.381 1 58.19 884 ALA B C 1
ATOM 14567 O O . ALA B 1 884 ? 33.344 -23.688 -2.926 1 58.19 884 ALA B O 1
ATOM 14568 N N . GLU B 1 885 ? 33.094 -21.359 -3.068 1 71.44 885 GLU B N 1
ATOM 14569 C CA . GLU B 1 885 ? 32.25 -21.359 -1.896 1 71.44 885 GLU B CA 1
ATOM 14570 C C . GLU B 1 885 ? 30.844 -21.906 -2.234 1 71.44 885 GLU B C 1
ATOM 14572 O O . GLU B 1 885 ? 30.141 -22.406 -1.357 1 71.44 885 GLU B O 1
ATOM 14577 N N . LEU B 1 886 ? 30.594 -21.859 -3.508 1 74.69 886 LEU B N 1
ATOM 14578 C CA . LEU B 1 886 ? 29.281 -22.328 -3.932 1 74.69 886 LEU B CA 1
ATOM 14579 C C . LEU B 1 886 ? 29.141 -23.828 -3.709 1 74.69 886 LEU B C 1
ATOM 14581 O O . LEU B 1 886 ? 28.047 -24.312 -3.414 1 74.69 886 LEU B O 1
ATOM 14585 N N . VAL B 1 887 ? 30.297 -24.406 -3.766 1 73.81 887 VAL B N 1
ATOM 14586 C CA . VAL B 1 887 ? 30.312 -25.859 -3.625 1 73.81 887 VAL B CA 1
ATOM 14587 C C . VAL B 1 887 ? 29.984 -26.234 -2.182 1 73.81 887 VAL B C 1
ATOM 14589 O O . VAL B 1 887 ? 29.453 -27.328 -1.921 1 73.81 887 VAL B O 1
ATOM 14592 N N . LYS B 1 888 ? 30.172 -25.266 -1.349 1 71.06 888 LYS B N 1
ATOM 14593 C CA . LYS B 1 888 ? 29.984 -25.547 0.074 1 71.06 888 LYS B CA 1
ATOM 14594 C C . LYS B 1 888 ? 28.516 -25.422 0.479 1 71.06 888 LYS B C 1
ATOM 14596 O O . LYS B 1 888 ? 28.141 -25.812 1.588 1 71.06 888 LYS B O 1
ATOM 14601 N N . LEU B 1 889 ? 27.734 -25.047 -0.378 1 74.62 889 LEU B N 1
ATOM 14602 C CA . LEU B 1 889 ? 26.312 -24.859 -0.065 1 74.62 889 LEU B CA 1
ATOM 14603 C C . LEU B 1 889 ? 25.594 -26.203 0.032 1 74.62 889 LEU B C 1
ATOM 14605 O O . LEU B 1 889 ? 24.531 -26.297 0.639 1 74.62 889 LEU B O 1
ATOM 14609 N N . ASN B 1 890 ? 26.141 -27.203 -0.643 1 76.25 890 ASN B N 1
ATOM 14610 C CA . ASN B 1 890 ? 25.531 -28.531 -0.608 1 76.25 890 ASN B CA 1
ATOM 14611 C C . ASN B 1 890 ? 26.469 -29.562 0.014 1 76.25 890 ASN B C 1
ATOM 14613 O O . ASN B 1 890 ? 27.078 -30.375 -0.697 1 76.25 890 ASN B O 1
ATOM 14617 N N . PRO B 1 891 ? 26.562 -29.594 1.266 1 69.19 891 PRO B N 1
ATOM 14618 C CA . PRO B 1 891 ? 27.547 -30.484 1.889 1 69.19 891 PRO B CA 1
ATOM 14619 C C . PRO B 1 891 ? 27.109 -31.938 1.885 1 69.19 891 PRO B C 1
ATOM 14621 O O . PRO B 1 891 ? 27.953 -32.844 2.025 1 69.19 891 PRO B O 1
ATOM 14624 N N . THR B 1 892 ? 25.922 -32.188 1.678 1 69.56 892 THR B N 1
ATOM 14625 C CA . THR B 1 892 ? 25.406 -33.531 1.889 1 69.56 892 THR B CA 1
ATOM 14626 C C . THR B 1 892 ? 25.234 -34.25 0.558 1 69.56 892 THR B C 1
ATOM 14628 O O . THR B 1 892 ? 24.656 -35.344 0.51 1 69.56 892 THR B O 1
ATOM 14631 N N . SER B 1 893 ? 25.891 -33.75 -0.446 1 76.19 893 SER B N 1
ATOM 14632 C CA . SER B 1 893 ? 25.656 -34.375 -1.739 1 76.19 893 SER B CA 1
ATOM 14633 C C . SER B 1 893 ? 26.438 -35.688 -1.87 1 76.19 893 SER B C 1
ATOM 14635 O O . SER B 1 893 ? 27.562 -35.781 -1.393 1 76.19 893 SER B O 1
ATOM 14637 N N . GLU B 1 894 ? 25.766 -36.688 -2.453 1 77.06 894 GLU B N 1
ATOM 14638 C CA . GLU B 1 894 ? 26.391 -38 -2.711 1 77.06 894 GLU B CA 1
ATOM 14639 C C . GLU B 1 894 ? 27.297 -37.938 -3.941 1 77.06 894 GLU B C 1
ATOM 14641 O O . GLU B 1 894 ? 28.109 -38.844 -4.164 1 77.06 894 GLU B O 1
ATOM 14646 N N . TYR B 1 895 ? 27.188 -36.844 -4.656 1 82.69 895 TYR B N 1
ATOM 14647 C CA . TYR B 1 895 ? 27.969 -36.688 -5.883 1 82.69 895 TYR B CA 1
ATOM 14648 C C . TYR B 1 895 ? 29.219 -35.844 -5.637 1 82.69 895 TYR B C 1
ATOM 14650 O O . TYR B 1 895 ? 29.375 -35.281 -4.562 1 82.69 895 TYR B O 1
ATOM 14658 N N . ALA B 1 896 ? 30.125 -35.875 -6.645 1 81.62 896 ALA B N 1
ATOM 14659 C CA . ALA B 1 896 ? 31.281 -35 -6.551 1 81.62 896 ALA B CA 1
ATOM 14660 C C . ALA B 1 896 ? 30.859 -33.562 -6.332 1 81.62 896 ALA B C 1
ATOM 14662 O O . ALA B 1 896 ? 29.766 -33.156 -6.715 1 81.62 896 ALA B O 1
ATOM 14663 N N . PRO B 1 897 ? 31.719 -32.875 -5.707 1 83 897 PRO B N 1
ATOM 14664 C CA . PRO B 1 897 ? 31.375 -31.5 -5.328 1 83 897 PRO B CA 1
ATOM 14665 C C . PRO B 1 897 ? 30.938 -30.656 -6.516 1 83 897 PRO B C 1
ATOM 14667 O O . PRO B 1 897 ? 31.578 -30.656 -7.562 1 83 897 PRO B O 1
ATOM 14670 N N . GLY B 1 898 ? 29.719 -30.016 -6.41 1 89.19 898 GLY B N 1
ATOM 14671 C CA . GLY B 1 898 ? 29.234 -29.031 -7.367 1 89.19 898 GLY B CA 1
ATOM 14672 C C . GLY B 1 898 ? 28.344 -29.625 -8.438 1 89.19 898 GLY B C 1
ATOM 14673 O O . GLY B 1 898 ? 27.578 -28.922 -9.102 1 89.19 898 GLY B O 1
ATOM 14674 N N . LEU B 1 899 ? 28.406 -30.906 -8.648 1 91 899 LEU B N 1
ATOM 14675 C CA . LEU B 1 899 ? 27.672 -31.547 -9.734 1 91 899 LEU B CA 1
ATOM 14676 C C . LEU B 1 899 ? 26.172 -31.516 -9.477 1 91 899 LEU B C 1
ATOM 14678 O O . LEU B 1 899 ? 25.391 -31.203 -10.375 1 91 899 LEU B O 1
ATOM 14682 N N . GLU B 1 900 ? 25.812 -31.766 -8.266 1 92.62 900 GLU B N 1
ATOM 14683 C CA . GLU B 1 900 ? 24.391 -31.781 -7.93 1 92.62 900 GLU B CA 1
ATOM 14684 C C . GLU B 1 900 ? 23.781 -30.391 -8.102 1 92.62 900 GLU B C 1
ATOM 14686 O O . GLU B 1 900 ? 22.703 -30.266 -8.688 1 92.62 900 GLU B O 1
ATOM 14691 N N . ASP B 1 901 ? 24.469 -29.438 -7.641 1 93.56 901 ASP B N 1
ATOM 14692 C CA . ASP B 1 901 ? 23.969 -28.078 -7.754 1 93.56 901 ASP B CA 1
ATOM 14693 C C . ASP B 1 901 ? 23.859 -27.656 -9.219 1 93.56 901 ASP B C 1
ATOM 14695 O O . ASP B 1 901 ? 22.891 -27 -9.617 1 93.56 901 ASP B O 1
ATOM 14699 N N . THR B 1 902 ? 24.906 -27.984 -9.961 1 95.38 902 THR B N 1
ATOM 14700 C CA . THR B 1 902 ? 24.891 -27.656 -11.383 1 95.38 902 THR B CA 1
ATOM 14701 C C . THR B 1 902 ? 23.703 -28.328 -12.07 1 95.38 902 THR B C 1
ATOM 14703 O O . THR B 1 902 ? 23.016 -27.688 -12.875 1 95.38 902 THR B O 1
ATOM 14706 N N . LEU B 1 903 ? 23.5 -29.531 -11.703 1 95.88 903 LEU B N 1
ATOM 14707 C CA . LEU B 1 903 ? 22.391 -30.281 -12.289 1 95.88 903 LEU B CA 1
ATOM 14708 C C . LEU B 1 903 ? 21.062 -29.641 -11.945 1 95.88 903 LEU B C 1
ATOM 14710 O O . LEU B 1 903 ? 20.219 -29.422 -12.828 1 95.88 903 LEU B O 1
ATOM 14714 N N . ILE B 1 904 ? 20.844 -29.281 -10.727 1 94.81 904 ILE B N 1
ATOM 14715 C CA . ILE B 1 904 ? 19.578 -28.703 -10.281 1 94.81 904 ILE B CA 1
ATOM 14716 C C . ILE B 1 904 ? 19.359 -27.359 -10.969 1 94.81 904 ILE B C 1
ATOM 14718 O O . ILE B 1 904 ? 18.25 -27.062 -11.422 1 94.81 904 ILE B O 1
ATOM 14722 N N . LEU B 1 905 ? 20.375 -26.594 -11.094 1 95.88 905 LEU B N 1
ATOM 14723 C CA . LEU B 1 905 ? 20.281 -25.281 -11.727 1 95.88 905 LEU B CA 1
ATOM 14724 C C . LEU B 1 905 ? 19.922 -25.422 -13.203 1 95.88 905 LEU B C 1
ATOM 14726 O O . LEU B 1 905 ? 19.125 -24.641 -13.719 1 95.88 905 LEU B O 1
ATOM 14730 N N . THR B 1 906 ? 20.531 -26.391 -13.844 1 97.25 906 THR B N 1
ATOM 14731 C CA . THR B 1 906 ? 20.203 -26.609 -15.25 1 97.25 906 THR B CA 1
ATOM 14732 C C . THR B 1 906 ? 18.766 -27.078 -15.414 1 97.25 906 THR B C 1
ATOM 14734 O O . THR B 1 906 ? 18.078 -26.688 -16.344 1 97.25 906 THR B O 1
ATOM 14737 N N . MET B 1 907 ? 18.344 -27.938 -14.5 1 95.81 907 MET B N 1
ATOM 14738 C CA . MET B 1 907 ? 16.953 -28.391 -14.555 1 95.81 907 MET B CA 1
ATOM 14739 C C . MET B 1 907 ? 15.984 -27.234 -14.359 1 95.81 907 MET B C 1
ATOM 14741 O O . MET B 1 907 ? 15.008 -27.109 -15.102 1 95.81 907 MET B O 1
ATOM 14745 N N . LYS B 1 908 ? 16.25 -26.391 -13.461 1 94 908 LYS B N 1
ATOM 14746 C CA . LYS B 1 908 ? 15.406 -25.234 -13.203 1 94 908 LYS B CA 1
ATOM 14747 C C . LYS B 1 908 ? 15.445 -24.25 -14.367 1 94 908 LYS B C 1
ATOM 14749 O O . LYS B 1 908 ? 14.414 -23.688 -14.75 1 94 908 LYS B O 1
ATOM 14754 N N . GLY B 1 909 ? 16.609 -24.094 -14.852 1 95.31 909 GLY B N 1
ATOM 14755 C CA . GLY B 1 909 ? 16.766 -23.172 -15.969 1 95.31 909 GLY B CA 1
ATOM 14756 C C . GLY B 1 909 ? 16.016 -23.609 -17.219 1 95.31 909 GLY B C 1
ATOM 14757 O O . GLY B 1 909 ? 15.328 -22.797 -17.844 1 95.31 909 GLY B O 1
ATOM 14758 N N . VAL B 1 910 ? 16.156 -24.859 -17.547 1 96 910 VAL B N 1
ATOM 14759 C CA . VAL B 1 910 ? 15.469 -25.391 -18.719 1 96 910 VAL B CA 1
ATOM 14760 C C . VAL B 1 910 ? 13.953 -25.297 -18.531 1 96 910 VAL B C 1
ATOM 14762 O O . VAL B 1 910 ? 13.227 -24.922 -19.453 1 96 910 VAL B O 1
ATOM 14765 N N . ALA B 1 911 ? 13.516 -25.609 -17.344 1 92.12 911 ALA B N 1
ATOM 14766 C CA . ALA B 1 911 ? 12.094 -25.5 -17.031 1 92.12 911 ALA B CA 1
ATOM 14767 C C . ALA B 1 911 ? 11.617 -24.062 -17.188 1 92.12 911 ALA B C 1
ATOM 14769 O O . ALA B 1 911 ? 10.531 -23.812 -17.719 1 92.12 911 ALA B O 1
ATOM 14770 N N . ALA B 1 912 ? 12.359 -23.156 -16.734 1 90.88 912 ALA B N 1
ATOM 14771 C CA . ALA B 1 912 ? 12.016 -21.734 -16.844 1 90.88 912 ALA B CA 1
ATOM 14772 C C . ALA B 1 912 ? 11.992 -21.297 -18.297 1 90.88 912 ALA B C 1
ATOM 14774 O O . ALA B 1 912 ? 11.148 -20.484 -18.688 1 90.88 912 ALA B O 1
ATOM 14775 N N . GLY B 1 913 ? 12.945 -21.797 -19.047 1 92.62 913 GLY B N 1
ATOM 14776 C CA . GLY B 1 913 ? 13.023 -21.438 -20.453 1 92.62 913 GLY B CA 1
ATOM 14777 C C . GLY B 1 913 ? 11.844 -21.953 -21.266 1 92.62 913 GLY B C 1
ATOM 14778 O O . GLY B 1 913 ? 11.336 -21.25 -22.141 1 92.62 913 GLY B O 1
ATOM 14779 N N . LEU B 1 914 ? 11.477 -23.078 -20.906 1 92 914 LEU B N 1
ATOM 14780 C CA . LEU B 1 914 ? 10.367 -23.688 -21.641 1 92 914 LEU B CA 1
ATOM 14781 C C . LEU B 1 914 ? 9.031 -23.297 -21 1 92 914 LEU B C 1
ATOM 14783 O O . LEU B 1 914 ? 7.969 -23.562 -21.578 1 92 914 LEU B O 1
ATOM 14787 N N . GLN B 1 915 ? 9.07 -22.641 -19.828 1 84.31 915 GLN B N 1
ATOM 14788 C CA . GLN B 1 915 ? 7.91 -22.203 -19.078 1 84.31 915 GLN B CA 1
ATOM 14789 C C . GLN B 1 915 ? 6.938 -23.344 -18.844 1 84.31 915 GLN B C 1
ATOM 14791 O O . GLN B 1 915 ? 5.734 -23.203 -19.078 1 84.31 915 GLN B O 1
ATOM 14796 N N . ASN B 1 916 ? 7.488 -24.406 -18.5 1 78.5 916 ASN B N 1
ATOM 14797 C CA . ASN B 1 916 ? 6.707 -25.625 -18.25 1 78.5 916 ASN B CA 1
ATOM 14798 C C . ASN B 1 916 ? 7.395 -26.531 -17.25 1 78.5 916 ASN B C 1
ATOM 14800 O O . ASN B 1 916 ? 8.516 -27 -17.484 1 78.5 916 ASN B O 1
ATOM 14804 N N . THR B 1 917 ? 6.777 -26.719 -16.188 1 68.31 917 THR B N 1
ATOM 14805 C CA . THR B 1 917 ? 7.332 -27.609 -15.18 1 68.31 917 THR B CA 1
ATOM 14806 C C . THR B 1 917 ? 6.574 -28.938 -15.164 1 68.31 917 THR B C 1
ATOM 14808 O O . THR B 1 917 ? 6.625 -29.688 -14.172 1 68.31 917 THR B O 1
ATOM 14811 N N . GLY B 1 918 ? 5.93 -29.25 -16.344 1 72.19 918 GLY B N 1
ATOM 14812 C CA . GLY B 1 918 ? 5.223 -30.531 -16.438 1 72.19 918 GLY B CA 1
ATOM 14813 C C . GLY B 1 918 ? 3.734 -30.406 -16.172 1 72.19 918 GLY B C 1
ATOM 14814 O O . GLY B 1 918 ? 2.926 -31.109 -16.781 1 72.19 918 GLY B O 1
#